Protein 5GSM (pdb70)

GO terms:
  GO:0102277 2-acetamido-4-O-(2-amino-2-deoxy-beta-D-glucopyranosyl)-2-deoxy-D-glucose exo-beta-D-glucosaminidase activity (F, EXP)
  GO:0005737 cytoplasm (C, EXP)

Nearest PDB structures (foldseek):
  5gsm-assembly1_B  TM=9.996E-01  e=0.000E+00  Thermococcus kodakarensis KOD1
  5gsl-assembly1_A  TM=9.865E-01  e=0.000E+00  Pyrococcus horikoshii OT3
  7x87-assembly1_B  TM=8.400E-01  e=3.263E-58  Ignavibacterium album
  7vkx-assembly1_A  TM=8.268E-01  e=2.027E-56  Ignavibacterium album JCM 16511
  7vkz-assembly1_B  TM=8.307E-01  e=1.104E-56  Ignavibacterium album JCM 16511

Radius of gyration: 33.72 Å; Cα contacts (8 Å, |Δi|>4): 3805; chains: 2; bounding box: 77×88×88 Å

Organism: Thermococcus kodakarensis (strain ATCC BAA-918 / JCM 12380 / KOD1) (NCBI:txid69014)

Foldseek 3Di:
DWDWAFFFFFIAINRRTFFAQAAEDALLFADPVCLLVVLVLCVLLLGQEYEYEDFQCSQCVDPPHGACCQPPHVSSVVVVSQVSCQVSRHAYEYEHAPACPQLWALSRDHPVLCVVCVLQFFDFPVGRDDPPDGNGFGQLPDVSNVVVVVVSCVVCLVSVLCADVVNVTRYFEYEYHAQDARRPCLLPLRGGGPRCQQFPQVHLVLVVCVVPDDPVVCCLLQVHDDPHSNPDGQDHDLVGALLSSLVSSVSVLVSLLVSRVSVQVVDVVRDDHAYEYENHNVFQLCCVVVLVSCVVVVRLYQYEYADDDDAAEADDQFLFQQLQVLQRLQSQCQSNVVSRGHYAHQEYEQFRHQHYDQLSSQLSVVVNQLSRHLRYYYPNQAWGFDDPPTRGDPPGTRARRHCQYSVRDGHPNSNSSSQSSLQSRFPPPSNNFYFDFQEAEEDEPSLSSCCSHQRPDFLEGSVQCQQARGSWHPSSLCQLLLHRYHYDHLQPDDLVNQLSHLEYEYEDTQEEAPSSLVSVLVNQQVQHEYEYDQAAHQYHSSRHGDGPNCVSQVKDKARGGWDDDVVPWDWFFKAFVVAGTDTFITDAIAIGDAAQGMDRVPGGQWHKGHHVNGIYIHGNTRQIDDQDPSGRSSVVVVVSCVVSVNDDQKDKPWSQFHWRWRHDDQKIWIKTWRRNFDKDWIWMAGNRRIPDDPDPTLIFHTTHIFTWIDFDDDDQKTFNIKSFHFRHQPDQKTKTFDQGDQKMKTWMPPADDKDKDQWDFDDFDDDRTTITMTGGPHGMMMIGGD/DWDWDFFFFAIAINRHGFFAQAAEDALLFAPVVCLLVVVVLCVLLLGQEYEYEDAQCSQCVDPPRGACCCPPHVSSVVVVSQVSCVVVRHAYEYEHAPACPLLWALSRDHPVLCVVCVLQFFAFPVGRDDPQDGNGFGQLPPPSVVVSVVVSCVPCLVSVLCQDVVNVTRYQEYEYHAQDARRPCLLALRGTGVRVQQFPVVHLVLVVPVVPDDPVRCCLLQVDDDPGSNVLGQDRDPPGQLLSSVVSSVSVLVSLLVSRVSVQVVDVVRDDHAYEYENHNVFQLCCVSNLVSCVVVVGLYQYEYADDDDAAEADDQFLFQQLQVLQRLQSQCQRRVVSRGHYAHQEYEQFRHQHYDQLSSQLSVVVNQLSRHLHYYYPNQAWGFDPPPTRGNPPGTRARRHCQGSVRDGDDNSNSSSLSSLQSRFPPQSNNFYFDFQEAEEDEPSLRSCCSHQDDPFLEGSVQCQAARGSWHPSSLCQLLLGRYHYHHLQPDDLVNQLSHLEYEYEDTQEEAPSSLVSVLVNQQVAHEYEYDQAAHQAHSSRDGDGPNCVQQVKDKDRGGWDDDVVPKDWFFKDFVLAGTDTFITDAIAIDDAAQGMDRVNGRQWHWGRGNNYIYIHGNTRQIDDQDPSGRSSVVVVVSCVVSVNDDQKDKDDSQFHWRWGHGDQKIWIKTWRRNFDKDFIWMAHPNDTPPDPDDGQIFHTTHIATWIDRDDDPQKTWNIKSFHQSHQDQQKTKTFDQRDQKMKTKMAPADDWDKAQWDWDDWDDDNITITMTGGPHGMMMIGTD

Solvent-accessible surface area: 50391 Å² total; per-residue (Å²): 200,11,99,15,73,69,78,57,22,43,6,20,7,75,48,115,68,27,2,2,3,0,0,0,0,1,0,0,1,1,47,35,142,9,10,105,54,21,0,63,48,0,126,90,0,25,10,30,0,0,0,0,2,0,0,1,8,2,0,8,33,103,152,57,58,78,12,23,136,20,151,92,57,83,26,25,41,0,18,20,0,0,88,31,0,55,126,18,60,7,38,0,1,0,2,0,0,0,3,0,13,2,24,0,95,9,0,0,1,1,51,40,6,4,79,119,61,68,85,0,33,3,57,5,51,149,16,119,23,53,128,69,7,31,3,18,4,0,0,2,32,21,90,38,0,23,126,15,0,5,104,0,0,96,22,0,8,81,22,0,113,138,18,1,45,22,80,37,5,1,0,5,2,0,3,1,2,2,14,0,1,1,2,37,1,1,72,51,14,33,23,0,1,13,11,113,37,1,50,108,120,28,2,44,7,27,114,21,0,61,162,82,48,86,34,72,63,0,65,150,26,10,158,27,111,31,155,88,47,69,82,5,160,24,0,66,44,88,110,40,51,9,6,18,1,13,2,2,4,35,0,3,2,72,1,0,5,38,0,0,71,64,0,18,78,52,0,43,165,50,11,98,8,11,7,0,0,4,2,0,0,36,3,27,6,0,0,44,40,1,3,42,18,14,149,136,72,114,6,138,1,4,0,2,0,9,1,47,40,4,90,30,27,1,0,9,2,4,0,2,32,0,0,45,3,2,9,16,0,1,0,0,20,20,5,2,163,104,44,41,12,0,8,0,0,0,9,0,0,0,2,4,0,3,6,1,38,47,28,2,0,20,2,0,0,5,0,0,6,0,1,10,0,2,0,3,0,2,6,2,0,1,0,0,64,1,22,129,41,30,37,14,13,9,0,15,10,4,0,5,18,0,0,0,0,22,90,12,45,93,36,48,0,10,38,19,0,62,7,17,2,58,6,7,57,50,9,114,20,3,5,72,2,41,17,136,15,50,0,0,0,7,10,10,1,12,9,18,0,0,25,45,23,34,24,106,64,20,25,3,6,1,48,10,80,44,8,13,22,25,46,39,0,2,6,0,0,0,1,0,2,14,0,4,1,29,0,1,0,0,30,40,2,76,37,106,52,0,50,84,30,63,0,0,3,0,14,0,0,8,8,0,6,97,104,0,0,59,23,0,28,84,0,0,44,131,30,4,22,0,0,0,0,0,2,4,1,75,61,1,73,44,53,64,106,49,25,26,0,44,92,55,3,55,2,86,20,44,149,62,127,4,55,91,45,100,9,28,23,2,32,38,16,0,35,20,148,51,4,69,22,1,5,2,40,0,12,8,0,1,1,144,41,48,100,59,27,0,67,47,61,164,75,40,0,0,0,22,14,174,56,70,72,2,5,0,0,0,0,0,0,1,2,2,0,13,7,21,71,20,12,17,12,6,82,3,0,87,77,4,14,129,68,14,54,11,179,36,26,12,108,36,93,31,48,14,0,1,0,1,7,2,24,26,200,67,46,1,1,0,0,0,0,0,0,20,17,29,94,13,101,6,60,1,19,21,157,74,79,87,0,1,73,58,20,93,1,6,56,0,97,110,15,0,10,2,7,0,0,10,11,7,139,74,63,125,25,41,0,13,4,0,4,0,9,4,10,60,23,97,65,88,44,0,14,0,34,4,16,0,21,46,49,0,0,0,0,1,78,56,18,169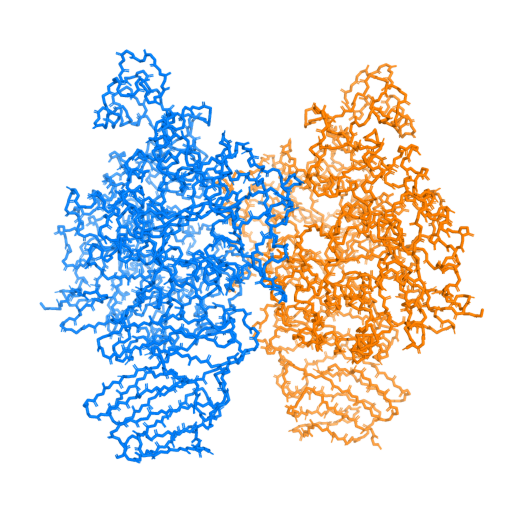,54,18,136,27,59,42,16,160,80,75,67,38,44,82,82,139,10,42,28,8,4,0,90,7,137,41,75,82,0,51,0,69,17,131,184,6,107,15,78,84,80,40,8,39,6,20,7,76,45,115,70,25,8,2,3,0,0,0,0,1,0,0,1,2,49,34,133,10,9,126,86,25,0,65,39,0,125,86,0,24,8,39,0,0,0,0,2,0,0,0,8,3,0,3,31,106,132,56,57,73,4,23,134,26,126,93,56,86,25,26,42,0,33,20,0,0,91,29,0,60,144,26,63,8,43,0,1,0,2,0,0,0,4,0,12,2,23,0,95,9,0,0,0,1,48,55,6,6,98,129,58,49,82,0,15,2,56,8,52,155,29,102,23,47,130,65,6,31,3,15,4,0,0,2,28,22,88,40,0,24,94,9,0,4,64,0,0,99,21,0,9,80,21,0,118,140,17,0,39,20,71,36,7,2,0,5,3,0,3,0,2,2,14,0,1,1,1,38,0,1,66,52,14,31,20,0,0,20,10,125,49,1,46,91,92,28,5,42,6,28,112,17,0,62,158,80,48,76,36,115,40,0,88,127,28,9,119,19,135,33,173,64,42,41,80,6,124,21,0,65,42,90,104,43,48,5,2,17,1,11,1,1,4,30,0,2,1,66,1,0,4,35,0,0,59,64,0,25,76,67,0,48,173,68,10,97,9,10,8,0,0,4,2,0,0,38,3,26,6,0,0,42,38,1,5,63,16,14,143,133,69,102,9,131,1,5,0,2,0,9,1,48,41,3,87,26,27,1,0,9,4,4,0,2,41,3,0,46,4,1,8,16,0,1,0,0,22,24,3,0,87,100,45,35,11,0,0,1,0,0,10,0,0,0,2,4,0,2,6,1,39,46,29,1,0,20,5,7,0,4,2,0,5,1,1,8,0,2,0,4,0,2,5,2,0,1,0,0,64,1,18,138,32,28,34,14,11,9,0,15,11,4,0,5,14,0,0,0,0,25,93,25,51,93,35,50,0,2,33,21,0,71,8,18,2,52,7,8,64,39,10,115,25,4,5,70,2,49,20,105,16,47,0,0,1,7,10,10,1,10,9,19,0,0,22,49,25,31,24,115,61,18,26,4,7,0,38,8,82,43,9,15,26,24,47,39,0,2,6,0,0,0,0,0,1,12,0,5,1,30,0,1,0,0,31,35,2,71,35,110,55,0,55,85,30,66,0,0,3,0,13,0,0,10,4,0,7,105,104,0,0,61,30,0,27,67,0,0,32,126,33,4,28,0,0,0,0,0,1,5,2,43,58,1,62,18,41,64,96,50,26,26,0,41,92,58,0,47,1,78,15,69,148,80,136,7,56,94,47,100,12,29,25,7,33,42,16,0,36,13,145,68,8,61,19,1,6,2,39,0,3,10,0,6,2,171,37,50,99,60,16,0,63,45,64,168,78,46,0,0,0,12,8,172,73,69,64,6,3,0,0,0,0,0,0,1,2,3,0,16,7,22,71,20,13,17,11,6,88,0,0,87,51,0,13,99,62,16,51,7,165,35,66,11,132,34,95,29,50,13,0,1,0,1,10,2,32,15,168,65,37,0,2,0,0,0,0,0,0,20,18,27,89,8,84,2,92,0,33,8,118,82,48,102,0,10,74,56,31,86,3,5,57,0,95,107,15,0,11,2,8,0,0,2,10,11,121,84,62,126,25,31,0,6,0,0,4,0,10,6,6,52,18,112,64,87,50,0,25,0,35,5,29,2,15,30,62,0,0,0,0,1,77,56,16,151,51,18,112,28,43,42,19,157,86,74,67,37,46,96,54,155,14,19,40,10,4,0,73,7,134,41,67,83,0,51,0,50,22,143

InterPro domains:
  IPR001944 Glycoside hydrolase, family 35 [PR00742] (14-31)
  IPR001944 Glycoside hydrolase, family 35 [PR00742] (94-113)
  IPR001944 Glycoside hydrolase, family 35 [PTHR23421] (4-428)
  IPR013529 Glycoside hydrolase, family 42, N-terminal [PF02449] (26-414)
  IPR017853 Glycoside hydrolase superfamily [SSF51445] (4-421)
  IPR029062 Class I glutamine amidotransferase-like [G3DSA:3.40.50.880] (439-627)
  IPR029062 Class I glutamine amidotransferase-like [SSF52317] (477-628)
  IPR053516 Exo-beta-D-glucosaminidase [NF041127] (3-785)
  IPR054746 GLMA-like, second domain [PF22369] (455-585)
  IPR054747 GLMA-like, C-terminal [PF22345] (654-784)

Structure (mmCIF, N/CA/C/O backbone):
data_5GSM
#
_entry.id   5GSM
#
_cell.length_a   76.585
_cell.length_b   119.991
_cell.length_c   85.902
_cell.angle_alpha   90.00
_cell.angle_beta   98.66
_cell.angle_gamma   90.00
#
_symmetry.space_group_name_H-M   'P 1 21 1'
#
loop_
_entity.id
_entity.type
_entity.pdbx_description
1 polymer Exo-beta-D-glucosaminidase
2 non-polymer 2-amino-2-deoxy-beta-D-glucopyranose
3 non-polymer DI(HYDROXYETHYL)ETHER
4 non-polymer 'PROPANOIC ACID'
5 non-polymer 2-[3-(2-HYDROXY-1,1-DIHYDROXYMETHYL-ETHYLAMINO)-PROPYLAMINO]-2-HYDROXYMETHYL-PROPANE-1,3-DIOL
6 water water
#
loop_
_atom_site.group_PDB
_atom_site.id
_atom_site.type_symbol
_atom_site.label_atom_id
_atom_site.label_alt_id
_atom_site.label_comp_id
_atom_site.label_asym_id
_atom_site.label_entity_id
_atom_site.label_seq_id
_atom_site.pdbx_PDB_ins_code
_atom_site.Cartn_x
_atom_site.Cartn_y
_atom_site.Cartn_z
_atom_site.occupancy
_atom_site.B_iso_or_equiv
_atom_site.auth_seq_id
_atom_site.auth_comp_id
_atom_site.auth_asym_id
_atom_site.auth_atom_id
_atom_site.pdbx_PDB_model_num
ATOM 1 N N . MET A 1 1 ? 55.928 12.523 143.514 1.00 58.37 1 MET A N 1
ATOM 2 C CA . MET A 1 1 ? 56.861 11.490 142.936 1.00 55.10 1 MET A CA 1
ATOM 3 C C . MET A 1 1 ? 57.931 12.162 142.014 1.00 39.81 1 MET A C 1
ATOM 4 O O . MET A 1 1 ? 58.657 13.049 142.536 1.00 39.12 1 MET A O 1
ATOM 9 N N . GLY A 1 2 ? 58.007 11.760 140.711 1.00 31.65 2 GLY A N 1
ATOM 10 C CA . GLY A 1 2 ? 59.074 12.238 139.759 1.00 27.45 2 GLY A CA 1
ATOM 11 C C . GLY A 1 2 ? 59.181 13.734 139.763 1.00 19.76 2 GLY A C 1
ATOM 12 O O . GLY A 1 2 ? 58.185 14.436 140.041 1.00 22.18 2 GLY A O 1
ATOM 13 N N . LYS A 1 3 ? 60.379 14.238 139.415 1.00 20.27 3 LYS A N 1
ATOM 14 C CA . LYS A 1 3 ? 60.667 15.671 139.367 1.00 19.90 3 LYS A CA 1
ATOM 15 C C . LYS A 1 3 ? 61.361 16.012 138.087 1.00 18.49 3 LYS A C 1
ATOM 16 O O . LYS A 1 3 ? 62.290 15.308 137.653 1.00 15.61 3 LYS A O 1
ATOM 22 N N . VAL A 1 4 ? 60.871 17.079 137.436 1.00 18.25 4 VAL A N 1
ATOM 23 C CA . VAL A 1 4 ? 61.578 17.638 136.292 1.00 13.98 4 VAL A CA 1
ATOM 24 C C . VAL A 1 4 ? 61.900 19.055 136.652 1.00 12.46 4 VAL A C 1
ATOM 25 O O . VAL A 1 4 ? 61.029 19.882 136.927 1.00 19.34 4 VAL A O 1
ATOM 29 N N . GLU A 1 5 ? 63.166 19.311 136.732 1.00 12.40 5 GLU A N 1
ATOM 30 C CA . GLU A 1 5 ? 63.742 20.618 137.095 1.00 11.60 5 GLU A CA 1
ATOM 31 C C . GLU A 1 5 ? 64.781 21.001 136.055 1.00 12.85 5 GLU A C 1
ATOM 32 O O . GLU A 1 5 ? 64.900 20.322 135.038 1.00 12.74 5 GLU A O 1
ATOM 38 N N . PHE A 1 6 ? 65.484 22.125 136.293 1.00 10.48 6 PHE A N 1
ATOM 39 C CA . PHE A 1 6 ? 66.442 22.617 135.357 1.00 9.88 6 PHE A CA 1
ATOM 40 C C . PHE A 1 6 ? 67.434 23.530 136.063 1.00 11.65 6 PHE A C 1
ATOM 41 O O . PHE A 1 6 ? 67.083 24.166 136.992 1.00 13.25 6 PHE A O 1
ATOM 49 N N . SER A 1 7 ? 68.670 23.531 135.591 1.00 11.39 7 SER A N 1
ATOM 50 C CA . SER A 1 7 ? 69.730 24.420 136.112 1.00 15.96 7 SER A CA 1
ATOM 51 C C . SER A 1 7 ? 70.798 24.582 135.129 1.00 17.91 7 SER A C 1
ATOM 52 O O . SER A 1 7 ? 71.236 23.577 134.481 1.00 13.93 7 SER A O 1
ATOM 55 N N . GLY A 1 8 ? 71.177 25.815 134.856 1.00 16.49 8 GLY A N 1
ATOM 56 C CA . GLY A 1 8 ? 72.254 26.064 133.922 1.00 17.12 8 GLY A CA 1
ATOM 57 C C . GLY A 1 8 ? 71.758 25.650 132.523 1.00 13.69 8 GLY A C 1
ATOM 58 O O . GLY A 1 8 ? 70.728 26.082 132.024 1.00 15.72 8 GLY A O 1
ATOM 59 N N . LYS A 1 9 ? 72.520 24.754 131.908 1.00 12.38 9 LYS A N 1
ATOM 60 C CA . LYS A 1 9 ? 72.244 24.341 130.538 1.00 9.58 9 LYS A CA 1
ATOM 61 C C . LYS A 1 9 ? 71.488 23.000 130.464 1.00 10.41 9 LYS A C 1
ATOM 62 O O . LYS A 1 9 ? 71.281 22.560 129.306 1.00 11.19 9 LYS A O 1
ATOM 68 N N . ARG A 1 10 ? 71.011 22.429 131.575 1.00 8.93 10 ARG A N 1
ATOM 69 C CA . ARG A 1 10 ? 70.388 21.116 131.514 1.00 12.48 10 ARG A CA 1
ATOM 70 C C . ARG A 1 10 ? 69.133 21.068 132.279 1.00 11.63 10 ARG A C 1
ATOM 71 O O . ARG A 1 10 ? 69.008 21.587 133.378 1.00 11.21 10 ARG A O 1
ATOM 79 N N . TYR A 1 11 ? 68.267 20.153 131.793 1.00 9.44 11 TYR A N 1
ATOM 80 C CA . TYR A 1 11 ? 67.217 19.680 132.599 1.00 9.52 11 TYR A CA 1
ATOM 81 C C . TYR A 1 11 ? 67.808 18.660 133.640 1.00 11.34 11 TYR A C 1
ATOM 82 O O . TYR A 1 11 ? 68.813 18.024 133.413 1.00 10.95 11 TYR A O 1
ATOM 91 N N . VAL A 1 12 ? 67.131 18.557 134.758 1.00 10.69 12 VAL A N 1
ATOM 92 C CA . VAL A 1 12 ? 67.487 17.795 135.966 1.00 10.11 12 VAL A CA 1
ATOM 93 C C . VAL A 1 12 ? 66.303 16.933 136.315 1.00 10.18 12 VAL A C 1
ATOM 94 O O . VAL A 1 12 ? 65.257 17.467 136.718 1.00 13.04 12 VAL A O 1
ATOM 98 N N . ILE A 1 13 ? 66.435 15.607 136.155 1.00 12.63 13 ILE A N 1
ATOM 99 C CA . ILE A 1 13 ? 65.324 14.660 136.347 1.00 11.43 13 ILE A CA 1
ATOM 100 C C . ILE A 1 13 ? 65.648 13.875 137.613 1.00 14.38 13 ILE A C 1
ATOM 101 O O . ILE A 1 13 ? 66.682 13.234 137.732 1.00 14.05 13 ILE A O 1
ATOM 106 N N . ASP A 1 14 ? 64.749 13.924 138.586 1.00 14.21 14 ASP A N 1
ATOM 107 C CA . ASP A 1 14 ? 64.956 13.263 139.918 1.00 14.91 14 ASP A CA 1
ATOM 108 C C . ASP A 1 14 ? 66.297 13.555 140.498 1.00 15.38 14 ASP A C 1
ATOM 109 O O . ASP A 1 14 ? 66.979 12.712 141.052 1.00 17.65 14 ASP A O 1
ATOM 114 N N . GLY A 1 15 ? 66.645 14.823 140.333 1.00 12.93 15 GLY A N 1
ATOM 115 C CA . GLY A 1 15 ? 67.899 15.284 140.988 1.00 16.50 15 GLY A CA 1
ATOM 116 C C . GLY A 1 15 ? 69.223 15.027 140.232 1.00 14.01 15 GLY A C 1
ATOM 117 O O . GLY A 1 15 ? 70.259 15.449 140.671 1.00 21.12 15 GLY A O 1
ATOM 118 N N . GLU A 1 16 ? 69.127 14.469 139.003 1.00 12.68 16 GLU A N 1
ATOM 119 C CA . GLU A 1 16 ? 70.313 14.204 138.179 1.00 15.45 16 GLU A CA 1
ATOM 120 C C . GLU A 1 16 ? 70.206 14.980 136.875 1.00 13.47 16 GLU A C 1
ATOM 121 O O . GLU A 1 16 ? 69.239 14.832 136.108 1.00 13.50 16 GLU A O 1
ATOM 127 N N . PRO A 1 17 ? 71.240 15.766 136.561 1.00 13.70 17 PRO A N 1
ATOM 128 C CA . PRO A 1 17 ? 71.209 16.362 135.264 1.00 13.55 17 PRO A CA 1
ATOM 129 C C . PRO A 1 17 ? 71.303 15.372 134.152 1.00 12.94 17 PRO A C 1
ATOM 130 O O . PRO A 1 17 ? 72.012 14.351 134.282 1.00 14.07 17 PRO A O 1
ATOM 134 N N . VAL A 1 18 ? 70.567 15.644 133.044 1.00 11.69 18 VAL A N 1
ATOM 135 C CA . VAL A 1 18 ? 70.479 14.803 131.890 1.00 14.17 18 VAL A CA 1
ATOM 136 C C . VAL A 1 18 ? 70.714 15.602 130.651 1.00 16.22 18 VAL A C 1
ATOM 137 O O . VAL A 1 18 ? 70.244 16.721 130.647 1.00 28.49 18 VAL A O 1
ATOM 141 N N . THR A 1 19 ? 71.463 15.143 129.714 1.00 10.71 19 THR A N 1
ATOM 142 C CA . THR A 1 19 ? 71.533 15.895 128.421 1.00 9.57 19 THR A CA 1
ATOM 143 C C . THR A 1 19 ? 70.444 15.269 127.520 1.00 7.99 19 THR A C 1
ATOM 144 O O . THR A 1 19 ? 70.420 14.035 127.402 1.00 10.52 19 THR A O 1
ATOM 148 N N . ILE A 1 20 ? 69.573 16.126 126.935 1.00 8.87 20 ILE A N 1
ATOM 149 C CA . ILE A 1 20 ? 68.533 15.563 126.116 1.00 8.13 20 ILE A CA 1
ATOM 150 C C . ILE A 1 20 ? 69.136 15.121 124.770 1.00 7.41 20 ILE A C 1
ATOM 151 O O . ILE A 1 20 ? 69.838 15.887 124.115 1.00 8.39 20 ILE A O 1
ATOM 156 N N . ALA A 1 21 ? 68.867 13.880 124.386 1.00 8.06 21 ALA A N 1
ATOM 157 C CA . ALA A 1 21 ? 69.173 13.355 123.028 1.00 7.23 21 ALA A CA 1
ATOM 158 C C . ALA A 1 21 ? 67.874 12.711 122.649 1.00 6.38 21 ALA A C 1
ATOM 159 O O . ALA A 1 21 ? 67.495 11.643 123.106 1.00 7.83 21 ALA A O 1
ATOM 161 N N . GLY A 1 22 ? 67.157 13.407 121.750 1.00 6.94 22 GLY A N 1
ATOM 162 C CA . GLY A 1 22 ? 65.822 13.018 121.402 1.00 6.88 22 GLY A CA 1
ATOM 163 C C . GLY A 1 22 ? 65.573 12.700 119.956 1.00 7.08 22 GLY A C 1
ATOM 164 O O . GLY A 1 22 ? 66.412 13.091 119.089 1.00 7.76 22 GLY A O 1
ATOM 165 N N . GLY A 1 23 ? 64.581 11.857 119.686 1.00 6.92 23 GLY A N 1
ATOM 166 C CA . GLY A 1 23 ? 64.101 11.719 118.318 1.00 7.27 23 GLY A CA 1
ATOM 167 C C . GLY A 1 23 ? 62.631 11.966 118.296 1.00 8.57 23 GLY A C 1
ATOM 168 O O . GLY A 1 23 ? 61.872 11.599 119.233 1.00 8.64 23 GLY A O 1
ATOM 169 N N . THR A 1 24 ? 62.174 12.548 117.202 1.00 7.63 24 THR A N 1
ATOM 170 C CA . THR A 1 24 ? 60.722 12.658 116.968 1.00 6.22 24 THR A CA 1
ATOM 171 C C . THR A 1 24 ? 60.183 11.370 116.373 1.00 6.93 24 THR A C 1
ATOM 172 O O . THR A 1 24 ? 60.644 10.883 115.335 1.00 8.27 24 THR A O 1
ATOM 176 N N . LEU A 1 25 ? 59.176 10.801 117.083 1.00 7.16 25 LEU A N 1
ATOM 177 C CA . LEU A 1 25 ? 58.386 9.701 116.649 1.00 8.87 25 LEU A CA 1
ATOM 178 C C . LEU A 1 25 ? 56.913 10.143 116.766 1.00 8.84 25 LEU A C 1
ATOM 179 O O . LEU A 1 25 ? 56.358 10.169 117.894 1.00 9.94 25 LEU A O 1
ATOM 184 N N . GLN A 1 26 ? 56.369 10.609 115.659 1.00 7.73 26 GLN A N 1
ATOM 185 C CA . GLN A 1 26 ? 54.944 11.027 115.626 1.00 9.02 26 GLN A CA 1
ATOM 186 C C . GLN A 1 26 ? 54.115 9.809 115.453 1.00 9.32 26 GLN A C 1
ATOM 187 O O . GLN A 1 26 ? 53.944 9.272 114.390 1.00 9.57 26 GLN A O 1
ATOM 193 N N . PHE A 1 27 ? 53.683 9.275 116.627 1.00 8.32 27 PHE A N 1
ATOM 194 C CA . PHE A 1 27 ? 52.982 8.044 116.722 1.00 8.22 27 PHE A CA 1
ATOM 195 C C . PHE A 1 27 ? 51.797 7.891 115.787 1.00 7.86 27 PHE A C 1
ATOM 196 O O . PHE A 1 27 ? 51.498 6.774 115.357 1.00 10.09 27 PHE A O 1
ATOM 204 N N . PHE A 1 28 ? 51.136 9.066 115.586 1.00 8.98 28 PHE A N 1
ATOM 205 C CA . PHE A 1 28 ? 49.967 9.083 114.754 1.00 8.65 28 PHE A CA 1
ATOM 206 C C . PHE A 1 28 ? 50.175 8.897 113.298 1.00 8.70 28 PHE A C 1
ATOM 207 O O . PHE A 1 28 ? 49.226 8.696 112.520 1.00 9.86 28 PHE A O 1
ATOM 215 N N . ARG A 1 29 ? 51.479 8.848 112.914 1.00 8.76 29 ARG A N 1
ATOM 216 C CA . ARG A 1 29 ? 51.895 8.691 111.518 1.00 8.83 29 ARG A CA 1
ATOM 217 C C . ARG A 1 29 ? 52.783 7.475 111.307 1.00 9.58 29 ARG A C 1
ATOM 218 O O . ARG A 1 29 ? 53.443 7.334 110.319 1.00 10.39 29 ARG A O 1
ATOM 226 N N . VAL A 1 30 ? 52.792 6.617 112.337 1.00 8.96 30 VAL A N 1
ATOM 227 C CA . VAL A 1 30 ? 53.556 5.349 112.260 1.00 10.06 30 VAL A CA 1
ATOM 228 C C . VAL A 1 30 ? 52.749 4.150 112.677 1.00 9.23 30 VAL A C 1
ATOM 229 O O . VAL A 1 30 ? 51.954 4.339 113.599 1.00 9.84 30 VAL A O 1
ATOM 233 N N . PRO A 1 31 ? 52.737 3.035 111.947 1.00 11.02 31 PRO A N 1
ATOM 234 C CA . PRO A 1 31 ? 51.881 1.925 112.304 1.00 13.69 31 PRO A CA 1
ATOM 235 C C . PRO A 1 31 ? 52.019 1.563 113.747 1.00 13.44 31 PRO A C 1
ATOM 236 O O . PRO A 1 31 ? 53.112 1.495 114.252 1.00 13.12 31 PRO A O 1
ATOM 240 N N . ALA A 1 32 ? 50.914 1.356 114.452 1.00 12.15 32 ALA A N 1
ATOM 241 C CA . ALA A 1 32 ? 50.978 1.052 115.853 1.00 12.26 32 ALA A CA 1
ATOM 242 C C . ALA A 1 32 ? 51.748 -0.249 116.165 1.00 10.94 32 ALA A C 1
ATOM 243 O O . ALA A 1 32 ? 52.376 -0.355 117.218 1.00 14.46 32 ALA A O 1
ATOM 245 N N . ASP A 1 33 ? 51.722 -1.219 115.246 1.00 12.92 33 ASP A N 1
ATOM 246 C CA . ASP A 1 33 ? 52.344 -2.495 115.476 1.00 13.62 33 ASP A CA 1
ATOM 247 C C . ASP A 1 33 ? 53.890 -2.315 115.351 1.00 15.92 33 ASP A C 1
ATOM 248 O O . ASP A 1 33 ? 54.663 -3.217 115.615 1.00 21.00 33 ASP A O 1
ATOM 253 N N . ALA A 1 34 ? 54.335 -1.149 114.946 1.00 11.56 34 ALA A N 1
ATOM 254 C CA . ALA A 1 34 ? 55.762 -0.856 114.771 1.00 12.25 34 ALA A CA 1
ATOM 255 C C . ALA A 1 34 ? 56.269 0.034 115.884 1.00 9.40 34 ALA A C 1
ATOM 256 O O . ALA A 1 34 ? 57.524 0.215 116.043 1.00 11.02 34 ALA A O 1
ATOM 258 N N . TRP A 1 35 ? 55.392 0.589 116.708 1.00 11.21 35 TRP A N 1
ATOM 259 C CA . TRP A 1 35 ? 55.911 1.588 117.705 1.00 10.20 35 TRP A CA 1
ATOM 260 C C . TRP A 1 35 ? 57.034 1.089 118.642 1.00 11.08 35 TRP A C 1
ATOM 261 O O . TRP A 1 35 ? 58.036 1.715 118.854 1.00 11.47 35 TRP A O 1
ATOM 272 N N . LYS A 1 36 ? 56.863 -0.125 119.134 1.00 10.10 36 LYS A N 1
ATOM 273 C CA . LYS A 1 36 ? 57.798 -0.730 120.028 1.00 11.47 36 LYS A CA 1
ATOM 274 C C . LYS A 1 36 ? 59.160 -0.925 119.294 1.00 9.92 36 LYS A C 1
ATOM 275 O O . LYS A 1 36 ? 60.208 -0.564 119.840 1.00 12.05 36 LYS A O 1
ATOM 281 N N . ASP A 1 37 ? 59.133 -1.514 118.101 1.00 12.40 37 ASP A N 1
ATOM 282 C CA . ASP A 1 37 ? 60.411 -1.666 117.385 1.00 12.14 37 ASP A CA 1
ATOM 283 C C . ASP A 1 37 ? 61.135 -0.301 117.158 1.00 10.86 37 ASP A C 1
ATOM 284 O O . ASP A 1 37 ? 62.390 -0.175 117.272 1.00 11.58 37 ASP A O 1
ATOM 289 N N . ARG A 1 38 ? 60.344 0.684 116.772 1.00 10.12 38 ARG A N 1
ATOM 290 C CA . ARG A 1 38 ? 60.963 1.934 116.483 1.00 8.89 38 ARG A CA 1
ATOM 291 C C . ARG A 1 38 ? 61.549 2.648 117.740 1.00 10.14 38 ARG A C 1
ATOM 292 O O . ARG A 1 38 ? 62.653 3.234 117.700 1.00 11.44 38 ARG A O 1
ATOM 300 N N . LEU A 1 39 ? 60.856 2.533 118.879 1.00 10.47 39 LEU A N 1
ATOM 301 C CA . LEU A 1 39 ? 61.375 3.024 120.148 1.00 11.67 39 LEU A CA 1
ATOM 302 C C . LEU A 1 39 ? 62.638 2.223 120.491 1.00 10.21 39 LEU A C 1
ATOM 303 O O . LEU A 1 39 ? 63.600 2.836 121.005 1.00 11.19 39 LEU A O 1
ATOM 308 N N . LEU A 1 40 ? 62.720 0.917 120.283 1.00 10.67 40 LEU A N 1
ATOM 309 C CA . LEU A 1 40 ? 63.967 0.106 120.578 1.00 12.78 40 LEU A CA 1
ATOM 310 C C . LEU A 1 40 ? 65.103 0.629 119.664 1.00 9.72 40 LEU A C 1
ATOM 311 O O . LEU A 1 40 ? 66.244 0.648 120.087 1.00 12.19 40 LEU A O 1
ATOM 316 N N . LYS A 1 41 ? 64.817 1.026 118.419 1.00 10.11 41 LYS A N 1
ATOM 317 C CA . LYS A 1 41 ? 65.865 1.532 117.497 1.00 10.92 41 LYS A CA 1
ATOM 318 C C . LYS A 1 41 ? 66.355 2.907 118.027 1.00 9.31 41 LYS A C 1
ATOM 319 O O . LYS A 1 41 ? 67.536 3.233 117.986 1.00 11.26 41 LYS A O 1
ATOM 325 N N . MET A 1 42 ? 65.420 3.749 118.600 1.00 9.59 42 MET A N 1
ATOM 326 C CA . MET A 1 42 ? 65.824 4.963 119.248 1.00 9.17 42 MET A CA 1
ATOM 327 C C . MET A 1 42 ? 66.704 4.672 120.443 1.00 10.17 42 MET A C 1
ATOM 328 O O . MET A 1 42 ? 67.679 5.397 120.662 1.00 9.67 42 MET A O 1
ATOM 333 N N . ARG A 1 43 ? 66.372 3.658 121.241 1.00 10.41 43 ARG A N 1
ATOM 334 C CA . ARG A 1 43 ? 67.264 3.247 122.359 1.00 11.86 43 ARG A CA 1
ATOM 335 C C . ARG A 1 43 ? 68.713 2.907 121.834 1.00 10.45 43 ARG A C 1
ATOM 336 O O . ARG A 1 43 ? 69.668 3.266 122.432 1.00 12.18 43 ARG A O 1
ATOM 344 N N . GLU A 1 44 ? 68.761 2.150 120.710 1.00 11.62 44 GLU A N 1
ATOM 345 C CA . GLU A 1 44 ? 69.991 1.712 120.073 1.00 11.17 44 GLU A CA 1
ATOM 346 C C . GLU A 1 44 ? 70.815 2.956 119.667 1.00 12.12 44 GLU A C 1
ATOM 347 O O . GLU A 1 44 ? 72.037 2.968 119.712 1.00 12.89 44 GLU A O 1
ATOM 353 N N . ALA A 1 45 ? 70.138 4.024 119.260 1.00 10.84 45 ALA A N 1
ATOM 354 C CA . ALA A 1 45 ? 70.818 5.283 118.893 1.00 9.65 45 ALA A CA 1
ATOM 355 C C . ALA A 1 45 ? 71.210 6.118 120.039 1.00 11.33 45 ALA A C 1
ATOM 356 O O . ALA A 1 45 ? 71.741 7.210 119.873 1.00 13.60 45 ALA A O 1
ATOM 358 N N . GLY A 1 46 ? 70.961 5.668 121.280 1.00 9.29 46 GLY A N 1
ATOM 359 C CA . GLY A 1 46 ? 71.408 6.454 122.427 1.00 11.01 46 GLY A CA 1
ATOM 360 C C . GLY A 1 46 ? 70.491 7.565 122.820 1.00 10.54 46 GLY A C 1
ATOM 361 O O . GLY A 1 46 ? 70.859 8.435 123.610 1.00 12.34 46 GLY A O 1
ATOM 362 N N . LEU A 1 47 ? 69.269 7.532 122.311 1.00 8.64 47 LEU A N 1
ATOM 363 C CA . LEU A 1 47 ? 68.306 8.624 122.581 1.00 9.27 47 LEU A CA 1
ATOM 364 C C . LEU A 1 47 ? 67.591 8.274 123.878 1.00 9.41 47 LEU A C 1
ATOM 365 O O . LEU A 1 47 ? 67.222 7.118 124.143 1.00 12.00 47 LEU A O 1
ATOM 370 N N . ASN A 1 48 ? 67.395 9.305 124.655 1.00 8.60 48 ASN A N 1
ATOM 371 C CA . ASN A 1 48 ? 66.620 9.259 125.952 1.00 8.10 48 ASN A CA 1
ATOM 372 C C . ASN A 1 48 ? 65.242 9.902 125.906 1.00 9.24 48 ASN A C 1
ATOM 373 O O . ASN A 1 48 ? 64.541 9.697 126.902 1.00 9.46 48 ASN A O 1
ATOM 378 N N . THR A 1 49 ? 64.853 10.522 124.809 1.00 8.02 49 THR A N 1
ATOM 379 C CA . THR A 1 49 ? 63.674 11.325 124.739 1.00 9.85 49 THR A CA 1
ATOM 380 C C . THR A 1 49 ? 63.010 11.090 123.394 1.00 8.80 49 THR A C 1
ATOM 381 O O . THR A 1 49 ? 63.643 10.959 122.376 1.00 9.93 49 THR A O 1
ATOM 385 N N . VAL A 1 50 ? 61.660 11.125 123.435 1.00 8.94 50 VAL A N 1
ATOM 386 C CA . VAL A 1 50 ? 60.836 11.067 122.271 1.00 8.88 50 VAL A CA 1
ATOM 387 C C . VAL A 1 50 ? 60.016 12.334 122.199 1.00 8.68 50 VAL A C 1
ATOM 388 O O . VAL A 1 50 ? 59.375 12.732 123.190 1.00 9.33 50 VAL A O 1
ATOM 392 N N . ASP A 1 51 ? 59.982 12.978 121.037 1.00 8.85 51 ASP A N 1
ATOM 393 C CA . ASP A 1 51 ? 59.131 14.130 120.778 1.00 8.24 51 ASP A CA 1
ATOM 394 C C . ASP A 1 51 ? 57.976 13.718 119.902 1.00 6.99 51 ASP A C 1
ATOM 395 O O . ASP A 1 51 ? 58.147 12.925 118.973 1.00 9.72 51 ASP A O 1
ATOM 400 N N . THR A 1 52 ? 56.773 14.248 120.240 1.00 8.81 52 THR A N 1
ATOM 401 C CA . THR A 1 52 ? 55.634 14.088 119.400 1.00 9.24 52 THR A CA 1
ATOM 402 C C . THR A 1 52 ? 54.638 15.254 119.533 1.00 8.43 52 THR A C 1
ATOM 403 O O . THR A 1 52 ? 54.385 15.737 120.628 1.00 9.82 52 THR A O 1
ATOM 407 N N . TYR A 1 53 ? 54.056 15.608 118.401 1.00 8.53 53 TYR A N 1
ATOM 408 C CA . TYR A 1 53 ? 52.826 16.400 118.392 1.00 9.43 53 TYR A CA 1
ATOM 409 C C . TYR A 1 53 ? 51.673 15.499 118.831 1.00 8.92 53 TYR A C 1
ATOM 410 O O . TYR A 1 53 ? 51.694 14.262 118.764 1.00 11.23 53 TYR A O 1
ATOM 419 N N . VAL A 1 54 ? 50.579 16.238 119.208 1.00 9.43 54 VAL A N 1
ATOM 420 C CA . VAL A 1 54 ? 49.239 15.702 119.272 1.00 9.41 54 VAL A CA 1
ATOM 421 C C . VAL A 1 54 ? 48.374 16.601 118.393 1.00 9.74 54 VAL A C 1
ATOM 422 O O . VAL A 1 54 ? 48.285 17.799 118.676 1.00 11.68 54 VAL A O 1
ATOM 426 N N . ALA A 1 55 ? 47.745 16.029 117.363 1.00 9.69 55 ALA A N 1
ATOM 427 C CA . ALA A 1 55 ? 46.992 16.776 116.353 1.00 9.91 55 ALA A CA 1
ATOM 428 C C . ALA A 1 55 ? 45.510 16.745 116.719 1.00 8.23 55 ALA A C 1
ATOM 429 O O . ALA A 1 55 ? 44.800 15.718 116.647 1.00 11.49 55 ALA A O 1
ATOM 431 N N . TRP A 1 56 ? 44.999 17.982 116.943 1.00 9.69 56 TRP A N 1
ATOM 432 C CA . TRP A 1 56 ? 43.548 18.208 117.160 1.00 10.09 56 TRP A CA 1
ATOM 433 C C . TRP A 1 56 ? 42.665 17.524 116.159 1.00 10.17 56 TRP A C 1
ATOM 434 O O . TRP A 1 56 ? 41.725 16.812 116.509 1.00 11.42 56 TRP A O 1
ATOM 445 N N . ASN A 1 57 ? 42.936 17.773 114.849 1.00 9.25 57 ASN A N 1
ATOM 446 C CA . ASN A 1 57 ? 42.027 17.223 113.848 1.00 9.48 57 ASN A CA 1
ATOM 447 C C . ASN A 1 57 ? 42.087 15.744 113.690 1.00 9.39 57 ASN A C 1
ATOM 448 O O . ASN A 1 57 ? 41.256 15.187 113.027 1.00 11.71 57 ASN A O 1
ATOM 453 N N . TRP A 1 58 ? 43.152 15.137 114.231 1.00 10.18 58 TRP A N 1
ATOM 454 C CA . TRP A 1 58 ? 43.303 13.699 114.200 1.00 9.91 58 TRP A CA 1
ATOM 455 C C . TRP A 1 58 ? 42.478 12.977 115.305 1.00 9.61 58 TRP A C 1
ATOM 456 O O . TRP A 1 58 ? 41.848 11.958 115.112 1.00 12.71 58 TRP A O 1
ATOM 467 N N . HIS A 1 59 ? 42.626 13.551 116.518 1.00 10.34 59 HIS A N 1
ATOM 468 C CA . HIS A 1 59 ? 41.944 12.988 117.687 1.00 11.31 59 HIS A CA 1
ATOM 469 C C . HIS A 1 59 ? 40.511 13.448 117.842 1.00 12.22 59 HIS A C 1
ATOM 470 O O . HIS A 1 59 ? 39.761 12.819 118.613 1.00 14.72 59 HIS A O 1
ATOM 477 N N . GLU A 1 60 ? 40.120 14.526 117.166 1.00 11.29 60 GLU A N 1
ATOM 478 C CA . GLU A 1 60 ? 38.749 14.983 117.103 1.00 12.38 60 GLU A CA 1
ATOM 479 C C . GLU A 1 60 ? 38.327 15.061 115.677 1.00 11.13 60 GLU A C 1
ATOM 480 O O . GLU A 1 60 ? 38.182 16.184 115.153 1.00 12.40 60 GLU A O 1
ATOM 486 N N . PRO A 1 61 ? 38.193 13.953 114.989 1.00 14.34 61 PRO A N 1
ATOM 487 C CA . PRO A 1 61 ? 37.935 14.058 113.540 1.00 15.30 61 PRO A CA 1
ATOM 488 C C . PRO A 1 61 ? 36.593 14.651 113.144 1.00 13.94 61 PRO A C 1
ATOM 489 O O . PRO A 1 61 ? 36.473 15.215 112.074 1.00 17.35 61 PRO A O 1
ATOM 493 N N . GLU A 1 62 ? 35.624 14.537 114.038 1.00 14.34 62 GLU A N 1
ATOM 494 C CA . GLU A 1 62 ? 34.311 15.163 113.934 1.00 14.93 62 GLU A CA 1
ATOM 495 C C . GLU A 1 62 ? 34.152 15.929 115.209 1.00 13.68 62 GLU A C 1
ATOM 496 O O . GLU A 1 62 ? 34.529 15.446 116.254 1.00 14.66 62 GLU A O 1
ATOM 502 N N . LYS A 1 63 ? 33.451 17.060 115.137 1.00 14.23 63 LYS A N 1
ATOM 503 C CA . LYS A 1 63 ? 33.224 17.832 116.330 1.00 12.08 63 LYS A CA 1
ATOM 504 C C . LYS A 1 63 ? 32.494 17.009 117.366 1.00 13.41 63 LYS A C 1
ATOM 505 O O . LYS A 1 63 ? 31.521 16.359 117.095 1.00 15.92 63 LYS A O 1
ATOM 511 N N . GLY A 1 64 ? 33.068 17.007 118.579 1.00 13.09 64 GLY A N 1
ATOM 512 C CA . GLY A 1 64 ? 32.509 16.235 119.687 1.00 14.01 64 GLY A CA 1
ATOM 513 C C . GLY A 1 64 ? 32.982 14.814 119.871 1.00 13.41 64 GLY A C 1
ATOM 514 O O . GLY A 1 64 ? 32.738 14.255 120.979 1.00 15.41 64 GLY A O 1
ATOM 515 N N . SER A 1 65 ? 33.684 14.230 118.909 1.00 13.91 65 SER A N 1
ATOM 516 C CA . SER A 1 65 ? 34.111 12.821 118.962 1.00 16.18 65 SER A CA 1
ATOM 517 C C . SER A 1 65 ? 35.644 12.845 119.177 1.00 16.20 65 SER A C 1
ATOM 518 O O . SER A 1 65 ? 36.417 13.070 118.251 1.00 17.90 65 SER A O 1
ATOM 521 N N . PHE A 1 66 ? 36.042 12.542 120.438 1.00 15.35 66 PHE A N 1
ATOM 522 C CA . PHE A 1 66 ? 37.424 12.479 120.817 1.00 16.40 66 PHE A CA 1
ATOM 523 C C . PHE A 1 66 ? 37.845 11.031 120.974 1.00 16.30 66 PHE A C 1
ATOM 524 O O . PHE A 1 66 ? 37.166 10.213 121.539 1.00 19.85 66 PHE A O 1
ATOM 532 N N . ASP A 1 67 ? 39.024 10.717 120.465 1.00 12.36 67 ASP A N 1
ATOM 533 C CA . ASP A 1 67 ? 39.584 9.332 120.546 1.00 13.24 67 ASP A CA 1
ATOM 534 C C . ASP A 1 67 ? 41.055 9.449 120.867 1.00 13.92 67 ASP A C 1
ATOM 535 O O . ASP A 1 67 ? 41.811 9.854 119.968 1.00 12.90 67 ASP A O 1
ATOM 540 N N . PHE A 1 68 ? 41.492 9.150 122.092 1.00 13.69 68 PHE A N 1
ATOM 541 C CA . PHE A 1 68 ? 42.865 9.105 122.521 1.00 12.49 68 PHE A CA 1
ATOM 542 C C . PHE A 1 68 ? 43.313 7.646 122.838 1.00 12.35 68 PHE A C 1
ATOM 543 O O . PHE A 1 68 ? 44.439 7.500 123.319 1.00 13.07 68 PHE A O 1
ATOM 551 N N . LYS A 1 69 ? 42.441 6.615 122.575 1.00 12.61 69 LYS A N 1
ATOM 552 C CA . LYS A 1 69 ? 42.734 5.261 122.992 1.00 12.48 69 LYS A CA 1
ATOM 553 C C . LYS A 1 69 ? 42.792 4.352 121.789 1.00 12.61 69 LYS A C 1
ATOM 554 O O . LYS A 1 69 ? 42.935 3.174 121.976 1.00 17.50 69 LYS A O 1
ATOM 560 N N . GLY A 1 70 ? 42.634 4.853 120.537 1.00 14.68 70 GLY A N 1
ATOM 561 C CA . GLY A 1 70 ? 42.653 3.938 119.402 1.00 18.93 70 GLY A CA 1
ATOM 562 C C . GLY A 1 70 ? 41.392 3.227 119.113 1.00 17.91 70 GLY A C 1
ATOM 563 O O . GLY A 1 70 ? 41.447 2.249 118.430 1.00 21.70 70 GLY A O 1
ATOM 564 N N . GLU A 1 71 ? 40.272 3.737 119.677 1.00 17.49 71 GLU A N 1
ATOM 565 C CA . GLU A 1 71 ? 38.936 3.134 119.420 1.00 16.81 71 GLU A CA 1
ATOM 566 C C . GLU A 1 71 ? 38.582 3.136 117.938 1.00 17.01 71 GLU A C 1
ATOM 567 O O . GLU A 1 71 ? 37.944 2.176 117.448 1.00 19.49 71 GLU A O 1
ATOM 573 N N . THR A 1 72 ? 38.930 4.214 117.223 1.00 16.78 72 THR A N 1
ATOM 574 C CA . THR A 1 72 ? 38.449 4.350 115.814 1.00 14.59 72 THR A CA 1
ATOM 575 C C . THR A 1 72 ? 39.564 4.107 114.851 1.00 15.90 72 THR A C 1
ATOM 576 O O . THR A 1 72 ? 39.316 4.015 113.662 1.00 20.09 72 THR A O 1
ATOM 580 N N . HIS A 1 73 ? 40.835 4.094 115.325 1.00 17.78 73 HIS A N 1
ATOM 581 C CA . HIS A 1 73 ? 42.022 3.887 114.442 1.00 14.03 73 HIS A CA 1
ATOM 582 C C . HIS A 1 73 ? 43.167 3.599 115.388 1.00 13.74 73 HIS A C 1
ATOM 583 O O . HIS A 1 73 ? 43.333 4.335 116.371 1.00 14.71 73 HIS A O 1
ATOM 590 N N . PRO A 1 74 ? 44.003 2.603 115.107 1.00 13.26 74 PRO A N 1
ATOM 591 C CA . PRO A 1 74 ? 44.995 2.310 116.116 1.00 15.04 74 PRO A CA 1
ATOM 592 C C . PRO A 1 74 ? 46.019 3.460 116.345 1.00 12.36 74 PRO A C 1
ATOM 593 O O . PRO A 1 74 ? 46.612 3.578 117.462 1.00 13.65 74 PRO A O 1
ATOM 597 N N . GLN A 1 75 ? 46.191 4.303 115.370 1.00 10.97 75 GLN A N 1
ATOM 598 C CA . GLN A 1 75 ? 47.073 5.425 115.526 1.00 11.69 75 GLN A CA 1
ATOM 599 C C . GLN A 1 75 ? 46.493 6.660 116.257 1.00 11.36 75 GLN A C 1
ATOM 600 O O . GLN A 1 75 ? 47.195 7.685 116.422 1.00 9.30 75 GLN A O 1
ATOM 606 N N . ARG A 1 76 ? 45.254 6.526 116.775 1.00 12.12 76 ARG A N 1
ATOM 607 C CA . ARG A 1 76 ? 44.760 7.471 117.654 1.00 10.59 76 ARG A CA 1
ATOM 608 C C . ARG A 1 76 ? 45.015 7.121 119.126 1.00 10.01 76 ARG A C 1
ATOM 609 O O . ARG A 1 76 ? 44.576 7.847 120.011 1.00 11.91 76 ARG A O 1
ATOM 617 N N . ASN A 1 77 ? 45.739 6.048 119.367 1.00 11.24 77 ASN A N 1
ATOM 618 C CA . ASN A 1 77 ? 46.044 5.561 120.735 1.00 10.97 77 ASN A CA 1
ATOM 619 C C . ASN A 1 77 ? 47.212 6.284 121.374 1.00 11.87 77 ASN A C 1
ATOM 620 O O . ASN A 1 77 ? 48.284 5.666 121.656 1.00 13.04 77 ASN A O 1
ATOM 625 N N . LEU A 1 78 ? 46.990 7.587 121.594 1.00 11.59 78 LEU A N 1
ATOM 626 C CA . LEU A 1 78 ? 47.914 8.343 122.362 1.00 11.07 78 LEU A CA 1
ATOM 627 C C . LEU A 1 78 ? 48.260 7.725 123.704 1.00 10.97 78 LEU A C 1
ATOM 628 O O . LEU A 1 78 ? 49.363 7.712 124.141 1.00 11.57 78 LEU A O 1
ATOM 633 N N . VAL A 1 79 ? 47.210 7.260 124.395 1.00 11.86 79 VAL A N 1
ATOM 634 C CA . VAL A 1 79 ? 47.414 6.673 125.715 1.00 13.76 79 VAL A CA 1
ATOM 635 C C . VAL A 1 79 ? 48.371 5.538 125.617 1.00 13.56 79 VAL A C 1
ATOM 636 O O . VAL A 1 79 ? 49.341 5.489 126.437 1.00 14.02 79 VAL A O 1
ATOM 640 N N . GLY A 1 80 ? 48.141 4.614 124.717 1.00 16.07 80 GLY A N 1
ATOM 641 C CA . GLY A 1 80 ? 49.029 3.469 124.548 1.00 15.11 80 GLY A CA 1
ATOM 642 C C . GLY A 1 80 ? 50.421 3.843 124.182 1.00 12.13 80 GLY A C 1
ATOM 643 O O . GLY A 1 80 ? 51.342 3.196 124.625 1.00 12.90 80 GLY A O 1
ATOM 644 N N . PHE A 1 81 ? 50.614 4.818 123.305 1.00 11.50 81 PHE A N 1
ATOM 645 C CA . PHE A 1 81 ? 51.942 5.270 122.952 1.00 11.34 81 PHE A CA 1
ATOM 646 C C . PHE A 1 81 ? 52.640 5.827 124.161 1.00 11.03 81 PHE A C 1
ATOM 647 O O . PHE A 1 81 ? 53.845 5.502 124.356 1.00 12.98 81 PHE A O 1
ATOM 655 N N . LEU A 1 82 ? 51.963 6.635 124.967 1.00 12.24 82 LEU A N 1
ATOM 656 C CA . LEU A 1 82 ? 52.658 7.272 126.127 1.00 11.86 82 LEU A CA 1
ATOM 657 C C . LEU A 1 82 ? 53.061 6.115 127.132 1.00 11.40 82 LEU A C 1
ATOM 658 O O . LEU A 1 82 ? 54.176 6.113 127.695 1.00 14.01 82 LEU A O 1
ATOM 663 N N . GLU A 1 83 ? 52.149 5.101 127.326 1.00 11.81 83 GLU A N 1
ATOM 664 C CA . GLU A 1 83 ? 52.464 3.998 128.220 1.00 13.65 83 GLU A CA 1
ATOM 665 C C . GLU A 1 83 ? 53.680 3.185 127.714 1.00 12.59 83 GLU A C 1
ATOM 666 O O . GLU A 1 83 ? 54.549 2.800 128.507 1.00 14.97 83 GLU A O 1
ATOM 672 N N . LEU A 1 84 ? 53.733 2.980 126.400 1.00 11.94 84 LEU A N 1
ATOM 673 C CA . LEU A 1 84 ? 54.808 2.237 125.803 1.00 11.47 84 LEU A CA 1
ATOM 674 C C . LEU A 1 84 ? 56.122 2.991 125.888 1.00 13.40 84 LEU A C 1
ATOM 675 O O . LEU A 1 84 ? 57.192 2.385 126.255 1.00 13.33 84 LEU A O 1
ATOM 680 N N . ALA A 1 85 ? 56.100 4.285 125.570 1.00 11.09 85 ALA A N 1
ATOM 681 C CA . ALA A 1 85 ? 57.330 5.082 125.663 1.00 12.18 85 ALA A CA 1
ATOM 682 C C . ALA A 1 85 ? 57.843 5.053 127.085 1.00 12.53 85 ALA A C 1
ATOM 683 O O . ALA A 1 85 ? 59.066 4.886 127.334 1.00 13.55 85 ALA A O 1
ATOM 685 N N . ASP A 1 86 ? 56.964 5.166 128.092 1.00 12.88 86 ASP A N 1
ATOM 686 C CA . ASP A 1 86 ? 57.360 5.059 129.470 1.00 14.60 86 ASP A CA 1
ATOM 687 C C . ASP A 1 86 ? 57.924 3.715 129.845 1.00 12.81 86 ASP A C 1
ATOM 688 O O . ASP A 1 86 ? 59.000 3.641 130.445 1.00 16.93 86 ASP A O 1
ATOM 693 N N . GLU A 1 87 ? 57.282 2.623 129.412 1.00 12.86 87 GLU A N 1
ATOM 694 C CA . GLU A 1 87 ? 57.715 1.275 129.761 1.00 15.72 87 GLU A CA 1
ATOM 695 C C . GLU A 1 87 ? 59.141 1.031 129.216 1.00 14.93 87 GLU A C 1
ATOM 696 O O . GLU A 1 87 ? 59.964 0.355 129.828 1.00 21.55 87 GLU A O 1
ATOM 702 N N . LEU A 1 88 ? 59.406 1.602 128.036 1.00 13.66 88 LEU A N 1
ATOM 703 C CA . LEU A 1 88 ? 60.708 1.484 127.394 1.00 14.38 88 LEU A CA 1
ATOM 704 C C . LEU A 1 88 ? 61.738 2.457 127.870 1.00 14.04 88 LEU A C 1
ATOM 705 O O . LEU A 1 88 ? 62.891 2.464 127.390 1.00 15.86 88 LEU A O 1
ATOM 710 N N . GLY A 1 89 ? 61.414 3.312 128.778 1.00 11.78 89 GLY A N 1
ATOM 711 C CA . GLY A 1 89 ? 62.393 4.184 129.497 1.00 13.36 89 GLY A CA 1
ATOM 712 C C . GLY A 1 89 ? 62.629 5.524 128.822 1.00 13.92 89 GLY A C 1
ATOM 713 O O . GLY A 1 89 ? 63.630 6.149 129.108 1.00 23.42 89 GLY A O 1
ATOM 714 N N . PHE A 1 90 ? 61.720 6.047 128.025 1.00 10.51 90 PHE A N 1
ATOM 715 C CA . PHE A 1 90 ? 61.907 7.307 127.408 1.00 10.82 90 PHE A CA 1
ATOM 716 C C . PHE A 1 90 ? 61.211 8.409 128.156 1.00 11.77 90 PHE A C 1
ATOM 717 O O . PHE A 1 90 ? 60.085 8.245 128.692 1.00 11.58 90 PHE A O 1
ATOM 725 N N . TYR A 1 91 ? 61.852 9.586 128.236 1.00 8.69 91 TYR A N 1
ATOM 726 C CA . TYR A 1 91 ? 61.084 10.819 128.411 1.00 10.37 91 TYR A CA 1
ATOM 727 C C . TYR A 1 91 ? 60.304 11.161 127.193 1.00 10.44 91 TYR A C 1
ATOM 728 O O . TYR A 1 91 ? 60.755 10.872 126.087 1.00 10.90 91 TYR A O 1
ATOM 737 N N . VAL A 1 92 ? 59.190 11.904 127.386 1.00 9.20 92 VAL A N 1
ATOM 738 C CA . VAL A 1 92 ? 58.393 12.393 126.280 1.00 10.66 92 VAL A CA 1
ATOM 739 C C . VAL A 1 92 ? 58.280 13.892 126.380 1.00 9.24 92 VAL A C 1
ATOM 740 O O . VAL A 1 92 ? 57.977 14.512 127.414 1.00 9.38 92 VAL A O 1
ATOM 744 N N . ILE A 1 93 ? 58.543 14.540 125.214 1.00 8.54 93 ILE A N 1
ATOM 745 C CA . ILE A 1 93 ? 58.176 15.969 124.992 1.00 8.13 93 ILE A CA 1
ATOM 746 C C . ILE A 1 93 ? 56.926 15.982 124.111 1.00 8.23 93 ILE A C 1
ATOM 747 O O . ILE A 1 93 ? 56.909 15.352 123.039 1.00 10.15 93 ILE A O 1
ATOM 752 N N . ILE A 1 94 ? 55.852 16.591 124.606 1.00 8.15 94 ILE A N 1
ATOM 753 C CA . ILE A 1 94 ? 54.566 16.534 123.934 1.00 10.20 94 ILE A CA 1
ATOM 754 C C . ILE A 1 94 ? 54.155 17.897 123.477 1.00 9.64 94 ILE A C 1
ATOM 755 O O . ILE A 1 94 ? 54.308 18.897 124.223 1.00 8.94 94 ILE A O 1
ATOM 760 N N . ARG A 1 95 ? 53.607 17.963 122.275 1.00 9.48 95 ARG A N 1
ATOM 761 C CA . ARG A 1 95 ? 53.356 19.257 121.596 1.00 10.16 95 ARG A CA 1
ATOM 762 C C . ARG A 1 95 ? 51.947 19.248 121.023 1.00 9.92 95 ARG A C 1
ATOM 763 O O . ARG A 1 95 ? 51.729 18.938 119.887 1.00 9.73 95 ARG A O 1
ATOM 771 N N . PRO A 1 96 ? 50.948 19.633 121.874 1.00 9.57 96 PRO A N 1
ATOM 772 C CA . PRO A 1 96 ? 49.571 19.533 121.539 1.00 9.54 96 PRO A CA 1
ATOM 773 C C . PRO A 1 96 ? 48.920 20.650 120.790 1.00 10.28 96 PRO A C 1
ATOM 774 O O . PRO A 1 96 ? 47.711 20.691 120.582 1.00 11.92 96 PRO A O 1
ATOM 778 N N . GLY A 1 97 ? 49.727 21.560 120.274 1.00 9.31 97 GLY A N 1
ATOM 779 C CA . GLY A 1 97 ? 49.213 22.562 119.329 1.00 10.48 97 GLY A CA 1
ATOM 780 C C . GLY A 1 97 ? 48.502 23.748 119.989 1.00 11.45 97 GLY A C 1
ATOM 781 O O . GLY A 1 97 ? 48.938 24.216 121.039 1.00 11.16 97 GLY A O 1
ATOM 782 N N . PRO A 1 98 ? 47.392 24.198 119.436 1.00 10.07 98 PRO A N 1
ATOM 783 C CA . PRO A 1 98 ? 46.614 23.539 118.363 1.00 10.20 98 PRO A CA 1
ATOM 784 C C . PRO A 1 98 ? 47.277 23.400 116.997 1.00 8.93 98 PRO A C 1
ATOM 785 O O . PRO A 1 98 ? 47.130 22.414 116.362 1.00 11.49 98 PRO A O 1
ATOM 789 N N . TYR A 1 99 ? 48.028 24.441 116.623 1.00 7.92 99 TYR A N 1
ATOM 790 C CA . TYR A 1 99 ? 48.765 24.349 115.392 1.00 8.90 99 TYR A CA 1
ATOM 791 C C . TYR A 1 99 ? 50.065 23.574 115.650 1.00 9.39 99 TYR A C 1
ATOM 792 O O . TYR A 1 99 ? 50.768 23.844 116.613 1.00 8.95 99 TYR A O 1
ATOM 801 N N . ILE A 1 100 ? 50.324 22.606 114.781 1.00 8.13 100 ILE A N 1
ATOM 802 C CA . ILE A 1 100 ? 51.477 21.728 114.865 1.00 9.30 100 ILE A CA 1
ATOM 803 C C . ILE A 1 100 ? 52.302 21.761 113.555 1.00 10.73 100 ILE A C 1
ATOM 804 O O . ILE A 1 100 ? 53.277 21.049 113.506 1.00 11.07 100 ILE A O 1
ATOM 809 N N . CYS A 1 101 ? 51.972 22.606 112.582 1.00 9.44 101 CYS A N 1
ATOM 810 C CA . CYS A 1 101 ? 52.730 22.592 111.322 1.00 9.86 101 CYS A CA 1
ATOM 811 C C . CYS A 1 101 ? 52.776 21.159 110.812 1.00 7.65 101 CYS A C 1
ATOM 812 O O . CYS A 1 101 ? 51.761 20.575 110.467 1.00 10.02 101 CYS A O 1
ATOM 815 N N . GLY A 1 102 ? 53.977 20.563 110.708 1.00 8.96 102 GLY A N 1
ATOM 816 C CA . GLY A 1 102 ? 54.139 19.204 110.510 1.00 10.64 102 GLY A CA 1
ATOM 817 C C . GLY A 1 102 ? 53.849 18.651 109.159 1.00 8.86 102 GLY A C 1
ATOM 818 O O . GLY A 1 102 ? 53.770 17.444 108.974 1.00 9.05 102 GLY A O 1
ATOM 819 N N . GLU A 1 103 ? 53.684 19.567 108.204 1.00 8.44 103 GLU A N 1
ATOM 820 C CA . GLU A 1 103 ? 53.382 19.151 106.804 1.00 8.58 103 GLU A CA 1
ATOM 821 C C . GLU A 1 103 ? 52.109 18.295 106.820 1.00 8.57 103 GLU A C 1
ATOM 822 O O . GLU A 1 103 ? 51.879 17.506 105.939 1.00 10.30 103 GLU A O 1
ATOM 828 N N . TRP A 1 104 ? 51.201 18.649 107.759 1.00 7.76 104 TRP A N 1
ATOM 829 C CA . TRP A 1 104 ? 49.966 17.900 108.023 1.00 8.94 104 TRP A CA 1
ATOM 830 C C . TRP A 1 104 ? 48.775 18.801 107.708 1.00 9.18 104 TRP A C 1
ATOM 831 O O . TRP A 1 104 ? 48.876 20.042 107.860 1.00 8.87 104 TRP A O 1
ATOM 842 N N . ARG A 1 105 ? 47.637 18.231 107.315 1.00 10.37 105 ARG A N 1
ATOM 843 C CA . ARG A 1 105 ? 46.440 18.993 106.946 1.00 9.94 105 ARG A CA 1
ATOM 844 C C . ARG A 1 105 ? 46.155 20.102 107.914 1.00 10.25 105 ARG A C 1
ATOM 845 O O . ARG A 1 105 ? 45.898 19.818 109.082 1.00 9.57 105 ARG A O 1
ATOM 853 N N . ASN A 1 106 ? 46.164 21.345 107.418 1.00 9.36 106 ASN A N 1
ATOM 854 C CA . ASN A 1 106 ? 45.772 22.558 108.175 1.00 9.25 106 ASN A CA 1
ATOM 855 C C . ASN A 1 106 ? 46.617 22.710 109.385 1.00 8.90 106 ASN A C 1
ATOM 856 O O . ASN A 1 106 ? 46.300 23.487 110.308 1.00 9.96 106 ASN A O 1
ATOM 861 N N . GLY A 1 107 ? 47.819 22.116 109.429 1.00 8.45 107 GLY A N 1
ATOM 862 C CA . GLY A 1 107 ? 48.570 22.175 110.644 1.00 8.94 107 GLY A CA 1
ATOM 863 C C . GLY A 1 107 ? 47.872 21.666 111.847 1.00 8.73 107 GLY A C 1
ATOM 864 O O . GLY A 1 107 ? 48.244 22.122 112.978 1.00 9.52 107 GLY A O 1
ATOM 865 N N . GLY A 1 108 ? 46.925 20.736 111.737 1.00 9.15 108 GLY A N 1
ATOM 866 C CA . GLY A 1 108 ? 46.231 20.230 112.878 1.00 11.12 108 GLY A CA 1
ATOM 867 C C . GLY A 1 108 ? 44.871 20.884 113.138 1.00 9.37 108 GLY A C 1
ATOM 868 O O . GLY A 1 108 ? 44.106 20.271 113.916 1.00 10.34 108 GLY A O 1
ATOM 869 N N . ILE A 1 109 ? 44.540 21.967 112.481 1.00 9.46 109 ILE A N 1
ATOM 870 C CA . ILE A 1 109 ? 43.238 22.593 112.745 1.00 9.92 109 ILE A CA 1
ATOM 871 C C . ILE A 1 109 ? 42.148 21.841 111.976 1.00 10.56 109 ILE A C 1
ATOM 872 O O . ILE A 1 109 ? 42.240 21.542 110.808 1.00 10.56 109 ILE A O 1
ATOM 877 N N . PRO A 1 110 ? 41.008 21.582 112.658 1.00 9.70 110 PRO A N 1
ATOM 878 C CA . PRO A 1 110 ? 39.940 20.776 111.939 1.00 10.27 110 PRO A CA 1
ATOM 879 C C . PRO A 1 110 ? 39.326 21.519 110.791 1.00 10.56 110 PRO A C 1
ATOM 880 O O . PRO A 1 110 ? 38.918 22.702 110.965 1.00 11.14 110 PRO A O 1
ATOM 884 N N . ASP A 1 111 ? 39.095 20.848 109.645 1.00 11.82 111 ASP A N 1
ATOM 885 C CA . ASP A 1 111 ? 38.228 21.429 108.644 1.00 13.64 111 ASP A CA 1
ATOM 886 C C . ASP A 1 111 ? 36.848 21.749 109.170 1.00 12.13 111 ASP A C 1
ATOM 887 O O . ASP A 1 111 ? 36.242 22.749 108.765 1.00 12.73 111 ASP A O 1
ATOM 892 N N . TRP A 1 112 ? 36.300 20.952 110.092 1.00 13.04 112 TRP A N 1
ATOM 893 C CA . TRP A 1 112 ? 34.963 21.270 110.538 1.00 13.88 112 TRP A CA 1
ATOM 894 C C . TRP A 1 112 ? 34.848 22.622 111.242 1.00 13.33 112 TRP A C 1
ATOM 895 O O . TRP A 1 112 ? 33.801 23.256 111.279 1.00 17.80 112 TRP A O 1
ATOM 906 N N . LEU A 1 113 ? 35.925 23.095 111.815 1.00 12.30 113 LEU A N 1
ATOM 907 C CA . LEU A 1 113 ? 35.970 24.389 112.453 1.00 13.90 113 LEU A CA 1
ATOM 908 C C . LEU A 1 113 ? 35.978 25.500 111.359 1.00 12.30 113 LEU A C 1
ATOM 909 O O . LEU A 1 113 ? 35.165 26.443 111.361 1.00 15.05 113 LEU A O 1
ATOM 914 N N . ILE A 1 114 ? 36.944 25.447 110.491 1.00 13.34 114 ILE A N 1
ATOM 915 C CA . ILE A 1 114 ? 37.129 26.462 109.447 1.00 13.36 114 ILE A CA 1
ATOM 916 C C . ILE A 1 114 ? 35.927 26.464 108.519 1.00 13.35 114 ILE A C 1
ATOM 917 O O . ILE A 1 114 ? 35.517 27.523 108.065 1.00 16.18 114 ILE A O 1
ATOM 922 N N . ASP A 1 115 ? 35.315 25.318 108.232 1.00 15.33 115 ASP A N 1
ATOM 923 C CA . ASP A 1 115 ? 34.203 25.279 107.295 1.00 17.53 115 ASP A CA 1
ATOM 924 C C . ASP A 1 115 ? 32.955 25.906 107.915 1.00 15.62 115 ASP A C 1
ATOM 925 O O . ASP A 1 115 ? 32.128 26.461 107.239 1.00 20.36 115 ASP A O 1
ATOM 930 N N . GLU A 1 116 ? 32.781 25.751 109.174 1.00 15.25 116 GLU A N 1
ATOM 931 C CA . GLU A 1 116 ? 31.603 26.247 109.834 1.00 16.27 116 GLU A CA 1
ATOM 932 C C . GLU A 1 116 ? 31.721 27.669 110.295 1.00 14.47 116 GLU A C 1
ATOM 933 O O . GLU A 1 116 ? 30.721 28.418 110.390 1.00 17.86 116 GLU A O 1
ATOM 939 N N . HIS A 1 117 ? 32.969 28.067 110.563 1.00 13.33 117 HIS A N 1
ATOM 940 C CA . HIS A 1 117 ? 33.289 29.399 111.044 1.00 14.29 117 HIS A CA 1
ATOM 941 C C . HIS A 1 117 ? 34.290 30.177 110.246 1.00 15.39 117 HIS A C 1
ATOM 942 O O . HIS A 1 117 ? 35.351 30.519 110.761 1.00 15.41 117 HIS A O 1
ATOM 949 N N . PRO A 1 118 ? 33.997 30.448 108.952 1.00 14.49 118 PRO A N 1
ATOM 950 C CA . PRO A 1 118 ? 35.020 31.078 108.119 1.00 16.78 118 PRO A CA 1
ATOM 951 C C . PRO A 1 118 ? 35.337 32.480 108.596 1.00 14.04 118 PRO A C 1
ATOM 952 O O . PRO A 1 118 ? 36.358 33.070 108.178 1.00 13.89 118 PRO A O 1
ATOM 956 N N . GLU A 1 119 ? 34.513 33.085 109.469 1.00 15.38 119 GLU A N 1
ATOM 957 C CA . GLU A 1 119 ? 34.836 34.368 110.024 1.00 15.17 119 GLU A CA 1
ATOM 958 C C . GLU A 1 119 ? 36.121 34.392 110.857 1.00 15.17 119 GLU A C 1
ATOM 959 O O . GLU A 1 119 ? 36.652 35.459 111.066 1.00 14.44 119 GLU A O 1
ATOM 965 N N . ILE A 1 120 ? 36.612 33.246 111.294 1.00 13.02 120 ILE A N 1
ATOM 966 C CA . ILE A 1 120 ? 37.913 33.215 112.002 1.00 12.36 120 ILE A CA 1
ATOM 967 C C . ILE A 1 120 ? 39.143 33.282 111.066 1.00 11.09 120 ILE A C 1
ATOM 968 O O . ILE A 1 120 ? 40.235 33.544 111.571 1.00 11.47 120 ILE A O 1
ATOM 973 N N . LEU A 1 121 ? 38.921 33.093 109.769 1.00 11.47 121 LEU A N 1
ATOM 974 C CA . LEU A 1 121 ? 40.011 33.074 108.842 1.00 11.80 121 LEU A CA 1
ATOM 975 C C . LEU A 1 121 ? 40.664 34.494 108.763 1.00 11.06 121 LEU A C 1
ATOM 976 O O . LEU A 1 121 ? 40.009 35.564 108.703 1.00 11.35 121 LEU A O 1
ATOM 981 N N . ALA A 1 122 ? 41.985 34.499 108.677 1.00 11.29 122 ALA A N 1
ATOM 982 C CA . ALA A 1 122 ? 42.677 35.706 108.410 1.00 9.49 122 ALA A CA 1
ATOM 983 C C . ALA A 1 122 ? 42.351 36.096 106.989 1.00 12.32 122 ALA A C 1
ATOM 984 O O . ALA A 1 122 ? 42.105 35.268 106.100 1.00 13.89 122 ALA A O 1
ATOM 986 N N . LYS A 1 123 ? 42.351 37.429 106.754 1.00 11.44 123 LYS A N 1
ATOM 987 C CA . LYS A 1 123 ? 42.026 37.950 105.425 1.00 14.26 123 LYS A CA 1
ATOM 988 C C . LYS A 1 123 ? 43.095 38.881 104.910 1.00 10.20 123 LYS A C 1
ATOM 989 O O . LYS A 1 123 ? 43.900 39.465 105.679 1.00 11.87 123 LYS A O 1
ATOM 995 N N . GLY A 1 124 ? 43.104 39.066 103.600 1.00 12.28 124 GLY A N 1
ATOM 996 C CA . GLY A 1 124 ? 43.950 40.025 102.921 1.00 12.66 124 GLY A CA 1
ATOM 997 C C . GLY A 1 124 ? 43.258 41.355 102.843 1.00 11.15 124 GLY A C 1
ATOM 998 O O . GLY A 1 124 ? 42.131 41.536 103.227 1.00 12.83 124 GLY A O 1
ATOM 999 N N . PRO A 1 125 ? 43.960 42.336 102.304 1.00 11.67 125 PRO A N 1
ATOM 1000 C CA . PRO A 1 125 ? 43.475 43.753 102.264 1.00 12.24 125 PRO A CA 1
ATOM 1001 C C . PRO A 1 125 ? 42.395 43.920 101.196 1.00 11.96 125 PRO A C 1
ATOM 1002 O O . PRO A 1 125 ? 41.762 44.926 101.241 1.00 15.13 125 PRO A O 1
ATOM 1006 N N . ASN A 1 126 ? 42.242 42.952 100.280 1.00 11.41 126 ASN A N 1
ATOM 1007 C CA . ASN A 1 126 ? 41.204 43.021 99.254 1.00 14.29 126 ASN A CA 1
ATOM 1008 C C . ASN A 1 126 ? 40.242 41.932 99.333 1.00 16.59 126 ASN A C 1
ATOM 1009 O O . ASN A 1 126 ? 39.509 41.744 98.423 1.00 22.34 126 ASN A O 1
ATOM 1014 N N . GLY A 1 127 ? 40.174 41.201 100.439 1.00 14.11 127 GLY A N 1
ATOM 1015 C CA . GLY A 1 127 ? 39.142 40.121 100.586 1.00 14.53 127 GLY A CA 1
ATOM 1016 C C . GLY A 1 127 ? 39.743 38.866 101.121 1.00 13.09 127 GLY A C 1
ATOM 1017 O O . GLY A 1 127 ? 40.939 38.842 101.522 1.00 14.89 127 GLY A O 1
ATOM 1018 N N . PRO A 1 128 ? 38.986 37.794 101.103 1.00 14.05 128 PRO A N 1
ATOM 1019 C CA . PRO A 1 128 ? 39.474 36.524 101.566 1.00 13.88 128 PRO A CA 1
ATOM 1020 C C . PRO A 1 128 ? 40.692 36.104 100.823 1.00 13.13 128 PRO A C 1
ATOM 1021 O O . PRO A 1 128 ? 40.835 36.301 99.623 1.00 15.48 128 PRO A O 1
ATOM 1025 N N . LEU A 1 129 ? 41.557 35.356 101.543 1.00 14.61 129 LEU A N 1
ATOM 1026 C CA . LEU A 1 129 ? 42.643 34.605 100.920 1.00 15.48 129 LEU A CA 1
ATOM 1027 C C . LEU A 1 129 ? 41.992 33.450 100.173 1.00 13.43 129 LEU A C 1
ATOM 1028 O O . LEU A 1 129 ? 40.874 33.008 100.514 1.00 17.14 129 LEU A O 1
ATOM 1033 N N . PRO A 1 130 ? 42.744 32.850 99.276 1.00 18.31 130 PRO A N 1
ATOM 1034 C CA . PRO A 1 130 ? 42.170 31.607 98.722 1.00 21.60 130 PRO A CA 1
ATOM 1035 C C . PRO A 1 130 ? 42.107 30.460 99.793 1.00 24.73 130 PRO A C 1
ATOM 1036 O O . PRO A 1 130 ? 42.851 30.471 100.817 1.00 23.14 130 PRO A O 1
ATOM 1040 N N . ARG A 1 131 ? 41.148 29.546 99.647 1.00 25.18 131 ARG A N 1
ATOM 1041 C CA . ARG A 1 131 ? 40.928 28.444 100.587 1.00 27.22 131 ARG A CA 1
ATOM 1042 C C . ARG A 1 131 ? 41.863 27.196 100.365 1.00 25.62 131 ARG A C 1
ATOM 1043 O O . ARG A 1 131 ? 42.040 26.447 101.406 1.00 40.19 131 ARG A O 1
ATOM 1051 N N . ASP A 1 132 ? 42.418 27.001 99.119 1.00 22.02 132 ASP A N 1
ATOM 1052 C CA . ASP A 1 132 ? 43.261 25.853 98.750 1.00 19.76 132 ASP A CA 1
ATOM 1053 C C . ASP A 1 132 ? 44.770 26.023 99.012 1.00 18.41 132 ASP A C 1
ATOM 1054 O O . ASP A 1 132 ? 45.669 25.210 98.602 1.00 23.11 132 ASP A O 1
ATOM 1059 N N . ILE A 1 133 ? 45.033 26.959 99.885 1.00 13.39 133 ILE A N 1
ATOM 1060 C CA . ILE A 1 133 ? 46.378 27.221 100.296 1.00 12.52 133 ILE A CA 1
ATOM 1061 C C . ILE A 1 133 ? 46.698 26.399 101.538 1.00 12.66 133 ILE A C 1
ATOM 1062 O O . ILE A 1 133 ? 45.830 25.943 102.293 1.00 14.51 133 ILE A O 1
ATOM 1067 N N . TYR A 1 134 ? 47.975 26.126 101.714 1.00 10.76 134 TYR A N 1
ATOM 1068 C CA . TYR A 1 134 ? 48.360 25.331 102.867 1.00 10.81 134 TYR A CA 1
ATOM 1069 C C . TYR A 1 134 ? 48.225 26.077 104.169 1.00 9.79 134 TYR A C 1
ATOM 1070 O O . TYR A 1 134 ? 48.217 27.319 104.140 1.00 10.39 134 TYR A O 1
ATOM 1079 N N . TYR A 1 135 ? 48.006 25.396 105.272 1.00 9.50 135 TYR A N 1
ATOM 1080 C CA . TYR A 1 135 ? 47.792 25.961 106.617 1.00 10.95 135 TYR A CA 1
ATOM 1081 C C . TYR A 1 135 ? 46.924 27.212 106.519 1.00 12.04 135 TYR A C 1
ATOM 1082 O O . TYR A 1 135 ? 47.397 28.345 106.809 1.00 9.89 135 TYR A O 1
ATOM 1091 N N . PRO A 1 136 ? 45.658 27.053 106.181 1.00 11.82 136 PRO A N 1
ATOM 1092 C CA . PRO A 1 136 ? 44.744 28.212 106.170 1.00 12.23 136 PRO A CA 1
ATOM 1093 C C . PRO A 1 136 ? 44.950 29.199 107.328 1.00 11.08 136 PRO A C 1
ATOM 1094 O O . PRO A 1 136 ? 44.754 28.883 108.473 1.00 10.61 136 PRO A O 1
ATOM 1098 N N . PRO A 1 137 ? 45.354 30.445 106.988 1.00 9.53 137 PRO A N 1
ATOM 1099 C CA . PRO A 1 137 ? 45.605 31.321 108.132 1.00 9.42 137 PRO A CA 1
ATOM 1100 C C . PRO A 1 137 ? 44.378 31.744 108.922 1.00 10.88 137 PRO A C 1
ATOM 1101 O O . PRO A 1 137 ? 43.378 32.111 108.340 1.00 10.39 137 PRO A O 1
ATOM 1105 N N . ILE A 1 138 ? 44.581 31.805 110.235 1.00 8.55 138 ILE A N 1
ATOM 1106 C CA . ILE A 1 138 ? 43.528 32.128 111.142 1.00 10.62 138 ILE A CA 1
ATOM 1107 C C . ILE A 1 138 ? 43.886 33.335 112.024 1.00 9.97 138 ILE A C 1
ATOM 1108 O O . ILE A 1 138 ? 44.996 33.522 112.502 1.00 9.91 138 ILE A O 1
ATOM 1113 N N . THR A 1 139 ? 42.854 34.189 112.238 1.00 9.95 139 THR A N 1
ATOM 1114 C CA . THR A 1 139 ? 42.975 35.304 113.143 1.00 10.25 139 THR A CA 1
ATOM 1115 C C . THR A 1 139 ? 43.012 34.826 114.605 1.00 11.81 139 THR A C 1
ATOM 1116 O O . THR A 1 139 ? 41.952 34.472 115.178 1.00 10.89 139 THR A O 1
ATOM 1120 N N . TYR A 1 140 ? 44.209 34.736 115.163 1.00 11.30 140 TYR A N 1
ATOM 1121 C CA . TYR A 1 140 ? 44.439 34.139 116.497 1.00 10.96 140 TYR A CA 1
ATOM 1122 C C . TYR A 1 140 ? 43.485 34.653 117.548 1.00 11.54 140 TYR A C 1
ATOM 1123 O O . TYR A 1 140 ? 43.052 33.872 118.397 1.00 13.72 140 TYR A O 1
ATOM 1132 N N . LEU A 1 141 ? 43.336 35.965 117.559 1.00 11.71 141 LEU A N 1
ATOM 1133 C CA . LEU A 1 141 ? 42.530 36.540 118.615 1.00 12.45 141 LEU A CA 1
ATOM 1134 C C . LEU A 1 141 ? 41.022 36.599 118.404 1.00 13.40 141 LEU A C 1
ATOM 1135 O O . LEU A 1 141 ? 40.304 37.213 119.241 1.00 15.95 141 LEU A O 1
ATOM 1140 N N . HIS A 1 142 ? 40.543 35.975 117.357 1.00 12.80 142 HIS A N 1
ATOM 1141 C CA . HIS A 1 142 ? 39.083 35.817 117.213 1.00 11.84 142 HIS A CA 1
ATOM 1142 C C . HIS A 1 142 ? 38.533 34.930 118.330 1.00 11.82 142 HIS A C 1
ATOM 1143 O O . HIS A 1 142 ? 38.953 33.801 118.464 1.00 12.06 142 HIS A O 1
ATOM 1150 N N . PRO A 1 143 ? 37.526 35.437 119.060 1.00 12.34 143 PRO A N 1
ATOM 1151 C CA . PRO A 1 143 ? 37.015 34.615 120.155 1.00 13.78 143 PRO A CA 1
ATOM 1152 C C . PRO A 1 143 ? 36.463 33.237 119.762 1.00 13.32 143 PRO A C 1
ATOM 1153 O O . PRO A 1 143 ? 36.512 32.340 120.567 1.00 15.61 143 PRO A O 1
ATOM 1157 N N . THR A 1 144 ? 35.938 33.089 118.540 1.00 13.48 144 THR A N 1
ATOM 1158 C CA . THR A 1 144 ? 35.396 31.807 118.125 1.00 15.15 144 THR A CA 1
ATOM 1159 C C . THR A 1 144 ? 36.502 30.753 117.917 1.00 12.58 144 THR A C 1
ATOM 1160 O O . THR A 1 144 ? 36.368 29.633 118.280 1.00 16.16 144 THR A O 1
ATOM 1164 N N . TYR A 1 145 ? 37.655 31.248 117.456 1.00 13.13 145 TYR A N 1
ATOM 1165 C CA . TYR A 1 145 ? 38.850 30.388 117.390 1.00 11.56 145 TYR A CA 1
ATOM 1166 C C . TYR A 1 145 ? 39.321 29.886 118.755 1.00 11.48 145 TYR A C 1
ATOM 1167 O O . TYR A 1 145 ? 39.453 28.709 119.036 1.00 12.16 145 TYR A O 1
ATOM 1176 N N . LEU A 1 146 ? 39.518 30.880 119.633 1.00 13.05 146 LEU A N 1
ATOM 1177 C CA . LEU A 1 146 ? 39.987 30.602 120.974 1.00 13.68 146 LEU A CA 1
ATOM 1178 C C . LEU A 1 146 ? 39.048 29.684 121.761 1.00 12.91 146 LEU A C 1
ATOM 1179 O O . LEU A 1 146 ? 39.493 28.807 122.473 1.00 16.03 146 LEU A O 1
ATOM 1184 N N . GLU A 1 147 ? 37.761 29.983 121.628 1.00 14.88 147 GLU A N 1
ATOM 1185 C CA . GLU A 1 147 ? 36.804 29.031 122.275 1.00 13.94 147 GLU A CA 1
ATOM 1186 C C . GLU A 1 147 ? 36.969 27.574 121.805 1.00 12.84 147 GLU A C 1
ATOM 1187 O O . GLU A 1 147 ? 36.970 26.698 122.593 1.00 15.43 147 GLU A O 1
ATOM 1193 N N . ALA A 1 148 ? 37.211 27.362 120.506 1.00 13.29 148 ALA A N 1
ATOM 1194 C CA . ALA A 1 148 ? 37.366 26.046 119.980 1.00 12.85 148 ALA A CA 1
ATOM 1195 C C . ALA A 1 148 ? 38.675 25.387 120.439 1.00 12.79 148 ALA A C 1
ATOM 1196 O O . ALA A 1 148 ? 38.681 24.235 120.806 1.00 13.71 148 ALA A O 1
ATOM 1198 N N . VAL A 1 149 ? 39.735 26.182 120.482 1.00 10.42 149 VAL A N 1
ATOM 1199 C CA . VAL A 1 149 ? 41.005 25.671 120.980 1.00 12.00 149 VAL A CA 1
ATOM 1200 C C . VAL A 1 149 ? 40.818 25.239 122.440 1.00 11.50 149 VAL A C 1
ATOM 1201 O O . VAL A 1 149 ? 41.371 24.229 122.869 1.00 12.12 149 VAL A O 1
ATOM 1205 N N . GLY A 1 150 ? 40.100 26.087 123.200 1.00 12.14 150 GLY A N 1
ATOM 1206 C CA . GLY A 1 150 ? 39.867 25.748 124.610 1.00 12.40 150 GLY A CA 1
ATOM 1207 C C . GLY A 1 150 ? 39.204 24.376 124.794 1.00 12.00 150 GLY A C 1
ATOM 1208 O O . GLY A 1 150 ? 39.550 23.651 125.728 1.00 13.04 150 GLY A O 1
ATOM 1209 N N . GLU A 1 151 ? 38.257 24.066 123.896 1.00 11.53 151 GLU A N 1
ATOM 1210 C CA . GLU A 1 151 ? 37.581 22.738 123.912 1.00 14.58 151 GLU A CA 1
ATOM 1211 C C . GLU A 1 151 ? 38.533 21.592 123.555 1.00 12.02 151 GLU A C 1
ATOM 1212 O O . GLU A 1 151 ? 38.503 20.490 124.153 1.00 14.15 151 GLU A O 1
ATOM 1218 N N . TRP A 1 152 ? 39.472 21.816 122.616 1.00 12.50 152 TRP A N 1
ATOM 1219 C CA . TRP A 1 152 ? 40.557 20.860 122.339 1.00 10.39 152 TRP A CA 1
ATOM 1220 C C . TRP A 1 152 ? 41.409 20.565 123.533 1.00 11.95 152 TRP A C 1
ATOM 1221 O O . TRP A 1 152 ? 41.533 19.439 124.019 1.00 11.18 152 TRP A O 1
ATOM 1232 N N . TYR A 1 153 ? 41.846 21.653 124.135 1.00 11.52 153 TYR A N 1
ATOM 1233 C CA . TYR A 1 153 ? 42.675 21.562 125.352 1.00 13.09 153 TYR A CA 1
ATOM 1234 C C . TYR A 1 153 ? 41.906 20.858 126.504 1.00 11.56 153 TYR A C 1
ATOM 1235 O O . TYR A 1 153 ? 42.475 20.077 127.271 1.00 13.18 153 TYR A O 1
ATOM 1244 N N . ASN A 1 154 ? 40.615 21.199 126.684 1.00 12.97 154 ASN A N 1
ATOM 1245 C CA . ASN A 1 154 ? 39.879 20.502 127.708 1.00 14.40 154 ASN A CA 1
ATOM 1246 C C . ASN A 1 154 ? 39.826 18.964 127.528 1.00 13.95 154 ASN A C 1
ATOM 1247 O O . ASN A 1 154 ? 39.635 18.247 128.520 1.00 15.68 154 ASN A O 1
ATOM 1252 N N . ALA A 1 155 ? 39.911 18.460 126.278 1.00 13.69 155 ALA A N 1
ATOM 1253 C CA . ALA A 1 155 ? 39.924 17.025 126.033 1.00 16.65 155 ALA A CA 1
ATOM 1254 C C . ALA A 1 155 ? 41.326 16.453 126.240 1.00 14.93 155 ALA A C 1
ATOM 1255 O O . ALA A 1 155 ? 41.514 15.438 126.810 1.00 16.93 155 ALA A O 1
ATOM 1257 N N . VAL A 1 156 ? 42.330 17.072 125.646 1.00 14.04 156 VAL A N 1
ATOM 1258 C CA . VAL A 1 156 ? 43.671 16.496 125.630 1.00 13.59 156 VAL A CA 1
ATOM 1259 C C . VAL A 1 156 ? 44.485 16.737 126.902 1.00 13.64 156 VAL A C 1
ATOM 1260 O O . VAL A 1 156 ? 45.309 15.904 127.319 1.00 13.86 156 VAL A O 1
ATOM 1264 N N . PHE A 1 157 ? 44.264 17.903 127.523 1.00 10.92 157 PHE A N 1
ATOM 1265 C CA . PHE A 1 157 ? 45.000 18.220 128.763 1.00 12.92 157 PHE A CA 1
ATOM 1266 C C . PHE A 1 157 ? 44.845 17.214 129.853 1.00 13.84 157 PHE A C 1
ATOM 1267 O O . PHE A 1 157 ? 45.855 16.894 130.490 1.00 16.65 157 PHE A O 1
ATOM 1275 N N . PRO A 1 158 ? 43.647 16.619 130.110 1.00 16.42 158 PRO A N 1
ATOM 1276 C CA . PRO A 1 158 ? 43.578 15.602 131.187 1.00 15.61 158 PRO A CA 1
ATOM 1277 C C . PRO A 1 158 ? 44.466 14.347 130.850 1.00 12.71 158 PRO A C 1
ATOM 1278 O O . PRO A 1 158 ? 45.022 13.705 131.768 1.00 17.17 158 PRO A O 1
ATOM 1282 N N . VAL A 1 159 ? 44.648 14.016 129.570 1.00 15.28 159 VAL A N 1
ATOM 1283 C CA . VAL A 1 159 ? 45.466 12.880 129.178 1.00 16.25 159 VAL A CA 1
ATOM 1284 C C . VAL A 1 159 ? 46.949 13.196 129.449 1.00 13.35 159 VAL A C 1
ATOM 1285 O O . VAL A 1 159 ? 47.688 12.481 130.127 1.00 14.34 159 VAL A O 1
ATOM 1289 N N . ILE A 1 160 ? 47.356 14.390 129.050 1.00 14.93 160 ILE A N 1
ATOM 1290 C CA . ILE A 1 160 ? 48.735 14.879 129.289 1.00 15.78 160 ILE A CA 1
ATOM 1291 C C . ILE A 1 160 ? 48.999 14.856 130.752 1.00 12.70 160 ILE A C 1
ATOM 1292 O O . ILE A 1 160 ? 50.028 14.343 131.193 1.00 14.29 160 ILE A O 1
ATOM 1297 N N . ARG A 1 161 ? 48.070 15.429 131.525 1.00 14.96 161 ARG A N 1
ATOM 1298 C CA . ARG A 1 161 ? 48.267 15.553 132.968 1.00 14.42 161 ARG A CA 1
ATOM 1299 C C . ARG A 1 161 ? 48.499 14.241 133.638 1.00 12.57 161 ARG A C 1
ATOM 1300 O O . ARG A 1 161 ? 49.401 14.099 134.446 1.00 17.84 161 ARG A O 1
ATOM 1308 N N . LYS A 1 162 ? 47.706 13.222 133.286 1.00 14.92 162 LYS A N 1
ATOM 1309 C CA . LYS A 1 162 ? 47.816 11.916 133.854 1.00 13.76 162 LYS A CA 1
ATOM 1310 C C . LYS A 1 162 ? 49.226 11.340 133.606 1.00 14.40 162 LYS A C 1
ATOM 1311 O O . LYS A 1 162 ? 49.774 10.564 134.400 1.00 15.50 162 LYS A O 1
ATOM 1317 N N . TYR A 1 163 ? 49.814 11.667 132.433 1.00 14.40 163 TYR A N 1
ATOM 1318 C CA . TYR A 1 163 ? 51.071 11.105 131.997 1.00 12.05 163 TYR A CA 1
ATOM 1319 C C . TYR A 1 163 ? 52.290 11.951 132.173 1.00 13.43 163 TYR A C 1
ATOM 1320 O O . TYR A 1 163 ? 53.392 11.628 131.693 1.00 13.43 163 TYR A O 1
ATOM 1329 N N . LEU A 1 164 ? 52.203 13.000 132.952 1.00 12.95 164 LEU A N 1
ATOM 1330 C CA . LEU A 1 164 ? 53.333 13.830 133.297 1.00 14.84 164 LEU A CA 1
ATOM 1331 C C . LEU A 1 164 ? 54.292 13.042 134.179 1.00 13.48 164 LEU A C 1
ATOM 1332 O O . LEU A 1 164 ? 53.900 12.087 134.939 1.00 13.70 164 LEU A O 1
ATOM 1337 N N . TYR A 1 165 ? 55.607 13.284 134.015 1.00 14.29 165 TYR A N 1
ATOM 1338 C CA . TYR A 1 165 ? 56.651 12.582 134.740 1.00 14.51 165 TYR A CA 1
ATOM 1339 C C . TYR A 1 165 ? 56.417 12.730 136.247 1.00 15.39 165 TYR A C 1
ATOM 1340 O O . TYR A 1 165 ? 56.744 11.878 137.032 1.00 19.69 165 TYR A O 1
ATOM 1349 N N . THR A 1 166 ? 55.850 13.846 136.612 1.00 15.61 166 THR A N 1
ATOM 1350 C CA . THR A 1 166 ? 55.505 14.140 138.013 1.00 16.97 166 THR A CA 1
ATOM 1351 C C . THR A 1 166 ? 54.405 13.308 138.611 1.00 20.28 166 THR A C 1
ATOM 1352 O O . THR A 1 166 ? 54.287 13.268 139.794 1.00 20.39 166 THR A O 1
ATOM 1356 N N . ASN A 1 167 ? 53.656 12.638 137.732 1.00 18.95 167 ASN A N 1
ATOM 1357 C CA . ASN A 1 167 ? 52.582 11.752 138.066 1.00 17.05 167 ASN A CA 1
ATOM 1358 C C . ASN A 1 167 ? 52.839 10.320 137.678 1.00 18.12 167 ASN A C 1
ATOM 1359 O O . ASN A 1 167 ? 51.908 9.526 137.614 1.00 23.40 167 ASN A O 1
ATOM 1364 N N . GLY A 1 168 ? 54.142 9.971 137.406 1.00 17.39 168 GLY A N 1
ATOM 1365 C CA . GLY A 1 168 ? 54.521 8.589 137.110 1.00 20.48 168 GLY A CA 1
ATOM 1366 C C . GLY A 1 168 ? 54.544 8.210 135.683 1.00 16.76 168 GLY A C 1
ATOM 1367 O O . GLY A 1 168 ? 54.580 7.036 135.388 1.00 21.89 168 GLY A O 1
ATOM 1368 N N . GLY A 1 169 ? 54.323 9.219 134.808 1.00 17.45 169 GLY A N 1
ATOM 1369 C CA . GLY A 1 169 ? 54.421 8.946 133.363 1.00 15.03 169 GLY A CA 1
ATOM 1370 C C . GLY A 1 169 ? 55.670 9.477 132.796 1.00 14.01 169 GLY A C 1
ATOM 1371 O O . GLY A 1 169 ? 56.651 9.705 133.499 1.00 14.76 169 GLY A O 1
ATOM 1372 N N . PRO A 1 170 ? 55.683 9.666 131.467 1.00 12.73 170 PRO A N 1
ATOM 1373 C CA . PRO A 1 170 ? 56.965 10.003 130.834 1.00 11.97 170 PRO A CA 1
ATOM 1374 C C . PRO A 1 170 ? 57.133 11.441 130.495 1.00 11.93 170 PRO A C 1
ATOM 1375 O O . PRO A 1 170 ? 58.185 11.831 130.038 1.00 10.91 170 PRO A O 1
ATOM 1379 N N . ILE A 1 171 ? 56.053 12.223 130.521 1.00 10.56 171 ILE A N 1
ATOM 1380 C CA . ILE A 1 171 ? 56.095 13.489 129.883 1.00 9.85 171 ILE A CA 1
ATOM 1381 C C . ILE A 1 171 ? 56.824 14.536 130.686 1.00 10.01 171 ILE A C 1
ATOM 1382 O O . ILE A 1 171 ? 56.485 14.805 131.835 1.00 12.77 171 ILE A O 1
ATOM 1387 N N . ILE A 1 172 ? 57.862 15.146 130.091 1.00 9.48 172 ILE A N 1
ATOM 1388 C CA . ILE A 1 172 ? 58.742 16.087 130.781 1.00 9.81 172 ILE A CA 1
ATOM 1389 C C . ILE A 1 172 ? 58.570 17.525 130.362 1.00 11.01 172 ILE A C 1
ATOM 1390 O O . ILE A 1 172 ? 59.088 18.473 131.022 1.00 11.31 172 ILE A O 1
ATOM 1395 N N . SER A 1 173 ? 57.844 17.795 129.255 1.00 10.05 173 SER A N 1
ATOM 1396 C CA . SER A 1 173 ? 57.566 19.164 128.852 1.00 10.47 173 SER A CA 1
ATOM 1397 C C . SER A 1 173 ? 56.396 19.165 127.885 1.00 8.76 173 SER A C 1
ATOM 1398 O O . SER A 1 173 ? 56.101 18.130 127.251 1.00 11.08 173 SER A O 1
ATOM 1401 N N . VAL A 1 174 ? 55.626 20.252 128.000 1.00 10.66 174 VAL A N 1
ATOM 1402 C CA . VAL A 1 174 ? 54.478 20.529 127.079 1.00 9.99 174 VAL A CA 1
ATOM 1403 C C . VAL A 1 174 ? 54.720 21.821 126.317 1.00 9.88 174 VAL A C 1
ATOM 1404 O O . VAL A 1 174 ? 55.015 22.789 126.921 1.00 9.53 174 VAL A O 1
ATOM 1408 N N . SER A 1 175 ? 54.652 21.759 124.998 1.00 9.28 175 SER A N 1
ATOM 1409 C CA . SER A 1 175 ? 54.949 22.887 124.163 1.00 8.38 175 SER A CA 1
ATOM 1410 C C . SER A 1 175 ? 53.658 23.649 123.687 1.00 8.51 175 SER A C 1
ATOM 1411 O O . SER A 1 175 ? 52.619 23.069 123.451 1.00 10.68 175 SER A O 1
ATOM 1414 N N . ILE A 1 176 ? 53.859 24.941 123.532 1.00 7.97 176 ILE A N 1
ATOM 1415 C CA . ILE A 1 176 ? 52.780 25.849 123.024 1.00 9.08 176 ILE A CA 1
ATOM 1416 C C . ILE A 1 176 ? 52.722 25.991 121.520 1.00 8.92 176 ILE A C 1
ATOM 1417 O O . ILE A 1 176 ? 53.700 26.518 120.939 1.00 10.55 176 ILE A O 1
ATOM 1422 N N . ASP A 1 177 ? 51.677 25.527 120.890 1.00 9.18 177 ASP A N 1
ATOM 1423 C CA . ASP A 1 177 ? 51.455 25.775 119.458 1.00 9.04 177 ASP A CA 1
ATOM 1424 C C . ASP A 1 177 ? 52.656 25.268 118.685 1.00 9.57 177 ASP A C 1
ATOM 1425 O O . ASP A 1 177 ? 53.170 24.239 119.042 1.00 10.57 177 ASP A O 1
ATOM 1430 N N . ASP A 1 178 ? 53.067 25.996 117.664 1.00 9.43 178 ASP A N 1
ATOM 1431 C CA . ASP A 1 178 ? 54.262 25.587 116.930 1.00 8.65 178 ASP A CA 1
ATOM 1432 C C . ASP A 1 178 ? 54.750 26.793 116.176 1.00 10.93 178 ASP A C 1
ATOM 1433 O O . ASP A 1 178 ? 54.121 27.349 115.278 1.00 10.21 178 ASP A O 1
ATOM 1438 N N . GLU A 1 179 ? 55.901 27.286 116.633 1.00 9.44 179 GLU A N 1
ATOM 1439 C CA . GLU A 1 179 ? 56.579 28.409 115.990 1.00 8.21 179 GLU A CA 1
ATOM 1440 C C . GLU A 1 179 ? 55.673 29.501 115.466 1.00 9.25 179 GLU A C 1
ATOM 1441 O O . GLU A 1 179 ? 55.656 29.867 114.291 1.00 11.04 179 GLU A O 1
ATOM 1447 N N . PRO A 1 180 ? 54.779 29.996 116.324 1.00 10.20 180 PRO A N 1
ATOM 1448 C CA . PRO A 1 180 ? 53.638 30.777 115.822 1.00 8.82 180 PRO A CA 1
ATOM 1449 C C . PRO A 1 180 ? 54.097 31.950 115.008 1.00 9.64 180 PRO A C 1
ATOM 1450 O O . PRO A 1 180 ? 54.808 32.821 115.556 1.00 10.72 180 PRO A O 1
ATOM 1454 N N . SER A 1 181 ? 53.650 32.059 113.756 1.00 10.87 181 SER A N 1
ATOM 1455 C CA . SER A 1 181 ? 54.207 33.021 112.818 1.00 9.79 181 SER A CA 1
ATOM 1456 C C . SER A 1 181 ? 53.076 33.623 111.959 1.00 9.77 181 SER A C 1
ATOM 1457 O O . SER A 1 181 ? 53.291 34.061 110.821 1.00 10.55 181 SER A O 1
ATOM 1460 N N . TYR A 1 182 ? 51.838 33.602 112.535 1.00 9.56 182 TYR A N 1
ATOM 1461 C CA . TYR A 1 182 ? 50.740 33.910 111.697 1.00 9.88 182 TYR A CA 1
ATOM 1462 C C . TYR A 1 182 ? 50.614 32.965 110.526 1.00 9.46 182 TYR A C 1
ATOM 1463 O O . TYR A 1 182 ? 50.243 33.378 109.408 1.00 10.19 182 TYR A O 1
ATOM 1472 N N . TRP A 1 183 ? 50.906 31.704 110.804 1.00 8.99 183 TRP A N 1
ATOM 1473 C CA . TRP A 1 183 ? 50.564 30.690 109.803 1.00 9.31 183 TRP A CA 1
ATOM 1474 C C . TRP A 1 183 ? 51.477 30.848 108.539 1.00 8.03 183 TRP A C 1
ATOM 1475 O O . TRP A 1 183 ? 51.065 30.768 107.389 1.00 10.41 183 TRP A O 1
ATOM 1486 N N . GLU A 1 184 ? 52.763 31.231 108.816 1.00 9.41 184 GLU A N 1
ATOM 1487 C CA . GLU A 1 184 ? 53.748 31.506 107.789 1.00 9.76 184 GLU A CA 1
ATOM 1488 C C . GLU A 1 184 ? 53.327 32.597 106.841 1.00 9.49 184 GLU A C 1
ATOM 1489 O O . GLU A 1 184 ? 53.594 32.528 105.651 1.00 12.94 184 GLU A O 1
ATOM 1495 N N . THR A 1 185 ? 52.717 33.637 107.432 1.00 9.48 185 THR A N 1
ATOM 1496 C CA . THR A 1 185 ? 52.354 34.784 106.618 1.00 9.30 185 THR A CA 1
ATOM 1497 C C . THR A 1 185 ? 53.066 36.087 107.045 1.00 10.57 185 THR A C 1
ATOM 1498 O O . THR A 1 185 ? 53.004 37.087 106.347 1.00 10.21 185 THR A O 1
ATOM 1502 N N . ILE A 1 186 ? 53.685 36.068 108.192 1.00 11.22 186 ILE A N 1
ATOM 1503 C CA . ILE A 1 186 ? 54.365 37.290 108.730 1.00 13.27 186 ILE A CA 1
ATOM 1504 C C . ILE A 1 186 ? 55.426 37.801 107.712 1.00 12.67 186 ILE A C 1
ATOM 1505 O O . ILE A 1 186 ? 55.710 38.971 107.644 1.00 13.11 186 ILE A O 1
ATOM 1510 N N . PHE A 1 187 ? 55.979 36.911 106.890 1.00 10.58 187 PHE A N 1
ATOM 1511 C CA A PHE A 1 187 ? 56.997 37.257 105.918 0.50 12.08 187 PHE A CA 1
ATOM 1512 C CA B PHE A 1 187 ? 56.975 37.315 105.948 0.50 11.53 187 PHE A CA 1
ATOM 1513 C C . PHE A 1 187 ? 56.490 38.226 104.830 1.00 11.58 187 PHE A C 1
ATOM 1514 O O . PHE A 1 187 ? 57.272 38.991 104.232 1.00 13.91 187 PHE A O 1
ATOM 1529 N N . GLN A 1 188 ? 55.169 38.232 104.604 1.00 9.17 188 GLN A N 1
ATOM 1530 C CA . GLN A 1 188 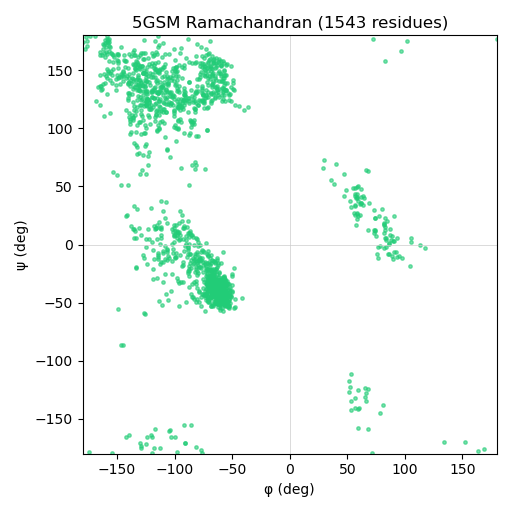? 54.522 39.005 103.596 1.00 10.27 188 GLN A CA 1
ATOM 1531 C C . GLN A 1 188 ? 53.579 40.052 104.300 1.00 9.54 188 GLN A C 1
ATOM 1532 O O . GLN A 1 188 ? 52.482 39.776 104.786 1.00 11.11 188 GLN A O 1
ATOM 1538 N N . PRO A 1 189 ? 54.065 41.298 104.462 1.00 10.16 189 PRO A N 1
ATOM 1539 C CA . PRO A 1 189 ? 53.474 42.207 105.382 1.00 9.13 189 PRO A CA 1
ATOM 1540 C C . PRO A 1 189 ? 52.074 42.656 104.996 1.00 9.44 189 PRO A C 1
ATOM 1541 O O . PRO A 1 189 ? 51.367 43.147 105.902 1.00 11.21 189 PRO A O 1
ATOM 1545 N N . PHE A 1 190 ? 51.716 42.539 103.715 1.00 8.87 190 PHE A N 1
ATOM 1546 C CA . PHE A 1 190 ? 50.392 42.912 103.299 1.00 8.23 190 PHE A CA 1
ATOM 1547 C C . PHE A 1 190 ? 49.534 41.714 102.861 1.00 9.93 190 PHE A C 1
ATOM 1548 O O . PHE A 1 190 ? 48.513 41.943 102.261 1.00 11.74 190 PHE A O 1
ATOM 1556 N N . LEU A 1 191 ? 49.956 40.489 103.186 1.00 9.37 191 LEU A N 1
ATOM 1557 C CA . LEU A 1 191 ? 49.062 39.352 102.915 1.00 12.81 191 LEU A CA 1
ATOM 1558 C C . LEU A 1 191 ? 47.973 39.233 103.988 1.00 10.95 191 LEU A C 1
ATOM 1559 O O . LEU A 1 191 ? 46.866 38.790 103.675 1.00 13.20 191 LEU A O 1
ATOM 1564 N N . THR A 1 192 ? 48.391 39.462 105.236 1.00 9.64 192 THR A N 1
ATOM 1565 C CA . THR A 1 192 ? 47.555 39.322 106.437 1.00 9.46 192 THR A CA 1
ATOM 1566 C C . THR A 1 192 ? 47.880 40.362 107.480 1.00 10.78 192 THR A C 1
ATOM 1567 O O . THR A 1 192 ? 48.911 41.067 107.285 1.00 10.87 192 THR A O 1
ATOM 1571 N N . ASP A 1 193 ? 47.038 40.625 108.486 1.00 10.13 193 ASP A N 1
ATOM 1572 C CA . ASP A 1 193 ? 45.704 40.126 108.670 1.00 10.58 193 ASP A CA 1
ATOM 1573 C C . ASP A 1 193 ? 44.781 41.315 108.719 1.00 10.48 193 ASP A C 1
ATOM 1574 O O . ASP A 1 193 ? 44.960 42.194 109.572 1.00 10.71 193 ASP A O 1
ATOM 1579 N N . TYR A 1 194 ? 43.851 41.352 107.801 1.00 10.93 194 TYR A N 1
ATOM 1580 C CA . TYR A 1 194 ? 42.912 42.469 107.646 1.00 10.82 194 TYR A CA 1
ATOM 1581 C C . TYR A 1 194 ? 41.463 42.065 108.153 1.00 10.11 194 TYR A C 1
ATOM 1582 O O . TYR A 1 194 ? 40.492 42.692 107.783 1.00 13.48 194 TYR A O 1
ATOM 1591 N N . ASN A 1 195 ? 41.368 41.022 108.937 1.00 10.63 195 ASN A N 1
ATOM 1592 C CA . ASN A 1 195 ? 40.107 40.643 109.571 1.00 13.33 195 ASN A CA 1
ATOM 1593 C C . ASN A 1 195 ? 39.503 41.849 110.219 1.00 13.19 195 ASN A C 1
ATOM 1594 O O . ASN A 1 195 ? 40.210 42.677 110.814 1.00 12.49 195 ASN A O 1
ATOM 1599 N N . GLU A 1 196 ? 38.188 41.955 110.141 1.00 13.76 196 GLU A N 1
ATOM 1600 C CA . GLU A 1 196 ? 37.471 43.097 110.656 1.00 18.87 196 GLU A CA 1
ATOM 1601 C C . GLU A 1 196 ? 37.760 43.311 112.168 1.00 16.54 196 GLU A C 1
ATOM 1602 O O . GLU A 1 196 ? 37.687 44.407 112.632 1.00 17.37 196 GLU A O 1
ATOM 1608 N N . ILE A 1 197 ? 38.081 42.268 112.921 1.00 21.68 197 ILE A N 1
ATOM 1609 C CA . ILE A 1 197 ? 38.320 42.561 114.358 1.00 22.91 197 ILE A CA 1
ATOM 1610 C C . ILE A 1 197 ? 39.610 43.407 114.569 1.00 16.73 197 ILE A C 1
ATOM 1611 O O . ILE A 1 197 ? 39.784 44.114 115.578 1.00 15.69 197 ILE A O 1
ATOM 1616 N N . ILE A 1 198 ? 40.452 43.315 113.557 1.00 14.05 198 ILE A N 1
ATOM 1617 C CA . ILE A 1 198 ? 41.654 44.128 113.483 1.00 13.08 198 ILE A CA 1
ATOM 1618 C C . ILE A 1 198 ? 41.438 45.516 112.938 1.00 13.30 198 ILE A C 1
ATOM 1619 O O . ILE A 1 198 ? 41.917 46.487 113.531 1.00 14.50 198 ILE A O 1
ATOM 1624 N N . THR A 1 199 ? 40.734 45.644 111.863 1.00 15.27 199 THR A N 1
ATOM 1625 C CA . THR A 1 199 ? 40.715 46.846 111.101 1.00 14.17 199 THR A CA 1
ATOM 1626 C C . THR A 1 199 ? 39.483 47.724 111.377 1.00 15.82 199 THR A C 1
ATOM 1627 O O . THR A 1 199 ? 39.424 48.822 110.856 1.00 17.85 199 THR A O 1
ATOM 1631 N N . LYS A 1 200 ? 38.457 47.255 112.089 1.00 17.07 200 LYS A N 1
ATOM 1632 C CA . LYS A 1 200 ? 37.247 48.078 112.303 1.00 21.94 200 LYS A CA 1
ATOM 1633 C C . LYS A 1 200 ? 37.582 49.316 113.193 1.00 20.99 200 LYS A C 1
ATOM 1634 O O . LYS A 1 200 ? 38.603 49.307 113.931 1.00 20.35 200 LYS A O 1
ATOM 1640 N N . PRO A 1 201 ? 36.764 50.381 113.147 1.00 22.51 201 PRO A N 1
ATOM 1641 C CA . PRO A 1 201 ? 36.903 51.497 114.098 1.00 21.67 201 PRO A CA 1
ATOM 1642 C C . PRO A 1 201 ? 36.890 50.862 115.566 1.00 22.50 201 PRO A C 1
ATOM 1643 O O . PRO A 1 201 ? 36.064 50.036 115.906 1.00 24.33 201 PRO A O 1
ATOM 1647 N N . GLY A 1 202 ? 37.894 51.217 116.374 1.00 21.70 202 GLY A N 1
ATOM 1648 C CA . GLY A 1 202 ? 38.066 50.684 117.686 1.00 20.47 202 GLY A CA 1
ATOM 1649 C C . GLY A 1 202 ? 38.567 49.244 117.738 1.00 19.88 202 GLY A C 1
ATOM 1650 O O . GLY A 1 202 ? 38.478 48.594 118.756 1.00 20.67 202 GLY A O 1
ATOM 1651 N N . GLY A 1 203 ? 39.032 48.744 116.608 1.00 16.70 203 GLY A N 1
ATOM 1652 C CA . GLY A 1 203 ? 39.559 47.353 116.477 1.00 16.71 203 GLY A CA 1
ATOM 1653 C C . GLY A 1 203 ? 40.919 47.194 117.032 1.00 18.62 203 GLY A C 1
ATOM 1654 O O . GLY A 1 203 ? 41.476 48.165 117.662 1.00 16.47 203 GLY A O 1
ATOM 1655 N N . LEU A 1 204 ? 41.488 46.011 116.892 1.00 19.14 204 LEU A N 1
ATOM 1656 C CA . LEU A 1 204 ? 42.760 45.806 117.621 1.00 16.89 204 LEU A CA 1
ATOM 1657 C C . LEU A 1 204 ? 43.906 46.706 117.182 1.00 15.66 204 LEU A C 1
ATOM 1658 O O . LEU A 1 204 ? 44.751 47.063 117.989 1.00 16.72 204 LEU A O 1
ATOM 1663 N N . TRP A 1 205 ? 43.948 47.085 115.894 1.00 14.40 205 TRP A N 1
ATOM 1664 C CA . TRP A 1 205 ? 44.996 47.980 115.443 1.00 13.78 205 TRP A CA 1
ATOM 1665 C C . TRP A 1 205 ? 44.956 49.382 116.094 1.00 15.82 205 TRP A C 1
ATOM 1666 O O . TRP A 1 205 ? 45.949 49.902 116.637 1.00 14.12 205 TRP A O 1
ATOM 1677 N N . GLU A 1 206 ? 43.783 49.948 116.093 1.00 14.02 206 GLU A N 1
ATOM 1678 C CA . GLU A 1 206 ? 43.575 51.226 116.709 1.00 15.52 206 GLU A CA 1
ATOM 1679 C C . GLU A 1 206 ? 43.872 51.161 118.160 1.00 17.11 206 GLU A C 1
ATOM 1680 O O . GLU A 1 206 ? 44.490 52.086 118.713 1.00 17.31 206 GLU A O 1
ATOM 1686 N N . LYS A 1 207 ? 43.431 50.096 118.833 1.00 19.06 207 LYS A N 1
ATOM 1687 C CA . LYS A 1 207 ? 43.709 50.004 120.302 1.00 20.33 207 LYS A CA 1
ATOM 1688 C C . LYS A 1 207 ? 45.177 49.864 120.602 1.00 19.19 207 LYS A C 1
ATOM 1689 O O . LYS A 1 207 ? 45.672 50.389 121.588 1.00 22.24 207 LYS A O 1
ATOM 1695 N N . TRP A 1 208 ? 45.897 49.171 119.738 1.00 17.74 208 TRP A N 1
ATOM 1696 C CA . TRP A 1 208 ? 47.340 48.944 119.951 1.00 19.32 208 TRP A CA 1
ATOM 1697 C C . TRP A 1 208 ? 48.068 50.296 119.678 1.00 17.24 208 TRP A C 1
ATOM 1698 O O . TRP A 1 208 ? 48.978 50.690 120.433 1.00 17.62 208 TRP A O 1
ATOM 1709 N N . LEU A 1 209 ? 47.686 51.008 118.642 1.00 16.95 209 LEU A N 1
ATOM 1710 C CA . LEU A 1 209 ? 48.250 52.305 118.440 1.00 18.02 209 LEU A CA 1
ATOM 1711 C C . LEU A 1 209 ? 48.145 53.168 119.695 1.00 19.18 209 LEU A C 1
ATOM 1712 O O . LEU A 1 209 ? 49.105 53.755 120.101 1.00 18.21 209 LEU A O 1
ATOM 1717 N N . GLU A 1 210 ? 46.918 53.234 120.264 1.00 18.59 210 GLU A N 1
ATOM 1718 C CA . GLU A 1 210 ? 46.633 54.074 121.438 1.00 25.22 210 GLU A CA 1
ATOM 1719 C C . GLU A 1 210 ? 47.393 53.636 122.706 1.00 24.57 210 GLU A C 1
ATOM 1720 O O . GLU A 1 210 ? 47.784 54.455 123.529 1.00 28.86 210 GLU A O 1
ATOM 1726 N N . GLN A 1 211 ? 47.721 52.345 122.797 1.00 25.08 211 GLN A N 1
ATOM 1727 C CA . GLN A 1 211 ? 48.429 51.848 123.955 1.00 30.93 211 GLN A CA 1
ATOM 1728 C C . GLN A 1 211 ? 49.941 52.160 123.794 1.00 29.63 211 GLN A C 1
ATOM 1729 O O . GLN A 1 211 ? 50.657 52.185 124.756 1.00 33.21 211 GLN A O 1
ATOM 1735 N N . ASN A 1 212 ? 50.429 52.401 122.562 1.00 25.53 212 ASN A N 1
ATOM 1736 C CA . ASN A 1 212 ? 51.905 52.493 122.312 1.00 23.40 212 ASN A CA 1
ATOM 1737 C C . ASN A 1 212 ? 52.446 53.876 122.008 1.00 25.00 212 ASN A C 1
ATOM 1738 O O . ASN A 1 212 ? 53.676 54.111 122.146 1.00 29.63 212 ASN A O 1
ATOM 1743 N N . TYR A 1 213 ? 51.572 54.749 121.486 1.00 22.97 213 TYR A N 1
ATOM 1744 C CA . TYR A 1 213 ? 51.913 56.075 121.107 1.00 21.54 213 TYR A CA 1
ATOM 1745 C C . TYR A 1 213 ? 50.829 57.103 121.346 1.00 19.34 213 TYR A C 1
ATOM 1746 O O . TYR A 1 213 ? 49.632 56.816 121.241 1.00 25.11 213 TYR A O 1
ATOM 1755 N N . THR A 1 214 ? 51.290 58.326 121.638 1.00 18.37 214 THR A N 1
ATOM 1756 C CA . THR A 1 214 ? 50.371 59.484 121.579 1.00 15.94 214 THR A CA 1
ATOM 1757 C C . THR A 1 214 ? 49.999 59.783 120.122 1.00 14.98 214 THR A C 1
ATOM 1758 O O . THR A 1 214 ? 50.779 59.506 119.171 1.00 19.46 214 THR A O 1
ATOM 1762 N N . LEU A 1 215 ? 48.890 60.477 119.933 1.00 17.02 215 LEU A N 1
ATOM 1763 C CA . LEU A 1 215 ? 48.489 60.866 118.598 1.00 16.75 215 LEU A CA 1
ATOM 1764 C C . LEU A 1 215 ? 49.583 61.784 117.994 1.00 15.17 215 LEU A C 1
ATOM 1765 O O . LEU A 1 215 ? 49.903 61.733 116.760 1.00 16.02 215 LEU A O 1
ATOM 1770 N N . GLU A 1 216 ? 50.157 62.677 118.837 1.00 16.61 216 GLU A N 1
ATOM 1771 C CA . GLU A 1 216 ? 51.180 63.554 118.312 1.00 17.86 216 GLU A CA 1
ATOM 1772 C C . GLU A 1 216 ? 52.402 62.826 117.926 1.00 20.14 216 GLU A C 1
ATOM 1773 O O . GLU A 1 216 ? 53.064 63.171 116.878 1.00 18.89 216 GLU A O 1
ATOM 1779 N N . ASP A 1 217 ? 52.786 61.827 118.710 1.00 19.11 217 ASP A N 1
ATOM 1780 C CA . ASP A 1 217 ? 53.900 60.968 118.291 1.00 21.93 217 ASP A CA 1
ATOM 1781 C C . ASP A 1 217 ? 53.692 60.339 116.903 1.00 19.11 217 ASP A C 1
ATOM 1782 O O . ASP A 1 217 ? 54.610 60.316 116.082 1.00 19.10 217 ASP A O 1
ATOM 1787 N N . LEU A 1 218 ? 52.488 59.884 116.623 1.00 16.50 218 LEU A N 1
ATOM 1788 C CA . LEU A 1 218 ? 52.201 59.266 115.351 1.00 16.98 218 LEU A CA 1
ATOM 1789 C C . LEU A 1 218 ? 52.145 60.269 114.232 1.00 14.82 218 LEU A C 1
ATOM 1790 O O . LEU A 1 218 ? 52.605 59.945 113.124 1.00 16.15 218 LEU A O 1
ATOM 1795 N N . ARG A 1 219 ? 51.574 61.485 114.489 1.00 15.21 219 ARG A N 1
ATOM 1796 C CA . ARG A 1 219 ? 51.671 62.557 113.502 1.00 15.23 219 ARG A CA 1
ATOM 1797 C C . ARG A 1 219 ? 53.169 62.785 113.102 1.00 16.74 219 ARG A C 1
ATOM 1798 O O . ARG A 1 219 ? 53.424 62.930 111.899 1.00 18.04 219 ARG A O 1
ATOM 1806 N N . ARG A 1 220 ? 54.115 62.869 114.077 1.00 18.70 220 ARG A N 1
ATOM 1807 C CA . ARG A 1 220 ? 55.516 63.136 113.752 1.00 19.81 220 ARG A CA 1
ATOM 1808 C C . ARG A 1 220 ? 56.114 61.889 113.080 1.00 19.50 220 ARG A C 1
ATOM 1809 O O . ARG A 1 220 ? 56.755 62.090 112.039 1.00 24.53 220 ARG A O 1
ATOM 1817 N N . ARG A 1 221 ? 55.892 60.671 113.629 1.00 20.12 221 ARG A N 1
ATOM 1818 C CA . ARG A 1 221 ? 56.541 59.404 113.202 1.00 21.48 221 ARG A CA 1
ATOM 1819 C C . ARG A 1 221 ? 56.092 59.029 111.739 1.00 21.50 221 ARG A C 1
ATOM 1820 O O . ARG A 1 221 ? 56.871 58.622 110.946 1.00 31.87 221 ARG A O 1
ATOM 1828 N N . TYR A 1 222 ? 54.802 59.215 111.480 1.00 21.80 222 TYR A N 1
ATOM 1829 C CA . TYR A 1 222 ? 54.328 58.842 110.115 1.00 18.77 222 TYR A CA 1
ATOM 1830 C C . TYR A 1 222 ? 54.186 60.140 109.170 1.00 19.98 222 TYR A C 1
ATOM 1831 O O . TYR A 1 222 ? 53.792 60.032 107.960 1.00 21.98 222 TYR A O 1
ATOM 1840 N N . LYS A 1 223 ? 54.524 61.316 109.673 1.00 19.22 223 LYS A N 1
ATOM 1841 C CA . LYS A 1 223 ? 54.463 62.543 108.842 1.00 20.47 223 LYS A CA 1
ATOM 1842 C C . LYS A 1 223 ? 53.046 62.806 108.314 1.00 20.21 223 LYS A C 1
ATOM 1843 O O . LYS A 1 223 ? 52.835 63.026 107.154 1.00 23.53 223 LYS A O 1
ATOM 1849 N N . GLY A 1 224 ? 52.095 62.780 109.221 1.00 18.80 224 GLY A N 1
ATOM 1850 C CA . GLY A 1 224 ? 50.707 62.878 108.895 1.00 23.87 224 GLY A CA 1
ATOM 1851 C C . GLY A 1 224 ? 49.998 63.940 109.749 1.00 18.74 224 GLY A C 1
ATOM 1852 O O . GLY A 1 224 ? 50.543 64.436 110.722 1.00 26.83 224 GLY A O 1
ATOM 1853 N N . ASP A 1 225 ? 48.810 64.364 109.323 1.00 22.87 225 ASP A N 1
ATOM 1854 C CA . ASP A 1 225 ? 48.034 65.388 109.993 1.00 23.15 225 ASP A CA 1
ATOM 1855 C C . ASP A 1 225 ? 46.791 64.801 110.722 1.00 23.67 225 ASP A C 1
ATOM 1856 O O . ASP A 1 225 ? 45.748 65.410 110.738 1.00 28.07 225 ASP A O 1
ATOM 1861 N N . PHE A 1 226 ? 46.901 63.618 111.311 1.00 20.26 226 PHE A N 1
ATOM 1862 C CA . PHE A 1 226 ? 45.737 62.908 111.935 1.00 18.95 226 PHE A CA 1
ATOM 1863 C C . PHE A 1 226 ? 45.022 63.692 113.030 1.00 23.09 226 PHE A C 1
ATOM 1864 O O . PHE A 1 226 ? 45.684 64.243 113.939 1.00 26.18 226 PHE A O 1
ATOM 1872 N N . LYS A 1 227 ? 43.699 63.712 112.993 1.00 21.30 227 LYS A N 1
ATOM 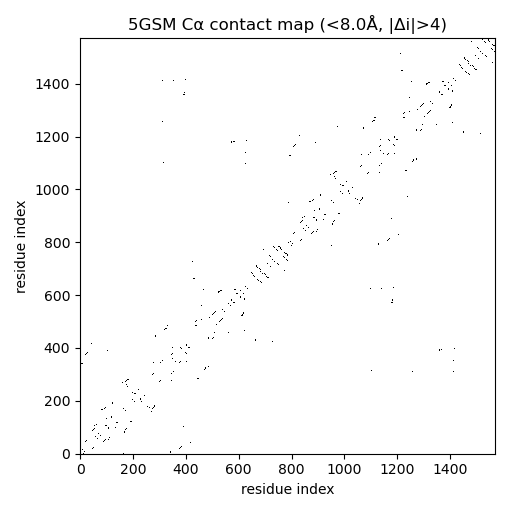1873 C CA . LYS A 1 227 ? 42.949 64.362 114.045 1.00 24.13 227 LYS A CA 1
ATOM 1874 C C . LYS A 1 227 ? 42.427 63.333 115.098 1.00 20.04 227 LYS A C 1
ATOM 1875 O O . LYS A 1 227 ? 41.991 63.787 116.148 1.00 28.40 227 LYS A O 1
ATOM 1881 N N . ASP A 1 228 ? 42.527 62.005 114.821 1.00 21.85 228 ASP A N 1
ATOM 1882 C CA . ASP A 1 228 ? 41.986 60.964 115.730 1.00 25.52 228 ASP A CA 1
ATOM 1883 C C . ASP A 1 228 ? 42.795 59.729 115.351 1.00 20.41 228 ASP A C 1
ATOM 1884 O O . ASP A 1 228 ? 43.272 59.611 114.247 1.00 18.76 228 ASP A O 1
ATOM 1889 N N . TYR A 1 229 ? 43.032 58.840 116.294 1.00 20.38 229 TYR A N 1
ATOM 1890 C CA . TYR A 1 229 ? 43.629 57.559 116.004 1.00 18.53 229 TYR A CA 1
ATOM 1891 C C . TYR A 1 229 ? 42.902 56.781 114.945 1.00 18.27 229 TYR A C 1
ATOM 1892 O O . TYR A 1 229 ? 43.522 56.010 114.227 1.00 20.82 229 TYR A O 1
ATOM 1901 N N . SER A 1 230 ? 41.582 56.902 114.901 1.00 19.06 230 SER A N 1
ATOM 1902 C CA . SER A 1 230 ? 40.783 56.117 113.890 1.00 20.20 230 SER A CA 1
ATOM 1903 C C . SER A 1 230 ? 41.100 56.452 112.391 1.00 17.53 230 SER A C 1
ATOM 1904 O O . SER A 1 230 ? 40.768 55.741 111.472 1.00 27.35 230 SER A O 1
ATOM 1907 N N . GLU A 1 231 ? 41.760 57.587 112.187 1.00 18.21 231 GLU A N 1
ATOM 1908 C CA . GLU A 1 231 ? 42.184 58.006 110.909 1.00 20.38 231 GLU A CA 1
ATOM 1909 C C . GLU A 1 231 ? 43.435 57.309 110.370 1.00 17.99 231 GLU A C 1
ATOM 1910 O O . GLU A 1 231 ? 43.702 57.386 109.198 1.00 19.57 231 GLU A O 1
ATOM 1916 N N . ILE A 1 232 ? 44.151 56.605 111.247 1.00 14.67 232 ILE A N 1
ATOM 1917 C CA . ILE A 1 232 ? 45.421 55.907 110.863 1.00 13.73 232 ILE A CA 1
ATOM 1918 C C . ILE A 1 232 ? 45.110 54.485 110.337 1.00 14.02 232 ILE A C 1
ATOM 1919 O O . ILE A 1 232 ? 44.870 53.555 111.136 1.00 17.22 232 ILE A O 1
ATOM 1924 N N . LYS A 1 233 ? 44.983 54.397 109.028 1.00 14.77 233 LYS A N 1
ATOM 1925 C CA . LYS A 1 233 ? 44.492 53.152 108.441 1.00 19.54 233 LYS A CA 1
ATOM 1926 C C . LYS A 1 233 ? 45.548 52.089 108.482 1.00 14.06 233 LYS A C 1
ATOM 1927 O O . LYS A 1 233 ? 46.739 52.405 108.546 1.00 13.34 233 LYS A O 1
ATOM 1933 N N . VAL A 1 234 ? 45.202 50.830 108.467 1.00 13.57 234 VAL A N 1
ATOM 1934 C CA . VAL A 1 234 ? 46.156 49.762 108.373 1.00 13.39 234 VAL A CA 1
ATOM 1935 C C . VAL A 1 234 ? 46.956 49.996 107.075 1.00 11.05 234 VAL A C 1
ATOM 1936 O O . VAL A 1 234 ? 46.437 50.453 106.033 1.00 13.06 234 VAL A O 1
ATOM 1940 N N . PRO A 1 235 ? 48.275 49.711 107.059 1.00 10.44 235 PRO A N 1
ATOM 1941 C CA . PRO A 1 235 ? 49.066 49.853 105.833 1.00 9.68 235 PRO A CA 1
ATOM 1942 C C . PRO A 1 235 ? 48.835 48.673 104.840 1.00 10.04 235 PRO A C 1
ATOM 1943 O O . PRO A 1 235 ? 48.561 47.548 105.285 1.00 11.98 235 PRO A O 1
ATOM 1947 N N . THR A 1 236 ? 48.940 48.957 103.519 1.00 11.31 236 THR A N 1
ATOM 1948 C CA . THR A 1 236 ? 48.712 47.946 102.504 1.00 12.28 236 THR A CA 1
ATOM 1949 C C . THR A 1 236 ? 49.747 47.940 101.399 1.00 10.97 236 THR A C 1
ATOM 1950 O O . THR A 1 236 ? 49.651 47.228 100.462 1.00 13.86 236 THR A O 1
ATOM 1954 N N . SER A 1 237 ? 50.798 48.758 101.510 1.00 9.56 237 SER A N 1
ATOM 1955 C CA . SER A 1 237 ? 51.860 48.748 100.502 1.00 10.98 237 SER A CA 1
ATOM 1956 C C . SER A 1 237 ? 53.146 49.343 101.033 1.00 11.06 237 SER A C 1
ATOM 1957 O O . SER A 1 237 ? 53.159 50.080 102.101 1.00 11.47 237 SER A O 1
ATOM 1960 N N . PHE A 1 238 ? 54.240 49.106 100.312 1.00 11.28 238 PHE A N 1
ATOM 1961 C CA . PHE A 1 238 ? 55.502 49.656 100.689 1.00 12.15 238 PHE A CA 1
ATOM 1962 C C . PHE A 1 238 ? 55.694 51.163 100.460 1.00 13.73 238 PHE A C 1
ATOM 1963 O O . PHE A 1 238 ? 56.748 51.729 100.777 1.00 16.02 238 PHE A O 1
ATOM 1971 N N . SER A 1 239 ? 54.648 51.837 99.956 1.00 13.51 239 SER A N 1
ATOM 1972 C CA . SER A 1 239 ? 54.681 53.275 99.735 1.00 14.42 239 SER A CA 1
ATOM 1973 C C . SER A 1 239 ? 54.374 53.966 101.052 1.00 15.71 239 SER A C 1
ATOM 1974 O O . SER A 1 239 ? 54.612 55.191 101.157 1.00 17.49 239 SER A O 1
ATOM 1977 N N . GLU A 1 240 ? 53.892 53.280 102.078 1.00 14.11 240 GLU A N 1
ATOM 1978 C CA . GLU A 1 240 ? 53.587 53.889 103.364 1.00 14.58 240 GLU A CA 1
ATOM 1979 C C . GLU A 1 240 ? 54.833 54.152 104.165 1.00 14.28 240 GLU A C 1
ATOM 1980 O O . GLU A 1 240 ? 55.910 53.562 103.870 1.00 13.96 240 GLU A O 1
ATOM 1986 N N . PRO A 1 241 ? 54.767 55.012 105.191 1.00 12.69 241 PRO A N 1
ATOM 1987 C CA . PRO A 1 241 ? 56.022 55.331 105.952 1.00 13.09 241 PRO A CA 1
ATOM 1988 C C . PRO A 1 241 ? 56.661 54.094 106.521 1.00 12.27 241 PRO A C 1
ATOM 1989 O O . PRO A 1 241 ? 55.985 53.222 107.134 1.00 12.95 241 PRO A O 1
ATOM 1993 N N . LEU A 1 242 ? 57.996 54.001 106.417 1.00 13.00 242 LEU A N 1
ATOM 1994 C CA . LEU A 1 242 ? 58.674 52.820 107.013 1.00 14.60 242 LEU A CA 1
ATOM 1995 C C . LEU A 1 242 ? 58.393 52.529 108.522 1.00 12.56 242 LEU A C 1
ATOM 1996 O O . LEU A 1 242 ? 58.173 51.452 108.946 1.00 16.04 242 LEU A O 1
ATOM 2001 N N . PRO A 1 243 ? 58.372 53.616 109.338 1.00 15.38 243 PRO A N 1
ATOM 2002 C CA . PRO A 1 243 ? 57.903 53.465 110.717 1.00 13.66 243 PRO A CA 1
ATOM 2003 C C . PRO A 1 243 ? 56.568 52.798 110.962 1.00 14.03 243 PRO A C 1
ATOM 2004 O O . PRO A 1 243 ? 56.435 52.041 111.914 1.00 16.89 243 PRO A O 1
ATOM 2008 N N . LYS A 1 244 ? 55.642 53.096 110.053 1.00 12.89 244 LYS A N 1
ATOM 2009 C CA . LYS A 1 244 ? 54.315 52.554 110.137 1.00 11.92 244 LYS A CA 1
ATOM 2010 C C . LYS A 1 244 ? 54.402 51.041 109.790 1.00 10.76 244 LYS A C 1
ATOM 2011 O O . LYS A 1 244 ? 53.761 50.241 110.391 1.00 13.19 244 LYS A O 1
ATOM 2017 N N . LEU A 1 245 ? 55.212 50.716 108.803 1.00 11.99 245 LEU A N 1
ATOM 2018 C CA . LEU A 1 245 ? 55.411 49.290 108.435 1.00 11.89 245 LEU A CA 1
ATOM 2019 C C . LEU A 1 245 ? 56.017 48.444 109.552 1.00 9.96 245 LEU A C 1
ATOM 2020 O O . LEU A 1 245 ? 55.624 47.343 109.857 1.00 11.96 245 LEU A O 1
ATOM 2025 N N . ILE A 1 246 ? 57.017 49.124 110.230 1.00 11.15 246 ILE A N 1
ATOM 2026 C CA . ILE A 1 246 ? 57.646 48.507 111.378 1.00 12.58 246 ILE A CA 1
ATOM 2027 C C . ILE A 1 246 ? 56.607 48.281 112.534 1.00 11.45 246 ILE A C 1
ATOM 2028 O O . ILE A 1 246 ? 56.554 47.219 113.161 1.00 13.30 246 ILE A O 1
ATOM 2033 N N . ASP A 1 247 ? 55.763 49.302 112.724 1.00 12.46 247 ASP A N 1
ATOM 2034 C CA . ASP A 1 247 ? 54.680 49.165 113.662 1.00 11.30 247 ASP A CA 1
ATOM 2035 C C . ASP A 1 247 ? 53.669 48.076 113.328 1.00 11.07 247 ASP A C 1
ATOM 2036 O O . ASP A 1 247 ? 53.308 47.333 114.241 1.00 12.15 247 ASP A O 1
ATOM 2041 N N . TRP A 1 248 ? 53.338 47.950 112.049 1.00 12.20 248 TRP A N 1
ATOM 2042 C CA . TRP A 1 248 ? 52.429 46.874 111.647 1.00 11.96 248 TRP A CA 1
ATOM 2043 C C . TRP A 1 248 ? 52.990 45.486 111.960 1.00 10.33 248 TRP A C 1
ATOM 2044 O O . TRP A 1 248 ? 52.338 44.585 112.466 1.00 13.00 248 TRP A O 1
ATOM 2055 N N . HIS A 1 249 ? 54.320 45.309 111.700 1.00 10.69 249 HIS A N 1
ATOM 2056 C CA . HIS A 1 249 ? 55.058 44.082 112.016 1.00 11.16 249 HIS A CA 1
ATOM 2057 C C . HIS A 1 249 ? 55.000 43.789 113.519 1.00 10.49 249 HIS A C 1
ATOM 2058 O O . HIS A 1 249 ? 54.648 42.697 113.984 1.00 11.03 249 HIS A O 1
ATOM 2065 N N . HIS A 1 250 ? 55.327 44.852 114.309 1.00 11.28 250 HIS A N 1
ATOM 2066 C CA . HIS A 1 250 ? 55.319 44.684 115.762 1.00 13.01 250 HIS A CA 1
ATOM 2067 C C . HIS A 1 250 ? 53.960 44.500 116.371 1.00 12.44 250 HIS A C 1
ATOM 2068 O O . HIS A 1 250 ? 53.837 43.753 117.378 1.00 13.06 250 HIS A O 1
ATOM 2075 N N . PHE A 1 251 ? 52.924 45.101 115.764 1.00 11.71 251 PHE A N 1
ATOM 2076 C CA . PHE A 1 251 ? 51.572 44.732 116.089 1.00 12.54 251 PHE A CA 1
ATOM 2077 C C . PHE A 1 251 ? 51.191 43.228 115.945 1.00 11.17 251 PHE A C 1
ATOM 2078 O O . PHE A 1 251 ? 50.538 42.666 116.797 1.00 12.98 251 PHE A O 1
ATOM 2086 N N . LYS A 1 252 ? 51.617 42.626 114.836 1.00 10.92 252 LYS A N 1
ATOM 2087 C CA . LYS A 1 252 ? 51.429 41.237 114.617 1.00 11.52 252 LYS A CA 1
ATOM 2088 C C . LYS A 1 252 ? 52.135 40.380 115.681 1.00 10.93 252 LYS A C 1
ATOM 2089 O O . LYS A 1 252 ? 51.620 39.383 116.161 1.00 12.54 252 LYS A O 1
ATOM 2095 N N . LEU A 1 253 ? 53.368 40.809 115.994 1.00 11.19 253 LEU A N 1
ATOM 2096 C CA . LEU A 1 253 ? 54.141 40.112 117.046 1.00 11.48 253 LEU A CA 1
ATOM 2097 C C . LEU A 1 253 ? 53.402 40.202 118.400 1.00 10.56 253 LEU A C 1
ATOM 2098 O O . LEU A 1 253 ? 53.340 39.249 119.136 1.00 10.99 253 LEU A O 1
ATOM 2103 N N . TRP A 1 254 ? 52.797 41.355 118.661 1.00 11.82 254 TRP A N 1
ATOM 2104 C CA . TRP A 1 254 ? 51.934 41.531 119.803 1.00 10.70 254 TRP A CA 1
ATOM 2105 C C . TRP A 1 254 ? 50.710 40.562 119.848 1.00 10.98 254 TRP A C 1
ATOM 2106 O O . TRP A 1 254 ? 50.435 39.977 120.903 1.00 11.74 254 TRP A O 1
ATOM 2117 N N . MET A 1 255 ? 50.029 40.420 118.735 1.00 10.53 255 MET A N 1
ATOM 2118 C CA . MET A 1 255 ? 48.930 39.481 118.702 1.00 11.21 255 MET A CA 1
ATOM 2119 C C . MET A 1 255 ? 49.381 38.064 118.928 1.00 10.71 255 MET A C 1
ATOM 2120 O O . MET A 1 255 ? 48.731 37.314 119.654 1.00 13.43 255 MET A O 1
ATOM 2125 N N . ILE A 1 256 ? 50.536 37.685 118.353 1.00 11.04 256 ILE A N 1
ATOM 2126 C CA . ILE A 1 256 ? 51.057 36.343 118.619 1.00 10.25 256 ILE A CA 1
ATOM 2127 C C . ILE A 1 256 ? 51.378 36.167 120.105 1.00 9.50 256 ILE A C 1
ATOM 2128 O O . ILE A 1 256 ? 51.114 35.145 120.705 1.00 11.02 256 ILE A O 1
ATOM 2133 N N . ASN A 1 257 ? 51.986 37.205 120.674 1.00 10.72 257 ASN A N 1
ATOM 2134 C CA . ASN A 1 257 ? 52.289 37.224 122.099 1.00 10.92 257 ASN A CA 1
ATOM 2135 C C . ASN A 1 257 ? 51.079 37.004 122.999 1.00 11.25 257 ASN A C 1
ATOM 2136 O O . ASN A 1 257 ? 51.138 36.230 123.918 1.00 12.06 257 ASN A O 1
ATOM 2141 N N . GLU A 1 258 ? 49.968 37.677 122.649 1.00 10.65 258 GLU A N 1
ATOM 2142 C CA . GLU A 1 258 ? 48.678 37.475 123.384 1.00 12.22 258 GLU A CA 1
ATOM 2143 C C . GLU A 1 258 ? 48.143 36.093 123.228 1.00 11.43 258 GLU A C 1
ATOM 2144 O O . GLU A 1 258 ? 47.652 35.587 124.219 1.00 10.92 258 GLU A O 1
ATOM 2150 N N . TYR A 1 259 ? 48.249 35.472 122.019 1.00 10.94 259 TYR A N 1
ATOM 2151 C CA . TYR A 1 259 ? 47.799 34.130 121.791 1.00 13.11 259 TYR A CA 1
ATOM 2152 C C . TYR A 1 259 ? 48.649 33.242 122.695 1.00 10.19 259 TYR A C 1
ATOM 2153 O O . TYR A 1 259 ? 48.122 32.307 123.297 1.00 11.48 259 TYR A O 1
ATOM 2162 N N . VAL A 1 260 ? 49.982 33.392 122.624 1.00 11.32 260 VAL A N 1
ATOM 2163 C CA . VAL A 1 260 ? 50.833 32.545 123.431 1.00 9.98 260 VAL A CA 1
ATOM 2164 C C . VAL A 1 260 ? 50.552 32.673 124.939 1.00 10.07 260 VAL A C 1
ATOM 2165 O O . VAL A 1 260 ? 50.550 31.706 125.639 1.00 12.95 260 VAL A O 1
ATOM 2169 N N . ARG A 1 261 ? 50.280 33.886 125.373 1.00 12.19 261 ARG A N 1
ATOM 2170 C CA . ARG A 1 261 ? 49.915 34.081 126.766 1.00 11.70 261 ARG A CA 1
ATOM 2171 C C . ARG A 1 261 ? 48.636 33.383 127.123 1.00 14.34 261 ARG A C 1
ATOM 2172 O O . ARG A 1 261 ? 48.527 32.808 128.222 1.00 14.22 261 ARG A O 1
ATOM 2180 N N . TRP A 1 262 ? 47.636 33.495 126.273 1.00 13.94 262 TRP A N 1
ATOM 2181 C CA . TRP A 1 262 ? 46.363 32.792 126.479 1.00 13.65 262 TRP A CA 1
ATOM 2182 C C . TRP A 1 262 ? 46.614 31.282 126.695 1.00 10.94 262 TRP A C 1
ATOM 2183 O O . TRP A 1 262 ? 46.056 30.652 127.573 1.00 13.20 262 TRP A O 1
ATOM 2194 N N . ILE A 1 263 ? 47.462 30.684 125.808 1.00 11.80 263 ILE A N 1
ATOM 2195 C CA . ILE A 1 263 ? 47.721 29.217 125.901 1.00 11.83 263 ILE A CA 1
ATOM 2196 C C . ILE A 1 263 ? 48.511 28.964 127.173 1.00 11.88 263 ILE A C 1
ATOM 2197 O O . ILE A 1 263 ? 48.205 28.063 127.919 1.00 13.86 263 ILE A O 1
ATOM 2202 N N . TYR A 1 264 ? 49.498 29.806 127.399 1.00 11.80 264 TYR A N 1
ATOM 2203 C CA . TYR A 1 264 ? 50.314 29.585 128.567 1.00 11.61 264 TYR A CA 1
ATOM 2204 C C . TYR A 1 264 ? 49.550 29.570 129.875 1.00 14.70 264 TYR A C 1
ATOM 2205 O O . TYR A 1 264 ? 49.794 28.722 130.770 1.00 16.40 264 TYR A O 1
ATOM 2214 N N . GLU A 1 265 ? 48.616 30.500 130.024 1.00 16.11 265 GLU A N 1
ATOM 2215 C CA . GLU A 1 265 ? 47.892 30.532 131.255 1.00 17.90 265 GLU A CA 1
ATOM 2216 C C . GLU A 1 265 ? 47.046 29.251 131.461 1.00 17.06 265 GLU A C 1
ATOM 2217 O O . GLU A 1 265 ? 46.982 28.746 132.565 1.00 20.98 265 GLU A O 1
ATOM 2223 N N . ARG A 1 266 ? 46.485 28.703 130.380 1.00 17.60 266 ARG A N 1
ATOM 2224 C CA . ARG A 1 266 ? 45.794 27.433 130.500 1.00 16.13 266 ARG A CA 1
ATOM 2225 C C . ARG A 1 266 ? 46.811 26.281 130.850 1.00 15.49 266 ARG A C 1
ATOM 2226 O O . ARG A 1 266 ? 46.538 25.481 131.765 1.00 22.88 266 ARG A O 1
ATOM 2234 N N . MET A 1 267 ? 47.997 26.206 130.199 1.00 11.86 267 MET A N 1
ATOM 2235 C CA . MET A 1 267 ? 48.946 25.159 130.473 1.00 12.63 267 MET A CA 1
ATOM 2236 C C . MET A 1 267 ? 49.588 25.227 131.866 1.00 15.57 267 MET A C 1
ATOM 2237 O O . MET A 1 267 ? 49.679 24.204 132.553 1.00 18.64 267 MET A O 1
ATOM 2242 N N . ALA A 1 268 ? 49.862 26.432 132.327 1.00 17.38 268 ALA A N 1
ATOM 2243 C CA . ALA A 1 268 ? 50.477 26.632 133.598 1.00 22.16 268 ALA A CA 1
ATOM 2244 C C . ALA A 1 268 ? 49.616 26.224 134.742 1.00 21.59 268 ALA A C 1
ATOM 2245 O O . ALA A 1 268 ? 50.117 25.796 135.755 1.00 26.87 268 ALA A O 1
ATOM 2247 N N . ARG A 1 269 ? 48.321 26.405 134.590 1.00 24.05 269 ARG A N 1
ATOM 2248 C CA . ARG A 1 269 ? 47.365 26.004 135.630 1.00 25.24 269 ARG A CA 1
ATOM 2249 C C . ARG A 1 269 ? 47.364 24.446 135.741 1.00 20.06 269 ARG A C 1
ATOM 2250 O O . ARG A 1 269 ? 46.992 23.937 136.775 1.00 27.54 269 ARG A O 1
ATOM 2258 N N . GLU A 1 270 ? 47.584 23.717 134.629 1.00 16.95 270 GLU A N 1
ATOM 2259 C CA . GLU A 1 270 ? 47.347 22.268 134.540 1.00 18.78 270 GLU A CA 1
ATOM 2260 C C . GLU A 1 270 ? 48.586 21.392 134.737 1.00 17.40 270 GLU A C 1
ATOM 2261 O O . GLU A 1 270 ? 48.477 20.223 135.136 1.00 19.77 270 GLU A O 1
ATOM 2267 N N . PHE A 1 271 ? 49.748 21.901 134.394 1.00 15.68 271 PHE A N 1
ATOM 2268 C CA . PHE A 1 271 ? 50.954 21.134 134.284 1.00 13.39 271 PHE A CA 1
ATOM 2269 C C . PHE A 1 271 ? 52.044 21.724 135.116 1.00 15.95 271 PHE A C 1
ATOM 2270 O O . PHE A 1 271 ? 52.328 22.936 135.090 1.00 18.34 271 PHE A O 1
ATOM 2278 N N . ASP A 1 272 ? 52.736 20.857 135.830 1.00 16.37 272 ASP A N 1
ATOM 2279 C CA . ASP A 1 272 ? 53.893 21.246 136.699 1.00 19.26 272 ASP A CA 1
ATOM 2280 C C . ASP A 1 272 ? 55.187 20.769 136.163 1.00 17.24 272 ASP A C 1
ATOM 2281 O O . ASP A 1 272 ? 56.130 20.494 136.913 1.00 23.75 272 ASP A O 1
ATOM 2286 N N . VAL A 1 273 ? 55.271 20.632 134.822 1.00 14.80 273 VAL A N 1
ATOM 2287 C CA . VAL A 1 273 ? 56.583 20.471 134.163 1.00 13.47 273 VAL A CA 1
ATOM 2288 C C . VAL A 1 273 ? 56.847 21.682 133.301 1.00 13.20 273 VAL A C 1
ATOM 2289 O O . VAL A 1 273 ? 55.970 22.513 133.033 1.00 15.33 273 VAL A O 1
ATOM 2293 N N . PRO A 1 274 ? 58.060 21.847 132.770 1.00 12.49 274 PRO A N 1
ATOM 2294 C CA . PRO A 1 274 ? 58.409 23.020 131.905 1.00 11.90 274 PRO A CA 1
ATOM 2295 C C . PRO A 1 274 ? 57.498 23.157 130.684 1.00 11.17 274 PRO A C 1
ATOM 2296 O O . PRO A 1 274 ? 57.201 22.193 129.941 1.00 11.54 274 PRO A O 1
ATOM 2300 N N . ILE A 1 275 ? 56.991 24.354 130.547 1.00 10.62 275 ILE A N 1
ATOM 2301 C CA . ILE A 1 275 ? 56.156 24.774 129.390 1.00 10.03 275 ILE A CA 1
ATOM 2302 C C . ILE A 1 275 ? 57.058 25.415 128.357 1.00 10.68 275 ILE A C 1
ATOM 2303 O O . ILE A 1 275 ? 57.758 26.362 128.670 1.00 10.35 275 ILE A O 1
ATOM 2308 N N . SER A 1 276 ? 57.115 24.828 127.184 1.00 9.50 276 SER A N 1
ATOM 2309 C CA . SER A 1 276 ? 58.076 25.224 126.158 1.00 8.92 276 SER A CA 1
ATOM 2310 C C . SER A 1 276 ? 57.440 25.846 124.935 1.00 9.11 276 SER A C 1
ATOM 2311 O O . SER A 1 276 ? 56.251 25.750 124.752 1.00 8.98 276 SER A O 1
ATOM 2314 N N . ILE A 1 277 ? 58.258 26.380 124.043 1.00 9.21 277 ILE A N 1
ATOM 2315 C CA . ILE A 1 277 ? 57.831 26.914 122.753 1.00 8.64 277 ILE A CA 1
ATOM 2316 C C . ILE A 1 277 ? 58.999 26.825 121.782 1.00 9.37 277 ILE A C 1
ATOM 2317 O O . ILE A 1 277 ? 60.172 26.992 122.217 1.00 9.70 277 ILE A O 1
ATOM 2322 N N . LEU A 1 278 ? 58.696 26.686 120.504 1.00 8.23 278 LEU A N 1
ATOM 2323 C CA . LEU A 1 278 ? 59.695 26.646 119.419 1.00 8.94 278 LEU A CA 1
ATOM 2324 C C . LEU A 1 278 ? 59.625 27.965 118.635 1.00 8.23 278 LEU A C 1
ATOM 2325 O O . LEU A 1 278 ? 58.550 28.445 118.297 1.00 9.75 278 LEU A O 1
ATOM 2330 N N . ASP A 1 279 ? 60.805 28.563 118.353 1.00 8.82 279 ASP A N 1
ATOM 2331 C CA . ASP A 1 279 ? 60.936 29.660 117.432 1.00 9.47 279 ASP A CA 1
ATOM 2332 C C . ASP A 1 279 ? 59.783 30.597 117.232 1.00 8.84 279 ASP A C 1
ATOM 2333 O O . ASP A 1 279 ? 59.156 30.666 116.204 1.00 9.03 279 ASP A O 1
ATOM 2338 N N . PRO A 1 280 ? 59.449 31.350 118.315 1.00 8.23 280 PRO A N 1
ATOM 2339 C CA . PRO A 1 280 ? 58.414 32.319 118.125 1.00 8.61 280 PRO A CA 1
ATOM 2340 C C . PRO A 1 280 ? 58.599 33.204 116.879 1.00 9.16 280 PRO A C 1
ATOM 2341 O O . PRO A 1 280 ? 59.754 33.639 116.558 1.00 9.30 280 PRO A O 1
ATOM 2345 N N . TYR A 1 281 ? 57.546 33.368 116.114 1.00 9.90 281 TYR A N 1
ATOM 2346 C CA . TYR A 1 281 ? 57.425 34.225 114.962 1.00 9.90 281 TYR A CA 1
ATOM 2347 C C . TYR A 1 281 ? 58.132 33.661 113.683 1.00 8.59 281 TYR A C 1
ATOM 2348 O O . TYR A 1 281 ? 58.071 34.320 112.608 1.00 10.25 281 TYR A O 1
ATOM 2357 N N . LEU A 1 282 ? 58.900 32.562 113.796 1.00 8.81 282 LEU A N 1
ATOM 2358 C CA . LEU A 1 282 ? 59.787 32.120 112.766 1.00 7.67 282 LEU A CA 1
ATOM 2359 C C . LEU A 1 282 ? 60.823 33.213 112.428 1.00 9.54 282 LEU A C 1
ATOM 2360 O O . LEU A 1 282 ? 61.346 33.284 111.307 1.00 9.54 282 LEU A O 1
ATOM 2365 N N . LEU A 1 283 ? 61.103 34.062 113.413 1.00 8.74 283 LEU A N 1
ATOM 2366 C CA . LEU A 1 283 ? 62.117 35.133 113.351 1.00 7.60 283 LEU A CA 1
ATOM 2367 C C . LEU A 1 283 ? 63.169 34.776 114.433 1.00 8.75 283 LEU A C 1
ATOM 2368 O O . LEU A 1 283 ? 63.075 33.803 115.177 1.00 10.94 283 LEU A O 1
ATOM 2373 N N . GLN A 1 284 ? 64.217 35.625 114.422 1.00 7.90 284 GLN A N 1
ATOM 2374 C CA . GLN A 1 284 ? 65.267 35.433 115.458 1.00 8.57 284 GLN A CA 1
ATOM 2375 C C . GLN A 1 284 ? 65.496 36.703 116.219 1.00 9.08 284 GLN A C 1
ATOM 2376 O O . GLN A 1 284 ? 65.444 36.763 117.444 1.00 9.47 284 GLN A O 1
ATOM 2382 N N . VAL A 1 285 ? 65.883 37.726 115.481 1.00 7.31 285 VAL A N 1
ATOM 2383 C CA . VAL A 1 285 ? 66.187 38.996 116.187 1.00 8.97 285 VAL A CA 1
ATOM 2384 C C . VAL A 1 285 ? 64.954 39.528 116.919 1.00 9.21 285 VAL A C 1
ATOM 2385 O O . VAL A 1 285 ? 65.042 40.131 117.977 1.00 9.70 285 VAL A O 1
ATOM 2389 N N . ALA A 1 286 ? 63.798 39.285 116.295 1.00 8.91 286 ALA A N 1
ATOM 2390 C CA . ALA A 1 286 ? 62.543 39.794 116.900 1.00 9.25 286 ALA A CA 1
ATOM 2391 C C . ALA A 1 286 ? 62.243 39.067 118.191 1.00 10.12 286 ALA A C 1
ATOM 2392 O O . ALA A 1 286 ? 61.290 39.444 118.917 1.00 10.05 286 ALA A O 1
ATOM 2394 N N . TRP A 1 287 ? 62.964 37.990 118.546 1.00 10.15 287 TRP A N 1
ATOM 2395 C CA . TRP A 1 287 ? 62.826 37.416 119.854 1.00 9.89 287 TRP A CA 1
ATOM 2396 C C . TRP A 1 287 ? 62.935 38.407 120.971 1.00 10.50 287 TRP A C 1
ATOM 2397 O O . TRP A 1 287 ? 62.447 38.149 122.096 1.00 11.89 287 TRP A O 1
ATOM 2408 N N . ARG A 1 288 ? 63.644 39.531 120.724 1.00 10.50 288 ARG A N 1
ATOM 2409 C CA . ARG A 1 288 ? 63.679 40.540 121.807 1.00 11.96 288 ARG A CA 1
ATOM 2410 C C . ARG A 1 288 ? 62.252 40.844 122.305 1.00 10.72 288 ARG A C 1
ATOM 2411 O O . ARG A 1 288 ? 62.025 41.059 123.491 1.00 12.29 288 ARG A O 1
ATOM 2419 N N . HIS A 1 289 ? 61.331 40.923 121.330 1.00 11.30 289 HIS A N 1
ATOM 2420 C CA . HIS A 1 289 ? 59.916 41.254 121.751 1.00 11.27 289 HIS A CA 1
ATOM 2421 C C . HIS A 1 289 ? 59.236 40.126 122.533 1.00 11.99 289 HIS A C 1
ATOM 2422 O O . HIS A 1 289 ? 58.366 40.388 123.299 1.00 13.20 289 HIS A O 1
ATOM 2429 N N . PHE A 1 290 ? 59.622 38.887 122.191 1.00 10.05 290 PHE A N 1
ATOM 2430 C CA . PHE A 1 290 ? 59.063 37.718 122.897 1.00 10.33 290 PHE A CA 1
ATOM 2431 C C . PHE A 1 290 ? 59.570 37.691 124.356 1.00 11.61 290 PHE A C 1
ATOM 2432 O O . PHE A 1 290 ? 58.793 37.549 125.284 1.00 12.51 290 PHE A O 1
ATOM 2440 N N . PHE A 1 291 ? 60.901 37.754 124.510 1.00 10.81 291 PHE A N 1
ATOM 2441 C CA . PHE A 1 291 ? 61.479 37.656 125.856 1.00 11.27 291 PHE A CA 1
ATOM 2442 C C . PHE A 1 291 ? 61.042 38.851 126.747 1.00 12.99 291 PHE A C 1
ATOM 2443 O O . PHE A 1 291 ? 60.816 38.712 127.959 1.00 14.46 291 PHE A O 1
ATOM 2451 N N . THR A 1 292 ? 60.910 40.021 126.157 1.00 12.90 292 THR A N 1
ATOM 2452 C CA . THR A 1 292 ? 60.444 41.178 126.901 1.00 14.48 292 THR A CA 1
ATOM 2453 C C . THR A 1 292 ? 59.036 40.940 127.335 1.00 12.62 292 THR A C 1
ATOM 2454 O O . THR A 1 292 ? 58.658 41.208 128.474 1.00 13.93 292 THR A O 1
ATOM 2458 N N . TYR A 1 293 ? 58.168 40.422 126.455 1.00 12.60 293 TYR A N 1
ATOM 2459 C CA . TYR A 1 293 ? 56.785 40.165 126.822 1.00 13.77 293 TYR A CA 1
ATOM 2460 C C . TYR A 1 293 ? 56.692 39.112 127.894 1.00 14.28 293 TYR A C 1
ATOM 2461 O O . TYR A 1 293 ? 55.904 39.289 128.820 1.00 13.62 293 TYR A O 1
ATOM 2470 N N . MET A 1 294 ? 57.512 38.055 127.807 1.00 13.76 294 MET A N 1
ATOM 2471 C CA . MET A 1 294 ? 57.533 37.026 128.875 1.00 15.45 294 MET A CA 1
ATOM 2472 C C . MET A 1 294 ? 57.826 37.673 130.219 1.00 15.21 294 MET A C 1
ATOM 2473 O O . MET A 1 294 ? 57.153 37.361 131.225 1.00 16.96 294 MET A O 1
ATOM 2478 N N . ARG A 1 295 ? 58.832 38.551 130.248 1.00 14.71 295 ARG A N 1
ATOM 2479 C CA . ARG A 1 295 ? 59.215 39.181 131.516 1.00 18.36 295 ARG A CA 1
ATOM 2480 C C . ARG A 1 295 ? 58.107 40.091 132.025 1.00 15.75 295 ARG A C 1
ATOM 2481 O O . ARG A 1 295 ? 57.757 40.095 133.225 1.00 21.06 295 ARG A O 1
ATOM 2489 N N . GLU A 1 296 ? 57.512 40.860 131.116 1.00 18.17 296 GLU A N 1
ATOM 2490 C CA . GLU A 1 296 ? 56.378 41.721 131.470 1.00 19.35 296 GLU A CA 1
ATOM 2491 C C . GLU A 1 296 ? 55.127 41.026 132.063 1.00 18.90 296 GLU A C 1
ATOM 2492 O O . GLU A 1 296 ? 54.469 41.585 132.938 1.00 24.11 296 GLU A O 1
ATOM 2498 N N . HIS A 1 297 ? 54.919 39.799 131.643 1.00 16.80 297 HIS A N 1
ATOM 2499 C CA . HIS A 1 297 ? 53.694 39.067 132.080 1.00 17.86 297 HIS A CA 1
ATOM 2500 C C . HIS A 1 297 ? 54.047 37.860 132.913 1.00 15.06 297 HIS A C 1
ATOM 2501 O O . HIS A 1 297 ? 53.177 36.969 133.120 1.00 21.60 297 HIS A O 1
ATOM 2508 N N . ASN A 1 298 ? 55.309 37.781 133.388 1.00 18.33 298 ASN A N 1
ATOM 2509 C CA . ASN A 1 298 ? 55.793 36.666 134.170 1.00 19.50 298 ASN A CA 1
ATOM 2510 C C . ASN A 1 298 ? 55.487 35.285 133.561 1.00 17.82 298 ASN A C 1
ATOM 2511 O O . ASN A 1 298 ? 55.028 34.362 134.264 1.00 25.90 298 ASN A O 1
ATOM 2516 N N . LEU A 1 299 ? 55.752 35.122 132.256 1.00 14.13 299 LEU A N 1
ATOM 2517 C CA . LEU A 1 299 ? 55.485 33.839 131.629 1.00 14.77 299 LEU A CA 1
ATOM 2518 C C . LEU A 1 299 ? 56.783 33.011 131.782 1.00 15.81 299 LEU A C 1
ATOM 2519 O O . LEU A 1 299 ? 57.804 33.327 131.180 1.00 17.86 299 LEU A O 1
ATOM 2524 N N . LYS A 1 300 ? 56.734 31.850 132.353 1.00 14.59 300 LYS A N 1
ATOM 2525 C CA . LYS A 1 300 ? 57.927 30.993 132.586 1.00 13.96 300 LYS A CA 1
ATOM 2526 C C . LYS A 1 300 ? 58.071 29.990 131.424 1.00 17.89 300 LYS A C 1
ATOM 2527 O O . LYS A 1 300 ? 57.868 28.783 131.598 1.00 26.05 300 LYS A O 1
ATOM 2533 N N . ILE A 1 301 ? 58.336 30.481 130.231 1.00 13.34 301 ILE A N 1
ATOM 2534 C CA . ILE A 1 301 ? 58.362 29.649 129.028 1.00 10.25 301 ILE A CA 1
ATOM 2535 C C . ILE A 1 301 ? 59.813 29.319 128.696 1.00 12.59 301 ILE A C 1
ATOM 2536 O O . ILE A 1 301 ? 60.666 30.182 128.807 1.00 13.38 301 ILE A O 1
ATOM 2541 N N . HIS A 1 302 ? 60.017 28.056 128.342 1.00 9.02 302 HIS A N 1
ATOM 2542 C CA . HIS A 1 302 ? 61.348 27.538 127.927 1.00 10.52 302 HIS A CA 1
ATOM 2543 C C . HIS A 1 302 ? 61.304 27.636 126.380 1.00 9.86 302 HIS A C 1
ATOM 2544 O O . HIS A 1 302 ? 60.668 26.823 125.699 1.00 9.62 302 HIS A O 1
ATOM 2551 N N . VAL A 1 303 ? 62.087 28.605 125.883 1.00 8.14 303 VAL A N 1
ATOM 2552 C CA . VAL A 1 303 ? 62.176 28.764 124.460 1.00 7.33 303 VAL A CA 1
ATOM 2553 C C . VAL A 1 303 ? 63.242 27.826 123.906 1.00 6.72 303 VAL A C 1
ATOM 2554 O O . VAL A 1 303 ? 64.373 27.843 124.400 1.00 7.54 303 VAL A O 1
ATOM 2558 N N . TRP A 1 304 ? 62.888 27.115 122.836 1.00 7.03 304 TRP A N 1
ATOM 2559 C CA . TRP A 1 304 ? 63.681 26.090 122.137 1.00 6.10 304 TRP A CA 1
ATOM 2560 C C . TRP A 1 304 ? 63.771 26.550 120.685 1.00 7.47 304 TRP A C 1
ATOM 2561 O O . TRP A 1 304 ? 62.998 27.376 120.190 1.00 8.72 304 TRP A O 1
ATOM 2572 N N . THR A 1 305 ? 64.770 26.002 119.981 1.00 8.79 305 THR A N 1
ATOM 2573 C CA . THR A 1 305 ? 64.994 26.393 118.588 1.00 6.61 305 THR A CA 1
ATOM 2574 C C . THR A 1 305 ? 65.107 25.215 117.701 1.00 5.95 305 THR A C 1
ATOM 2575 O O . THR A 1 305 ? 64.744 24.061 118.042 1.00 7.38 305 THR A O 1
ATOM 2579 N N . GLU A 1 306 ? 65.452 25.517 116.457 1.00 7.00 306 GLU A N 1
ATOM 2580 C CA . GLU A 1 306 ? 65.456 24.485 115.386 1.00 7.95 306 GLU A CA 1
ATOM 2581 C C . GLU A 1 306 ? 66.519 24.829 114.327 1.00 7.21 306 GLU A C 1
ATOM 2582 O O . GLU A 1 306 ? 66.864 26.037 114.178 1.00 7.28 306 GLU A O 1
ATOM 2588 N N . PHE A 1 307 ? 66.944 23.853 113.564 1.00 6.68 307 PHE A N 1
ATOM 2589 C CA . PHE A 1 307 ? 67.938 24.024 112.474 1.00 6.54 307 PHE A CA 1
ATOM 2590 C C . PHE A 1 307 ? 67.560 23.221 111.295 1.00 6.38 307 PHE A C 1
ATOM 2591 O O . PHE A 1 307 ? 67.570 21.989 111.357 1.00 8.73 307 PHE A O 1
ATOM 2599 N N . TRP A 1 308 ? 67.150 23.958 110.263 1.00 6.42 308 TRP A N 1
ATOM 2600 C CA . TRP A 1 308 ? 66.706 23.385 109.002 1.00 7.90 308 TRP A CA 1
ATOM 2601 C C . TRP A 1 308 ? 67.440 24.136 107.890 1.00 7.84 308 TRP A C 1
ATOM 2602 O O . TRP A 1 308 ? 67.415 25.398 107.859 1.00 8.48 308 TRP A O 1
ATOM 2613 N N . TYR A 1 309 ? 68.002 23.411 106.944 1.00 6.94 309 TYR A N 1
ATOM 2614 C CA . TYR A 1 309 ? 68.777 24.038 105.860 1.00 8.06 309 TYR A CA 1
ATOM 2615 C C . TYR A 1 309 ? 68.510 23.590 104.437 1.00 7.54 309 TYR A C 1
ATOM 2616 O O . TYR A 1 309 ? 68.870 24.352 103.544 1.00 11.67 309 TYR A O 1
ATOM 2625 N N . SER A 1 310 ? 67.911 22.443 104.205 1.00 6.70 310 SER A N 1
ATOM 2626 C CA . SER A 1 310 ? 67.674 21.971 102.867 1.00 7.60 310 SER A CA 1
ATOM 2627 C C . SER A 1 310 ? 66.308 21.333 102.742 1.00 7.50 310 SER A C 1
ATOM 2628 O O . SER A 1 310 ? 66.036 20.463 103.553 1.00 13.21 310 SER A O 1
ATOM 2631 N N . PHE A 1 311 ? 65.502 21.742 101.758 1.00 7.20 311 PHE A N 1
ATOM 2632 C CA . PHE A 1 311 ? 64.191 21.143 101.562 1.00 6.69 311 PHE A CA 1
ATOM 2633 C C . PHE A 1 311 ? 63.995 20.611 100.191 1.00 6.38 311 PHE A C 1
ATOM 2634 O O . PHE A 1 311 ? 64.091 21.371 99.230 1.00 8.18 311 PHE A O 1
ATOM 2642 N N . TYR A 1 312 ? 63.665 19.321 100.102 1.00 6.38 312 TYR A N 1
ATOM 2643 C CA . TYR A 1 312 ? 63.255 18.759 98.800 1.00 6.97 312 TYR A CA 1
ATOM 2644 C C . TYR A 1 312 ? 64.336 18.964 97.700 1.00 6.07 312 TYR A C 1
ATOM 2645 O O . TYR A 1 312 ? 64.071 19.212 96.565 1.00 6.62 312 TYR A O 1
ATOM 2654 N N . ARG A 1 313 ? 65.547 18.690 98.195 1.00 6.28 313 ARG A N 1
ATOM 2655 C CA . ARG A 1 313 ? 66.779 18.618 97.417 1.00 6.54 313 ARG A CA 1
ATOM 2656 C C . ARG A 1 313 ? 67.765 17.856 98.273 1.00 6.46 313 ARG A C 1
ATOM 2657 O O . ARG A 1 313 ? 67.492 17.589 99.470 1.00 6.78 313 ARG A O 1
ATOM 2665 N N . SER A 1 314 ? 68.898 17.525 97.740 1.00 7.63 314 SER A N 1
ATOM 2666 C CA . SER A 1 314 ? 69.890 16.871 98.593 1.00 8.05 314 SER A CA 1
ATOM 2667 C C . SER A 1 314 ? 70.334 17.777 99.768 1.00 6.46 314 SER A C 1
ATOM 2668 O O . SER A 1 314 ? 70.162 19.026 99.728 1.00 7.05 314 SER A O 1
ATOM 2671 N N . SER A 1 315 ? 70.881 17.174 100.801 1.00 5.76 315 SER A N 1
ATOM 2672 C CA . SER A 1 315 ? 71.455 17.987 101.805 1.00 5.88 315 SER A CA 1
ATOM 2673 C C . SER A 1 315 ? 72.478 18.953 101.265 1.00 6.07 315 SER A C 1
ATOM 2674 O O . SER A 1 315 ? 73.175 18.638 100.264 1.00 7.01 315 SER A O 1
ATOM 2677 N N . ASP A 1 316 ? 72.664 20.016 101.998 1.00 6.41 316 ASP A N 1
ATOM 2678 C CA . ASP A 1 316 ? 73.694 20.997 101.678 1.00 6.10 316 ASP A CA 1
ATOM 2679 C C . ASP A 1 316 ? 74.219 21.687 102.880 1.00 7.14 316 ASP A C 1
ATOM 2680 O O . ASP A 1 316 ? 73.982 22.886 103.046 1.00 8.57 316 ASP A O 1
ATOM 2685 N N . PHE A 1 317 ? 74.793 20.882 103.804 1.00 6.13 317 PHE A N 1
ATOM 2686 C CA A PHE A 1 317 ? 75.231 21.402 105.090 0.50 6.84 317 PHE A CA 1
ATOM 2687 C CA B PHE A 1 317 ? 75.296 21.483 105.048 0.50 6.88 317 PHE A CA 1
ATOM 2688 C C . PHE A 1 317 ? 76.813 21.372 105.054 1.00 6.95 317 PHE A C 1
ATOM 2689 O O . PHE A 1 317 ? 77.404 20.506 105.641 1.00 8.22 317 PHE A O 1
ATOM 2704 N N . LYS A 1 318 ? 77.410 22.405 104.467 1.00 6.02 318 LYS A N 1
ATOM 2705 C CA . LYS A 1 318 ? 78.845 22.533 104.291 1.00 5.91 318 LYS A CA 1
ATOM 2706 C C . LYS A 1 318 ? 79.283 23.830 104.917 1.00 6.22 318 LYS A C 1
ATOM 2707 O O . LYS A 1 318 ? 78.517 24.441 105.700 1.00 7.60 318 LYS A O 1
ATOM 2713 N N . GLU A 1 319 ? 80.512 24.332 104.648 1.00 6.10 319 GLU A N 1
ATOM 2714 C CA . GLU A 1 319 ? 81.019 25.465 105.313 1.00 6.28 319 GLU A CA 1
ATOM 2715 C C . GLU A 1 319 ? 80.167 26.740 105.078 1.00 7.01 319 GLU A C 1
ATOM 2716 O O . GLU A 1 319 ? 80.156 27.671 105.900 1.00 7.43 319 GLU A O 1
ATOM 2722 N N . ASP A 1 320 ? 79.442 26.798 103.988 1.00 6.97 320 ASP A N 1
ATOM 2723 C CA . ASP A 1 320 ? 78.590 27.936 103.606 1.00 6.97 320 ASP A CA 1
ATOM 2724 C C . ASP A 1 320 ? 77.563 28.314 104.628 1.00 6.85 320 ASP A C 1
ATOM 2725 O O . ASP A 1 320 ? 77.155 29.456 104.680 1.00 8.31 320 ASP A O 1
ATOM 2730 N N . LYS A 1 321 ? 77.124 27.306 105.400 1.00 6.43 321 LYS A N 1
ATOM 2731 C CA . LYS A 1 321 ? 76.026 27.475 106.356 1.00 6.35 321 LYS A CA 1
ATOM 2732 C C . LYS A 1 321 ? 76.508 27.964 107.685 1.00 7.46 321 LYS A C 1
ATOM 2733 O O . LYS A 1 321 ? 75.661 28.262 108.541 1.00 7.27 321 LYS A O 1
ATOM 2739 N N . LEU A 1 322 ? 77.828 28.025 107.929 1.00 7.16 322 LEU A N 1
ATOM 2740 C CA . LEU A 1 322 ? 78.313 28.400 109.238 1.00 5.97 322 LEU A CA 1
ATOM 2741 C C . LEU A 1 322 ? 77.857 29.778 109.697 1.00 6.03 322 LEU A C 1
ATOM 2742 O O . LEU A 1 322 ? 77.572 29.976 110.876 1.00 6.97 322 LEU A O 1
ATOM 2747 N N . GLY A 1 323 ? 77.859 30.764 108.804 1.00 6.30 323 GLY A N 1
ATOM 2748 C CA . GLY A 1 323 ? 77.397 32.078 109.206 1.00 6.89 323 GLY A CA 1
ATOM 2749 C C . GLY A 1 323 ? 76.022 32.064 109.857 1.00 6.67 323 GLY A C 1
ATOM 2750 O O . GLY A 1 323 ? 75.837 32.692 110.931 1.00 7.28 323 GLY A O 1
ATOM 2751 N N . HIS A 1 324 ? 75.081 31.469 109.175 1.00 6.29 324 HIS A N 1
ATOM 2752 C CA . HIS A 1 324 ? 73.746 31.429 109.647 1.00 6.29 324 HIS A CA 1
ATOM 2753 C C . HIS A 1 324 ? 73.605 30.687 110.974 1.00 5.51 324 HIS A C 1
ATOM 2754 O O . HIS A 1 324 ? 72.921 31.126 111.885 1.00 6.36 324 HIS A O 1
ATOM 2761 N N . ILE A 1 325 ? 74.309 29.561 111.075 1.00 5.56 325 ILE A N 1
ATOM 2762 C CA A ILE A 1 325 ? 74.223 28.756 112.280 0.50 6.21 325 ILE A CA 1
ATOM 2763 C CA B ILE A 1 325 ? 74.182 28.785 112.303 0.50 6.70 325 ILE A CA 1
ATOM 2764 C C . ILE A 1 325 ? 74.821 29.538 113.474 1.00 5.81 325 ILE A C 1
ATOM 2765 O O . ILE A 1 325 ? 74.307 29.531 114.581 1.00 6.86 325 ILE A O 1
ATOM 2774 N N . TYR A 1 326 ? 75.995 30.205 113.213 1.00 5.93 326 TYR A N 1
ATOM 2775 C CA . TYR A 1 326 ? 76.625 30.979 114.249 1.00 6.57 326 TYR A CA 1
ATOM 2776 C C . TYR A 1 326 ? 75.691 32.132 114.710 1.00 6.48 326 TYR A C 1
ATOM 2777 O O . TYR A 1 326 ? 75.604 32.420 115.883 1.00 6.77 326 TYR A O 1
ATOM 2786 N N . TYR A 1 327 ? 75.070 32.786 113.739 1.00 5.93 327 TYR A N 1
ATOM 2787 C CA . TYR A 1 327 ? 74.109 33.887 114.011 1.00 5.94 327 TYR A CA 1
ATOM 2788 C C . TYR A 1 327 ? 72.978 33.364 114.823 1.00 6.61 327 TYR A C 1
ATOM 2789 O O . TYR A 1 327 ? 72.606 34.007 115.862 1.00 8.01 327 TYR A O 1
ATOM 2798 N N . LYS A 1 328 ? 72.334 32.269 114.435 1.00 6.72 328 LYS A N 1
ATOM 2799 C CA . LYS A 1 328 ? 71.110 31.822 115.061 1.00 6.54 328 LYS A CA 1
ATOM 2800 C C . LYS A 1 328 ? 71.371 31.251 116.449 1.00 7.82 328 LYS A C 1
ATOM 2801 O O . LYS A 1 328 ? 70.680 31.654 117.434 1.00 8.71 328 LYS A O 1
ATOM 2807 N N . THR A 1 329 ? 72.355 30.386 116.557 1.00 6.68 329 THR A N 1
ATOM 2808 C CA . THR A 1 329 ? 72.716 29.952 117.872 1.00 7.05 329 THR A CA 1
ATOM 2809 C C . THR A 1 329 ? 73.139 31.077 118.749 1.00 7.97 329 THR A C 1
ATOM 2810 O O . THR A 1 329 ? 72.806 31.096 119.986 1.00 8.01 329 THR A O 1
ATOM 2814 N N . GLY A 1 330 ? 73.813 32.084 118.216 1.00 7.27 330 GLY A N 1
ATOM 2815 C CA . GLY A 1 330 ? 74.253 33.235 118.970 1.00 6.89 330 GLY A CA 1
ATOM 2816 C C . GLY A 1 330 ? 73.121 34.007 119.597 1.00 8.30 330 GLY A C 1
ATOM 2817 O O . GLY A 1 330 ? 73.103 34.249 120.803 1.00 7.97 330 GLY A O 1
ATOM 2818 N N . ILE A 1 331 ? 72.126 34.355 118.747 1.00 6.81 331 ILE A N 1
ATOM 2819 C CA . ILE A 1 331 ? 71.064 35.224 119.283 1.00 6.73 331 ILE A CA 1
ATOM 2820 C C . ILE A 1 331 ? 70.131 34.408 120.172 1.00 7.98 331 ILE A C 1
ATOM 2821 O O . ILE A 1 331 ? 69.612 34.947 121.168 1.00 9.37 331 ILE A O 1
ATOM 2826 N N . TYR A 1 332 ? 69.985 33.148 119.903 1.00 8.48 332 TYR A N 1
ATOM 2827 C CA . TYR A 1 332 ? 69.205 32.199 120.749 1.00 7.81 332 TYR A CA 1
ATOM 2828 C C . TYR A 1 332 ? 69.843 32.165 122.136 1.00 8.97 332 TYR A C 1
ATOM 2829 O O . TYR A 1 332 ? 69.112 32.388 123.117 1.00 9.38 332 TYR A O 1
ATOM 2838 N N . ARG A 1 333 ? 71.139 31.878 122.200 1.00 9.32 333 ARG A N 1
ATOM 2839 C CA . ARG A 1 333 ? 71.712 31.672 123.489 1.00 9.87 333 ARG A CA 1
ATOM 2840 C C . ARG A 1 333 ? 71.832 32.956 124.279 1.00 10.58 333 ARG A C 1
ATOM 2841 O O . ARG A 1 333 ? 71.779 32.992 125.508 1.00 13.19 333 ARG A O 1
ATOM 2849 N N . TYR A 1 334 ? 72.026 34.088 123.596 1.00 9.87 334 TYR A N 1
ATOM 2850 C CA . TYR A 1 334 ? 72.003 35.389 124.262 1.00 10.66 334 TYR A CA 1
ATOM 2851 C C . TYR A 1 334 ? 70.689 35.524 125.080 1.00 11.19 334 TYR A C 1
ATOM 2852 O O . TYR A 1 334 ? 70.755 35.886 126.255 1.00 11.29 334 TYR A O 1
ATOM 2861 N N . HIS A 1 335 ? 69.531 35.302 124.433 1.00 9.96 335 HIS A N 1
ATOM 2862 C CA . HIS A 1 335 ? 68.259 35.422 125.184 1.00 10.31 335 HIS A CA 1
ATOM 2863 C C . HIS A 1 335 ? 68.022 34.305 126.154 1.00 10.15 335 HIS A C 1
ATOM 2864 O O . HIS A 1 335 ? 67.550 34.591 127.257 1.00 10.49 335 HIS A O 1
ATOM 2871 N N . VAL A 1 336 ? 68.328 33.043 125.804 1.00 9.13 336 VAL A N 1
ATOM 2872 C CA . VAL A 1 336 ? 67.926 31.955 126.699 1.00 10.31 336 VAL A CA 1
ATOM 2873 C C . VAL A 1 336 ? 68.785 31.972 127.941 1.00 11.80 336 VAL A C 1
ATOM 2874 O O . VAL A 1 336 ? 68.307 31.671 129.052 1.00 13.50 336 VAL A O 1
ATOM 2878 N N . ARG A 1 337 ? 70.048 32.340 127.842 1.00 12.34 337 ARG A N 1
ATOM 2879 C CA . ARG A 1 337 ? 70.910 32.381 129.046 1.00 12.18 337 ARG A CA 1
ATOM 2880 C C . ARG A 1 337 ? 70.346 33.403 130.013 1.00 14.47 337 ARG A C 1
ATOM 2881 O O . ARG A 1 337 ? 70.330 33.176 131.223 1.00 14.88 337 ARG A O 1
ATOM 2889 N N . LYS A 1 338 ? 69.831 34.538 129.493 1.00 13.66 338 LYS A N 1
ATOM 2890 C CA . LYS A 1 338 ? 69.278 35.512 130.362 1.00 16.03 338 LYS A CA 1
ATOM 2891 C C . LYS A 1 338 ? 67.946 35.069 130.925 1.00 15.50 338 LYS A C 1
ATOM 2892 O O . LYS A 1 338 ? 67.614 35.439 132.099 1.00 18.40 338 LYS A O 1
ATOM 2898 N N . ALA A 1 339 ? 67.137 34.298 130.199 1.00 12.89 339 ALA A N 1
ATOM 2899 C CA . ALA A 1 339 ? 65.931 33.710 130.807 1.00 15.34 339 ALA A CA 1
ATOM 2900 C C . ALA A 1 339 ? 66.183 32.604 131.822 1.00 14.34 339 ALA A C 1
ATOM 2901 O O . ALA A 1 339 ? 65.318 32.309 132.649 1.00 19.17 339 ALA A O 1
ATOM 2903 N N . GLY A 1 340 ? 67.324 31.936 131.807 1.00 13.62 340 GLY A N 1
ATOM 2904 C CA . GLY A 1 340 ? 67.735 30.935 132.756 1.00 13.55 340 GLY A CA 1
ATOM 2905 C C . GLY A 1 340 ? 67.200 29.555 132.485 1.00 12.18 340 GLY A C 1
ATOM 2906 O O . GLY A 1 340 ? 67.135 28.730 133.429 1.00 14.95 340 GLY A O 1
ATOM 2907 N N . THR A 1 341 ? 66.827 29.285 131.224 1.00 12.03 341 THR A N 1
ATOM 2908 C CA . THR A 1 341 ? 66.255 27.946 130.874 1.00 12.28 341 THR A CA 1
ATOM 2909 C C . THR A 1 341 ? 67.265 27.211 130.005 1.00 9.84 341 THR A C 1
ATOM 2910 O O . THR A 1 341 ? 68.127 27.818 129.432 1.00 12.45 341 THR A O 1
ATOM 2914 N N . PRO A 1 342 ? 67.105 25.874 129.921 1.00 9.64 342 PRO A N 1
ATOM 2915 C CA . PRO A 1 342 ? 68.171 25.175 129.133 1.00 9.66 342 PRO A CA 1
ATOM 2916 C C . PRO A 1 342 ? 68.066 25.454 127.645 1.00 8.98 342 PRO A C 1
ATOM 2917 O O . PRO A 1 342 ? 66.991 25.414 127.064 1.00 10.83 342 PRO A O 1
ATOM 2921 N N . PRO A 1 343 ? 69.242 25.574 126.965 1.00 8.34 343 PRO A N 1
ATOM 2922 C CA . PRO A 1 343 ? 69.217 25.711 125.483 1.00 8.03 343 PRO A CA 1
ATOM 2923 C C . PRO A 1 343 ? 68.929 24.347 124.843 1.00 8.86 343 PRO A C 1
ATOM 2924 O O . PRO A 1 343 ? 69.616 23.396 125.229 1.00 9.24 343 PRO A O 1
ATOM 2928 N N . LEU A 1 344 ? 68.000 24.311 123.895 1.00 6.43 344 LEU A N 1
ATOM 2929 C CA . LEU A 1 344 ? 67.603 23.022 123.346 1.00 7.18 344 LEU A CA 1
ATOM 2930 C C . LEU A 1 344 ? 67.163 23.268 121.938 1.00 6.90 344 LEU A C 1
ATOM 2931 O O . LEU A 1 344 ? 66.412 24.208 121.651 1.00 8.48 344 LEU A O 1
ATOM 2936 N N . SER A 1 345 ? 67.590 22.369 121.036 1.00 7.02 345 SER A N 1
ATOM 2937 C CA . SER A 1 345 ? 67.104 22.313 119.637 1.00 6.49 345 SER A CA 1
ATOM 2938 C C . SER A 1 345 ? 66.061 21.211 119.531 1.00 6.74 345 SER A C 1
ATOM 2939 O O . SER A 1 345 ? 66.443 20.074 119.558 1.00 8.01 345 SER A O 1
ATOM 2942 N N . ILE A 1 346 ? 64.750 21.633 119.492 1.00 6.73 346 ILE A N 1
ATOM 2943 C CA . ILE A 1 346 ? 63.683 20.648 119.470 1.00 7.94 346 ILE A CA 1
ATOM 2944 C C . ILE A 1 346 ? 63.481 20.028 118.117 1.00 5.68 346 ILE A C 1
ATOM 2945 O O . ILE A 1 346 ? 62.862 18.988 117.976 1.00 7.48 346 ILE A O 1
ATOM 2950 N N . GLU A 1 347 ? 64.001 20.734 117.054 1.00 6.50 347 GLU A N 1
ATOM 2951 C CA . GLU A 1 347 ? 63.933 20.146 115.703 1.00 7.15 347 GLU A CA 1
ATOM 2952 C C . GLU A 1 347 ? 65.303 20.362 114.995 1.00 6.59 347 GLU A C 1
ATOM 2953 O O . GLU A 1 347 ? 65.590 21.480 114.618 1.00 8.47 347 GLU A O 1
ATOM 2959 N N . THR A 1 348 ? 66.029 19.262 114.874 1.00 7.36 348 THR A N 1
ATOM 2960 C CA . THR A 1 348 ? 67.376 19.312 114.281 1.00 6.49 348 THR A CA 1
ATOM 2961 C C . THR A 1 348 ? 67.283 18.485 113.045 1.00 5.53 348 THR A C 1
ATOM 2962 O O . THR A 1 348 ? 67.028 17.277 113.135 1.00 7.05 348 THR A O 1
ATOM 2966 N N . GLN A 1 349 ? 67.373 19.070 111.876 1.00 6.37 349 GLN A N 1
ATOM 2967 C CA . GLN A 1 349 ? 66.993 18.474 110.598 1.00 5.82 349 GLN A CA 1
ATOM 2968 C C . GLN A 1 349 ? 67.580 17.057 110.457 1.00 5.44 349 GLN A C 1
ATOM 2969 O O . GLN A 1 349 ? 68.793 16.938 110.312 1.00 6.43 349 GLN A O 1
ATOM 2975 N N . SER A 1 350 ? 66.701 16.056 110.301 1.00 6.25 350 SER A N 1
ATOM 2976 C CA . SER A 1 350 ? 67.114 14.714 109.999 1.00 6.00 350 SER A CA 1
ATOM 2977 C C . SER A 1 350 ? 66.230 14.095 108.910 1.00 5.71 350 SER A C 1
ATOM 2978 O O . SER A 1 350 ? 66.335 12.871 108.703 1.00 6.33 350 SER A O 1
ATOM 2981 N N . SER A 1 351 ? 65.446 14.945 108.244 1.00 5.76 351 SER A N 1
ATOM 2982 C CA . SER A 1 351 ? 64.526 14.454 107.171 1.00 5.85 351 SER A CA 1
ATOM 2983 C C . SER A 1 351 ? 64.238 15.610 106.280 1.00 5.84 351 SER A C 1
ATOM 2984 O O . SER A 1 351 ? 64.676 16.739 106.550 1.00 6.41 351 SER A O 1
ATOM 2987 N N . LEU A 1 352 ? 63.477 15.366 105.202 1.00 5.36 352 LEU A N 1
ATOM 2988 C CA . LEU A 1 352 ? 62.996 16.391 104.283 1.00 6.34 352 LEU A CA 1
ATOM 2989 C C . LEU A 1 352 ? 64.016 16.929 103.294 1.00 6.68 352 LEU A C 1
ATOM 2990 O O . LEU A 1 352 ? 63.672 17.691 102.397 1.00 8.59 352 LEU A O 1
ATOM 2995 N N . ALA A 1 353 ? 65.249 16.435 103.396 1.00 7.61 353 ALA A N 1
ATOM 2996 C CA . ALA A 1 353 ? 66.210 16.541 102.307 1.00 7.04 353 ALA A CA 1
ATOM 2997 C C . ALA A 1 353 ? 66.205 15.133 101.647 1.00 7.37 353 ALA A C 1
ATOM 2998 O O . ALA A 1 353 ? 66.081 14.114 102.253 1.00 9.76 353 ALA A O 1
ATOM 3000 N N . HIS A 1 354 ? 66.391 15.137 100.302 1.00 6.99 354 HIS A N 1
ATOM 3001 C CA . HIS A 1 354 ? 66.214 13.929 99.570 1.00 7.86 354 HIS A CA 1
ATOM 3002 C C . HIS A 1 354 ? 67.266 12.870 99.857 1.00 7.44 354 HIS A C 1
ATOM 3003 O O . HIS A 1 354 ? 66.984 11.673 99.844 1.00 9.44 354 HIS A O 1
ATOM 3010 N N . THR A 1 355 ? 68.462 13.343 100.069 1.00 7.09 355 THR A N 1
ATOM 3011 C CA . THR A 1 355 ? 69.596 12.439 100.456 1.00 5.84 355 THR A CA 1
ATOM 3012 C C . THR A 1 355 ? 70.368 13.222 101.494 1.00 6.61 355 THR A C 1
ATOM 3013 O O . THR A 1 355 ? 70.817 14.346 101.174 1.00 9.00 355 THR A O 1
ATOM 3017 N N . ILE A 1 356 ? 70.615 12.682 102.677 1.00 6.04 356 ILE A N 1
ATOM 3018 C CA . ILE A 1 356 ? 71.332 13.422 103.694 1.00 6.02 356 ILE A CA 1
ATOM 3019 C C . ILE A 1 356 ? 72.717 12.787 103.784 1.00 6.53 356 ILE A C 1
ATOM 3020 O O . ILE A 1 356 ? 72.907 11.681 104.245 1.00 6.96 356 ILE A O 1
ATOM 3025 N N . ASP A 1 357 ? 73.752 13.550 103.405 1.00 6.42 357 ASP A N 1
ATOM 3026 C CA . ASP A 1 357 ? 75.127 13.064 103.464 1.00 7.33 357 ASP A CA 1
ATOM 3027 C C . ASP A 1 357 ? 75.519 12.991 104.974 1.00 5.65 357 ASP A C 1
ATOM 3028 O O . ASP A 1 357 ? 75.302 13.968 105.723 1.00 5.95 357 ASP A O 1
ATOM 3033 N N . PRO A 1 358 ? 76.092 11.855 105.423 1.00 7.18 358 PRO A N 1
ATOM 3034 C CA . PRO A 1 358 ? 76.335 11.744 106.858 1.00 7.13 358 PRO A CA 1
ATOM 3035 C C . PRO A 1 358 ? 77.334 12.756 107.366 1.00 6.13 358 PRO A C 1
ATOM 3036 O O . PRO A 1 358 ? 77.358 13.119 108.556 1.00 7.38 358 PRO A O 1
ATOM 3040 N N . THR A 1 359 ? 78.302 13.147 106.495 1.00 6.25 359 THR A N 1
ATOM 3041 C CA . THR A 1 359 ? 79.296 14.141 106.990 1.00 6.43 359 THR A CA 1
ATOM 3042 C C . THR A 1 359 ? 78.739 15.546 107.159 1.00 6.03 359 THR A C 1
ATOM 3043 O O . THR A 1 359 ? 79.136 16.253 108.089 1.00 6.73 359 THR A O 1
ATOM 3047 N N . GLU A 1 360 ? 77.734 15.875 106.367 1.00 5.40 360 GLU A N 1
ATOM 3048 C CA . GLU A 1 360 ? 77.038 17.140 106.453 1.00 6.42 360 GLU A CA 1
ATOM 3049 C C . GLU A 1 360 ? 76.131 17.124 107.682 1.00 6.26 360 GLU A C 1
ATOM 3050 O O . GLU A 1 360 ? 76.076 18.078 108.420 1.00 6.49 360 GLU A O 1
ATOM 3056 N N . ALA A 1 361 ? 75.446 16.000 107.873 1.00 6.59 361 ALA A N 1
ATOM 3057 C CA . ALA A 1 361 ? 74.627 15.845 109.088 1.00 6.68 361 ALA A CA 1
ATOM 3058 C C . ALA A 1 361 ? 75.527 15.970 110.303 1.00 6.49 361 ALA A C 1
ATOM 3059 O O . ALA A 1 361 ? 75.220 16.682 111.239 1.00 6.24 361 ALA A O 1
ATOM 3061 N N . GLU A 1 362 ? 76.723 15.278 110.272 1.00 6.13 362 GLU A N 1
ATOM 3062 C CA . GLU A 1 362 ? 77.599 15.414 111.374 1.00 6.39 362 GLU A CA 1
ATOM 3063 C C . GLU A 1 362 ? 78.058 16.836 111.669 1.00 6.96 362 GLU A C 1
ATOM 3064 O O . GLU A 1 362 ? 78.071 17.246 112.836 1.00 6.63 362 GLU A O 1
ATOM 3070 N N . LEU A 1 363 ? 78.369 17.578 110.615 1.00 6.36 363 LEU A N 1
ATOM 3071 C CA . LEU A 1 363 ? 78.773 18.952 110.804 1.00 6.11 363 LEU A CA 1
ATOM 3072 C C . LEU A 1 363 ? 77.612 19.739 111.508 1.00 7.00 363 LEU A C 1
ATOM 3073 O O . LEU A 1 363 ? 77.852 20.490 112.484 1.00 6.48 363 LEU A O 1
ATOM 3078 N N . LEU A 1 364 ? 76.396 19.662 110.989 1.00 5.74 364 LEU A N 1
ATOM 3079 C CA . LEU A 1 364 ? 75.262 20.361 111.559 1.00 7.20 364 LEU A CA 1
ATOM 3080 C C . LEU A 1 364 ? 75.085 19.977 113.038 1.00 7.05 364 LEU A C 1
ATOM 3081 O O . LEU A 1 364 ? 74.958 20.885 113.891 1.00 9.19 364 LEU A O 1
ATOM 3086 N N . TYR A 1 365 ? 75.008 18.656 113.298 1.00 6.84 365 TYR A N 1
ATOM 3087 C CA . TYR A 1 365 ? 74.681 18.246 114.635 1.00 6.21 365 TYR A CA 1
ATOM 3088 C C . TYR A 1 365 ? 75.792 18.590 115.626 1.00 6.83 365 TYR A C 1
ATOM 3089 O O . TYR A 1 365 ? 75.524 19.040 116.757 1.00 7.40 365 TYR A O 1
ATOM 3098 N N . SER A 1 366 ? 77.013 18.302 115.199 1.00 6.85 366 SER A N 1
ATOM 3099 C CA . SER A 1 366 ? 78.156 18.415 116.117 1.00 5.90 366 SER A CA 1
ATOM 3100 C C . SER A 1 366 ? 78.588 19.836 116.397 1.00 6.45 366 SER A C 1
ATOM 3101 O O . SER A 1 366 ? 79.277 20.057 117.364 1.00 7.66 366 SER A O 1
ATOM 3104 N N . ILE A 1 367 ? 78.181 20.782 115.570 1.00 6.55 367 ILE A N 1
ATOM 3105 C CA . ILE A 1 367 ? 78.518 22.187 115.843 1.00 7.25 367 ILE A CA 1
ATOM 3106 C C . ILE A 1 367 ? 77.502 22.841 116.845 1.00 6.17 367 ILE A C 1
ATOM 3107 O O . ILE A 1 367 ? 77.801 23.819 117.431 1.00 7.05 367 ILE A O 1
ATOM 3112 N N . LEU A 1 368 ? 76.381 22.180 117.121 1.00 5.85 368 LEU A N 1
ATOM 3113 C CA . LEU A 1 368 ? 75.414 22.777 118.027 1.00 6.92 368 LEU A CA 1
ATOM 3114 C C . LEU A 1 368 ? 75.952 22.836 119.463 1.00 6.29 368 LEU A C 1
ATOM 3115 O O . LEU A 1 368 ? 75.878 23.888 120.090 1.00 6.29 368 LEU A O 1
ATOM 3120 N N . PRO A 1 369 ? 76.573 21.778 120.009 1.00 6.54 369 PRO A N 1
ATOM 3121 C CA . PRO A 1 369 ? 77.057 21.889 121.360 1.00 6.89 369 PRO A CA 1
ATOM 3122 C C . PRO A 1 369 ? 78.101 22.971 121.603 1.00 7.16 369 PRO A C 1
ATOM 3123 O O . PRO A 1 369 ? 77.940 23.795 122.548 1.00 7.31 369 PRO A O 1
ATOM 3127 N N . PRO A 1 370 ? 79.119 23.130 120.781 1.00 6.91 370 PRO A N 1
ATOM 3128 C CA . PRO A 1 370 ? 80.060 24.259 120.954 1.00 6.97 370 PRO A CA 1
ATOM 3129 C C . PRO A 1 370 ? 79.437 25.599 120.729 1.00 7.66 370 PRO A C 1
ATOM 3130 O O . PRO A 1 370 ? 79.924 26.539 121.286 1.00 10.30 370 PRO A O 1
ATOM 3134 N N . LEU A 1 371 ? 78.373 25.695 119.995 1.00 7.69 371 LEU A N 1
ATOM 3135 C CA . LEU A 1 371 ? 77.632 26.902 119.786 1.00 7.86 371 LEU A CA 1
ATOM 3136 C C . LEU A 1 371 ? 76.527 27.113 120.908 1.00 7.63 371 LEU A C 1
ATOM 3137 O O . LEU A 1 371 ? 75.676 27.993 120.780 1.00 8.19 371 LEU A O 1
ATOM 3142 N N . GLY A 1 372 ? 76.576 26.301 121.955 1.00 6.78 372 GLY A N 1
ATOM 3143 C CA . GLY A 1 372 ? 75.769 26.535 123.131 1.00 7.08 372 GLY A CA 1
ATOM 3144 C C . GLY A 1 372 ? 74.607 25.642 123.310 1.00 6.78 372 GLY A C 1
ATOM 3145 O O . GLY A 1 372 ? 73.830 25.952 124.277 1.00 9.27 372 GLY A O 1
ATOM 3146 N N . ILE A 1 373 ? 74.345 24.648 122.457 1.00 7.32 373 ILE A N 1
ATOM 3147 C CA . ILE A 1 373 ? 73.119 23.863 122.542 1.00 6.89 373 ILE A CA 1
ATOM 3148 C C . ILE A 1 373 ? 73.558 22.401 122.650 1.00 7.14 373 ILE A C 1
ATOM 3149 O O . ILE A 1 373 ? 73.701 21.757 121.580 1.00 9.43 373 ILE A O 1
ATOM 3154 N N . PRO A 1 374 ? 73.552 21.832 123.858 1.00 7.52 374 PRO A N 1
ATOM 3155 C CA . PRO A 1 374 ? 73.952 20.443 124.000 1.00 7.59 374 PRO A CA 1
ATOM 3156 C C . PRO A 1 374 ? 72.767 19.493 123.935 1.00 7.76 374 PRO A C 1
ATOM 3157 O O . PRO A 1 374 ? 72.935 18.280 123.772 1.00 7.92 374 PRO A O 1
ATOM 3161 N N . ASN A 1 375 ? 71.527 20.052 124.143 1.00 7.92 375 ASN A N 1
ATOM 3162 C CA . ASN A 1 375 ? 70.286 19.267 124.178 1.00 7.28 375 ASN A CA 1
ATOM 3163 C C . ASN A 1 375 ? 69.724 19.368 122.764 1.00 6.35 375 ASN A C 1
ATOM 3164 O O . ASN A 1 375 ? 69.403 20.432 122.248 1.00 8.22 375 ASN A O 1
ATOM 3169 N N . ILE A 1 376 ? 69.548 18.178 122.161 1.00 7.22 376 ILE A N 1
ATOM 3170 C CA . ILE A 1 376 ? 69.247 18.086 120.724 1.00 6.87 376 ILE A CA 1
ATOM 3171 C C . ILE A 1 376 ? 68.206 16.963 120.512 1.00 8.23 376 ILE A C 1
ATOM 3172 O O . ILE A 1 376 ? 68.389 15.831 120.928 1.00 7.63 376 ILE A O 1
ATOM 3177 N N . ASN A 1 377 ? 67.162 17.368 119.754 1.00 5.67 377 ASN A N 1
ATOM 3178 C CA . ASN A 1 377 ? 66.152 16.453 119.284 1.00 6.27 377 ASN A CA 1
ATOM 3179 C C . ASN A 1 377 ? 66.257 16.426 117.758 1.00 6.26 377 ASN A C 1
ATOM 3180 O O . ASN A 1 377 ? 66.228 17.465 117.140 1.00 6.36 377 ASN A O 1
ATOM 3185 N N . TYR A 1 378 ? 66.295 15.217 117.200 1.00 6.75 378 TYR A N 1
ATOM 3186 C CA . TYR A 1 378 ? 66.357 14.971 115.794 1.00 6.96 378 TYR A CA 1
ATOM 3187 C C . TYR A 1 378 ? 64.952 14.821 115.226 1.00 6.24 378 TYR A C 1
ATOM 3188 O O . TYR A 1 378 ? 64.200 13.941 115.618 1.00 7.74 378 TYR A O 1
ATOM 3197 N N . TYR A 1 379 ? 64.652 15.659 114.207 1.00 6.17 379 TYR A N 1
ATOM 3198 C CA . TYR A 1 379 ? 63.346 15.658 113.575 1.00 6.65 379 TYR A CA 1
ATOM 3199 C C . TYR A 1 379 ? 63.470 15.575 112.115 1.00 6.37 379 TYR A C 1
ATOM 3200 O O . TYR A 1 379 ? 64.197 16.422 111.575 1.00 7.00 379 TYR A O 1
ATOM 3209 N N . LEU A 1 380 ? 62.820 14.639 111.435 1.00 6.44 380 LEU A N 1
ATOM 3210 C CA . LEU A 1 380 ? 61.980 13.565 111.948 1.00 6.66 380 LEU A CA 1
ATOM 3211 C C . LEU A 1 380 ? 62.849 12.291 112.115 1.00 8.94 380 LEU A C 1
ATOM 3212 O O . LEU A 1 380 ? 63.445 11.835 111.121 1.00 8.82 380 LEU A O 1
ATOM 3217 N N . PHE A 1 381 ? 62.901 11.789 113.320 1.00 6.69 381 PHE A N 1
ATOM 3218 C CA . PHE A 1 381 ? 63.790 10.609 113.497 1.00 6.28 381 PHE A CA 1
ATOM 3219 C C . PHE A 1 381 ? 63.189 9.318 112.931 1.00 7.43 381 PHE A C 1
ATOM 3220 O O . PHE A 1 381 ? 63.928 8.514 112.290 1.00 7.51 381 PHE A O 1
ATOM 3228 N N . VAL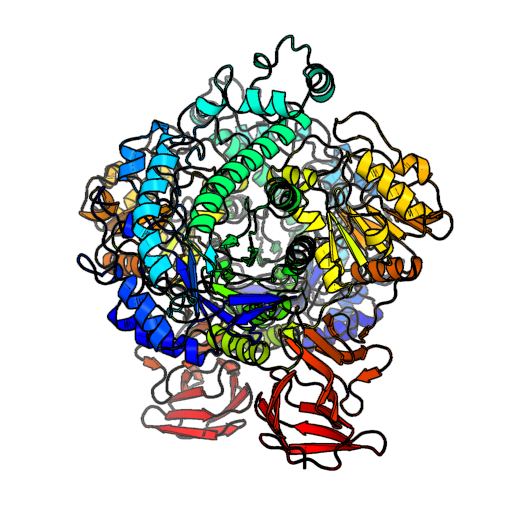 A 1 382 ? 61.877 9.103 113.169 1.00 7.34 382 VAL A N 1
ATOM 3229 C CA . VAL A 1 382 ? 61.207 7.887 112.723 1.00 8.12 382 VAL A CA 1
ATOM 3230 C C . VAL A 1 382 ? 60.285 8.246 111.554 1.00 6.78 382 VAL A C 1
ATOM 3231 O O . VAL A 1 382 ? 59.280 8.954 111.719 1.00 8.40 382 VAL A O 1
ATOM 3235 N N . GLY A 1 383 ? 60.611 7.727 110.390 1.00 8.20 383 GLY A N 1
ATOM 3236 C CA . GLY A 1 383 ? 59.779 7.913 109.241 1.00 7.97 383 GLY A CA 1
ATOM 3237 C C . GLY A 1 383 ? 58.376 7.347 109.348 1.00 7.86 383 GLY A C 1
ATOM 3238 O O . GLY A 1 383 ? 58.133 6.333 110.049 1.00 8.40 383 GLY A O 1
ATOM 3239 N N . GLY A 1 384 ? 57.446 8.030 108.643 1.00 8.53 384 GLY A N 1
ATOM 3240 C CA . GLY A 1 384 ? 56.047 7.721 108.765 1.00 9.88 384 GLY A CA 1
ATOM 3241 C C . GLY A 1 384 ? 55.318 7.827 107.452 1.00 7.91 384 GLY A C 1
ATOM 3242 O O . GLY A 1 384 ? 55.921 7.891 106.386 1.00 9.51 384 GLY A O 1
ATOM 3243 N N . GLU A 1 385 ? 53.964 7.855 107.588 1.00 8.06 385 GLU A N 1
ATOM 3244 C CA . GLU A 1 385 ? 53.040 7.933 106.496 1.00 9.83 385 GLU A CA 1
ATOM 3245 C C . GLU A 1 385 ? 51.800 8.680 106.954 1.00 8.89 385 GLU A C 1
ATOM 3246 O O . GLU A 1 385 ? 51.456 8.593 108.107 1.00 10.36 385 GLU A O 1
ATOM 3252 N N . ASN A 1 386 ? 51.136 9.334 106.049 1.00 10.18 386 ASN A N 1
ATOM 3253 C CA . ASN A 1 386 ? 49.982 10.112 106.361 1.00 9.00 386 ASN A CA 1
ATOM 3254 C C 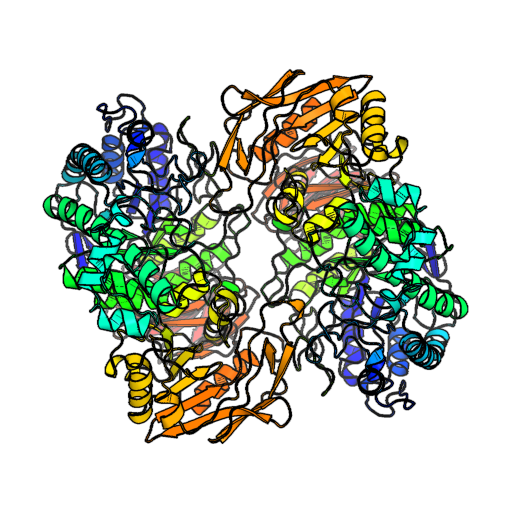. ASN A 1 386 ? 48.704 9.362 106.088 1.00 10.25 386 ASN A C 1
ATOM 3255 O O . ASN A 1 386 ? 48.460 8.946 104.977 1.00 12.02 386 ASN A O 1
ATOM 3260 N N . PRO A 1 387 ? 47.837 9.221 107.144 1.00 11.07 387 PRO A N 1
ATOM 3261 C CA . PRO A 1 387 ? 46.518 8.641 106.933 1.00 11.69 387 PRO A CA 1
ATOM 3262 C C . PRO A 1 387 ? 45.690 9.448 105.935 1.00 12.08 387 PRO A C 1
ATOM 3263 O O . PRO A 1 387 ? 45.891 10.653 105.806 1.00 10.63 387 PRO A O 1
ATOM 3267 N N . GLU A 1 388 ? 44.864 8.740 105.170 1.00 12.36 388 GLU A N 1
ATOM 3268 C CA . GLU A 1 388 ? 44.055 9.324 104.167 1.00 14.33 388 GLU A CA 1
ATOM 3269 C C . GLU A 1 388 ? 43.237 10.500 104.719 1.00 13.96 388 GLU A C 1
ATOM 3270 O O . GLU A 1 388 ? 42.595 10.412 105.745 1.00 14.44 388 GLU A O 1
ATOM 3276 N N . GLY A 1 389 ? 43.338 11.576 103.999 1.00 12.99 389 GLY A N 1
ATOM 3277 C CA . GLY A 1 389 ? 42.698 12.833 104.310 1.00 14.86 389 GLY A CA 1
ATOM 3278 C C . GLY A 1 389 ? 43.473 13.818 105.154 1.00 11.20 389 GLY A C 1
ATOM 3279 O O . GLY A 1 389 ? 43.096 14.977 105.245 1.00 14.42 389 GLY A O 1
ATOM 3280 N N . TYR A 1 390 ? 44.624 13.401 105.646 1.00 10.92 390 TYR A N 1
ATOM 3281 C CA . TYR A 1 390 ? 45.462 14.203 106.437 1.00 8.68 390 TYR A CA 1
ATOM 3282 C C . TYR A 1 390 ? 46.717 14.643 105.733 1.00 9.41 390 TYR A C 1
ATOM 3283 O O . TYR A 1 390 ? 47.524 15.412 106.308 1.00 11.09 390 TYR A O 1
ATOM 3292 N N . GLU A 1 391 ? 46.933 14.232 104.491 1.00 9.33 391 GLU A N 1
ATOM 3293 C CA . GLU A 1 391 ? 48.075 14.745 103.732 1.00 9.97 391 GLU A CA 1
ATOM 3294 C C . GLU A 1 391 ? 48.033 16.266 103.568 1.00 11.99 391 GLU A C 1
ATOM 3295 O O . GLU A 1 391 ? 46.966 16.894 103.577 1.00 12.14 391 GLU A O 1
ATOM 3301 N N . SER A 1 392 ? 49.183 16.810 103.396 1.00 11.13 392 SER A N 1
ATOM 3302 C CA . SER A 1 392 ? 49.364 18.189 103.011 1.00 11.02 392 SER A CA 1
ATOM 3303 C C . SER A 1 392 ? 50.592 18.313 102.087 1.00 12.38 392 SER A C 1
ATOM 3304 O O . SER A 1 392 ? 50.508 18.204 100.891 1.00 14.68 392 SER A O 1
ATOM 3307 N N . HIS A 1 393 ? 51.773 18.467 102.617 1.00 9.77 393 HIS A N 1
ATOM 3308 C CA . HIS A 1 393 ? 52.898 18.976 101.834 1.00 9.30 393 HIS A CA 1
ATOM 3309 C C . HIS A 1 393 ? 53.677 17.841 101.115 1.00 7.41 393 HIS A C 1
ATOM 3310 O O . HIS A 1 393 ? 54.547 18.208 100.345 1.00 9.36 393 HIS A O 1
ATOM 3317 N N . ASN A 1 394 ? 53.405 16.596 101.363 1.00 8.16 394 ASN A N 1
ATOM 3318 C CA . ASN A 1 394 ? 54.231 15.510 100.811 1.00 7.89 394 ASN A CA 1
ATOM 3319 C C . ASN A 1 394 ? 53.352 14.389 100.258 1.00 9.04 394 ASN A C 1
ATOM 3320 O O . ASN A 1 394 ? 53.899 13.338 99.920 1.00 10.40 394 ASN A O 1
ATOM 3325 N N . GLY A 1 395 ? 52.040 14.593 100.070 1.00 8.65 395 GLY A N 1
ATOM 3326 C CA . GLY A 1 395 ? 51.186 13.458 99.752 1.00 9.06 395 GLY A CA 1
ATOM 3327 C C . GLY A 1 395 ? 51.201 12.374 100.822 1.00 9.54 395 GLY A C 1
ATOM 3328 O O . GLY A 1 395 ? 51.265 12.659 102.026 1.00 9.11 395 GLY A O 1
ATOM 3329 N N . ILE A 1 396 ? 51.169 11.117 100.382 1.00 8.49 396 ILE A N 1
ATOM 3330 C CA . ILE A 1 396 ? 51.141 10.029 101.367 1.00 10.82 396 ILE A CA 1
ATOM 3331 C C . ILE A 1 396 ? 52.356 10.029 102.270 1.00 8.18 396 ILE A C 1
ATOM 3332 O O . ILE A 1 396 ? 52.251 9.586 103.435 1.00 8.15 396 ILE A O 1
ATOM 3337 N N . THR A 1 397 ? 53.499 10.424 101.773 1.00 8.18 397 THR A N 1
ATOM 3338 C CA . THR A 1 397 ? 54.722 10.099 102.495 1.00 8.29 397 THR A CA 1
ATOM 3339 C C . THR A 1 397 ? 54.977 11.004 103.694 1.00 8.19 397 THR A C 1
ATOM 3340 O O . THR A 1 397 ? 54.752 12.232 103.662 1.00 8.57 397 THR A O 1
ATOM 3344 N N . TRP A 1 398 ? 55.536 10.340 104.728 1.00 7.79 398 TRP A N 1
ATOM 3345 C CA . TRP A 1 398 ? 56.144 11.134 105.818 1.00 6.58 398 TRP A CA 1
ATOM 3346 C C . TRP A 1 398 ? 57.494 10.478 106.139 1.00 6.38 398 TRP A C 1
ATOM 3347 O O . TRP A 1 398 ? 58.020 10.579 107.227 1.00 6.70 398 TRP A O 1
ATOM 3358 N N . ASP A 1 399 ? 58.152 9.910 105.117 1.00 6.69 399 ASP A N 1
ATOM 3359 C CA . ASP A 1 399 ? 59.500 9.335 105.266 1.00 6.40 399 ASP A CA 1
ATOM 3360 C C . ASP A 1 399 ? 60.382 9.834 104.103 1.00 6.02 399 ASP A C 1
ATOM 3361 O O . ASP A 1 399 ? 60.520 9.183 103.071 1.00 7.39 399 ASP A O 1
ATOM 3366 N N . VAL A 1 400 ? 60.925 11.043 104.304 1.00 6.70 400 VAL A N 1
ATOM 3367 C CA . VAL A 1 400 ? 61.816 11.685 103.375 1.00 6.86 400 VAL A CA 1
ATOM 3368 C C . VAL A 1 400 ? 63.191 11.595 104.002 1.00 7.20 400 VAL A C 1
ATOM 3369 O O . VAL A 1 400 ? 63.607 12.530 104.712 1.00 6.10 400 VAL A O 1
ATOM 3373 N N . TYR A 1 401 ? 63.863 10.448 103.864 1.00 6.80 401 TYR A N 1
ATOM 3374 C CA . TYR A 1 401 ? 65.227 10.246 104.360 1.00 6.40 401 TYR A CA 1
ATOM 3375 C C . TYR A 1 401 ? 65.399 10.379 105.846 1.00 6.04 401 TYR A C 1
ATOM 3376 O O . TYR A 1 401 ? 66.405 10.848 106.313 1.00 6.62 401 TYR A O 1
ATOM 3385 N N . SER A 1 402 ? 64.420 9.944 106.647 1.00 5.69 402 SER A N 1
ATOM 3386 C CA . SER A 1 402 ? 64.604 9.916 108.045 1.00 5.47 402 SER A CA 1
ATOM 3387 C C . SER A 1 402 ? 65.704 8.885 108.412 1.00 6.45 402 SER A C 1
ATOM 3388 O O . SER A 1 402 ? 65.968 7.915 107.683 1.00 7.13 402 SER A O 1
ATOM 3391 N N . PRO A 1 403 ? 66.269 9.037 109.605 1.00 6.21 403 PRO A N 1
ATOM 3392 C CA . PRO A 1 403 ? 67.245 8.072 110.056 1.00 6.60 403 PRO A CA 1
ATOM 3393 C C . PRO A 1 403 ? 66.784 6.657 110.168 1.00 6.96 403 PRO A C 1
ATOM 3394 O O . PRO A 1 403 ? 67.551 5.683 109.917 1.00 8.06 403 PRO A O 1
ATOM 3398 N N . VAL A 1 404 ? 65.552 6.494 110.607 1.00 6.61 404 VAL A N 1
ATOM 3399 C CA . VAL A 1 404 ? 64.815 5.245 110.561 1.00 6.97 404 VAL A CA 1
ATOM 3400 C C . VAL A 1 404 ? 63.694 5.403 109.621 1.00 6.46 404 VAL A C 1
ATOM 3401 O O . VAL A 1 404 ? 62.853 6.306 109.731 1.00 8.78 404 VAL A O 1
ATOM 3405 N N . GLY A 1 405 ? 63.663 4.515 108.639 1.00 8.49 405 GLY A N 1
ATOM 3406 C CA . GLY A 1 405 ? 62.636 4.555 107.646 1.00 9.66 405 GLY A CA 1
ATOM 3407 C C . GLY A 1 405 ? 61.300 4.100 108.147 1.00 8.79 405 GLY A C 1
ATOM 3408 O O . GLY A 1 405 ? 61.188 3.436 109.180 1.00 9.92 405 GLY A O 1
ATOM 3409 N N . LEU A 1 406 ? 60.262 4.356 107.332 1.00 9.57 406 LEU A N 1
ATOM 3410 C CA . LEU A 1 406 ? 58.908 3.860 107.649 1.00 9.97 406 LEU A CA 1
ATOM 3411 C C . LEU A 1 406 ? 58.874 2.316 107.818 1.00 10.92 406 LEU A C 1
ATOM 3412 O O . LEU A 1 406 ? 58.133 1.754 108.687 1.00 12.48 406 LEU A O 1
ATOM 3417 N N . ASP A 1 407 ? 59.742 1.647 107.080 1.00 10.76 407 ASP A N 1
ATOM 3418 C CA . ASP A 1 407 ? 59.902 0.184 107.104 1.00 12.78 407 ASP A CA 1
ATOM 3419 C C . ASP A 1 407 ? 60.890 -0.339 108.166 1.00 12.20 407 ASP A C 1
ATOM 3420 O O . ASP A 1 407 ? 61.054 -1.547 108.253 1.00 13.93 407 ASP A O 1
ATOM 3425 N N . GLY A 1 408 ? 61.486 0.555 108.950 1.00 11.04 408 GLY A N 1
ATOM 3426 C CA . GLY A 1 408 ? 62.463 0.197 109.923 1.00 12.55 408 GLY A CA 1
ATOM 3427 C C . GLY A 1 408 ? 63.916 0.148 109.428 1.00 9.95 408 GLY A C 1
ATOM 3428 O O . GLY A 1 408 ? 64.776 -0.189 110.205 1.00 15.54 408 GLY A O 1
ATOM 3429 N N . SER A 1 409 ? 64.161 0.517 108.179 1.00 10.07 409 SER A N 1
ATOM 3430 C CA . SER A 1 409 ? 65.511 0.599 107.632 1.00 10.43 409 SER A CA 1
ATOM 3431 C C . SER A 1 409 ? 66.283 1.662 108.418 1.00 10.94 409 SER A C 1
ATOM 3432 O O . SER A 1 409 ? 65.674 2.615 108.956 1.00 12.55 409 SER A O 1
ATOM 3435 N N . GLU A 1 410 ? 67.603 1.571 108.420 1.00 10.46 410 GLU A N 1
ATOM 3436 C CA . GLU A 1 410 ? 68.490 2.560 109.040 1.00 11.16 410 GLU A CA 1
ATOM 3437 C C . GLU A 1 410 ? 69.248 3.246 107.922 1.00 10.47 410 GLU A C 1
ATOM 3438 O O . GLU A 1 410 ? 69.938 2.587 107.185 1.00 16.68 410 GLU A O 1
ATOM 3444 N N . ARG A 1 411 ? 69.162 4.571 107.881 1.00 8.68 411 ARG A N 1
ATOM 3445 C CA . ARG A 1 411 ? 69.869 5.390 106.884 1.00 9.65 411 ARG A CA 1
ATOM 3446 C C . ARG A 1 411 ? 71.186 5.860 107.479 1.00 8.65 411 ARG A C 1
ATOM 3447 O O . ARG A 1 411 ? 71.398 5.786 108.661 1.00 9.26 411 ARG A O 1
ATOM 3455 N N . PRO A 1 412 ? 72.130 6.445 106.660 1.00 9.07 412 PRO A N 1
ATOM 3456 C CA . PRO A 1 412 ? 73.494 6.670 107.130 1.00 9.36 412 PRO A CA 1
ATOM 3457 C C . PRO A 1 412 ? 73.640 7.644 108.222 1.00 8.69 412 PRO A C 1
ATOM 3458 O O . PRO A 1 412 ? 74.590 7.583 109.034 1.00 9.84 412 PRO A O 1
ATOM 3462 N N . HIS A 1 413 ? 72.693 8.564 108.341 1.00 7.46 413 HIS A N 1
ATOM 3463 C CA . HIS A 1 413 ? 72.811 9.512 109.437 1.00 6.53 413 HIS A CA 1
ATOM 3464 C C . HIS A 1 413 ? 72.347 9.025 110.800 1.00 7.28 413 HIS A C 1
ATOM 3465 O O . HIS A 1 413 ? 72.590 9.639 111.826 1.00 7.89 413 HIS A O 1
ATOM 3472 N N . PHE A 1 414 ? 71.762 7.812 110.797 1.00 7.19 414 PHE A N 1
ATOM 3473 C CA . PHE A 1 414 ? 71.450 7.123 112.067 1.00 7.50 414 PHE A CA 1
ATOM 3474 C C . PHE A 1 414 ? 72.739 6.931 112.898 1.00 7.55 414 PHE A C 1
ATOM 3475 O O . PHE A 1 414 ? 72.786 7.270 114.058 1.00 7.60 414 PHE A O 1
ATOM 3483 N N . GLY A 1 415 ? 73.769 6.432 112.251 1.00 7.08 415 GLY A N 1
ATOM 3484 C CA . GLY A 1 415 ? 74.990 6.180 112.954 1.00 7.76 415 GLY A CA 1
ATOM 3485 C C . GLY A 1 415 ? 75.704 7.476 113.391 1.00 6.66 415 GLY A C 1
ATOM 3486 O O . GLY A 1 415 ? 76.344 7.449 114.462 1.00 8.19 415 GLY A O 1
ATOM 3487 N N . VAL A 1 416 ? 75.506 8.575 112.695 1.00 7.11 416 VAL A N 1
ATOM 3488 C CA . VAL A 1 416 ? 75.992 9.833 113.117 1.00 6.87 416 VAL A CA 1
ATOM 3489 C C . VAL A 1 416 ? 75.304 10.290 114.431 1.00 6.29 416 VAL A C 1
ATOM 3490 O O . VAL A 1 416 ? 75.971 10.738 115.352 1.00 7.55 416 VAL A O 1
ATOM 3494 N N . ILE A 1 417 ? 73.985 10.192 114.443 1.00 6.97 417 ILE A N 1
ATOM 3495 C CA . ILE A 1 417 ? 73.210 10.540 115.632 1.00 7.13 417 ILE A CA 1
ATOM 3496 C C . ILE A 1 417 ? 73.642 9.692 116.814 1.00 7.01 417 ILE A C 1
ATOM 3497 O O . ILE A 1 417 ? 73.698 10.187 117.944 1.00 7.67 417 ILE A O 1
ATOM 3502 N N . LYS A 1 418 ? 73.720 8.387 116.597 1.00 8.15 418 LYS A N 1
ATOM 3503 C CA . LYS A 1 418 ? 74.114 7.418 117.669 1.00 7.59 418 LYS A CA 1
ATOM 3504 C C . LYS A 1 418 ? 75.452 7.866 118.247 1.00 8.90 418 LYS A C 1
ATOM 3505 O O . LYS A 1 418 ? 75.599 7.923 119.482 1.00 9.30 418 LYS A O 1
ATOM 3511 N N . ALA A 1 419 ? 76.488 8.097 117.409 1.00 8.70 419 ALA A N 1
ATOM 3512 C CA . ALA A 1 419 ? 77.810 8.389 117.950 1.00 8.04 419 ALA A CA 1
ATOM 3513 C C . ALA A 1 419 ? 77.764 9.713 118.738 1.00 7.72 419 ALA A C 1
ATOM 3514 O O . ALA A 1 419 ? 78.423 9.790 119.795 1.00 9.91 419 ALA A O 1
ATOM 3516 N N . LEU A 1 420 ? 77.118 10.759 118.204 1.00 7.81 420 LEU A N 1
ATOM 3517 C CA . LEU A 1 420 ? 77.182 12.041 118.852 1.00 7.15 420 LEU A CA 1
ATOM 3518 C C . LEU A 1 420 ? 76.324 11.961 120.179 1.00 7.78 420 LEU A C 1
ATOM 3519 O O . LEU A 1 420 ? 76.743 12.453 121.212 1.00 8.35 420 LEU A O 1
ATOM 3524 N N . SER A 1 421 ? 75.196 11.231 120.173 1.00 7.83 421 SER A N 1
ATOM 3525 C CA . SER A 1 421 ? 74.304 11.114 121.375 1.00 8.91 421 SER A CA 1
ATOM 3526 C C . SER A 1 421 ? 75.060 10.434 122.494 1.00 8.07 421 SER A C 1
ATOM 3527 O O . SER A 1 421 ? 74.939 10.828 123.661 1.00 9.73 421 SER A O 1
ATOM 3530 N N . GLU A 1 422 ? 75.862 9.419 122.184 1.00 9.81 422 GLU A N 1
ATOM 3531 C CA . GLU A 1 422 ? 76.625 8.679 123.174 1.00 9.78 422 GLU A CA 1
ATOM 3532 C C . GLU A 1 422 ? 77.608 9.654 123.858 1.00 11.16 422 GLU A C 1
ATOM 3533 O O . GLU A 1 422 ? 77.753 9.698 125.113 1.00 12.46 422 GLU A O 1
ATOM 3539 N N . THR A 1 423 ? 78.280 10.481 123.056 1.00 9.66 423 THR A N 1
ATOM 3540 C CA . THR A 1 423 ? 79.198 11.439 123.580 1.00 10.18 423 THR A CA 1
ATOM 3541 C C . THR A 1 423 ? 78.486 12.470 124.465 1.00 8.71 423 THR A C 1
ATOM 3542 O O . THR A 1 423 ? 78.909 12.781 125.579 1.00 11.84 423 THR A O 1
ATOM 3546 N N . MET A 1 424 ? 77.390 13.006 123.950 1.00 8.05 424 MET A N 1
ATOM 3547 C CA . MET A 1 424 ? 76.708 14.076 124.688 1.00 9.58 424 MET A CA 1
ATOM 3548 C C . MET A 1 424 ? 76.120 13.608 126.009 1.00 10.23 424 MET A C 1
ATOM 3549 O O . MET A 1 424 ? 76.050 14.423 126.949 1.00 13.00 424 MET A O 1
ATOM 3554 N N . THR A 1 425 ? 75.668 12.379 126.128 1.00 10.52 425 THR A N 1
ATOM 3555 C CA . THR A 1 425 ? 75.030 11.891 127.345 1.00 12.19 425 THR A CA 1
ATOM 3556 C C . THR A 1 425 ? 76.102 11.355 128.326 1.00 15.11 425 THR A C 1
ATOM 3557 O O . THR A 1 425 ? 75.809 11.222 129.486 1.00 22.54 425 THR A O 1
ATOM 3561 N N . SER A 1 426 ? 77.326 11.111 127.855 1.00 12.94 426 SER A N 1
ATOM 3562 C CA . SER A 1 426 ? 78.312 10.414 128.643 1.00 15.29 426 SER A CA 1
ATOM 3563 C C . SER A 1 426 ? 79.575 11.101 128.991 1.00 12.83 426 SER A C 1
ATOM 3564 O O . SER A 1 426 ? 80.171 10.727 129.987 1.00 16.65 426 SER A O 1
ATOM 3567 N N . ALA A 1 427 ? 79.982 12.138 128.257 1.00 13.77 427 ALA A N 1
ATOM 3568 C CA . ALA A 1 427 ? 81.302 12.786 128.491 1.00 14.68 427 ALA A CA 1
ATOM 3569 C C . ALA A 1 427 ? 81.260 13.791 129.589 1.00 13.14 427 ALA A C 1
ATOM 3570 O O . ALA A 1 427 ? 80.495 14.763 129.511 1.00 18.04 427 ALA A O 1
ATOM 3572 N N . GLU A 1 428 ? 82.007 13.586 130.666 1.00 16.73 428 GLU A N 1
ATOM 3573 C CA . GLU A 1 428 ? 81.820 14.397 131.905 1.00 17.17 428 GLU A CA 1
ATOM 3574 C C . GLU A 1 428 ? 82.150 15.835 131.684 1.00 14.44 428 GLU A C 1
ATOM 3575 O O . GLU A 1 428 ? 83.239 16.179 131.257 1.00 14.65 428 GLU A O 1
ATOM 3581 N N . GLY A 1 429 ? 81.243 16.714 132.024 1.00 15.42 429 GLY A N 1
ATOM 3582 C CA . GLY A 1 429 ? 81.506 18.137 131.987 1.00 12.04 429 GLY A CA 1
ATOM 3583 C C . GLY A 1 429 ? 81.305 18.723 130.599 1.00 11.56 429 GLY A C 1
ATOM 3584 O O . GLY A 1 429 ? 81.382 19.945 130.457 1.00 12.80 429 GLY A O 1
ATOM 3585 N N . LEU A 1 430 ? 80.971 17.944 129.568 1.00 12.36 430 LEU A N 1
ATOM 3586 C CA . LEU A 1 430 ? 80.833 18.523 128.212 1.00 11.89 430 LEU A CA 1
ATOM 3587 C C . LEU A 1 430 ? 79.650 19.472 128.053 1.00 12.91 430 LEU A C 1
ATOM 3588 O O . LEU A 1 430 ? 79.817 20.614 127.574 1.00 13.21 430 LEU A O 1
ATOM 3593 N N . ALA A 1 431 ? 78.469 18.983 128.431 1.00 13.46 431 ALA A N 1
ATOM 3594 C CA . ALA A 1 431 ? 77.289 19.838 128.281 1.00 14.97 431 ALA A CA 1
ATOM 3595 C C . ALA A 1 431 ? 77.381 21.177 128.955 1.00 15.67 431 ALA A C 1
ATOM 3596 O O . ALA A 1 431 ? 76.826 22.163 128.483 1.00 16.24 431 ALA A O 1
ATOM 3598 N N . ASP A 1 432 ? 78.005 21.199 130.144 1.00 15.40 432 ASP A N 1
ATOM 3599 C CA . ASP A 1 432 ? 78.092 22.393 130.991 1.00 16.91 432 ASP A CA 1
ATOM 3600 C C . ASP A 1 432 ? 79.164 23.331 130.550 1.00 13.99 432 ASP A C 1
ATOM 3601 O O . ASP A 1 432 ? 79.136 24.475 130.932 1.00 18.36 432 ASP A O 1
ATOM 3606 N N . ALA A 1 433 ? 80.101 22.878 129.704 1.00 10.99 433 ALA A N 1
ATOM 3607 C CA . ALA A 1 433 ? 81.119 23.745 129.239 1.00 11.37 433 ALA A CA 1
ATOM 3608 C C . ALA A 1 433 ? 80.593 24.705 128.221 1.00 13.41 433 ALA A C 1
ATOM 3609 O O . ALA A 1 433 ? 79.593 24.397 127.506 1.00 13.91 433 ALA A O 1
ATOM 3611 N N . GLU A 1 434 ? 81.227 25.904 128.145 1.00 10.02 434 GLU A N 1
ATOM 3612 C CA . GLU A 1 434 ? 80.633 27.060 127.362 1.00 10.87 434 GLU A CA 1
ATOM 3613 C C . GLU A 1 434 ? 81.674 27.717 126.515 1.00 7.74 434 GLU A C 1
ATOM 3614 O O . GLU A 1 434 ? 82.828 27.977 126.922 1.00 9.48 434 GLU A O 1
ATOM 3620 N N . LEU A 1 435 ? 81.339 28.013 125.251 1.00 8.86 435 LEU A N 1
ATOM 3621 C CA . LEU A 1 435 ? 82.153 28.878 124.441 1.00 8.89 435 LEU A CA 1
ATOM 3622 C C . LEU A 1 435 ? 82.111 30.294 124.985 1.00 10.35 435 LEU A C 1
ATOM 3623 O O . LEU A 1 435 ? 81.053 30.824 125.302 1.00 11.24 435 LEU A O 1
ATOM 3628 N N . ARG A 1 436 ? 83.263 30.918 125.053 1.00 10.08 436 ARG A N 1
ATOM 3629 C CA . ARG A 1 436 ? 83.401 32.301 125.599 1.00 13.24 436 ARG A CA 1
ATOM 3630 C C . ARG A 1 436 ? 84.127 33.189 124.601 1.00 9.66 436 ARG A C 1
ATOM 3631 O O . ARG A 1 436 ? 85.326 33.460 124.721 1.00 11.45 436 ARG A O 1
ATOM 3639 N N . PRO A 1 437 ? 83.411 33.638 123.546 1.00 10.57 437 PRO A N 1
ATOM 3640 C CA . PRO A 1 437 ? 84.081 34.392 122.513 1.00 9.48 437 PRO A CA 1
ATOM 3641 C C . PRO A 1 437 ? 84.671 35.742 122.968 1.00 10.57 437 PRO A C 1
ATOM 3642 O O . PRO A 1 437 ? 84.193 36.381 123.929 1.00 12.03 437 PRO A O 1
ATOM 3646 N N . LYS A 1 438 ? 85.674 36.167 122.208 1.00 8.97 438 LYS A N 1
ATOM 3647 C CA . LYS A 1 438 ? 86.304 37.475 122.381 1.00 10.12 438 LYS A CA 1
ATOM 3648 C C . LYS A 1 438 ? 85.545 38.549 121.567 1.00 9.46 438 LYS A C 1
ATOM 3649 O O . LYS A 1 438 ? 85.696 39.704 121.858 1.00 10.75 438 LYS A O 1
ATOM 3655 N N . VAL A 1 439 ? 84.744 38.107 120.595 1.00 7.69 439 VAL A N 1
ATOM 3656 C CA . VAL A 1 439 ? 84.098 39.004 119.648 1.00 8.03 439 VAL A CA 1
ATOM 3657 C C . VAL A 1 439 ? 82.582 38.817 119.743 1.00 7.35 439 VAL A C 1
ATOM 3658 O O . VAL A 1 439 ? 82.092 37.680 120.000 1.00 8.87 439 VAL A O 1
ATOM 3662 N N . ALA A 1 440 ? 81.877 39.923 119.511 1.00 9.40 440 ALA A N 1
ATOM 3663 C CA . ALA A 1 440 ? 80.418 39.894 119.395 1.00 8.49 440 ALA A CA 1
ATOM 3664 C C . ALA A 1 440 ? 80.012 40.585 118.096 1.00 9.30 440 ALA A C 1
ATOM 3665 O O . ALA A 1 440 ? 80.711 41.471 117.590 1.00 8.01 440 ALA A O 1
ATOM 3667 N N . VAL A 1 441 ? 78.832 40.164 117.604 1.00 8.22 441 VAL A N 1
ATOM 3668 C CA . VAL A 1 441 ? 78.135 40.847 116.530 1.00 7.52 441 VAL A CA 1
ATOM 3669 C C . VAL A 1 441 ? 76.908 41.495 117.176 1.00 7.33 441 VAL A C 1
ATOM 3670 O O . VAL A 1 441 ? 76.185 40.917 117.940 1.00 8.96 441 VAL A O 1
ATOM 3674 N N . GLY A 1 442 ? 76.651 42.723 116.706 1.00 8.43 442 GLY A N 1
ATOM 3675 C CA . GLY A 1 442 ? 75.456 43.489 117.164 1.00 9.57 442 GLY A CA 1
ATOM 3676 C C . GLY A 1 442 ? 74.327 43.439 116.164 1.00 9.44 442 GLY A C 1
ATOM 3677 O O . GLY A 1 442 ? 74.532 43.850 115.002 1.00 11.52 442 GLY A O 1
ATOM 3678 N N . LEU A 1 443 ? 73.242 42.814 116.611 1.00 9.58 443 LEU A N 1
ATOM 3679 C CA . LEU A 1 443 ? 72.058 42.666 115.730 1.00 8.25 443 LEU A CA 1
ATOM 3680 C C . LEU A 1 443 ? 71.036 43.743 116.040 1.00 9.62 443 LEU A C 1
ATOM 3681 O O . LEU A 1 443 ? 70.933 44.205 117.192 1.00 12.05 443 LEU A O 1
ATOM 3686 N N . TYR A 1 444 ? 70.278 44.166 115.047 1.00 10.57 444 TYR A N 1
ATOM 3687 C CA . TYR A 1 444 ? 69.347 45.239 115.243 1.00 11.72 444 TYR A CA 1
ATOM 3688 C C . TYR A 1 444 ? 68.022 44.824 114.580 1.00 10.74 444 TYR A C 1
ATOM 3689 O O . TYR A 1 444 ? 67.957 44.647 113.344 1.00 12.15 444 TYR A O 1
ATOM 3698 N N . GLU A 1 445 ? 67.002 44.668 115.421 1.00 10.76 445 GLU A N 1
ATOM 3699 C CA . GLU A 1 445 ? 65.747 44.049 114.969 1.00 10.91 445 GLU A CA 1
ATOM 3700 C C . GLU A 1 445 ? 65.093 44.613 113.752 1.00 11.69 445 GLU A C 1
ATOM 3701 O O . GLU A 1 445 ? 64.585 43.896 112.904 1.00 13.05 445 GLU A O 1
ATOM 3707 N N . PRO A 1 446 ? 64.998 45.936 113.632 1.00 11.20 446 PRO A N 1
ATOM 3708 C CA . PRO A 1 446 ? 64.341 46.472 112.451 1.00 11.92 446 PRO A CA 1
ATOM 3709 C C . PRO A 1 446 ? 64.916 45.997 111.159 1.00 8.82 446 PRO A C 1
ATOM 3710 O O . PRO A 1 446 ? 64.201 45.901 110.130 1.00 14.42 446 PRO A O 1
ATOM 3714 N N . TYR A 1 447 ? 66.225 45.770 111.161 1.00 9.44 447 TYR A N 1
ATOM 3715 C CA . TYR A 1 447 ? 66.851 45.285 109.904 1.00 10.97 447 TYR A CA 1
ATOM 3716 C C . TYR A 1 447 ? 66.394 43.893 109.555 1.00 9.24 447 TYR A C 1
ATOM 3717 O O . TYR A 1 447 ? 66.331 43.547 108.330 1.00 10.91 447 TYR A O 1
ATOM 3726 N N . GLU A 1 448 ? 66.060 43.075 110.550 1.00 9.40 448 GLU A N 1
ATOM 3727 C CA . GLU A 1 448 ? 65.564 41.725 110.221 1.00 10.11 448 GLU A CA 1
ATOM 3728 C C . GLU A 1 448 ? 64.262 41.793 109.399 1.00 9.17 448 GLU A C 1
ATOM 3729 O O . GLU A 1 448 ? 64.049 41.072 108.461 1.00 9.64 448 GLU A O 1
ATOM 3735 N N . ALA A 1 449 ? 63.366 42.748 109.814 1.00 10.62 449 ALA A N 1
ATOM 3736 C CA . ALA A 1 449 ? 62.125 42.975 109.135 1.00 11.99 449 ALA A CA 1
ATOM 3737 C C . ALA A 1 449 ? 62.362 43.311 107.632 1.00 10.63 449 ALA A C 1
ATOM 3738 O O . ALA A 1 449 ? 61.759 42.780 106.700 1.00 11.72 449 ALA A O 1
ATOM 3740 N N . LEU A 1 450 ? 63.260 44.295 107.468 1.00 10.00 450 LEU A N 1
ATOM 3741 C CA . LEU A 1 450 ? 63.558 44.803 106.132 1.00 9.80 450 LEU A CA 1
ATOM 3742 C C . LEU A 1 450 ? 64.118 43.679 105.234 1.00 9.24 450 LEU A C 1
ATOM 3743 O O . LEU A 1 450 ? 63.784 43.575 104.029 1.00 10.16 450 LEU A O 1
ATOM 3748 N N . ASN A 1 451 ? 64.995 42.858 105.798 1.00 8.30 451 ASN A N 1
ATOM 3749 C CA . ASN A 1 451 ? 65.511 41.710 105.043 1.00 8.74 451 ASN A CA 1
ATOM 3750 C C . ASN A 1 451 ? 64.424 40.712 104.644 1.00 9.76 451 ASN A C 1
ATOM 3751 O O . ASN A 1 451 ? 64.434 40.214 103.544 1.00 10.73 451 ASN A O 1
ATOM 3756 N N . LEU A 1 452 ? 63.511 40.453 105.603 1.00 8.88 452 LEU A N 1
ATOM 3757 C CA . LEU A 1 452 ? 62.358 39.575 105.396 1.00 11.23 452 LEU A CA 1
ATOM 3758 C C . LEU A 1 452 ? 61.580 40.075 104.194 1.00 11.65 452 LEU A C 1
ATOM 3759 O O . LEU A 1 452 ? 61.086 39.306 103.384 1.00 14.16 452 LEU A O 1
ATOM 3764 N N . TRP A 1 453 ? 61.354 41.364 104.108 1.00 9.48 453 TRP A N 1
ATOM 3765 C CA . TRP A 1 453 ? 60.490 41.966 103.103 1.00 11.28 453 TRP A CA 1
ATOM 3766 C C . TRP A 1 453 ? 61.165 42.174 101.757 1.00 12.94 453 TRP A C 1
ATOM 3767 O O . TRP A 1 453 ? 60.481 42.458 100.787 1.00 13.96 453 TRP A O 1
ATOM 3778 N N . GLY A 1 454 ? 62.520 42.177 101.726 1.00 12.58 454 GLY A N 1
ATOM 3779 C CA . GLY A 1 454 ? 63.195 42.700 100.549 1.00 13.58 454 GLY A CA 1
ATOM 3780 C C . GLY A 1 454 ? 62.976 44.163 100.251 1.00 12.41 454 GLY A C 1
ATOM 3781 O O . GLY A 1 454 ? 62.816 44.569 99.133 1.00 14.78 454 GLY A O 1
ATOM 3782 N N . TYR A 1 455 ? 62.853 44.914 101.335 1.00 11.81 455 TYR A N 1
ATOM 3783 C CA . TYR A 1 455 ? 62.523 46.349 101.260 1.00 13.10 455 TYR A CA 1
ATOM 3784 C C . TYR A 1 455 ? 63.546 47.105 100.401 1.00 12.40 455 TYR A C 1
ATOM 3785 O O . TYR A 1 455 ? 64.803 46.940 100.540 1.00 13.25 455 TYR A O 1
ATOM 3794 N N . GLU A 1 456 ? 63.044 47.951 99.520 1.00 14.38 456 GLU A N 1
ATOM 3795 C CA . GLU A 1 456 ? 63.887 48.765 98.607 1.00 14.08 456 GLU A CA 1
ATOM 3796 C C . GLU A 1 456 ? 63.945 50.287 98.847 1.00 14.23 456 GLU A C 1
ATOM 3797 O O . GLU A 1 456 ? 64.739 51.004 98.370 1.00 21.10 456 GLU A O 1
ATOM 3803 N N . GLY A 1 457 ? 63.168 50.882 99.547 1.00 23.29 457 GLY A N 1
ATOM 3804 C CA . GLY A 1 457 ? 63.650 52.396 99.651 1.00 29.66 457 GLY A CA 1
ATOM 3805 C C . GLY A 1 457 ? 65.132 53.042 99.984 1.00 33.01 457 GLY A C 1
ATOM 3806 O O . GLY A 1 457 ? 65.405 54.277 99.696 1.00 33.97 457 GLY A O 1
ATOM 3807 N N . LEU A 1 458 ? 66.054 52.331 100.596 1.00 20.52 458 LEU A N 1
ATOM 3808 C CA . LEU A 1 458 ? 67.180 52.962 101.329 1.00 15.43 458 LEU A CA 1
ATOM 3809 C C . LEU A 1 458 ? 68.464 53.113 100.528 1.00 11.61 458 LEU A C 1
ATOM 3810 O O . LEU A 1 458 ? 68.562 52.551 99.442 1.00 17.21 458 LEU A O 1
ATOM 3815 N N . GLU A 1 459 ? 69.399 53.952 101.017 1.00 11.81 459 GLU A N 1
ATOM 3816 C CA . GLU A 1 459 ? 70.747 54.045 100.479 1.00 13.05 459 GLU A CA 1
ATOM 3817 C C . GLU A 1 459 ? 71.412 52.651 100.490 1.00 13.41 459 GLU A C 1
ATOM 3818 O O . GLU A 1 459 ? 72.015 52.265 99.505 1.00 19.37 459 GLU A O 1
ATOM 3824 N N . GLU A 1 460 ? 71.239 51.900 101.555 1.00 11.08 460 GLU A N 1
ATOM 3825 C CA . GLU A 1 460 ? 71.847 50.591 101.590 1.00 9.45 460 GLU A CA 1
ATOM 3826 C C . GLU A 1 460 ? 70.868 49.496 101.262 1.00 9.87 460 GLU A C 1
ATOM 3827 O O . GLU A 1 460 ? 69.636 49.660 101.425 1.00 13.01 460 GLU A O 1
ATOM 3833 N N . SER A 1 461 ? 71.402 48.401 100.703 1.00 7.94 461 SER A N 1
ATOM 3834 C CA . SER A 1 461 ? 70.612 47.251 100.386 1.00 8.87 461 SER A CA 1
ATOM 3835 C C . SER A 1 461 ? 70.112 46.562 101.651 1.00 9.14 461 SER A C 1
ATOM 3836 O O . SER A 1 461 ? 70.870 46.504 102.638 1.00 9.42 461 SER A O 1
ATOM 3839 N N . THR A 1 462 ? 68.894 45.971 101.601 1.00 9.36 462 THR A N 1
ATOM 3840 C CA . THR A 1 462 ? 68.429 45.136 102.647 1.00 10.53 462 THR A CA 1
ATOM 3841 C C . THR A 1 462 ? 68.646 43.678 102.438 1.00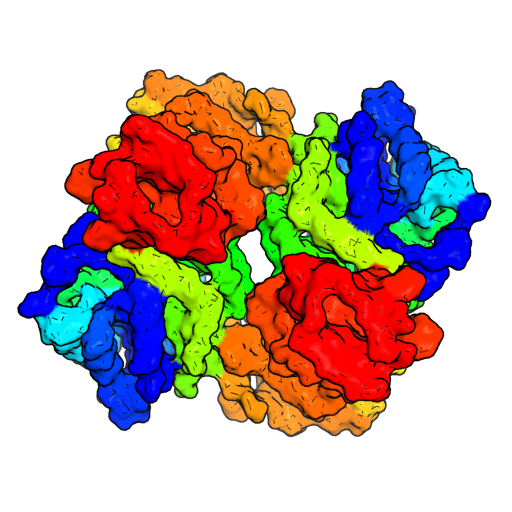 9.12 462 THR A C 1
ATOM 3842 O O . THR A 1 462 ? 68.118 42.863 103.216 1.00 11.96 462 THR A O 1
ATOM 3846 N N . ASP A 1 463 ? 69.572 43.346 101.517 1.00 8.72 463 ASP A N 1
ATOM 3847 C CA . ASP A 1 463 ? 69.892 41.951 101.225 1.00 8.81 463 ASP A CA 1
ATOM 3848 C C . ASP A 1 463 ? 70.923 41.439 102.224 1.00 7.88 463 ASP A C 1
ATOM 3849 O O . ASP A 1 463 ? 72.067 41.136 101.936 1.00 9.97 463 ASP A O 1
ATOM 3854 N N . LEU A 1 464 ? 70.431 41.332 103.481 1.00 7.47 464 LEU A N 1
ATOM 3855 C CA . LEU A 1 464 ? 71.264 40.773 104.547 1.00 8.08 464 LEU A CA 1
ATOM 3856 C C . LEU A 1 464 ? 71.457 39.280 104.443 1.00 7.87 464 LEU A C 1
ATOM 3857 O O . LEU A 1 464 ? 72.468 38.769 104.871 1.00 7.51 464 LEU A O 1
ATOM 3862 N N . ASN A 1 465 ? 70.556 38.622 103.757 1.00 8.26 465 ASN A N 1
ATOM 3863 C CA . ASN A 1 465 ? 70.787 37.210 103.401 1.00 7.94 465 ASN A CA 1
ATOM 3864 C C . ASN A 1 465 ? 72.157 37.076 102.642 1.00 8.59 465 ASN A C 1
ATOM 3865 O O . ASN A 1 465 ? 72.942 36.208 102.963 1.00 10.06 465 ASN A O 1
ATOM 3870 N N . GLU A 1 466 ? 72.408 37.993 101.727 1.00 7.43 466 GLU A N 1
ATOM 3871 C CA . GLU A 1 466 ? 73.630 37.957 100.952 1.00 7.21 466 GLU A CA 1
ATOM 3872 C C . GLU A 1 466 ? 74.842 38.509 101.753 1.00 7.10 466 GLU A C 1
ATOM 3873 O O . GLU A 1 466 ? 75.887 37.817 101.865 1.00 8.56 466 GLU A O 1
ATOM 3879 N N . TYR A 1 467 ? 74.686 39.685 102.363 1.00 6.39 467 TYR A N 1
ATOM 3880 C CA . TYR A 1 467 ? 75.896 40.338 102.902 1.00 6.55 467 TYR A CA 1
ATOM 3881 C C . TYR A 1 467 ? 76.231 39.907 104.288 1.00 6.61 467 TYR A C 1
ATOM 3882 O O . TYR A 1 467 ? 77.396 40.089 104.665 1.00 7.62 467 TYR A O 1
ATOM 3891 N N . LEU A 1 468 ? 75.278 39.393 105.068 1.00 7.25 468 LEU A N 1
ATOM 3892 C CA . LEU A 1 468 ? 75.486 38.930 106.451 1.00 7.96 468 LEU A CA 1
ATOM 3893 C C . LEU A 1 468 ? 75.372 37.445 106.643 1.00 8.30 468 LEU A C 1
ATOM 3894 O O . LEU A 1 468 ? 76.259 36.844 107.315 1.00 8.81 468 LEU A O 1
ATOM 3899 N N . LEU A 1 469 ? 74.286 36.838 106.186 1.00 8.26 469 LEU A N 1
ATOM 3900 C CA . LEU A 1 469 ? 73.903 35.534 106.751 1.00 8.83 469 LEU A CA 1
ATOM 3901 C C . LEU A 1 469 ? 74.391 34.343 105.926 1.00 8.63 469 LEU A C 1
ATOM 3902 O O . LEU A 1 469 ? 74.468 33.250 106.460 1.00 9.92 469 LEU A O 1
ATOM 3907 N N . GLY A 1 470 ? 74.470 34.485 104.581 1.00 7.67 470 GLY A N 1
ATOM 3908 C CA . GLY A 1 470 ? 74.534 33.364 103.671 1.00 7.01 470 GLY A CA 1
ATOM 3909 C C . GLY A 1 470 ? 75.939 32.798 103.402 1.00 6.37 470 GLY A C 1
ATOM 3910 O O . GLY A 1 470 ? 76.846 33.049 104.152 1.00 7.24 470 GLY A O 1
ATOM 3911 N N . GLU A 1 471 ? 76.020 32.179 102.242 1.00 6.47 471 GLU A N 1
ATOM 3912 C CA . GLU A 1 471 ? 77.234 31.492 101.841 1.00 7.65 471 GLU A CA 1
ATOM 3913 C C . GLU A 1 471 ? 78.468 32.424 101.708 1.00 8.30 471 GLU A C 1
ATOM 3914 O O . GLU A 1 471 ? 79.596 31.952 101.872 1.00 8.37 471 GLU A O 1
ATOM 3920 N N . ARG A 1 472 ? 78.247 33.685 101.396 1.00 5.56 472 ARG A N 1
ATOM 3921 C CA . ARG A 1 472 ? 79.307 34.736 101.368 1.00 5.85 472 ARG A CA 1
ATOM 3922 C C . ARG A 1 472 ? 79.131 35.756 102.447 1.00 5.54 472 ARG A C 1
ATOM 3923 O O . ARG A 1 472 ? 79.697 36.825 102.413 1.00 6.61 472 ARG A O 1
ATOM 3931 N N . GLY A 1 473 ? 78.262 35.488 103.443 1.00 6.30 473 GLY A N 1
ATOM 3932 C CA . GLY A 1 473 ? 77.946 36.520 104.442 1.00 7.54 473 GLY A CA 1
ATOM 3933 C C . GLY A 1 473 ? 79.192 36.836 105.301 1.00 6.11 473 GLY A C 1
ATOM 3934 O O . GLY A 1 473 ? 80.021 35.980 105.555 1.00 6.28 473 GLY A O 1
ATOM 3935 N N . LEU A 1 474 ? 79.155 38.041 105.872 1.00 6.59 474 LEU A N 1
ATOM 3936 C CA . LEU A 1 474 ? 80.172 38.411 106.900 1.00 6.00 474 LEU A CA 1
ATOM 3937 C C . LEU A 1 474 ? 80.206 37.325 107.963 1.00 5.46 474 LEU A C 1
ATOM 3938 O O . LEU A 1 474 ? 81.295 37.049 108.478 1.00 6.17 474 LEU A O 1
ATOM 3943 N N . PHE A 1 475 ? 79.081 36.824 108.431 1.00 6.51 475 PHE A N 1
ATOM 3944 C CA . PHE A 1 475 ? 79.102 35.876 109.544 1.00 6.70 475 PHE A CA 1
ATOM 3945 C C . PHE A 1 475 ? 79.832 34.568 109.194 1.00 5.68 475 PHE A C 1
ATOM 3946 O O . PHE A 1 475 ? 80.448 33.975 110.037 1.00 6.82 475 PHE A O 1
ATOM 3954 N N . THR A 1 476 ? 79.671 34.146 107.925 1.00 6.38 476 THR A N 1
ATOM 3955 C CA . THR A 1 476 ? 80.407 32.972 107.452 1.00 5.86 476 THR A CA 1
ATOM 3956 C C . THR A 1 476 ? 81.876 33.288 107.409 1.00 5.89 476 THR A C 1
ATOM 3957 O O . THR A 1 476 ? 82.715 32.421 107.768 1.00 5.95 476 THR A O 1
ATOM 3961 N N . LEU A 1 477 ? 82.220 34.479 106.960 1.00 5.59 477 LEU A N 1
ATOM 3962 C CA . LEU A 1 477 ? 83.655 34.909 107.005 1.00 5.47 477 LEU A CA 1
ATOM 3963 C C . LEU A 1 477 ? 84.163 34.811 108.438 1.00 5.47 477 LEU A C 1
ATOM 3964 O O . LEU A 1 477 ? 85.335 34.336 108.649 1.00 6.31 477 LEU A O 1
ATOM 3969 N N . LEU A 1 478 ? 83.452 35.411 109.376 1.00 5.50 478 LEU A N 1
ATOM 3970 C CA . LEU A 1 478 ? 83.993 35.360 110.789 1.00 6.01 478 LEU A CA 1
ATOM 3971 C C . LEU A 1 478 ? 84.166 33.932 111.227 1.00 6.20 478 LEU A C 1
ATOM 3972 O O . LEU A 1 478 ? 85.246 33.562 111.725 1.00 6.71 478 LEU A O 1
ATOM 3977 N N . ALA A 1 479 ? 83.181 33.071 111.023 1.00 6.15 479 ALA A N 1
ATOM 3978 C CA . ALA A 1 479 ? 83.327 31.678 111.411 1.00 6.42 479 ALA A CA 1
ATOM 3979 C C . ALA A 1 479 ? 84.579 31.045 110.756 1.00 5.40 479 ALA A C 1
ATOM 3980 O O . ALA A 1 479 ? 85.400 30.420 111.444 1.00 6.23 479 ALA A O 1
ATOM 3982 N N . MET A 1 480 ? 84.687 31.184 109.443 1.00 5.56 480 MET A N 1
ATOM 3983 C CA . MET A 1 480 ? 85.761 30.501 108.721 1.00 5.70 480 MET A CA 1
ATOM 3984 C C . MET A 1 480 ? 87.140 31.181 108.967 1.00 6.54 480 MET A C 1
ATOM 3985 O O . MET A 1 480 ? 88.150 30.543 108.680 1.00 7.18 480 MET A O 1
ATOM 3990 N N . SER A 1 481 ? 87.192 32.390 109.495 1.00 5.87 481 SER A N 1
ATOM 3991 C CA . SER A 1 481 ? 88.395 33.080 109.965 1.00 6.15 481 SER A CA 1
ATOM 3992 C C . SER A 1 481 ? 88.809 32.625 111.351 1.00 6.12 481 SER A C 1
ATOM 3993 O O . SER A 1 481 ? 89.738 33.163 111.917 1.00 7.85 481 SER A O 1
ATOM 3996 N N . ASN A 1 482 ? 88.123 31.612 111.954 1.00 6.58 482 ASN A N 1
ATOM 3997 C CA . ASN A 1 482 ? 88.392 31.212 113.300 1.00 5.53 482 ASN A CA 1
ATOM 3998 C C . ASN A 1 482 ? 88.204 32.384 114.255 1.00 6.99 482 ASN A C 1
ATOM 3999 O O . ASN A 1 482 ? 88.989 32.632 115.185 1.00 7.72 482 ASN A O 1
ATOM 4004 N N . THR A 1 483 ? 87.045 33.029 114.080 1.00 6.67 483 THR A N 1
ATOM 4005 C CA . THR A 1 483 ? 86.622 34.113 114.993 1.00 8.11 483 THR A CA 1
ATOM 4006 C C . THR A 1 483 ? 85.240 33.716 115.500 1.00 7.81 483 THR A C 1
ATOM 4007 O O . THR A 1 483 ? 84.227 34.202 114.948 1.00 8.80 483 THR A O 1
ATOM 4011 N N . PRO A 1 484 ? 85.178 32.934 116.570 1.00 8.76 484 PRO A N 1
ATOM 4012 C CA . PRO A 1 484 ? 83.883 32.687 117.200 1.00 8.98 484 PRO A CA 1
ATOM 4013 C C . PRO A 1 484 ? 83.265 33.980 117.661 1.00 8.78 484 PRO A C 1
ATOM 4014 O O . PRO A 1 484 ? 83.997 34.943 117.964 1.00 7.58 484 PRO A O 1
ATOM 4018 N N . PHE A 1 485 ? 81.939 34.075 117.760 1.00 7.34 485 PHE A N 1
ATOM 4019 C CA . PHE A 1 485 ? 81.291 35.315 118.150 1.00 7.33 485 PHE A CA 1
ATOM 4020 C C . PHE A 1 485 ? 80.005 34.993 118.907 1.00 6.74 485 PHE A C 1
ATOM 4021 O O . PHE A 1 485 ? 79.301 34.020 118.649 1.00 8.82 485 PHE A O 1
ATOM 4029 N N . ASP A 1 486 ? 79.739 35.857 119.905 1.00 6.81 486 ASP A N 1
ATOM 4030 C CA . ASP A 1 486 ? 78.433 35.983 120.475 1.00 7.49 486 ASP A CA 1
ATOM 4031 C C . ASP A 1 486 ? 77.615 36.960 119.623 1.00 8.54 486 ASP A C 1
ATOM 4032 O O . ASP A 1 486 ? 78.189 37.762 118.872 1.00 9.11 486 ASP A O 1
ATOM 4037 N N . ALA A 1 487 ? 76.306 36.852 119.675 1.00 8.67 487 ALA A N 1
ATOM 4038 C CA . ALA A 1 487 ? 75.477 37.781 119.016 1.00 12.34 487 ALA A CA 1
ATOM 4039 C C . ALA A 1 487 ? 74.671 38.431 120.102 1.00 15.20 487 ALA A C 1
ATOM 4040 O O . ALA A 1 487 ? 74.069 37.743 120.897 1.00 28.32 487 ALA A O 1
ATOM 4042 N N . VAL A 1 488 ? 74.581 39.736 120.029 1.00 10.73 488 VAL A N 1
ATOM 4043 C CA . VAL A 1 488 ? 73.802 40.454 121.032 1.00 11.69 488 VAL A CA 1
ATOM 4044 C C . VAL A 1 488 ? 72.729 41.314 120.395 1.00 10.76 488 VAL A C 1
ATOM 4045 O O . VAL A 1 488 ? 72.861 41.757 119.275 1.00 10.96 488 VAL A O 1
ATOM 4049 N N . ASP A 1 489 ? 71.623 41.559 121.131 1.00 10.88 489 ASP A N 1
ATOM 4050 C CA . ASP A 1 489 ? 70.553 42.458 120.636 1.00 10.44 489 ASP A CA 1
ATOM 4051 C C . ASP A 1 489 ? 71.066 43.863 120.977 1.00 9.85 489 ASP A C 1
ATOM 4052 O O . ASP A 1 489 ? 71.240 44.256 122.150 1.00 12.68 489 ASP A O 1
ATOM 4057 N N . LEU A 1 490 ? 71.353 44.661 119.956 1.00 9.05 490 LEU A N 1
ATOM 4058 C CA . LEU A 1 490 ? 71.844 46.026 120.252 1.00 11.68 490 LEU A CA 1
ATOM 4059 C C . LEU A 1 490 ? 70.928 46.970 121.036 1.00 11.82 490 LEU A C 1
ATOM 4060 O O . LEU A 1 490 ? 71.417 47.866 121.732 1.00 13.25 490 LEU A O 1
ATOM 4065 N N . GLU A 1 491 ? 69.615 46.779 120.922 1.00 10.52 491 GLU A N 1
ATOM 4066 C CA . GLU A 1 491 ? 68.727 47.605 121.741 1.00 11.78 491 GLU A CA 1
ATOM 4067 C C . GLU A 1 491 ? 68.738 47.196 123.203 1.00 14.45 491 GLU A C 1
ATOM 4068 O O . GLU A 1 491 ? 68.669 48.086 124.021 1.00 19.46 491 GLU A O 1
ATOM 4074 N N . ASP A 1 492 ? 68.763 45.879 123.493 1.00 14.17 492 ASP A N 1
ATOM 4075 C CA . ASP A 1 492 ? 68.567 45.345 124.863 1.00 16.78 492 ASP A CA 1
ATOM 4076 C C . ASP A 1 492 ? 69.980 45.389 125.593 1.00 15.60 492 ASP A C 1
ATOM 4077 O O . ASP A 1 492 ? 70.018 45.417 126.859 1.00 16.73 492 ASP A O 1
ATOM 4082 N N . VAL A 1 493 ? 71.104 45.186 124.881 1.00 14.51 493 VAL A N 1
ATOM 4083 C CA . VAL A 1 493 ? 72.392 44.849 125.540 1.00 13.80 493 VAL A CA 1
ATOM 4084 C C . VAL A 1 493 ? 72.853 46.011 126.419 1.00 14.72 493 VAL A C 1
ATOM 4085 O O . VAL A 1 493 ? 72.683 47.184 126.057 1.00 14.09 493 VAL A O 1
ATOM 4089 N N . THR A 1 494 ? 73.418 45.672 127.559 1.00 15.26 494 THR A N 1
ATOM 4090 C CA . THR A 1 494 ? 73.982 46.726 128.430 1.00 15.78 494 THR A CA 1
ATOM 4091 C C . THR A 1 494 ? 75.349 47.102 127.983 1.00 15.20 494 THR A C 1
ATOM 4092 O O . THR A 1 494 ? 76.065 46.323 127.392 1.00 14.01 494 THR A O 1
ATOM 4096 N N . LEU A 1 495 ? 75.763 48.286 128.329 1.00 15.54 495 LEU A N 1
ATOM 4097 C CA . LEU A 1 495 ? 77.196 48.654 128.206 1.00 17.06 495 LEU A CA 1
ATOM 4098 C C . LEU A 1 495 ? 78.179 47.698 128.825 1.00 17.80 495 LEU A C 1
ATOM 4099 O O . LEU A 1 495 ? 79.181 47.411 128.186 1.00 18.40 495 LEU A O 1
ATOM 4104 N N . ASP A 1 496 ? 77.894 47.216 130.047 1.00 20.25 496 ASP A N 1
ATOM 4105 C CA . ASP A 1 496 ? 78.820 46.298 130.663 1.00 17.60 496 ASP A CA 1
ATOM 4106 C C . ASP A 1 496 ? 78.913 45.051 129.902 1.00 18.47 496 ASP A C 1
ATOM 4107 O O . ASP A 1 496 ? 80.047 44.559 129.771 1.00 20.06 496 ASP A O 1
ATOM 4112 N N . GLU A 1 497 ? 77.815 44.530 129.339 1.00 17.40 497 GLU A N 1
ATOM 4113 C CA . GLU A 1 497 ? 77.873 43.344 128.514 1.00 15.92 497 GLU A CA 1
ATOM 4114 C C . GLU A 1 497 ? 78.737 43.625 127.279 1.00 14.56 497 GLU A C 1
ATOM 4115 O O . GLU A 1 497 ? 79.570 42.817 126.889 1.00 14.97 497 GLU A O 1
ATOM 4121 N N . LEU A 1 498 ? 78.500 44.750 126.632 1.00 12.79 498 LEU A N 1
ATOM 4122 C CA . LEU A 1 498 ? 79.310 45.036 125.439 1.00 13.46 498 LEU A CA 1
ATOM 4123 C C . LEU A 1 498 ? 80.789 45.114 125.711 1.00 12.55 498 LEU A C 1
ATOM 4124 O O . LEU A 1 498 ? 81.625 44.639 124.941 1.00 12.01 498 LEU A O 1
ATOM 4129 N N . LEU A 1 499 ? 81.131 45.779 126.809 1.00 13.40 499 LEU A N 1
ATOM 4130 C CA . LEU A 1 499 ? 82.532 46.010 127.159 1.00 13.12 499 LEU A CA 1
ATOM 4131 C C . LEU A 1 499 ? 83.231 44.693 127.619 1.00 13.09 499 LEU A C 1
ATOM 4132 O O . LEU A 1 499 ? 84.463 44.680 127.719 1.00 17.87 499 LEU A O 1
ATOM 4137 N N . SER A 1 500 ? 82.460 43.623 127.828 1.00 15.38 500 SER A N 1
ATOM 4138 C CA . SER A 1 500 ? 82.993 42.296 128.071 1.00 14.02 500 SER A CA 1
ATOM 4139 C C . SER A 1 500 ? 83.612 41.618 126.892 1.00 13.54 500 SER A C 1
ATOM 4140 O O . SER A 1 500 ? 84.351 40.661 127.087 1.00 18.24 500 SER A O 1
ATOM 4143 N N . TYR A 1 501 ? 83.467 42.211 125.693 1.00 11.37 501 TYR A N 1
ATOM 4144 C CA . TYR A 1 501 ? 84.024 41.708 124.447 1.00 10.45 501 TYR A CA 1
ATOM 4145 C C . TYR A 1 501 ? 85.167 42.594 124.035 1.00 10.18 501 TYR A C 1
ATOM 4146 O O . TYR A 1 501 ? 85.256 43.765 124.449 1.00 12.67 501 TYR A O 1
ATOM 4155 N N . ASP A 1 502 ? 86.142 42.012 123.387 1.00 8.97 502 ASP A N 1
ATOM 4156 C CA . ASP A 1 502 ? 87.228 42.753 122.815 1.00 8.93 502 ASP A CA 1
ATOM 4157 C C . ASP A 1 502 ? 87.002 43.447 121.478 1.00 9.42 502 ASP A C 1
ATOM 4158 O O . ASP A 1 502 ? 87.814 44.252 121.057 1.00 10.00 502 ASP A O 1
ATOM 4163 N N . GLN A 1 503 ? 85.927 43.068 120.842 1.00 8.61 503 GLN A N 1
ATOM 4164 C CA . GLN A 1 503 ? 85.641 43.671 119.497 1.00 7.60 503 GLN A CA 1
ATOM 4165 C C . GLN A 1 503 ? 84.172 43.367 119.207 1.00 6.88 503 GLN A C 1
ATOM 4166 O O . GLN A 1 503 ? 83.605 42.271 119.566 1.00 9.43 503 GLN A O 1
ATOM 4172 N N . LEU A 1 504 ? 83.476 44.402 118.704 1.00 7.94 504 LEU A N 1
ATOM 4173 C CA . LEU A 1 504 ? 82.040 44.324 118.365 1.00 7.60 504 LEU A CA 1
ATOM 4174 C C . LEU A 1 504 ? 81.843 44.678 116.906 1.00 8.55 504 LEU A C 1
ATOM 4175 O O . LEU A 1 504 ? 82.281 45.800 116.508 1.00 7.81 504 LEU A O 1
ATOM 4180 N N . TRP A 1 505 ? 81.227 43.837 116.132 1.00 8.69 505 TRP A N 1
ATOM 4181 C CA . TRP A 1 505 ? 80.954 44.145 114.686 1.00 8.04 505 TRP A CA 1
ATOM 4182 C C . TRP A 1 505 ? 79.487 44.507 114.520 1.00 7.85 505 TRP A C 1
ATOM 4183 O O . TRP A 1 505 ? 78.607 43.719 114.914 1.00 10.47 505 TRP A O 1
ATOM 4194 N N . VAL A 1 506 ? 79.269 45.638 113.896 1.00 6.20 506 VAL A N 1
ATOM 4195 C CA . VAL A 1 506 ? 77.903 46.128 113.657 1.00 7.85 506 VAL A CA 1
ATOM 4196 C C . VAL A 1 506 ? 77.722 46.429 112.203 1.00 7.93 506 VAL A C 1
ATOM 4197 O O . VAL A 1 506 ? 78.382 47.298 111.623 1.00 8.19 506 VAL A O 1
ATOM 4201 N N . TYR A 1 507 ? 76.794 45.753 111.549 1.00 7.16 507 TYR A N 1
ATOM 4202 C CA . TYR A 1 507 ? 76.382 46.059 110.196 1.00 7.32 507 TYR A CA 1
ATOM 4203 C C . TYR A 1 507 ? 75.276 47.110 110.229 1.00 8.17 507 TYR A C 1
ATOM 4204 O O . TYR A 1 507 ? 74.323 46.936 111.013 1.00 11.39 507 TYR A O 1
ATOM 4213 N N . SER A 1 508 ? 75.482 48.250 109.578 1.00 8.25 508 SER A N 1
ATOM 4214 C CA . SER A 1 508 ? 74.512 49.381 109.630 1.00 9.03 508 SER A CA 1
ATOM 4215 C C . SER A 1 508 ? 73.893 49.670 108.284 1.00 9.31 508 SER A C 1
ATOM 4216 O O . SER A 1 508 ? 74.545 49.601 107.263 1.00 10.01 508 SER A O 1
ATOM 4219 N N . LEU A 1 509 ? 72.621 49.999 108.327 1.00 8.93 509 LEU A N 1
ATOM 4220 C CA . LEU A 1 509 ? 71.955 50.609 107.185 1.00 9.20 509 LEU A CA 1
ATOM 4221 C C . LEU A 1 509 ? 71.765 52.089 107.505 1.00 9.21 509 LEU A C 1
ATOM 4222 O O . LEU A 1 509 ? 72.447 52.691 108.366 1.00 11.97 509 LEU A O 1
ATOM 4227 N N . ASP A 1 510 ? 70.836 52.729 106.789 1.00 11.88 510 ASP A N 1
ATOM 4228 C CA . ASP A 1 510 ? 70.705 54.183 106.849 1.00 10.63 510 ASP A CA 1
ATOM 4229 C C . ASP A 1 510 ? 70.249 54.676 108.171 1.00 10.42 510 ASP A C 1
ATOM 4230 O O . ASP A 1 510 ? 70.530 55.859 108.510 1.00 12.74 510 ASP A O 1
ATOM 4235 N N . PHE A 1 511 ? 69.497 53.892 108.942 1.00 13.33 511 PHE A N 1
ATOM 4236 C CA . PHE A 1 511 ? 68.813 54.349 110.153 1.00 12.53 511 PHE A CA 1
ATOM 4237 C C . PHE A 1 511 ? 69.253 53.439 111.284 1.00 11.29 511 PHE A C 1
ATOM 4238 O O . PHE A 1 511 ? 69.445 52.211 111.115 1.00 12.04 511 PHE A O 1
ATOM 4246 N N . MET A 1 512 ? 69.286 54.008 112.486 1.00 12.30 512 MET A N 1
ATOM 4247 C CA . MET A 1 512 ? 69.647 53.274 113.707 1.00 10.83 512 MET A CA 1
ATOM 4248 C C . MET A 1 512 ? 69.125 54.176 114.871 1.00 12.00 512 MET A C 1
ATOM 4249 O O . MET A 1 512 ? 69.390 55.352 114.901 1.00 14.11 512 MET A O 1
ATOM 4254 N N . SER A 1 513 ? 68.431 53.564 115.861 1.00 12.83 513 SER A N 1
ATOM 4255 C CA . SER A 1 513 ? 67.707 54.357 116.890 1.00 12.88 513 SER A CA 1
ATOM 4256 C C . SER A 1 513 ? 68.778 55.293 117.617 1.00 13.09 513 SER A C 1
ATOM 4257 O O . SER A 1 513 ? 69.974 54.904 117.744 1.00 13.80 513 SER A O 1
ATOM 4260 N N . ARG A 1 514 ? 68.295 56.341 118.209 1.00 13.34 514 ARG A N 1
ATOM 4261 C CA . ARG A 1 514 ? 69.080 57.199 119.027 1.00 14.62 514 ARG A CA 1
ATOM 4262 C C . ARG A 1 514 ? 69.682 56.388 120.179 1.00 13.40 514 ARG A C 1
ATOM 4263 O O . ARG A 1 514 ? 70.838 56.542 120.459 1.00 16.06 514 ARG A O 1
ATOM 4271 N N . GLU A 1 515 ? 68.907 55.556 120.843 1.00 14.84 515 GLU A N 1
ATOM 4272 C CA . GLU A 1 515 ? 69.336 54.774 121.950 1.00 17.14 515 GLU A CA 1
ATOM 4273 C C . GLU A 1 515 ? 70.581 53.874 121.533 1.00 14.18 515 GLU A C 1
ATOM 4274 O O . GLU A 1 515 ? 71.628 53.870 122.249 1.00 17.01 515 GLU A O 1
ATOM 4280 N N . VAL A 1 516 ? 70.498 53.235 120.372 1.00 14.25 516 VAL A N 1
ATOM 4281 C CA . VAL A 1 516 ? 71.617 52.377 119.926 1.00 12.79 516 VAL A CA 1
ATOM 4282 C C . VAL A 1 516 ? 72.810 53.203 119.466 1.00 11.90 516 VAL A C 1
ATOM 4283 O O . VAL A 1 516 ? 73.953 52.912 119.855 1.00 12.38 516 VAL A O 1
ATOM 4287 N N . GLN A 1 517 ? 72.592 54.278 118.695 1.00 11.51 517 GLN A N 1
ATOM 4288 C CA . GLN A 1 517 ? 73.751 55.119 118.275 1.00 12.72 517 GLN A CA 1
ATOM 4289 C C . GLN A 1 517 ? 74.463 55.676 119.542 1.00 12.89 517 GLN A C 1
ATOM 4290 O O . GLN A 1 517 ? 75.703 55.628 119.582 1.00 13.38 517 GLN A O 1
ATOM 4296 N N . ASP A 1 518 ? 73.706 56.192 120.458 1.00 12.05 518 ASP A N 1
ATOM 4297 C CA . ASP A 1 518 ? 74.343 56.743 121.660 1.00 12.34 518 ASP A CA 1
ATOM 4298 C C . ASP A 1 518 ? 75.092 55.714 122.493 1.00 11.61 518 ASP A C 1
ATOM 4299 O O . ASP A 1 518 ? 76.145 56.029 123.112 1.00 13.68 518 ASP A O 1
ATOM 4304 N N . LYS A 1 519 ? 74.563 54.519 122.541 1.00 13.40 519 LYS A N 1
ATOM 4305 C CA . LYS A 1 519 ? 75.196 53.415 123.204 1.00 14.86 519 LYS A CA 1
ATOM 4306 C C . LYS A 1 519 ? 76.490 53.036 122.579 1.00 12.79 519 LYS A C 1
ATOM 4307 O O . LYS A 1 519 ? 77.456 52.776 123.251 1.00 13.90 519 LYS A O 1
ATOM 4313 N N . LEU A 1 520 ? 76.508 53.023 121.263 1.00 10.51 520 LEU A N 1
ATOM 4314 C CA . LEU A 1 520 ? 77.767 52.698 120.586 1.00 10.93 520 LEU A CA 1
ATOM 4315 C C . LEU A 1 520 ? 78.859 53.748 120.850 1.00 9.37 520 LEU A C 1
ATOM 4316 O O . LEU A 1 520 ? 80.027 53.473 120.908 1.00 9.69 520 LEU A O 1
ATOM 4321 N N . VAL A 1 521 ? 78.400 55.018 120.897 1.00 11.66 521 VAL A N 1
ATOM 4322 C CA . VAL A 1 521 ? 79.316 56.104 121.263 1.00 12.60 521 VAL A CA 1
ATOM 4323 C C . VAL A 1 521 ? 79.942 55.812 122.639 1.00 11.14 521 VAL A C 1
ATOM 4324 O O . VAL A 1 521 ? 81.202 55.865 122.782 1.00 12.98 521 VAL A O 1
ATOM 4328 N N . GLU A 1 522 ? 79.103 55.535 123.627 1.00 12.11 522 GLU A N 1
ATOM 4329 C CA . GLU A 1 522 ? 79.582 55.265 124.964 1.00 12.60 522 GLU A CA 1
ATOM 4330 C C . GLU A 1 522 ? 80.497 54.056 125.009 1.00 12.74 522 GLU A C 1
ATOM 4331 O O . GLU A 1 522 ? 81.509 54.051 125.679 1.00 12.49 522 GLU A O 1
ATOM 4337 N N . PHE A 1 523 ? 80.131 52.997 124.270 1.00 11.31 523 PHE A N 1
ATOM 4338 C CA . PHE A 1 523 ? 80.966 51.758 124.160 1.00 11.14 523 PHE A CA 1
ATOM 4339 C C . PHE A 1 523 ? 82.380 52.117 123.758 1.00 11.94 523 PHE A C 1
ATOM 4340 O O . PHE A 1 523 ? 83.315 51.727 124.403 1.00 12.09 523 PHE A O 1
ATOM 4348 N N . VAL A 1 524 ? 82.515 52.838 122.667 1.00 10.64 524 VAL A N 1
ATOM 4349 C CA . VAL A 1 524 ? 83.817 53.213 122.124 1.00 10.20 524 VAL A CA 1
ATOM 4350 C C . VAL A 1 524 ? 84.601 54.094 123.142 1.00 10.35 524 VAL A C 1
ATOM 4351 O O . VAL A 1 524 ? 85.735 53.885 123.487 1.00 11.88 524 VAL A O 1
ATOM 4355 N N . ALA A 1 525 ? 83.903 55.096 123.634 1.00 11.69 525 ALA A N 1
ATOM 4356 C CA . ALA A 1 525 ? 84.510 56.099 124.573 1.00 12.95 525 ALA A CA 1
ATOM 4357 C C . ALA A 1 525 ? 85.051 55.364 125.800 1.00 14.16 525 ALA A C 1
ATOM 4358 O O . ALA A 1 525 ? 86.035 55.819 126.374 1.00 17.45 525 ALA A O 1
ATOM 4360 N N . ARG A 1 526 ? 84.343 54.308 126.218 1.00 15.16 526 ARG A N 1
ATOM 4361 C CA . ARG A 1 526 ? 84.753 53.636 127.437 1.00 15.94 526 ARG A CA 1
ATOM 4362 C C . ARG A 1 526 ? 85.778 52.543 127.189 1.00 14.89 526 ARG A C 1
ATOM 4363 O O . ARG A 1 526 ? 86.084 51.798 128.106 1.00 17.21 526 ARG A O 1
ATOM 4371 N N . GLY A 1 527 ? 86.336 52.426 126.005 1.00 12.33 527 GLY A N 1
ATOM 4372 C CA . GLY A 1 527 ? 87.411 51.401 125.758 1.00 13.02 527 GLY A CA 1
ATOM 4373 C C . GLY A 1 527 ? 87.016 50.286 124.815 1.00 12.67 527 GLY A C 1
ATOM 4374 O O . GLY A 1 527 ? 87.841 49.465 124.540 1.00 12.52 527 GLY A O 1
ATOM 4375 N N . GLY A 1 528 ? 85.798 50.310 124.307 1.00 10.83 528 GLY A N 1
ATOM 4376 C CA . GLY A 1 528 ? 85.321 49.292 123.380 1.00 11.00 528 GLY A CA 1
ATOM 4377 C C . GLY A 1 528 ? 85.938 49.450 122.017 1.00 10.14 528 GLY A C 1
ATOM 4378 O O . GLY A 1 528 ? 86.322 50.573 121.621 1.00 9.36 528 GLY A O 1
ATOM 4379 N N . ASN A 1 529 ? 86.032 48.378 121.297 1.00 7.73 529 ASN A N 1
ATOM 4380 C CA . ASN A 1 529 ? 86.541 48.360 119.932 1.00 9.44 529 ASN A CA 1
ATOM 4381 C C . ASN A 1 529 ? 85.430 47.945 118.995 1.00 7.46 529 ASN A C 1
ATOM 4382 O O . ASN A 1 529 ? 84.927 46.811 119.025 1.00 9.96 529 ASN A O 1
ATOM 4387 N N . LEU A 1 530 ? 85.060 48.880 118.123 1.00 8.39 530 LEU A N 1
ATOM 4388 C CA . LEU A 1 530 ? 83.945 48.710 117.146 1.00 8.25 530 LEU A CA 1
ATOM 4389 C C . LEU A 1 530 ? 84.490 48.469 115.767 1.00 8.20 530 LEU A C 1
ATOM 4390 O O . LEU A 1 530 ? 85.435 49.163 115.353 1.00 7.71 530 LEU A O 1
ATOM 4395 N N . VAL A 1 531 ? 83.788 47.632 115.025 1.00 7.82 531 VAL A N 1
ATOM 4396 C CA . VAL A 1 531 ? 83.933 47.585 113.562 1.00 7.86 531 VAL A CA 1
ATOM 4397 C C . VAL A 1 531 ? 82.538 47.790 113.025 1.00 6.75 531 VAL A C 1
ATOM 4398 O O . VAL A 1 531 ? 81.628 47.076 113.365 1.00 8.13 531 VAL A O 1
ATOM 4402 N N . ILE A 1 532 ? 82.390 48.814 112.191 1.00 6.47 532 ILE A N 1
ATOM 4403 C CA . ILE A 1 532 ? 81.074 49.144 111.605 1.00 7.64 532 ILE A CA 1
ATOM 4404 C C . ILE A 1 532 ? 81.182 49.343 110.103 1.00 7.06 532 ILE A C 1
ATOM 4405 O O . ILE A 1 532 ? 82.173 49.893 109.607 1.00 7.76 532 ILE A O 1
ATOM 4410 N N . LEU A 1 533 ? 80.203 48.788 109.404 1.00 6.67 533 LEU A N 1
ATOM 4411 C CA . LEU A 1 533 ? 80.230 48.756 107.934 1.00 6.77 533 LEU A CA 1
ATOM 4412 C C . LEU A 1 533 ? 78.769 48.564 107.490 1.00 6.97 533 LEU A C 1
ATOM 4413 O O . LEU A 1 533 ? 77.975 48.037 108.251 1.00 8.55 533 LEU A O 1
ATOM 4418 N N . PRO A 1 534 ? 78.440 48.816 106.230 1.00 7.56 534 PRO A N 1
ATOM 4419 C CA . PRO A 1 534 ? 79.221 49.477 105.192 1.00 6.96 534 PRO A CA 1
ATOM 4420 C C . PRO A 1 534 ? 78.994 50.991 105.101 1.00 8.78 534 PRO A C 1
ATOM 4421 O O . PRO A 1 534 ? 79.320 51.635 104.069 1.00 9.10 534 PRO A O 1
ATOM 4425 N N . MET A 1 535 ? 78.395 51.524 106.148 1.00 7.70 535 MET A N 1
ATOM 4426 C CA . MET A 1 535 ? 78.130 52.966 106.234 1.00 9.53 535 MET A CA 1
ATOM 4427 C C . MET A 1 535 ? 77.963 53.240 107.729 1.00 9.17 535 MET A C 1
ATOM 4428 O O . MET A 1 535 ? 77.860 52.342 108.548 1.00 9.55 535 MET A O 1
ATOM 4433 N N . LEU A 1 536 ? 77.819 54.537 108.066 1.00 8.48 536 LEU A N 1
ATOM 4434 C CA . LEU A 1 536 ? 77.283 54.943 109.332 1.00 9.25 536 LEU A CA 1
ATOM 4435 C C . LEU A 1 536 ? 75.818 55.396 109.210 1.00 8.38 536 LEU A C 1
ATOM 4436 O O . LEU A 1 536 ? 75.407 55.924 108.148 1.00 10.38 536 LEU A O 1
ATOM 4441 N N . PRO A 1 537 ? 75.041 55.186 110.280 1.00 9.50 537 PRO A N 1
ATOM 4442 C CA . PRO A 1 537 ? 73.619 55.622 110.189 1.00 9.44 537 PRO A CA 1
ATOM 4443 C C . PRO A 1 537 ? 73.529 57.141 110.059 1.00 10.77 537 PRO A C 1
ATOM 4444 O O . PRO A 1 537 ? 74.380 57.853 110.663 1.00 12.95 537 PRO A O 1
ATOM 4448 N N . ARG A 1 538 ? 72.550 57.601 109.309 1.00 13.64 538 ARG A N 1
ATOM 4449 C CA . ARG A 1 538 ? 72.247 59.000 109.107 1.00 13.91 538 ARG A CA 1
ATOM 4450 C C . ARG A 1 538 ? 70.924 59.363 109.749 1.00 12.42 538 ARG A C 1
ATOM 4451 O O . ARG A 1 538 ? 70.661 60.645 109.857 1.00 15.41 538 ARG A O 1
ATOM 4459 N N . TYR A 1 539 ? 70.059 58.413 110.133 1.00 14.93 539 TYR A N 1
ATOM 4460 C CA . TYR A 1 539 ? 68.717 58.661 110.628 1.00 13.21 539 TYR A CA 1
ATOM 4461 C C . TYR A 1 539 ? 68.456 57.850 111.864 1.00 14.16 539 TYR A C 1
ATOM 4462 O O . TYR A 1 539 ? 69.122 56.842 112.106 1.00 13.63 539 TYR A O 1
ATOM 4471 N N . ASP A 1 540 ? 67.488 58.337 112.633 1.00 15.52 540 ASP A N 1
ATOM 4472 C CA . ASP A 1 540 ? 67.001 57.562 113.779 1.00 15.08 540 ASP A CA 1
ATOM 4473 C C . ASP A 1 540 ? 65.814 56.649 113.394 1.00 15.11 540 ASP A C 1
ATOM 4474 O O . ASP A 1 540 ? 65.554 56.445 112.220 1.00 21.79 540 ASP A O 1
ATOM 4479 N N . GLU A 1 541 ? 65.194 56.068 114.410 1.00 17.75 541 GLU A N 1
ATOM 4480 C CA . GLU A 1 541 ? 64.115 55.052 114.335 1.00 20.28 541 GLU A CA 1
ATOM 4481 C C . GLU A 1 541 ? 62.903 55.677 113.680 1.00 22.77 541 GLU A C 1
ATOM 4482 O O . GLU A 1 541 ? 62.076 54.974 113.179 1.00 33.82 541 GLU A O 1
ATOM 4488 N N . ASN A 1 542 ? 62.804 57.007 113.681 1.00 23.70 542 ASN A N 1
ATOM 4489 C CA . ASN A 1 542 ? 61.732 57.705 112.972 1.00 23.59 542 ASN A CA 1
ATOM 4490 C C . ASN A 1 542 ? 62.086 58.288 111.597 1.00 21.93 542 ASN A C 1
ATOM 4491 O O . ASN A 1 542 ? 61.267 59.009 110.954 1.00 28.63 542 ASN A O 1
ATOM 4496 N N . LEU A 1 543 ? 63.244 57.878 111.120 1.00 22.71 543 LEU A N 1
ATOM 4497 C CA . LEU A 1 543 ? 63.798 58.383 109.883 1.00 21.78 543 LEU A CA 1
ATOM 4498 C C . LEU A 1 543 ? 64.066 59.861 109.866 1.00 21.13 543 LEU A C 1
ATOM 4499 O O . LEU A 1 543 ? 64.084 60.507 108.799 1.00 27.94 543 LEU A O 1
ATOM 4504 N N . GLU A 1 544 ? 64.277 60.418 111.074 1.00 24.56 544 GLU A N 1
ATOM 4505 C CA . GLU A 1 544 ? 64.668 61.820 111.173 1.00 23.82 544 GLU A CA 1
ATOM 4506 C C . GLU A 1 544 ? 66.184 61.874 111.307 1.00 23.91 544 GLU A C 1
ATOM 4507 O O . GLU A 1 544 ? 66.777 60.937 111.835 1.00 21.74 544 GLU A O 1
ATOM 4513 N N . PRO A 1 545 ? 66.811 62.874 110.736 1.00 25.24 545 PRO A N 1
ATOM 4514 C CA . PRO A 1 545 ? 68.294 62.922 110.764 1.00 28.00 545 PRO A CA 1
ATOM 4515 C C . PRO A 1 545 ? 68.834 62.905 112.160 1.00 20.12 545 PRO A C 1
ATOM 4516 O O . PRO A 1 545 ? 68.375 63.571 113.070 1.00 25.78 545 PRO A O 1
ATOM 4520 N N . TYR A 1 546 ? 69.817 62.022 112.330 1.00 18.52 546 TYR A N 1
ATOM 4521 C CA . TYR A 1 546 ? 70.395 61.823 113.634 1.00 17.70 546 TYR A CA 1
ATOM 4522 C C . TYR A 1 546 ? 71.650 60.990 113.424 1.00 13.93 546 TYR A C 1
ATOM 4523 O O . TYR A 1 546 ? 71.630 59.877 112.835 1.00 16.77 546 TYR A O 1
ATOM 4532 N N . SER A 1 547 ? 72.775 61.536 113.902 1.00 14.69 547 SER A N 1
ATOM 4533 C CA . SER A 1 547 ? 74.083 60.936 113.595 1.00 14.86 547 SER A CA 1
ATOM 4534 C C . SER A 1 547 ? 75.085 61.106 114.752 1.00 11.54 547 SER A C 1
ATOM 4535 O O . SER A 1 547 ? 76.271 61.459 114.510 1.00 13.07 547 SER A O 1
ATOM 4538 N N . SER A 1 548 ? 74.672 60.718 115.976 1.00 13.64 548 SER A N 1
ATOM 4539 C CA . SER A 1 548 ? 75.547 60.914 117.077 1.00 15.10 548 SER A CA 1
ATOM 4540 C C . SER A 1 548 ? 76.788 60.075 116.890 1.00 15.30 548 SER A C 1
ATOM 4541 O O . SER A 1 548 ? 77.905 60.496 117.315 1.00 14.42 548 SER A O 1
ATOM 4544 N N . LEU A 1 549 ? 76.655 58.873 116.344 1.00 12.94 549 LEU A N 1
ATOM 4545 C CA . LEU A 1 549 ? 77.860 58.025 116.222 1.00 11.60 549 LEU A CA 1
ATOM 4546 C C . LEU A 1 549 ? 78.907 58.655 115.260 1.00 10.98 549 LEU A C 1
ATOM 4547 O O . LEU A 1 549 ? 80.062 58.724 115.569 1.00 11.50 549 LEU A O 1
ATOM 4552 N N . LYS A 1 550 ? 78.432 59.042 114.073 1.00 12.74 550 LYS A N 1
ATOM 4553 C CA . LYS A 1 550 ? 79.254 59.600 113.085 1.00 12.41 550 LYS A CA 1
ATOM 4554 C C . LYS A 1 550 ? 79.937 60.905 113.621 1.00 12.24 550 LYS A C 1
ATOM 4555 O O . LYS A 1 550 ? 81.148 61.106 113.462 1.00 13.51 550 LYS A O 1
ATOM 4561 N N . ASP A 1 551 ? 79.144 61.718 114.255 1.00 13.71 551 ASP A N 1
ATOM 4562 C CA . ASP A 1 551 ? 79.669 62.976 114.785 1.00 15.56 551 ASP A CA 1
ATOM 4563 C C . ASP A 1 551 ? 80.747 62.723 115.822 1.00 15.63 551 ASP A C 1
ATOM 4564 O O . ASP A 1 551 ? 81.811 63.366 115.824 1.00 15.55 551 ASP A O 1
ATOM 4569 N N . PHE A 1 552 ? 80.543 61.795 116.729 1.00 11.58 552 PHE A N 1
ATOM 4570 C CA . PHE A 1 552 ? 81.587 61.389 117.689 1.00 12.95 552 PHE A CA 1
ATOM 4571 C C . PHE A 1 552 ? 82.870 60.816 117.039 1.00 15.05 552 PHE A C 1
ATOM 4572 O O . PHE A 1 552 ? 83.950 61.175 117.432 1.00 14.86 552 PHE A O 1
ATOM 4580 N N . LEU A 1 553 ? 82.684 59.892 116.071 1.00 15.69 553 LEU A N 1
ATOM 4581 C CA . LEU A 1 553 ? 83.804 59.264 115.435 1.00 14.17 553 LEU A CA 1
ATOM 4582 C C . LEU A 1 553 ? 84.692 60.239 114.681 1.00 13.27 553 LEU A C 1
ATOM 4583 O O . LEU A 1 553 ? 85.879 60.074 114.510 1.00 13.94 553 LEU A O 1
ATOM 4588 N N . GLY A 1 554 ? 84.092 61.299 114.179 1.00 14.32 554 GLY A N 1
ATOM 4589 C CA . GLY A 1 554 ? 84.871 62.291 113.446 1.00 15.80 554 GLY A CA 1
ATOM 4590 C C . GLY A 1 554 ? 85.345 61.929 112.045 1.00 13.81 554 GLY A C 1
ATOM 4591 O O . GLY A 1 554 ? 86.253 62.505 111.488 1.00 21.16 554 GLY A O 1
ATOM 4592 N N . VAL A 1 555 ? 84.655 61.008 111.455 1.00 14.99 555 VAL A N 1
ATOM 4593 C CA . VAL A 1 555 ? 84.876 60.693 110.036 1.00 14.41 555 VAL A CA 1
ATOM 4594 C C . VAL A 1 555 ? 83.648 61.180 109.253 1.00 13.67 555 VAL A C 1
ATOM 4595 O O . VAL A 1 555 ? 82.532 61.518 109.795 1.00 17.23 555 VAL A O 1
ATOM 4599 N N . GLU A 1 556 ? 83.773 61.088 107.943 1.00 12.27 556 GLU A N 1
ATOM 4600 C CA . GLU A 1 556 ? 82.673 61.326 107.001 1.00 11.30 556 GLU A CA 1
ATOM 4601 C C . GLU A 1 556 ? 82.573 60.175 105.990 1.00 11.31 556 GLU A C 1
ATOM 4602 O O . GLU A 1 556 ? 83.648 59.720 105.574 1.00 11.36 556 GLU A O 1
ATOM 4608 N N . VAL A 1 557 ? 81.396 59.638 105.752 1.00 11.13 557 VAL A N 1
ATOM 4609 C CA . VAL A 1 557 ? 81.199 58.551 104.833 1.00 9.20 557 VAL A CA 1
ATOM 4610 C C . VAL A 1 557 ? 80.371 59.055 103.701 1.00 8.96 557 VAL A C 1
ATOM 4611 O O . VAL A 1 557 ? 79.299 59.553 103.862 1.00 11.15 557 VAL A O 1
ATOM 4615 N N A GLU A 1 558 ? 80.906 58.977 102.492 0.50 9.78 558 GLU A N 1
ATOM 4616 N N B GLU A 1 558 ? 80.944 58.996 102.523 0.50 10.12 558 GLU A N 1
ATOM 4617 C CA A GLU A 1 558 ? 80.207 59.415 101.289 0.50 11.97 558 GLU A CA 1
ATOM 4618 C CA B GLU A 1 558 ? 80.399 59.569 101.328 0.50 11.69 558 GLU A CA 1
ATOM 4619 C C A GLU A 1 558 ? 78.905 58.773 101.131 0.50 12.53 558 GLU A C 1
ATOM 4620 C C B GLU A 1 558 ? 79.046 58.817 100.993 0.50 13.07 558 GLU A C 1
ATOM 4621 O O A GLU A 1 558 ? 78.788 57.571 101.351 0.50 13.85 558 GLU A O 1
ATOM 4622 O O B GLU A 1 558 ? 78.962 57.602 101.219 0.50 13.81 558 GLU A O 1
ATOM 4633 N N . ARG A 1 559 ? 77.994 59.559 100.599 1.00 12.37 559 ARG A N 1
ATOM 4634 C CA . ARG A 1 559 ? 76.719 59.004 100.254 1.00 13.83 559 ARG A CA 1
ATOM 4635 C C . ARG A 1 559 ? 76.786 58.298 98.900 1.00 15.87 559 ARG A C 1
ATOM 4636 O O . ARG A 1 559 ? 77.290 58.849 97.921 1.00 16.46 559 ARG A O 1
ATOM 4644 N N . GLU A 1 560 ? 76.283 57.048 98.864 1.00 13.13 560 GLU A N 1
ATOM 4645 C CA . GLU A 1 560 ? 76.232 56.315 97.613 1.00 15.60 560 GLU A CA 1
ATOM 4646 C C . GLU A 1 560 ? 75.117 55.312 97.789 1.00 15.22 560 GLU A C 1
ATOM 4647 O O . GLU A 1 560 ? 74.952 54.808 98.891 1.00 19.04 560 GLU A O 1
ATOM 4653 N N . LYS A 1 561 ? 74.401 54.918 96.751 1.00 13.68 561 LYS A N 1
ATOM 4654 C CA . LYS A 1 561 ? 73.346 53.985 96.818 1.00 13.86 561 LYS A CA 1
ATOM 4655 C C . LYS A 1 561 ? 73.843 52.601 96.443 1.00 12.28 561 LYS A C 1
ATOM 4656 O O . LYS A 1 561 ? 74.441 52.443 95.354 1.00 12.14 561 LYS A O 1
ATOM 4662 N N . ALA A 1 562 ? 73.493 51.604 97.247 1.00 11.33 562 ALA A N 1
ATOM 4663 C CA . ALA A 1 562 ? 73.759 50.216 96.879 1.00 9.85 562 ALA A CA 1
ATOM 4664 C C . ALA A 1 562 ? 72.789 49.827 95.797 1.00 9.55 562 ALA A C 1
ATOM 4665 O O . ALA A 1 562 ? 71.670 50.309 95.718 1.00 12.90 562 ALA A O 1
ATOM 4667 N N . ARG A 1 563 ? 73.213 48.942 94.963 1.00 9.57 563 ARG A N 1
ATOM 4668 C CA . ARG A 1 563 ? 72.469 48.378 93.830 1.00 10.21 563 ARG A CA 1
ATOM 4669 C C . ARG A 1 563 ? 71.787 47.048 94.146 1.00 9.88 563 ARG A C 1
ATOM 4670 O O . ARG A 1 563 ? 72.196 46.326 95.058 1.00 9.81 563 ARG A O 1
ATOM 4678 N N . ARG A 1 564 ? 70.693 46.784 93.375 1.00 12.08 564 ARG A N 1
ATOM 4679 C CA . ARG A 1 564 ? 69.893 45.548 93.592 1.00 12.85 564 ARG A CA 1
ATOM 4680 C C . ARG A 1 564 ? 69.914 44.701 92.361 1.00 9.77 564 ARG A C 1
ATOM 4681 O O . ARG A 1 564 ? 69.780 43.497 92.488 1.00 12.89 564 ARG A O 1
ATOM 4689 N N . ASN A 1 565 ? 70.032 45.256 91.172 1.00 8.75 565 ASN A N 1
ATOM 4690 C CA . ASN A 1 565 ? 69.981 44.463 89.958 1.00 9.40 565 ASN A CA 1
ATOM 4691 C C . ASN A 1 565 ? 71.280 43.721 89.835 1.00 8.71 565 ASN A C 1
ATOM 4692 O O . ASN A 1 565 ? 72.325 44.370 89.818 1.00 8.35 565 ASN A O 1
ATOM 4697 N N . PRO A 1 566 ? 71.264 42.397 89.853 1.00 10.16 566 PRO A N 1
ATOM 4698 C CA . PRO A 1 566 ? 72.593 41.639 89.901 1.00 10.02 566 PRO A CA 1
ATOM 4699 C C . PRO A 1 566 ? 73.531 42.020 88.826 1.00 7.22 566 PRO A C 1
ATOM 4700 O O . PRO A 1 566 ? 74.747 41.986 89.039 1.00 10.55 566 PRO A O 1
ATOM 4704 N N . ARG A 1 567 ? 73.050 42.353 87.630 1.00 8.76 567 ARG A N 1
ATOM 4705 C CA . ARG A 1 567 ? 73.965 42.678 86.552 1.00 7.66 567 ARG A CA 1
ATOM 4706 C C . ARG A 1 567 ? 74.703 44.003 86.810 1.00 8.38 567 ARG A C 1
ATOM 4707 O O . ARG A 1 567 ? 75.745 44.253 86.243 1.00 7.42 567 ARG A O 1
ATOM 4715 N N . LEU A 1 568 ? 74.114 44.840 87.662 1.00 7.35 568 LEU A N 1
ATOM 4716 C CA . LEU A 1 568 ? 74.635 46.141 87.903 1.00 6.94 568 LEU A CA 1
ATOM 4717 C C . LEU A 1 568 ? 75.434 46.263 89.238 1.00 7.62 568 LEU A C 1
ATOM 4718 O O . LEU A 1 568 ? 75.999 47.317 89.481 1.00 8.42 568 LEU A O 1
ATOM 4723 N N . ILE A 1 569 ? 75.484 45.215 90.009 1.00 7.20 569 ILE A N 1
ATOM 4724 C CA . ILE A 1 569 ? 76.212 45.175 91.295 1.00 6.22 569 ILE A CA 1
ATOM 4725 C C . ILE A 1 569 ? 77.680 45.072 90.951 1.00 7.11 569 ILE A C 1
ATOM 4726 O O . ILE A 1 569 ? 78.144 44.118 90.243 1.00 7.48 569 ILE A O 1
ATOM 4731 N N . GLN A 1 570 ? 78.497 46.022 91.430 1.00 7.00 570 GLN A N 1
ATOM 4732 C CA . GLN A 1 570 ? 79.876 46.131 91.023 1.00 7.14 570 GLN A CA 1
ATOM 4733 C C . GLN A 1 570 ? 80.732 45.032 91.673 1.00 7.29 570 GLN A C 1
ATOM 4734 O O . GLN A 1 570 ? 80.430 44.468 92.728 1.00 7.58 570 GLN A O 1
ATOM 4740 N N . PHE A 1 571 ? 81.800 44.746 90.938 1.00 8.20 571 PHE A N 1
ATOM 4741 C CA . PHE A 1 571 ? 82.908 43.948 91.406 1.00 6.98 571 PHE A CA 1
ATOM 4742 C C . PHE A 1 571 ? 84.098 44.895 91.515 1.00 8.08 571 PHE A C 1
ATOM 4743 O O . PHE A 1 571 ? 84.585 45.378 90.507 1.00 10.42 571 PHE A O 1
ATOM 4751 N N . LEU A 1 572 ? 84.595 45.113 92.747 1.00 7.73 572 LEU A N 1
ATOM 4752 C CA . LEU A 1 572 ? 85.606 46.110 93.044 1.00 6.98 572 LEU A CA 1
ATOM 4753 C C . LEU A 1 572 ? 86.691 45.507 93.883 1.00 7.27 572 LEU A C 1
ATOM 4754 O O . LEU A 1 572 ? 86.532 44.472 94.469 1.00 9.44 572 LEU A O 1
ATOM 4759 N N . SER A 1 573 ? 87.847 46.180 93.912 1.00 8.28 573 SER A N 1
ATOM 4760 C CA . SER A 1 573 ? 88.986 45.695 94.675 1.00 7.42 573 SER A CA 1
ATOM 4761 C C . SER A 1 573 ? 89.497 46.684 95.674 1.00 7.69 573 SER A C 1
ATOM 4762 O O . SER A 1 573 ? 89.734 47.837 95.286 1.00 11.19 573 SER A O 1
ATOM 4765 N N . VAL A 1 574 ? 89.579 46.284 96.924 1.00 8.10 574 VAL A N 1
ATOM 4766 C CA . VAL A 1 574 ? 90.052 47.154 98.025 1.00 10.77 574 VAL A CA 1
ATOM 4767 C C . VAL A 1 574 ? 91.406 46.646 98.510 1.00 9.26 574 VAL A C 1
ATOM 4768 O O . VAL A 1 574 ? 91.615 45.468 98.632 1.00 10.56 574 VAL A O 1
ATOM 4772 N N . SER A 1 575 ? 92.344 47.611 98.732 1.00 8.04 575 SER A N 1
ATOM 4773 C CA . SER A 1 575 ? 93.664 47.248 99.233 1.00 9.05 575 SER A CA 1
ATOM 4774 C C . SER A 1 575 ? 93.917 47.886 100.651 1.00 9.11 575 SER A C 1
ATOM 4775 O O . SER A 1 575 ? 93.295 48.905 101.041 1.00 10.18 575 SER A O 1
ATOM 4778 N N . ALA A 1 576 ? 94.817 47.231 101.338 1.00 9.16 576 ALA A N 1
ATOM 4779 C CA . ALA A 1 576 ? 95.160 47.597 102.714 1.00 10.42 576 ALA A CA 1
ATOM 4780 C C . ALA A 1 576 ? 96.541 47.043 102.976 1.00 11.26 576 ALA A C 1
ATOM 4781 O O . ALA A 1 576 ? 97.122 46.395 102.091 1.00 10.66 576 ALA A O 1
ATOM 4783 N N . GLU A 1 577 ? 97.086 47.369 104.113 1.00 12.56 577 GLU A N 1
ATOM 4784 C CA . GLU A 1 577 ? 98.405 46.791 104.424 1.00 13.40 577 GLU A CA 1
ATOM 4785 C C . GLU A 1 577 ? 98.351 45.269 104.404 1.00 10.81 577 GLU A C 1
ATOM 4786 O O . GLU A 1 577 ? 97.636 44.634 105.143 1.00 13.67 577 GLU A O 1
ATOM 4792 N N . GLY A 1 578 ? 99.267 44.734 103.584 1.00 12.05 578 GLY A N 1
ATOM 4793 C CA . GLY A 1 578 ? 99.335 43.284 103.353 1.00 11.94 578 GLY A CA 1
ATOM 4794 C C . GLY A 1 578 ? 98.178 42.660 102.589 1.00 10.87 578 GLY A C 1
ATOM 4795 O O . GLY A 1 578 ? 98.091 41.478 102.481 1.00 13.30 578 GLY A O 1
ATOM 4796 N N . ILE A 1 579 ? 97.387 43.520 102.007 1.00 9.67 579 ILE A N 1
ATOM 4797 C CA . ILE A 1 579 ? 96.141 43.101 101.310 1.00 8.62 579 ILE A CA 1
ATOM 4798 C C . ILE A 1 579 ? 96.069 43.792 99.961 1.00 8.12 579 ILE A C 1
ATOM 4799 O O . ILE A 1 579 ? 95.667 44.953 99.819 1.00 9.93 579 ILE A O 1
ATOM 4804 N N . ASP A 1 580 ? 96.517 43.048 98.929 1.00 8.76 580 ASP A N 1
ATOM 4805 C CA . ASP A 1 580 ? 96.566 43.602 97.598 1.00 8.99 580 ASP A CA 1
ATOM 4806 C C . ASP A 1 580 ? 95.317 43.201 96.796 1.00 7.52 580 ASP A C 1
ATOM 4807 O O . ASP A 1 580 ? 95.212 42.083 96.313 1.00 8.66 580 ASP A O 1
ATOM 4812 N N . ARG A 1 581 ? 94.334 44.111 96.707 1.00 7.12 581 ARG A N 1
ATOM 4813 C CA . ARG A 1 581 ? 93.174 43.895 95.854 1.00 7.44 581 ARG A CA 1
ATOM 4814 C C . ARG A 1 581 ? 92.226 42.765 96.305 1.00 6.80 581 ARG A C 1
ATOM 4815 O O . ARG A 1 581 ? 92.036 41.747 95.642 1.00 7.96 581 ARG A O 1
ATOM 4823 N N . MET A 1 582 ? 91.626 42.944 97.493 1.00 6.92 582 MET A N 1
ATOM 4824 C CA . MET A 1 582 ? 90.613 42.058 98.017 1.00 7.13 582 MET A CA 1
ATOM 4825 C C . MET A 1 582 ? 89.247 42.423 97.367 1.00 7.21 582 MET A C 1
ATOM 4826 O O . MET A 1 582 ? 88.845 43.550 97.353 1.00 7.58 582 MET A O 1
ATOM 4831 N N . LEU A 1 583 ? 88.553 41.395 96.848 1.00 6.50 583 LEU A N 1
ATOM 4832 C CA . LEU A 1 583 ? 87.255 41.585 96.212 1.00 5.85 583 LEU A CA 1
ATOM 4833 C C . LEU A 1 583 ? 86.219 42.113 97.187 1.00 5.85 583 LEU A C 1
ATOM 4834 O O . LEU A 1 583 ? 86.040 41.528 98.272 1.00 8.21 583 LEU A O 1
ATOM 4839 N N . VAL A 1 584 ? 85.497 43.134 96.753 1.00 6.97 584 VAL A N 1
ATOM 4840 C CA . VAL A 1 584 ? 84.273 43.559 97.410 1.00 7.45 584 VAL A CA 1
ATOM 4841 C C . VAL A 1 584 ? 83.183 43.762 96.362 1.00 6.89 584 VAL A C 1
ATOM 4842 O O . VAL A 1 584 ? 83.472 43.998 95.188 1.00 7.76 584 VAL A O 1
ATOM 4846 N N . ARG A 1 585 ? 81.939 43.595 96.771 1.00 6.33 585 ARG A N 1
ATOM 4847 C CA . ARG A 1 585 ? 80.807 43.688 95.901 1.00 7.38 585 ARG A CA 1
ATOM 4848 C C . ARG A 1 585 ? 79.952 44.908 96.308 1.00 6.08 585 ARG A C 1
ATOM 4849 O O . ARG A 1 585 ? 79.767 45.226 97.509 1.00 7.82 585 ARG A O 1
ATOM 4857 N N . ASN A 1 586 ? 79.315 45.483 95.294 1.00 6.63 586 ASN A N 1
ATOM 4858 C CA . ASN A 1 586 ? 78.345 46.542 95.455 1.00 7.15 586 ASN A CA 1
ATOM 4859 C C . ASN A 1 586 ? 79.087 47.834 95.856 1.00 7.29 586 ASN A C 1
ATOM 4860 O O . ASN A 1 586 ? 80.290 47.955 95.919 1.00 9.75 586 ASN A O 1
ATOM 4865 N N . THR A 1 587 ? 78.313 48.912 95.981 1.00 9.20 587 THR A N 1
ATOM 4866 C CA . THR A 1 587 ? 78.861 50.273 96.007 1.00 9.76 587 THR A CA 1
ATOM 4867 C C . THR A 1 587 ? 79.742 50.477 97.227 1.00 11.61 587 THR A C 1
ATOM 4868 O O . THR A 1 587 ? 79.539 49.957 98.340 1.00 16.59 587 THR A O 1
ATOM 4872 N N . VAL A 1 588 ? 80.863 51.101 96.958 1.00 9.96 588 VAL A N 1
ATOM 4873 C CA . VAL A 1 588 ? 81.864 51.398 97.944 1.00 9.17 588 VAL A CA 1
ATOM 4874 C C . VAL A 1 588 ? 81.909 52.887 98.258 1.00 9.66 588 VAL A C 1
ATOM 4875 O O . VAL A 1 588 ? 81.903 53.705 97.333 1.00 10.91 588 VAL A O 1
ATOM 4879 N N . ARG A 1 589 ? 81.895 53.219 99.533 1.00 8.07 589 ARG A N 1
ATOM 4880 C CA . ARG A 1 589 ? 81.837 54.618 100.022 1.00 9.57 589 ARG A CA 1
ATOM 4881 C C . ARG A 1 589 ? 83.180 55.045 100.526 1.00 10.28 589 ARG A C 1
ATOM 4882 O O . ARG A 1 589 ? 83.878 54.390 101.295 1.00 9.10 589 ARG A O 1
ATOM 4890 N N . GLY A 1 590 ? 83.581 56.206 100.055 1.00 9.05 590 GLY A N 1
ATOM 4891 C CA . GLY A 1 590 ? 84.715 56.882 100.657 1.00 8.58 590 GLY A CA 1
ATOM 4892 C C . GLY A 1 590 ? 84.500 57.130 102.132 1.00 8.38 590 GLY A C 1
ATOM 4893 O O . GLY A 1 590 ? 83.402 57.512 102.518 1.00 8.91 590 GLY A O 1
ATOM 4894 N N . VAL A 1 591 ? 85.624 56.995 102.915 1.00 8.66 591 VAL A N 1
ATOM 4895 C CA . VAL A 1 591 ? 85.652 57.268 104.339 1.00 9.49 591 VAL A CA 1
ATOM 4896 C C . VAL A 1 591 ? 86.783 58.232 104.605 1.00 10.21 591 VAL A C 1
ATOM 4897 O O . VAL A 1 591 ? 87.915 57.838 104.421 1.00 12.94 591 VAL A O 1
ATOM 4901 N N . ARG A 1 592 ? 86.442 59.478 104.897 1.00 11.18 592 ARG A N 1
ATOM 4902 C CA . ARG A 1 592 ? 87.419 60.542 105.129 1.00 12.88 592 ARG A CA 1
ATOM 4903 C C . ARG A 1 592 ? 87.549 60.782 106.627 1.00 13.46 592 ARG A C 1
ATOM 4904 O O . ARG A 1 592 ? 86.604 60.744 107.387 1.00 14.82 592 ARG A O 1
ATOM 4912 N N . GLY A 1 593 ? 88.813 61.062 106.998 1.00 15.75 593 GLY A N 1
ATOM 4913 C CA . GLY A 1 593 ? 89.162 61.331 108.378 1.00 19.29 593 GLY A CA 1
ATOM 4914 C C . GLY A 1 593 ? 89.815 60.115 109.034 1.00 19.23 593 GLY A C 1
ATOM 4915 O O . GLY A 1 593 ? 89.863 58.987 108.497 1.00 16.68 593 GLY A O 1
ATOM 4916 N N . GLY A 1 594 ? 90.266 60.291 110.268 1.00 14.80 594 GLY A N 1
ATOM 4917 C CA . GLY A 1 594 ? 90.964 59.236 110.983 1.00 15.16 594 GLY A CA 1
ATOM 4918 C C . GLY A 1 594 ? 92.193 58.809 110.242 1.00 15.55 594 GLY A C 1
ATOM 4919 O O . GLY A 1 594 ? 92.757 59.545 109.429 1.00 15.51 594 GLY A O 1
ATOM 4920 N N . GLU A 1 595 ? 92.622 57.602 110.546 1.00 12.14 595 GLU A N 1
ATOM 4921 C CA . GLU A 1 595 ? 93.797 57.001 109.915 1.00 12.54 595 GLU A CA 1
ATOM 4922 C C . GLU A 1 595 ? 93.208 56.107 108.818 1.00 11.26 595 GLU A C 1
ATOM 4923 O O . GLU A 1 595 ? 92.536 55.110 109.095 1.00 12.96 595 GLU A O 1
ATOM 4929 N N . PRO A 1 596 ? 93.540 56.396 107.553 1.00 10.76 596 PRO A N 1
ATOM 4930 C CA . PRO A 1 596 ? 93.006 55.531 106.469 1.00 11.03 596 PRO A CA 1
ATOM 4931 C C . PRO A 1 596 ? 93.695 54.194 106.452 1.00 11.61 596 PRO A C 1
ATOM 4932 O O . PRO A 1 596 ? 94.903 54.116 106.634 1.00 13.46 596 PRO A O 1
ATOM 4936 N N . ILE A 1 597 ? 92.902 53.134 106.356 1.00 11.46 597 ILE A N 1
ATOM 4937 C CA . ILE A 1 597 ? 93.404 51.756 106.456 1.00 11.13 597 ILE A CA 1
ATOM 4938 C C . ILE A 1 597 ? 92.963 50.904 105.292 1.00 12.11 597 ILE A C 1
ATOM 4939 O O . ILE A 1 597 ? 93.419 49.821 105.191 1.00 14.71 597 ILE A O 1
ATOM 4944 N N . ALA A 1 598 ? 92.071 51.370 104.438 1.00 10.63 598 ALA A N 1
ATOM 4945 C CA . ALA A 1 598 ? 91.704 50.584 103.224 1.00 9.74 598 ALA A CA 1
ATOM 4946 C C . ALA A 1 598 ? 91.454 51.581 102.136 1.00 8.36 598 ALA A C 1
ATOM 4947 O O . ALA A 1 598 ? 90.902 52.731 102.409 1.00 10.27 598 ALA A O 1
ATOM 4949 N N . PHE A 1 599 ? 91.731 51.176 100.900 1.00 9.01 599 PHE A N 1
ATOM 4950 C CA . PHE A 1 599 ? 91.725 52.027 99.731 1.00 9.71 599 PHE A CA 1
ATOM 4951 C C . PHE A 1 599 ? 91.062 51.374 98.553 1.00 9.61 599 PHE A C 1
ATOM 4952 O O . PHE A 1 599 ? 91.227 50.170 98.248 1.00 10.64 599 PHE A O 1
ATOM 4960 N N . LEU A 1 600 ? 90.317 52.192 97.749 1.00 9.38 600 LEU A N 1
ATOM 4961 C CA . LEU A 1 600 ? 89.829 51.778 96.416 1.00 9.81 600 LEU A CA 1
ATOM 4962 C C . LEU A 1 600 ? 90.582 52.675 95.452 1.00 11.39 600 LEU A C 1
ATOM 4963 O O . LEU A 1 600 ? 90.388 53.912 95.397 1.00 12.83 600 LEU A O 1
ATOM 4968 N N . GLY A 1 601 ? 91.625 52.137 94.865 1.00 13.14 601 GLY A N 1
ATOM 4969 C CA . GLY A 1 601 ? 92.598 52.966 94.147 1.00 14.67 601 GLY A CA 1
ATOM 4970 C C . GLY A 1 601 ? 93.302 53.876 95.095 1.00 17.07 601 GLY A C 1
ATOM 4971 O O . GLY A 1 601 ? 93.804 53.393 96.160 1.00 17.14 601 GLY A O 1
ATOM 4972 N N . GLU A 1 602 ? 93.281 55.185 94.891 1.00 18.13 602 GLU A N 1
ATOM 4973 C CA . GLU A 1 602 ? 93.924 56.123 95.844 1.00 20.55 602 GLU A CA 1
ATOM 4974 C C . GLU A 1 602 ? 92.922 56.614 96.931 1.00 16.63 602 GLU A C 1
ATOM 4975 O O . GLU A 1 602 ? 93.265 57.348 97.799 1.00 18.42 602 GLU A O 1
ATOM 4981 N N . LYS A 1 603 ? 91.670 56.258 96.830 1.00 15.22 603 LYS A N 1
ATOM 4982 C CA . LYS A 1 603 ? 90.595 56.820 97.712 1.00 14.62 603 LYS A CA 1
ATOM 4983 C C . LYS A 1 603 ? 90.465 55.994 99.016 1.00 11.66 603 LYS A C 1
ATOM 4984 O O . LYS A 1 603 ? 90.197 54.819 98.919 1.00 10.83 603 LYS A O 1
ATOM 4990 N N . PRO A 1 604 ? 90.546 56.644 100.191 1.00 11.34 604 PRO A N 1
ATOM 4991 C CA . PRO A 1 604 ? 90.321 55.878 101.412 1.00 11.39 604 PRO A CA 1
ATOM 4992 C C . PRO A 1 604 ? 88.875 55.433 101.473 1.00 8.72 604 PRO A C 1
ATOM 4993 O O . PRO A 1 604 ? 87.953 56.278 101.316 1.00 10.31 604 PRO A O 1
ATOM 4997 N N . VAL A 1 605 ? 88.613 54.200 101.859 1.00 8.91 605 VAL A N 1
ATOM 4998 C CA . VAL A 1 605 ? 87.292 53.603 101.984 1.00 7.37 605 VAL A CA 1
ATOM 4999 C C . VAL A 1 605 ? 87.176 52.843 103.302 1.00 7.46 605 VAL A C 1
ATOM 5000 O O . VAL A 1 605 ? 86.203 52.105 103.477 1.00 9.13 605 VAL A O 1
ATOM 5004 N N . GLY A 1 606 ? 88.170 53.038 104.218 1.00 8.94 606 GLY A N 1
ATOM 5005 C CA . GLY A 1 606 ? 88.033 52.469 105.582 1.00 9.11 606 GLY A CA 1
ATOM 5006 C C . GLY A 1 606 ? 88.993 53.284 106.421 1.00 9.17 606 GLY A C 1
ATOM 5007 O O . GLY A 1 606 ? 90.098 53.646 105.920 1.00 10.55 606 GLY A O 1
ATOM 5008 N N . ALA A 1 607 ? 88.602 53.532 107.676 1.00 9.59 607 ALA A N 1
ATOM 5009 C CA . ALA A 1 607 ? 89.405 54.326 108.550 1.00 10.74 607 ALA A CA 1
ATOM 5010 C C . ALA A 1 607 ? 89.372 53.793 109.968 1.00 8.91 607 ALA A C 1
ATOM 5011 O O . ALA A 1 607 ? 88.410 53.103 110.358 1.00 10.48 607 ALA A O 1
ATOM 5013 N N . PHE A 1 608 ? 90.414 54.150 110.732 1.00 10.01 608 PHE A N 1
ATOM 5014 C CA . PHE A 1 608 ? 90.592 53.761 112.107 1.00 9.27 608 PHE A CA 1
ATOM 5015 C C . PHE A 1 608 ? 90.638 55.015 112.919 1.00 9.08 608 PHE A C 1
ATOM 5016 O O . PHE A 1 608 ? 91.469 55.914 112.648 1.00 11.10 608 PHE A O 1
ATOM 5024 N N . VAL A 1 609 ? 89.882 55.039 114.018 1.00 10.00 609 VAL A N 1
ATOM 5025 C CA . VAL A 1 609 ? 89.910 56.152 114.960 1.00 11.84 609 VAL A CA 1
ATOM 5026 C C . VAL A 1 609 ? 90.048 55.593 116.337 1.00 10.04 609 VAL A C 1
ATOM 5027 O O . VAL A 1 609 ? 89.478 54.568 116.684 1.00 12.38 609 VAL A O 1
ATOM 5031 N N . ARG A 1 610 ? 90.788 56.305 117.170 1.00 11.19 610 ARG A N 1
ATOM 5032 C CA . ARG A 1 610 ? 90.934 55.942 118.595 1.00 10.13 610 ARG A CA 1
ATOM 5033 C C . ARG A 1 610 ? 90.213 56.993 119.461 1.00 11.53 610 ARG A C 1
ATOM 5034 O O . ARG A 1 610 ? 90.252 58.227 119.116 1.00 11.18 610 ARG A O 1
ATOM 5042 N N . LYS A 1 611 ? 89.603 56.580 120.558 1.00 12.31 611 LYS A N 1
ATOM 5043 C CA . LYS A 1 611 ? 88.965 57.481 121.485 1.00 12.57 611 LYS A CA 1
ATOM 5044 C C . LYS A 1 611 ? 89.248 56.913 122.854 1.00 13.44 611 LYS A C 1
ATOM 5045 O O . LYS A 1 611 ? 88.835 55.802 123.226 1.00 14.28 611 LYS A O 1
ATOM 5051 N N . GLY A 1 612 ? 89.980 57.656 123.654 1.00 13.56 612 GLY A N 1
ATOM 5052 C CA . GLY A 1 612 ? 90.465 57.147 124.935 1.00 14.25 612 GLY A CA 1
ATOM 5053 C C . GLY A 1 612 ? 91.123 55.871 124.696 1.00 14.36 612 GLY A C 1
ATOM 5054 O O . GLY A 1 612 ? 92.135 55.818 123.914 1.00 15.27 612 GLY A O 1
ATOM 5055 N N . GLY A 1 613 ? 90.717 54.810 125.437 1.00 16.55 613 GLY A N 1
ATOM 5056 C CA . GLY A 1 613 ? 91.380 53.555 125.199 1.00 15.21 613 GLY A CA 1
ATOM 5057 C C . GLY A 1 613 ? 90.570 52.675 124.256 1.00 13.95 613 GLY A C 1
ATOM 5058 O O . GLY A 1 613 ? 90.984 51.545 124.056 1.00 18.09 613 GLY A O 1
ATOM 5059 N N . GLY A 1 614 ? 89.526 53.222 123.621 1.00 12.77 614 GLY A N 1
ATOM 5060 C CA . GLY A 1 614 ? 88.684 52.489 122.644 1.00 12.82 614 GLY A CA 1
ATOM 5061 C C . GLY A 1 614 ? 89.066 52.764 121.222 1.00 10.31 614 GLY A C 1
ATOM 5062 O O . GLY A 1 614 ? 89.949 53.626 120.977 1.00 10.33 614 GLY A O 1
ATOM 5063 N N . SER A 1 615 ? 88.381 52.204 120.269 1.00 9.33 615 SER A N 1
ATOM 5064 C CA . SER A 1 615 ? 88.654 52.476 118.895 1.00 9.35 615 SER A CA 1
ATOM 5065 C C . SER A 1 615 ? 87.441 52.063 118.049 1.00 9.17 615 SER A C 1
ATOM 5066 O O . SER A 1 615 ? 86.575 51.288 118.472 1.00 10.95 615 SER A O 1
ATOM 5069 N N . ALA A 1 616 ? 87.478 52.571 116.830 1.00 9.19 616 ALA A N 1
ATOM 5070 C CA . ALA A 1 616 ? 86.530 52.149 115.831 1.00 10.98 616 ALA A CA 1
ATOM 5071 C C . ALA A 1 616 ? 87.150 52.007 114.457 1.00 8.38 616 ALA A C 1
ATOM 5072 O O . ALA A 1 616 ? 87.936 52.915 114.032 1.00 9.05 616 ALA A O 1
ATOM 5074 N N . VAL A 1 617 ? 86.791 50.960 113.741 1.00 8.36 617 VAL A N 1
ATOM 5075 C CA . VAL A 1 617 ? 87.101 50.832 112.346 1.00 8.46 617 VAL A CA 1
ATOM 5076 C C . VAL A 1 617 ? 85.765 51.012 111.579 1.00 8.11 617 VAL A C 1
ATOM 5077 O O . VAL A 1 617 ? 84.750 50.408 111.926 1.00 9.49 617 VAL A O 1
ATOM 5081 N N . VAL A 1 618 ? 85.838 51.955 110.650 1.00 8.37 618 VAL A N 1
ATOM 5082 C CA . VAL A 1 618 ? 84.637 52.331 109.823 1.00 8.33 618 VAL A CA 1
ATOM 5083 C C . VAL A 1 618 ? 84.925 51.929 108.378 1.00 8.62 618 VAL A C 1
ATOM 5084 O O . VAL A 1 618 ? 85.887 52.481 107.841 1.00 8.96 618 VAL A O 1
ATOM 5088 N N . LEU A 1 619 ? 84.181 50.995 107.847 1.00 7.47 619 LEU A N 1
ATOM 5089 C CA . LEU A 1 619 ? 84.409 50.549 106.497 1.00 7.92 619 LEU A CA 1
ATOM 5090 C C . LEU A 1 619 ? 83.265 51.011 105.600 1.00 9.55 619 LEU A C 1
ATOM 5091 O O . LEU A 1 619 ? 82.097 50.779 105.941 1.00 9.28 619 LEU A O 1
ATOM 5096 N N . GLY A 1 620 ? 83.607 51.488 104.431 1.00 8.46 620 GLY A N 1
ATOM 5097 C CA . GLY A 1 620 ? 82.659 51.886 103.428 1.00 8.22 620 GLY A CA 1
ATOM 5098 C C . GLY A 1 620 ? 82.302 50.801 102.405 1.00 8.13 620 GLY A C 1
ATOM 5099 O O . GLY A 1 620 ? 81.851 51.100 101.348 1.00 10.50 620 GLY A O 1
ATOM 5100 N N . PHE A 1 621 ? 82.459 49.575 102.820 1.00 7.12 621 PHE A N 1
ATOM 5101 C CA . PHE A 1 621 ? 82.206 48.395 101.963 1.00 7.51 621 PHE A CA 1
ATOM 5102 C C . PHE A 1 621 ? 81.734 47.215 102.773 1.00 8.38 621 PHE A C 1
ATOM 5103 O O . PHE A 1 621 ? 81.815 47.211 103.978 1.00 7.84 621 PHE A O 1
ATOM 5111 N N . ARG A 1 622 ? 81.171 46.282 102.010 1.00 7.86 622 ARG A N 1
ATOM 5112 C CA A ARG A 1 622 ? 80.600 45.022 102.510 0.50 9.21 622 ARG A CA 1
ATOM 5113 C CA B ARG A 1 622 ? 80.675 45.059 102.640 0.50 9.64 622 ARG A CA 1
ATOM 5114 C C . ARG A 1 622 ? 81.736 44.001 102.527 1.00 9.05 622 ARG A C 1
ATOM 5115 O O . ARG A 1 622 ? 82.192 43.618 101.482 1.00 16.97 622 ARG A O 1
ATOM 5130 N N . LEU A 1 623 ? 82.158 43.548 103.645 1.00 7.29 623 LEU A N 1
ATOM 5131 C CA . LEU A 1 623 ? 83.199 42.520 103.742 1.00 7.05 623 LEU A CA 1
ATOM 5132 C C . LEU A 1 623 ? 82.516 41.133 103.817 1.00 6.90 623 LEU A C 1
ATOM 5133 O O . LEU A 1 623 ? 81.629 40.839 104.650 1.00 7.99 623 LEU A O 1
ATOM 5138 N N . GLN A 1 624 ? 82.906 40.263 102.897 1.00 6.08 624 GLN A N 1
ATOM 5139 C CA . GLN A 1 624 ? 82.214 38.953 102.657 1.00 5.63 624 GLN A CA 1
ATOM 5140 C C . GLN A 1 624 ? 83.204 37.779 102.655 1.00 6.69 624 GLN A C 1
ATOM 5141 O O . GLN A 1 624 ? 84.410 37.938 102.552 1.00 6.80 624 GLN A O 1
ATOM 5147 N N . TYR A 1 625 ? 82.602 36.591 102.775 1.00 6.77 625 TYR A N 1
ATOM 5148 C CA . TYR A 1 625 ? 83.352 35.394 102.680 1.00 6.40 625 TYR A CA 1
ATOM 5149 C C . TYR A 1 625 ? 83.569 34.964 101.218 1.00 6.74 625 TYR A C 1
ATOM 5150 O O . TYR A 1 625 ? 82.721 34.336 100.581 1.00 7.59 625 TYR A O 1
ATOM 5159 N N . TYR A 1 626 ? 84.818 35.221 100.786 1.00 7.73 626 TYR A N 1
ATOM 5160 C CA . TYR A 1 626 ? 85.337 34.664 99.616 1.00 7.37 626 TYR A CA 1
ATOM 5161 C C . TYR A 1 626 ? 86.669 34.021 100.017 1.00 7.90 626 TYR A C 1
ATOM 5162 O O . TYR A 1 626 ? 87.304 34.524 100.927 1.00 10.69 626 TYR A O 1
ATOM 5171 N N . THR A 1 627 ? 87.028 32.930 99.367 1.00 8.42 627 THR A N 1
ATOM 5172 C CA . THR A 1 627 ? 88.335 32.330 99.620 1.00 8.36 627 THR A CA 1
ATOM 5173 C C . THR A 1 627 ? 88.989 31.954 98.297 1.00 7.66 627 THR A C 1
ATOM 5174 O O . THR A 1 627 ? 88.372 31.938 97.220 1.00 9.33 627 THR A O 1
ATOM 5178 N N . SER A 1 628 ? 90.279 31.652 98.401 1.00 6.95 628 SER A N 1
ATOM 5179 C CA . SER A 1 628 ? 91.177 31.469 97.242 1.00 7.24 628 SER A CA 1
ATOM 5180 C C . SER A 1 628 ? 92.521 31.154 97.849 1.00 6.98 628 SER A C 1
ATOM 5181 O O . SER A 1 628 ? 92.753 31.198 99.033 1.00 7.38 628 SER A O 1
ATOM 5184 N N . HIS A 1 629 ? 93.484 30.877 96.940 1.00 6.97 629 HIS A N 1
ATOM 5185 C CA . HIS A 1 629 ? 94.881 30.752 97.359 1.00 8.63 629 HIS A CA 1
ATOM 5186 C C . HIS A 1 629 ? 95.354 32.005 98.173 1.00 9.26 629 HIS A C 1
ATOM 5187 O O . HIS A 1 629 ? 96.010 31.849 99.197 1.00 7.73 629 HIS A O 1
ATOM 5194 N N . HIS A 1 630 ? 94.991 33.158 97.672 1.00 7.34 630 HIS A N 1
ATOM 5195 C CA . HIS A 1 630 ? 95.449 34.408 98.283 1.00 7.09 630 HIS A CA 1
ATOM 5196 C C . HIS A 1 630 ? 94.748 34.679 99.624 1.00 6.98 630 HIS A C 1
ATOM 5197 O O . HIS A 1 630 ? 95.311 35.235 100.556 1.00 8.98 630 HIS A O 1
ATOM 5204 N N . ASP A 1 631 ? 93.474 34.278 99.711 1.00 6.74 631 ASP A N 1
ATOM 5205 C CA . ASP A 1 631 ? 92.744 34.214 101.003 1.00 6.64 631 ASP A CA 1
ATOM 5206 C C . ASP A 1 631 ? 92.675 35.570 101.730 1.00 6.49 631 ASP A C 1
ATOM 5207 O O . ASP A 1 631 ? 92.783 35.663 102.921 1.00 7.08 631 ASP A O 1
ATOM 5212 N N . LEU A 1 632 ? 92.452 36.638 100.911 1.00 6.24 632 LEU A N 1
ATOM 5213 C CA . LEU A 1 632 ? 92.564 38.010 101.488 1.00 6.92 632 LEU A CA 1
ATOM 5214 C C . LEU A 1 632 ? 91.450 38.384 102.424 1.00 7.16 632 LEU A C 1
ATOM 5215 O O . LEU A 1 632 ? 91.649 39.280 103.237 1.00 7.21 632 LEU A O 1
ATOM 5220 N N . HIS A 1 633 ? 90.298 37.739 102.268 1.00 6.20 633 HIS A N 1
ATOM 5221 C CA . HIS A 1 633 ? 89.193 38.132 103.108 1.00 6.52 633 HIS A CA 1
ATOM 5222 C C . HIS A 1 633 ? 89.419 37.726 104.556 1.00 5.93 633 HIS A C 1
ATOM 5223 O O . HIS A 1 633 ? 89.288 38.497 105.492 1.00 7.45 633 HIS A O 1
ATOM 5230 N N . ARG A 1 634 ? 89.803 36.422 104.730 1.00 5.64 634 ARG A N 1
ATOM 5231 C CA . ARG A 1 634 ? 90.248 35.931 106.037 1.00 5.16 634 ARG A CA 1
ATOM 5232 C C . ARG A 1 634 ? 91.402 36.761 106.579 1.00 5.44 634 ARG A C 1
ATOM 5233 O O . ARG A 1 634 ? 91.455 37.107 107.749 1.00 6.51 634 ARG A O 1
ATOM 5241 N N . LYS A 1 635 ? 92.396 37.028 105.698 1.00 6.36 635 LYS A N 1
ATOM 5242 C CA . LYS A 1 635 ? 93.529 37.821 106.134 1.00 7.28 635 LYS A CA 1
ATOM 5243 C C . LYS A 1 635 ? 93.190 39.165 106.611 1.00 7.37 635 LYS A C 1
ATOM 5244 O O . LYS A 1 635 ? 93.785 39.675 107.558 1.00 8.99 635 LYS A O 1
ATOM 5250 N N . PHE A 1 636 ? 92.246 39.819 105.958 1.00 7.05 636 PHE A N 1
ATOM 5251 C CA . PHE A 1 636 ? 91.787 41.142 106.397 1.00 7.16 636 PHE A CA 1
ATOM 5252 C C . PHE A 1 636 ? 91.126 41.096 107.760 1.00 7.32 636 PHE A C 1
ATOM 5253 O O . PHE A 1 636 ? 91.402 41.956 108.595 1.00 8.03 636 PHE A O 1
ATOM 5261 N N . VAL A 1 637 ? 90.313 40.083 108.003 1.00 6.48 637 VAL A N 1
ATOM 5262 C CA . VAL A 1 637 ? 89.736 39.889 109.361 1.00 6.82 637 VAL A CA 1
ATOM 5263 C C . VAL A 1 637 ? 90.877 39.862 110.352 1.00 6.42 637 VAL A C 1
ATOM 5264 O O . VAL A 1 637 ? 90.847 40.471 111.414 1.00 8.63 637 VAL A O 1
ATOM 5268 N N . TRP A 1 638 ? 91.861 39.018 110.099 1.00 6.82 638 TRP A N 1
ATOM 5269 C CA . TRP A 1 638 ? 92.986 38.839 111.035 1.00 7.60 638 TRP A CA 1
ATOM 5270 C C . TRP A 1 638 ? 93.728 40.176 111.261 1.00 7.16 638 TRP A C 1
ATOM 5271 O O . TRP A 1 638 ? 94.126 40.490 112.398 1.00 8.87 638 TRP A O 1
ATOM 5282 N N . LYS A 1 639 ? 93.896 40.965 110.216 1.00 7.27 639 LYS A N 1
ATOM 5283 C CA . LYS A 1 639 ? 94.498 42.300 110.352 1.00 8.74 639 LYS A CA 1
ATOM 5284 C C . LYS A 1 639 ? 93.669 43.239 111.194 1.00 9.04 639 LYS A C 1
ATOM 5285 O O . LYS A 1 639 ? 94.222 43.932 112.053 1.00 10.52 639 LYS A O 1
ATOM 5291 N N . LEU A 1 640 ? 92.366 43.201 111.057 1.00 8.23 640 LEU A N 1
ATOM 5292 C CA . LEU A 1 640 ? 91.522 44.040 111.923 1.00 8.90 640 LEU A CA 1
ATOM 5293 C C . LEU A 1 640 ? 91.564 43.601 113.390 1.00 8.13 640 LEU A C 1
ATOM 5294 O O . LEU A 1 640 ? 91.584 44.413 114.317 1.00 8.96 640 LEU A O 1
ATOM 5299 N N . LYS A 1 641 ? 91.556 42.272 113.595 1.00 8.96 641 LYS A N 1
ATOM 5300 C CA . LYS A 1 641 ? 91.688 41.753 114.974 1.00 9.48 641 LYS A CA 1
ATOM 5301 C C . LYS A 1 641 ? 93.033 42.203 115.553 1.00 9.50 641 LYS A C 1
ATOM 5302 O O . LYS A 1 641 ? 93.058 42.654 116.707 1.00 10.63 641 LYS A O 1
ATOM 5308 N N . GLU A 1 642 ? 94.125 42.094 114.780 1.00 10.16 642 GLU A N 1
ATOM 5309 C CA . GLU A 1 642 ? 95.447 42.527 115.288 1.00 11.33 642 GLU A CA 1
ATOM 5310 C C . GLU A 1 642 ? 95.424 44.056 115.589 1.00 11.38 642 GLU A C 1
ATOM 5311 O O . GLU A 1 642 ? 95.871 44.502 116.685 1.00 12.47 642 GLU A O 1
ATOM 5317 N N . LEU A 1 643 ? 94.805 44.865 114.733 1.00 9.50 643 LEU A N 1
ATOM 5318 C CA . LEU A 1 643 ? 94.733 46.306 114.907 1.00 11.67 643 LEU A CA 1
ATOM 5319 C C . LEU A 1 643 ? 94.077 46.695 116.198 1.00 9.87 643 LEU A C 1
ATOM 5320 O O . LEU A 1 643 ? 94.492 47.609 116.867 1.00 12.41 643 LEU A O 1
ATOM 5325 N N . GLN A 1 644 ? 93.030 45.934 116.560 1.00 9.82 644 GLN A N 1
ATOM 5326 C CA . GLN A 1 644 ? 92.274 46.237 117.763 1.00 10.59 644 GLN A CA 1
ATOM 5327 C C . GLN A 1 644 ? 92.680 45.390 119.003 1.00 11.24 644 GLN A C 1
ATOM 5328 O O . GLN A 1 644 ? 92.010 45.402 120.001 1.00 13.20 644 GLN A O 1
ATOM 5334 N N . GLY A 1 645 ? 93.720 44.572 118.886 1.00 11.19 645 GLY A N 1
ATOM 5335 C CA . GLY A 1 645 ? 94.211 43.860 120.028 1.00 12.89 645 GLY A CA 1
ATOM 5336 C C . GLY A 1 645 ? 93.507 42.586 120.428 1.00 11.65 645 GLY A C 1
ATOM 5337 O O . GLY A 1 645 ? 93.634 42.182 121.568 1.00 15.97 645 GLY A O 1
ATOM 5338 N N . VAL A 1 646 ? 92.743 42.030 119.510 1.00 10.94 646 VAL A N 1
ATOM 5339 C CA . VAL A 1 646 ? 91.896 40.863 119.851 1.00 12.04 646 VAL A CA 1
ATOM 5340 C C . VAL A 1 646 ? 92.837 39.652 119.759 1.00 15.97 646 VAL A C 1
ATOM 5341 O O . VAL A 1 646 ? 93.499 39.381 118.682 1.00 21.71 646 VAL A O 1
ATOM 5345 N N . ARG A 1 647 ? 92.843 38.814 120.779 1.00 15.42 647 ARG A N 1
ATOM 5346 C CA . ARG A 1 647 ? 93.683 37.603 120.733 1.00 16.23 647 ARG A CA 1
ATOM 5347 C C . ARG A 1 647 ? 92.762 36.461 121.246 1.00 15.59 647 ARG A C 1
ATOM 5348 O O . ARG A 1 647 ? 92.298 36.466 122.402 1.00 18.18 647 ARG A O 1
ATOM 5356 N N . GLU A 1 648 ? 92.548 35.479 120.390 1.00 14.16 648 GLU A N 1
ATOM 5357 C CA . GLU A 1 648 ? 91.857 34.279 120.799 1.00 13.60 648 GLU A CA 1
ATOM 5358 C C . GLU A 1 648 ? 92.691 33.402 121.802 1.00 10.17 648 GLU A C 1
ATOM 5359 O O . GLU A 1 648 ? 93.910 33.580 121.928 1.00 15.61 648 GLU A O 1
ATOM 5365 N N . ASP A 1 649 ? 92.038 32.544 122.529 1.00 13.85 649 ASP A N 1
ATOM 5366 C CA . ASP A 1 649 ? 92.626 31.610 123.464 1.00 17.48 649 ASP A CA 1
ATOM 5367 C C . ASP A 1 649 ? 93.300 30.445 122.770 1.00 13.15 649 ASP A C 1
ATOM 5368 O O . ASP A 1 649 ? 93.858 29.561 123.419 1.00 14.69 649 ASP A O 1
ATOM 5373 N N . PHE A 1 650 ? 93.177 30.362 121.449 1.00 10.99 650 PHE A N 1
ATOM 5374 C CA . PHE A 1 650 ? 93.717 29.246 120.689 1.00 9.92 650 PHE A CA 1
ATOM 5375 C C . PHE A 1 650 ? 94.361 29.805 119.403 1.00 9.63 650 PHE A C 1
ATOM 5376 O O . PHE A 1 650 ? 94.045 30.943 118.969 1.00 11.78 650 PHE A O 1
ATOM 5384 N N . GLU A 1 651 ? 95.192 28.970 118.830 1.00 10.72 651 GLU A N 1
ATOM 5385 C CA . GLU A 1 651 ? 95.758 29.179 117.508 1.00 12.62 651 GLU A CA 1
ATOM 5386 C C . GLU A 1 651 ? 95.832 27.900 116.718 1.00 10.27 651 GLU A C 1
ATOM 5387 O O . GLU A 1 651 ? 95.865 26.832 117.324 1.00 12.52 651 GLU A O 1
ATOM 5393 N N . VAL A 1 652 ? 95.761 28.000 115.403 1.00 8.51 652 VAL A N 1
ATOM 5394 C CA . VAL A 1 652 ? 95.865 26.846 114.542 1.00 9.34 652 VAL A CA 1
ATOM 5395 C C . VAL A 1 652 ? 96.921 27.081 113.506 1.00 10.05 652 VAL A C 1
ATOM 5396 O O . VAL A 1 652 ? 97.086 28.187 113.011 1.00 11.83 652 VAL A O 1
ATOM 5400 N N . THR A 1 653 ? 97.598 26.063 113.078 1.00 9.18 653 THR A N 1
ATOM 5401 C CA . THR A 1 653 ? 98.513 26.161 111.936 1.00 9.71 653 THR A CA 1
ATOM 5402 C C . THR A 1 653 ? 97.819 26.095 110.571 1.00 8.66 653 THR A C 1
ATOM 5403 O O . THR A 1 653 ? 98.337 26.551 109.621 1.00 12.63 653 THR A O 1
ATOM 5407 N N . ASN A 1 654 ? 96.635 25.446 110.519 1.00 9.12 654 ASN A N 1
ATOM 5408 C CA . ASN A 1 654 ? 95.907 25.231 109.259 1.00 8.11 654 ASN A CA 1
ATOM 5409 C C . ASN A 1 654 ? 94.616 26.018 109.423 1.00 8.09 654 ASN A C 1
ATOM 5410 O O . ASN A 1 654 ? 93.746 25.671 110.242 1.00 8.06 654 ASN A O 1
ATOM 5415 N N . PRO A 1 655 ? 94.467 27.111 108.620 1.00 8.79 655 PRO A N 1
ATOM 5416 C CA . PRO A 1 655 ? 93.272 27.969 108.784 1.00 8.61 655 PRO A CA 1
ATOM 5417 C C . PRO A 1 655 ? 91.935 27.269 108.493 1.00 6.74 655 PRO A C 1
ATOM 5418 O O . PRO A 1 655 ? 90.885 27.841 108.795 1.00 9.18 655 PRO A O 1
ATOM 5422 N N . ASP A 1 656 ? 91.953 26.114 107.884 1.00 6.18 656 ASP A N 1
ATOM 5423 C CA . ASP A 1 656 ? 90.687 25.417 107.597 1.00 6.52 656 ASP A CA 1
ATOM 5424 C C . ASP A 1 656 ? 90.266 24.586 108.767 1.00 6.29 656 ASP A C 1
ATOM 5425 O O . ASP A 1 656 ? 89.155 24.024 108.728 1.00 7.17 656 ASP A O 1
ATOM 5430 N N . MET A 1 657 ? 91.100 24.430 109.793 1.00 5.96 657 MET A N 1
ATOM 5431 C CA . MET A 1 657 ? 90.740 23.698 111.014 1.00 5.82 657 MET A CA 1
ATOM 5432 C C . MET A 1 657 ? 90.071 24.638 111.955 1.00 6.66 657 MET A C 1
ATOM 5433 O O . MET A 1 657 ? 90.675 25.538 112.521 1.00 7.35 657 MET A O 1
ATOM 5438 N N . ILE A 1 658 ? 88.751 24.473 112.105 1.00 5.96 658 ILE A N 1
ATOM 5439 C CA . ILE A 1 658 ? 87.920 25.419 112.891 1.00 5.96 658 ILE A CA 1
ATOM 5440 C C . ILE A 1 658 ? 87.788 24.907 114.299 1.00 4.99 658 ILE A C 1
ATOM 5441 O O . ILE A 1 658 ? 87.444 23.734 114.510 1.00 7.57 658 ILE A O 1
ATOM 5446 N N . VAL A 1 659 ? 88.152 25.758 115.257 1.00 5.99 659 VAL A N 1
ATOM 5447 C CA . VAL A 1 659 ? 88.258 25.389 116.690 1.00 6.10 659 VAL A CA 1
ATOM 5448 C C . VAL A 1 659 ? 87.294 26.246 117.534 1.00 7.73 659 VAL A C 1
ATOM 5449 O O . VAL A 1 659 ? 87.364 27.470 117.460 1.00 8.42 659 VAL A O 1
ATOM 5453 N N . LEU A 1 660 ? 86.462 25.567 118.340 1.00 7.94 660 LEU A N 1
ATOM 5454 C CA . LEU A 1 660 ? 85.560 26.211 119.237 1.00 7.55 660 LEU A CA 1
ATOM 5455 C C . LEU A 1 660 ? 85.791 25.666 120.666 1.00 6.42 660 LEU A C 1
ATOM 5456 O O . LEU A 1 660 ? 85.360 24.539 120.971 1.00 8.42 660 LEU A O 1
ATOM 5461 N N . PRO A 1 661 ? 86.472 26.437 121.504 1.00 7.78 661 PRO A N 1
ATOM 5462 C CA . PRO A 1 661 ? 86.787 25.956 122.845 1.00 8.55 661 PRO A CA 1
ATOM 5463 C C . PRO A 1 661 ? 85.614 26.088 123.756 1.00 7.18 661 PRO A C 1
ATOM 5464 O O . PRO A 1 661 ? 85.040 27.162 123.990 1.00 10.18 661 PRO A O 1
ATOM 5468 N N . MET A 1 662 ? 85.202 24.940 124.257 1.00 8.02 662 MET A N 1
ATOM 5469 C CA . MET A 1 662 ? 84.077 24.823 125.228 1.00 7.85 662 MET A CA 1
ATOM 5470 C C . MET A 1 662 ? 84.696 24.759 126.638 1.00 7.75 662 MET A C 1
ATOM 5471 O O . MET A 1 662 ? 85.292 23.724 127.011 1.00 9.01 662 MET A O 1
ATOM 5476 N N . GLU A 1 663 ? 84.686 25.887 127.354 1.00 9.78 663 GLU A N 1
ATOM 5477 C CA . GLU A 1 663 ? 85.378 26.020 128.601 1.00 10.31 663 GLU A CA 1
ATOM 5478 C C . GLU A 1 663 ? 84.586 25.709 129.820 1.00 10.82 663 GLU A C 1
ATOM 5479 O O . GLU A 1 663 ? 83.480 26.209 129.905 1.00 11.50 663 GLU A O 1
ATOM 5485 N N . GLY A 1 664 ? 85.162 24.896 130.711 1.00 10.47 664 GLY A N 1
ATOM 5486 C CA . GLY A 1 664 ? 84.503 24.649 131.970 1.00 13.21 664 GLY A CA 1
ATOM 5487 C C . GLY A 1 664 ? 85.379 25.095 133.086 1.00 13.23 664 GLY A C 1
ATOM 5488 O O . GLY A 1 664 ? 86.419 25.702 132.877 1.00 15.67 664 GLY A O 1
ATOM 5489 N N . LYS A 1 665 ? 85.007 24.652 134.281 1.00 14.79 665 LYS A N 1
ATOM 5490 C CA . LYS A 1 665 ? 85.813 25.048 135.414 1.00 17.59 665 LYS A CA 1
ATOM 5491 C C . LYS A 1 665 ? 86.993 24.038 135.558 1.00 14.15 665 LYS A C 1
ATOM 5492 O O . LYS A 1 665 ? 86.803 22.898 135.988 1.00 20.03 665 LYS A O 1
ATOM 5498 N N . GLY A 1 666 ? 88.186 24.514 135.167 1.00 16.96 666 GLY A N 1
ATOM 5499 C CA . GLY A 1 666 ? 89.406 23.715 135.228 1.00 18.86 666 GLY A CA 1
ATOM 5500 C C . GLY A 1 666 ? 89.673 22.765 134.082 1.00 17.66 666 GLY A C 1
ATOM 5501 O O . GLY A 1 666 ? 90.636 22.037 134.145 1.00 18.91 666 GLY A O 1
ATOM 5502 N N . TYR A 1 667 ? 88.835 22.817 133.059 1.00 12.47 667 TYR A N 1
ATOM 5503 C CA . TYR A 1 667 ? 89.009 21.894 131.933 1.00 10.93 667 TYR A CA 1
ATOM 5504 C C . TYR A 1 667 ? 88.336 22.580 130.716 1.00 10.28 667 TYR A C 1
ATOM 5505 O O . TYR A 1 667 ? 87.620 23.558 130.836 1.00 11.00 667 TYR A O 1
ATOM 5514 N N . ALA A 1 668 ? 88.594 21.969 129.553 1.00 8.75 668 ALA A N 1
ATOM 5515 C CA . ALA A 1 668 ? 87.880 22.385 128.336 1.00 8.81 668 ALA A CA 1
ATOM 5516 C C . ALA A 1 668 ? 87.701 21.268 127.405 1.00 9.30 668 ALA A C 1
ATOM 5517 O O . ALA A 1 668 ? 88.483 20.292 127.513 1.00 9.15 668 ALA A O 1
ATOM 5519 N N . TYR A 1 669 ? 86.753 21.338 126.524 1.00 9.68 669 TYR A N 1
ATOM 5520 C CA . TYR A 1 669 ? 86.646 20.504 125.370 1.00 9.45 669 TYR A CA 1
ATOM 5521 C C . TYR A 1 669 ? 86.764 21.382 124.156 1.00 9.31 669 TYR A C 1
ATOM 5522 O O . TYR A 1 669 ? 85.991 22.313 123.969 1.00 11.04 669 TYR A O 1
ATOM 5531 N N . LEU A 1 670 ? 87.764 21.091 123.284 1.00 8.04 670 LEU A N 1
ATOM 5532 C CA . LEU A 1 670 ? 87.860 21.885 122.038 1.00 8.19 670 LEU A CA 1
ATOM 5533 C C . LEU A 1 670 ? 87.122 21.145 120.952 1.00 7.65 670 LEU A C 1
ATOM 5534 O O . LEU A 1 670 ? 87.544 20.059 120.589 1.00 7.90 670 LEU A O 1
ATOM 5539 N N . ALA A 1 671 ? 86.070 21.744 120.398 1.00 6.54 671 ALA A N 1
ATOM 5540 C CA . ALA A 1 671 ? 85.526 21.214 119.155 1.00 6.85 671 ALA A CA 1
ATOM 5541 C C . ALA A 1 671 ? 86.417 21.586 118.026 1.00 6.43 671 ALA A C 1
ATOM 5542 O O . ALA A 1 671 ? 86.794 22.751 117.890 1.00 8.09 671 ALA A O 1
ATOM 5544 N N . VAL A 1 672 ? 86.848 20.599 117.318 1.00 7.65 672 VAL A N 1
ATOM 5545 C CA . VAL A 1 672 ? 87.806 20.750 116.184 1.00 6.53 672 VAL A CA 1
ATOM 5546 C C . VAL A 1 672 ? 87.104 20.160 114.934 1.00 5.37 672 VAL A C 1
ATOM 5547 O O . VAL A 1 672 ? 86.772 19.003 114.947 1.00 7.95 672 VAL A O 1
ATOM 5551 N N . THR A 1 673 ? 86.864 21.028 113.953 1.00 6.70 673 THR A N 1
ATOM 5552 C CA . THR A 1 673 ? 86.007 20.608 112.860 1.00 7.19 673 THR A CA 1
ATOM 5553 C C . THR A 1 673 ? 86.644 20.967 111.495 1.00 5.81 673 THR A C 1
ATOM 5554 O O . THR A 1 673 ? 87.460 21.902 111.398 1.00 6.88 673 THR A O 1
ATOM 5558 N N . ASN A 1 674 ? 86.211 20.248 110.510 1.00 5.97 674 ASN A N 1
ATOM 5559 C CA . ASN A 1 674 ? 86.649 20.410 109.154 1.00 6.43 674 ASN A CA 1
ATOM 5560 C C . ASN A 1 674 ? 85.480 20.670 108.260 1.00 5.78 674 ASN A C 1
ATOM 5561 O O . ASN A 1 674 ? 84.994 19.800 107.533 1.00 7.03 674 ASN A O 1
ATOM 5566 N N . PRO A 1 675 ? 84.911 21.865 108.250 1.00 5.56 675 PRO A N 1
ATOM 5567 C CA . PRO A 1 675 ? 83.701 22.119 107.498 1.00 6.15 675 PRO A CA 1
ATOM 5568 C C . PRO A 1 675 ? 83.831 22.004 105.953 1.00 7.14 675 PRO A C 1
ATOM 5569 O O . PRO A 1 675 ? 82.888 21.616 105.277 1.00 7.77 675 PRO A O 1
ATOM 5573 N N . ARG A 1 676 ? 84.995 22.405 105.462 1.00 5.65 676 ARG A N 1
ATOM 5574 C CA . ARG A 1 676 ? 85.233 22.323 104.018 1.00 5.63 676 ARG A CA 1
ATOM 5575 C C . ARG A 1 676 ? 85.292 20.865 103.488 1.00 6.15 676 ARG A C 1
ATOM 5576 O O . ARG A 1 676 ? 85.011 20.605 102.343 1.00 7.11 676 ARG A O 1
ATOM 5584 N N . GLY A 1 677 ? 85.770 19.967 104.367 1.00 6.71 677 GLY A N 1
ATOM 5585 C CA . GLY A 1 677 ? 85.705 18.573 104.086 1.00 6.11 677 GLY A CA 1
ATOM 5586 C C . GLY A 1 677 ? 86.870 17.981 103.331 1.00 7.07 677 GLY A C 1
ATOM 5587 O O . GLY A 1 677 ? 86.978 16.710 103.248 1.00 9.17 677 GLY A O 1
ATOM 5588 N N . HIS A 1 678 ? 87.788 18.802 102.793 1.00 6.15 678 HIS A N 1
ATOM 5589 C CA . HIS A 1 678 ? 88.977 18.258 102.158 1.00 6.64 678 HIS A CA 1
ATOM 5590 C C . HIS A 1 678 ? 89.939 17.847 103.250 1.00 6.90 678 HIS A C 1
ATOM 5591 O O . HIS A 1 678 ? 89.908 18.348 104.382 1.00 7.73 678 HIS A O 1
ATOM 5598 N N . PRO A 1 679 ? 90.828 16.851 102.961 1.00 7.51 679 PRO A N 1
ATOM 5599 C CA . PRO A 1 679 ? 91.778 16.448 104.032 1.00 8.13 679 PRO A CA 1
ATOM 5600 C C . PRO A 1 679 ? 92.601 17.635 104.533 1.00 7.29 679 PRO A C 1
ATOM 5601 O O . PRO A 1 679 ? 93.182 18.376 103.731 1.00 10.39 679 PRO A O 1
ATOM 5605 N N . ILE A 1 680 ? 92.710 17.795 105.803 1.00 7.05 680 ILE A N 1
ATOM 5606 C CA . ILE A 1 680 ? 93.536 18.812 106.430 1.00 8.22 680 ILE A CA 1
ATOM 5607 C C . ILE A 1 680 ? 94.362 18.225 107.594 1.00 7.82 680 ILE A C 1
ATOM 5608 O O . ILE A 1 680 ? 93.969 17.266 108.267 1.00 9.48 680 ILE A O 1
ATOM 5613 N N . LYS A 1 681 ? 95.490 18.844 107.798 1.00 7.65 681 LYS A N 1
ATOM 5614 C CA . LYS A 1 681 ? 96.379 18.490 108.900 1.00 7.77 681 LYS A CA 1
ATOM 5615 C C . LYS A 1 681 ? 96.958 19.723 109.508 1.00 7.61 681 LYS A C 1
ATOM 5616 O O . LYS A 1 681 ? 97.346 20.674 108.783 1.00 9.45 681 LYS A O 1
ATOM 5622 N N . GLY A 1 682 ? 97.066 19.766 110.818 1.00 7.48 682 GLY A N 1
ATOM 5623 C CA . GLY A 1 682 ? 97.723 20.854 111.462 1.00 7.52 682 GLY A CA 1
ATOM 5624 C C . GLY A 1 682 ? 97.841 20.694 112.948 1.00 7.84 682 GLY A C 1
ATOM 5625 O O . GLY A 1 682 ? 97.368 19.692 113.520 1.00 9.31 682 GLY A O 1
ATOM 5626 N N . ARG A 1 683 ? 98.516 21.592 113.577 1.00 7.82 683 ARG A N 1
ATOM 5627 C CA . ARG A 1 683 ? 98.601 21.690 115.039 1.00 7.84 683 ARG A CA 1
ATOM 5628 C C . ARG A 1 683 ? 97.680 22.741 115.587 1.00 7.70 683 ARG A C 1
ATOM 5629 O O . ARG A 1 683 ? 97.246 23.664 114.845 1.00 8.77 683 ARG A O 1
ATOM 5637 N N . ILE A 1 684 ? 97.375 22.578 116.881 1.00 8.35 684 ILE A N 1
ATOM 5638 C CA . ILE A 1 684 ? 96.544 23.593 117.577 1.00 9.09 684 ILE A CA 1
ATOM 5639 C C . ILE A 1 684 ? 97.286 24.009 118.846 1.00 10.04 684 ILE A C 1
ATOM 5640 O O . ILE A 1 684 ? 97.878 23.131 119.508 1.00 10.62 684 ILE A O 1
ATOM 5645 N N . SER A 1 685 ? 97.153 25.237 119.270 1.00 11.61 685 SER A N 1
ATOM 5646 C CA . SER A 1 685 ? 97.573 25.671 120.582 1.00 12.82 685 SER A CA 1
ATOM 5647 C C . SER A 1 685 ? 96.389 26.121 121.354 1.00 13.28 685 SER A C 1
ATOM 5648 O O . SER A 1 685 ? 95.641 26.908 120.830 1.00 16.18 685 SER A O 1
ATOM 5651 N N . TYR A 1 686 ? 96.274 25.722 122.611 1.00 12.65 686 TYR A N 1
ATOM 5652 C CA . TYR A 1 686 ? 95.174 26.191 123.479 1.00 11.83 686 TYR A CA 1
ATOM 5653 C C . TYR A 1 686 ? 95.795 26.677 124.730 1.00 12.59 686 TYR A C 1
ATOM 5654 O O . TYR A 1 686 ? 96.462 25.926 125.409 1.00 12.16 686 TYR A O 1
ATOM 5663 N N . ARG A 1 687 ? 95.640 27.988 124.965 1.00 14.01 687 ARG A N 1
ATOM 5664 C CA . ARG A 1 687 ? 96.208 28.665 126.107 1.00 17.78 687 ARG A CA 1
ATOM 5665 C C . ARG A 1 687 ? 97.733 28.402 126.232 1.00 17.05 687 ARG A C 1
ATOM 5666 O O . ARG A 1 687 ? 98.289 28.126 127.309 1.00 20.81 687 ARG A O 1
ATOM 5674 N N . GLY A 1 688 ? 98.361 28.346 125.065 1.00 15.29 688 GLY A N 1
ATOM 5675 C CA . GLY A 1 688 ? 99.824 28.175 125.026 1.00 17.16 688 GLY A CA 1
ATOM 5676 C C . GLY A 1 688 ? 100.262 26.701 124.927 1.00 17.48 688 GLY A C 1
ATOM 5677 O O . GLY A 1 688 ? 101.484 26.480 124.646 1.00 23.49 688 GLY A O 1
ATOM 5678 N N . LEU A 1 689 ? 99.367 25.701 125.007 1.00 12.99 689 LEU A N 1
ATOM 5679 C CA . LEU A 1 689 ? 99.769 24.316 124.953 1.00 11.27 689 LEU A CA 1
ATOM 5680 C C . LEU A 1 689 ? 99.596 23.844 123.478 1.00 13.05 689 LEU A C 1
ATOM 5681 O O . LEU A 1 689 ? 98.467 23.751 123.025 1.00 13.42 689 LEU A O 1
ATOM 5686 N N . GLU A 1 690 ? 100.673 23.404 122.793 1.00 11.86 690 GLU A N 1
ATOM 5687 C CA . GLU A 1 690 ? 100.622 23.012 121.429 1.00 11.48 690 GLU A CA 1
ATOM 5688 C C . GLU A 1 690 ? 100.462 21.495 121.361 1.00 10.04 690 GLU A C 1
ATOM 5689 O O . GLU A 1 690 ? 101.146 20.745 122.011 1.00 12.65 690 GLU A O 1
ATOM 5695 N N . VAL A 1 691 ? 99.504 21.067 120.543 1.00 8.25 691 VAL A N 1
ATOM 5696 C CA . VAL A 1 691 ? 99.172 19.646 120.378 1.00 9.65 691 VAL A CA 1
ATOM 5697 C C . VAL A 1 691 ? 99.105 19.340 118.898 1.00 8.82 691 VAL A C 1
ATOM 5698 O O . VAL A 1 691 ? 98.622 20.203 118.110 1.00 9.42 691 VAL A O 1
ATOM 5702 N N . PRO A 1 692 ? 99.317 18.127 118.456 1.00 8.55 692 PRO A N 1
ATOM 5703 C CA . PRO A 1 692 ? 100.044 17.096 119.199 1.00 8.12 692 PRO A CA 1
ATOM 5704 C C . PRO A 1 692 ? 101.517 17.434 119.299 1.00 8.64 692 PRO A C 1
ATOM 5705 O O . PRO A 1 692 ? 101.985 18.420 118.729 1.00 9.51 692 PRO A O 1
ATOM 5709 N N . VAL A 1 693 ? 102.221 16.592 120.053 1.00 7.86 693 VAL A N 1
ATOM 5710 C CA . VAL A 1 693 ? 103.640 16.702 120.313 1.00 9.25 693 VAL A CA 1
ATOM 5711 C C . VAL A 1 693 ? 104.431 15.653 119.514 1.00 8.94 693 VAL A C 1
ATOM 5712 O O . VAL A 1 693 ? 105.445 15.975 118.867 1.00 12.29 693 VAL A O 1
ATOM 5716 N N . LEU A 1 694 ? 103.968 14.406 119.556 1.00 9.95 694 LEU A N 1
ATOM 5717 C CA . LEU A 1 694 ? 104.677 13.331 118.864 1.00 10.70 694 LEU A CA 1
ATOM 5718 C C . LEU A 1 694 ? 104.175 13.163 117.446 1.00 12.33 694 LEU A C 1
ATOM 5719 O O . LEU A 1 694 ? 104.938 13.077 116.524 1.00 12.70 694 LEU A O 1
ATOM 5724 N N . LEU A 1 695 ? 102.877 13.079 117.264 1.00 10.59 695 LEU A N 1
ATOM 5725 C CA . LEU A 1 695 ? 102.327 13.092 115.907 1.00 10.37 695 LEU A CA 1
ATOM 5726 C C . LEU A 1 695 ? 102.659 14.461 115.245 1.00 10.73 695 LEU A C 1
ATOM 5727 O O . LEU A 1 695 ? 102.832 15.463 115.915 1.00 11.09 695 LEU A O 1
ATOM 5732 N N . ASP A 1 696 ? 102.708 14.433 113.913 1.00 10.56 696 ASP A N 1
ATOM 5733 C CA . ASP A 1 696 ? 103.000 15.609 113.145 1.00 12.30 696 ASP A CA 1
ATOM 5734 C C . ASP A 1 696 ? 101.876 16.612 113.126 1.00 13.95 696 ASP A C 1
ATOM 5735 O O . ASP A 1 696 ? 102.099 17.760 112.896 1.00 17.36 696 ASP A O 1
ATOM 5740 N N . GLY A 1 697 ? 100.641 16.129 113.333 1.00 11.54 697 GLY A N 1
ATOM 5741 C CA . GLY A 1 697 ? 99.521 17.043 113.332 1.00 9.42 697 GLY A CA 1
ATOM 5742 C C . GLY A 1 697 ? 98.270 16.208 113.652 1.00 9.37 697 GLY A C 1
ATOM 5743 O O . GLY A 1 697 ? 98.268 14.972 113.600 1.00 12.31 697 GLY A O 1
ATOM 5744 N N . ILE A 1 698 ? 97.182 16.941 113.937 1.00 8.59 698 ILE A N 1
ATOM 5745 C CA . ILE A 1 698 ? 95.801 16.447 113.923 1.00 8.25 698 ILE A CA 1
ATOM 5746 C C . ILE A 1 698 ? 95.451 16.368 112.426 1.00 9.10 698 ILE A C 1
ATOM 5747 O O . ILE A 1 698 ? 95.489 17.374 111.724 1.00 9.61 698 ILE A O 1
ATOM 5752 N N . GLU A 1 699 ? 95.022 15.188 111.955 1.00 9.33 699 GLU A N 1
ATOM 5753 C CA . GLU A 1 699 ? 94.568 14.953 110.615 1.00 9.06 699 GLU A CA 1
ATOM 5754 C C . GLU A 1 699 ? 93.094 14.768 110.608 1.00 7.87 699 GLU A C 1
ATOM 5755 O O . GLU A 1 699 ? 92.623 13.809 111.258 1.00 9.66 699 GLU A O 1
ATOM 5761 N N . LEU A 1 700 ? 92.342 15.528 109.832 1.00 8.11 700 LEU A N 1
ATOM 5762 C CA . LEU A 1 700 ? 90.966 15.301 109.660 1.00 7.03 700 LEU A CA 1
ATOM 5763 C C . LEU A 1 700 ? 90.745 14.976 108.189 1.00 6.25 700 LEU A C 1
ATOM 5764 O O . LEU A 1 700 ? 90.814 15.835 107.323 1.00 8.85 700 LEU A O 1
ATOM 5769 N N . LYS A 1 701 ? 90.497 13.717 107.903 1.00 7.76 701 LYS A N 1
ATOM 5770 C CA . LYS A 1 701 ? 90.445 13.232 106.548 1.00 7.97 701 LYS A CA 1
ATOM 5771 C C . LYS A 1 701 ? 89.248 13.684 105.759 1.00 7.84 701 LYS A C 1
ATOM 5772 O O . LYS A 1 701 ? 89.304 13.584 104.519 1.00 9.46 701 LYS A O 1
ATOM 5778 N N . ARG A 1 702 ? 88.181 14.096 106.439 1.00 7.48 702 ARG A N 1
ATOM 5779 C CA . ARG A 1 702 ? 86.949 14.475 105.769 1.00 8.88 702 ARG A CA 1
ATOM 5780 C C . ARG A 1 702 ? 86.176 15.352 106.690 1.00 6.35 702 ARG A C 1
ATOM 5781 O O . ARG A 1 702 ? 86.630 15.653 107.805 1.00 7.32 702 ARG A O 1
ATOM 5789 N N . ARG A 1 703 ? 85.036 15.806 106.259 1.00 6.02 703 ARG A N 1
ATOM 5790 C CA . ARG A 1 703 ? 84.172 16.631 107.115 1.00 6.87 703 ARG A CA 1
ATOM 5791 C C . ARG A 1 703 ? 83.688 15.888 108.356 1.00 6.03 703 ARG A C 1
ATOM 5792 O O . ARG A 1 703 ? 83.196 14.768 108.234 1.00 8.20 703 ARG A O 1
ATOM 5800 N N . GLY A 1 704 ? 83.877 16.501 109.496 1.00 7.19 704 GLY A N 1
ATOM 5801 C CA . GLY A 1 704 ? 83.522 15.966 110.739 1.00 6.88 704 GLY A CA 1
ATOM 5802 C C . GLY A 1 704 ? 84.088 16.757 111.863 1.00 7.37 704 GLY A C 1
ATOM 5803 O O . GLY A 1 704 ? 84.845 17.710 111.613 1.00 8.02 704 GLY A O 1
ATOM 5804 N N . THR A 1 705 ? 83.879 16.288 113.112 1.00 6.19 705 THR A N 1
ATOM 5805 C CA . THR A 1 705 ? 84.227 17.030 114.303 1.00 7.12 705 THR A CA 1
ATOM 5806 C C . THR A 1 705 ? 84.698 16.140 115.420 1.00 6.14 705 THR A C 1
ATOM 5807 O O . THR A 1 705 ? 84.097 15.071 115.611 1.00 8.58 705 THR A O 1
ATOM 5811 N N . LEU A 1 706 ? 85.697 16.599 116.116 1.00 7.13 706 LEU A N 1
ATOM 5812 C CA . LEU A 1 706 ? 86.184 15.963 117.303 1.00 7.50 706 LEU A CA 1
ATOM 5813 C C . LEU A 1 706 ? 85.960 16.888 118.493 1.00 6.60 706 LEU A C 1
ATOM 5814 O O . LEU A 1 706 ? 85.972 18.136 118.292 1.00 6.84 706 LEU A O 1
ATOM 5819 N N . TYR A 1 707 ? 85.735 16.353 119.699 1.00 6.79 707 TYR A N 1
ATOM 5820 C CA . TYR A 1 707 ? 85.685 17.164 120.927 1.00 7.27 707 TYR A CA 1
ATOM 5821 C C . TYR A 1 707 ? 86.867 16.747 121.749 1.00 8.32 707 TYR A C 1
ATOM 5822 O O . TYR A 1 707 ? 86.854 15.696 122.390 1.00 7.99 707 TYR A O 1
ATOM 5831 N N . LEU A 1 708 ? 87.949 17.535 121.710 1.00 6.43 708 LEU A N 1
ATOM 5832 C CA . LEU A 1 708 ? 89.209 17.110 122.315 1.00 6.62 708 LEU A CA 1
ATOM 5833 C C . LEU A 1 708 ? 89.280 17.574 123.745 1.00 8.33 708 LEU A C 1
ATOM 5834 O O . LEU A 1 708 ? 89.113 18.757 124.065 1.00 8.44 708 LEU A O 1
ATOM 5839 N N . PRO A 1 709 ? 89.566 16.626 124.654 1.00 8.81 709 PRO A N 1
ATOM 5840 C CA . PRO A 1 709 ? 89.621 16.949 126.074 1.00 8.26 709 PRO A CA 1
ATOM 5841 C C . PRO A 1 709 ? 90.917 17.678 126.413 1.00 7.50 709 PRO A C 1
ATOM 5842 O O . PRO A 1 709 ? 91.989 17.201 125.973 1.00 8.98 709 PRO A O 1
ATOM 5846 N N . PHE A 1 710 ? 90.857 18.727 127.223 1.00 8.78 710 PHE A N 1
ATOM 5847 C CA . PHE A 1 710 ? 92.007 19.448 127.711 1.00 8.42 710 PHE A CA 1
ATOM 5848 C C . PHE A 1 710 ? 91.834 19.634 129.209 1.00 8.00 710 PHE A C 1
ATOM 5849 O O . PHE A 1 710 ? 91.043 20.475 129.647 1.00 11.39 710 PHE A O 1
ATOM 5857 N N . GLY A 1 711 ? 92.538 18.837 130.008 1.00 8.85 711 GLY A N 1
ATOM 5858 C CA . GLY A 1 711 ? 92.458 19.033 131.431 1.00 10.80 711 GLY A CA 1
ATOM 5859 C C . GLY A 1 711 ? 91.313 18.302 132.101 1.00 9.32 711 GLY A C 1
ATOM 5860 O O . GLY A 1 711 ? 91.061 18.550 133.255 1.00 14.48 711 GLY A O 1
ATOM 5861 N N . VAL A 1 712 ? 90.647 17.338 131.402 1.00 10.28 712 VAL A N 1
ATOM 5862 C CA . VAL A 1 712 ? 89.561 16.622 132.007 1.00 10.48 712 VAL A CA 1
ATOM 5863 C C . VAL A 1 712 ? 90.077 15.660 133.086 1.00 10.85 712 VAL A C 1
ATOM 5864 O O . VAL A 1 712 ? 90.988 14.900 132.819 1.00 12.79 712 VAL A O 1
ATOM 5868 N N . ARG A 1 713 ? 89.526 15.759 134.278 1.00 13.56 713 ARG A N 1
ATOM 5869 C CA . ARG A 1 713 ? 90.052 15.030 135.395 1.00 15.25 713 ARG A CA 1
ATOM 5870 C C . ARG A 1 713 ? 89.033 14.239 136.185 1.00 14.16 713 ARG A C 1
ATOM 5871 O O . ARG A 1 713 ? 87.890 14.591 136.279 1.00 18.30 713 ARG A O 1
ATOM 5879 N N . LYS A 1 714 ? 89.481 13.149 136.792 1.00 15.15 714 LYS A N 1
ATOM 5880 C CA . LYS A 1 714 ? 88.777 12.484 137.907 1.00 16.80 714 LYS A CA 1
ATOM 5881 C C . LYS A 1 714 ? 89.769 12.125 138.930 1.00 23.08 714 LYS A C 1
ATOM 5882 O O . LYS A 1 714 ? 90.690 11.330 138.633 1.00 23.78 714 LYS A O 1
ATOM 5888 N N . GLY A 1 715 ? 89.578 12.604 140.143 1.00 28.00 715 GLY A N 1
ATOM 5889 C CA . GLY A 1 715 ? 90.509 12.279 141.201 1.00 28.30 715 GLY A CA 1
ATOM 5890 C C . GLY A 1 715 ? 91.824 12.901 140.822 1.00 27.61 715 GLY A C 1
ATOM 5891 O O . GLY A 1 715 ? 91.897 14.034 140.412 1.00 30.86 715 GLY A O 1
ATOM 5892 N N . ASP A 1 716 ? 92.852 12.066 140.923 1.00 29.52 716 ASP A N 1
ATOM 5893 C CA . ASP A 1 716 ? 94.210 12.463 140.731 1.00 26.62 716 ASP A CA 1
ATOM 5894 C C . ASP A 1 716 ? 94.666 12.194 139.337 1.00 22.27 716 ASP A C 1
ATOM 5895 O O . ASP A 1 716 ? 95.885 12.355 139.044 1.00 25.85 716 ASP A O 1
ATOM 5900 N N . VAL A 1 717 ? 93.757 11.804 138.442 1.00 19.88 717 VAL A N 1
ATOM 5901 C CA . VAL A 1 717 ? 94.146 11.475 137.081 1.00 14.75 717 VAL A CA 1
ATOM 5902 C C . VAL A 1 717 ? 93.603 12.545 136.174 1.00 12.49 717 VAL A C 1
ATOM 5903 O O . VAL A 1 717 ? 92.445 12.896 136.300 1.00 15.21 717 VAL A O 1
ATOM 5907 N N . GLU A 1 718 ? 94.408 13.031 135.241 1.00 13.12 718 GLU A N 1
ATOM 5908 C CA . GLU A 1 718 ? 93.983 14.040 134.315 1.00 11.87 718 GLU A CA 1
ATOM 5909 C C . GLU A 1 718 ? 94.351 13.597 132.906 1.00 10.75 718 GLU A C 1
ATOM 5910 O O . GLU A 1 718 ? 95.469 13.180 132.637 1.00 12.51 718 GLU A O 1
ATOM 5916 N N . VAL A 1 719 ? 93.465 13.886 131.993 1.00 10.74 719 VAL A N 1
ATOM 5917 C CA . VAL A 1 719 ? 93.742 13.832 130.583 1.00 10.51 719 VAL A CA 1
ATOM 5918 C C . VAL A 1 719 ? 94.195 15.236 130.198 1.00 9.18 719 VAL A C 1
ATOM 5919 O O . VAL A 1 719 ? 93.417 16.170 130.049 1.00 11.37 719 VAL A O 1
ATOM 5923 N N . ALA A 1 720 ? 95.509 15.446 130.158 1.00 8.99 720 ALA A N 1
ATOM 5924 C CA . ALA A 1 720 ? 96.075 16.731 129.882 1.00 9.95 720 ALA A CA 1
ATOM 5925 C C . ALA A 1 720 ? 95.627 17.196 128.464 1.00 7.90 720 ALA A C 1
ATOM 5926 O O . ALA A 1 720 ? 95.175 18.354 128.275 1.00 9.39 720 ALA A O 1
ATOM 5928 N N . TYR A 1 721 ? 95.647 16.244 127.533 1.00 7.96 721 TYR A N 1
ATOM 5929 C CA . TYR A 1 721 ? 95.000 16.409 126.232 1.00 8.49 721 TYR A CA 1
ATOM 5930 C C . TYR A 1 721 ? 94.860 15.123 125.533 1.00 7.90 721 TYR A C 1
ATOM 5931 O O . TYR A 1 721 ? 95.555 14.154 125.895 1.00 7.88 721 TYR A O 1
ATOM 5940 N N . ALA A 1 722 ? 94.037 15.131 124.500 1.00 7.69 722 ALA A N 1
ATOM 5941 C CA . ALA A 1 722 ? 94.026 13.980 123.612 1.00 7.75 722 ALA A CA 1
ATOM 5942 C C . ALA A 1 722 ? 93.667 14.499 122.229 1.00 6.52 722 ALA A C 1
ATOM 5943 O O . ALA A 1 722 ? 92.943 15.513 122.103 1.00 8.95 722 ALA A O 1
ATOM 5945 N N . THR A 1 723 ? 94.050 13.780 121.180 1.00 7.37 723 THR A N 1
ATOM 5946 C CA . THR A 1 723 ? 93.649 14.064 119.815 1.00 6.85 723 THR A CA 1
ATOM 5947 C C . THR A 1 723 ? 92.486 13.220 119.317 1.00 7.18 723 THR A C 1
ATOM 5948 O O . THR A 1 723 ? 92.184 13.220 118.144 1.00 9.02 723 THR A O 1
ATOM 5952 N N . ALA A 1 724 ? 91.852 12.523 120.237 1.00 7.25 724 ALA A N 1
ATOM 5953 C CA . ALA A 1 724 ? 90.591 11.797 119.994 1.00 7.55 724 ALA A CA 1
ATOM 5954 C C . ALA A 1 724 ? 89.529 12.347 121.006 1.00 8.33 724 ALA A C 1
ATOM 5955 O O . ALA A 1 724 ? 89.897 12.801 122.054 1.00 8.64 724 ALA A O 1
ATOM 5957 N N . THR A 1 725 ? 88.285 12.185 120.579 1.00 7.33 725 THR A N 1
ATOM 5958 C CA . THR A 1 725 ? 87.179 12.515 121.473 1.00 8.22 725 THR A CA 1
ATOM 5959 C C . THR A 1 725 ? 87.187 11.561 122.608 1.00 9.57 725 THR A C 1
ATOM 5960 O O . THR A 1 725 ? 87.171 10.331 122.397 1.00 9.09 725 THR A O 1
ATOM 5964 N N . LEU A 1 726 ? 87.128 12.077 123.823 1.00 9.94 726 LEU A N 1
ATOM 5965 C CA . LEU A 1 726 ? 86.802 11.237 124.993 1.00 12.09 726 LEU A CA 1
ATOM 5966 C C . LEU A 1 726 ? 85.290 11.095 125.113 1.00 9.49 726 LEU A C 1
ATOM 5967 O O . LEU A 1 726 ? 84.558 12.033 125.468 1.00 13.33 726 LEU A O 1
ATOM 5972 N N . VAL A 1 727 ? 84.798 9.909 124.793 1.00 9.39 727 VAL A N 1
ATOM 5973 C CA . VAL A 1 727 ? 83.412 9.635 124.756 1.00 9.42 727 VAL A CA 1
ATOM 5974 C C . VAL A 1 727 ? 82.888 9.388 126.182 1.00 11.41 727 VAL A C 1
ATOM 5975 O O . VAL A 1 727 ? 81.825 9.896 126.524 1.00 13.11 727 VAL A O 1
ATOM 5979 N N A MET A 1 728 ? 83.634 8.637 126.962 0.50 11.35 728 MET A N 1
ATOM 5980 N N B MET A 1 728 ? 83.600 8.577 126.942 0.50 11.14 728 MET A N 1
ATOM 5981 C CA A MET A 1 728 ? 83.202 8.387 128.318 0.50 12.79 728 MET A CA 1
ATOM 5982 C CA B MET A 1 728 ? 83.195 8.325 128.316 0.50 12.80 728 MET A CA 1
ATOM 5983 C C A MET A 1 728 ? 84.386 7.871 129.118 0.50 11.92 728 MET A C 1
ATOM 5984 C C B MET A 1 728 ? 84.386 7.851 129.119 0.50 11.95 728 MET A C 1
ATOM 5985 O O A MET A 1 728 ? 85.353 7.339 128.544 0.50 11.97 728 MET A O 1
ATOM 5986 O O B MET A 1 728 ? 85.351 7.315 128.551 0.50 11.83 728 MET A O 1
ATOM 5995 N N . TRP A 1 729 ? 84.277 7.926 130.425 1.00 14.07 729 TRP A N 1
ATOM 5996 C CA . TRP A 1 729 ? 85.311 7.556 131.380 1.00 12.92 729 TRP A CA 1
ATOM 5997 C C . TRP A 1 729 ? 84.538 6.840 132.494 1.00 16.54 729 TRP A C 1
ATOM 5998 O O . TRP A 1 729 ? 83.834 7.500 133.237 1.00 15.32 729 TRP A O 1
ATOM 6009 N N . GLU A 1 730 ? 84.606 5.498 132.521 1.00 16.97 730 GLU A N 1
ATOM 6010 C CA . GLU A 1 730 ? 83.779 4.679 133.433 1.00 19.59 730 GLU A CA 1
ATOM 6011 C C . GLU A 1 730 ? 84.740 3.760 134.119 1.00 18.83 730 GLU A C 1
ATOM 6012 O O . GLU A 1 730 ? 85.493 3.023 133.465 1.00 19.99 730 GLU A O 1
ATOM 6018 N N . GLY A 1 731 ? 84.693 3.846 135.430 1.00 21.33 731 GLY A N 1
ATOM 6019 C CA . GLY A 1 731 ? 85.657 3.287 136.351 1.00 25.56 731 GLY A CA 1
ATOM 6020 C C . GLY A 1 731 ? 87.028 3.810 135.866 1.00 19.07 731 GLY A C 1
ATOM 6021 O O . GLY A 1 731 ? 87.219 5.026 135.654 1.00 24.57 731 GLY A O 1
ATOM 6022 N N . ASP A 1 732 ? 87.889 2.871 135.577 1.00 19.53 732 ASP A N 1
ATOM 6023 C CA . ASP A 1 732 ? 89.231 3.121 135.035 1.00 17.17 732 ASP A CA 1
ATOM 6024 C C . ASP A 1 732 ? 89.445 2.932 133.542 1.00 15.28 732 ASP A C 1
ATOM 6025 O O . ASP A 1 732 ? 90.567 2.816 133.049 1.00 17.53 732 ASP A O 1
ATOM 6030 N N . VAL A 1 733 ? 88.336 2.892 132.802 1.00 13.44 733 VAL A N 1
ATOM 6031 C CA . VAL A 1 733 ? 88.364 2.780 131.324 1.00 13.36 733 VAL A CA 1
ATOM 6032 C C . VAL A 1 733 ? 87.942 4.050 130.630 1.00 13.78 733 VAL A C 1
ATOM 6033 O O . VAL A 1 733 ? 86.770 4.499 130.807 1.00 13.82 733 VAL A O 1
ATOM 6037 N N . LEU A 1 734 ? 88.836 4.567 129.796 1.00 12.97 734 LEU A N 1
ATOM 6038 C CA . LEU A 1 734 ? 88.535 5.736 128.949 1.00 11.52 734 LEU A CA 1
ATOM 6039 C C . LEU A 1 734 ? 88.235 5.163 127.570 1.00 10.04 734 LEU A C 1
ATOM 6040 O O . LEU A 1 734 ? 89.045 4.483 126.967 1.00 11.73 734 LEU A O 1
ATOM 6045 N N . THR A 1 735 ? 87.085 5.564 127.049 1.00 9.37 735 THR A N 1
ATOM 6046 C CA . THR A 1 735 ? 86.690 5.271 125.677 1.00 10.53 735 THR A CA 1
ATOM 6047 C C . THR A 1 735 ? 86.901 6.479 124.796 1.00 7.43 735 THR A C 1
ATOM 6048 O O . THR A 1 735 ? 86.329 7.539 125.078 1.00 8.71 735 THR A O 1
ATOM 6052 N N . PHE A 1 736 ? 87.732 6.324 123.789 1.00 7.64 736 PHE A N 1
ATOM 6053 C CA . PHE A 1 736 ? 87.979 7.357 122.842 1.00 7.70 736 PHE A CA 1
ATOM 6054 C C . PHE A 1 736 ? 87.468 7.025 121.443 1.00 8.18 736 PHE A C 1
ATOM 6055 O O . PHE A 1 736 ? 87.314 5.844 121.056 1.00 8.35 736 PHE A O 1
ATOM 6063 N N . ARG A 1 737 ? 87.093 8.058 120.693 1.00 8.33 737 ARG A N 1
ATOM 6064 C CA . ARG A 1 737 ? 86.737 7.938 119.272 1.00 8.39 737 ARG A CA 1
ATOM 6065 C C . ARG A 1 737 ? 87.501 8.912 118.443 1.00 7.60 737 ARG A C 1
ATOM 6066 O O . ARG A 1 737 ? 87.513 10.115 118.669 1.00 8.07 737 ARG A O 1
ATOM 6074 N N . ASN A 1 738 ? 88.124 8.386 117.393 1.00 7.50 738 ASN A N 1
ATOM 6075 C CA . ASN A 1 738 ? 88.720 9.219 116.340 1.00 7.87 738 ASN A CA 1
ATOM 6076 C C . ASN A 1 738 ? 88.383 8.558 115.035 1.00 7.58 738 ASN A C 1
ATOM 6077 O O . ASN A 1 738 ? 89.066 7.585 114.598 1.00 8.56 738 ASN A O 1
ATOM 6082 N N . HIS A 1 739 ? 87.318 9.027 114.377 1.00 8.11 739 HIS A N 1
ATOM 6083 C CA . HIS A 1 739 ? 86.792 8.573 113.097 1.00 6.68 739 HIS A CA 1
ATOM 6084 C C . HIS A 1 739 ? 87.362 9.296 111.899 1.00 7.61 739 HIS A C 1
ATOM 6085 O O . HIS A 1 739 ? 86.972 8.996 110.783 1.00 10.42 739 HIS A O 1
ATOM 6092 N N . LEU A 1 740 ? 88.332 10.198 112.163 1.00 7.74 740 LEU A N 1
ATOM 6093 C CA . LEU A 1 740 ? 88.898 11.068 111.118 1.00 8.07 740 LEU A CA 1
ATOM 6094 C C . LEU A 1 740 ? 90.374 10.840 110.777 1.00 8.34 740 LEU A C 1
ATOM 6095 O O . LEU A 1 740 ? 90.800 11.440 109.786 1.00 9.50 740 LEU A O 1
ATOM 6100 N N . SER A 1 741 ? 91.019 10.022 111.528 1.00 7.53 741 SER A N 1
ATOM 6101 C CA . SER A 1 741 ? 92.324 9.518 111.178 1.00 8.42 741 SER A CA 1
ATOM 6102 C C . SER A 1 741 ? 92.512 8.218 111.941 1.00 9.26 741 SER A C 1
ATOM 6103 O O . SER A 1 741 ? 91.739 7.842 112.778 1.00 9.92 741 SER A O 1
ATOM 6106 N N . GLY A 1 742 ? 93.586 7.472 111.634 1.00 9.19 742 GLY A N 1
ATOM 6107 C CA . GLY A 1 742 ? 93.866 6.128 112.167 1.00 9.71 742 GLY A CA 1
ATOM 6108 C C . GLY A 1 742 ? 94.794 6.132 113.377 1.00 8.93 742 GLY A C 1
ATOM 6109 O O . GLY A 1 742 ? 95.161 5.079 113.805 1.00 10.99 742 GLY A O 1
ATOM 6110 N N . HIS A 1 743 ? 95.182 7.296 113.887 1.00 8.57 743 HIS A N 1
ATOM 6111 C CA . HIS A 1 743 ? 96.001 7.384 115.057 1.00 8.89 743 HIS A CA 1
ATOM 6112 C C . HIS A 1 743 ? 95.640 8.544 115.941 1.00 7.21 743 HIS A C 1
ATOM 6113 O O . HIS A 1 743 ? 95.135 9.573 115.454 1.00 9.74 743 HIS A O 1
ATOM 6120 N N . SER A 1 744 ? 95.923 8.393 117.236 1.00 7.48 744 SER A N 1
ATOM 6121 C CA . SER A 1 744 ? 95.566 9.364 118.299 1.00 7.88 744 SER A CA 1
ATOM 6122 C C . SER A 1 744 ? 96.596 9.507 119.320 1.00 8.87 744 SER A C 1
ATOM 6123 O O . SER A 1 744 ? 97.248 8.455 119.596 1.00 9.61 744 SER A O 1
ATOM 6126 N N . GLU A 1 745 ? 96.806 10.705 119.838 1.00 7.89 745 GLU A N 1
ATOM 6127 C CA . GLU A 1 745 ? 97.814 10.903 120.853 1.00 9.14 745 GLU A CA 1
ATOM 6128 C C . GLU A 1 745 ? 97.070 11.262 122.147 1.00 8.06 745 GLU A C 1
ATOM 6129 O O . GLU A 1 745 ? 96.115 12.104 122.100 1.00 9.08 745 GLU A O 1
ATOM 6135 N N . ILE A 1 746 ? 97.493 10.646 123.249 1.00 7.46 746 ILE A N 1
ATOM 6136 C CA . ILE A 1 746 ? 96.855 10.880 124.569 1.00 8.56 746 ILE A CA 1
ATOM 6137 C C . ILE A 1 746 ? 97.967 11.294 125.493 1.00 9.29 746 ILE A C 1
ATOM 6138 O O . ILE A 1 746 ? 99.042 10.676 125.500 1.00 9.04 746 ILE A O 1
ATOM 6143 N N . ALA A 1 747 ? 97.777 12.267 126.363 1.00 8.51 747 ALA A N 1
ATOM 6144 C CA . ALA A 1 747 ? 98.706 12.716 127.375 1.00 8.94 747 ALA A CA 1
ATOM 6145 C C . ALA A 1 747 ? 98.015 12.672 128.757 1.00 8.34 747 ALA A C 1
ATOM 6146 O O . ALA A 1 747 ? 96.976 13.366 128.936 1.00 9.52 747 ALA A O 1
ATOM 6148 N N . LEU A 1 748 ? 98.549 11.920 129.656 1.00 8.74 748 LEU A N 1
ATOM 6149 C CA . LEU A 1 748 ? 97.931 11.619 130.943 1.00 9.55 748 LEU A CA 1
ATOM 6150 C C . LEU A 1 748 ? 98.813 12.039 132.102 1.00 9.92 748 LEU A C 1
ATOM 6151 O O . LEU A 1 748 ? 100.039 11.840 131.980 1.00 12.17 748 LEU A O 1
ATOM 6156 N N . LYS A 1 749 ? 98.271 12.647 133.137 1.00 10.97 749 LYS A N 1
ATOM 6157 C CA . LYS A 1 749 ? 98.952 12.854 134.414 1.00 12.99 749 LYS A CA 1
ATOM 6158 C C . LYS A 1 749 ? 98.311 12.079 135.473 1.00 11.79 749 LYS A C 1
ATOM 6159 O O . LYS A 1 749 ? 97.082 11.816 135.495 1.00 13.21 749 LYS A O 1
ATOM 6165 N N . GLY A 1 750 ? 99.146 11.645 136.417 1.00 12.08 750 GLY A N 1
ATOM 6166 C CA . GLY A 1 750 ? 98.659 10.858 137.505 1.00 15.09 750 GLY A CA 1
ATOM 6167 C C . GLY A 1 750 ? 98.470 9.360 137.321 1.00 15.79 750 GLY A C 1
ATOM 6168 O O . GLY A 1 750 ? 97.841 8.738 138.172 1.00 23.06 750 GLY A O 1
ATOM 6169 N N . VAL A 1 751 ? 99.010 8.829 136.219 1.00 13.85 751 VAL A N 1
ATOM 6170 C CA . VAL A 1 751 ? 98.933 7.459 135.947 1.00 17.35 751 VAL A CA 1
ATOM 6171 C C . VAL A 1 751 ? 100.259 7.031 135.380 1.00 21.55 751 VAL A C 1
ATOM 6172 O O . VAL A 1 751 ? 100.800 7.647 134.487 1.00 24.03 751 VAL A O 1
ATOM 6176 N N . GLU A 1 752 ? 100.685 5.876 135.792 1.00 26.60 752 GLU A N 1
ATOM 6177 C CA . GLU A 1 752 ? 101.992 5.388 135.349 1.00 34.28 752 GLU A CA 1
ATOM 6178 C C . GLU A 1 752 ? 101.984 4.520 134.121 1.00 26.74 752 GLU A C 1
ATOM 6179 O O . GLU A 1 752 ? 102.999 4.518 133.339 1.00 22.37 752 GLU A O 1
ATOM 6185 N N . SER A 1 753 ? 100.902 3.745 133.952 1.00 19.80 753 SER A N 1
ATOM 6186 C CA . SER A 1 753 ? 100.842 2.859 132.861 1.00 16.87 753 SER A CA 1
ATOM 6187 C C . SER A 1 753 ? 99.361 2.599 132.478 1.00 14.41 753 SER A C 1
ATOM 6188 O O . SER A 1 753 ? 98.425 2.843 133.236 1.00 13.72 753 SER A O 1
ATOM 6191 N N . VAL A 1 754 ? 99.193 2.190 131.229 1.00 12.56 754 VAL A N 1
ATOM 6192 C CA . VAL A 1 754 ? 97.911 1.882 130.678 1.00 12.72 754 VAL A CA 1
ATOM 6193 C C . VAL A 1 754 ? 97.920 0.627 129.921 1.00 13.13 754 VAL A C 1
ATOM 6194 O O . VAL A 1 754 ? 98.968 0.078 129.545 1.00 12.29 754 VAL A O 1
ATOM 6198 N N . LYS A 1 755 ? 96.733 0.106 129.687 1.00 12.24 755 LYS A N 1
ATOM 6199 C CA . LYS A 1 755 ? 96.536 -1.033 128.765 1.00 13.10 755 LYS A CA 1
ATOM 6200 C C . LYS A 1 755 ? 95.520 -0.542 127.740 1.00 13.28 755 LYS A C 1
ATOM 6201 O O . LYS A 1 755 ? 94.404 -0.136 128.061 1.00 13.97 755 LYS A O 1
ATOM 6207 N N . VAL A 1 756 ? 95.890 -0.734 126.485 1.00 12.57 756 VAL A N 1
ATOM 6208 C CA . VAL A 1 756 ? 95.096 -0.245 125.341 1.00 11.54 756 VAL A CA 1
ATOM 6209 C C . VAL A 1 756 ? 94.403 -1.423 124.637 1.00 12.55 756 VAL A C 1
ATOM 6210 O O . VAL A 1 756 ? 95.062 -2.477 124.422 1.00 14.85 756 VAL A O 1
ATOM 6214 N N . SER A 1 757 ? 93.083 -1.273 124.336 1.00 12.23 757 SER A N 1
ATOM 6215 C CA A SER A 1 757 ? 92.394 -2.264 123.521 0.50 13.69 757 SER A CA 1
ATOM 6216 C CA B SER A 1 757 ? 92.350 -2.261 123.566 0.50 14.19 757 SER A CA 1
ATOM 6217 C C . SER A 1 757 ? 91.768 -1.542 122.345 1.00 14.00 757 SER A C 1
ATOM 6218 O O . SER A 1 757 ? 91.519 -0.338 122.404 1.00 14.06 757 SER A O 1
ATOM 6223 N N . GLY A 1 758 ? 91.618 -2.255 121.250 1.00 13.61 758 GLY A N 1
ATOM 6224 C CA . GLY A 1 758 ? 91.224 -1.621 120.009 1.00 14.29 758 GLY A CA 1
ATOM 6225 C C . GLY A 1 758 ? 92.279 -0.799 119.281 1.00 12.50 758 GLY A C 1
ATOM 6226 O O . GLY A 1 758 ? 91.974 -0.046 118.330 1.00 12.68 758 GLY A O 1
ATOM 6227 N N . GLY A 1 759 ? 93.511 -0.963 119.738 1.00 15.44 759 GLY A N 1
ATOM 6228 C CA . GLY A 1 759 ? 94.601 -0.309 119.069 1.00 15.01 759 GLY A CA 1
ATOM 6229 C C . GLY A 1 759 ? 95.926 -0.737 119.656 1.00 13.31 759 GLY A C 1
ATOM 6230 O O . GLY A 1 759 ? 95.868 -1.574 120.599 1.00 15.18 759 GLY A O 1
ATOM 6231 N N . LYS A 1 760 ? 97.060 -0.216 119.180 1.00 13.85 760 LYS A N 1
ATOM 6232 C CA . LYS A 1 760 ? 98.382 -0.573 119.664 1.00 16.38 760 LYS A CA 1
ATOM 6233 C C . LYS A 1 760 ? 99.100 0.759 119.956 1.00 11.33 760 LYS A C 1
ATOM 6234 O O . LYS A 1 760 ? 99.022 1.685 119.169 1.00 14.33 760 LYS A O 1
ATOM 6240 N N . ILE A 1 761 ? 99.855 0.754 121.017 1.00 14.39 761 ILE A N 1
ATOM 6241 C CA . ILE A 1 761 ? 100.794 1.902 121.288 1.00 13.20 761 ILE A CA 1
ATOM 6242 C C . ILE A 1 761 ? 101.970 1.786 120.349 1.00 17.10 761 ILE A C 1
ATOM 6243 O O . ILE A 1 761 ? 102.654 0.750 120.391 1.00 16.83 761 ILE A O 1
ATOM 6248 N N . VAL A 1 762 ? 102.215 2.795 119.540 1.00 14.22 762 VAL A N 1
ATOM 6249 C CA . VAL A 1 762 ? 103.309 2.773 118.562 1.00 15.44 762 VAL A CA 1
ATOM 6250 C C . VAL A 1 762 ? 104.402 3.780 118.909 1.00 15.12 762 VAL A C 1
ATOM 6251 O O . VAL A 1 762 ? 105.474 3.821 118.300 1.00 17.46 762 VAL A O 1
ATOM 6255 N N . ASP A 1 763 ? 104.121 4.730 119.761 1.00 12.59 763 ASP A N 1
ATOM 6256 C CA . ASP A 1 763 ? 105.108 5.776 120.143 1.00 14.94 763 ASP A CA 1
ATOM 6257 C C . ASP A 1 763 ? 104.731 6.294 121.521 1.00 12.42 763 ASP A C 1
ATOM 6258 O O . ASP A 1 763 ? 103.606 6.139 121.992 1.00 13.42 763 ASP A O 1
ATOM 6263 N N . GLY A 1 764 ? 105.628 6.968 122.132 1.00 14.77 764 GLY A N 1
ATOM 6264 C CA . GLY A 1 764 ? 105.406 7.648 123.409 1.00 13.38 764 GLY A CA 1
ATOM 6265 C C . GLY A 1 764 ? 106.535 8.379 123.966 1.00 14.96 764 GLY A C 1
ATOM 6266 O O . GLY A 1 764 ? 107.671 8.287 123.442 1.00 16.92 764 GLY A O 1
ATOM 6267 N N . SER A 1 765 ? 106.283 9.078 125.048 1.00 14.37 765 SER A N 1
ATOM 6268 C CA . SER A 1 765 ? 107.347 9.833 125.779 1.00 16.79 765 SER A CA 1
ATOM 6269 C C . SER A 1 765 ? 106.868 10.163 127.205 1.00 20.32 765 SER A C 1
ATOM 6270 O O . SER A 1 765 ? 105.675 9.927 127.475 1.00 19.27 765 SER A O 1
ATOM 6273 N N . ASP A 1 766 ? 107.833 10.628 128.038 1.00 33.29 766 ASP A N 1
ATOM 6274 C CA . ASP A 1 766 ? 108.027 11.557 129.348 1.00 47.51 766 ASP A CA 1
ATOM 6275 C C . ASP A 1 766 ? 108.135 11.079 130.766 1.00 46.52 766 ASP A C 1
ATOM 6276 O O . ASP A 1 766 ? 107.785 9.945 131.098 1.00 67.98 766 ASP A O 1
ATOM 6281 N N . GLY A 1 767 ? 108.579 12.047 131.589 1.00 41.72 767 GLY A N 1
ATOM 6282 C CA . GLY A 1 767 ? 108.354 12.122 133.013 1.00 52.36 767 GLY A CA 1
ATOM 6283 C C . GLY A 1 767 ? 107.160 13.014 133.391 1.00 61.34 767 GLY A C 1
ATOM 6284 O O . GLY A 1 767 ? 106.314 12.548 134.119 1.00 73.88 767 GLY A O 1
ATOM 6285 N N . GLU A 1 768 ? 107.128 14.271 132.893 1.00 51.57 768 GLU A N 1
ATOM 6286 C CA . GLU A 1 768 ? 106.014 15.282 133.042 1.00 55.62 768 GLU A CA 1
ATOM 6287 C C . GLU A 1 768 ? 104.579 14.644 132.885 1.00 34.35 768 GLU A C 1
ATOM 6288 O O . GLU A 1 768 ? 103.618 14.868 133.600 1.00 34.94 768 GLU A O 1
ATOM 6294 N N . VAL A 1 769 ? 104.498 13.831 131.852 1.00 22.52 769 VAL A N 1
ATOM 6295 C CA . VAL A 1 769 ? 103.288 13.308 131.317 1.00 20.19 769 VAL A CA 1
ATOM 6296 C C . VAL A 1 769 ? 103.502 11.930 130.784 1.00 15.92 769 VAL A C 1
ATOM 6297 O O . VAL A 1 769 ? 104.589 11.652 130.277 1.00 21.19 769 VAL A O 1
ATOM 6301 N N . LEU A 1 770 ? 102.533 11.042 130.864 1.00 13.98 770 LEU A N 1
ATOM 6302 C CA . LEU A 1 770 ? 102.554 9.812 130.089 1.00 13.58 770 LEU A CA 1
ATOM 6303 C C . LEU A 1 770 ? 101.973 10.111 128.745 1.00 11.97 770 LEU A C 1
ATOM 6304 O O . LEU A 1 770 ? 100.728 10.364 128.701 1.00 11.85 770 LEU A O 1
ATOM 6309 N N . ARG A 1 771 ? 102.757 10.197 127.698 1.00 11.09 771 ARG A N 1
ATOM 6310 C CA . ARG A 1 771 ? 102.273 10.493 126.365 1.00 10.76 771 ARG A CA 1
ATOM 6311 C C . ARG A 1 771 ? 102.314 9.262 125.538 1.00 12.04 771 ARG A C 1
ATOM 6312 O O . ARG A 1 771 ? 103.391 8.657 125.512 1.00 11.85 771 ARG A O 1
ATOM 6320 N N . ILE A 1 772 ? 101.281 8.910 124.848 1.00 10.83 772 ILE A N 1
ATOM 6321 C CA . ILE A 1 772 ? 101.229 7.694 124.014 1.00 10.72 772 ILE A CA 1
ATOM 6322 C C . ILE A 1 772 ? 100.582 8.045 122.695 1.00 9.31 772 ILE A C 1
ATOM 6323 O O . ILE A 1 772 ? 99.644 8.887 122.611 1.00 10.59 772 ILE A O 1
ATOM 6328 N N . VAL A 1 773 ? 101.031 7.363 121.666 1.00 10.19 773 VAL A N 1
ATOM 6329 C CA . VAL A 1 773 ? 100.420 7.410 120.317 1.00 10.48 773 VAL A CA 1
ATOM 6330 C C . VAL A 1 773 ? 99.839 6.030 120.024 1.00 10.73 773 VAL A C 1
ATOM 6331 O O . VAL A 1 773 ? 100.573 5.026 120.158 1.00 9.81 773 VAL A O 1
ATOM 6335 N N . ILE A 1 774 ? 98.550 6.005 119.736 1.00 10.17 774 ILE A N 1
ATOM 6336 C CA . ILE A 1 774 ? 97.872 4.741 119.484 1.00 9.85 774 ILE A CA 1
ATOM 6337 C C . ILE A 1 774 ? 97.410 4.676 118.040 1.00 10.88 774 ILE A C 1
ATOM 6338 O O . ILE A 1 774 ? 96.803 5.652 117.536 1.00 11.29 774 ILE A O 1
ATOM 6343 N N . GLU A 1 775 ? 97.751 3.549 117.400 1.00 10.76 775 GLU A N 1
ATOM 6344 C CA . GLU A 1 775 ? 97.188 3.249 116.045 1.00 11.84 775 GLU A CA 1
ATOM 6345 C C . GLU A 1 775 ? 95.999 2.330 116.252 1.00 10.33 775 GLU A C 1
ATOM 6346 O O . GLU A 1 775 ? 96.127 1.273 116.837 1.00 13.32 775 GLU A O 1
ATOM 6352 N N . HIS A 1 776 ? 94.858 2.741 115.724 1.00 10.62 776 HIS A N 1
ATOM 6353 C CA . HIS A 1 776 ? 93.612 2.023 115.958 1.00 10.82 776 HIS A CA 1
ATOM 6354 C C . HIS A 1 776 ? 92.968 1.728 114.608 1.00 10.98 776 HIS A C 1
ATOM 6355 O O . HIS A 1 776 ? 92.753 2.635 113.815 1.00 13.51 776 HIS A O 1
ATOM 6362 N N . PRO A 1 777 ? 92.517 0.470 114.336 1.00 12.66 777 PRO A N 1
ATOM 6363 C CA . PRO A 1 777 ? 92.098 0.152 112.985 1.00 13.43 777 PRO A CA 1
ATOM 6364 C C . PRO A 1 777 ? 90.625 0.551 112.763 1.00 13.68 777 PRO A C 1
ATOM 6365 O O . PRO A 1 777 ? 90.134 0.603 111.653 1.00 14.69 777 PRO A O 1
ATOM 6369 N N . GLY A 1 778 ? 89.962 0.841 113.895 1.00 11.89 778 GLY A N 1
ATOM 6370 C CA . GLY A 1 778 ? 88.555 1.353 113.912 1.00 11.93 778 GLY A CA 1
ATOM 6371 C C . GLY A 1 778 ? 88.508 2.691 114.506 1.00 11.59 778 GLY A C 1
ATOM 6372 O O . GLY A 1 778 ? 89.536 3.251 114.887 1.00 13.18 778 GLY A O 1
ATOM 6373 N N . GLU A 1 779 ? 87.295 3.181 114.650 1.00 10.83 779 GLU A N 1
ATOM 6374 C CA . GLU A 1 779 ? 87.074 4.520 115.195 1.00 13.01 779 GLU A CA 1
ATOM 6375 C C . GLU A 1 779 ? 87.289 4.602 116.728 1.00 8.21 779 GLU A C 1
ATOM 6376 O O . GLU A 1 779 ? 87.581 5.654 117.270 1.00 10.39 779 GLU A O 1
ATOM 6382 N N . TYR A 1 780 ? 86.980 3.517 117.404 1.00 9.04 780 TYR A N 1
ATOM 6383 C CA . TYR A 1 780 ? 86.890 3.492 118.873 1.00 9.47 780 TYR A CA 1
ATOM 6384 C C . TYR A 1 780 ? 88.122 2.727 119.406 1.00 9.27 780 TYR A C 1
ATOM 6385 O O . TYR A 1 780 ? 88.467 1.658 118.865 1.00 11.96 780 TYR A O 1
ATOM 6394 N N . PHE A 1 781 ? 88.639 3.159 120.556 1.00 9.09 781 PHE A N 1
ATOM 6395 C CA . PHE A 1 781 ? 89.568 2.439 121.334 1.00 8.72 781 PHE A CA 1
ATOM 6396 C C . PHE A 1 781 ? 89.463 2.799 122.786 1.00 9.63 781 PHE A C 1
ATOM 6397 O O . PHE A 1 781 ? 88.846 3.792 123.172 1.00 10.84 781 PHE A O 1
ATOM 6405 N N . GLU A 1 782 ? 89.997 1.933 123.620 1.00 9.35 782 GLU A N 1
ATOM 6406 C CA . GLU A 1 782 ? 89.930 2.072 125.076 1.00 10.96 782 GLU A CA 1
ATOM 6407 C C . GLU A 1 782 ? 91.259 2.104 125.711 1.00 11.45 782 GLU A C 1
ATOM 6408 O O . GLU A 1 782 ? 92.210 1.363 125.247 1.00 13.11 782 GLU A O 1
ATOM 6414 N N . VAL A 1 783 ? 91.395 2.989 126.719 1.00 10.61 783 VAL A N 1
ATOM 6415 C CA . VAL A 1 783 ? 92.604 3.057 127.481 1.00 10.15 783 VAL A CA 1
ATOM 6416 C C . VAL A 1 783 ? 92.215 2.783 128.961 1.00 10.72 783 VAL A C 1
ATOM 6417 O O . VAL A 1 783 ? 91.442 3.470 129.573 1.00 13.12 783 VAL A O 1
ATOM 6421 N N . GLU A 1 784 ? 92.738 1.714 129.461 1.00 10.66 784 GLU A N 1
ATOM 6422 C CA . GLU A 1 784 ? 92.541 1.292 130.837 1.00 10.95 784 GLU A CA 1
ATOM 6423 C C . GLU A 1 784 ? 93.716 1.769 131.671 1.00 12.11 784 GLU A C 1
ATOM 6424 O O . GLU A 1 784 ? 94.911 1.547 131.390 1.00 14.22 784 GLU A O 1
ATOM 6430 N N . LEU A 1 785 ? 93.343 2.579 132.656 1.00 12.70 785 LEU A N 1
ATOM 6431 C CA . LEU A 1 785 ? 94.321 3.157 133.637 1.00 13.43 785 LEU A CA 1
ATOM 6432 C C . LEU A 1 785 ? 94.699 2.075 134.594 1.00 15.20 785 LEU A C 1
ATOM 6433 O O . LEU A 1 785 ? 93.836 1.472 135.235 1.00 19.21 785 LEU A O 1
ATOM 6438 N N . LEU A 1 786 ? 95.934 1.902 134.773 1.00 13.35 786 LEU A N 1
ATOM 6439 C CA . LEU A 1 786 ? 96.465 0.837 135.698 1.00 17.26 786 LEU A CA 1
ATOM 6440 C C . LEU A 1 786 ? 97.077 1.366 136.992 1.00 22.12 786 LEU A C 1
ATOM 6441 O O . LEU A 1 786 ? 97.337 2.533 137.166 1.00 35.01 786 LEU A O 1
ATOM 6447 N N . MET B 1 1 ? 102.280 21.003 56.809 1.00 55.41 1 MET B N 1
ATOM 6448 C CA . MET B 1 1 ? 102.555 19.599 57.167 1.00 51.93 1 MET B CA 1
ATOM 6449 C C . MET B 1 1 ? 101.417 19.020 58.003 1.00 36.24 1 MET B C 1
ATOM 6450 O O . MET B 1 1 ? 100.858 18.016 57.612 1.00 47.91 1 MET B O 1
ATOM 6455 N N . GLY B 1 2 ? 101.061 19.616 59.122 1.00 21.06 2 GLY B N 1
ATOM 6456 C CA . GLY B 1 2 ? 99.998 18.961 59.945 1.00 18.24 2 GLY B CA 1
ATOM 6457 C C . GLY B 1 2 ? 98.613 19.162 59.358 1.00 19.58 2 GLY B C 1
ATOM 6458 O O . GLY B 1 2 ? 98.397 20.083 58.613 1.00 17.75 2 GLY B O 1
ATOM 6459 N N . LYS B 1 3 ? 97.702 18.260 59.696 1.00 16.67 3 LYS B N 1
ATOM 6460 C CA . LYS B 1 3 ? 96.298 18.412 59.323 1.00 16.37 3 LYS B CA 1
ATOM 6461 C C . LYS B 1 3 ? 95.373 18.230 60.518 1.00 11.53 3 LYS B C 1
ATOM 6462 O O . LYS B 1 3 ? 95.605 17.410 61.377 1.00 12.39 3 LYS B O 1
ATOM 6468 N N . VAL B 1 4 ? 94.348 19.076 60.563 1.00 12.18 4 VAL B N 1
ATOM 6469 C CA . VAL B 1 4 ? 93.297 18.980 61.600 1.00 10.40 4 VAL B CA 1
ATOM 6470 C C . VAL B 1 4 ? 91.968 18.842 60.885 1.00 12.99 4 VAL B C 1
ATOM 6471 O O . VAL B 1 4 ? 91.518 19.780 60.221 1.00 15.40 4 VAL B O 1
ATOM 6475 N N . GLU B 1 5 ? 91.425 17.624 61.052 1.00 10.09 5 GLU B N 1
ATOM 6476 C CA . GLU B 1 5 ? 90.195 17.236 60.421 1.00 11.88 5 GLU B CA 1
ATOM 6477 C C . GLU B 1 5 ? 89.277 16.769 61.539 1.00 9.31 5 GLU B C 1
ATOM 6478 O O . GLU B 1 5 ? 89.584 16.905 62.709 1.00 10.22 5 GLU B O 1
ATOM 6484 N N . PHE B 1 6 ? 88.147 16.202 61.145 1.00 9.81 6 PHE B N 1
ATOM 6485 C CA . PHE B 1 6 ? 87.141 15.750 62.113 1.00 8.39 6 PHE B CA 1
ATOM 6486 C C . PHE B 1 6 ? 86.158 14.824 61.440 1.00 10.08 6 PHE B C 1
ATOM 6487 O O . PHE B 1 6 ? 85.832 14.978 60.228 1.00 11.54 6 PHE B O 1
ATOM 6495 N N . SER B 1 7 ? 85.718 13.864 62.240 1.00 11.02 7 SER B N 1
ATOM 6496 C CA . SER B 1 7 ? 84.681 12.898 61.752 1.00 12.06 7 SER B CA 1
ATOM 6497 C C . SER B 1 7 ? 83.969 12.396 62.971 1.00 11.06 7 SER B C 1
ATOM 6498 O O . SER B 1 7 ? 84.600 12.034 63.944 1.00 12.44 7 SER B O 1
ATOM 6501 N N . GLY B 1 8 ? 82.665 12.256 62.892 1.00 12.34 8 GLY B N 1
ATOM 6502 C CA . GLY B 1 8 ? 82.008 11.607 63.965 1.00 11.67 8 GLY B CA 1
ATOM 6503 C C . GLY B 1 8 ? 82.124 12.451 65.206 1.00 11.16 8 GLY B C 1
ATOM 6504 O O . GLY B 1 8 ? 81.811 13.640 65.220 1.00 11.47 8 GLY B O 1
ATOM 6505 N N . LYS B 1 9 ? 82.591 11.844 66.304 1.00 8.48 9 LYS B N 1
ATOM 6506 C CA . LYS B 1 9 ? 82.699 12.472 67.549 1.00 9.23 9 LYS B CA 1
ATOM 6507 C C . LYS B 1 9 ? 84.056 13.049 67.884 1.00 8.32 9 LYS B C 1
ATOM 6508 O O . LYS B 1 9 ? 84.263 13.607 68.980 1.00 7.99 9 LYS B O 1
ATOM 6514 N N . ARG B 1 10 ? 84.978 12.970 66.920 1.00 7.51 10 ARG B N 1
ATOM 6515 C CA . ARG B 1 10 ? 86.327 13.279 67.254 1.00 9.24 10 ARG B CA 1
ATOM 6516 C C . ARG B 1 10 ? 87.044 14.096 66.167 1.00 8.71 10 ARG B C 1
ATOM 6517 O O . ARG B 1 10 ? 86.839 13.909 64.961 1.00 9.68 10 ARG B O 1
ATOM 6525 N N . TYR B 1 11 ? 87.959 14.971 66.670 1.00 8.49 11 TYR B N 1
ATOM 6526 C CA . TYR B 1 11 ? 88.975 15.575 65.808 1.00 8.90 11 TYR B CA 1
ATOM 6527 C C . TYR B 1 11 ? 89.959 14.499 65.425 1.00 9.07 11 TYR B C 1
ATOM 6528 O O . TYR B 1 11 ? 90.187 13.503 66.104 1.00 9.48 11 TYR B O 1
ATOM 6537 N N . VAL B 1 12 ? 90.425 14.627 64.214 1.00 10.11 12 VAL B N 1
ATOM 6538 C CA . VAL B 1 12 ? 91.341 13.690 63.565 1.00 11.19 12 VAL B CA 1
ATOM 6539 C C . VAL B 1 12 ? 92.603 14.441 63.142 1.00 11.79 12 VAL B C 1
ATOM 6540 O O . VAL B 1 12 ? 92.504 15.381 62.311 1.00 14.04 12 VAL B O 1
ATOM 6544 N N . ILE B 1 13 ? 93.703 14.163 63.806 1.00 10.71 13 ILE B N 1
ATOM 6545 C CA . ILE B 1 13 ? 94.941 14.934 63.744 1.00 12.85 13 ILE B CA 1
ATOM 6546 C C . ILE B 1 13 ? 95.977 14.069 62.994 1.00 14.14 13 ILE B C 1
ATOM 6547 O O . ILE B 1 13 ? 96.228 12.934 63.377 1.00 14.88 13 ILE B O 1
ATOM 6552 N N . ASP B 1 14 ? 96.399 14.514 61.800 1.00 16.84 14 ASP B N 1
ATOM 6553 C CA . ASP B 1 14 ? 97.378 13.770 60.974 1.00 17.36 14 ASP B CA 1
ATOM 6554 C C . ASP B 1 14 ? 96.841 12.384 60.710 1.00 16.39 14 ASP B C 1
ATOM 6555 O O . ASP B 1 14 ? 97.564 11.366 60.737 1.00 19.14 14 ASP B O 1
ATOM 6560 N N . GLY B 1 15 ? 95.510 12.412 60.424 1.00 16.79 15 GLY B N 1
ATOM 6561 C CA . GLY B 1 15 ? 94.865 11.113 60.052 1.00 16.56 15 GLY B CA 1
ATOM 6562 C C . GLY B 1 15 ? 94.370 10.216 61.142 1.00 15.68 15 GLY B C 1
ATOM 6563 O O . GLY B 1 15 ? 93.766 9.213 60.832 1.00 19.44 15 GLY B O 1
ATOM 6564 N N . GLU B 1 16 ? 94.679 10.536 62.385 1.00 15.40 16 GLU B N 1
ATOM 6565 C CA . GLU B 1 16 ? 94.312 9.697 63.504 1.00 16.60 16 GLU B CA 1
ATOM 6566 C C . GLU B 1 16 ? 93.308 10.408 64.421 1.00 11.49 16 GLU B C 1
ATOM 6567 O O . GLU B 1 16 ? 93.562 11.504 64.899 1.00 14.73 16 GLU B O 1
ATOM 6573 N N . PRO B 1 17 ? 92.197 9.745 64.782 1.00 11.66 17 PRO B N 1
ATOM 6574 C CA . PRO B 1 17 ? 91.290 10.288 65.800 1.00 12.33 17 PRO B CA 1
ATOM 6575 C C . PRO B 1 17 ? 92.007 10.501 67.079 1.00 10.89 17 PRO B C 1
ATOM 6576 O O . PRO B 1 17 ? 92.791 9.632 67.471 1.00 13.00 17 PRO B O 1
ATOM 6580 N N . VAL B 1 18 ? 91.699 11.588 67.751 1.00 10.07 18 VAL B N 1
ATOM 6581 C CA . VAL B 1 18 ? 92.263 11.879 69.080 1.00 11.61 18 VAL B CA 1
ATOM 6582 C C . VAL B 1 18 ? 91.112 12.288 69.967 1.00 9.23 18 VAL B C 1
ATOM 6583 O O . VAL B 1 18 ? 90.182 12.875 69.513 1.00 23.66 18 VAL B O 1
ATOM 6587 N N . THR B 1 19 ? 91.128 11.900 71.228 1.00 8.45 19 THR B N 1
ATOM 6588 C CA . THR B 1 19 ? 90.197 12.418 72.236 1.00 8.08 19 THR B CA 1
ATOM 6589 C C . THR B 1 19 ? 90.787 13.595 72.948 1.00 7.86 19 THR B C 1
ATOM 6590 O O . THR B 1 19 ? 91.865 13.411 73.472 1.00 10.22 19 THR B O 1
ATOM 6594 N N . ILE B 1 20 ? 90.108 14.712 72.945 1.00 7.17 20 ILE B N 1
ATOM 6595 C CA . ILE B 1 20 ? 90.675 15.847 73.627 1.00 7.20 20 ILE B CA 1
ATOM 6596 C C . ILE B 1 20 ? 90.549 15.712 75.156 1.00 6.48 20 ILE B C 1
ATOM 6597 O O . ILE B 1 20 ? 89.379 15.485 75.613 1.00 7.15 20 ILE B O 1
ATOM 6602 N N . ALA B 1 21 ? 91.621 15.876 75.874 1.00 6.24 21 ALA B N 1
ATOM 6603 C CA . ALA B 1 21 ? 91.599 15.979 77.333 1.00 6.36 21 ALA B CA 1
ATOM 6604 C C . ALA B 1 21 ? 92.437 17.230 77.567 1.00 6.14 21 ALA B C 1
ATOM 6605 O O . ALA B 1 21 ? 93.670 17.169 77.423 1.00 6.85 21 ALA B O 1
ATOM 6607 N N . GLY B 1 22 ? 91.792 18.338 77.918 1.00 5.51 22 GLY B N 1
ATOM 6608 C CA . GLY B 1 22 ? 92.476 19.568 78.033 1.00 5.18 22 GLY B CA 1
ATOM 6609 C C . GLY B 1 22 ? 92.471 20.201 79.360 1.00 5.69 22 GLY B C 1
ATOM 6610 O O . GLY B 1 22 ? 91.581 19.919 80.179 1.00 6.25 22 GLY B O 1
ATOM 6611 N N . GLY B 1 23 ? 93.394 21.133 79.578 1.00 6.62 23 GLY B N 1
ATOM 6612 C CA . GLY B 1 23 ? 93.227 22.051 80.667 1.00 5.53 23 GLY B CA 1
ATOM 6613 C C . GLY B 1 23 ? 93.503 23.464 80.207 1.00 6.20 23 GLY B C 1
ATOM 6614 O O . GLY B 1 23 ? 94.318 23.723 79.347 1.00 5.93 23 GLY B O 1
ATOM 6615 N N . THR B 1 24 ? 92.806 24.390 80.883 1.00 5.86 24 THR B N 1
ATOM 6616 C CA . THR B 1 24 ? 93.110 25.782 80.651 1.00 5.20 24 THR B CA 1
ATOM 6617 C C . THR B 1 24 ? 94.266 26.260 81.488 1.00 5.77 24 THR B C 1
ATOM 6618 O O . THR B 1 24 ? 94.277 26.129 82.735 1.00 6.59 24 THR B O 1
ATOM 6622 N N . LEU B 1 25 ? 95.257 26.800 80.772 1.00 6.71 25 LEU B N 1
ATOM 6623 C CA . LEU B 1 25 ? 96.425 27.507 81.379 1.00 6.42 25 LEU B CA 1
ATOM 6624 C C . LEU B 1 25 ? 96.475 28.881 80.722 1.00 7.52 25 LEU B C 1
ATOM 6625 O O . LEU B 1 25 ? 96.947 28.978 79.576 1.00 7.13 25 LEU B O 1
ATOM 6630 N N . GLN B 1 26 ? 95.894 29.887 81.361 1.00 6.17 26 GLN B N 1
ATOM 6631 C CA . GLN B 1 26 ? 95.939 31.258 80.852 1.00 5.69 26 GLN B CA 1
ATOM 6632 C C . GLN B 1 26 ? 97.270 31.860 81.198 1.00 6.44 26 GLN B C 1
ATOM 6633 O O . GLN B 1 26 ? 97.525 32.267 82.315 1.00 7.07 26 GLN B O 1
ATOM 6639 N N . PHE B 1 27 ? 98.161 31.709 80.189 1.00 6.44 27 PHE B N 1
ATOM 6640 C CA . PHE B 1 27 ? 99.609 32.042 80.379 1.00 6.63 27 PHE B CA 1
ATOM 6641 C C . PHE B 1 27 ? 99.776 33.464 80.934 1.00 7.03 27 PHE B C 1
ATOM 6642 O O . PHE B 1 27 ? 100.746 33.755 81.669 1.00 7.46 27 PHE B O 1
ATOM 6650 N N . PHE B 1 28 ? 98.870 34.378 80.528 1.00 6.50 28 PHE B N 1
ATOM 6651 C CA . PHE B 1 28 ? 98.947 35.803 80.926 1.00 6.60 28 PHE B CA 1
ATOM 6652 C C . PHE B 1 28 ? 98.657 36.041 82.380 1.00 6.25 28 PHE B C 1
ATOM 6653 O O . PHE B 1 28 ? 98.879 37.170 82.846 1.00 6.90 28 PHE B O 1
ATOM 6661 N N . ARG B 1 29 ? 98.148 35.025 83.054 1.00 6.30 29 ARG B N 1
ATOM 6662 C CA . ARG B 1 29 ? 97.789 35.060 84.465 1.00 6.41 29 ARG B CA 1
ATOM 6663 C C . ARG B 1 29 ? 98.593 34.107 85.337 1.00 7.54 29 ARG B C 1
ATOM 6664 O O . ARG B 1 29 ? 98.217 33.807 86.507 1.00 8.37 29 ARG B O 1
ATOM 6672 N N . VAL B 1 30 ? 99.676 33.579 84.797 1.00 6.45 30 VAL B N 1
ATOM 6673 C CA . VAL B 1 30 ? 100.508 32.614 85.492 1.00 7.65 30 VAL B CA 1
ATOM 6674 C C . VAL B 1 30 ? 101.958 33.023 85.385 1.00 6.57 30 VAL B C 1
ATOM 6675 O O . VAL B 1 30 ? 102.363 33.444 84.286 1.00 7.83 30 VAL B O 1
ATOM 6679 N N . PRO B 1 31 ? 102.750 33.007 86.501 1.00 9.64 31 PRO B N 1
ATOM 6680 C CA . PRO B 1 31 ? 104.122 33.519 86.333 1.00 10.66 31 PRO B CA 1
ATOM 6681 C C . PRO B 1 31 ? 104.853 32.779 85.190 1.00 10.50 31 PRO B C 1
ATOM 6682 O O . PRO B 1 31 ? 104.740 31.514 85.104 1.00 10.42 31 PRO B O 1
ATOM 6686 N N . ALA B 1 32 ? 105.623 33.484 84.348 1.00 10.03 32 ALA B N 1
ATOM 6687 C CA . ALA B 1 32 ? 106.208 32.882 83.187 1.00 10.15 32 ALA B CA 1
ATOM 6688 C C . ALA B 1 32 ? 107.250 31.837 83.594 1.00 10.51 32 ALA B C 1
ATOM 6689 O O . ALA B 1 32 ? 107.402 30.827 82.872 1.00 11.21 32 ALA B O 1
ATOM 6691 N N . ASP B 1 33 ? 107.910 31.964 84.745 1.00 10.05 33 ASP B N 1
ATOM 6692 C CA . ASP B 1 33 ? 108.881 30.925 85.134 1.00 12.35 33 ASP B CA 1
ATOM 6693 C C . ASP B 1 33 ? 108.221 29.680 85.644 1.00 14.04 33 ASP B C 1
ATOM 6694 O O . ASP B 1 33 ? 108.934 28.701 85.863 1.00 17.19 33 ASP B O 1
ATOM 6699 N N . ALA B 1 34 ? 106.880 29.651 85.796 1.00 10.56 34 ALA B N 1
ATOM 6700 C CA . ALA B 1 34 ? 106.172 28.436 86.158 1.00 10.95 34 ALA B CA 1
ATOM 6701 C C . ALA B 1 34 ? 105.519 27.791 84.976 1.00 8.88 34 ALA B C 1
ATOM 6702 O O . ALA B 1 34 ? 104.998 26.670 85.154 1.00 9.06 34 ALA B O 1
ATOM 6704 N N . TRP B 1 35 ? 105.491 28.396 83.792 1.00 9.04 35 TRP B N 1
ATOM 6705 C CA . TRP B 1 35 ? 104.746 27.777 82.667 1.00 8.43 35 TRP B CA 1
ATOM 6706 C C . TRP B 1 35 ? 105.149 26.340 82.396 1.00 9.26 35 TRP B C 1
ATOM 6707 O O . TRP B 1 35 ? 104.270 25.460 82.251 1.00 9.23 35 TRP B O 1
ATOM 6718 N N . LYS B 1 36 ? 106.445 26.107 82.320 1.00 9.66 36 LYS B N 1
ATOM 6719 C CA . LYS B 1 36 ? 106.946 24.775 82.053 1.00 9.59 36 LYS B CA 1
ATOM 6720 C C . LYS B 1 36 ? 106.526 23.763 83.080 1.00 11.41 36 LYS B C 1
ATOM 6721 O O . LYS B 1 36 ? 105.937 22.714 82.724 1.00 10.28 36 LYS B O 1
ATOM 6727 N N . ASP B 1 37 ? 106.691 24.110 84.341 1.00 10.11 37 ASP B N 1
ATOM 6728 C CA . ASP B 1 37 ? 106.307 23.170 85.421 1.00 11.16 37 ASP B CA 1
ATOM 6729 C C . ASP B 1 37 ? 104.812 22.912 85.379 1.00 10.00 37 ASP B C 1
ATOM 6730 O O . ASP B 1 37 ? 104.376 21.782 85.620 1.00 9.53 37 ASP B O 1
ATOM 6735 N N . ARG B 1 38 ? 103.980 23.961 85.129 1.00 9.12 38 ARG B N 1
ATOM 6736 C CA . ARG B 1 38 ? 102.572 23.724 85.040 1.00 9.14 38 ARG B CA 1
ATOM 6737 C C . ARG B 1 38 ? 102.120 22.872 83.900 1.00 8.24 38 ARG B C 1
ATOM 6738 O O . ARG B 1 38 ? 101.192 21.983 84.001 1.00 8.80 38 ARG B O 1
ATOM 6746 N N . LEU B 1 39 ? 102.716 23.077 82.724 1.00 8.66 39 LEU B N 1
ATOM 6747 C CA . LEU B 1 39 ? 102.425 22.224 81.598 1.00 9.12 39 LEU B CA 1
ATOM 6748 C C . LEU B 1 39 ? 102.867 20.760 81.889 1.00 8.46 39 LEU B C 1
ATOM 6749 O O . LEU B 1 39 ? 102.160 19.815 81.496 1.00 8.86 39 LEU B O 1
ATOM 6754 N N . LEU B 1 40 ? 103.989 20.606 82.589 1.00 9.30 40 LEU B N 1
ATOM 6755 C CA . LEU B 1 40 ? 104.442 19.241 82.899 1.00 9.54 40 LEU B CA 1
ATOM 6756 C C . LEU B 1 40 ? 103.414 18.587 83.894 1.00 9.50 40 LEU B C 1
ATOM 6757 O O . LEU B 1 40 ? 103.176 17.373 83.816 1.00 10.17 40 LEU B O 1
ATOM 6762 N N . LYS B 1 41 ? 102.789 19.348 84.767 1.00 9.85 41 LYS B N 1
ATOM 6763 C CA . LYS B 1 41 ? 101.734 18.876 85.676 1.00 10.91 41 LYS B CA 1
ATOM 6764 C C . LYS B 1 41 ? 100.482 18.468 84.880 1.00 9.17 41 LYS B C 1
ATOM 6765 O O . LYS B 1 41 ? 99.893 17.449 85.145 1.00 9.51 41 LYS B O 1
ATOM 6771 N N . MET B 1 42 ? 100.157 19.222 83.835 1.00 6.97 42 MET B N 1
ATOM 6772 C CA . MET B 1 42 ? 99.123 18.855 82.916 1.00 8.38 42 MET B CA 1
ATOM 6773 C C . MET B 1 42 ? 99.389 17.554 82.185 1.00 8.16 42 MET B C 1
ATOM 6774 O O . MET B 1 42 ? 98.527 16.690 82.111 1.00 7.76 42 MET B O 1
ATOM 6779 N N . ARG B 1 43 ? 100.625 17.314 81.787 1.00 8.47 43 ARG B N 1
ATOM 6780 C CA . ARG B 1 43 ? 100.979 15.994 81.172 1.00 10.54 43 ARG B CA 1
ATOM 6781 C C . ARG B 1 43 ? 100.864 14.878 82.182 1.00 10.16 43 ARG B C 1
ATOM 6782 O O . ARG B 1 43 ? 100.299 13.833 81.810 1.00 10.45 43 ARG B O 1
ATOM 6790 N N . GLU B 1 44 ? 101.175 15.097 83.418 1.00 9.14 44 GLU B N 1
ATOM 6791 C CA . GLU B 1 44 ? 100.984 14.083 84.459 1.00 9.31 44 GLU B CA 1
ATOM 6792 C C . GLU B 1 44 ? 99.525 13.768 84.638 1.00 10.51 44 GLU B C 1
ATOM 6793 O O . GLU B 1 44 ? 99.215 12.549 84.920 1.00 12.58 44 GLU B O 1
ATOM 6799 N N . ALA B 1 45 ? 98.606 14.733 84.433 1.00 9.15 45 ALA B N 1
ATOM 6800 C CA . ALA B 1 45 ? 97.214 14.501 84.485 1.00 8.93 45 ALA B CA 1
ATOM 6801 C C . ALA B 1 45 ? 96.643 13.829 83.247 1.00 9.20 45 ALA B C 1
ATOM 6802 O O . ALA B 1 45 ? 95.390 13.694 83.156 1.00 10.89 45 ALA B O 1
ATOM 6804 N N . GLY B 1 46 ? 97.475 13.533 82.227 1.00 9.54 46 GLY B N 1
ATOM 6805 C CA . GLY B 1 46 ? 96.971 12.886 81.059 1.00 9.66 46 GLY B CA 1
ATOM 6806 C C . GLY B 1 46 ? 96.304 13.809 80.063 1.00 6.84 46 GLY B C 1
ATOM 6807 O O . GLY B 1 46 ? 95.603 13.363 79.161 1.00 10.07 46 GLY B O 1
ATOM 6808 N N . LEU B 1 47 ? 96.600 15.119 80.182 1.00 7.55 47 LEU B N 1
ATOM 6809 C CA . LEU B 1 47 ? 96.027 16.076 79.297 1.00 7.03 47 LEU B CA 1
ATOM 6810 C C . LEU B 1 47 ? 96.884 16.208 78.063 1.00 8.55 47 LEU B C 1
ATOM 6811 O O . LEU B 1 47 ? 98.098 16.238 78.207 1.00 12.12 47 LEU B O 1
ATOM 6816 N N . ASN B 1 48 ? 96.262 16.322 76.897 1.00 7.91 48 ASN B N 1
ATOM 6817 C CA . ASN B 1 48 ? 96.967 16.486 75.625 1.00 7.81 48 ASN B CA 1
ATOM 6818 C C . ASN B 1 48 ? 96.826 17.864 74.970 1.00 6.84 48 ASN B C 1
ATOM 6819 O O . ASN B 1 48 ? 97.427 18.118 73.956 1.00 7.50 48 ASN B O 1
ATOM 6824 N N . THR B 1 49 ? 95.985 18.721 75.564 1.00 7.09 49 THR B N 1
ATOM 6825 C CA . THR B 1 49 ? 95.629 20.043 75.030 1.00 7.32 49 THR B CA 1
ATOM 6826 C C . THR B 1 49 ? 95.624 21.092 76.086 1.00 6.31 49 THR B C 1
ATOM 6827 O O . THR B 1 49 ? 95.254 20.806 77.226 1.00 7.32 49 THR B O 1
ATOM 6831 N N . VAL B 1 50 ? 96.079 22.289 75.723 1.00 6.21 50 VAL B N 1
ATOM 6832 C CA . VAL B 1 50 ? 96.036 23.408 76.571 1.00 6.67 50 VAL B CA 1
ATOM 6833 C C . VAL B 1 50 ? 95.151 24.464 75.907 1.00 6.31 50 VAL B C 1
ATOM 6834 O O . VAL B 1 50 ? 95.297 24.727 74.697 1.00 7.47 50 VAL B O 1
ATOM 6838 N N . ASP B 1 51 ? 94.215 25.057 76.704 1.00 5.97 51 ASP B N 1
ATOM 6839 C CA . ASP B 1 51 ? 93.362 26.133 76.265 1.00 5.97 51 ASP B CA 1
ATOM 6840 C C . ASP B 1 51 ? 93.859 27.496 76.821 1.00 5.58 51 ASP B C 1
ATOM 6841 O O . ASP B 1 51 ? 94.214 27.509 78.008 1.00 5.87 51 ASP B O 1
ATOM 6846 N N . THR B 1 52 ? 93.780 28.541 76.041 1.00 4.41 52 THR B N 1
ATOM 6847 C CA . THR B 1 52 ? 94.024 29.871 76.566 1.00 5.19 52 THR B CA 1
ATOM 6848 C C . THR B 1 52 ? 93.315 30.893 75.744 1.00 5.85 52 THR B C 1
ATOM 6849 O O . THR B 1 52 ? 93.253 30.796 74.520 1.00 6.90 52 THR B O 1
ATOM 6853 N N . TYR B 1 53 ? 92.867 31.938 76.404 1.00 6.38 53 TYR B N 1
ATOM 6854 C CA . TYR B 1 53 ? 92.513 33.219 75.764 1.00 5.94 53 TYR B CA 1
ATOM 6855 C C . TYR B 1 53 ? 93.749 33.995 75.370 1.00 6.35 53 TYR B C 1
ATOM 6856 O O . TYR B 1 53 ? 94.859 33.725 75.891 1.00 6.64 53 TYR B O 1
ATOM 6865 N N . VAL B 1 54 ? 93.551 34.930 74.466 1.00 6.56 54 VAL B N 1
ATOM 6866 C CA . VAL B 1 54 ? 94.489 36.015 74.242 1.00 6.99 54 VAL B CA 1
ATOM 6867 C C . VAL B 1 54 ? 93.672 37.284 74.474 1.00 8.05 54 VAL B C 1
ATOM 6868 O O . VAL B 1 54 ? 92.640 37.487 73.743 1.00 8.12 54 VAL B O 1
ATOM 6872 N N . ALA B 1 55 ? 94.097 38.149 75.410 1.00 6.46 55 ALA B N 1
ATOM 6873 C CA . ALA B 1 55 ? 93.347 39.351 75.802 1.00 7.59 55 ALA B CA 1
ATOM 6874 C C . ALA B 1 55 ? 93.847 40.575 75.084 1.00 7.34 55 ALA B C 1
ATOM 6875 O O . ALA B 1 55 ? 94.974 41.033 75.327 1.00 7.09 55 ALA B O 1
ATOM 6877 N N . TRP B 1 56 ? 92.979 41.164 74.302 1.00 6.75 56 TRP B N 1
ATOM 6878 C CA . TRP B 1 56 ? 93.229 42.414 73.582 1.00 6.65 56 TRP B CA 1
ATOM 6879 C C . TRP B 1 56 ? 93.831 43.491 74.492 1.00 7.75 56 TRP B C 1
ATOM 6880 O O . TRP B 1 56 ? 94.910 44.083 74.214 1.00 7.30 56 TRP B O 1
ATOM 6891 N N . ASN B 1 57 ? 93.164 43.813 75.633 1.00 7.31 57 ASN B N 1
ATOM 6892 C CA . ASN B 1 57 ? 93.641 44.831 76.504 1.00 6.85 57 ASN B CA 1
ATOM 6893 C C . ASN B 1 57 ? 94.967 44.527 77.224 1.00 6.92 57 ASN B C 1
ATOM 6894 O O . ASN B 1 57 ? 95.537 45.502 77.724 1.00 8.13 57 ASN B O 1
ATOM 6899 N N . TRP B 1 58 ? 95.402 43.296 77.226 1.00 7.06 58 TRP B N 1
ATOM 6900 C CA . TRP B 1 58 ? 96.610 42.875 77.829 1.00 6.80 58 TRP B CA 1
ATOM 6901 C C . TRP B 1 58 ? 97.744 43.073 76.864 1.00 6.95 58 TRP B C 1
ATOM 6902 O O . TRP B 1 58 ? 98.808 43.546 77.253 1.00 7.85 58 TRP B O 1
ATOM 6913 N N . HIS B 1 59 ? 97.541 42.736 75.605 1.00 7.47 59 HIS B N 1
ATOM 6914 C CA . HIS B 1 59 ? 98.686 42.789 74.645 1.00 8.72 59 HIS B CA 1
ATOM 6915 C C . HIS B 1 59 ? 98.677 44.142 73.879 1.00 8.66 59 HIS B C 1
ATOM 6916 O O . HIS B 1 59 ? 99.675 44.453 73.176 1.00 12.03 59 HIS B O 1
ATOM 6923 N N . GLU B 1 60 ? 97.594 44.937 74.050 1.00 9.24 60 GLU B N 1
ATOM 6924 C CA . GLU B 1 60 ? 97.508 46.285 73.484 1.00 9.06 60 GLU B CA 1
ATOM 6925 C C . GLU B 1 60 ? 97.125 47.294 74.575 1.00 9.29 60 GLU B C 1
ATOM 6926 O O . GLU B 1 60 ? 96.051 47.849 74.551 1.00 10.11 60 GLU B O 1
ATOM 6932 N N . PRO B 1 61 ? 98.011 47.468 75.576 1.00 10.80 61 PRO B N 1
ATOM 6933 C CA . PRO B 1 61 ? 97.579 48.257 76.698 1.00 11.43 61 PRO B CA 1
ATOM 6934 C C . PRO B 1 61 ? 97.362 49.697 76.406 1.00 11.29 61 PRO B C 1
ATOM 6935 O O . PRO B 1 61 ? 96.622 50.331 77.105 1.00 14.11 61 PRO B O 1
ATOM 6939 N N . GLU B 1 62 ? 98.087 50.191 75.382 1.00 12.22 62 GLU B N 1
ATOM 6940 C CA . GLU B 1 62 ? 97.885 51.483 74.803 1.00 13.32 62 GLU B CA 1
ATOM 6941 C C . GLU B 1 62 ? 97.625 51.298 73.353 1.00 13.82 62 GLU B C 1
ATOM 6942 O O . GLU B 1 62 ? 98.198 50.411 72.745 1.00 13.75 62 GLU B O 1
ATOM 6948 N N . LYS B 1 63 ? 96.756 52.152 72.795 1.00 13.31 63 LYS B N 1
ATOM 6949 C CA . LYS B 1 63 ? 96.407 52.012 71.380 1.00 12.68 63 LYS B CA 1
ATOM 6950 C C . LYS B 1 63 ? 97.659 52.113 70.497 1.00 12.17 63 LYS B C 1
ATOM 6951 O O . LYS B 1 63 ? 98.429 53.050 70.590 1.00 14.99 63 LYS B O 1
ATOM 6957 N N . GLY B 1 64 ? 97.874 51.097 69.722 1.00 13.16 64 GLY B N 1
ATOM 6958 C CA . GLY B 1 64 ? 99.032 51.071 68.804 1.00 14.52 64 GLY B CA 1
ATOM 6959 C C . GLY B 1 64 ? 100.276 50.371 69.345 1.00 14.68 64 GLY B C 1
ATOM 6960 O O . GLY B 1 64 ? 101.199 50.279 68.612 1.00 20.29 64 GLY B O 1
ATOM 6961 N N . SER B 1 65 ? 100.318 50.025 70.638 1.00 14.30 65 SER B N 1
ATOM 6962 C CA . SER B 1 65 ? 101.458 49.511 71.391 1.00 13.98 65 SER B CA 1
ATOM 6963 C C . SER B 1 65 ? 101.139 48.045 71.644 1.00 14.96 65 SER B C 1
ATOM 6964 O O . SER B 1 65 ? 100.582 47.708 72.669 1.00 15.91 65 SER B O 1
ATOM 6967 N N . PHE B 1 66 ? 101.609 47.195 70.723 1.00 12.09 66 PHE B N 1
ATOM 6968 C CA . PHE B 1 66 ? 101.416 45.748 70.860 1.00 9.79 66 PHE B CA 1
ATOM 6969 C C . PHE B 1 66 ? 102.586 45.019 71.405 1.00 10.60 66 PHE B C 1
ATOM 6970 O O . PHE B 1 66 ? 103.726 45.351 71.014 1.00 15.55 66 PHE B O 1
ATOM 6978 N N . ASP B 1 67 ? 102.381 44.055 72.304 1.00 9.09 67 ASP B N 1
ATOM 6979 C CA . ASP B 1 67 ? 103.408 43.254 72.884 1.00 8.46 67 ASP B CA 1
ATOM 6980 C C . ASP B 1 67 ? 102.901 41.814 72.903 1.00 8.89 67 ASP B C 1
ATOM 6981 O O . ASP B 1 67 ? 102.079 41.493 73.750 1.00 7.89 67 ASP B O 1
ATOM 6986 N N . PHE B 1 68 ? 103.519 40.963 72.077 1.00 8.79 68 PHE B N 1
ATOM 6987 C CA . PHE B 1 68 ? 103.312 39.512 72.066 1.00 8.66 68 PHE B CA 1
ATOM 6988 C C . PHE B 1 68 ? 104.553 38.689 72.467 1.00 7.89 68 PHE B C 1
ATOM 6989 O O . PHE B 1 68 ? 104.465 37.448 72.419 1.00 8.77 68 PHE B O 1
ATOM 6997 N N . LYS B 1 69 ? 105.635 39.380 72.864 1.00 8.46 69 LYS B N 1
ATOM 6998 C CA . LYS B 1 69 ? 106.880 38.751 73.090 1.00 9.34 69 LYS B CA 1
ATOM 6999 C C . LYS B 1 69 ? 107.425 38.969 74.522 1.00 9.34 69 LYS B C 1
ATOM 7000 O O . LYS B 1 69 ? 108.595 38.562 74.787 1.00 10.58 69 LYS B O 1
ATOM 7006 N N . GLY B 1 70 ? 106.668 39.624 75.425 1.00 9.87 70 GLY B N 1
ATOM 7007 C CA . GLY B 1 70 ? 107.213 39.965 76.698 1.00 11.52 70 GLY B CA 1
ATOM 7008 C C . GLY B 1 70 ? 108.134 41.144 76.723 1.00 11.20 70 GLY B C 1
ATOM 7009 O O . GLY B 1 70 ? 108.937 41.240 77.611 1.00 13.19 70 GLY B O 1
ATOM 7010 N N . GLU B 1 71 ? 108.007 42.052 75.782 1.00 9.63 71 GLU B N 1
ATOM 7011 C CA . GLU B 1 71 ? 108.848 43.248 75.703 1.00 10.83 71 GLU B CA 1
ATOM 7012 C C . GLU B 1 71 ? 108.497 44.205 76.813 1.00 9.38 71 GLU B C 1
ATOM 7013 O O . GLU B 1 71 ? 109.281 45.107 77.121 1.00 11.22 71 GLU B O 1
ATOM 7019 N N . THR B 1 72 ? 107.285 44.081 77.384 1.00 9.19 72 THR B N 1
ATOM 7020 C CA . THR B 1 72 ? 106.865 45.020 78.420 1.00 9.65 72 THR B CA 1
ATOM 7021 C C . THR B 1 72 ? 106.449 44.386 79.742 1.00 8.78 72 THR B C 1
ATOM 7022 O O . THR B 1 72 ? 106.348 45.019 80.786 1.00 10.71 72 THR B O 1
ATOM 7026 N N . HIS B 1 73 ? 106.184 43.074 79.708 1.00 8.71 73 HIS B N 1
ATOM 7027 C CA . HIS B 1 73 ? 105.802 42.286 80.914 1.00 8.33 73 HIS B CA 1
ATOM 7028 C C . HIS B 1 73 ? 106.037 40.809 80.553 1.00 8.15 73 HIS B C 1
ATOM 7029 O O . HIS B 1 73 ? 105.700 40.429 79.453 1.00 7.29 73 HIS B O 1
ATOM 7036 N N . PRO B 1 74 ? 106.602 40.017 81.467 1.00 8.76 74 PRO B N 1
ATOM 7037 C CA . PRO B 1 74 ? 106.894 38.654 81.038 1.00 9.43 74 PRO B CA 1
ATOM 7038 C C . PRO B 1 74 ? 105.644 37.910 80.632 1.00 8.63 74 PRO B C 1
ATOM 7039 O O . PRO B 1 74 ? 105.713 37.011 79.837 1.00 8.64 74 PRO B O 1
ATOM 7043 N N . GLN B 1 75 ? 104.486 38.211 81.211 1.00 8.01 75 GLN B N 1
ATOM 7044 C CA . GLN B 1 75 ? 103.262 37.432 80.917 1.00 7.87 75 GLN B CA 1
ATOM 7045 C C . GLN B 1 75 ? 102.548 37.934 79.619 1.00 7.47 75 GLN B C 1
ATOM 7046 O O . GLN B 1 75 ? 101.474 37.429 79.251 1.00 8.25 75 GLN B O 1
ATOM 7052 N N . ARG B 1 76 ? 103.197 38.881 78.882 1.00 6.26 76 ARG B N 1
ATOM 7053 C CA . ARG B 1 76 ? 102.788 39.286 77.518 1.00 7.08 76 ARG B CA 1
ATOM 7054 C C . ARG B 1 76 ? 103.424 38.420 76.472 1.00 9.04 76 ARG B C 1
ATOM 7055 O O . ARG B 1 76 ? 103.152 38.592 75.263 1.00 8.89 76 ARG B O 1
ATOM 7063 N N . ASN B 1 77 ? 104.274 37.476 76.860 1.00 7.62 77 ASN B N 1
ATOM 7064 C CA . ASN B 1 77 ? 105.025 36.647 75.903 1.00 7.66 77 ASN B CA 1
ATOM 7065 C C . ASN B 1 77 ? 104.175 35.475 75.401 1.00 6.86 77 ASN B C 1
ATOM 7066 O O . ASN B 1 77 ? 104.461 34.285 75.621 1.00 8.41 77 ASN B O 1
ATOM 7071 N N . LEU B 1 78 ? 103.198 35.801 74.601 1.00 7.95 78 LEU B N 1
ATOM 7072 C CA . LEU B 1 78 ? 102.380 34.804 73.917 1.00 7.72 78 LEU B CA 1
ATOM 7073 C C . LEU B 1 78 ? 103.229 33.880 73.035 1.00 7.22 78 LEU B C 1
ATOM 7074 O O . LEU B 1 78 ? 103.015 32.653 72.993 1.00 8.30 78 LEU B O 1
ATOM 7079 N N . VAL B 1 79 ? 104.150 34.479 72.331 1.00 8.08 79 VAL B N 1
ATOM 7080 C CA . VAL B 1 79 ? 104.975 33.689 71.434 1.00 8.79 79 VAL B CA 1
ATOM 7081 C C . VAL B 1 79 ? 105.768 32.640 72.183 1.00 8.49 79 VAL B C 1
ATOM 7082 O O . VAL B 1 79 ? 105.782 31.464 71.785 1.00 9.29 79 VAL B O 1
ATOM 7086 N N . GLY B 1 80 ? 106.401 33.009 73.265 1.00 9.31 80 GLY B N 1
ATOM 7087 C CA . GLY B 1 80 ? 107.089 32.111 74.115 1.00 8.53 80 GLY B CA 1
ATOM 7088 C C . GLY B 1 80 ? 106.242 30.980 74.695 1.00 9.67 80 GLY B C 1
ATOM 7089 O O . GLY B 1 80 ? 106.646 29.845 74.733 1.00 9.80 80 GLY B O 1
ATOM 7090 N N . PHE B 1 81 ? 105.012 31.345 75.092 1.00 9.02 81 PHE B N 1
ATOM 7091 C CA . PHE B 1 81 ? 104.117 30.283 75.558 1.00 7.12 81 PHE B CA 1
ATOM 7092 C C . PHE B 1 81 ? 103.762 29.323 74.482 1.00 8.50 81 PHE B C 1
ATOM 7093 O O . PHE B 1 81 ? 103.750 28.115 74.738 1.00 9.15 81 PHE B O 1
ATOM 7101 N N . LEU B 1 82 ? 103.439 29.787 73.277 1.00 8.49 82 LEU B N 1
ATOM 7102 C CA . LEU B 1 82 ? 103.143 28.846 72.206 1.00 9.20 82 LEU B CA 1
ATOM 7103 C C . LEU B 1 82 ? 104.348 27.998 71.886 1.00 9.28 82 LEU B C 1
ATOM 7104 O O . LEU B 1 82 ? 104.128 26.786 71.650 1.00 9.90 82 LEU B O 1
ATOM 7109 N N . GLU B 1 83 ? 105.524 28.587 71.831 1.00 9.81 83 GLU B N 1
ATOM 7110 C CA . GLU B 1 83 ? 106.690 27.715 71.586 1.00 9.73 83 GLU B CA 1
ATOM 7111 C C . GLU B 1 83 ? 106.915 26.691 72.648 1.00 10.33 83 GLU B C 1
ATOM 7112 O O . GLU B 1 83 ? 107.287 25.552 72.310 1.00 10.47 83 GLU B O 1
ATOM 7118 N N . LEU B 1 84 ? 106.642 27.007 73.884 1.00 9.09 84 LEU B N 1
ATOM 7119 C CA . LEU B 1 84 ? 106.777 26.123 74.994 1.00 8.55 84 LEU B CA 1
ATOM 7120 C C . LEU B 1 84 ? 105.762 25.005 74.881 1.00 9.01 84 LEU B C 1
ATOM 7121 O O . LEU B 1 84 ? 106.091 23.773 75.059 1.00 10.74 84 LEU B O 1
ATOM 7126 N N . ALA B 1 85 ? 104.501 25.313 74.679 1.00 9.66 85 ALA B N 1
ATOM 7127 C CA . ALA B 1 85 ? 103.474 24.301 74.582 1.00 10.54 85 ALA B CA 1
ATOM 7128 C C . ALA B 1 85 ? 103.768 23.353 73.492 1.00 11.79 85 ALA B C 1
ATOM 7129 O O . ALA B 1 85 ? 103.585 22.131 73.627 1.00 13.20 85 ALA B O 1
ATOM 7131 N N . ASP B 1 86 ? 104.292 23.849 72.333 1.00 11.73 86 ASP B N 1
ATOM 7132 C CA . ASP B 1 86 ? 104.686 23.002 71.283 1.00 13.60 86 ASP B CA 1
ATOM 7133 C C . ASP B 1 86 ? 105.889 22.079 71.593 1.00 11.05 86 ASP B C 1
ATOM 7134 O O . ASP B 1 86 ? 105.805 20.849 71.316 1.00 14.43 86 ASP B O 1
ATOM 7139 N N . GLU B 1 87 ? 106.926 22.623 72.214 1.00 13.15 87 GLU B N 1
ATOM 7140 C CA . GLU B 1 87 ? 108.123 21.878 72.655 1.00 13.88 87 GLU B CA 1
ATOM 7141 C C . GLU B 1 87 ? 107.695 20.691 73.570 1.00 11.42 87 GLU B C 1
ATOM 7142 O O . GLU B 1 87 ? 108.178 19.605 73.485 1.00 15.81 87 GLU B O 1
ATOM 7148 N N . LEU B 1 88 ? 106.658 20.935 74.368 1.00 13.96 88 LEU B N 1
ATOM 7149 C CA . LEU B 1 88 ? 106.167 19.958 75.381 1.00 13.33 88 LEU B CA 1
ATOM 7150 C C . LEU B 1 88 ? 105.107 19.018 74.856 1.00 14.66 88 LEU B C 1
ATOM 7151 O O . LEU B 1 88 ? 104.624 18.177 75.591 1.00 15.09 88 LEU B O 1
ATOM 7156 N N . GLY B 1 89 ? 104.783 19.195 73.576 1.00 13.85 89 GLY B N 1
ATOM 7157 C CA . GLY B 1 89 ? 103.950 18.285 72.789 1.00 12.88 89 GLY B CA 1
ATOM 7158 C C . GLY B 1 89 ? 102.477 18.491 73.056 1.00 11.63 89 GLY B C 1
ATOM 7159 O O . GLY B 1 89 ? 101.761 17.528 72.948 1.00 15.89 89 GLY B O 1
ATOM 7160 N N . PHE B 1 90 ? 101.993 19.688 73.394 1.00 8.35 90 PHE B N 1
ATOM 7161 C CA . PHE B 1 90 ? 100.585 19.953 73.553 1.00 7.83 90 PHE B CA 1
ATOM 7162 C C . PHE B 1 90 ? 99.955 20.494 72.294 1.00 9.13 90 PHE B C 1
ATOM 7163 O O . PHE B 1 90 ? 100.564 21.312 71.582 1.00 11.12 90 PHE B O 1
ATOM 7171 N N . TYR B 1 91 ? 98.726 20.085 72.051 1.00 8.56 91 TYR B N 1
ATOM 7172 C CA . TYR B 1 91 ? 97.842 20.824 71.169 1.00 8.89 91 TYR B CA 1
ATOM 7173 C C . TYR B 1 91 ? 97.429 22.123 71.906 1.00 7.24 91 TYR B C 1
ATOM 7174 O O . TYR B 1 91 ? 97.292 22.071 73.142 1.00 7.06 91 TYR B O 1
ATOM 7183 N N . VAL B 1 92 ? 97.117 23.226 71.172 1.00 7.26 92 VAL B N 1
ATOM 7184 C CA . VAL B 1 92 ? 96.615 24.419 71.813 1.00 7.11 92 VAL B CA 1
ATOM 7185 C C . VAL B 1 92 ? 95.317 24.779 71.151 1.00 7.29 92 VAL B C 1
ATOM 7186 O O . VAL B 1 92 ? 95.181 24.785 69.908 1.00 7.05 92 VAL B O 1
ATOM 7190 N N . ILE B 1 93 ? 94.342 25.133 72.014 1.00 6.57 93 ILE B N 1
ATOM 7191 C CA . ILE B 1 93 ? 93.101 25.831 71.613 1.00 7.20 93 ILE B CA 1
ATOM 7192 C C . ILE B 1 93 ? 93.271 27.282 72.019 1.00 6.87 93 ILE B C 1
ATOM 7193 O O . ILE B 1 93 ? 93.493 27.534 73.157 1.00 7.80 93 ILE B O 1
ATOM 7198 N N . ILE B 1 94 ? 93.165 28.186 71.036 1.00 6.46 94 ILE B N 1
ATOM 7199 C CA . ILE B 1 94 ? 93.420 29.609 71.309 1.00 6.54 94 ILE B CA 1
ATOM 7200 C C . ILE B 1 94 ? 92.133 30.378 71.087 1.00 4.89 94 ILE B C 1
ATOM 7201 O O . ILE B 1 94 ? 91.396 30.146 70.103 1.00 5.78 94 ILE B O 1
ATOM 7206 N N . ARG B 1 95 ? 91.903 31.358 71.978 1.00 5.49 95 ARG B N 1
ATOM 7207 C CA . ARG B 1 95 ? 90.631 32.061 72.017 1.00 5.67 95 ARG B CA 1
ATOM 7208 C C . ARG B 1 95 ? 90.879 33.555 72.159 1.00 5.67 95 ARG B C 1
ATOM 7209 O O . ARG B 1 95 ? 90.974 34.098 73.259 1.00 7.14 95 ARG B O 1
ATOM 7217 N N . PRO B 1 96 ? 91.056 34.202 70.959 1.00 6.21 96 PRO B N 1
ATOM 7218 C CA . PRO B 1 96 ? 91.539 35.624 70.946 1.00 6.04 96 PRO B CA 1
ATOM 7219 C C . PRO B 1 96 ? 90.458 36.681 71.004 1.00 5.79 96 PRO B C 1
ATOM 7220 O O . PRO B 1 96 ? 90.726 37.850 70.782 1.00 8.48 96 PRO B O 1
ATOM 7224 N N . GLY B 1 97 ? 89.227 36.298 71.366 1.00 6.04 97 GLY B N 1
ATOM 7225 C CA . GLY B 1 97 ? 88.236 37.303 71.647 1.00 6.23 97 GLY B CA 1
ATOM 7226 C C . GLY B 1 97 ? 87.613 37.934 70.418 1.00 7.87 97 GLY B C 1
ATOM 7227 O O . GLY B 1 97 ? 87.342 37.203 69.468 1.00 8.08 97 GLY B O 1
ATOM 7228 N N . PRO B 1 98 ? 87.291 39.216 70.498 1.00 7.04 98 PRO B N 1
ATOM 7229 C CA . PRO B 1 98 ? 87.887 40.210 71.463 1.00 6.66 98 PRO B CA 1
ATOM 7230 C C . PRO B 1 98 ? 87.373 40.059 72.910 1.00 6.19 98 PRO B C 1
ATOM 7231 O O . PRO B 1 98 ? 88.124 40.332 73.819 1.00 6.97 98 PRO B O 1
ATOM 7235 N N . TYR B 1 99 ? 86.094 39.749 73.024 1.00 6.09 99 TYR B N 1
ATOM 7236 C CA . TYR B 1 99 ? 85.617 39.446 74.382 1.00 6.02 99 TYR B CA 1
ATOM 7237 C C . TYR B 1 99 ? 86.054 38.072 74.793 1.00 6.42 99 TYR B C 1
ATOM 7238 O O . TYR B 1 99 ? 85.841 37.123 74.006 1.00 7.07 99 TYR B O 1
ATOM 7247 N N . ILE B 1 100 ? 86.558 37.958 75.992 1.00 6.72 100 ILE B N 1
ATOM 7248 C CA . ILE B 1 100 ? 87.067 36.727 76.585 1.00 6.44 100 ILE B CA 1
ATOM 7249 C C . ILE B 1 100 ? 86.394 36.410 77.927 1.00 6.39 100 ILE B C 1
ATOM 7250 O O . ILE B 1 100 ? 86.703 35.416 78.548 1.00 9.79 100 ILE B O 1
ATOM 7255 N N . CYS B 1 101 ? 85.482 37.280 78.400 1.00 7.08 101 CYS B N 1
ATOM 7256 C CA . CYS B 1 101 ? 84.871 37.087 79.752 1.00 7.43 101 CYS B CA 1
ATOM 7257 C C . CYS B 1 101 ? 85.983 36.941 80.754 1.00 6.40 101 CYS B C 1
ATOM 7258 O O . CYS B 1 101 ? 86.753 37.875 80.985 1.00 7.71 101 CYS B O 1
ATOM 7261 N N . GLY B 1 102 ? 86.161 35.716 81.338 1.00 6.72 102 GLY B N 1
ATOM 7262 C CA . GLY B 1 102 ? 87.341 35.383 82.069 1.00 7.62 102 GLY B CA 1
ATOM 7263 C C . GLY B 1 102 ? 87.489 36.033 83.424 1.00 6.17 102 GLY B C 1
ATOM 7264 O O . GLY B 1 102 ? 88.602 36.008 84.000 1.00 6.65 102 GLY B O 1
ATOM 7265 N N . GLU B 1 103 ? 86.446 36.689 83.904 1.00 6.46 103 GLU B N 1
ATOM 7266 C CA . GLU B 1 103 ? 86.525 37.433 85.183 1.00 6.09 103 GLU B CA 1
ATOM 7267 C C . GLU B 1 103 ? 87.626 38.507 85.147 1.00 6.20 103 GLU B C 1
ATOM 7268 O O . GLU B 1 103 ? 88.226 38.888 86.134 1.00 7.88 103 GLU B O 1
ATOM 7274 N N . TRP B 1 104 ? 87.889 38.981 83.906 1.00 6.86 104 TRP B N 1
ATOM 7275 C CA . TRP B 1 104 ? 89.010 39.890 83.572 1.00 6.95 104 TRP B CA 1
ATOM 7276 C C . TRP B 1 104 ? 88.452 41.243 83.225 1.00 7.03 104 TRP B C 1
ATOM 7277 O O . TRP B 1 104 ? 87.360 41.358 82.712 1.00 6.76 104 TRP B O 1
ATOM 7288 N N . ARG B 1 105 ? 89.260 42.280 83.454 1.00 5.38 105 ARG B N 1
ATOM 7289 C CA . ARG B 1 105 ? 88.752 43.672 83.227 1.00 6.12 105 ARG B CA 1
ATOM 7290 C C . ARG B 1 105 ? 88.177 43.844 81.856 1.00 6.74 105 ARG B C 1
ATOM 7291 O O . ARG B 1 105 ? 88.810 43.589 80.826 1.00 7.07 105 ARG B O 1
ATOM 7299 N N . ASN B 1 106 ? 86.934 44.275 81.846 1.00 6.51 106 ASN B N 1
ATOM 7300 C CA . ASN B 1 106 ? 86.148 44.523 80.597 1.00 8.24 106 ASN B CA 1
ATOM 7301 C C . ASN B 1 106 ? 86.021 43.314 79.687 1.00 7.91 106 ASN B C 1
ATOM 7302 O O . ASN B 1 106 ? 85.706 43.439 78.492 1.00 8.00 106 ASN B O 1
ATOM 7307 N N . GLY B 1 107 ? 86.297 42.099 80.238 1.00 7.05 107 GLY B N 1
ATOM 7308 C CA . GLY B 1 107 ? 86.304 40.974 79.382 1.00 6.52 107 GLY B CA 1
ATOM 7309 C C . GLY B 1 107 ? 87.302 41.058 78.232 1.00 6.81 107 GLY B C 1
ATOM 7310 O O . GLY B 1 107 ? 87.096 40.462 77.175 1.00 7.54 107 GLY B O 1
ATOM 7311 N N . GLY B 1 108 ? 88.376 41.874 78.445 1.00 6.57 108 GLY B N 1
ATOM 7312 C CA . GLY B 1 108 ? 89.379 41.975 77.417 1.00 8.28 108 GLY B CA 1
ATOM 7313 C C . GLY B 1 108 ? 89.329 43.261 76.626 1.00 6.57 108 GLY B C 1
ATOM 7314 O O . GLY B 1 108 ? 90.273 43.529 75.867 1.00 6.78 108 GLY B O 1
ATOM 7315 N N . ILE B 1 109 ? 88.225 44.000 76.634 1.00 6.64 109 ILE B N 1
ATOM 7316 C CA . ILE B 1 109 ? 88.119 45.198 75.844 1.00 7.00 109 ILE B CA 1
ATOM 7317 C C . ILE B 1 109 ? 88.895 46.353 76.488 1.00 7.18 109 ILE B C 1
ATOM 7318 O O . ILE B 1 109 ? 88.826 46.615 77.695 1.00 9.48 109 ILE B O 1
ATOM 7323 N N . PRO B 1 110 ? 89.760 47.074 75.687 1.00 8.31 110 PRO B N 1
ATOM 7324 C CA . PRO B 1 110 ? 90.513 48.139 76.291 1.00 8.95 110 PRO B CA 1
ATOM 7325 C C . PRO B 1 110 ? 89.722 49.325 76.818 1.00 9.05 110 PRO B C 1
ATOM 7326 O O . PRO B 1 110 ? 88.812 49.836 76.101 1.00 10.04 110 PRO B O 1
ATOM 7330 N N . ASP B 1 111 ? 90.083 49.749 77.981 1.00 9.99 111 ASP B N 1
ATOM 7331 C CA . ASP B 1 111 ? 89.581 51.020 78.492 1.00 12.48 111 ASP B CA 1
ATOM 7332 C C . ASP B 1 111 ? 89.819 52.222 77.562 1.00 11.01 111 ASP B C 1
ATOM 7333 O O . ASP B 1 111 ? 88.986 53.113 77.408 1.00 12.62 111 ASP B O 1
ATOM 7338 N N . TRP B 1 112 ? 90.906 52.172 76.815 1.00 10.37 112 TRP B N 1
ATOM 7339 C CA . TRP B 1 112 ? 91.213 53.357 75.940 1.00 11.34 112 TRP B CA 1
ATOM 7340 C C . TRP B 1 112 ? 90.260 53.411 74.802 1.00 11.87 112 TRP B C 1
ATOM 7341 O O . TRP B 1 112 ? 89.994 54.506 74.300 1.00 14.19 112 TRP B O 1
ATOM 7352 N N . LEU B 1 113 ? 89.633 52.270 74.443 1.00 10.54 113 LEU B N 1
ATOM 7353 C CA . LEU B 1 113 ? 88.590 52.309 73.401 1.00 10.89 113 LEU B CA 1
ATOM 7354 C C . LEU B 1 113 ? 87.260 52.882 73.970 1.00 9.78 113 LEU B C 1
ATOM 7355 O O . LEU B 1 113 ? 86.648 53.780 73.395 1.00 12.14 113 LEU B O 1
ATOM 7360 N N . ILE B 1 114 ? 86.802 52.305 75.066 1.00 12.95 114 ILE B N 1
ATOM 7361 C CA . ILE B 1 114 ? 85.533 52.758 75.682 1.00 12.63 114 ILE B CA 1
ATOM 7362 C C . ILE B 1 114 ? 85.605 54.198 76.129 1.00 14.35 114 ILE B C 1
ATOM 7363 O O . ILE B 1 114 ? 84.650 54.934 76.020 1.00 15.68 114 ILE B O 1
ATOM 7368 N N . ASP B 1 115 ? 86.748 54.602 76.670 1.00 14.30 115 ASP B N 1
ATOM 7369 C CA . ASP B 1 115 ? 86.892 55.983 77.148 1.00 17.53 115 ASP B CA 1
ATOM 7370 C C . ASP B 1 115 ? 86.917 56.990 76.006 1.00 14.68 115 ASP B C 1
ATOM 7371 O O . ASP B 1 115 ? 86.423 58.109 76.153 1.00 22.23 115 ASP B O 1
ATOM 7376 N N . GLU B 1 116 ? 87.505 56.625 74.881 1.00 15.69 116 GLU B N 1
ATOM 7377 C CA . GLU B 1 116 ? 87.555 57.562 73.717 1.00 15.57 116 GLU B CA 1
ATOM 7378 C C . GLU B 1 116 ? 86.252 57.543 72.938 1.00 16.14 116 GLU B C 1
ATOM 7379 O O . GLU B 1 116 ? 85.885 58.523 72.310 1.00 18.45 116 GLU B O 1
ATOM 7385 N N . HIS B 1 117 ? 85.553 56.393 72.902 1.00 13.41 117 HIS B N 1
ATOM 7386 C CA . HIS B 1 117 ? 84.446 56.223 71.998 1.00 15.87 117 HIS B CA 1
ATOM 7387 C C . HIS B 1 117 ? 83.235 55.687 72.781 1.00 15.31 117 HIS B C 1
ATOM 7388 O O . HIS B 1 117 ? 82.770 54.581 72.474 1.00 13.40 117 HIS B O 1
ATOM 7395 N N . PRO B 1 118 ? 82.739 56.416 73.762 1.00 16.38 118 PRO B N 1
ATOM 7396 C CA . PRO B 1 118 ? 81.543 55.961 74.522 1.00 16.64 118 PRO B CA 1
ATOM 7397 C C . PRO B 1 118 ? 80.332 55.757 73.699 1.00 13.90 118 PRO B C 1
ATOM 7398 O O . PRO B 1 118 ? 79.439 55.037 74.183 1.00 13.81 118 PRO B O 1
ATOM 7402 N N . GLU B 1 119 ? 80.264 56.265 72.465 1.00 14.19 119 GLU B N 1
ATOM 7403 C CA . GLU B 1 119 ? 79.150 56.036 71.601 1.00 11.37 119 GLU B CA 1
ATOM 7404 C C . GLU B 1 119 ? 78.964 54.592 71.241 1.00 10.21 119 GLU B C 1
ATOM 7405 O O . GLU B 1 119 ? 77.892 54.231 70.850 1.00 12.78 119 GLU B O 1
ATOM 7411 N N . ILE B 1 120 ? 79.996 53.735 71.382 1.00 10.65 120 ILE B N 1
ATOM 7412 C CA . ILE B 1 120 ? 79.817 52.317 71.125 1.00 9.10 120 ILE B CA 1
ATOM 7413 C C . ILE B 1 120 ? 79.149 51.562 72.238 1.00 8.93 120 ILE B C 1
ATOM 7414 O O . ILE B 1 120 ? 78.804 50.402 72.085 1.00 9.72 120 ILE B O 1
ATOM 7419 N N . LEU B 1 121 ? 79.042 52.171 73.432 1.00 9.57 121 LEU B N 1
ATOM 7420 C CA . LEU B 1 121 ? 78.391 51.517 74.574 1.00 9.75 121 LEU B CA 1
ATOM 7421 C C . LEU B 1 121 ? 76.935 51.244 74.329 1.00 9.25 121 LEU B C 1
ATOM 7422 O O . LEU B 1 121 ? 76.197 52.036 73.761 1.00 12.04 121 LEU B O 1
ATOM 7427 N N . ALA B 1 122 ? 76.512 50.052 74.716 1.00 8.30 122 ALA B N 1
ATOM 7428 C CA . ALA B 1 122 ? 75.098 49.727 74.786 1.00 8.13 122 ALA B CA 1
ATOM 7429 C C . ALA B 1 122 ? 74.388 50.663 75.768 1.00 9.88 122 ALA B C 1
ATOM 7430 O O . ALA B 1 122 ? 74.963 51.015 76.776 1.00 11.51 122 ALA B O 1
ATOM 7432 N N . LYS B 1 123 ? 73.133 51.021 75.472 1.00 10.36 123 LYS B N 1
ATOM 7433 C CA . LYS B 1 123 ? 72.360 51.947 76.263 1.00 10.95 123 LYS B CA 1
ATOM 7434 C C . LYS B 1 123 ? 71.152 51.148 76.816 1.00 10.93 123 LYS B C 1
ATOM 7435 O O . LYS B 1 123 ? 70.581 50.246 76.160 1.00 11.24 123 LYS B O 1
ATOM 7441 N N . GLY B 1 124 ? 70.717 51.616 77.959 1.00 12.66 124 GLY B N 1
ATOM 7442 C CA . GLY B 1 124 ? 69.425 51.244 78.438 1.00 13.91 124 GLY B CA 1
ATOM 7443 C C . GLY B 1 124 ? 68.325 52.070 77.780 1.00 14.75 124 GLY B C 1
ATOM 7444 O O . GLY B 1 124 ? 68.570 53.088 77.054 1.00 13.83 124 GLY B O 1
ATOM 7445 N N . PRO B 1 125 ? 67.066 51.707 78.045 1.00 19.38 125 PRO B N 1
ATOM 7446 C CA . PRO B 1 125 ? 65.908 52.427 77.456 1.00 17.45 125 PRO B CA 1
ATOM 7447 C C . PRO B 1 125 ? 65.707 53.835 78.105 1.00 22.38 125 PRO B C 1
ATOM 7448 O O . PRO B 1 125 ? 65.128 54.652 77.421 1.00 31.75 125 PRO B O 1
ATOM 7452 N N . ASN B 1 126 ? 66.260 54.081 79.340 1.00 21.10 126 ASN B N 1
ATOM 7453 C CA . ASN B 1 126 ? 66.049 55.321 80.125 1.00 23.67 126 ASN B CA 1
ATOM 7454 C C . ASN B 1 126 ? 67.333 56.175 80.088 1.00 21.18 126 ASN B C 1
ATOM 7455 O O . ASN B 1 126 ? 67.270 57.324 80.510 1.00 23.81 126 ASN B O 1
ATOM 7460 N N . GLY B 1 127 ? 68.417 55.657 79.526 1.00 18.93 127 GLY B N 1
ATOM 7461 C CA . GLY B 1 127 ? 69.670 56.445 79.605 1.00 13.83 127 GLY B CA 1
ATOM 7462 C C . GLY B 1 127 ? 70.852 55.508 79.558 1.00 12.92 127 GLY B C 1
ATOM 7463 O O . GLY B 1 127 ? 70.675 54.303 79.329 1.00 14.12 127 GLY B O 1
ATOM 7464 N N . PRO B 1 128 ? 72.058 56.015 79.816 1.00 11.62 128 PRO B N 1
ATOM 7465 C CA . PRO B 1 128 ? 73.211 55.179 79.831 1.00 10.93 128 PRO B CA 1
ATOM 7466 C C . PRO B 1 128 ? 73.148 54.199 80.910 1.00 11.40 128 PRO B C 1
ATOM 7467 O O . PRO B 1 128 ? 72.602 54.507 81.983 1.00 13.16 128 PRO B O 1
ATOM 7471 N N . LEU B 1 129 ? 73.805 53.038 80.698 1.00 11.30 129 LEU B N 1
ATOM 7472 C CA . LEU B 1 129 ? 74.044 52.141 81.786 1.00 14.03 129 LEU B CA 1
ATOM 7473 C C . LEU B 1 129 ? 75.084 52.734 82.718 1.00 14.40 129 LEU B C 1
ATOM 7474 O O . LEU B 1 129 ? 75.903 53.600 82.269 1.00 13.68 129 LEU B O 1
ATOM 7479 N N . PRO B 1 130 ? 75.116 52.340 83.957 1.00 16.25 130 PRO B N 1
ATOM 7480 C CA . PRO B 1 130 ? 76.331 52.837 84.766 1.00 18.05 130 PRO B CA 1
ATOM 7481 C C . PRO B 1 130 ? 77.733 52.335 84.225 1.00 16.47 130 PRO B C 1
ATOM 7482 O O . PRO B 1 130 ? 77.827 51.326 83.490 1.00 18.23 130 PRO B O 1
ATOM 7486 N N . ARG B 1 131 ? 78.824 53.187 84.375 1.00 17.27 131 ARG B N 1
ATOM 7487 C CA . ARG B 1 131 ? 80.192 52.840 83.852 1.00 20.07 131 ARG B CA 1
ATOM 7488 C C . ARG B 1 131 ? 80.947 51.904 84.694 1.00 19.96 131 ARG B C 1
ATOM 7489 O O . ARG B 1 131 ? 81.837 51.163 84.106 1.00 29.95 131 ARG B O 1
ATOM 7497 N N . ASP B 1 132 ? 80.563 51.752 86.003 1.00 14.81 132 ASP B N 1
ATOM 7498 C CA . ASP B 1 132 ? 81.272 50.885 86.906 1.00 16.20 132 ASP B CA 1
ATOM 7499 C C . ASP B 1 132 ? 80.735 49.431 87.032 1.00 15.56 132 ASP B C 1
ATOM 7500 O O . ASP B 1 132 ? 81.231 48.638 87.872 1.00 15.24 132 ASP B O 1
ATOM 7505 N N . ILE B 1 133 ? 79.967 48.992 86.038 1.00 11.43 133 ILE B N 1
ATOM 7506 C CA . ILE B 1 133 ? 79.461 47.646 86.006 1.00 10.28 133 ILE B CA 1
ATOM 7507 C C . ILE B 1 133 ? 80.480 46.760 85.337 1.00 8.76 133 ILE B C 1
ATOM 7508 O O . ILE B 1 133 ? 81.295 47.242 84.549 1.00 10.62 133 ILE B O 1
ATOM 7513 N N . TYR B 1 134 ? 80.390 45.481 85.648 1.00 7.56 134 TYR B N 1
ATOM 7514 C CA . TYR B 1 134 ? 81.322 44.517 85.024 1.00 6.57 134 TYR B CA 1
ATOM 7515 C C . TYR B 1 134 ? 81.028 44.399 83.537 1.00 7.17 134 TYR B C 1
ATOM 7516 O O . TYR B 1 134 ? 79.895 44.627 83.094 1.00 7.22 134 TYR B O 1
ATOM 7525 N N . TYR B 1 135 ? 82.051 44.093 82.758 1.00 7.61 135 TYR B N 1
ATOM 7526 C CA . TYR B 1 135 ? 81.932 43.840 81.320 1.00 7.27 135 TYR B CA 1
ATOM 7527 C C . TYR B 1 135 ? 81.078 44.921 80.640 1.00 7.36 135 TYR B C 1
ATOM 7528 O O . TYR B 1 135 ? 80.013 44.632 80.110 1.00 7.14 135 TYR B O 1
ATOM 7537 N N . PRO B 1 136 ? 81.479 46.206 80.685 1.00 7.90 136 PRO B N 1
ATOM 7538 C CA . PRO B 1 136 ? 80.700 47.234 80.041 1.00 8.48 136 PRO B CA 1
ATOM 7539 C C . PRO B 1 136 ? 80.036 46.805 78.705 1.00 7.33 136 PRO B C 1
ATOM 7540 O O . PRO B 1 136 ? 80.752 46.488 77.738 1.00 8.46 136 PRO B O 1
ATOM 7544 N N . PRO B 1 137 ? 78.717 46.833 78.627 1.00 8.00 137 PRO B N 1
ATOM 7545 C CA . PRO B 1 137 ? 78.185 46.300 77.405 1.00 7.62 137 PRO B CA 1
ATOM 7546 C C . PRO B 1 137 ? 78.375 47.181 76.202 1.00 7.41 137 PRO B C 1
ATOM 7547 O O . PRO B 1 137 ? 78.251 48.431 76.323 1.00 8.56 137 PRO B O 1
ATOM 7551 N N . ILE B 1 138 ? 78.595 46.592 75.034 1.00 7.33 138 ILE B N 1
ATOM 7552 C CA . ILE B 1 138 ? 78.896 47.251 73.763 1.00 7.90 138 ILE B CA 1
ATOM 7553 C C . ILE B 1 138 ? 77.963 46.854 72.693 1.00 7.42 138 ILE B C 1
ATOM 7554 O O . ILE B 1 138 ? 77.613 45.697 72.518 1.00 7.94 138 ILE B O 1
ATOM 7559 N N . THR B 1 139 ? 77.577 47.850 71.861 1.00 7.09 139 THR B N 1
ATOM 7560 C CA . THR B 1 139 ? 76.786 47.654 70.678 1.00 6.98 139 THR B CA 1
ATOM 7561 C C . THR B 1 139 ? 77.634 46.970 69.615 1.00 7.55 139 THR B C 1
ATOM 7562 O O . THR B 1 139 ? 78.417 47.690 68.971 1.00 8.44 139 THR B O 1
ATOM 7566 N N . TYR B 1 140 ? 77.510 45.663 69.469 1.00 7.49 140 TYR B N 1
ATOM 7567 C CA . TYR B 1 140 ? 78.402 44.878 68.611 1.00 7.52 140 TYR B CA 1
ATOM 7568 C C . TYR B 1 140 ? 78.490 45.454 67.224 1.00 8.00 140 TYR B C 1
ATOM 7569 O O . TYR B 1 140 ? 79.588 45.416 66.646 1.00 8.80 140 TYR B O 1
ATOM 7578 N N . LEU B 1 141 ? 77.359 45.944 66.641 1.00 8.78 141 LEU B N 1
ATOM 7579 C CA . LEU B 1 141 ? 77.357 46.282 65.244 1.00 8.64 141 LEU B CA 1
ATOM 7580 C C . LEU B 1 141 ? 77.765 47.742 64.980 1.00 9.26 141 LEU B C 1
ATOM 7581 O O . LEU B 1 141 ? 77.659 48.219 63.820 1.00 11.21 141 LEU B O 1
ATOM 7586 N N . HIS B 1 142 ? 78.194 48.438 66.014 1.00 8.95 142 HIS B N 1
ATOM 7587 C CA . HIS B 1 142 ? 78.661 49.833 65.859 1.00 9.32 142 HIS B CA 1
ATOM 7588 C C . HIS B 1 142 ? 79.953 49.799 65.042 1.00 8.54 142 HIS B C 1
ATOM 7589 O O . HIS B 1 142 ? 80.909 49.084 65.418 1.00 9.43 142 HIS B O 1
ATOM 7596 N N . PRO B 1 143 ? 79.987 50.551 63.924 1.00 10.81 143 PRO B N 1
ATOM 7597 C CA . PRO B 1 143 ? 81.135 50.512 63.111 1.00 11.39 143 PRO B CA 1
ATOM 7598 C C . PRO B 1 143 ? 82.431 50.882 63.802 1.00 10.23 143 PRO B C 1
ATOM 7599 O O . PRO B 1 143 ? 83.495 50.369 63.433 1.00 12.08 143 PRO B O 1
ATOM 7603 N N . THR B 1 144 ? 82.425 51.706 64.806 1.00 10.03 144 THR B N 1
ATOM 7604 C CA . THR B 1 144 ? 83.626 52.150 65.519 1.00 9.77 144 THR B CA 1
ATOM 7605 C C . THR B 1 144 ? 84.168 50.985 66.361 1.00 10.53 144 THR B C 1
ATOM 7606 O O . THR B 1 144 ? 85.394 50.848 66.525 1.00 10.43 144 THR B O 1
ATOM 7610 N N . TYR B 1 145 ? 83.293 50.176 66.950 1.00 10.16 145 TYR B N 1
ATOM 7611 C CA . TYR B 1 145 ? 83.759 48.980 67.679 1.00 8.65 145 TYR B CA 1
ATOM 7612 C C . TYR B 1 145 ? 84.382 47.985 66.717 1.00 8.43 145 TYR B C 1
ATOM 7613 O O . TYR B 1 145 ? 85.460 47.515 66.967 1.00 10.76 145 TYR B O 1
ATOM 7622 N N . LEU B 1 146 ? 83.696 47.688 65.613 1.00 8.93 146 LEU B N 1
ATOM 7623 C CA . LEU B 1 146 ? 84.236 46.698 64.680 1.00 9.64 146 LEU B CA 1
ATOM 7624 C C . LEU B 1 146 ? 85.533 47.174 64.077 1.00 8.88 146 LEU B C 1
ATOM 7625 O O . LEU B 1 146 ? 86.445 46.338 63.931 1.00 9.69 146 LEU B O 1
ATOM 7630 N N . GLU B 1 147 ? 85.688 48.459 63.799 1.00 9.89 147 GLU B N 1
ATOM 7631 C CA . GLU B 1 147 ? 86.994 48.909 63.309 1.00 10.76 147 GLU B CA 1
ATOM 7632 C C . GLU B 1 147 ? 88.104 48.599 64.327 1.00 9.76 147 GLU B C 1
ATOM 7633 O O . GLU B 1 147 ? 89.200 48.127 63.921 1.00 11.23 147 GLU B O 1
ATOM 7639 N N . ALA B 1 148 ? 87.856 48.849 65.586 1.00 9.81 148 ALA B N 1
ATOM 7640 C CA . ALA B 1 148 ? 88.844 48.609 66.633 1.00 9.46 148 ALA B CA 1
ATOM 7641 C C . ALA B 1 148 ? 89.158 47.138 66.774 1.00 8.86 148 ALA B C 1
ATOM 7642 O O . ALA B 1 148 ? 90.357 46.724 66.911 1.00 9.32 148 ALA B O 1
ATOM 7644 N N . VAL B 1 149 ? 88.124 46.297 66.707 1.00 7.83 149 VAL B N 1
ATOM 7645 C CA . VAL B 1 149 ? 88.348 44.844 66.802 1.00 8.72 149 VAL B CA 1
ATOM 7646 C C . VAL B 1 149 ? 89.190 44.404 65.640 1.00 7.68 149 VAL B C 1
ATOM 7647 O O . VAL B 1 149 ? 90.106 43.548 65.793 1.00 8.07 149 VAL B O 1
ATOM 7651 N N . GLY B 1 150 ? 88.890 44.959 64.440 1.00 9.20 150 GLY B N 1
ATOM 7652 C CA . GLY B 1 150 ? 89.698 44.638 63.296 1.00 8.85 150 GLY B CA 1
ATOM 7653 C C . GLY B 1 150 ? 91.199 44.922 63.474 1.00 7.70 150 GLY B C 1
ATOM 7654 O O . GLY B 1 150 ? 92.024 44.129 63.008 1.00 10.32 150 GLY B O 1
ATOM 7655 N N . GLU B 1 151 ? 91.498 46.021 64.095 1.00 8.56 151 GLU B N 1
ATOM 7656 C CA . GLU B 1 151 ? 92.890 46.315 64.317 1.00 8.64 151 GLU B CA 1
ATOM 7657 C C . GLU B 1 151 ? 93.528 45.307 65.315 1.00 8.99 151 GLU B C 1
ATOM 7658 O O . GLU B 1 151 ? 94.709 45.002 65.202 1.00 10.15 151 GLU B O 1
ATOM 7664 N N . TRP B 1 152 ? 92.784 44.882 66.348 1.00 8.23 152 TRP B N 1
ATOM 7665 C CA . TRP B 1 152 ? 93.272 43.849 67.261 1.00 7.42 152 TRP B CA 1
ATOM 7666 C C . TRP B 1 152 ? 93.587 42.595 66.489 1.00 7.84 152 TRP B C 1
ATOM 7667 O O . TRP B 1 152 ? 94.680 41.997 66.570 1.00 8.81 152 TRP B O 1
ATOM 7678 N N . TYR B 1 153 ? 92.641 42.162 65.654 1.00 8.64 153 TYR B N 1
ATOM 7679 C CA . TYR B 1 153 ? 92.804 40.940 64.851 1.00 8.84 153 TYR B CA 1
ATOM 7680 C C . TYR B 1 153 ? 93.949 41.101 63.822 1.00 9.11 153 TYR B C 1
ATOM 7681 O O . TYR B 1 153 ? 94.761 40.123 63.702 1.00 9.87 153 TYR B O 1
ATOM 7690 N N . ASN B 1 154 ? 94.165 42.319 63.312 1.00 9.18 154 ASN B N 1
ATOM 7691 C CA . ASN B 1 154 ? 95.288 42.502 62.365 1.00 11.74 154 ASN B CA 1
ATOM 7692 C C . ASN B 1 154 ? 96.604 42.291 63.057 1.00 10.17 154 ASN B C 1
ATOM 7693 O O . ASN B 1 154 ? 97.598 41.940 62.428 1.00 11.82 154 ASN B O 1
ATOM 7698 N N . ALA B 1 155 ? 96.680 42.535 64.344 1.00 10.95 155 ALA B N 1
ATOM 7699 C CA . ALA B 1 155 ? 97.898 42.264 65.134 1.00 10.95 155 ALA B CA 1
ATOM 7700 C C . ALA B 1 155 ? 98.015 40.862 65.610 1.00 10.35 155 ALA B C 1
ATOM 7701 O O . ALA B 1 155 ? 99.116 40.301 65.480 1.00 10.77 155 ALA B O 1
ATOM 7703 N N . VAL B 1 156 ? 96.975 40.220 66.163 1.00 8.96 156 VAL B N 1
ATOM 7704 C CA . VAL B 1 156 ? 97.180 38.895 66.762 1.00 9.15 156 VAL B CA 1
ATOM 7705 C C . VAL B 1 156 ? 97.015 37.801 65.766 1.00 9.32 156 VAL B C 1
ATOM 7706 O O . VAL B 1 156 ? 97.623 36.760 65.920 1.00 8.90 156 VAL B O 1
ATOM 7710 N N . PHE B 1 157 ? 96.267 38.042 64.708 1.00 9.01 157 PHE B N 1
ATOM 7711 C CA . PHE B 1 157 ? 96.105 36.951 63.764 1.00 8.48 157 PHE B CA 1
ATOM 7712 C C . PHE B 1 157 ? 97.412 36.458 63.107 1.00 9.26 157 PHE B C 1
ATOM 7713 O O . PHE B 1 157 ? 97.550 35.293 62.921 1.00 9.62 157 PHE B O 1
ATOM 7721 N N . PRO B 1 158 ? 98.324 37.333 62.733 1.00 10.63 158 PRO B N 1
ATOM 7722 C CA . PRO B 1 158 ? 99.581 36.788 62.215 1.00 10.34 158 PRO B CA 1
ATOM 7723 C C . PRO B 1 158 ? 100.353 35.907 63.147 1.00 10.65 158 PRO B C 1
ATOM 7724 O O . PRO B 1 158 ? 101.021 34.924 62.715 1.00 11.90 158 PRO B O 1
ATOM 7728 N N . VAL B 1 159 ? 100.296 36.157 64.462 1.00 9.38 159 VAL B N 1
ATOM 7729 C CA . VAL B 1 159 ? 100.927 35.311 65.445 1.00 10.23 159 VAL B CA 1
ATOM 7730 C C . VAL B 1 159 ? 100.234 33.949 65.459 1.00 7.96 159 VAL B C 1
ATOM 7731 O O . VAL B 1 159 ? 100.845 32.896 65.413 1.00 11.15 159 VAL B O 1
ATOM 7735 N N . ILE B 1 160 ? 98.914 33.971 65.583 1.00 9.19 160 ILE B N 1
ATOM 7736 C CA . ILE B 1 160 ? 98.160 32.734 65.583 1.00 8.44 160 ILE B CA 1
ATOM 7737 C C . ILE B 1 160 ? 98.425 31.941 64.284 1.00 10.41 160 ILE B C 1
ATOM 7738 O O . ILE B 1 160 ? 98.698 30.727 64.349 1.00 9.98 160 ILE B O 1
ATOM 7743 N N . ARG B 1 161 ? 98.435 32.615 63.126 1.00 10.61 161 ARG B N 1
ATOM 7744 C CA . ARG B 1 161 ? 98.610 31.920 61.902 1.00 9.76 161 ARG B CA 1
ATOM 7745 C C . ARG B 1 161 ? 99.953 31.197 61.863 1.00 9.53 161 ARG B C 1
ATOM 7746 O O . ARG B 1 161 ? 100.037 30.028 61.431 1.00 10.53 161 ARG B O 1
ATOM 7754 N N . LYS B 1 162 ? 101.015 31.870 62.336 1.00 9.70 162 LYS B N 1
ATOM 7755 C CA . LYS B 1 162 ? 102.362 31.262 62.357 1.00 11.42 162 LYS B CA 1
ATOM 7756 C C . LYS B 1 162 ? 102.413 29.963 63.138 1.00 11.66 162 LYS B C 1
ATOM 7757 O O . LYS B 1 162 ? 103.178 29.061 62.864 1.00 12.11 162 LYS B O 1
ATOM 7763 N N . TYR B 1 163 ? 101.588 29.883 64.203 1.00 10.19 163 TYR B N 1
ATOM 7764 C CA . TYR B 1 163 ? 101.597 28.767 65.188 1.00 8.93 163 TYR B CA 1
ATOM 7765 C C . TYR B 1 163 ? 100.481 27.724 64.973 1.00 9.06 163 TYR B C 1
ATOM 7766 O O . TYR B 1 163 ? 100.339 26.884 65.776 1.00 9.16 163 TYR B O 1
ATOM 7775 N N . LEU B 1 164 ? 99.754 27.846 63.887 1.00 8.45 164 LEU B N 1
ATOM 7776 C CA . LEU B 1 164 ? 98.758 26.830 63.546 1.00 8.78 164 LEU B CA 1
ATOM 7777 C C . LEU B 1 164 ? 99.405 25.448 63.340 1.00 9.40 164 LEU B C 1
ATOM 7778 O O . LEU B 1 164 ? 100.561 25.359 62.809 1.00 10.15 164 LEU B O 1
ATOM 7783 N N . TYR B 1 165 ? 98.691 24.404 63.671 1.00 8.32 165 TYR B N 1
ATOM 7784 C CA . TYR B 1 165 ? 99.158 23.034 63.477 1.00 10.52 165 TYR B CA 1
ATOM 7785 C C . TYR B 1 165 ? 99.461 22.732 62.029 1.00 9.61 165 TYR B C 1
ATOM 7786 O O . TYR B 1 165 ? 100.397 21.974 61.761 1.00 12.16 165 TYR B O 1
ATOM 7795 N N . THR B 1 166 ? 98.762 23.349 61.140 1.00 9.61 166 THR B N 1
ATOM 7796 C CA . THR B 1 166 ? 98.984 23.223 59.734 1.00 11.07 166 THR B CA 1
ATOM 7797 C C . THR B 1 166 ? 100.250 23.907 59.239 1.00 12.74 166 THR B C 1
ATOM 7798 O O . THR B 1 166 ? 100.704 23.579 58.118 1.00 14.65 166 THR B O 1
ATOM 7802 N N . ASN B 1 167 ? 100.835 24.797 60.053 1.00 12.48 167 ASN B N 1
ATOM 7803 C CA . ASN B 1 167 ? 102.050 25.513 59.780 1.00 12.08 167 ASN B CA 1
ATOM 7804 C C . ASN B 1 167 ? 103.170 25.110 60.698 1.00 12.45 167 ASN B C 1
ATOM 7805 O O . ASN B 1 167 ? 104.148 25.794 60.750 1.00 20.22 167 ASN B O 1
ATOM 7810 N N . GLY B 1 168 ? 103.040 23.928 61.333 1.00 13.50 168 GLY B N 1
ATOM 7811 C CA . GLY B 1 168 ? 104.110 23.399 62.152 1.00 16.76 168 GLY B CA 1
ATOM 7812 C C . GLY B 1 168 ? 104.112 23.769 63.619 1.00 17.38 168 GLY B C 1
ATOM 7813 O O . GLY B 1 168 ? 104.983 23.337 64.352 1.00 19.81 168 GLY B O 1
ATOM 7814 N N . GLY B 1 169 ? 103.065 24.529 64.082 1.00 13.99 169 GLY B N 1
ATOM 7815 C CA . GLY B 1 169 ? 102.889 24.892 65.471 1.00 11.42 169 GLY B CA 1
ATOM 7816 C C . GLY B 1 169 ? 101.881 24.011 66.159 1.00 9.81 169 GLY B C 1
ATOM 7817 O O . GLY B 1 169 ? 101.471 22.939 65.669 1.00 11.73 169 GLY B O 1
ATOM 7818 N N . PRO B 1 170 ? 101.425 24.448 67.346 1.00 10.23 170 PRO B N 1
ATOM 7819 C CA . PRO B 1 170 ? 100.555 23.582 68.130 1.00 9.69 170 PRO B CA 1
ATOM 7820 C C . PRO B 1 170 ? 99.046 23.907 67.992 1.00 9.67 170 PRO B C 1
ATOM 7821 O O . PRO B 1 170 ? 98.252 23.104 68.554 1.00 9.55 170 PRO B O 1
ATOM 7825 N N . ILE B 1 171 ? 98.626 24.980 67.342 1.00 8.16 171 ILE B N 1
ATOM 7826 C CA . ILE B 1 171 ? 97.238 25.465 67.450 1.00 8.25 171 ILE B CA 1
ATOM 7827 C C . ILE B 1 171 ? 96.322 24.669 66.578 1.00 7.47 171 ILE B C 1
ATOM 7828 O O . ILE B 1 171 ? 96.460 24.627 65.357 1.00 9.06 171 ILE B O 1
ATOM 7833 N N . ILE B 1 172 ? 95.318 24.010 67.179 1.00 7.05 172 ILE B N 1
ATOM 7834 C CA . ILE B 1 172 ? 94.385 23.179 66.482 1.00 8.55 172 ILE B CA 1
ATOM 7835 C C . ILE B 1 172 ? 92.972 23.759 66.272 1.00 7.71 172 ILE B C 1
ATOM 7836 O O . ILE B 1 172 ? 92.242 23.246 65.466 1.00 8.01 172 ILE B O 1
ATOM 7841 N N . SER B 1 173 ? 92.681 24.851 66.957 1.00 6.89 173 SER B N 1
ATOM 7842 C CA . SER B 1 173 ? 91.426 25.572 66.773 1.00 6.22 173 SER B CA 1
ATOM 7843 C C . SER B 1 173 ? 91.561 26.998 67.254 1.00 5.64 173 SER B C 1
ATOM 7844 O O . SER B 1 173 ? 92.323 27.300 68.201 1.00 7.52 173 SER B O 1
ATOM 7847 N N . VAL B 1 174 ? 90.783 27.892 66.639 1.00 7.21 174 VAL B N 1
ATOM 7848 C CA . VAL B 1 174 ? 90.670 29.261 67.047 1.00 7.46 174 VAL B CA 1
ATOM 7849 C C . VAL B 1 174 ? 89.238 29.575 67.289 1.00 6.55 174 VAL B C 1
ATOM 7850 O O . VAL B 1 174 ? 88.390 29.325 66.451 1.00 8.07 174 VAL B O 1
ATOM 7854 N N . SER B 1 175 ? 88.924 30.087 68.466 1.00 6.15 175 SER B N 1
ATOM 7855 C CA . SER B 1 175 ? 87.514 30.361 68.824 1.00 6.44 175 SER B CA 1
ATOM 7856 C C . SER B 1 175 ? 87.091 31.843 68.634 1.00 5.78 175 SER B C 1
ATOM 7857 O O . SER B 1 175 ? 87.879 32.747 68.780 1.00 6.79 175 SER B O 1
ATOM 7860 N N . ILE B 1 176 ? 85.809 32.024 68.393 1.00 6.28 176 ILE B N 1
ATOM 7861 C CA . ILE B 1 176 ? 85.191 33.317 68.162 1.00 6.16 176 ILE B CA 1
ATOM 7862 C C . ILE B 1 176 ? 84.650 33.902 69.465 1.00 5.95 176 ILE B C 1
ATOM 7863 O O . ILE B 1 176 ? 83.715 33.368 70.060 1.00 6.30 176 ILE B O 1
ATOM 7868 N N . ASP B 1 177 ? 85.249 35.058 69.854 1.00 5.84 177 ASP B N 1
ATOM 7869 C CA . ASP B 1 177 ? 84.701 35.824 71.005 1.00 6.40 177 ASP B CA 1
ATOM 7870 C C . ASP B 1 177 ? 84.562 34.936 72.191 1.00 5.87 177 ASP B C 1
ATOM 7871 O O . ASP B 1 177 ? 85.428 34.105 72.430 1.00 6.33 177 ASP B O 1
ATOM 7876 N N . ASP B 1 178 ? 83.513 35.087 72.984 1.00 6.14 178 ASP B N 1
ATOM 7877 C CA . ASP B 1 178 ? 83.299 34.153 74.139 1.00 6.01 178 ASP B CA 1
ATOM 7878 C C . ASP B 1 178 ? 81.829 34.178 74.455 1.00 6.88 178 ASP B C 1
ATOM 7879 O O . ASP B 1 178 ? 81.267 35.214 74.877 1.00 6.97 178 ASP B O 1
ATOM 7884 N N . GLU B 1 179 ? 81.141 33.061 74.237 1.00 6.64 179 GLU B N 1
ATOM 7885 C CA . GLU B 1 179 ? 79.723 32.881 74.565 1.00 6.06 179 GLU B CA 1
ATOM 7886 C C . GLU B 1 179 ? 78.934 34.161 74.341 1.00 6.30 179 GLU B C 1
ATOM 7887 O O . GLU B 1 179 ? 78.235 34.628 75.266 1.00 8.05 179 GLU B O 1
ATOM 7893 N N . PRO B 1 180 ? 78.980 34.735 73.154 1.00 7.12 180 PRO B N 1
ATOM 7894 C CA . PRO B 1 180 ? 78.468 36.134 73.013 1.00 6.21 180 PRO B CA 1
ATOM 7895 C C . PRO B 1 180 ? 77.012 36.121 73.384 1.00 5.92 180 PRO B C 1
ATOM 7896 O O . PRO B 1 180 ? 76.190 35.427 72.810 1.00 7.39 180 PRO B O 1
ATOM 7900 N N . SER B 1 181 ? 76.691 37.048 74.341 1.00 5.94 181 SER B N 1
ATOM 7901 C CA . SER B 1 181 ? 75.375 37.083 75.004 1.00 6.14 181 SER B CA 1
ATOM 7902 C C . SER B 1 181 ? 74.948 38.509 75.220 1.00 6.97 181 SER B C 1
ATOM 7903 O O . SER B 1 181 ? 74.169 38.828 76.141 1.00 7.68 181 SER B O 1
ATOM 7906 N N . TYR B 1 182 ? 75.473 39.429 74.413 1.00 6.62 182 TYR B N 1
ATOM 7907 C CA . TYR B 1 182 ? 75.282 40.880 74.661 1.00 7.08 182 TYR B CA 1
ATOM 7908 C C . TYR B 1 182 ? 75.843 41.194 76.037 1.00 7.18 182 TYR B C 1
ATOM 7909 O O . TYR B 1 182 ? 75.308 41.996 76.776 1.00 8.54 182 TYR B O 1
ATOM 7918 N N . TRP B 1 183 ? 77.000 40.640 76.328 1.00 6.70 183 TRP B N 1
ATOM 7919 C CA . TRP B 1 183 ? 77.751 41.038 77.525 1.00 7.00 183 TRP B CA 1
ATOM 7920 C C . TRP B 1 183 ? 76.945 40.696 78.772 1.00 6.52 183 TRP B C 1
ATOM 7921 O O . TRP B 1 183 ? 76.871 41.458 79.741 1.00 6.58 183 TRP B O 1
ATOM 7932 N N . GLU B 1 184 ? 76.334 39.513 78.755 1.00 6.83 184 GLU B N 1
ATOM 7933 C CA . GLU B 1 184 ? 75.532 39.026 79.871 1.00 7.09 184 GLU B CA 1
ATOM 7934 C C . GLU B 1 184 ? 74.355 39.914 80.177 1.00 6.85 184 GLU B C 1
ATOM 7935 O O . GLU B 1 184 ? 73.967 40.064 81.331 1.00 10.15 184 GLU B O 1
ATOM 7941 N N . THR B 1 185 ? 73.764 40.518 79.127 1.00 7.12 185 THR B N 1
ATOM 7942 C CA . THR B 1 185 ? 72.547 41.272 79.290 1.00 6.82 185 THR B CA 1
ATOM 7943 C C . THR B 1 185 ? 71.353 40.676 78.591 1.00 8.40 185 THR B C 1
ATOM 7944 O O . THR B 1 185 ? 70.256 41.173 78.870 1.00 8.57 185 THR B O 1
ATOM 7948 N N . ILE B 1 186 ? 71.519 39.657 77.767 1.00 8.61 186 ILE B N 1
ATOM 7949 C CA . ILE B 1 186 ? 70.373 39.137 77.006 1.00 9.79 186 ILE B CA 1
ATOM 7950 C C . ILE B 1 186 ? 69.256 38.689 77.988 1.00 9.54 186 ILE B C 1
ATOM 7951 O O . ILE B 1 186 ? 68.101 38.603 77.589 1.00 12.44 186 ILE B O 1
ATOM 7956 N N . PHE B 1 187 ? 69.610 38.236 79.192 1.00 8.04 187 PHE B N 1
ATOM 7957 C CA . PHE B 1 187 ? 68.657 37.686 80.154 1.00 10.69 187 PHE B CA 1
ATOM 7958 C C . PHE B 1 187 ? 67.653 38.717 80.615 1.00 9.78 187 PHE B C 1
ATOM 7959 O O . PHE B 1 187 ? 66.541 38.316 81.013 1.00 11.66 187 PHE B O 1
ATOM 7967 N N . GLN B 1 188 ? 67.974 40.001 80.478 1.00 7.96 188 GLN B N 1
ATOM 7968 C CA . GLN B 1 188 ? 67.085 41.078 80.893 1.00 8.18 188 GLN B CA 1
ATOM 7969 C C . GLN B 1 188 ? 66.618 41.746 79.651 1.00 9.14 188 GLN B C 1
ATOM 7970 O O . GLN B 1 188 ? 67.388 42.510 79.019 1.00 9.41 188 GLN B O 1
ATOM 7976 N N . PRO B 1 189 ? 65.360 41.543 79.247 1.00 8.97 189 PRO B N 1
ATOM 7977 C CA . PRO B 1 189 ? 65.004 41.952 77.908 1.00 9.69 189 PRO B CA 1
ATOM 7978 C C . PRO B 1 189 ? 64.950 43.445 77.628 1.00 9.39 189 PRO B C 1
ATOM 7979 O O . PRO B 1 189 ? 65.036 43.872 76.461 1.00 10.27 189 PRO B O 1
ATOM 7983 N N . PHE B 1 190 ? 64.868 44.203 78.694 1.00 8.76 190 PHE B N 1
ATOM 7984 C CA . PHE B 1 190 ? 64.766 45.641 78.554 1.00 7.88 190 PHE B CA 1
ATOM 7985 C C . PHE B 1 190 ? 65.960 46.380 79.152 1.00 9.48 190 PHE B C 1
ATOM 7986 O O . PHE B 1 190 ? 65.885 47.591 79.389 1.00 11.50 190 PHE B O 1
ATOM 7994 N N . LEU B 1 191 ? 67.055 45.647 79.446 1.00 8.31 191 LEU B N 1
ATOM 7995 C CA . LEU B 1 191 ? 68.291 46.347 79.909 1.00 8.50 191 LEU B CA 1
ATOM 7996 C C . LEU B 1 191 ? 69.064 46.916 78.728 1.00 9.39 191 LEU B C 1
ATOM 7997 O O . LEU B 1 191 ? 69.682 47.982 78.895 1.00 10.26 191 LEU B O 1
ATOM 8002 N N . THR B 1 192 ? 69.098 46.211 77.614 1.00 8.54 192 THR B N 1
ATOM 8003 C CA . THR B 1 192 ? 69.842 46.595 76.453 1.00 7.84 192 THR B CA 1
ATOM 8004 C C . THR B 1 192 ? 69.050 46.120 75.211 1.00 6.98 192 THR B C 1
ATOM 8005 O O . THR B 1 192 ? 68.094 45.331 75.349 1.00 9.13 192 THR B O 1
ATOM 8009 N N . ASP B 1 193 ? 69.436 46.526 74.001 1.00 7.89 193 ASP B N 1
ATOM 8010 C CA . ASP B 1 193 ? 70.345 47.604 73.696 1.00 7.55 193 ASP B CA 1
ATOM 8011 C C . ASP B 1 193 ? 69.535 48.665 72.900 1.00 8.29 193 ASP B C 1
ATOM 8012 O O . ASP B 1 193 ? 68.968 48.391 71.849 1.00 9.01 193 ASP B O 1
ATOM 8017 N N . TYR B 1 194 ? 69.494 49.880 73.478 1.00 7.77 194 TYR B N 1
ATOM 8018 C CA . TYR B 1 194 ? 68.739 51.021 72.887 1.00 10.12 194 TYR B CA 1
ATOM 8019 C C . TYR B 1 194 ? 69.660 52.069 72.310 1.00 10.42 194 TYR B C 1
ATOM 8020 O O . TYR B 1 194 ? 69.309 53.224 72.175 1.00 11.23 194 TYR B O 1
ATOM 8029 N N . ASN B 1 195 ? 70.876 51.665 71.970 1.00 8.65 195 ASN B N 1
ATOM 8030 C CA . ASN B 1 195 ? 71.733 52.543 71.129 1.00 8.76 195 ASN B CA 1
ATOM 8031 C C . ASN B 1 195 ? 70.951 53.032 69.910 1.00 10.35 195 ASN B C 1
ATOM 8032 O O . ASN B 1 195 ? 70.178 52.274 69.341 1.00 10.59 195 ASN B O 1
ATOM 8037 N N . GLU B 1 196 ? 71.138 54.296 69.592 1.00 12.11 196 GLU B N 1
ATOM 8038 C CA . GLU B 1 196 ? 70.368 54.911 68.567 1.00 12.55 196 GLU B CA 1
ATOM 8039 C C . GLU B 1 196 ? 70.468 54.177 67.202 1.00 10.53 196 GLU B C 1
ATOM 8040 O O . GLU B 1 196 ? 69.513 54.177 66.425 1.00 11.72 196 GLU B O 1
ATOM 8046 N N . ILE B 1 197 ? 71.612 53.509 66.887 1.00 11.72 197 ILE B N 1
ATOM 8047 C CA . ILE B 1 197 ? 71.725 52.827 65.650 1.00 11.19 197 ILE B CA 1
ATOM 8048 C C . ILE B 1 197 ? 70.761 51.642 65.516 1.00 10.06 197 ILE B C 1
ATOM 8049 O O . ILE B 1 197 ? 70.394 51.290 64.416 1.00 11.32 197 ILE B O 1
ATOM 8054 N N . ILE B 1 198 ? 70.283 51.142 66.664 1.00 9.47 198 ILE B N 1
ATOM 8055 C CA . ILE B 1 198 ? 69.270 50.094 66.729 1.00 9.82 198 ILE B CA 1
ATOM 8056 C C . ILE B 1 198 ? 67.839 50.672 66.622 1.00 8.94 198 ILE B C 1
ATOM 8057 O O . ILE B 1 198 ? 66.995 50.129 65.920 1.00 10.65 198 ILE B O 1
ATOM 8062 N N . THR B 1 199 ? 67.556 51.777 67.372 1.00 9.95 199 THR B N 1
ATOM 8063 C CA . THR B 1 199 ? 66.182 52.167 67.637 1.00 8.99 199 THR B CA 1
ATOM 8064 C C . THR B 1 199 ? 65.663 53.184 66.633 1.00 11.13 199 THR B C 1
ATOM 8065 O O . THR B 1 199 ? 64.442 53.438 66.566 1.00 11.91 199 THR B O 1
ATOM 8069 N N . LYS B 1 200 ? 66.552 53.866 65.921 1.00 10.45 200 LYS B N 1
ATOM 8070 C CA . LYS B 1 200 ? 66.127 54.959 65.027 1.00 10.63 200 LYS B CA 1
ATOM 8071 C C . LYS B 1 200 ? 65.248 54.448 63.892 1.00 10.94 200 LYS B C 1
ATOM 8072 O O . LYS B 1 200 ? 65.330 53.298 63.440 1.00 12.83 200 LYS B O 1
ATOM 8078 N N . PRO B 1 201 ? 64.475 55.325 63.252 1.00 12.95 201 PRO B N 1
ATOM 8079 C CA . PRO B 1 201 ? 63.871 54.988 61.959 1.00 13.11 201 PRO B CA 1
ATOM 8080 C C . PRO B 1 201 ? 64.933 54.555 60.926 1.00 13.38 201 PRO B C 1
ATOM 8081 O O . PRO B 1 201 ? 66.014 55.090 60.844 1.00 14.21 201 PRO B O 1
ATOM 8085 N N . GLY B 1 202 ? 64.673 53.492 60.269 1.00 15.19 202 GLY B N 1
ATOM 8086 C CA . GLY B 1 202 ? 65.608 52.909 59.342 1.00 17.47 202 GLY B CA 1
ATOM 8087 C C . GLY B 1 202 ? 66.756 52.189 60.028 1.00 12.99 202 GLY B C 1
ATOM 8088 O O . GLY B 1 202 ? 67.718 51.825 59.334 1.00 17.32 202 GLY B O 1
ATOM 8089 N N . GLY B 1 203 ? 66.690 52.052 61.312 1.00 11.95 203 GLY B N 1
ATOM 8090 C CA . GLY B 1 203 ? 67.749 51.460 62.127 1.00 11.90 203 GLY B CA 1
ATOM 8091 C C . GLY B 1 203 ? 67.672 49.927 62.100 1.00 11.25 203 GLY B C 1
ATOM 8092 O O . GLY B 1 203 ? 66.908 49.321 61.397 1.00 11.29 203 GLY B O 1
ATOM 8093 N N . LEU B 1 204 ? 68.524 49.306 62.916 1.00 10.75 204 LEU B N 1
ATOM 8094 C CA . LEU B 1 204 ? 68.730 47.855 62.768 1.00 9.12 204 LEU B CA 1
ATOM 8095 C C . LEU B 1 204 ? 67.451 47.110 63.127 1.00 8.83 204 LEU B C 1
ATOM 8096 O O . LEU B 1 204 ? 67.160 46.094 62.455 1.00 10.68 204 LEU B O 1
ATOM 8101 N N . TRP B 1 205 ? 66.645 47.565 64.128 1.00 8.61 205 TRP B N 1
ATOM 8102 C CA . TRP B 1 205 ? 65.383 46.885 64.386 1.00 9.23 205 TRP B CA 1
ATOM 8103 C C . TRP B 1 205 ? 64.378 46.900 63.242 1.00 8.85 205 TRP B C 1
ATOM 8104 O O . TRP B 1 205 ? 63.874 45.891 62.899 1.00 9.07 205 TRP B O 1
ATOM 8115 N N . GLU B 1 206 ? 64.181 48.081 62.688 1.00 10.21 206 GLU B N 1
ATOM 8116 C CA . GLU B 1 206 ? 63.287 48.230 61.630 1.00 10.62 206 GLU B CA 1
ATOM 8117 C C . GLU B 1 206 ? 63.709 47.421 60.411 1.00 12.43 206 GLU B C 1
ATOM 8118 O O . GLU B 1 206 ? 62.886 46.773 59.740 1.00 13.63 206 GLU B O 1
ATOM 8124 N N . LYS B 1 207 ? 65.001 47.458 60.135 1.00 12.38 207 LYS B N 1
ATOM 8125 C CA . LYS B 1 207 ? 65.502 46.669 58.981 1.00 13.53 207 LYS B CA 1
ATOM 8126 C C . LYS B 1 207 ? 65.333 45.158 59.224 1.00 14.16 207 LYS B C 1
ATOM 8127 O O . LYS B 1 207 ? 64.936 44.475 58.297 1.00 13.57 207 LYS B O 1
ATOM 8133 N N . TRP B 1 208 ? 65.520 44.697 60.487 1.00 10.80 208 TRP B N 1
ATOM 8134 C CA . TRP B 1 208 ? 65.352 43.298 60.763 1.00 11.03 208 TRP B CA 1
ATOM 8135 C C . TRP B 1 208 ? 63.884 42.924 60.606 1.00 10.95 208 TRP B C 1
ATOM 8136 O O . TRP B 1 208 ? 63.519 41.894 60.050 1.00 11.61 208 TRP B O 1
ATOM 8147 N N . LEU B 1 209 ? 62.990 43.812 61.096 1.00 10.09 209 LEU B N 1
ATOM 8148 C CA . LEU B 1 209 ? 61.567 43.513 60.946 1.00 11.72 209 LEU B CA 1
ATOM 8149 C C . LEU B 1 209 ? 61.185 43.314 59.500 1.00 14.69 209 LEU B C 1
ATOM 8150 O O . LEU B 1 209 ? 60.480 42.385 59.127 1.00 13.91 209 LEU B O 1
ATOM 8155 N N . GLU B 1 210 ? 61.689 44.229 58.674 1.00 13.23 210 GLU B N 1
ATOM 8156 C CA . GLU B 1 210 ? 61.285 44.170 57.244 1.00 14.75 210 GLU B CA 1
ATOM 8157 C C . GLU B 1 210 ? 61.905 42.966 56.539 1.00 16.29 210 GLU B C 1
ATOM 8158 O O . GLU B 1 210 ? 61.326 42.444 55.572 1.00 18.07 210 GLU B O 1
ATOM 8164 N N . GLN B 1 211 ? 63.109 42.535 56.970 1.00 15.10 211 GLN B N 1
ATOM 8165 C CA . GLN B 1 211 ? 63.687 41.330 56.352 1.00 18.09 211 GLN B CA 1
ATOM 8166 C C . GLN B 1 211 ? 62.873 40.115 56.729 1.00 14.65 211 GLN B C 1
ATOM 8167 O O . GLN B 1 211 ? 63.000 39.081 56.056 1.00 21.49 211 GLN B O 1
ATOM 8173 N N . ASN B 1 212 ? 62.189 40.115 57.897 1.00 15.41 212 ASN B N 1
ATOM 8174 C CA . ASN B 1 212 ? 61.610 38.910 58.454 1.00 15.09 212 ASN B CA 1
ATOM 8175 C C . ASN B 1 212 ? 60.135 38.754 58.279 1.00 13.67 212 ASN B C 1
ATOM 8176 O O . ASN B 1 212 ? 59.605 37.633 58.343 1.00 16.85 212 ASN B O 1
ATOM 8181 N N . TYR B 1 213 ? 59.414 39.838 58.133 1.00 13.35 213 TYR B N 1
ATOM 8182 C CA . TYR B 1 213 ? 58.005 39.859 58.056 1.00 14.64 213 TYR B CA 1
ATOM 8183 C C . TYR B 1 213 ? 57.493 40.970 57.138 1.00 14.54 213 TYR B C 1
ATOM 8184 O O . TYR B 1 213 ? 58.012 42.091 57.170 1.00 14.92 213 TYR B O 1
ATOM 8193 N N . THR B 1 214 ? 56.393 40.662 56.425 1.00 15.52 214 THR B N 1
ATOM 8194 C CA . THR B 1 214 ? 55.657 41.737 55.810 1.00 14.11 214 THR B CA 1
ATOM 8195 C C . THR B 1 214 ? 54.924 42.604 56.786 1.00 15.69 214 THR B C 1
ATOM 8196 O O . THR B 1 214 ? 54.679 42.165 57.928 1.00 14.30 214 THR B O 1
ATOM 8200 N N . LEU B 1 215 ? 54.470 43.790 56.380 1.00 15.74 215 LEU B N 1
ATOM 8201 C CA . LEU B 1 215 ? 53.605 44.537 57.253 1.00 17.24 215 LEU B CA 1
ATOM 8202 C C . LEU B 1 215 ? 52.296 43.811 57.628 1.00 19.47 215 LEU B C 1
ATOM 8203 O O . LEU B 1 215 ? 51.875 43.871 58.758 1.00 18.63 215 LEU B O 1
ATOM 8208 N N . GLU B 1 216 ? 51.687 43.141 56.646 1.00 19.36 216 GLU B N 1
ATOM 8209 C CA . GLU B 1 216 ? 50.476 42.357 56.874 1.00 22.55 216 GLU B CA 1
ATOM 8210 C C . GLU B 1 216 ? 50.763 41.276 57.919 1.00 17.63 216 GLU B C 1
ATOM 8211 O O . GLU B 1 216 ? 49.948 41.092 58.854 1.00 20.51 216 GLU B O 1
ATOM 8217 N N . ASP B 1 217 ? 51.935 40.644 57.810 1.00 15.34 217 ASP B N 1
ATOM 8218 C CA . ASP B 1 217 ? 52.318 39.636 58.820 1.00 16.09 217 ASP B CA 1
ATOM 8219 C C . ASP B 1 217 ? 52.353 40.235 60.222 1.00 15.85 217 ASP B C 1
ATOM 8220 O O . ASP B 1 217 ? 51.931 39.653 61.182 1.00 17.84 217 ASP B O 1
ATOM 8225 N N . LEU B 1 218 ? 52.967 41.406 60.321 1.00 14.45 218 LEU B N 1
ATOM 8226 C CA . LEU B 1 218 ? 53.121 42.066 61.634 1.00 14.92 218 LEU B CA 1
ATOM 8227 C C . LEU B 1 218 ? 51.796 42.561 62.218 1.00 14.76 218 LEU B C 1
ATOM 8228 O O . LEU B 1 218 ? 51.536 42.499 63.438 1.00 16.00 218 LEU B O 1
ATOM 8233 N N . ARG B 1 219 ? 50.917 43.068 61.338 1.00 19.00 219 ARG B N 1
ATOM 8234 C CA . ARG B 1 219 ? 49.517 43.322 61.791 1.00 21.30 219 ARG B CA 1
ATOM 8235 C C . ARG B 1 219 ? 48.860 42.142 62.413 1.00 20.16 219 ARG B C 1
ATOM 8236 O O . ARG B 1 219 ? 48.219 42.292 63.497 1.00 24.82 219 ARG B O 1
ATOM 8244 N N . ARG B 1 220 ? 49.040 40.953 61.801 1.00 20.80 220 ARG B N 1
ATOM 8245 C CA . ARG B 1 220 ? 48.444 39.741 62.385 1.00 22.98 220 ARG B CA 1
ATOM 8246 C C . ARG B 1 220 ? 49.190 39.344 63.711 1.00 24.40 220 ARG B C 1
ATOM 8247 O O . ARG B 1 220 ? 48.545 39.098 64.738 1.00 24.52 220 ARG B O 1
ATOM 8255 N N . ARG B 1 221 ? 50.526 39.319 63.648 1.00 16.45 221 ARG B N 1
ATOM 8256 C CA . ARG B 1 221 ? 51.315 38.814 64.713 1.00 14.52 221 ARG B CA 1
ATOM 8257 C C . ARG B 1 221 ? 51.169 39.700 65.962 1.00 14.72 221 ARG B C 1
ATOM 8258 O O . ARG B 1 221 ? 51.197 39.194 67.093 1.00 15.73 221 ARG B O 1
ATOM 8266 N N . TYR B 1 222 ? 51.072 41.015 65.790 1.00 13.12 222 TYR B N 1
ATOM 8267 C CA . TYR B 1 222 ? 51.053 41.931 66.918 1.00 14.13 222 TYR B CA 1
ATOM 8268 C C . TYR B 1 222 ? 49.636 42.466 67.258 1.00 15.76 222 TYR B C 1
ATOM 8269 O O . TYR B 1 222 ? 49.409 43.305 68.139 1.00 20.39 222 TYR B O 1
ATOM 8278 N N . LYS B 1 223 ? 48.638 42.015 66.480 1.00 18.82 223 LYS B N 1
ATOM 8279 C CA . LYS B 1 223 ? 47.263 42.418 66.589 1.00 20.83 223 LYS B CA 1
ATOM 8280 C C . LYS B 1 223 ? 47.195 43.950 66.450 1.00 22.30 223 LYS B C 1
ATOM 8281 O O . LYS B 1 223 ? 46.663 44.584 67.290 1.00 24.93 223 LYS B O 1
ATOM 8287 N N . GLY B 1 224 ? 47.852 44.504 65.415 1.00 26.34 224 GLY B N 1
ATOM 8288 C CA . GLY B 1 224 ? 48.005 45.983 65.280 1.00 26.47 224 GLY B CA 1
ATOM 8289 C C . GLY B 1 224 ? 47.494 46.375 63.895 1.00 32.59 224 GLY B C 1
ATOM 8290 O O . GLY B 1 224 ? 47.080 45.523 63.057 1.00 32.33 224 GLY B O 1
ATOM 8291 N N . ASP B 1 225 ? 47.497 47.688 63.696 1.00 29.16 225 ASP B N 1
ATOM 8292 C CA . ASP B 1 225 ? 47.014 48.316 62.468 1.00 31.00 225 ASP B CA 1
ATOM 8293 C C . ASP B 1 225 ? 48.026 49.138 61.730 1.00 35.56 225 ASP B C 1
ATOM 8294 O O . ASP B 1 225 ? 47.693 50.084 61.018 1.00 60.33 225 ASP B O 1
ATOM 8299 N N . PHE B 1 226 ? 49.284 48.696 61.852 1.00 27.66 226 PHE B N 1
ATOM 8300 C CA . PHE B 1 226 ? 50.417 49.552 61.313 1.00 32.36 226 PHE B CA 1
ATOM 8301 C C . PHE B 1 226 ? 50.302 49.808 59.827 1.00 34.03 226 PHE B C 1
ATOM 8302 O O . PHE B 1 226 ? 49.921 48.903 59.066 1.00 42.85 226 PHE B O 1
ATOM 8310 N N . LYS B 1 227 ? 50.630 51.021 59.395 1.00 32.50 227 LYS B N 1
ATOM 8311 C CA . LYS B 1 227 ? 50.721 51.335 57.960 1.00 42.49 227 LYS B CA 1
ATOM 8312 C C . LYS B 1 227 ? 52.233 51.486 57.466 1.00 37.78 227 LYS B C 1
ATOM 8313 O O . LYS B 1 227 ? 52.511 51.607 56.290 1.00 32.88 227 LYS B O 1
ATOM 8319 N N . ASP B 1 228 ? 53.172 51.385 58.389 1.00 27.95 228 ASP B N 1
ATOM 8320 C CA . ASP B 1 228 ? 54.581 51.584 58.112 1.00 29.55 228 ASP B CA 1
ATOM 8321 C C . ASP B 1 228 ? 55.423 50.839 59.175 1.00 23.71 228 ASP B C 1
ATOM 8322 O O . ASP B 1 228 ? 55.073 50.807 60.342 1.00 21.28 228 ASP B O 1
ATOM 8327 N N . TYR B 1 229 ? 56.580 50.342 58.806 1.00 22.75 229 TYR B N 1
ATOM 8328 C CA . TYR B 1 229 ? 57.456 49.674 59.778 1.00 16.89 229 TYR B CA 1
ATOM 8329 C C . TYR B 1 229 ? 57.999 50.619 60.865 1.00 17.42 229 TYR B C 1
ATOM 8330 O O . TYR B 1 229 ? 58.266 50.231 61.949 1.00 18.08 229 TYR B O 1
ATOM 8339 N N . SER B 1 230 ? 58.100 51.914 60.529 1.00 19.41 230 SER B N 1
ATOM 8340 C CA . SER B 1 230 ? 58.526 52.915 61.501 1.00 21.91 230 SER B CA 1
ATOM 8341 C C . SER B 1 230 ? 57.576 53.116 62.653 1.00 19.83 230 SER B C 1
ATOM 8342 O O . SER B 1 230 ? 57.957 53.595 63.663 1.00 27.21 230 SER B O 1
ATOM 8345 N N . GLU B 1 231 ? 56.353 52.639 62.552 1.00 20.63 231 GLU B N 1
ATOM 8346 C CA . GLU B 1 231 ? 55.423 52.721 63.691 1.00 20.26 231 GLU B CA 1
ATOM 8347 C C . GLU B 1 231 ? 55.671 51.661 64.743 1.00 19.06 231 GLU B C 1
ATOM 8348 O O . GLU B 1 231 ? 55.075 51.763 65.786 1.00 22.57 231 GLU B O 1
ATOM 8354 N N . ILE B 1 232 ? 56.525 50.650 64.467 1.00 14.01 232 ILE B N 1
ATOM 8355 C CA . ILE B 1 232 ? 56.708 49.517 65.303 1.00 12.69 232 ILE B CA 1
ATOM 8356 C C . ILE B 1 232 ? 57.979 49.780 66.134 1.00 13.70 232 ILE B C 1
ATOM 8357 O O . ILE B 1 232 ? 59.100 49.458 65.716 1.00 13.21 232 ILE B O 1
ATOM 8362 N N . LYS B 1 233 ? 57.788 50.427 67.293 1.00 11.72 233 LYS B N 1
ATOM 8363 C CA . LYS B 1 233 ? 58.887 50.902 68.070 1.00 12.92 233 LYS B CA 1
ATOM 8364 C C . LYS B 1 233 ? 59.419 49.717 68.879 1.00 10.49 233 LYS B C 1
ATOM 8365 O O . LYS B 1 233 ? 58.750 48.724 69.188 1.00 11.18 233 LYS B O 1
ATOM 8371 N N . VAL B 1 234 ? 60.703 49.847 69.282 1.00 10.62 234 VAL B N 1
ATOM 8372 C CA . VAL B 1 234 ? 61.325 48.848 70.124 1.00 11.58 234 VAL B CA 1
ATOM 8373 C C . VAL B 1 234 ? 60.555 48.760 71.473 1.00 10.61 234 VAL B C 1
ATOM 8374 O O . VAL B 1 234 ? 60.092 49.766 72.017 1.00 14.45 234 VAL B O 1
ATOM 8378 N N . PRO B 1 235 ? 60.386 47.538 71.998 1.00 11.75 235 PRO B N 1
ATOM 8379 C CA . PRO B 1 235 ? 59.816 47.372 73.283 1.00 11.52 235 PRO B CA 1
ATOM 8380 C C . PRO B 1 235 ? 60.741 47.728 74.396 1.00 11.96 235 PRO B C 1
ATOM 8381 O O . PRO B 1 235 ? 61.951 47.490 74.291 1.00 10.54 235 PRO B O 1
ATOM 8385 N N . THR B 1 236 ? 60.191 48.277 75.485 1.00 12.32 236 THR B N 1
ATOM 8386 C CA . THR B 1 236 ? 60.922 48.560 76.700 1.00 14.16 236 THR B CA 1
ATOM 8387 C C . THR B 1 236 ? 60.261 48.013 77.942 1.00 11.95 236 THR B C 1
ATOM 8388 O O . THR B 1 236 ? 60.656 48.392 79.069 1.00 12.74 236 THR B O 1
ATOM 8392 N N . SER B 1 237 ? 59.204 47.211 77.753 1.00 12.22 237 SER B N 1
ATOM 8393 C CA . SER B 1 237 ? 58.420 46.719 78.876 1.00 12.78 237 SER B CA 1
ATOM 8394 C C . SER B 1 237 ? 57.643 45.523 78.459 1.00 12.82 237 SER B C 1
ATOM 8395 O O . SER B 1 237 ? 57.511 45.269 77.254 1.00 11.01 237 SER B O 1
ATOM 8398 N N . PHE B 1 238 ? 56.994 44.895 79.431 1.00 14.57 238 PHE B N 1
ATOM 8399 C CA . PHE B 1 238 ? 56.155 43.736 79.121 1.00 14.72 238 PHE B CA 1
ATOM 8400 C C . PHE B 1 238 ? 54.733 44.130 78.536 1.00 14.03 238 PHE B C 1
ATOM 8401 O O . PHE B 1 238 ? 53.909 43.196 78.230 1.00 19.40 238 PHE B O 1
ATOM 8409 N N . SER B 1 239 ? 54.415 45.444 78.393 1.00 14.12 239 SER B N 1
ATOM 8410 C CA . SER B 1 239 ? 53.135 45.859 77.878 1.00 17.71 239 SER B CA 1
ATOM 8411 C C . SER B 1 239 ? 53.120 45.956 76.377 1.00 19.00 239 SER B C 1
ATOM 8412 O O . SER B 1 239 ? 52.829 47.042 75.699 1.00 21.80 239 SER B O 1
ATOM 8415 N N . GLU B 1 240 ? 53.562 44.871 75.819 1.00 15.87 240 GLU B N 1
ATOM 8416 C CA . GLU B 1 240 ? 53.746 44.702 74.379 1.00 15.09 240 GLU B CA 1
ATOM 8417 C C . GLU B 1 240 ? 53.190 43.315 74.042 1.00 13.81 240 GLU B C 1
ATOM 8418 O O . GLU B 1 240 ? 53.278 42.414 74.860 1.00 17.10 240 GLU B O 1
ATOM 8424 N N . PRO B 1 241 ? 52.780 43.092 72.797 1.00 14.30 241 PRO B N 1
ATOM 8425 C CA . PRO B 1 241 ? 52.423 41.750 72.410 1.00 13.89 241 PRO B CA 1
ATOM 8426 C C . PRO B 1 241 ? 53.575 40.766 72.662 1.00 12.86 241 PRO B C 1
ATOM 8427 O O . PRO B 1 241 ? 54.706 41.001 72.315 1.00 13.30 241 PRO B O 1
ATOM 8431 N N . LEU B 1 242 ? 53.214 39.610 73.145 1.00 12.32 242 LEU B N 1
ATOM 8432 C CA . LEU B 1 242 ? 54.170 38.609 73.474 1.00 11.21 242 LEU B CA 1
ATOM 8433 C C . LEU B 1 242 ? 54.950 38.271 72.233 1.00 8.89 242 LEU B C 1
ATOM 8434 O O . LEU B 1 242 ? 56.180 38.159 72.307 1.00 9.11 242 LEU B O 1
ATOM 8439 N N . PRO B 1 243 ? 54.372 38.075 71.051 1.00 9.66 243 PRO B N 1
ATOM 8440 C CA . PRO B 1 243 ? 55.189 37.838 69.871 1.00 10.29 243 PRO B CA 1
ATOM 8441 C C . PRO B 1 243 ? 56.238 38.887 69.529 1.00 8.68 243 PRO B C 1
ATOM 8442 O O . PRO B 1 243 ? 57.285 38.592 68.978 1.00 8.73 243 PRO B O 1
ATOM 8446 N N . LYS B 1 244 ? 55.920 40.144 69.835 1.00 9.84 244 LYS B N 1
ATOM 8447 C CA . LYS B 1 244 ? 56.818 41.245 69.641 1.00 9.26 244 LYS B CA 1
ATOM 8448 C C . LYS B 1 244 ? 58.012 41.128 70.608 1.00 7.28 244 LYS B C 1
ATOM 8449 O O . LYS B 1 244 ? 59.173 41.454 70.218 1.00 7.56 244 LYS B O 1
ATOM 8455 N N . LEU B 1 245 ? 57.772 40.764 71.844 1.00 8.56 245 LEU B N 1
ATOM 8456 C CA . LEU B 1 245 ? 58.866 40.483 72.744 1.00 7.79 245 LEU B CA 1
ATOM 8457 C C . LEU B 1 245 ? 59.756 39.367 72.315 1.00 7.52 245 LEU B C 1
ATOM 8458 O O . LEU B 1 245 ? 60.997 39.398 72.472 1.00 7.54 245 LEU B O 1
ATOM 8463 N N . ILE B 1 246 ? 59.146 38.313 71.750 1.00 8.15 246 ILE B N 1
ATOM 8464 C CA . ILE B 1 246 ? 59.919 37.175 71.230 1.00 8.04 246 ILE B CA 1
ATOM 8465 C C . ILE B 1 246 ? 60.730 37.663 70.034 1.00 7.82 246 ILE B C 1
ATOM 8466 O O . ILE B 1 246 ? 61.918 37.310 69.948 1.00 7.75 246 ILE B O 1
ATOM 8471 N N . ASP B 1 247 ? 60.170 38.551 69.206 1.00 7.43 247 ASP B N 1
ATOM 8472 C CA . ASP B 1 247 ? 60.941 39.073 68.112 1.00 7.70 247 ASP B CA 1
ATOM 8473 C C . ASP B 1 247 ? 62.097 39.982 68.570 1.00 8.40 247 ASP B C 1
ATOM 8474 O O . ASP B 1 247 ? 63.151 39.909 67.945 1.00 7.33 247 ASP B O 1
ATOM 8479 N N . TRP B 1 248 ? 61.904 40.765 69.620 1.00 7.55 248 TRP B N 1
ATOM 8480 C CA . TRP B 1 248 ? 63.000 41.596 70.156 1.00 6.90 248 TRP B CA 1
ATOM 8481 C C . TRP B 1 248 ? 64.154 40.721 70.625 1.00 7.44 248 TRP B C 1
ATOM 8482 O O . TRP B 1 248 ? 65.347 41.006 70.346 1.00 7.40 248 TRP B O 1
ATOM 8493 N N . HIS B 1 249 ? 63.828 39.614 71.299 1.00 7.28 249 HIS B N 1
ATOM 8494 C CA . HIS B 1 249 ? 64.803 38.629 71.719 1.00 7.27 249 HIS B CA 1
ATOM 8495 C C . HIS B 1 249 ? 65.543 38.089 70.455 1.00 6.12 249 HIS B C 1
ATOM 8496 O O . HIS B 1 249 ? 66.796 38.060 70.408 1.00 7.61 249 HIS B O 1
ATOM 8503 N N . HIS B 1 250 ? 64.802 37.603 69.481 1.00 6.66 250 HIS B N 1
ATOM 8504 C CA . HIS B 1 250 ? 65.394 37.077 68.287 1.00 7.97 250 HIS B CA 1
ATOM 8505 C C . HIS B 1 250 ? 66.221 38.069 67.473 1.00 7.73 250 HIS B C 1
ATOM 8506 O O . HIS B 1 250 ? 67.213 37.676 66.847 1.00 7.43 250 HIS B O 1
ATOM 8513 N N . PHE B 1 251 ? 65.844 39.324 67.503 1.00 7.21 251 PHE B N 1
ATOM 8514 C CA . PHE B 1 251 ? 66.591 40.329 66.875 1.00 7.27 251 PHE B CA 1
ATOM 8515 C C . PHE B 1 251 ? 67.939 40.508 67.513 1.00 6.85 251 PHE B C 1
ATOM 8516 O O . PHE B 1 251 ? 68.935 40.704 66.806 1.00 7.00 251 PHE B O 1
ATOM 8524 N N . LYS B 1 252 ? 68.030 40.476 68.836 1.00 6.79 252 LYS B N 1
ATOM 8525 C CA . LYS B 1 252 ? 69.297 40.500 69.517 1.00 8.11 252 LYS B CA 1
ATOM 8526 C C . LYS B 1 252 ? 70.177 39.265 69.145 1.00 7.90 252 LYS B C 1
ATOM 8527 O O . LYS B 1 252 ? 71.382 39.453 68.977 1.00 8.18 252 LYS B O 1
ATOM 8533 N N . LEU B 1 253 ? 69.538 38.123 69.029 1.00 6.44 253 LEU B N 1
ATOM 8534 C CA . LEU B 1 253 ? 70.288 36.936 68.618 1.00 7.39 253 LEU B CA 1
ATOM 8535 C C . LEU B 1 253 ? 70.820 37.127 67.215 1.00 7.29 253 LEU B C 1
ATOM 8536 O O . LEU B 1 253 ? 71.982 36.785 66.924 1.00 8.59 253 LEU B O 1
ATOM 8541 N N . TRP B 1 254 ? 70.034 37.801 66.349 1.00 6.94 254 TRP B N 1
ATOM 8542 C CA . TRP B 1 254 ? 70.477 38.076 65.000 1.00 7.57 254 TRP B CA 1
ATOM 8543 C C . TRP B 1 254 ? 71.658 39.024 64.979 1.00 6.95 254 TRP B C 1
ATOM 8544 O O . TRP B 1 254 ? 72.648 38.823 64.241 1.00 7.23 254 TRP B O 1
ATOM 8555 N N . MET B 1 255 ? 71.629 40.012 65.864 1.00 7.75 255 MET B N 1
ATOM 8556 C CA . MET B 1 255 ? 72.768 40.929 65.926 1.00 6.55 255 MET B CA 1
ATOM 8557 C C . MET B 1 255 ? 74.037 40.187 66.345 1.00 6.72 255 MET B C 1
ATOM 8558 O O . MET B 1 255 ? 75.136 40.435 65.840 1.00 6.82 255 MET B O 1
ATOM 8563 N N . ILE B 1 256 ? 73.877 39.319 67.350 1.00 6.62 256 ILE B N 1
ATOM 8564 C CA . ILE B 1 256 ? 75.020 38.468 67.765 1.00 6.19 256 ILE B CA 1
ATOM 8565 C C . ILE B 1 256 ? 75.518 37.624 66.606 1.00 6.29 256 ILE B C 1
ATOM 8566 O O . ILE B 1 256 ? 76.726 37.510 66.399 1.00 7.27 256 ILE B O 1
ATOM 8571 N N . ASN B 1 257 ? 74.567 37.054 65.855 1.00 6.42 257 ASN B N 1
ATOM 8572 C CA . ASN B 1 257 ? 74.926 36.255 64.723 1.00 6.40 257 ASN B CA 1
ATOM 8573 C C . ASN B 1 257 ? 75.711 37.042 63.691 1.00 5.98 257 ASN B C 1
ATOM 8574 O O . ASN B 1 257 ? 76.686 36.509 63.109 1.00 7.07 257 ASN B O 1
ATOM 8579 N N . GLU B 1 258 ? 75.290 38.233 63.403 1.00 7.06 258 GLU B N 1
ATOM 8580 C CA . GLU B 1 258 ? 76.012 39.131 62.478 1.00 8.07 258 GLU B CA 1
ATOM 8581 C C . GLU B 1 258 ? 77.399 39.420 62.926 1.00 6.85 258 GLU B C 1
ATOM 8582 O O . GLU B 1 258 ? 78.332 39.435 62.111 1.00 8.07 258 GLU B O 1
ATOM 8588 N N . TYR B 1 259 ? 77.563 39.674 64.214 1.00 7.04 259 TYR B N 1
ATOM 8589 C CA . TYR B 1 259 ? 78.865 39.860 64.814 1.00 6.84 259 TYR B CA 1
ATOM 8590 C C . TYR B 1 259 ? 79.751 38.651 64.665 1.00 7.46 259 TYR B C 1
ATOM 8591 O O . TYR B 1 259 ? 80.919 38.755 64.279 1.00 7.37 259 TYR B O 1
ATOM 8600 N N . VAL B 1 260 ? 79.171 37.493 64.995 1.00 6.52 260 VAL B N 1
ATOM 8601 C CA . VAL B 1 260 ? 79.894 36.238 64.777 1.00 6.12 260 VAL B CA 1
ATOM 8602 C C . VAL B 1 260 ? 80.314 36.041 63.342 1.00 7.45 260 VAL B C 1
ATOM 8603 O O . VAL B 1 260 ? 81.433 35.546 63.098 1.00 8.03 260 VAL B O 1
ATOM 8607 N N . ARG B 1 261 ? 79.396 36.335 62.433 1.00 7.04 261 ARG B N 1
ATOM 8608 C CA . ARG B 1 261 ? 79.771 36.155 61.019 1.00 8.08 261 ARG B CA 1
ATOM 8609 C C . ARG B 1 261 ? 80.875 37.082 60.599 1.00 8.20 261 ARG B C 1
ATOM 8610 O O . ARG B 1 261 ? 81.776 36.712 59.820 1.00 10.15 261 ARG B O 1
ATOM 8618 N N . TRP B 1 262 ? 80.851 38.316 61.053 1.00 7.33 262 TRP B N 1
ATOM 8619 C CA . TRP B 1 262 ? 81.891 39.318 60.778 1.00 8.50 262 TRP B CA 1
ATOM 8620 C C . TRP B 1 262 ? 83.224 38.758 61.246 1.00 8.72 262 TRP B C 1
ATOM 8621 O O . TRP B 1 262 ? 84.246 38.822 60.511 1.00 8.81 262 TRP B O 1
ATOM 8632 N N . ILE B 1 263 ? 83.262 38.228 62.456 1.00 7.33 263 ILE B N 1
ATOM 8633 C CA . ILE B 1 263 ? 84.482 37.595 62.980 1.00 8.30 263 ILE B CA 1
ATOM 8634 C C . ILE B 1 263 ? 84.873 36.404 62.158 1.00 7.04 263 ILE B C 1
ATOM 8635 O O . ILE B 1 263 ? 86.047 36.245 61.722 1.00 8.91 263 ILE B O 1
ATOM 8640 N N . TYR B 1 264 ? 83.988 35.485 61.895 1.00 8.43 264 TYR B N 1
ATOM 8641 C CA . TYR B 1 264 ? 84.214 34.276 61.149 1.00 8.11 264 TYR B CA 1
ATOM 8642 C C . TYR B 1 264 ? 84.776 34.546 59.776 1.00 8.25 264 TYR B C 1
ATOM 8643 O O . TYR B 1 264 ? 85.744 33.876 59.361 1.00 10.44 264 TYR B O 1
ATOM 8652 N N . GLU B 1 265 ? 84.299 35.577 59.092 1.00 10.88 265 GLU B N 1
ATOM 8653 C CA . GLU B 1 265 ? 84.750 35.833 57.719 1.00 13.10 265 GLU B CA 1
ATOM 8654 C C . GLU B 1 265 ? 86.261 36.204 57.780 1.00 13.46 265 GLU B C 1
ATOM 8655 O O . GLU B 1 265 ? 87.006 35.821 56.909 1.00 16.64 265 GLU B O 1
ATOM 8661 N N . ARG B 1 266 ? 86.650 36.953 58.816 1.00 12.48 266 ARG B N 1
ATOM 8662 C CA . ARG B 1 266 ? 88.049 37.302 58.974 1.00 11.92 266 ARG B CA 1
ATOM 8663 C C . ARG B 1 266 ? 88.947 36.064 59.325 1.00 14.10 266 ARG B C 1
ATOM 8664 O O . ARG B 1 266 ? 90.041 35.924 58.891 1.00 16.41 266 ARG B O 1
ATOM 8672 N N . MET B 1 267 ? 88.479 35.236 60.259 1.00 10.95 267 MET B N 1
ATOM 8673 C CA . MET B 1 267 ? 89.153 34.089 60.654 1.00 10.95 267 MET B CA 1
ATOM 8674 C C . MET B 1 267 ? 89.317 33.079 59.568 1.00 11.14 267 MET B C 1
ATOM 8675 O O . MET B 1 267 ? 90.370 32.477 59.450 1.00 14.54 267 MET B O 1
ATOM 8680 N N . ALA B 1 268 ? 88.211 32.798 58.852 1.00 12.52 268 ALA B N 1
ATOM 8681 C CA . ALA B 1 268 ? 88.218 31.803 57.779 1.00 14.37 268 ALA B CA 1
ATOM 8682 C C . ALA B 1 268 ? 89.244 32.144 56.698 1.00 15.60 268 ALA B C 1
ATOM 8683 O O . ALA B 1 268 ? 89.730 31.277 56.027 1.00 21.06 268 ALA B O 1
ATOM 8685 N N . ARG B 1 269 ? 89.459 33.400 56.476 1.00 17.01 269 ARG B N 1
ATOM 8686 C CA . ARG B 1 269 ? 90.460 33.877 55.464 1.00 19.44 269 ARG B CA 1
ATOM 8687 C C . ARG B 1 269 ? 91.885 33.484 55.893 1.00 16.01 269 ARG B C 1
ATOM 8688 O O . ARG B 1 269 ? 92.716 33.369 55.065 1.00 18.70 269 ARG B O 1
ATOM 8696 N N . GLU B 1 270 ? 92.133 33.555 57.222 1.00 15.27 270 GLU B N 1
ATOM 8697 C CA . GLU B 1 270 ? 93.465 33.454 57.810 1.00 15.09 270 GLU B CA 1
ATOM 8698 C C . GLU B 1 270 ? 93.817 32.076 58.252 1.00 12.09 270 GLU B C 1
ATOM 8699 O O . GLU B 1 270 ? 94.988 31.667 58.218 1.00 15.19 270 GLU B O 1
ATOM 8705 N N . PHE B 1 271 ? 92.851 31.311 58.690 1.00 10.05 271 PHE B N 1
ATOM 8706 C CA . PHE B 1 271 ? 93.065 30.076 59.408 1.00 10.19 271 PHE B CA 1
ATOM 8707 C C . PHE B 1 271 ? 92.465 28.827 58.746 1.00 12.51 271 PHE B C 1
ATOM 8708 O O . PHE B 1 271 ? 91.296 28.842 58.419 1.00 16.23 271 PHE B O 1
ATOM 8716 N N . ASP B 1 272 ? 93.267 27.749 58.622 1.00 11.64 272 ASP B N 1
ATOM 8717 C CA . ASP B 1 272 ? 92.757 26.539 58.050 1.00 11.87 272 ASP B CA 1
ATOM 8718 C C . ASP B 1 272 ? 92.657 25.411 59.075 1.00 12.48 272 ASP B C 1
ATOM 8719 O O . ASP B 1 272 ? 93.005 24.260 58.765 1.00 14.12 272 ASP B O 1
ATOM 8724 N N . VAL B 1 273 ? 92.305 25.736 60.250 1.00 10.47 273 VAL B N 1
ATOM 8725 C CA . VAL B 1 273 ? 91.938 24.809 61.303 1.00 9.28 273 VAL B CA 1
ATOM 8726 C C . VAL B 1 273 ? 90.523 25.110 61.714 1.00 9.69 273 VAL B C 1
ATOM 8727 O O . VAL B 1 273 ? 90.017 26.184 61.406 1.00 10.01 273 VAL B O 1
ATOM 8731 N N . PRO B 1 274 ? 89.849 24.204 62.451 1.00 9.10 274 PRO B N 1
ATOM 8732 C CA . PRO B 1 274 ? 88.463 24.454 62.892 1.00 8.24 274 PRO B CA 1
ATOM 8733 C C . PRO B 1 274 ? 88.307 25.764 63.618 1.00 8.45 274 PRO B C 1
ATOM 8734 O O . PRO B 1 274 ? 89.063 26.073 64.589 1.00 8.44 274 PRO B O 1
ATOM 8738 N N . ILE B 1 275 ? 87.315 26.537 63.201 1.00 7.58 275 ILE B N 1
ATOM 8739 C CA A ILE B 1 275 ? 86.928 27.793 63.862 0.50 7.40 275 ILE B CA 1
ATOM 8740 C CA B ILE B 1 275 ? 86.946 27.787 63.874 0.50 7.38 275 ILE B CA 1
ATOM 8741 C C . ILE B 1 275 ? 85.759 27.399 64.819 1.00 6.65 275 ILE B C 1
ATOM 8742 O O . ILE B 1 275 ? 84.772 26.812 64.355 1.00 7.66 275 ILE B O 1
ATOM 8751 N N . SER B 1 276 ? 85.928 27.689 66.086 1.00 6.33 276 SER B N 1
ATOM 8752 C CA . SER B 1 276 ? 85.029 27.247 67.138 1.00 5.22 276 SER B CA 1
ATOM 8753 C C . SER B 1 276 ? 84.314 28.399 67.854 1.00 5.67 276 SER B C 1
ATOM 8754 O O . SER B 1 276 ? 84.699 29.545 67.669 1.00 6.71 276 SER B O 1
ATOM 8757 N N . ILE B 1 277 ? 83.292 28.067 68.607 1.00 6.25 277 ILE B N 1
ATOM 8758 C CA . ILE B 1 277 ? 82.597 29.059 69.443 1.00 5.74 277 ILE B CA 1
ATOM 8759 C C . ILE B 1 277 ? 82.048 28.304 70.657 1.00 6.25 277 ILE B C 1
ATOM 8760 O O . ILE B 1 277 ? 81.621 27.133 70.547 1.00 6.64 277 ILE B O 1
ATOM 8765 N N . LEU B 1 278 ? 82.025 28.951 71.785 1.00 4.89 278 LEU B N 1
ATOM 8766 C CA . LEU B 1 278 ? 81.396 28.475 73.029 1.00 5.66 278 LEU B CA 1
ATOM 8767 C C . LEU B 1 278 ? 80.005 29.078 73.227 1.00 6.60 278 LEU B C 1
ATOM 8768 O O . LEU B 1 278 ? 79.846 30.266 73.069 1.00 7.90 278 LEU B O 1
ATOM 8773 N N . ASP B 1 279 ? 78.996 28.226 73.558 1.00 6.65 279 ASP B N 1
ATOM 8774 C CA . ASP B 1 279 ? 77.679 28.586 74.045 1.00 7.18 279 ASP B CA 1
ATOM 8775 C C . ASP B 1 279 ? 77.207 29.958 73.518 1.00 7.46 279 ASP B C 1
ATOM 8776 O O . ASP B 1 279 ? 77.020 30.933 74.240 1.00 7.18 279 ASP B O 1
ATOM 8781 N N . PRO B 1 280 ? 76.860 29.995 72.225 1.00 6.38 280 PRO B N 1
ATOM 8782 C CA . PRO B 1 280 ? 76.225 31.213 71.723 1.00 6.37 280 PRO B CA 1
ATOM 8783 C C . PRO B 1 280 ? 75.043 31.619 72.616 1.00 6.67 280 PRO B C 1
ATOM 8784 O O . PRO B 1 280 ? 74.218 30.794 72.989 1.00 7.54 280 PRO B O 1
ATOM 8788 N N . TYR B 1 281 ? 75.022 32.907 72.883 1.00 7.37 281 TYR B N 1
ATOM 8789 C CA . TYR B 1 281 ? 73.913 33.523 73.602 1.00 6.68 281 TYR B CA 1
ATOM 8790 C C . TYR B 1 281 ? 73.865 33.308 75.074 1.00 6.30 281 TYR B C 1
ATOM 8791 O O . TYR B 1 281 ? 73.041 33.871 75.813 1.00 7.11 281 TYR B O 1
ATOM 8800 N N . LEU B 1 282 ? 74.676 32.407 75.581 1.00 7.08 282 LEU B N 1
ATOM 8801 C CA . LEU B 1 282 ? 74.500 31.860 76.954 1.00 6.42 282 LEU B CA 1
ATOM 8802 C C . LEU B 1 282 ? 73.093 31.233 77.122 1.00 6.35 282 LEU B C 1
ATOM 8803 O O . LEU B 1 282 ? 72.586 31.174 78.263 1.00 8.48 282 LEU B O 1
ATOM 8808 N N . LEU B 1 283 ? 72.500 30.804 76.007 1.00 7.25 283 LEU B N 1
ATOM 8809 C CA . LEU B 1 283 ? 71.210 30.098 75.984 1.00 7.77 283 LEU B CA 1
ATOM 8810 C C . LEU B 1 283 ? 71.492 28.708 75.483 1.00 8.01 283 LEU B C 1
ATOM 8811 O O . LEU B 1 283 ? 72.611 28.297 75.167 1.00 8.36 283 LEU B O 1
ATOM 8816 N N . GLN B 1 284 ? 70.443 27.885 75.404 1.00 6.50 284 GLN B N 1
ATOM 8817 C CA . GLN B 1 284 ? 70.510 26.532 74.895 1.00 6.27 284 GLN B CA 1
ATOM 8818 C C . GLN B 1 284 ? 69.512 26.244 73.802 1.00 6.31 284 GLN B C 1
ATOM 8819 O O . GLN B 1 284 ? 69.807 25.932 72.664 1.00 7.32 284 GLN B O 1
ATOM 8825 N N . VAL B 1 285 ? 68.200 26.415 74.133 1.00 6.32 285 VAL B N 1
ATOM 8826 C CA . VAL B 1 285 ? 67.192 26.057 73.120 1.00 6.56 285 VAL B CA 1
ATOM 8827 C C . VAL B 1 285 ? 67.272 27.069 71.958 1.00 6.79 285 VAL B C 1
ATOM 8828 O O . VAL B 1 285 ? 67.147 26.729 70.777 1.00 6.75 285 VAL B O 1
ATOM 8832 N N . ALA B 1 286 ? 67.661 28.314 72.281 1.00 6.98 286 ALA B N 1
ATOM 8833 C CA . ALA B 1 286 ? 67.879 29.350 71.244 1.00 5.99 286 ALA B CA 1
ATOM 8834 C C . ALA B 1 286 ? 69.017 29.025 70.262 1.00 5.70 286 ALA B C 1
ATOM 8835 O O . ALA B 1 286 ? 69.125 29.669 69.211 1.00 7.73 286 ALA B O 1
ATOM 8837 N N . TRP B 1 287 ? 69.821 28.008 70.568 1.00 6.67 287 TRP B N 1
ATOM 8838 C CA . TRP B 1 287 ? 70.774 27.510 69.536 1.00 6.44 287 TRP B CA 1
ATOM 8839 C C . TRP B 1 287 ? 70.160 27.224 68.225 1.00 6.52 287 TRP B C 1
ATOM 8840 O O . TRP B 1 287 ? 70.821 27.216 67.214 1.00 7.60 287 TRP B O 1
ATOM 8851 N N . ARG B 1 288 ? 68.858 26.892 68.197 1.00 7.06 288 ARG B N 1
ATOM 8852 C CA . ARG B 1 288 ? 68.225 26.666 66.858 1.00 8.41 288 ARG B CA 1
ATOM 8853 C C . ARG B 1 288 ? 68.541 27.855 65.903 1.00 8.14 288 ARG B C 1
ATOM 8854 O O . ARG B 1 288 ? 68.726 27.661 64.714 1.00 10.39 288 ARG B O 1
ATOM 8862 N N . HIS B 1 289 ? 68.468 29.052 66.504 1.00 7.91 289 HIS B N 1
ATOM 8863 C CA . HIS B 1 289 ? 68.631 30.287 65.662 1.00 8.80 289 HIS B CA 1
ATOM 8864 C C . HIS B 1 289 ? 70.147 30.402 65.202 1.00 8.33 289 HIS B C 1
ATOM 8865 O O . HIS B 1 289 ? 70.421 30.919 64.145 1.00 9.35 289 HIS B O 1
ATOM 8872 N N . PHE B 1 290 ? 71.063 29.873 66.011 1.00 7.43 290 PHE B N 1
ATOM 8873 C CA . PHE B 1 290 ? 72.477 29.976 65.661 1.00 7.41 290 PHE B CA 1
ATOM 8874 C C . PHE B 1 290 ? 72.778 28.947 64.569 1.00 7.42 290 PHE B C 1
ATOM 8875 O O . PHE B 1 290 ? 73.385 29.304 63.572 1.00 7.77 290 PHE B O 1
ATOM 8883 N N . PHE B 1 291 ? 72.303 27.713 64.718 1.00 7.27 291 PHE B N 1
ATOM 8884 C CA . PHE B 1 291 ? 72.565 26.667 63.681 1.00 8.38 291 PHE B CA 1
ATOM 8885 C C . PHE B 1 291 ? 71.871 27.028 62.373 1.00 8.88 291 PHE B C 1
ATOM 8886 O O . PHE B 1 291 ? 72.408 26.781 61.273 1.00 10.67 291 PHE B O 1
ATOM 8894 N N . THR B 1 292 ? 70.632 27.600 62.477 1.00 8.36 292 THR B N 1
ATOM 8895 C CA . THR B 1 292 ? 69.924 28.021 61.258 1.00 9.52 292 THR B CA 1
ATOM 8896 C C . THR B 1 292 ? 70.739 29.091 60.595 1.00 9.49 292 THR B C 1
ATOM 8897 O O . THR B 1 292 ? 70.884 29.119 59.353 1.00 11.07 292 THR B O 1
ATOM 8901 N N . TYR B 1 293 ? 71.256 30.073 61.368 1.00 9.37 293 TYR B N 1
ATOM 8902 C CA . TYR B 1 293 ? 72.024 31.139 60.775 1.00 8.25 293 TYR B CA 1
ATOM 8903 C C . TYR B 1 293 ? 73.319 30.618 60.073 1.00 9.65 293 TYR B C 1
ATOM 8904 O O . TYR B 1 293 ? 73.660 31.071 59.006 1.00 10.13 293 TYR B O 1
ATOM 8913 N N A MET B 1 294 ? 74.020 29.719 60.788 0.50 9.03 294 MET B N 1
ATOM 8914 N N B MET B 1 294 ? 73.996 29.698 60.743 0.50 9.04 294 MET B N 1
ATOM 8915 C CA A MET B 1 294 ? 75.178 29.029 60.191 0.50 11.91 294 MET B CA 1
ATOM 8916 C CA B MET B 1 294 ? 75.137 29.099 60.097 0.50 12.03 294 MET B CA 1
ATOM 8917 C C A MET B 1 294 ? 74.837 28.458 58.823 0.50 11.97 294 MET B C 1
ATOM 8918 C C B MET B 1 294 ? 74.820 28.470 58.781 0.50 12.04 294 MET B C 1
ATOM 8919 O O A MET B 1 294 ? 75.587 28.637 57.845 0.50 12.11 294 MET B O 1
ATOM 8920 O O B MET B 1 294 ? 75.568 28.624 57.801 0.50 12.16 294 MET B O 1
ATOM 8929 N N . ARG B 1 295 ? 73.736 27.711 58.732 1.00 12.44 295 ARG B N 1
ATOM 8930 C CA . ARG B 1 295 ? 73.308 27.118 57.469 1.00 14.31 295 ARG B CA 1
ATOM 8931 C C . ARG B 1 295 ? 73.016 28.178 56.412 1.00 14.12 295 ARG B C 1
ATOM 8932 O O . ARG B 1 295 ? 73.411 28.125 55.239 1.00 18.56 295 ARG B O 1
ATOM 8940 N N . GLU B 1 296 ? 72.322 29.208 56.828 1.00 13.75 296 GLU B N 1
ATOM 8941 C CA . GLU B 1 296 ? 71.859 30.235 55.889 1.00 14.04 296 GLU B CA 1
ATOM 8942 C C . GLU B 1 296 ? 73.044 31.028 55.282 1.00 15.67 296 GLU B C 1
ATOM 8943 O O . GLU B 1 296 ? 72.955 31.387 54.108 1.00 18.80 296 GLU B O 1
ATOM 8949 N N . HIS B 1 297 ? 74.167 31.185 56.009 1.00 11.44 297 HIS B N 1
ATOM 8950 C CA . HIS B 1 297 ? 75.333 31.932 55.560 1.00 12.00 297 HIS B CA 1
ATOM 8951 C C . HIS B 1 297 ? 76.538 31.021 55.298 1.00 10.56 297 HIS B C 1
ATOM 8952 O O . HIS B 1 297 ? 77.610 31.552 54.988 1.00 14.97 297 HIS B O 1
ATOM 8959 N N . ASN B 1 298 ? 76.297 29.695 55.340 1.00 12.47 298 ASN B N 1
ATOM 8960 C CA . ASN B 1 298 ? 77.343 28.690 55.047 1.00 12.66 298 ASN B CA 1
ATOM 8961 C C . ASN B 1 298 ? 78.548 28.891 55.923 1.00 11.30 298 ASN B C 1
ATOM 8962 O O . ASN B 1 298 ? 79.719 28.779 55.483 1.00 15.97 298 ASN B O 1
ATOM 8967 N N . LEU B 1 299 ? 78.323 29.031 57.189 1.00 12.08 299 LEU B N 1
ATOM 8968 C CA . LEU B 1 299 ? 79.455 29.211 58.108 1.00 10.28 299 LEU B CA 1
ATOM 8969 C C . LEU B 1 299 ? 79.777 27.827 58.665 1.00 12.96 299 LEU B C 1
ATOM 8970 O O . LEU B 1 299 ? 78.947 27.104 59.181 1.00 16.25 299 LEU B O 1
ATOM 8975 N N . LYS B 1 300 ? 81.052 27.531 58.726 1.00 11.55 300 LYS B N 1
ATOM 8976 C CA . LYS B 1 300 ? 81.521 26.225 59.247 1.00 12.41 300 LYS B CA 1
ATOM 8977 C C . LYS B 1 300 ? 82.070 26.423 60.628 1.00 14.18 300 LYS B C 1
ATOM 8978 O O . LYS B 1 300 ? 83.268 26.371 60.818 1.00 22.51 300 LYS B O 1
ATOM 8984 N N . ILE B 1 301 ? 81.248 26.599 61.627 1.00 9.83 301 ILE B N 1
ATOM 8985 C CA . ILE B 1 301 ? 81.671 26.904 63.000 1.00 8.64 301 ILE B CA 1
ATOM 8986 C C . ILE B 1 301 ? 81.450 25.595 63.824 1.00 7.88 301 ILE B C 1
ATOM 8987 O O . ILE B 1 301 ? 80.403 24.964 63.746 1.00 10.21 301 ILE B O 1
ATOM 8992 N N . HIS B 1 302 ? 82.422 25.288 64.682 1.00 6.31 302 HIS B N 1
ATOM 8993 C CA . HIS B 1 302 ? 82.318 24.188 65.612 1.00 6.24 302 HIS B CA 1
ATOM 8994 C C . HIS B 1 302 ? 81.868 24.668 66.974 1.00 6.50 302 HIS B C 1
ATOM 8995 O O . HIS B 1 302 ? 82.564 25.408 67.643 1.00 6.96 302 HIS B O 1
ATOM 9002 N N . VAL B 1 303 ? 80.610 24.333 67.257 1.00 6.65 303 VAL B N 1
ATOM 9003 C CA . VAL B 1 303 ? 80.020 24.806 68.521 1.00 6.66 303 VAL B CA 1
ATOM 9004 C C . VAL B 1 303 ? 80.391 23.908 69.647 1.00 6.67 303 VAL B C 1
ATOM 9005 O O . VAL B 1 303 ? 80.250 22.660 69.531 1.00 5.99 303 VAL B O 1
ATOM 9009 N N . TRP B 1 304 ? 80.946 24.463 70.715 1.00 5.17 304 TRP B N 1
ATOM 9010 C CA . TRP B 1 304 ? 81.383 23.782 71.908 1.00 5.39 304 TRP B CA 1
ATOM 9011 C C . TRP B 1 304 ? 80.556 24.334 73.111 1.00 5.30 304 TRP B C 1
ATOM 9012 O O . TRP B 1 304 ? 79.940 25.360 72.991 1.00 7.08 304 TRP B O 1
ATOM 9023 N N . THR B 1 305 ? 80.589 23.584 74.203 1.00 5.30 305 THR B N 1
ATOM 9024 C CA . THR B 1 305 ? 79.769 23.938 75.354 1.00 5.51 305 THR B CA 1
ATOM 9025 C C . THR B 1 305 ? 80.545 23.958 76.628 1.00 4.92 305 THR B C 1
ATOM 9026 O O . THR B 1 305 ? 81.790 23.925 76.631 1.00 5.89 305 THR B O 1
ATOM 9030 N N . GLU B 1 306 ? 79.881 24.083 77.760 1.00 5.53 306 GLU B N 1
ATOM 9031 C CA . GLU B 1 306 ? 80.456 24.289 79.044 1.00 5.27 306 GLU B CA 1
ATOM 9032 C C . GLU B 1 306 ? 79.485 23.836 80.132 1.00 4.44 306 GLU B C 1
ATOM 9033 O O . GLU B 1 306 ? 78.259 23.828 79.903 1.00 5.46 306 GLU B O 1
ATOM 9039 N N . PHE B 1 307 ? 80.083 23.563 81.291 1.00 4.76 307 PHE B N 1
ATOM 9040 C CA . PHE B 1 307 ? 79.297 23.127 82.411 1.00 4.98 307 PHE B CA 1
ATOM 9041 C C . PHE B 1 307 ? 79.810 23.780 83.686 1.00 5.23 307 PHE B C 1
ATOM 9042 O O . PHE B 1 307 ? 80.943 23.484 84.129 1.00 6.21 307 PHE B O 1
ATOM 9050 N N . TRP B 1 308 ? 78.957 24.662 84.264 1.00 5.92 308 TRP B N 1
ATOM 9051 C CA . TRP B 1 308 ? 79.262 25.409 85.456 1.00 5.94 308 TRP B CA 1
ATOM 9052 C C . TRP B 1 308 ? 77.991 25.334 86.332 1.00 6.42 308 TRP B C 1
ATOM 9053 O O . TRP B 1 308 ? 76.921 25.622 85.856 1.00 8.21 308 TRP B O 1
ATOM 9064 N N . TYR B 1 309 ? 78.226 25.053 87.594 1.00 6.60 309 TYR B N 1
ATOM 9065 C CA . TYR B 1 309 ? 77.145 24.873 88.565 1.00 8.11 309 TYR B CA 1
ATOM 9066 C C . TYR B 1 309 ? 77.237 25.535 89.877 1.00 7.35 309 TYR B C 1
ATOM 9067 O O . TYR B 1 309 ? 76.162 25.697 90.504 1.00 11.55 309 TYR B O 1
ATOM 9076 N N . SER B 1 310 ? 78.410 25.951 90.356 1.00 6.12 310 SER B N 1
ATOM 9077 C CA . SER B 1 310 ? 78.540 26.600 91.652 1.00 7.76 310 SER B CA 1
ATOM 9078 C C . SER B 1 310 ? 79.493 27.720 91.581 1.00 7.08 310 SER B C 1
ATOM 9079 O O . SER B 1 310 ? 80.598 27.539 91.081 1.00 11.66 310 SER B O 1
ATOM 9082 N N . PHE B 1 311 ? 79.135 28.902 92.064 1.00 6.44 311 PHE B N 1
ATOM 9083 C CA . PHE B 1 311 ? 80.014 30.067 92.049 1.00 7.09 311 PHE B CA 1
ATOM 9084 C C . PHE B 1 311 ? 80.145 30.658 93.424 1.00 6.22 311 PHE B C 1
ATOM 9085 O O . PHE B 1 311 ? 79.137 31.108 93.990 1.00 6.76 311 PHE B O 1
ATOM 9093 N N . TYR B 1 312 ? 81.362 30.750 93.941 1.00 6.02 312 TYR B N 1
ATOM 9094 C CA . TYR B 1 312 ? 81.641 31.507 95.129 1.00 6.50 312 TYR B CA 1
ATOM 9095 C C . TYR B 1 312 ? 80.864 30.934 96.325 1.00 6.98 312 TYR B C 1
ATOM 9096 O O . TYR B 1 312 ? 80.341 31.671 97.207 1.00 6.86 312 TYR B O 1
ATOM 9105 N N . ARG B 1 313 ? 80.820 29.634 96.380 1.00 7.11 313 ARG B N 1
ATOM 9106 C CA . ARG B 1 313 ? 80.271 28.836 97.451 1.00 6.84 313 ARG B CA 1
ATOM 9107 C C . ARG B 1 313 ? 80.893 27.423 97.237 1.00 5.69 313 ARG B C 1
ATOM 9108 O O . ARG B 1 313 ? 81.567 27.167 96.207 1.00 6.48 313 ARG B O 1
ATOM 9116 N N . SER B 1 314 ? 80.709 26.514 98.152 1.00 5.47 314 SER B N 1
ATOM 9117 C CA . SER B 1 314 ? 81.194 25.148 97.922 1.00 6.28 314 SER B CA 1
ATOM 9118 C C . SER B 1 314 ? 80.555 24.536 96.692 1.00 6.59 314 SER B C 1
ATOM 9119 O O . SER B 1 314 ? 79.542 24.935 96.190 1.00 6.89 314 SER B O 1
ATOM 9122 N N . SER B 1 315 ? 81.258 23.525 96.155 1.00 5.33 315 SER B N 1
ATOM 9123 C CA . SER B 1 315 ? 80.638 22.771 95.035 1.00 5.94 315 SER B CA 1
ATOM 9124 C C . SER B 1 315 ? 79.310 22.213 95.488 1.00 6.40 315 SER B C 1
ATOM 9125 O O . SER B 1 315 ? 79.060 21.976 96.673 1.00 7.27 315 SER B O 1
ATOM 9128 N N . ASP B 1 316 ? 78.457 21.968 94.504 1.00 5.88 316 ASP B N 1
ATOM 9129 C CA . ASP B 1 316 ? 77.141 21.372 94.762 1.00 5.85 316 ASP B CA 1
ATOM 9130 C C . ASP B 1 316 ? 76.674 20.635 93.544 1.00 8.22 316 ASP B C 1
ATOM 9131 O O . ASP B 1 316 ? 75.747 20.975 92.876 1.00 10.10 316 ASP B O 1
ATOM 9136 N N . PHE B 1 317 ? 77.479 19.604 93.205 1.00 6.68 317 PHE B N 1
ATOM 9137 C CA A PHE B 1 317 ? 77.250 18.838 92.016 0.50 7.36 317 PHE B CA 1
ATOM 9138 C CA B PHE B 1 317 ? 77.118 18.825 92.037 0.50 7.50 317 PHE B CA 1
ATOM 9139 C C . PHE B 1 317 ? 76.742 17.439 92.429 1.00 7.26 317 PHE B C 1
ATOM 9140 O O . PHE B 1 317 ? 77.533 16.457 92.524 1.00 7.09 317 PHE B O 1
ATOM 9155 N N . LYS B 1 318 ? 75.462 17.314 92.788 1.00 6.18 318 LYS B N 1
ATOM 9156 C CA . LYS B 1 318 ? 74.835 16.077 93.278 1.00 6.74 318 LYS B CA 1
ATOM 9157 C C . LYS B 1 318 ? 73.708 15.696 92.359 1.00 7.00 318 LYS B C 1
ATOM 9158 O O . LYS B 1 318 ? 73.581 16.238 91.216 1.00 6.99 318 LYS B O 1
ATOM 9164 N N . GLU B 1 319 ? 72.775 14.777 92.805 1.00 5.87 319 GLU B N 1
ATOM 9165 C CA . GLU B 1 319 ? 71.739 14.318 91.916 1.00 7.03 319 GLU B CA 1
ATOM 9166 C C . GLU B 1 319 ? 70.813 15.397 91.407 1.00 7.39 319 GLU B C 1
ATOM 9167 O O . GLU B 1 319 ? 70.233 15.282 90.320 1.00 6.31 319 GLU B O 1
ATOM 9173 N N . ASP B 1 320 ? 70.721 16.507 92.180 1.00 6.74 320 ASP B N 1
ATOM 9174 C CA . ASP B 1 320 ? 69.794 17.612 91.841 1.00 6.92 320 ASP B CA 1
ATOM 9175 C C . ASP B 1 320 ? 70.097 18.205 90.471 1.00 6.27 320 ASP B C 1
ATOM 9176 O O . ASP B 1 320 ? 69.218 18.811 89.891 1.00 7.66 320 ASP B O 1
ATOM 9181 N N . LYS B 1 321 ? 71.404 18.176 90.046 1.00 7.08 321 LYS B N 1
ATOM 9182 C CA . LYS B 1 321 ? 71.845 18.831 88.829 1.00 6.79 321 LYS B CA 1
ATOM 9183 C C . LYS B 1 321 ? 71.600 18.011 87.581 1.00 6.32 321 LYS B C 1
ATOM 9184 O O . LYS B 1 321 ? 71.828 18.494 86.471 1.00 6.78 321 LYS B O 1
ATOM 9190 N N . LEU B 1 322 ? 71.172 16.706 87.761 1.00 5.85 322 LEU B N 1
ATOM 9191 C CA . LEU B 1 322 ? 71.138 15.851 86.565 1.00 6.58 322 LEU B CA 1
ATOM 9192 C C . LEU B 1 322 ? 70.120 16.277 85.506 1.00 4.92 322 LEU B C 1
ATOM 9193 O O . LEU B 1 322 ? 70.365 16.136 84.324 1.00 5.86 322 LEU B O 1
ATOM 9198 N N . GLY B 1 323 ? 68.978 16.836 85.973 1.00 6.15 323 GLY B N 1
ATOM 9199 C CA . GLY B 1 323 ? 68.046 17.270 84.957 1.00 6.11 323 GLY B CA 1
ATOM 9200 C C . GLY B 1 323 ? 68.601 18.331 84.022 1.00 5.26 323 GLY B C 1
ATOM 9201 O O . GLY B 1 323 ? 68.416 18.268 82.807 1.00 5.41 323 GLY B O 1
ATOM 9202 N N . HIS B 1 324 ? 69.276 19.299 84.615 1.00 5.97 324 HIS B N 1
ATOM 9203 C CA . HIS B 1 324 ? 69.844 20.381 83.787 1.00 5.93 324 HIS B CA 1
ATOM 9204 C C . HIS B 1 324 ? 70.970 19.840 82.901 1.00 5.02 324 HIS B C 1
ATOM 9205 O O . HIS B 1 324 ? 71.023 20.204 81.717 1.00 6.48 324 HIS B O 1
ATOM 9212 N N . ILE B 1 325 ? 71.833 18.974 83.475 1.00 5.66 325 ILE B N 1
ATOM 9213 C CA A ILE B 1 325 ? 72.898 18.485 82.614 0.50 5.83 325 ILE B CA 1
ATOM 9214 C CA B ILE B 1 325 ? 72.931 18.412 82.677 0.50 5.63 325 ILE B CA 1
ATOM 9215 C C . ILE B 1 325 ? 72.373 17.584 81.516 1.00 4.60 325 ILE B C 1
ATOM 9216 O O . ILE B 1 325 ? 72.860 17.633 80.353 1.00 5.51 325 ILE B O 1
ATOM 9225 N N . TYR B 1 326 ? 71.324 16.760 81.795 1.00 5.03 326 TYR B N 1
ATOM 9226 C CA . TYR B 1 326 ? 70.733 15.938 80.720 1.00 6.13 326 TYR B CA 1
ATOM 9227 C C . TYR B 1 326 ? 70.113 16.829 79.643 1.00 4.72 326 TYR B C 1
ATOM 9228 O O . TYR B 1 326 ? 70.229 16.553 78.448 1.00 5.39 326 TYR B O 1
ATOM 9237 N N . TYR B 1 327 ? 69.404 17.892 80.083 1.00 4.53 327 TYR B N 1
ATOM 9238 C CA . TYR B 1 327 ? 68.833 18.830 79.152 1.00 4.79 327 TYR B CA 1
ATOM 9239 C C . TYR B 1 327 ? 69.843 19.495 78.233 1.00 4.61 327 TYR B C 1
ATOM 9240 O O . TYR B 1 327 ? 69.640 19.570 77.043 1.00 6.71 327 TYR B O 1
ATOM 9249 N N . LYS B 1 328 ? 70.916 19.997 78.864 1.00 4.92 328 LYS B N 1
ATOM 9250 C CA . LYS B 1 328 ? 71.865 20.827 78.151 1.00 5.61 328 LYS B CA 1
ATOM 9251 C C . LYS B 1 328 ? 72.740 19.968 77.205 1.00 4.83 328 LYS B C 1
ATOM 9252 O O . LYS B 1 328 ? 72.841 20.257 76.040 1.00 5.34 328 LYS B O 1
ATOM 9258 N N . THR B 1 329 ? 73.230 18.834 77.725 1.00 5.25 329 THR B N 1
ATOM 9259 C CA . THR B 1 329 ? 73.890 17.861 76.851 1.00 5.32 329 THR B CA 1
ATOM 9260 C C . THR B 1 329 ? 72.962 17.415 75.732 1.00 5.52 329 THR B C 1
ATOM 9261 O O . THR B 1 329 ? 73.411 17.278 74.569 1.00 6.28 329 THR B O 1
ATOM 9265 N N . GLY B 1 330 ? 71.683 17.203 76.041 1.00 6.25 330 GLY B N 1
ATOM 9266 C CA . GLY B 1 330 ? 70.757 16.726 75.076 1.00 6.96 330 GLY B CA 1
ATOM 9267 C C . GLY B 1 330 ? 70.616 17.696 73.892 1.00 5.62 330 GLY B C 1
ATOM 9268 O O . GLY B 1 330 ? 70.696 17.308 72.727 1.00 6.02 330 GLY B O 1
ATOM 9269 N N . ILE B 1 331 ? 70.264 18.942 74.256 1.00 5.34 331 ILE B N 1
ATOM 9270 C CA . ILE B 1 331 ? 70.011 19.894 73.155 1.00 5.97 331 ILE B CA 1
ATOM 9271 C C . ILE B 1 331 ? 71.280 20.266 72.378 1.00 5.05 331 ILE B C 1
ATOM 9272 O O . ILE B 1 331 ? 71.243 20.483 71.171 1.00 7.33 331 ILE B O 1
ATOM 9277 N N . TYR B 1 332 ? 72.382 20.291 73.130 1.00 5.34 332 TYR B N 1
ATOM 9278 C CA . TYR B 1 332 ? 73.699 20.467 72.491 1.00 6.50 332 TYR B CA 1
ATOM 9279 C C . TYR B 1 332 ? 73.950 19.361 71.447 1.00 7.16 332 TYR B C 1
ATOM 9280 O O . TYR B 1 332 ? 74.238 19.640 70.277 1.00 7.39 332 TYR B O 1
ATOM 9289 N N . ARG B 1 333 ? 73.889 18.082 71.870 1.00 6.55 333 ARG B N 1
ATOM 9290 C CA . ARG B 1 333 ? 74.210 17.020 70.967 1.00 7.63 333 ARG B CA 1
ATOM 9291 C C . ARG B 1 333 ? 73.162 16.842 69.829 1.00 7.11 333 ARG B C 1
ATOM 9292 O O . ARG B 1 333 ? 73.550 16.483 68.688 1.00 9.84 333 ARG B O 1
ATOM 9300 N N . TYR B 1 334 ? 71.895 17.244 70.093 1.00 8.92 334 TYR B N 1
ATOM 9301 C CA . TYR B 1 334 ? 70.933 17.275 69.045 1.00 8.66 334 TYR B CA 1
ATOM 9302 C C . TYR B 1 334 ? 71.454 18.114 67.837 1.00 7.87 334 TYR B C 1
ATOM 9303 O O . TYR B 1 334 ? 71.495 17.696 66.696 1.00 9.37 334 TYR B O 1
ATOM 9312 N N . HIS B 1 335 ? 71.837 19.311 68.160 1.00 6.52 335 HIS B N 1
ATOM 9313 C CA . HIS B 1 335 ? 72.335 20.254 67.144 1.00 6.16 335 HIS B CA 1
ATOM 9314 C C . HIS B 1 335 ? 73.716 19.892 66.573 1.00 7.14 335 HIS B C 1
ATOM 9315 O O . HIS B 1 335 ? 73.949 19.992 65.385 1.00 8.14 335 HIS B O 1
ATOM 9322 N N . VAL B 1 336 ? 74.664 19.599 67.451 1.00 7.16 336 VAL B N 1
ATOM 9323 C CA . VAL B 1 336 ? 76.063 19.393 67.005 1.00 9.34 336 VAL B CA 1
ATOM 9324 C C . VAL B 1 336 ? 76.173 18.148 66.134 1.00 9.96 336 VAL B C 1
ATOM 9325 O O . VAL B 1 336 ? 76.969 18.101 65.195 1.00 10.45 336 VAL B O 1
ATOM 9329 N N . ARG B 1 337 ? 75.444 17.083 66.438 1.00 9.10 337 ARG B N 1
ATOM 9330 C CA . ARG B 1 337 ? 75.526 15.890 65.650 1.00 11.40 337 ARG B CA 1
ATOM 9331 C C . ARG B 1 337 ? 74.927 16.142 64.227 1.00 10.53 337 ARG B C 1
ATOM 9332 O O . ARG B 1 337 ? 75.488 15.677 63.268 1.00 13.39 337 ARG B O 1
ATOM 9340 N N . LYS B 1 338 ? 73.885 16.990 64.075 1.00 9.39 338 LYS B N 1
ATOM 9341 C CA . LYS B 1 338 ? 73.399 17.371 62.816 1.00 11.97 338 LYS B CA 1
ATOM 9342 C C . LYS B 1 338 ? 74.434 18.249 62.075 1.00 11.63 338 LYS B C 1
ATOM 9343 O O . LYS B 1 338 ? 74.548 18.173 60.896 1.00 15.57 338 LYS B O 1
ATOM 9349 N N . ALA B 1 339 ? 75.108 19.121 62.791 1.00 10.45 339 ALA B N 1
ATOM 9350 C CA . ALA B 1 339 ? 76.151 19.910 62.213 1.00 11.15 339 ALA B CA 1
ATOM 9351 C C . ALA B 1 339 ? 77.336 19.060 61.725 1.00 10.91 339 ALA B C 1
ATOM 9352 O O . ALA B 1 339 ? 78.089 19.508 60.846 1.00 14.07 339 ALA B O 1
ATOM 9354 N N . GLY B 1 340 ? 77.577 17.967 62.385 1.00 10.12 340 GLY B N 1
ATOM 9355 C CA . GLY B 1 340 ? 78.690 17.063 62.041 1.00 11.31 340 GLY B CA 1
ATOM 9356 C C . GLY B 1 340 ? 80.009 17.404 62.603 1.00 9.94 340 GLY B C 1
ATOM 9357 O O . GLY B 1 340 ? 80.987 16.889 62.042 1.00 10.77 340 GLY B O 1
ATOM 9358 N N . THR B 1 341 ? 80.067 18.197 63.649 1.00 7.51 341 THR B N 1
ATOM 9359 C CA . THR B 1 341 ? 81.349 18.606 64.229 1.00 9.27 341 THR B CA 1
ATOM 9360 C C . THR B 1 341 ? 81.490 17.857 65.568 1.00 8.24 341 THR B C 1
ATOM 9361 O O . THR B 1 341 ? 80.457 17.429 66.119 1.00 8.53 341 THR B O 1
ATOM 9365 N N . PRO B 1 342 ? 82.724 17.811 66.137 1.00 8.54 342 PRO B N 1
ATOM 9366 C CA . PRO B 1 342 ? 82.852 17.018 67.361 1.00 7.12 342 PRO B CA 1
ATOM 9367 C C . PRO B 1 342 ? 82.176 17.672 68.566 1.00 7.48 342 PRO B C 1
ATOM 9368 O O . PRO B 1 342 ? 82.367 18.847 68.805 1.00 7.63 342 PRO B O 1
ATOM 9372 N N . PRO B 1 343 ? 81.498 16.876 69.419 1.00 6.42 343 PRO B N 1
ATOM 9373 C CA . PRO B 1 343 ? 80.984 17.394 70.704 1.00 6.05 343 PRO B CA 1
ATOM 9374 C C . PRO B 1 343 ? 82.112 17.612 71.669 1.00 5.12 343 PRO B C 1
ATOM 9375 O O . PRO B 1 343 ? 82.917 16.679 71.873 1.00 6.52 343 PRO B O 1
ATOM 9379 N N . LEU B 1 344 ? 82.167 18.806 72.237 1.00 5.32 344 LEU B N 1
ATOM 9380 C CA . LEU B 1 344 ? 83.326 19.163 73.095 1.00 6.46 344 LEU B CA 1
ATOM 9381 C C . LEU B 1 344 ? 82.885 20.174 74.167 1.00 5.63 344 LEU B C 1
ATOM 9382 O O . LEU B 1 344 ? 82.144 21.110 73.854 1.00 6.85 344 LEU B O 1
ATOM 9387 N N . SER B 1 345 ? 83.284 19.923 75.426 1.00 4.77 345 SER B N 1
ATOM 9388 C CA . SER B 1 345 ? 83.120 20.870 76.514 1.00 4.92 345 SER B CA 1
ATOM 9389 C C . SER B 1 345 ? 84.375 21.611 76.682 1.00 4.90 345 SER B C 1
ATOM 9390 O O . SER B 1 345 ? 85.362 21.071 77.228 1.00 5.84 345 SER B O 1
ATOM 9393 N N . ILE B 1 346 ? 84.396 22.877 76.260 1.00 5.23 346 ILE B N 1
ATOM 9394 C CA . ILE B 1 346 ? 85.621 23.660 76.345 1.00 5.62 346 ILE B CA 1
ATOM 9395 C C . ILE B 1 346 ? 85.832 24.274 77.680 1.00 5.33 346 ILE B C 1
ATOM 9396 O O . ILE B 1 346 ? 86.942 24.667 78.012 1.00 6.48 346 ILE B O 1
ATOM 9401 N N . GLU B 1 347 ? 84.786 24.334 78.518 1.00 6.10 347 GLU B N 1
ATOM 9402 C CA . GLU B 1 347 ? 84.968 24.750 79.897 1.00 5.68 347 GLU B CA 1
ATOM 9403 C C . GLU B 1 347 ? 84.189 23.838 80.807 1.00 5.71 347 GLU B C 1
ATOM 9404 O O . GLU B 1 347 ? 82.954 23.871 80.868 1.00 7.23 347 GLU B O 1
ATOM 9410 N N . THR B 1 348 ? 84.875 23.017 81.563 1.00 5.28 348 THR B N 1
ATOM 9411 C CA . THR B 1 348 ? 84.277 22.034 82.481 1.00 4.87 348 THR B CA 1
ATOM 9412 C C . THR B 1 348 ? 84.707 22.417 83.874 1.00 5.22 348 THR B C 1
ATOM 9413 O O . THR B 1 348 ? 85.904 22.378 84.144 1.00 6.07 348 THR B O 1
ATOM 9417 N N . GLN B 1 349 ? 83.752 22.911 84.688 1.00 5.37 349 GLN B N 1
ATOM 9418 C CA . GLN B 1 349 ? 84.125 23.637 85.881 1.00 6.09 349 GLN B CA 1
ATOM 9419 C C . GLN B 1 349 ? 85.150 22.865 86.761 1.00 4.96 349 GLN B C 1
ATOM 9420 O O . GLN B 1 349 ? 84.845 21.766 87.311 1.00 5.58 349 GLN B O 1
ATOM 9426 N N . SER B 1 350 ? 86.293 23.548 87.003 1.00 4.11 350 SER B N 1
ATOM 9427 C CA . SER B 1 350 ? 87.301 22.990 87.885 1.00 4.46 350 SER B CA 1
ATOM 9428 C C . SER B 1 350 ? 87.892 24.091 88.834 1.00 4.13 350 SER B C 1
ATOM 9429 O O . SER B 1 350 ? 88.855 23.879 89.483 1.00 5.39 350 SER B O 1
ATOM 9432 N N . SER B 1 351 ? 87.157 25.196 88.901 1.00 4.91 351 SER B N 1
ATOM 9433 C CA . SER B 1 351 ? 87.563 26.313 89.773 1.00 5.16 351 SER B CA 1
ATOM 9434 C C . SER B 1 351 ? 86.326 27.191 90.032 1.00 5.60 351 SER B C 1
ATOM 9435 O O . SER B 1 351 ? 85.249 26.898 89.480 1.00 5.60 351 SER B O 1
ATOM 9438 N N . LEU B 1 352 ? 86.444 28.228 90.870 1.00 5.02 352 LEU B N 1
ATOM 9439 C CA . LEU B 1 352 ? 85.481 29.233 91.174 1.00 5.20 352 LEU B CA 1
ATOM 9440 C C . LEU B 1 352 ? 84.422 28.770 92.137 1.00 5.59 352 LEU B C 1
ATOM 9441 O O . LEU B 1 352 ? 83.561 29.575 92.513 1.00 7.33 352 LEU B O 1
ATOM 9446 N N . ALA B 1 353 ? 84.479 27.492 92.577 1.00 6.57 353 ALA B N 1
ATOM 9447 C CA . ALA B 1 353 ? 83.759 27.057 93.775 1.00 6.67 353 ALA B CA 1
ATOM 9448 C C . ALA B 1 353 ? 84.765 27.006 94.894 1.00 6.44 353 ALA B C 1
ATOM 9449 O O . ALA B 1 353 ? 85.958 26.739 94.658 1.00 9.29 353 ALA B O 1
ATOM 9451 N N . HIS B 1 354 ? 84.366 27.423 96.114 1.00 6.34 354 HIS B N 1
ATOM 9452 C CA . HIS B 1 354 ? 85.311 27.595 97.180 1.00 8.79 354 HIS B CA 1
ATOM 9453 C C . HIS B 1 354 ? 86.011 26.337 97.606 1.00 8.53 354 HIS B C 1
ATOM 9454 O O . HIS B 1 354 ? 87.172 26.338 98.007 1.00 9.57 354 HIS B O 1
ATOM 9461 N N . THR B 1 355 ? 85.330 25.205 97.620 1.00 7.12 355 THR B N 1
ATOM 9462 C CA . THR B 1 355 ? 85.882 23.892 97.833 1.00 5.33 355 THR B CA 1
ATOM 9463 C C . THR B 1 355 ? 85.179 22.925 96.898 1.00 6.15 355 THR B C 1
ATOM 9464 O O . THR B 1 355 ? 83.952 22.901 96.864 1.00 8.14 355 THR B O 1
ATOM 9468 N N . ILE B 1 356 ? 85.929 22.187 96.058 1.00 5.87 356 ILE B N 1
ATOM 9469 C CA . ILE B 1 356 ? 85.385 21.256 95.134 1.00 6.38 356 ILE B CA 1
ATOM 9470 C C . ILE B 1 356 ? 85.511 19.895 95.674 1.00 6.51 356 ILE B C 1
ATOM 9471 O O . ILE B 1 356 ? 86.606 19.316 95.781 1.00 6.61 356 ILE B O 1
ATOM 9476 N N . ASP B 1 357 ? 84.400 19.280 96.047 1.00 5.85 357 ASP B N 1
ATOM 9477 C CA . ASP B 1 357 ? 84.422 17.889 96.528 1.00 6.40 357 ASP B CA 1
ATOM 9478 C C . ASP B 1 357 ? 84.785 16.975 95.354 1.00 5.84 357 ASP B C 1
ATOM 9479 O O . ASP B 1 357 ? 84.192 17.081 94.295 1.00 6.22 357 ASP B O 1
ATOM 9484 N N . PRO B 1 358 ? 85.758 16.066 95.526 1.00 5.65 358 PRO B N 1
ATOM 9485 C CA . PRO B 1 358 ? 86.195 15.266 94.376 1.00 5.55 358 PRO B CA 1
ATOM 9486 C C . PRO B 1 358 ? 85.148 14.294 93.836 1.00 4.78 358 PRO B C 1
ATOM 9487 O O . PRO B 1 358 ? 85.150 14.002 92.669 1.00 6.41 358 PRO B O 1
ATOM 9491 N N . THR B 1 359 ? 84.232 13.863 94.721 1.00 6.22 359 THR B N 1
ATOM 9492 C CA . THR B 1 359 ? 83.152 12.964 94.257 1.00 6.33 359 THR B CA 1
ATOM 9493 C C . THR B 1 359 ? 82.129 13.683 93.366 1.00 5.79 359 THR B C 1
ATOM 9494 O O . THR B 1 359 ? 81.604 13.160 92.412 1.00 6.22 359 THR B O 1
ATOM 9498 N N . GLU B 1 360 ? 81.888 14.964 93.697 1.00 5.29 360 GLU B N 1
ATOM 9499 C CA . GLU B 1 360 ? 80.985 15.841 92.932 1.00 5.05 360 GLU B CA 1
ATOM 9500 C C . GLU B 1 360 ? 81.650 16.223 91.603 1.00 4.78 360 GLU B C 1
ATOM 9501 O O . GLU B 1 360 ? 81.019 16.148 90.577 1.00 6.12 360 GLU B O 1
ATOM 9507 N N . ALA B 1 361 ? 82.932 16.561 91.640 1.00 6.22 361 ALA B N 1
ATOM 9508 C CA . ALA B 1 361 ? 83.684 16.821 90.427 1.00 6.10 361 ALA B CA 1
ATOM 9509 C C . ALA B 1 361 ? 83.616 15.546 89.521 1.00 4.95 361 ALA B C 1
ATOM 9510 O O . ALA B 1 361 ? 83.383 15.615 88.346 1.00 5.83 361 ALA B O 1
ATOM 9512 N N . GLU B 1 362 ? 83.869 14.357 90.136 1.00 5.78 362 GLU B N 1
ATOM 9513 C CA . GLU B 1 362 ? 83.871 13.106 89.346 1.00 5.53 362 GLU B CA 1
ATOM 9514 C C . GLU B 1 362 ? 82.484 12.918 88.708 1.00 6.04 362 GLU B C 1
ATOM 9515 O O . GLU B 1 362 ? 82.392 12.570 87.539 1.00 6.16 362 GLU B O 1
ATOM 9521 N N . LEU B 1 363 ? 81.391 13.163 89.453 1.00 5.62 363 LEU B N 1
ATOM 9522 C CA . LEU B 1 363 ? 80.045 12.970 88.859 1.00 6.18 363 LEU B CA 1
ATOM 9523 C C . LEU B 1 363 ? 79.900 13.937 87.639 1.00 4.84 363 LEU B C 1
ATOM 9524 O O . LEU B 1 363 ? 79.451 13.456 86.588 1.00 5.70 363 LEU B O 1
ATOM 9529 N N . LEU B 1 364 ? 80.206 15.215 87.817 1.00 5.76 364 LEU B N 1
ATOM 9530 C CA . LEU B 1 364 ? 80.114 16.156 86.717 1.00 5.79 364 LEU B CA 1
ATOM 9531 C C . LEU B 1 364 ? 80.884 15.747 85.464 1.00 5.81 364 LEU B C 1
ATOM 9532 O O . LEU B 1 364 ? 80.361 15.723 84.344 1.00 8.26 364 LEU B O 1
ATOM 9537 N N . TYR B 1 365 ? 82.158 15.399 85.707 1.00 5.80 365 TYR B N 1
ATOM 9538 C CA . TYR B 1 365 ? 82.986 15.127 84.559 1.00 5.82 365 TYR B CA 1
ATOM 9539 C C . TYR B 1 365 ? 82.676 13.817 83.883 1.00 4.89 365 TYR B C 1
ATOM 9540 O O . TYR B 1 365 ? 82.643 13.722 82.637 1.00 6.21 365 TYR B O 1
ATOM 9549 N N . SER B 1 366 ? 82.456 12.795 84.717 1.00 5.53 366 SER B N 1
ATOM 9550 C CA . SER B 1 366 ? 82.259 11.412 84.221 1.00 6.23 366 SER B CA 1
ATOM 9551 C C . SER B 1 366 ? 80.929 11.186 83.572 1.00 6.50 366 SER B C 1
ATOM 9552 O O . SER B 1 366 ? 80.773 10.245 82.828 1.00 6.62 366 SER B O 1
ATOM 9555 N N . ILE B 1 367 ? 79.959 12.090 83.814 1.00 5.48 367 ILE B N 1
ATOM 9556 C CA . ILE B 1 367 ? 78.666 11.991 83.135 1.00 6.56 367 ILE B CA 1
ATOM 9557 C C . ILE B 1 367 ? 78.644 12.588 81.765 1.00 5.11 367 ILE B C 1
ATOM 9558 O O . ILE B 1 367 ? 77.799 12.280 80.968 1.00 6.48 367 ILE B O 1
ATOM 9563 N N . LEU B 1 368 ? 79.691 13.364 81.435 1.00 5.16 368 LEU B N 1
ATOM 9564 C CA . LEU B 1 368 ? 79.711 13.959 80.106 1.00 5.56 368 LEU B CA 1
ATOM 9565 C C . LEU B 1 368 ? 79.879 12.997 78.972 1.00 5.43 368 LEU B C 1
ATOM 9566 O O . LEU B 1 368 ? 79.104 13.055 78.025 1.00 6.43 368 LEU B O 1
ATOM 9571 N N . PRO B 1 369 ? 80.814 12.022 79.107 1.00 5.06 369 PRO B N 1
ATOM 9572 C CA . PRO B 1 369 ? 80.969 11.068 77.964 1.00 6.71 369 PRO B CA 1
ATOM 9573 C C . PRO B 1 369 ? 79.695 10.241 77.647 1.00 6.26 369 PRO B C 1
ATOM 9574 O O . PRO B 1 369 ? 79.245 10.225 76.479 1.00 6.75 369 PRO B O 1
ATOM 9578 N N . PRO B 1 370 ? 79.000 9.701 78.652 1.00 6.18 370 PRO B N 1
ATOM 9579 C CA . PRO B 1 370 ? 77.764 8.969 78.340 1.00 6.71 370 PRO B CA 1
ATOM 9580 C C . PRO B 1 370 ? 76.640 9.884 77.849 1.00 6.99 370 PRO B C 1
ATOM 9581 O O . PRO B 1 370 ? 75.778 9.406 77.136 1.00 10.55 370 PRO B O 1
ATOM 9585 N N . LEU B 1 371 ? 76.705 11.215 78.151 1.00 5.82 371 LEU B N 1
ATOM 9586 C CA . LEU B 1 371 ? 75.735 12.150 77.648 1.00 6.27 371 LEU B CA 1
ATOM 9587 C C . LEU B 1 371 ? 76.191 12.782 76.324 1.00 6.57 371 LEU B C 1
ATOM 9588 O O . LEU B 1 371 ? 75.616 13.732 75.856 1.00 7.06 371 LEU B O 1
ATOM 9593 N N . GLY B 1 372 ? 77.241 12.161 75.687 1.00 5.83 372 GLY B N 1
ATOM 9594 C CA . GLY B 1 372 ? 77.599 12.493 74.315 1.00 6.31 372 GLY B CA 1
ATOM 9595 C C . GLY B 1 372 ? 78.821 13.326 74.087 1.00 5.55 372 GLY B C 1
ATOM 9596 O O . GLY B 1 372 ? 79.082 13.703 72.971 1.00 7.00 372 GLY B O 1
ATOM 9597 N N . ILE B 1 373 ? 79.558 13.613 75.176 1.00 5.15 373 ILE B N 1
ATOM 9598 C CA . ILE B 1 373 ? 80.680 14.560 75.070 1.00 5.79 373 ILE B CA 1
ATOM 9599 C C . ILE B 1 373 ? 81.959 13.974 75.661 1.00 5.83 373 ILE B C 1
ATOM 9600 O O . ILE B 1 373 ? 82.187 13.979 76.868 1.00 7.42 373 ILE B O 1
ATOM 9605 N N . PRO B 1 374 ? 82.787 13.379 74.766 1.00 5.73 374 PRO B N 1
ATOM 9606 C CA . PRO B 1 374 ? 83.981 12.661 75.282 1.00 6.82 374 PRO B CA 1
ATOM 9607 C C . PRO B 1 374 ? 85.250 13.589 75.324 1.00 7.39 374 PRO B C 1
ATOM 9608 O O . PRO B 1 374 ? 86.199 13.220 75.940 1.00 7.16 374 PRO B O 1
ATOM 9612 N N . ASN B 1 375 ? 85.125 14.709 74.626 1.00 5.95 375 ASN B N 1
ATOM 9613 C CA . ASN B 1 375 ? 86.205 15.708 74.499 1.00 5.61 375 ASN B CA 1
ATOM 9614 C C . ASN B 1 375 ? 85.965 16.765 75.550 1.00 5.76 375 ASN B C 1
ATOM 9615 O O . ASN B 1 375 ? 84.924 17.456 75.524 1.00 5.93 375 ASN B O 1
ATOM 9620 N N . ILE B 1 376 ? 86.905 16.876 76.500 1.00 5.35 376 ILE B N 1
ATOM 9621 C CA . ILE B 1 376 ? 86.676 17.677 77.685 1.00 5.41 376 ILE B CA 1
ATOM 9622 C C . ILE B 1 376 ? 87.861 18.508 78.049 1.00 4.85 376 ILE B C 1
ATOM 9623 O O . ILE B 1 376 ? 88.974 17.953 78.133 1.00 5.59 376 ILE B O 1
ATOM 9628 N N . ASN B 1 377 ? 87.670 19.808 78.273 1.00 5.04 377 ASN B N 1
ATOM 9629 C CA . ASN B 1 377 ? 88.661 20.730 78.733 1.00 4.99 377 ASN B CA 1
ATOM 9630 C C . ASN B 1 377 ? 88.242 21.222 80.130 1.00 5.00 377 ASN B C 1
ATOM 9631 O O . ASN B 1 377 ? 87.121 21.675 80.293 1.00 5.29 377 ASN B O 1
ATOM 9636 N N . TYR B 1 378 ? 89.162 21.170 81.080 1.00 4.54 378 TYR B N 1
ATOM 9637 C CA . TYR B 1 378 ? 88.902 21.502 82.512 1.00 5.55 378 TYR B CA 1
ATOM 9638 C C . TYR B 1 378 ? 89.362 22.965 82.693 1.00 5.58 378 TYR B C 1
ATOM 9639 O O . TYR B 1 378 ? 90.515 23.336 82.392 1.00 5.39 378 TYR B O 1
ATOM 9648 N N . TYR B 1 379 ? 88.445 23.833 83.099 1.00 4.82 379 TYR B N 1
ATOM 9649 C CA . TYR B 1 379 ? 88.710 25.266 83.252 1.00 5.02 379 TYR B CA 1
ATOM 9650 C C . TYR B 1 379 ? 88.316 25.659 84.675 1.00 5.75 379 TYR B C 1
ATOM 9651 O O . TYR B 1 379 ? 87.179 25.364 85.056 1.00 5.81 379 TYR B O 1
ATOM 9660 N N . LEU B 1 380 ? 89.123 26.380 85.460 1.00 5.23 380 LEU B N 1
ATOM 9661 C CA . LEU B 1 380 ? 90.480 26.729 85.178 1.00 4.86 380 LEU B CA 1
ATOM 9662 C C . LEU B 1 380 ? 91.400 25.659 85.740 1.00 6.07 380 LEU B C 1
ATOM 9663 O O . LEU B 1 380 ? 91.373 25.339 86.937 1.00 7.01 380 LEU B O 1
ATOM 9668 N N . PHE B 1 381 ? 92.231 25.050 84.881 1.00 5.84 381 PHE B N 1
ATOM 9669 C CA . PHE B 1 381 ? 93.067 23.928 85.389 1.00 5.86 381 PHE B CA 1
ATOM 9670 C C . PHE B 1 381 ? 94.243 24.402 86.224 1.00 6.19 381 PHE B C 1
ATOM 9671 O O . PHE B 1 381 ? 94.562 23.859 87.296 1.00 6.78 381 PHE B O 1
ATOM 9679 N N . VAL B 1 382 ? 94.923 25.492 85.733 1.00 5.74 382 VAL B N 1
ATOM 9680 C CA . VAL B 1 382 ? 96.152 25.994 86.378 1.00 5.88 382 VAL B CA 1
ATOM 9681 C C . VAL B 1 382 ? 95.782 27.347 87.050 1.00 5.01 382 VAL B C 1
ATOM 9682 O O . VAL B 1 382 ? 95.477 28.363 86.379 1.00 6.70 382 VAL B O 1
ATOM 9686 N N . GLY B 1 383 ? 95.893 27.380 88.395 1.00 6.34 383 GLY B N 1
ATOM 9687 C CA . GLY B 1 383 ? 95.555 28.536 89.148 1.00 6.49 383 GLY B CA 1
ATOM 9688 C C . GLY B 1 383 ? 96.527 29.683 88.852 1.00 6.62 383 GLY B C 1
ATOM 9689 O O . GLY B 1 383 ? 97.743 29.458 88.580 1.00 7.24 383 GLY B O 1
ATOM 9690 N N . GLY B 1 384 ? 96.046 30.899 88.900 1.00 7.17 384 GLY B N 1
ATOM 9691 C CA . GLY B 1 384 ? 96.808 32.095 88.533 1.00 7.21 384 GLY B CA 1
ATOM 9692 C C . GLY B 1 384 ? 96.558 33.305 89.479 1.00 6.34 384 GLY B C 1
ATOM 9693 O O . GLY B 1 384 ? 96.036 33.179 90.572 1.00 7.05 384 GLY B O 1
ATOM 9694 N N . GLU B 1 385 ? 96.983 34.437 88.906 1.00 6.87 385 GLU B N 1
ATOM 9695 C CA . GLU B 1 385 ? 96.909 35.725 89.621 1.00 6.92 385 GLU B CA 1
ATOM 9696 C C . GLU B 1 385 ? 96.716 36.805 88.583 1.00 7.74 385 GLU B C 1
ATOM 9697 O O . GLU B 1 385 ? 97.278 36.714 87.487 1.00 8.36 385 GLU B O 1
ATOM 9703 N N . ASN B 1 386 ? 95.912 37.819 88.944 1.00 6.61 386 ASN B N 1
ATOM 9704 C CA . ASN B 1 386 ? 95.678 38.892 87.958 1.00 6.08 386 ASN B CA 1
ATOM 9705 C C . ASN B 1 386 ? 96.681 40.039 88.089 1.00 7.37 386 ASN B C 1
ATOM 9706 O O . ASN B 1 386 ? 96.827 40.609 89.161 1.00 8.82 386 ASN B O 1
ATOM 9711 N N . PRO B 1 387 ? 97.300 40.392 86.964 1.00 7.14 387 PRO B N 1
ATOM 9712 C CA . PRO B 1 387 ? 98.146 41.619 86.952 1.00 8.26 387 PRO B CA 1
ATOM 9713 C C . PRO B 1 387 ? 97.412 42.860 87.378 1.00 8.00 387 PRO B C 1
ATOM 9714 O O . PRO B 1 387 ? 96.183 43.014 87.081 1.00 8.11 387 PRO B O 1
ATOM 9718 N N . GLU B 1 388 ? 98.148 43.730 88.035 1.00 9.36 388 GLU B N 1
ATOM 9719 C CA . GLU B 1 388 ? 97.539 44.941 88.507 1.00 11.54 388 GLU B CA 1
ATOM 9720 C C . GLU B 1 388 ? 96.862 45.738 87.437 1.00 8.44 388 GLU B C 1
ATOM 9721 O O . GLU B 1 388 ? 97.392 45.947 86.347 1.00 9.31 388 GLU B O 1
ATOM 9727 N N . GLY B 1 389 ? 95.616 46.186 87.699 1.00 8.86 389 GLY B N 1
ATOM 9728 C CA . GLY B 1 389 ? 94.845 46.916 86.731 1.00 9.54 389 GLY B CA 1
ATOM 9729 C C . GLY B 1 389 ? 93.902 46.108 85.845 1.00 8.69 389 GLY B C 1
ATOM 9730 O O . GLY B 1 389 ? 93.071 46.690 85.128 1.00 11.89 389 GLY B O 1
ATOM 9731 N N . TYR B 1 390 ? 94.052 44.773 85.902 1.00 7.16 390 TYR B N 1
ATOM 9732 C CA . TYR B 1 390 ? 93.304 43.845 85.102 1.00 7.80 390 TYR B CA 1
ATOM 9733 C C . TYR B 1 390 ? 92.339 42.977 85.917 1.00 7.27 390 TYR B C 1
ATOM 9734 O O . TYR B 1 390 ? 91.521 42.275 85.275 1.00 8.98 390 TYR B O 1
ATOM 9743 N N . GLU B 1 391 ? 92.292 43.175 87.225 1.00 7.53 391 GLU B N 1
ATOM 9744 C CA . GLU B 1 391 ? 91.265 42.538 88.058 1.00 8.68 391 GLU B CA 1
ATOM 9745 C C . GLU B 1 391 ? 89.851 42.963 87.611 1.00 7.91 391 GLU B C 1
ATOM 9746 O O . GLU B 1 391 ? 89.639 44.059 87.110 1.00 9.96 391 GLU B O 1
ATOM 9752 N N . SER B 1 392 ? 88.914 42.036 87.946 1.00 8.09 392 SER B N 1
ATOM 9753 C CA . SER B 1 392 ? 87.508 42.341 87.851 1.00 8.72 392 SER B CA 1
ATOM 9754 C C . SER B 1 392 ? 86.787 41.583 88.988 1.00 7.99 392 SER B C 1
ATOM 9755 O O . SER B 1 392 ? 86.584 42.086 90.076 1.00 9.11 392 SER B O 1
ATOM 9758 N N . HIS B 1 393 ? 86.436 40.340 88.708 1.00 6.22 393 HIS B N 1
ATOM 9759 C CA . HIS B 1 393 ? 85.465 39.630 89.522 1.00 6.08 393 HIS B CA 1
ATOM 9760 C C . HIS B 1 393 ? 86.025 39.008 90.781 1.00 5.31 393 HIS B C 1
ATOM 9761 O O . HIS B 1 393 ? 85.248 38.542 91.614 1.00 7.79 393 HIS B O 1
ATOM 9768 N N . ASN B 1 394 ? 87.369 38.969 90.949 1.00 6.13 394 ASN B N 1
ATOM 9769 C CA . ASN B 1 394 ? 87.974 38.199 92.007 1.00 5.51 394 ASN B CA 1
ATOM 9770 C C . ASN B 1 394 ? 89.050 38.958 92.785 1.00 6.90 394 ASN B C 1
ATOM 9771 O O . ASN B 1 394 ? 89.764 38.397 93.576 1.00 8.72 394 ASN B O 1
ATOM 9776 N N . GLY B 1 395 ? 89.218 40.247 92.482 1.00 6.93 395 GLY B N 1
ATOM 9777 C CA . GLY B 1 395 ? 90.404 41.030 92.954 1.00 8.16 395 GLY B CA 1
ATOM 9778 C C . GLY B 1 395 ? 91.721 40.373 92.408 1.00 8.07 395 GLY B C 1
ATOM 9779 O O . GLY B 1 395 ? 91.805 39.896 91.243 1.00 8.69 395 GLY B O 1
ATOM 9780 N N . ILE B 1 396 ? 92.766 40.332 93.240 1.00 7.14 396 ILE B N 1
ATOM 9781 C CA . ILE B 1 396 ? 94.045 39.785 92.853 1.00 7.21 396 ILE B CA 1
ATOM 9782 C C . ILE B 1 396 ? 93.933 38.344 92.368 1.00 6.79 396 ILE B C 1
ATOM 9783 O O . ILE B 1 396 ? 94.668 37.917 91.461 1.00 7.14 396 ILE B O 1
ATOM 9788 N N . THR B 1 397 ? 93.069 37.515 92.934 1.00 7.07 397 THR B N 1
ATOM 9789 C CA . THR B 1 397 ? 93.184 36.068 92.790 1.00 5.69 397 THR B CA 1
ATOM 9790 C C . THR B 1 397 ? 92.636 35.575 91.491 1.00 6.07 397 THR B C 1
ATOM 9791 O O . THR B 1 397 ? 91.602 36.012 90.990 1.00 7.14 397 THR B O 1
ATOM 9795 N N . TRP B 1 398 ? 93.357 34.558 90.943 1.00 6.13 398 TRP B N 1
ATOM 9796 C CA . TRP B 1 398 ? 92.830 33.721 89.901 1.00 6.15 398 TRP B CA 1
ATOM 9797 C C . TRP B 1 398 ? 93.091 32.261 90.248 1.00 5.80 398 TRP B C 1
ATOM 9798 O O . TRP B 1 398 ? 93.220 31.423 89.327 1.00 6.34 398 TRP B O 1
ATOM 9809 N N . ASP B 1 399 ? 93.120 31.987 91.532 1.00 5.41 399 ASP B N 1
ATOM 9810 C CA . ASP B 1 399 ? 93.303 30.645 92.010 1.00 5.26 399 ASP B CA 1
ATOM 9811 C C . ASP B 1 399 ? 92.223 30.323 93.077 1.00 5.49 399 ASP B C 1
ATOM 9812 O O . ASP B 1 399 ? 92.474 30.385 94.271 1.00 5.87 399 ASP B O 1
ATOM 9817 N N . VAL B 1 400 ? 91.040 30.027 92.553 1.00 5.57 400 VAL B N 1
ATOM 9818 C CA . VAL B 1 400 ? 89.883 29.659 93.411 1.00 5.15 400 VAL B CA 1
ATOM 9819 C C . VAL B 1 400 ? 89.686 28.169 93.242 1.00 4.91 400 VAL B C 1
ATOM 9820 O O . VAL B 1 400 ? 88.898 27.716 92.389 1.00 5.97 400 VAL B O 1
ATOM 9824 N N . TYR B 1 401 ? 90.468 27.394 93.967 1.00 5.24 401 TYR B N 1
ATOM 9825 C CA . TYR B 1 401 ? 90.376 25.984 93.993 1.00 4.75 401 TYR B CA 1
ATOM 9826 C C . TYR B 1 401 ? 90.614 25.293 92.684 1.00 5.43 401 TYR B C 1
ATOM 9827 O O . TYR B 1 401 ? 89.974 24.285 92.386 1.00 5.75 401 TYR B O 1
ATOM 9836 N N . SER B 1 402 ? 91.535 25.829 91.863 1.00 5.26 402 SER B N 1
ATOM 9837 C CA . SER B 1 402 ? 91.953 25.065 90.727 1.00 5.78 402 SER B CA 1
ATOM 9838 C C . SER B 1 402 ? 92.623 23.729 91.077 1.00 6.25 402 SER B C 1
ATOM 9839 O O . SER B 1 402 ? 93.171 23.582 92.141 1.00 6.14 402 SER B O 1
ATOM 9842 N N . PRO B 1 403 ? 92.623 22.777 90.125 1.00 5.20 403 PRO B N 1
ATOM 9843 C CA . PRO B 1 403 ? 93.303 21.515 90.397 1.00 6.58 403 PRO B CA 1
ATOM 9844 C C . PRO B 1 403 ? 94.765 21.644 90.697 1.00 6.21 403 PRO B C 1
ATOM 9845 O O . PRO B 1 403 ? 95.330 20.854 91.454 1.00 7.47 403 PRO B O 1
ATOM 9849 N N . VAL B 1 404 ? 95.423 22.593 90.061 1.00 6.06 404 VAL B N 1
ATOM 9850 C CA . VAL B 1 404 ? 96.784 22.986 90.316 1.00 6.15 404 VAL B CA 1
ATOM 9851 C C . VAL B 1 404 ? 96.807 24.403 90.868 1.00 5.83 404 VAL B C 1
ATOM 9852 O O . VAL B 1 404 ? 96.324 25.320 90.232 1.00 6.66 404 VAL B O 1
ATOM 9856 N N . GLY B 1 405 ? 97.308 24.593 92.080 1.00 7.30 405 GLY B N 1
ATOM 9857 C CA . GLY B 1 405 ? 97.305 25.883 92.650 1.00 7.91 405 GLY B CA 1
ATOM 9858 C C . GLY B 1 405 ? 98.397 26.797 92.100 1.00 8.48 405 GLY B C 1
ATOM 9859 O O . GLY B 1 405 ? 99.346 26.354 91.355 1.00 10.22 405 GLY B O 1
ATOM 9860 N N . LEU B 1 406 ? 98.304 28.071 92.454 1.00 8.49 406 LEU B N 1
ATOM 9861 C CA . LEU B 1 406 ? 99.248 29.086 91.998 1.00 8.66 406 LEU B CA 1
ATOM 9862 C C . LEU B 1 406 ? 100.632 28.629 92.316 1.00 11.60 406 LEU B C 1
ATOM 9863 O O . LEU B 1 406 ? 101.613 28.945 91.509 1.00 13.33 406 LEU B O 1
ATOM 9868 N N . ASP B 1 407 ? 100.805 28.026 93.461 1.00 11.45 407 ASP B N 1
ATOM 9869 C CA . ASP B 1 407 ? 102.121 27.530 93.896 1.00 13.10 407 ASP B CA 1
ATOM 9870 C C . ASP B 1 407 ? 102.550 26.118 93.431 1.00 12.15 407 ASP B C 1
ATOM 9871 O O . ASP B 1 407 ? 103.549 25.593 93.886 1.00 14.96 407 ASP B O 1
ATOM 9876 N N . GLY B 1 408 ? 101.766 25.552 92.541 1.00 9.97 408 GLY B N 1
ATOM 9877 C CA . GLY B 1 408 ? 101.996 24.251 92.009 1.00 11.81 408 GLY B CA 1
ATOM 9878 C C . GLY B 1 408 ? 101.403 23.136 92.863 1.00 11.77 408 GLY B C 1
ATOM 9879 O O . GLY B 1 408 ? 101.650 21.964 92.518 1.00 13.93 408 GLY B O 1
ATOM 9880 N N . SER B 1 409 ? 100.713 23.382 93.974 1.00 11.63 409 SER B N 1
ATOM 9881 C CA . SER B 1 409 ? 100.124 22.352 94.783 1.00 13.51 409 SER B CA 1
ATOM 9882 C C . SER B 1 409 ? 98.990 21.673 93.977 1.00 10.85 409 SER B C 1
ATOM 9883 O O . SER B 1 409 ? 98.369 22.257 93.113 1.00 12.80 409 SER B O 1
ATOM 9886 N N . GLU B 1 410 ? 98.718 20.452 94.361 1.00 11.38 410 GLU B N 1
ATOM 9887 C CA . GLU B 1 410 ? 97.653 19.681 93.796 1.00 10.50 410 GLU B CA 1
ATOM 9888 C C . GLU B 1 410 ? 96.451 19.622 94.704 1.00 12.01 410 GLU B C 1
ATOM 9889 O O . GLU B 1 410 ? 96.598 19.222 95.839 1.00 14.06 410 GLU B O 1
ATOM 9895 N N . ARG B 1 411 ? 95.313 19.889 94.179 1.00 8.81 411 ARG B N 1
ATOM 9896 C CA . ARG B 1 411 ? 94.076 19.819 94.937 1.00 8.92 411 ARG B CA 1
ATOM 9897 C C . ARG B 1 411 ? 93.347 18.506 94.623 1.00 8.83 411 ARG B C 1
ATOM 9898 O O . ARG B 1 411 ? 93.680 17.847 93.626 1.00 8.90 411 ARG B O 1
ATOM 9906 N N . PRO B 1 412 ? 92.300 18.126 95.394 1.00 9.08 412 PRO B N 1
ATOM 9907 C CA . PRO B 1 412 ? 91.833 16.712 95.282 1.00 9.44 412 PRO B CA 1
ATOM 9908 C C . PRO B 1 412 ? 91.175 16.363 93.946 1.00 8.73 412 PRO B C 1
ATOM 9909 O O . PRO B 1 412 ? 91.154 15.170 93.567 1.00 10.05 412 PRO B O 1
ATOM 9913 N N . HIS B 1 413 ? 90.658 17.336 93.209 1.00 6.98 413 HIS B N 1
ATOM 9914 C CA . HIS B 1 413 ? 90.032 17.013 91.931 1.00 6.43 413 HIS B CA 1
ATOM 9915 C C . HIS B 1 413 ? 91.086 16.829 90.796 1.00 6.40 413 HIS B C 1
ATOM 9916 O O . HIS B 1 413 ? 90.753 16.381 89.725 1.00 6.88 413 HIS B O 1
ATOM 9923 N N . PHE B 1 414 ? 92.387 17.142 91.076 1.00 6.62 414 PHE B N 1
ATOM 9924 C CA . PHE B 1 414 ? 93.427 16.786 90.127 1.00 7.33 414 PHE B CA 1
ATOM 9925 C C . PHE B 1 414 ? 93.420 15.297 89.807 1.00 7.27 414 PHE B C 1
ATOM 9926 O O . PHE B 1 414 ? 93.447 14.906 88.645 1.00 7.06 414 PHE B O 1
ATOM 9934 N N . GLY B 1 415 ? 93.388 14.475 90.839 1.00 7.87 415 GLY B N 1
ATOM 9935 C CA . GLY B 1 415 ? 93.445 13.097 90.630 1.00 7.38 415 GLY B CA 1
ATOM 9936 C C . GLY B 1 415 ? 92.182 12.510 89.934 1.00 6.48 415 GLY B C 1
ATOM 9937 O O . GLY B 1 415 ? 92.275 11.493 89.210 1.00 7.62 415 GLY B O 1
ATOM 9938 N N . VAL B 1 416 ? 91.070 13.222 90.121 1.00 6.93 416 VAL B N 1
ATOM 9939 C CA . VAL B 1 416 ? 89.846 12.824 89.444 1.00 6.35 416 VAL B CA 1
ATOM 9940 C C . VAL B 1 416 ? 89.995 13.076 87.967 1.00 5.66 416 VAL B C 1
ATOM 9941 O O . VAL B 1 416 ? 89.656 12.204 87.118 1.00 6.94 416 VAL B O 1
ATOM 9945 N N . ILE B 1 417 ? 90.488 14.236 87.583 1.00 6.75 417 ILE B N 1
ATOM 9946 C CA . ILE B 1 417 ? 90.737 14.563 86.173 1.00 6.31 417 ILE B CA 1
ATOM 9947 C C . ILE B 1 417 ? 91.743 13.615 85.555 1.00 6.62 417 ILE B C 1
ATOM 9948 O O . ILE B 1 417 ? 91.562 13.197 84.407 1.00 7.06 417 ILE B O 1
ATOM 9953 N N . LYS B 1 418 ? 92.791 13.321 86.272 1.00 6.76 418 LYS B N 1
ATOM 9954 C CA . LYS B 1 418 ? 93.825 12.413 85.778 1.00 7.23 418 LYS B CA 1
ATOM 9955 C C . LYS B 1 418 ? 93.237 11.005 85.442 1.00 7.33 418 LYS B C 1
ATOM 9956 O O . LYS B 1 418 ? 93.450 10.487 84.387 1.00 8.20 418 LYS B O 1
ATOM 9962 N N . ALA B 1 419 ? 92.453 10.471 86.392 1.00 7.12 419 ALA B N 1
ATOM 9963 C CA . ALA B 1 419 ? 91.929 9.151 86.207 1.00 7.23 419 ALA B CA 1
ATOM 9964 C C . ALA B 1 419 ? 90.922 9.089 85.067 1.00 7.83 419 ALA B C 1
ATOM 9965 O O . ALA B 1 419 ? 90.952 8.158 84.297 1.00 7.88 419 ALA B O 1
ATOM 9967 N N . LEU B 1 420 ? 90.090 10.133 84.920 1.00 6.72 420 LEU B N 1
ATOM 9968 C CA . LEU B 1 420 ? 89.104 10.137 83.851 1.00 7.00 420 LEU B CA 1
ATOM 9969 C C . LEU B 1 420 ? 89.818 10.321 82.537 1.00 6.96 420 LEU B C 1
ATOM 9970 O O . LEU B 1 420 ? 89.468 9.643 81.554 1.00 7.31 420 LEU B O 1
ATOM 9975 N N . SER B 1 421 ? 90.805 11.217 82.503 1.00 7.23 421 SER B N 1
ATOM 9976 C CA . SER B 1 421 ? 91.440 11.467 81.223 1.00 6.92 421 SER B CA 1
ATOM 9977 C C . SER B 1 421 ? 92.203 10.286 80.707 1.00 6.44 421 SER B C 1
ATOM 9978 O O . SER B 1 421 ? 92.163 9.945 79.474 1.00 9.80 421 SER B O 1
ATOM 9981 N N . GLU B 1 422 ? 92.804 9.537 81.612 1.00 7.00 422 GLU B N 1
ATOM 9982 C CA . GLU B 1 422 ? 93.525 8.265 81.229 1.00 8.08 422 GLU B CA 1
ATOM 9983 C C . GLU B 1 422 ? 92.537 7.240 80.630 1.00 8.85 422 GLU B C 1
ATOM 9984 O O . GLU B 1 422 ? 92.800 6.677 79.574 1.00 10.01 422 GLU B O 1
ATOM 9990 N N . THR B 1 423 ? 91.344 7.144 81.214 1.00 8.49 423 THR B N 1
ATOM 9991 C CA . THR B 1 423 ? 90.340 6.288 80.673 1.00 8.92 423 THR B CA 1
ATOM 9992 C C . THR B 1 423 ? 89.835 6.751 79.319 1.00 8.20 423 THR B C 1
ATOM 9993 O O . THR B 1 423 ? 89.720 5.950 78.328 1.00 9.55 423 THR B O 1
ATOM 9997 N N . MET B 1 424 ? 89.565 8.060 79.184 1.00 8.82 424 MET B N 1
ATOM 9998 C CA . MET B 1 424 ? 89.069 8.514 77.887 1.00 8.54 424 MET B CA 1
ATOM 9999 C C . MET B 1 424 ? 90.043 8.391 76.796 1.00 10.72 424 MET B C 1
ATOM 10000 O O . MET B 1 424 ? 89.617 8.240 75.656 1.00 12.49 424 MET B O 1
ATOM 10005 N N . THR B 1 425 ? 91.331 8.474 77.085 1.00 10.54 425 THR B N 1
ATOM 10006 C CA . THR B 1 425 ? 92.299 8.447 76.011 1.00 12.33 425 THR B CA 1
ATOM 10007 C C . THR B 1 425 ? 92.697 7.023 75.644 1.00 13.40 425 THR B C 1
ATOM 10008 O O . THR B 1 425 ? 93.111 6.753 74.567 1.00 22.12 425 THR B O 1
ATOM 10012 N N . SER B 1 426 ? 92.498 6.086 76.522 1.00 10.50 426 SER B N 1
ATOM 10013 C CA . SER B 1 426 ? 93.015 4.671 76.399 1.00 11.28 426 SER B CA 1
ATOM 10014 C C . SER B 1 426 ? 91.971 3.600 76.146 1.00 10.46 426 SER B C 1
ATOM 10015 O O . SER B 1 426 ? 92.338 2.554 75.628 1.00 13.83 426 SER B O 1
ATOM 10018 N N . ALA B 1 427 ? 90.771 3.757 76.647 1.00 9.30 427 ALA B N 1
ATOM 10019 C CA . ALA B 1 427 ? 89.747 2.717 76.521 1.00 10.20 427 ALA B CA 1
ATOM 10020 C C . ALA B 1 427 ? 89.269 2.608 75.126 1.00 11.10 427 ALA B C 1
ATOM 10021 O O . ALA B 1 427 ? 88.656 3.501 74.619 1.00 11.86 427 ALA B O 1
ATOM 10023 N N . GLU B 1 428 ? 89.456 1.442 74.511 1.00 12.16 428 GLU B N 1
ATOM 10024 C CA . GLU B 1 428 ? 89.240 1.355 73.021 1.00 13.54 428 GLU B CA 1
ATOM 10025 C C . GLU B 1 428 ? 87.790 1.408 72.695 1.00 10.37 428 GLU B C 1
ATOM 10026 O O . GLU B 1 428 ? 86.942 0.640 73.297 1.00 11.64 428 GLU B O 1
ATOM 10032 N N . GLY B 1 429 ? 87.415 2.281 71.797 1.00 11.46 429 GLY B N 1
ATOM 10033 C CA . GLY B 1 429 ? 86.089 2.366 71.380 1.00 9.76 429 GLY B CA 1
ATOM 10034 C C . GLY B 1 429 ? 85.113 3.193 72.318 1.00 8.35 429 GLY B C 1
ATOM 10035 O O . GLY B 1 429 ? 83.936 3.449 72.011 1.00 10.65 429 GLY B O 1
ATOM 10036 N N . LEU B 1 430 ? 85.655 3.688 73.480 1.00 10.14 430 LEU B N 1
ATOM 10037 C CA . LEU B 1 430 ? 84.793 4.418 74.429 1.00 10.34 430 LEU 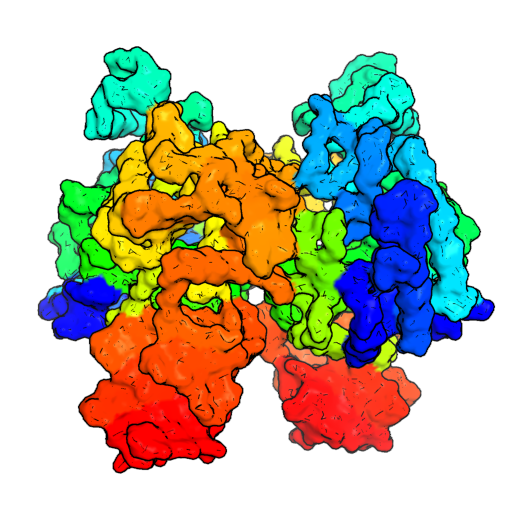B CA 1
ATOM 10038 C C . LEU B 1 430 ? 84.299 5.731 73.849 1.00 8.98 430 LEU B C 1
ATOM 10039 O O . LEU B 1 430 ? 83.132 6.015 73.894 1.00 10.42 430 LEU B O 1
ATOM 10044 N N . ALA B 1 431 ? 85.234 6.564 73.356 1.00 9.41 431 ALA B N 1
ATOM 10045 C CA . ALA B 1 431 ? 84.851 7.908 72.882 1.00 10.46 431 ALA B CA 1
ATOM 10046 C C . ALA B 1 431 ? 83.812 7.810 71.740 1.00 9.88 431 ALA B C 1
ATOM 10047 O O . ALA B 1 431 ? 82.909 8.713 71.635 1.00 13.81 431 ALA B O 1
ATOM 10049 N N . ASP B 1 432 ? 83.905 6.797 70.870 1.00 10.10 432 ASP B N 1
ATOM 10050 C CA . ASP B 1 432 ? 83.022 6.647 69.732 1.00 10.95 432 ASP B CA 1
ATOM 10051 C C . ASP B 1 432 ? 81.637 6.012 70.033 1.00 9.54 432 ASP B C 1
ATOM 10052 O O . ASP B 1 432 ? 80.724 6.114 69.218 1.00 12.35 432 ASP B O 1
ATOM 10057 N N . ALA B 1 433 ? 81.526 5.420 71.213 1.00 8.02 433 ALA B N 1
ATOM 10058 C CA . ALA B 1 433 ? 80.283 4.830 71.613 1.00 8.38 433 ALA B CA 1
ATOM 10059 C C . ALA B 1 433 ? 79.257 5.944 71.916 1.00 9.37 433 ALA B C 1
ATOM 10060 O O . ALA B 1 433 ? 79.596 7.066 72.288 1.00 14.62 433 ALA B O 1
ATOM 10062 N N . GLU B 1 434 ? 77.958 5.636 71.675 1.00 8.72 434 GLU B N 1
ATOM 10063 C CA . GLU B 1 434 ? 76.898 6.601 71.674 1.00 12.02 434 GLU B CA 1
ATOM 10064 C C . GLU B 1 434 ? 75.697 6.150 72.544 1.00 11.86 434 GLU B C 1
ATOM 10065 O O . GLU B 1 434 ? 75.257 5.041 72.444 1.00 9.85 434 GLU B O 1
ATOM 10071 N N . LEU B 1 435 ? 75.146 7.047 73.338 1.00 12.58 435 LEU B N 1
ATOM 10072 C CA . LEU B 1 435 ? 73.885 6.865 73.945 1.00 10.55 435 LEU B CA 1
ATOM 10073 C C . LEU B 1 435 ? 72.794 6.969 72.897 1.00 10.19 435 LEU B C 1
ATOM 10074 O O . LEU B 1 435 ? 72.739 7.881 72.085 1.00 13.24 435 LEU B O 1
ATOM 10079 N N . ARG B 1 436 ? 71.838 6.047 73.025 1.00 9.30 436 ARG B N 1
ATOM 10080 C CA . ARG B 1 436 ? 70.688 5.947 72.106 1.00 10.48 436 ARG B CA 1
ATOM 10081 C C . ARG B 1 436 ? 69.418 5.802 72.876 1.00 10.36 436 ARG B C 1
ATOM 10082 O O . ARG B 1 436 ? 68.866 4.683 73.018 1.00 11.16 436 ARG B O 1
ATOM 10090 N N . PRO B 1 437 ? 68.920 6.940 73.435 1.00 8.78 437 PRO B N 1
ATOM 10091 C CA . PRO B 1 437 ? 67.712 6.842 74.303 1.00 9.47 437 PRO B CA 1
ATOM 10092 C C . PRO B 1 437 ? 66.460 6.353 73.546 1.00 9.59 437 PRO B C 1
ATOM 10093 O O . PRO B 1 437 ? 66.300 6.602 72.376 1.00 11.75 437 PRO B O 1
ATOM 10097 N N . LYS B 1 438 ? 65.576 5.719 74.342 1.00 8.84 438 LYS B N 1
ATOM 10098 C CA . LYS B 1 438 ? 64.223 5.405 73.910 1.00 10.62 438 LYS B CA 1
ATOM 10099 C C . LYS B 1 438 ? 63.292 6.563 74.000 1.00 9.64 438 LYS B C 1
ATOM 10100 O O . LYS B 1 438 ? 62.234 6.541 73.300 1.00 11.76 438 LYS B O 1
ATOM 10106 N N . VAL B 1 439 ? 63.599 7.530 74.822 1.00 9.46 439 VAL B N 1
ATOM 10107 C CA . VAL B 1 439 ? 62.707 8.694 75.092 1.00 8.91 439 VAL B CA 1
ATOM 10108 C C . VAL B 1 439 ? 63.367 9.984 74.657 1.00 7.46 439 VAL B C 1
ATOM 10109 O O . VAL B 1 439 ? 64.585 10.153 74.698 1.00 7.68 439 VAL B O 1
ATOM 10113 N N . ALA B 1 440 ? 62.525 10.942 74.231 1.00 7.95 440 ALA B N 1
ATOM 10114 C CA . ALA B 1 440 ? 62.962 12.291 73.988 1.00 7.79 440 ALA B CA 1
ATOM 10115 C C . ALA B 1 440 ? 62.027 13.277 74.741 1.00 7.08 440 ALA B C 1
ATOM 10116 O O . ALA B 1 440 ? 60.879 12.947 75.027 1.00 7.27 440 ALA B O 1
ATOM 10118 N N . VAL B 1 441 ? 62.626 14.439 75.057 1.00 7.73 441 VAL B N 1
ATOM 10119 C CA . VAL B 1 441 ? 61.912 15.597 75.508 1.00 7.00 441 VAL B CA 1
ATOM 10120 C C . VAL B 1 441 ? 61.890 16.570 74.382 1.00 6.70 441 VAL B C 1
ATOM 10121 O O . VAL B 1 441 ? 62.875 16.843 73.683 1.00 8.96 441 VAL B O 1
ATOM 10125 N N . GLY B 1 442 ? 60.697 17.208 74.223 1.00 7.56 442 GLY B N 1
ATOM 10126 C CA . GLY B 1 442 ? 60.520 18.228 73.206 1.00 7.61 442 GLY B CA 1
ATOM 10127 C C . GLY B 1 442 ? 60.590 19.624 73.740 1.00 9.51 442 GLY B C 1
ATOM 10128 O O . GLY B 1 442 ? 59.826 20.013 74.639 1.00 10.02 442 GLY B O 1
ATOM 10129 N N . LEU B 1 443 ? 61.621 20.318 73.296 1.00 8.32 443 LEU B N 1
ATOM 10130 C CA . LEU B 1 443 ? 61.891 21.657 73.780 1.00 7.46 443 LEU B CA 1
ATOM 10131 C C . LEU B 1 443 ? 61.357 22.660 72.787 1.00 7.72 443 LEU B C 1
ATOM 10132 O O . LEU B 1 443 ? 61.334 22.440 71.614 1.00 9.66 443 LEU B O 1
ATOM 10137 N N . TYR B 1 444 ? 60.875 23.765 73.294 1.00 8.85 444 TYR B N 1
ATOM 10138 C CA . TYR B 1 444 ? 60.234 24.824 72.487 1.00 8.97 444 TYR B CA 1
ATOM 10139 C C . TYR B 1 444 ? 60.840 26.107 72.830 1.00 10.04 444 TYR B C 1
ATOM 10140 O O . TYR B 1 444 ? 60.632 26.623 73.939 1.00 8.78 444 TYR B O 1
ATOM 10149 N N . GLU B 1 445 ? 61.556 26.673 71.892 1.00 9.06 445 GLU B N 1
ATOM 10150 C CA . GLU B 1 445 ? 62.381 27.836 72.170 1.00 8.31 445 GLU B CA 1
ATOM 10151 C C . GLU B 1 445 ? 61.727 29.087 72.720 1.00 7.59 445 GLU B C 1
ATOM 10152 O O . GLU B 1 445 ? 62.300 29.623 73.683 1.00 8.29 445 GLU B O 1
ATOM 10158 N N . PRO B 1 446 ? 60.506 29.431 72.311 1.00 8.02 446 PRO B N 1
ATOM 10159 C CA . PRO B 1 446 ? 59.888 30.585 72.969 1.00 8.44 446 PRO B CA 1
ATOM 10160 C C . PRO B 1 446 ? 59.777 30.471 74.478 1.00 8.04 446 PRO B C 1
ATOM 10161 O O . PRO B 1 446 ? 59.844 31.433 75.241 1.00 8.59 446 PRO B O 1
ATOM 10165 N N . TYR B 1 447 ? 59.546 29.223 74.952 1.00 7.95 447 TYR B N 1
ATOM 10166 C CA . TYR B 1 447 ? 59.411 29.004 76.433 1.00 7.91 447 TYR B CA 1
ATOM 10167 C C . TYR B 1 447 ? 60.750 29.261 77.154 1.00 7.22 447 TYR B C 1
ATOM 10168 O O . TYR B 1 447 ? 60.728 29.705 78.296 1.00 8.50 447 TYR B O 1
ATOM 10177 N N . GLU B 1 448 ? 61.892 28.984 76.497 1.00 8.25 448 GLU B N 1
ATOM 10178 C CA . GLU B 1 448 ? 63.148 29.397 77.084 1.00 8.24 448 GLU B CA 1
ATOM 10179 C C . GLU B 1 448 ? 63.216 30.880 77.374 1.00 8.13 448 GLU B C 1
ATOM 10180 O O . GLU B 1 448 ? 63.639 31.277 78.505 1.00 7.22 448 GLU B O 1
ATOM 10186 N N . ALA B 1 449 ? 62.820 31.665 76.417 1.00 7.90 449 ALA B N 1
ATOM 10187 C CA . ALA B 1 449 ? 62.804 33.103 76.637 1.00 9.22 449 ALA B CA 1
ATOM 10188 C C . ALA B 1 449 ? 61.896 33.523 77.774 1.00 9.82 449 ALA B C 1
ATOM 10189 O O . ALA B 1 449 ? 62.301 34.337 78.607 1.00 9.01 449 ALA B O 1
ATOM 10191 N N . LEU B 1 450 ? 60.703 32.941 77.847 1.00 7.89 450 LEU B N 1
ATOM 10192 C CA . LEU B 1 450 ? 59.823 33.337 78.907 1.00 8.78 450 LEU B CA 1
ATOM 10193 C C . LEU B 1 450 ? 60.335 32.950 80.311 1.00 8.30 450 LEU B C 1
ATOM 10194 O O . LEU B 1 450 ? 60.189 33.729 81.262 1.00 8.94 450 LEU B O 1
ATOM 10199 N N . ASN B 1 451 ? 61.042 31.793 80.361 1.00 8.25 451 ASN B N 1
ATOM 10200 C CA . ASN B 1 451 ? 61.635 31.383 81.645 1.00 8.85 451 ASN B CA 1
ATOM 10201 C C . ASN B 1 451 ? 62.762 32.401 82.059 1.00 7.89 451 ASN B C 1
ATOM 10202 O O . ASN B 1 451 ? 62.861 32.741 83.215 1.00 11.62 451 ASN B O 1
ATOM 10207 N N . LEU B 1 452 ? 63.566 32.835 81.076 1.00 8.96 452 LEU B N 1
ATOM 10208 C CA . LEU B 1 452 ? 64.591 33.851 81.349 1.00 11.27 452 LEU B CA 1
ATOM 10209 C C . LEU B 1 452 ? 64.008 35.099 81.970 1.00 10.38 452 LEU B C 1
ATOM 10210 O O . LEU B 1 452 ? 64.611 35.664 82.872 1.00 13.11 452 LEU B O 1
ATOM 10215 N N . TRP B 1 453 ? 62.844 35.536 81.472 1.00 9.39 453 TRP B N 1
ATOM 10216 C CA . TRP B 1 453 ? 62.284 36.822 81.864 1.00 11.80 453 TRP B CA 1
ATOM 10217 C C . TRP B 1 453 ? 61.469 36.706 83.124 1.00 11.19 453 TRP B C 1
ATOM 10218 O O . TRP B 1 453 ? 61.125 37.742 83.650 1.00 11.94 453 TRP B O 1
ATOM 10229 N N . GLY B 1 454 ? 61.031 35.520 83.458 1.00 11.35 454 GLY B N 1
ATOM 10230 C CA . GLY B 1 454 ? 59.995 35.385 84.498 1.00 13.63 454 GLY B CA 1
ATOM 10231 C C . GLY B 1 454 ? 58.684 36.023 84.069 1.00 10.50 454 GLY B C 1
ATOM 10232 O O . GLY B 1 454 ? 57.954 36.591 84.892 1.00 12.97 454 GLY B O 1
ATOM 10233 N N . TYR B 1 455 ? 58.371 35.835 82.817 1.00 10.40 455 TYR B N 1
ATOM 10234 C CA . TYR B 1 455 ? 57.140 36.459 82.248 1.00 9.54 455 TYR B CA 1
ATOM 10235 C C . TYR B 1 455 ? 55.890 36.021 82.978 1.00 10.07 455 TYR B C 1
ATOM 10236 O O . TYR B 1 455 ? 55.689 34.839 83.230 1.00 12.21 455 TYR B O 1
ATOM 10245 N N . GLU B 1 456 ? 55.024 37.017 83.287 1.00 12.04 456 GLU B N 1
ATOM 10246 C CA . GLU B 1 456 ? 53.760 36.753 84.019 1.00 13.92 456 GLU B CA 1
ATOM 10247 C C . GLU B 1 456 ? 52.476 36.902 83.240 1.00 16.81 456 GLU B C 1
ATOM 10248 O O . GLU B 1 456 ? 51.387 36.589 83.697 1.00 25.18 456 GLU B O 1
ATOM 10254 N N . GLY B 1 457 ? 52.500 37.372 82.074 1.00 24.07 457 GLY B N 1
ATOM 10255 C CA . GLY B 1 457 ? 51.082 37.307 81.379 1.00 23.09 457 GLY B CA 1
ATOM 10256 C C . GLY B 1 457 ? 50.153 36.023 81.103 1.00 25.80 457 GLY B C 1
ATOM 10257 O O . GLY B 1 457 ? 49.026 36.171 80.678 1.00 33.90 457 GLY B O 1
ATOM 10258 N N . LEU B 1 458 ? 50.595 34.774 81.366 1.00 17.26 458 LEU B N 1
ATOM 10259 C CA . LEU B 1 458 ? 49.901 33.528 80.911 1.00 11.94 458 LEU B CA 1
ATOM 10260 C C . LEU B 1 458 ? 49.133 32.768 82.012 1.00 11.70 458 LEU B C 1
ATOM 10261 O O . LEU B 1 458 ? 49.316 33.072 83.212 1.00 18.48 458 LEU B O 1
ATOM 10266 N N . GLU B 1 459 ? 48.258 31.880 81.588 1.00 13.63 459 GLU B N 1
ATOM 10267 C CA . GLU B 1 459 ? 47.550 30.933 82.474 1.00 15.93 459 GLU B CA 1
ATOM 10268 C C . GLU B 1 459 ? 48.605 30.123 83.197 1.00 12.95 459 GLU B C 1
ATOM 10269 O O . GLU B 1 459 ? 48.517 29.867 84.387 1.00 21.90 459 GLU B O 1
ATOM 10275 N N . GLU B 1 460 ? 49.585 29.605 82.496 1.00 10.71 460 GLU B N 1
ATOM 10276 C CA . GLU B 1 460 ? 50.609 28.757 83.114 1.00 8.78 460 GLU B CA 1
ATOM 10277 C C . GLU B 1 460 ? 51.818 29.649 83.568 1.00 7.62 460 GLU B C 1
ATOM 10278 O O . GLU B 1 460 ? 52.072 30.680 83.062 1.00 10.98 460 GLU B O 1
ATOM 10284 N N . SER B 1 461 ? 52.449 29.132 84.598 1.00 8.01 461 SER B N 1
ATOM 10285 C CA . SER B 1 461 ? 53.653 29.725 85.084 1.00 8.47 461 SER B CA 1
ATOM 10286 C C . SER B 1 461 ? 54.847 29.501 84.140 1.00 8.67 461 SER B C 1
ATOM 10287 O O . SER B 1 461 ? 54.948 28.488 83.491 1.00 9.69 461 SER B O 1
ATOM 10290 N N . THR B 1 462 ? 55.724 30.515 84.110 1.00 8.29 462 THR B N 1
ATOM 10291 C CA . THR B 1 462 ? 56.905 30.419 83.328 1.00 9.48 462 THR B CA 1
ATOM 10292 C C . THR B 1 462 ? 58.108 30.017 84.187 1.00 8.61 462 THR B C 1
ATOM 10293 O O . THR B 1 462 ? 59.244 30.144 83.684 1.00 10.49 462 THR B O 1
ATOM 10297 N N . ASP B 1 463 ? 57.892 29.506 85.371 1.00 9.81 463 ASP B N 1
ATOM 10298 C CA . ASP B 1 463 ? 58.955 29.089 86.259 1.00 9.91 463 ASP B CA 1
ATOM 10299 C C . ASP B 1 463 ? 59.434 27.683 85.832 1.00 9.51 463 ASP B C 1
ATOM 10300 O O . ASP B 1 463 ? 59.247 26.691 86.593 1.00 9.18 463 ASP B O 1
ATOM 10305 N N . LEU B 1 464 ? 60.093 27.609 84.639 1.00 8.73 464 LEU B N 1
ATOM 10306 C CA . LEU B 1 464 ? 60.561 26.326 84.141 1.00 8.54 464 LEU B CA 1
ATOM 10307 C C . LEU B 1 464 ? 61.844 25.871 84.879 1.00 7.61 464 LEU B C 1
ATOM 10308 O O . LEU B 1 464 ? 62.144 24.709 84.900 1.00 7.54 464 LEU B O 1
ATOM 10313 N N . ASN B 1 465 ? 62.552 26.826 85.513 1.00 7.87 465 ASN B N 1
ATOM 10314 C CA . ASN B 1 465 ? 63.632 26.460 86.341 1.00 8.57 465 ASN B CA 1
ATOM 10315 C C . ASN B 1 465 ? 63.109 25.486 87.421 1.00 8.82 465 ASN B C 1
ATOM 10316 O O . ASN B 1 465 ? 63.781 24.519 87.770 1.00 11.00 465 ASN B O 1
ATOM 10321 N N . GLU B 1 466 ? 61.961 25.854 88.034 1.00 6.65 466 GLU B N 1
ATOM 10322 C CA . GLU B 1 466 ? 61.392 24.993 89.059 1.00 8.31 466 GLU B CA 1
ATOM 10323 C C . GLU B 1 466 ? 60.793 23.689 88.495 1.00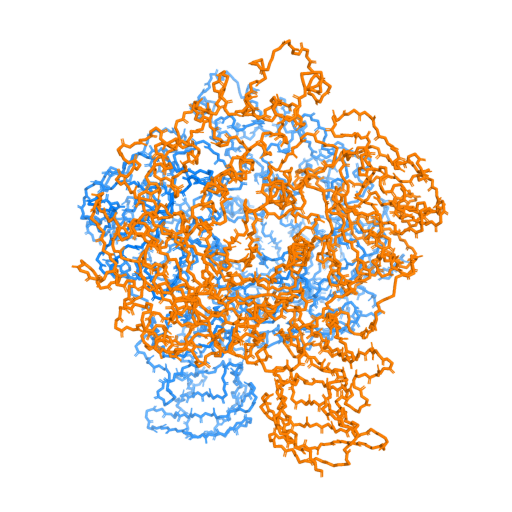 8.81 466 GLU B C 1
ATOM 10324 O O . GLU B 1 466 ? 61.075 22.575 88.964 1.00 8.82 466 GLU B O 1
ATOM 10330 N N . TYR B 1 467 ? 59.954 23.830 87.458 1.00 7.00 467 TYR B N 1
ATOM 10331 C CA . TYR B 1 467 ? 59.124 22.649 87.060 1.00 7.76 467 TYR B CA 1
ATOM 10332 C C . TYR B 1 467 ? 59.871 21.775 86.048 1.00 5.72 467 TYR B C 1
ATOM 10333 O O . TYR B 1 467 ? 59.433 20.616 86.007 1.00 7.51 467 TYR B O 1
ATOM 10342 N N . LEU B 1 468 ? 60.837 22.284 85.314 1.00 7.15 468 LEU B N 1
ATOM 10343 C CA . LEU B 1 468 ? 61.536 21.470 84.328 1.00 7.98 468 LEU B CA 1
ATOM 10344 C C . LEU B 1 468 ? 62.972 21.218 84.638 1.00 8.27 468 LEU B C 1
ATOM 10345 O O . LEU B 1 468 ? 63.420 20.054 84.546 1.00 8.56 468 LEU B O 1
ATOM 10350 N N . LEU B 1 469 ? 63.719 22.265 84.980 1.00 7.54 469 LEU B N 1
ATOM 10351 C CA . LEU B 1 469 ? 65.150 22.206 84.865 1.00 8.28 469 LEU B CA 1
ATOM 10352 C C . LEU B 1 469 ? 65.873 21.875 86.136 1.00 8.25 469 LEU B C 1
ATOM 10353 O O . LEU B 1 469 ? 66.991 21.316 86.094 1.00 10.38 469 LEU B O 1
ATOM 10358 N N . GLY B 1 470 ? 65.352 22.258 87.273 1.00 7.32 470 GLY B N 1
ATOM 10359 C CA . GLY B 1 470 ? 66.132 22.306 88.512 1.00 7.28 470 GLY B CA 1
ATOM 10360 C C . GLY B 1 470 ? 66.095 21.058 89.356 1.00 6.43 470 GLY B C 1
ATOM 10361 O O . GLY B 1 470 ? 65.820 19.948 88.916 1.00 7.41 470 GLY B O 1
ATOM 10362 N N . GLU B 1 471 ? 66.341 21.283 90.654 1.00 5.93 471 GLU B N 1
ATOM 10363 C CA . GLU B 1 471 ? 66.418 20.193 91.620 1.00 7.78 471 GLU B CA 1
ATOM 10364 C C . GLU B 1 471 ? 65.208 19.309 91.716 1.00 7.31 471 GLU B C 1
ATOM 10365 O O . GLU B 1 471 ? 65.347 18.169 92.134 1.00 8.02 471 GLU B O 1
ATOM 10371 N N . ARG B 1 472 ? 64.036 19.905 91.462 1.00 6.01 472 ARG B N 1
ATOM 10372 C CA . ARG B 1 472 ? 62.740 19.179 91.475 1.00 6.04 472 ARG B CA 1
ATOM 10373 C C . ARG B 1 472 ? 62.204 19.142 90.105 1.00 7.12 472 ARG B C 1
ATOM 10374 O O . ARG B 1 472 ? 61.023 18.811 89.886 1.00 7.00 472 ARG B O 1
ATOM 10382 N N . GLY B 1 473 ? 62.945 19.436 89.084 1.00 6.17 473 GLY B N 1
ATOM 10383 C CA . GLY B 1 473 ? 62.402 19.569 87.718 1.00 6.49 473 GLY B CA 1
ATOM 10384 C C . GLY B 1 473 ? 61.997 18.172 87.169 1.00 6.61 473 GLY B C 1
ATOM 10385 O O . GLY B 1 473 ? 62.584 17.136 87.512 1.00 6.11 473 GLY B O 1
ATOM 10386 N N . LEU B 1 474 ? 61.094 18.197 86.208 1.00 6.05 474 LEU B N 1
ATOM 10387 C CA . LEU B 1 474 ? 60.742 17.035 85.468 1.00 5.94 474 LEU B CA 1
ATOM 10388 C C . LEU B 1 474 ? 61.961 16.314 84.865 1.00 5.83 474 LEU B C 1
ATOM 10389 O O . LEU B 1 474 ? 62.074 15.059 84.846 1.00 6.82 474 LEU B O 1
ATOM 10394 N N . PHE B 1 475 ? 62.959 17.077 84.387 1.00 5.88 475 PHE B N 1
ATOM 10395 C CA . PHE B 1 475 ? 64.076 16.440 83.770 1.00 5.53 475 PHE B CA 1
ATOM 10396 C C . PHE B 1 475 ? 64.926 15.708 84.772 1.00 6.67 475 PHE B C 1
ATOM 10397 O O . PHE B 1 475 ? 65.538 14.667 84.465 1.00 6.96 475 PHE B O 1
ATOM 10405 N N . THR B 1 476 ? 65.074 16.271 85.987 1.00 5.94 476 THR B N 1
ATOM 10406 C CA . THR B 1 476 ? 65.756 15.481 87.046 1.00 6.20 476 THR B CA 1
ATOM 10407 C C . THR B 1 476 ? 65.019 14.213 87.394 1.00 5.39 476 THR B C 1
ATOM 10408 O O . THR B 1 476 ? 65.647 13.188 87.637 1.00 5.88 476 THR B O 1
ATOM 10412 N N . LEU B 1 477 ? 63.702 14.315 87.432 1.00 4.98 477 LEU B N 1
ATOM 10413 C CA . LEU B 1 477 ? 62.894 13.107 87.667 1.00 5.11 477 LEU B CA 1
ATOM 10414 C C . LEU B 1 477 ? 63.147 12.069 86.564 1.00 5.54 477 LEU B C 1
ATOM 10415 O O . LEU B 1 477 ? 63.330 10.865 86.886 1.00 6.06 477 LEU B O 1
ATOM 10420 N N . LEU B 1 478 ? 63.151 12.499 85.333 1.00 6.50 478 LEU B N 1
ATOM 10421 C CA . LEU B 1 478 ? 63.453 11.546 84.271 1.00 6.42 478 LEU B CA 1
ATOM 10422 C C . LEU B 1 478 ? 64.779 10.875 84.420 1.00 5.98 478 LEU B C 1
ATOM 10423 O O . LEU B 1 478 ? 64.947 9.636 84.425 1.00 6.76 478 LEU B O 1
ATOM 10428 N N . ALA B 1 479 ? 65.836 11.695 84.679 1.00 6.19 479 ALA B N 1
ATOM 10429 C CA . ALA B 1 479 ? 67.143 11.122 84.888 1.00 6.15 479 ALA B CA 1
ATOM 10430 C C . ALA B 1 479 ? 67.184 10.153 86.048 1.00 5.93 479 ALA B C 1
ATOM 10431 O O . ALA B 1 479 ? 67.732 8.988 85.937 1.00 7.38 479 ALA B O 1
ATOM 10433 N N . MET B 1 480 ? 66.584 10.534 87.178 1.00 5.35 480 MET B N 1
ATOM 10434 C CA . MET B 1 480 ? 66.650 9.705 88.382 1.00 6.27 480 MET B CA 1
ATOM 10435 C C . MET B 1 480 ? 65.723 8.531 88.313 1.00 5.86 480 MET B C 1
ATOM 10436 O O . MET B 1 480 ? 65.884 7.605 89.124 1.00 7.30 480 MET B O 1
ATOM 10441 N N . SER B 1 481 ? 64.788 8.485 87.377 1.00 5.76 481 SER B N 1
ATOM 10442 C CA . SER B 1 481 ? 63.960 7.315 87.129 1.00 6.09 481 SER B CA 1
ATOM 10443 C C . SER B 1 481 ? 64.655 6.360 86.157 1.00 7.09 481 SER B C 1
ATOM 10444 O O . SER B 1 481 ? 64.021 5.375 85.727 1.00 8.00 481 SER B O 1
ATOM 10447 N N . ASN B 1 482 ? 65.923 6.593 85.854 1.00 6.69 482 ASN B N 1
ATOM 10448 C CA . ASN B 1 482 ? 66.586 5.697 84.902 1.00 7.04 482 ASN B CA 1
ATOM 10449 C C . ASN B 1 482 ? 65.911 5.760 83.561 1.00 6.57 482 ASN B C 1
ATOM 10450 O O . ASN B 1 482 ? 65.723 4.729 82.890 1.00 8.39 482 ASN B O 1
ATOM 10455 N N . THR B 1 483 ? 65.679 6.988 83.107 1.00 7.85 483 THR B N 1
ATOM 10456 C CA . THR B 1 483 ? 65.107 7.259 81.776 1.00 7.63 483 THR B CA 1
ATOM 10457 C C . THR B 1 483 ? 66.027 8.186 81.052 1.00 7.92 483 THR B C 1
ATOM 10458 O O . THR B 1 483 ? 65.897 9.411 81.097 1.00 11.25 483 THR B O 1
ATOM 10462 N N . PRO B 1 484 ? 67.073 7.658 80.383 1.00 9.14 484 PRO B N 1
ATOM 10463 C CA . PRO B 1 484 ? 67.861 8.525 79.522 1.00 8.16 484 PRO B CA 1
ATOM 10464 C C . PRO B 1 484 ? 66.973 9.175 78.475 1.00 7.05 484 PRO B C 1
ATOM 10465 O O . PRO B 1 484 ? 65.943 8.587 78.061 1.00 8.67 484 PRO B O 1
ATOM 10469 N N . PHE B 1 485 ? 67.312 10.350 78.037 1.00 6.31 485 PHE B N 1
ATOM 10470 C CA . PHE B 1 485 ? 66.554 11.053 77.055 1.00 6.70 485 PHE B CA 1
ATOM 10471 C C . PHE B 1 485 ? 67.387 11.854 76.120 1.00 6.69 485 PHE B C 1
ATOM 10472 O O . PHE B 1 485 ? 68.349 12.453 76.497 1.00 6.52 485 PHE B O 1
ATOM 10480 N N . ASP B 1 486 ? 66.938 11.924 74.868 1.00 6.41 486 ASP B N 1
ATOM 10481 C CA . ASP B 1 486 ? 67.450 12.928 73.955 1.00 6.76 486 ASP B CA 1
ATOM 10482 C C . ASP B 1 486 ? 66.536 14.198 74.110 1.00 7.10 486 ASP B C 1
ATOM 10483 O O . ASP B 1 486 ? 65.455 14.115 74.637 1.00 9.46 486 ASP B O 1
ATOM 10488 N N . ALA B 1 487 ? 67.008 15.355 73.705 1.00 8.01 487 ALA B N 1
ATOM 10489 C CA . ALA B 1 487 ? 66.270 16.605 73.735 1.00 8.55 487 ALA B CA 1
ATOM 10490 C C . ALA B 1 487 ? 66.219 17.111 72.408 1.00 10.67 487 ALA B C 1
ATOM 10491 O O . ALA B 1 487 ? 67.346 17.437 71.920 1.00 17.18 487 ALA B O 1
ATOM 10493 N N . VAL B 1 488 ? 65.056 17.288 71.819 1.00 7.90 488 VAL B N 1
ATOM 10494 C CA . VAL B 1 488 ? 64.903 17.683 70.435 1.00 8.49 488 VAL B CA 1
ATOM 10495 C C . VAL B 1 488 ? 64.267 19.098 70.386 1.00 8.64 488 VAL B C 1
ATOM 10496 O O . VAL B 1 488 ? 63.534 19.460 71.245 1.00 8.69 488 VAL B O 1
ATOM 10500 N N . ASP B 1 489 ? 64.599 19.857 69.357 1.00 9.08 489 ASP B N 1
ATOM 10501 C CA . ASP B 1 489 ? 63.985 21.140 69.119 1.00 7.66 489 ASP B CA 1
ATOM 10502 C C . ASP B 1 489 ? 62.656 20.860 68.390 1.00 7.90 489 ASP B C 1
ATOM 10503 O O . ASP B 1 489 ? 62.667 20.335 67.280 1.00 9.58 489 ASP B O 1
ATOM 10508 N N . LEU B 1 490 ? 61.519 21.210 69.046 1.00 8.56 490 LEU B N 1
ATOM 10509 C CA . LEU B 1 490 ? 60.223 20.867 68.465 1.00 8.88 490 LEU B CA 1
ATOM 10510 C C . LEU B 1 490 ? 59.998 21.540 67.103 1.00 8.58 490 LEU B C 1
ATOM 10511 O O . LEU B 1 490 ? 59.255 21.061 66.291 1.00 9.87 490 LEU B O 1
ATOM 10516 N N . GLU B 1 491 ? 60.499 22.747 66.945 1.00 9.48 491 GLU B N 1
ATOM 10517 C CA . GLU B 1 491 ? 60.284 23.502 65.715 1.00 10.41 491 GLU B CA 1
ATOM 10518 C C . GLU B 1 491 ? 61.066 22.847 64.578 1.00 12.26 491 GLU B C 1
ATOM 10519 O O . GLU B 1 491 ? 60.544 22.716 63.441 1.00 19.10 491 GLU B O 1
ATOM 10525 N N . ASP B 1 492 ? 62.308 22.463 64.835 1.00 11.41 492 ASP B N 1
ATOM 10526 C CA . ASP B 1 492 ? 63.251 21.968 63.750 1.00 13.24 492 ASP B CA 1
ATOM 10527 C C . ASP B 1 492 ? 62.989 20.482 63.481 1.00 11.78 492 ASP B C 1
ATOM 10528 O O . ASP B 1 492 ? 63.239 20.016 62.384 1.00 14.14 492 ASP B O 1
ATOM 10533 N N . VAL B 1 493 ? 62.579 19.699 64.489 1.00 12.35 493 VAL B N 1
ATOM 10534 C CA . VAL B 1 493 ? 62.664 18.227 64.387 1.00 10.03 493 VAL B CA 1
ATOM 10535 C C . VAL B 1 493 ? 61.742 17.706 63.337 1.00 11.62 493 VAL B C 1
ATOM 10536 O O . VAL B 1 493 ? 60.629 18.211 63.161 1.00 11.08 493 VAL B O 1
ATOM 10540 N N . THR B 1 494 ? 62.192 16.722 62.558 1.00 11.64 494 THR B N 1
ATOM 10541 C CA . THR B 1 494 ? 61.333 16.077 61.621 1.00 12.10 494 THR B CA 1
ATOM 10542 C C . THR B 1 494 ? 60.446 15.003 62.240 1.00 14.38 494 THR B C 1
ATOM 10543 O O . THR B 1 494 ? 60.753 14.468 63.309 1.00 14.00 494 THR B O 1
ATOM 10547 N N . LEU B 1 495 ? 59.387 14.632 61.523 1.00 13.78 495 LEU B N 1
ATOM 10548 C CA . LEU B 1 495 ? 58.558 13.554 61.981 1.00 13.54 495 LEU B CA 1
ATOM 10549 C C . LEU B 1 495 ? 59.304 12.269 62.126 1.00 15.34 495 LEU B C 1
ATOM 10550 O O . LEU B 1 495 ? 59.104 11.543 63.060 1.00 16.34 495 LEU B O 1
ATOM 10555 N N . ASP B 1 496 ? 60.154 12.020 61.132 1.00 18.37 496 ASP B N 1
ATOM 10556 C CA . ASP B 1 496 ? 60.916 10.831 61.098 1.00 22.83 496 ASP B CA 1
ATOM 10557 C C . ASP B 1 496 ? 61.766 10.672 62.375 1.00 20.99 496 ASP B C 1
ATOM 10558 O O . ASP B 1 496 ? 61.789 9.619 63.005 1.00 21.37 496 ASP B O 1
ATOM 10563 N N . GLU B 1 497 ? 62.413 11.788 62.770 1.00 17.88 497 GLU B N 1
ATOM 10564 C CA . GLU B 1 497 ? 63.269 11.819 63.968 1.00 17.63 497 GLU B CA 1
ATOM 10565 C C . GLU B 1 497 ? 62.333 11.551 65.163 1.00 15.71 497 GLU B C 1
ATOM 10566 O O . GLU B 1 497 ? 62.668 10.770 66.039 1.00 16.66 497 GLU B O 1
ATOM 10572 N N . LEU B 1 498 ? 61.170 12.260 65.243 1.00 13.35 498 LEU B N 1
ATOM 10573 C CA . LEU B 1 498 ? 60.303 11.969 66.378 1.00 13.51 498 LEU B CA 1
ATOM 10574 C C . LEU B 1 498 ? 59.871 10.542 66.548 1.00 14.22 498 LEU B C 1
ATOM 10575 O O . LEU B 1 498 ? 59.862 10.018 67.634 1.00 11.92 498 LEU B O 1
ATOM 10580 N N . LEU B 1 499 ? 59.468 9.957 65.444 1.00 13.33 499 LEU B N 1
ATOM 10581 C CA . LEU B 1 499 ? 58.925 8.645 65.397 1.00 13.53 499 LEU B CA 1
ATOM 10582 C C . LEU B 1 499 ? 60.017 7.581 65.746 1.00 13.73 499 LEU B C 1
ATOM 10583 O O . LEU B 1 499 ? 59.667 6.420 66.085 1.00 16.77 499 LEU B O 1
ATOM 10588 N N . SER B 1 500 ? 61.290 7.971 65.756 1.00 12.31 500 SER B N 1
ATOM 10589 C CA . SER B 1 500 ? 62.355 7.076 66.135 1.00 16.08 500 SER B CA 1
ATOM 10590 C C . SER B 1 500 ? 62.421 6.865 67.672 1.00 13.80 500 SER B C 1
ATOM 10591 O O . SER B 1 500 ? 63.115 5.943 68.134 1.00 18.19 500 SER B O 1
ATOM 10594 N N . TYR B 1 501 ? 61.700 7.663 68.439 1.00 11.25 501 TYR B N 1
ATOM 10595 C CA . TYR B 1 501 ? 61.614 7.481 69.889 1.00 10.71 501 TYR B CA 1
ATOM 10596 C C . TYR B 1 501 ? 60.323 6.737 70.230 1.00 11.44 501 TYR B C 1
ATOM 10597 O O . TYR B 1 501 ? 59.330 6.796 69.515 1.00 13.50 501 TYR B O 1
ATOM 10606 N N . ASP B 1 502 ? 60.381 6.022 71.367 1.00 9.37 502 ASP B N 1
ATOM 10607 C CA . ASP B 1 502 ? 59.260 5.285 71.844 1.00 9.64 502 ASP B CA 1
ATOM 10608 C C . ASP B 1 502 ? 58.321 6.078 72.766 1.00 10.37 502 ASP B C 1
ATOM 10609 O O . ASP B 1 502 ? 57.158 5.712 73.043 1.00 10.71 502 ASP B O 1
ATOM 10614 N N . GLN B 1 503 ? 58.783 7.241 73.161 1.00 8.56 503 GLN B N 1
ATOM 10615 C CA . GLN B 1 503 ? 57.996 8.209 73.935 1.00 8.50 503 GLN B CA 1
ATOM 10616 C C . GLN B 1 503 ? 58.567 9.598 73.809 1.00 8.54 503 GLN B C 1
ATOM 10617 O O . GLN B 1 503 ? 59.793 9.738 73.852 1.00 10.76 503 GLN B O 1
ATOM 10623 N N . LEU B 1 504 ? 57.659 10.601 73.764 1.00 8.57 504 LEU B N 1
ATOM 10624 C CA . LEU B 1 504 ? 58.042 12.033 73.654 1.00 7.11 504 LEU B CA 1
ATOM 10625 C C . LEU B 1 504 ? 57.318 12.764 74.761 1.00 7.03 504 LEU B C 1
ATOM 10626 O O . LEU B 1 504 ? 56.100 12.750 74.765 1.00 8.80 504 LEU B O 1
ATOM 10631 N N . TRP B 1 505 ? 58.072 13.482 75.584 1.00 7.56 505 TRP B N 1
ATOM 10632 C CA . TRP B 1 505 ? 57.561 14.279 76.644 1.00 6.94 505 TRP B CA 1
ATOM 10633 C C . TRP B 1 505 ? 57.587 15.736 76.205 1.00 7.73 505 TRP B C 1
ATOM 10634 O O . TRP B 1 505 ? 58.678 16.288 75.922 1.00 8.80 505 TRP B O 1
ATOM 10645 N N . VAL B 1 506 ? 56.454 16.433 76.296 1.00 7.10 506 VAL B N 1
ATOM 10646 C CA . VAL B 1 506 ? 56.357 17.844 75.927 1.00 7.08 506 VAL B CA 1
ATOM 10647 C C . VAL B 1 506 ? 55.682 18.637 77.087 1.00 6.95 506 VAL B C 1
ATOM 10648 O O . VAL B 1 506 ? 54.552 18.371 77.476 1.00 7.98 506 VAL B O 1
ATOM 10652 N N . TYR B 1 507 ? 56.409 19.589 77.603 1.00 6.67 507 TYR B N 1
ATOM 10653 C CA . TYR B 1 507 ? 55.872 20.509 78.573 1.00 6.85 507 TYR B CA 1
ATOM 10654 C C . TYR B 1 507 ? 55.266 21.679 77.762 1.00 7.50 507 TYR B C 1
ATOM 10655 O O . TYR B 1 507 ? 55.972 22.284 76.899 1.00 10.96 507 TYR B O 1
ATOM 10664 N N . SER B 1 508 ? 53.991 21.985 78.024 1.00 7.07 508 SER B N 1
ATOM 10665 C CA . SER B 1 508 ? 53.311 22.998 77.261 1.00 6.96 508 SER B CA 1
ATOM 10666 C C . SER B 1 508 ? 52.854 24.161 78.151 1.00 8.48 508 SER B C 1
ATOM 10667 O O . SER B 1 508 ? 52.396 23.963 79.281 1.00 9.35 508 SER B O 1
ATOM 10670 N N . LEU B 1 509 ? 52.912 25.349 77.592 1.00 7.60 509 LEU B N 1
ATOM 10671 C CA . LEU B 1 509 ? 52.240 26.522 78.075 1.00 8.67 509 LEU B CA 1
ATOM 10672 C C . LEU B 1 509 ? 50.998 26.827 77.225 1.00 8.44 509 LEU B C 1
ATOM 10673 O O . LEU B 1 509 ? 50.547 26.013 76.441 1.00 10.19 509 LEU B O 1
ATOM 10678 N N . ASP B 1 510 ? 50.494 28.043 77.413 1.00 8.44 510 ASP B N 1
ATOM 10679 C CA . ASP B 1 510 ? 49.236 28.418 76.764 1.00 8.51 510 ASP B CA 1
ATOM 10680 C C . ASP B 1 510 ? 49.294 28.389 75.230 1.00 10.43 510 ASP B C 1
ATOM 10681 O O . ASP B 1 510 ? 48.248 28.236 74.594 1.00 9.91 510 ASP B O 1
ATOM 10686 N N . PHE B 1 511 ? 50.457 28.768 74.685 1.00 8.44 511 PHE B N 1
ATOM 10687 C CA . PHE B 1 511 ? 50.588 28.945 73.267 1.00 8.16 511 PHE B CA 1
ATOM 10688 C C . PHE B 1 511 ? 51.622 27.976 72.727 1.00 7.91 511 PHE B C 1
ATOM 10689 O O . PHE B 1 511 ? 52.563 27.608 73.399 1.00 8.50 511 PHE B O 1
ATOM 10697 N N . MET B 1 512 ? 51.443 27.611 71.442 1.00 9.13 512 MET B N 1
ATOM 10698 C CA . MET B 1 512 ? 52.384 26.680 70.759 1.00 9.51 512 MET B CA 1
ATOM 10699 C C . MET B 1 512 ? 52.068 26.867 69.301 1.00 9.50 512 MET B C 1
ATOM 10700 O O . MET B 1 512 ? 50.923 26.882 68.900 1.00 9.57 512 MET B O 1
ATOM 10705 N N . SER B 1 513 ? 53.094 27.035 68.462 1.00 8.70 513 SER B N 1
ATOM 10706 C CA . SER B 1 513 ? 52.882 27.362 67.069 1.00 7.35 513 SER B CA 1
ATOM 10707 C C . SER B 1 513 ? 51.976 26.378 66.351 1.00 8.68 513 SER B C 1
ATOM 10708 O O . SER B 1 513 ? 51.981 25.198 66.723 1.00 8.82 513 SER B O 1
ATOM 10711 N N . ARG B 1 514 ? 51.323 26.829 65.289 1.00 8.49 514 ARG B N 1
ATOM 10712 C CA . ARG B 1 514 ? 50.528 25.914 64.494 1.00 10.67 514 ARG B CA 1
ATOM 10713 C C . ARG B 1 514 ? 51.444 24.774 63.934 1.00 9.23 514 ARG B C 1
ATOM 10714 O O . ARG B 1 514 ? 51.031 23.604 63.958 1.00 10.51 514 ARG B O 1
ATOM 10722 N N . GLU B 1 515 ? 52.657 25.079 63.489 1.00 10.78 515 GLU B N 1
ATOM 10723 C CA . GLU B 1 515 ? 53.567 24.107 62.917 1.00 13.08 515 GLU B CA 1
ATOM 10724 C C . GLU B 1 515 ? 53.803 23.014 63.946 1.00 10.26 515 GLU B C 1
ATOM 10725 O O . GLU B 1 515 ? 53.836 21.854 63.631 1.00 10.96 515 GLU B O 1
ATOM 10731 N N . VAL B 1 516 ? 54.117 23.402 65.196 1.00 9.26 516 VAL B N 1
ATOM 10732 C CA . VAL B 1 516 ? 54.440 22.441 66.236 1.00 9.99 516 VAL B CA 1
ATOM 10733 C C . VAL B 1 516 ? 53.214 21.637 66.700 1.00 10.64 516 VAL B C 1
ATOM 10734 O O . VAL B 1 516 ? 53.246 20.412 66.777 1.00 10.22 516 VAL B O 1
ATOM 10738 N N . GLN B 1 517 ? 52.062 22.351 66.916 1.00 9.51 517 GLN B N 1
ATOM 10739 C CA . GLN B 1 517 ? 50.833 21.606 67.228 1.00 9.62 517 GLN B CA 1
ATOM 10740 C C . GLN B 1 517 ? 50.521 20.557 66.181 1.00 8.93 517 GLN B C 1
ATOM 10741 O O . GLN B 1 517 ? 50.159 19.383 66.516 1.00 9.99 517 GLN B O 1
ATOM 10747 N N . ASP B 1 518 ? 50.571 20.974 64.917 1.00 9.36 518 ASP B N 1
ATOM 10748 C CA . ASP B 1 518 ? 50.224 20.074 63.839 1.00 9.82 518 ASP B CA 1
ATOM 10749 C C . ASP B 1 518 ? 51.212 18.910 63.704 1.00 10.44 518 ASP B C 1
ATOM 10750 O O . ASP B 1 518 ? 50.783 17.758 63.374 1.00 12.12 518 ASP B O 1
ATOM 10755 N N . LYS B 1 519 ? 52.471 19.143 64.009 1.00 9.12 519 LYS B N 1
ATOM 10756 C CA . LYS B 1 519 ? 53.508 18.130 63.965 1.00 9.86 519 LYS B CA 1
ATOM 10757 C C . LYS B 1 519 ? 53.271 17.108 65.089 1.00 11.67 519 LYS B C 1
ATOM 10758 O O . LYS B 1 519 ? 53.400 15.907 64.904 1.00 11.16 519 LYS B O 1
ATOM 10764 N N . LEU B 1 520 ? 52.815 17.567 66.257 1.00 9.51 520 LEU B N 1
ATOM 10765 C CA . LEU B 1 520 ? 52.444 16.688 67.317 1.00 10.25 520 LEU B CA 1
ATOM 10766 C C . LEU B 1 520 ? 51.224 15.822 66.999 1.00 10.53 520 LEU B C 1
ATOM 10767 O O . LEU B 1 520 ? 51.211 14.620 67.362 1.00 10.44 520 LEU B O 1
ATOM 10772 N N . VAL B 1 521 ? 50.229 16.395 66.352 1.00 10.69 521 VAL B N 1
ATOM 10773 C CA . VAL B 1 521 ? 49.132 15.622 65.872 1.00 10.84 521 VAL B CA 1
ATOM 10774 C C . VAL B 1 521 ? 49.627 14.496 64.945 1.00 10.76 521 VAL B C 1
ATOM 10775 O O . VAL B 1 521 ? 49.218 13.321 65.119 1.00 11.12 521 VAL B O 1
ATOM 10779 N N . GLU B 1 522 ? 50.478 14.879 63.955 1.00 12.82 522 GLU B N 1
ATOM 10780 C CA . GLU B 1 522 ? 50.948 13.905 62.942 1.00 13.21 522 GLU B CA 1
ATOM 10781 C C . GLU B 1 522 ? 51.773 12.781 63.682 1.00 12.60 522 GLU B C 1
ATOM 10782 O O . GLU B 1 522 ? 51.722 11.656 63.321 1.00 15.13 522 GLU B O 1
ATOM 10788 N N . PHE B 1 523 ? 52.523 13.139 64.702 1.00 10.72 523 PHE B N 1
ATOM 10789 C CA . PHE B 1 523 ? 53.336 12.213 65.405 1.00 10.61 523 PHE B CA 1
ATOM 10790 C C . PHE B 1 523 ? 52.495 11.174 66.063 1.00 12.15 523 PHE B C 1
ATOM 10791 O O . PHE B 1 523 ? 52.734 9.995 65.919 1.00 11.42 523 PHE B O 1
ATOM 10799 N N . VAL B 1 524 ? 51.480 11.611 66.776 1.00 10.33 524 VAL B N 1
ATOM 10800 C CA . VAL B 1 524 ? 50.598 10.614 67.419 1.00 9.94 524 VAL B CA 1
ATOM 10801 C C . VAL B 1 524 ? 49.830 9.836 66.352 1.00 10.71 524 VAL B C 1
ATOM 10802 O O . VAL B 1 524 ? 49.782 8.610 66.425 1.00 11.27 524 VAL B O 1
ATOM 10806 N N . ALA B 1 525 ? 49.319 10.525 65.316 1.00 11.31 525 ALA B N 1
ATOM 10807 C CA . ALA B 1 525 ? 48.609 9.785 64.273 1.00 12.05 525 ALA B CA 1
ATOM 10808 C C . ALA B 1 525 ? 49.438 8.718 63.604 1.00 11.59 525 ALA B C 1
ATOM 10809 O O . ALA B 1 525 ? 48.847 7.611 63.263 1.00 12.67 525 ALA B O 1
ATOM 10811 N N . ARG B 1 526 ? 50.741 8.963 63.459 1.00 12.36 526 ARG B N 1
ATOM 10812 C CA . ARG B 1 526 ? 51.610 8.002 62.785 1.00 15.19 526 ARG B CA 1
ATOM 10813 C C . ARG B 1 526 ? 52.215 6.904 63.718 1.00 11.31 526 ARG B C 1
ATOM 10814 O O . ARG B 1 526 ? 52.980 6.072 63.327 1.00 15.53 526 ARG B O 1
ATOM 10822 N N . GLY B 1 527 ? 51.782 6.889 64.948 1.00 11.83 527 GLY B N 1
ATOM 10823 C CA . GLY B 1 527 ? 52.174 5.843 65.901 1.00 11.56 527 GLY B CA 1
ATOM 10824 C C . GLY B 1 527 ? 52.931 6.289 67.112 1.00 10.21 527 GLY B C 1
ATOM 10825 O O . GLY B 1 527 ? 53.280 5.432 67.955 1.00 13.57 527 GLY B O 1
ATOM 10826 N N . GLY B 1 528 ? 53.238 7.570 67.192 1.00 8.71 528 GLY B N 1
ATOM 10827 C CA . GLY B 1 528 ? 53.951 8.086 68.295 1.00 11.50 528 GLY B CA 1
ATOM 10828 C C . GLY B 1 528 ? 53.187 8.007 69.593 1.00 9.70 528 GLY B C 1
ATOM 10829 O O . GLY B 1 528 ? 51.974 8.055 69.646 1.00 10.60 528 GLY B O 1
ATOM 10830 N N . ASN B 1 529 ? 53.992 8.013 70.667 1.00 9.42 529 ASN B N 1
ATOM 10831 C CA . ASN B 1 529 ? 53.484 8.006 72.051 1.00 9.42 529 ASN B CA 1
ATOM 10832 C C . ASN B 1 529 ? 53.910 9.314 72.687 1.00 8.30 529 ASN B C 1
ATOM 10833 O O . ASN B 1 529 ? 55.094 9.587 72.896 1.00 9.10 529 ASN B O 1
ATOM 10838 N N . LEU B 1 530 ? 52.960 10.156 73.024 1.00 8.48 530 LEU B N 1
ATOM 10839 C CA . LEU B 1 530 ? 53.144 11.464 73.581 1.00 8.84 530 LEU B CA 1
ATOM 10840 C C . LEU B 1 530 ? 52.792 11.468 75.045 1.00 9.66 530 LEU B C 1
ATOM 10841 O O . LEU B 1 530 ? 51.785 10.872 75.448 1.00 9.93 530 LEU B O 1
ATOM 10846 N N . VAL B 1 531 ? 53.558 12.234 75.847 1.00 8.11 531 VAL B N 1
ATOM 10847 C CA . VAL B 1 531 ? 53.143 12.653 77.221 1.00 7.11 531 VAL B CA 1
ATOM 10848 C C . VAL B 1 531 ? 53.232 14.148 77.178 1.00 6.20 531 VAL B C 1
ATOM 10849 O O . VAL B 1 531 ? 54.286 14.727 76.886 1.00 8.06 531 VAL B O 1
ATOM 10853 N N . ILE B 1 532 ? 52.129 14.821 77.520 1.00 7.67 532 ILE B N 1
ATOM 10854 C CA . ILE B 1 532 ? 52.036 16.305 77.529 1.00 6.94 532 ILE B CA 1
ATOM 10855 C C . ILE B 1 532 ? 51.376 16.767 78.834 1.00 7.84 532 ILE B C 1
ATOM 10856 O O . ILE B 1 532 ? 50.422 16.180 79.335 1.00 8.73 532 ILE B O 1
ATOM 10861 N N . LEU B 1 533 ? 51.943 17.834 79.383 1.00 6.89 533 LEU B N 1
ATOM 10862 C CA . LEU B 1 533 ? 51.615 18.344 80.664 1.00 6.99 533 LEU B CA 1
ATOM 10863 C C . LEU B 1 533 ? 52.107 19.769 80.674 1.00 6.41 533 LEU B C 1
ATOM 10864 O O . LEU B 1 533 ? 53.009 20.181 79.913 1.00 7.30 533 LEU B O 1
ATOM 10869 N N . PRO B 1 534 ? 51.596 20.588 81.610 1.00 7.45 534 PRO B N 1
ATOM 10870 C CA . PRO B 1 534 ? 50.446 20.389 82.535 1.00 6.53 534 PRO B CA 1
ATOM 10871 C C . PRO B 1 534 ? 49.146 20.954 81.918 1.00 6.88 534 PRO B C 1
ATOM 10872 O O . PRO B 1 534 ? 48.201 21.179 82.673 1.00 8.40 534 PRO B O 1
ATOM 10876 N N . MET B 1 535 ? 49.163 21.238 80.641 1.00 7.41 535 MET B N 1
ATOM 10877 C CA . MET B 1 535 ? 47.978 21.657 79.906 1.00 7.77 535 MET B CA 1
ATOM 10878 C C . MET B 1 535 ? 48.156 21.367 78.433 1.00 8.90 535 MET B C 1
ATOM 10879 O O . MET B 1 535 ? 49.297 20.951 78.075 1.00 9.52 535 MET B O 1
ATOM 10884 N N . LEU B 1 536 ? 47.158 21.559 77.626 1.00 8.17 536 LEU B N 1
ATOM 10885 C CA . LEU B 1 536 ? 47.279 21.648 76.172 1.00 8.36 536 LEU B CA 1
ATOM 10886 C C . LEU B 1 536 ? 47.271 23.114 75.748 1.00 7.41 536 LEU B C 1
ATOM 10887 O O . LEU B 1 536 ? 46.567 23.963 76.353 1.00 9.94 536 LEU B O 1
ATOM 10892 N N . PRO B 1 537 ? 47.981 23.422 74.645 1.00 8.46 537 PRO B N 1
ATOM 10893 C CA . PRO B 1 537 ? 48.007 24.804 74.141 1.00 9.17 537 PRO B CA 1
ATOM 10894 C C . PRO B 1 537 ? 46.596 25.141 73.637 1.00 9.53 537 PRO B C 1
ATOM 10895 O O . PRO B 1 537 ? 45.912 24.309 73.056 1.00 10.22 537 PRO B O 1
ATOM 10899 N N . ARG B 1 538 ? 46.231 26.424 73.830 1.00 8.74 538 ARG B N 1
ATOM 10900 C CA . ARG B 1 538 ? 44.971 26.964 73.351 1.00 10.72 538 ARG B CA 1
ATOM 10901 C C . ARG B 1 538 ? 45.186 28.023 72.267 1.00 9.22 538 ARG B C 1
ATOM 10902 O O . ARG B 1 538 ? 44.198 28.463 71.652 1.00 11.01 538 ARG B O 1
ATOM 10910 N N . TYR B 1 539 ? 46.420 28.508 72.059 1.00 9.05 539 TYR B N 1
ATOM 10911 C CA . TYR B 1 539 ? 46.761 29.604 71.190 1.00 9.62 539 TYR B CA 1
ATOM 10912 C C . TYR B 1 539 ? 47.941 29.199 70.315 1.00 10.41 539 TYR B C 1
ATOM 10913 O O . TYR B 1 539 ? 48.768 28.355 70.695 1.00 9.50 539 TYR B O 1
ATOM 10922 N N . ASP B 1 540 ? 48.055 29.842 69.168 1.00 12.33 540 ASP B N 1
ATOM 10923 C CA . ASP B 1 540 ? 49.208 29.758 68.333 1.00 11.19 540 ASP B CA 1
ATOM 10924 C C . ASP B 1 540 ? 50.255 30.813 68.611 1.00 10.90 540 ASP B C 1
ATOM 10925 O O . ASP B 1 540 ? 50.199 31.508 69.628 1.00 10.76 540 ASP B O 1
ATOM 10930 N N . GLU B 1 541 ? 51.258 30.889 67.745 1.00 10.54 541 GLU B N 1
ATOM 10931 C CA . GLU B 1 541 ? 52.375 31.790 67.867 1.00 11.30 541 GLU B CA 1
ATOM 10932 C C . GLU B 1 541 ? 52.034 33.260 67.778 1.00 11.89 541 GLU B C 1
ATOM 10933 O O . GLU B 1 541 ? 52.858 34.084 68.155 1.00 15.04 541 GLU B O 1
ATOM 10939 N N . ASN B 1 542 ? 50.838 33.611 67.287 1.00 13.40 542 ASN B N 1
ATOM 10940 C CA . ASN B 1 542 ? 50.333 34.988 67.276 1.00 12.41 542 ASN B CA 1
ATOM 10941 C C . ASN B 1 542 ? 49.340 35.213 68.391 1.00 12.25 542 ASN B C 1
ATOM 10942 O O . ASN B 1 542 ? 48.696 36.253 68.488 1.00 14.65 542 ASN B O 1
ATOM 10947 N N . LEU B 1 543 ? 49.229 34.282 69.315 1.00 13.33 543 LEU B N 1
ATOM 10948 C CA . LEU B 1 543 ? 48.228 34.309 70.382 1.00 13.75 543 LEU B CA 1
ATOM 10949 C C . LEU B 1 543 ? 46.789 34.392 69.937 1.00 13.54 543 LEU B C 1
ATOM 10950 O O . LEU B 1 543 ? 45.942 35.014 70.559 1.00 19.19 543 LEU B O 1
ATOM 10955 N N . GLU B 1 544 ? 46.524 33.743 68.794 1.00 12.75 544 GLU B N 1
ATOM 10956 C CA . GLU B 1 544 ? 45.181 33.597 68.319 1.00 12.71 544 GLU B CA 1
ATOM 10957 C C . GLU B 1 544 ? 44.735 32.198 68.666 1.00 10.60 544 GLU B C 1
ATOM 10958 O O . GLU B 1 544 ? 45.581 31.298 68.758 1.00 11.00 544 GLU B O 1
ATOM 10964 N N . PRO B 1 545 ? 43.444 31.964 68.874 1.00 12.72 545 PRO B N 1
ATOM 10965 C CA . PRO B 1 545 ? 43.001 30.615 69.264 1.00 13.85 545 PRO B CA 1
ATOM 10966 C C . PRO B 1 545 ? 43.408 29.579 68.219 1.00 11.38 545 PRO B C 1
ATOM 10967 O O . PRO B 1 545 ? 43.165 29.769 67.019 1.00 12.86 545 PRO B O 1
ATOM 10971 N N . TYR B 1 546 ? 43.996 28.495 68.691 1.00 11.19 546 TYR B N 1
ATOM 10972 C CA . TYR B 1 546 ? 44.400 27.454 67.789 1.00 13.18 546 TYR B CA 1
ATOM 10973 C C . TYR B 1 546 ? 44.665 26.223 68.679 1.00 12.34 546 TYR B C 1
ATOM 10974 O O . TYR B 1 546 ? 45.411 26.301 69.619 1.00 11.89 546 TYR B O 1
ATOM 10983 N N . SER B 1 547 ? 43.934 25.160 68.430 1.00 10.75 547 SER B N 1
ATOM 10984 C CA . SER B 1 547 ? 43.969 23.985 69.220 1.00 11.26 547 SER B CA 1
ATOM 10985 C C . SER B 1 547 ? 43.903 22.717 68.465 1.00 11.46 547 SER B C 1
ATOM 10986 O O . SER B 1 547 ? 43.208 21.784 68.861 1.00 12.42 547 SER B O 1
ATOM 10989 N N . SER B 1 548 ? 44.795 22.600 67.458 1.00 12.15 548 SER B N 1
ATOM 10990 C CA . SER B 1 548 ? 44.722 21.377 66.685 1.00 12.34 548 SER B CA 1
ATOM 10991 C C . SER B 1 548 ? 44.984 20.109 67.449 1.00 10.40 548 SER B C 1
ATOM 10992 O O . SER B 1 548 ? 44.362 19.054 67.263 1.00 11.46 548 SER B O 1
ATOM 10995 N N . LEU B 1 549 ? 45.956 20.189 68.333 1.00 9.89 549 LEU B N 1
ATOM 10996 C CA . LEU B 1 549 ? 46.346 19.001 69.160 1.00 11.44 549 LEU B CA 1
ATOM 10997 C C . LEU B 1 549 ? 45.228 18.556 70.099 1.00 10.83 549 LEU B C 1
ATOM 10998 O O . LEU B 1 549 ? 44.802 17.399 70.094 1.00 11.81 549 LEU B O 1
ATOM 11003 N N . LYS B 1 550 ? 44.677 19.530 70.858 1.00 11.79 550 LYS B N 1
ATOM 11004 C CA . LYS B 1 550 ? 43.573 19.204 71.676 1.00 12.38 550 LYS B CA 1
ATOM 11005 C C . LYS B 1 550 ? 42.410 18.564 70.903 1.00 12.09 550 LYS B C 1
ATOM 11006 O O . LYS B 1 550 ? 41.789 17.581 71.343 1.00 13.34 550 LYS B O 1
ATOM 11012 N N . ASP B 1 551 ? 42.058 19.206 69.794 1.00 11.73 551 ASP B N 1
ATOM 11013 C CA . ASP B 1 551 ? 40.947 18.756 69.018 1.00 14.13 551 ASP B CA 1
ATOM 11014 C C . ASP B 1 551 ? 41.139 17.317 68.545 1.00 12.29 551 ASP B C 1
ATOM 11015 O O . ASP B 1 551 ? 40.264 16.456 68.630 1.00 16.11 551 ASP B O 1
ATOM 11020 N N . PHE B 1 552 ? 42.342 16.983 68.104 1.00 12.33 552 PHE B N 1
ATOM 11021 C CA . PHE B 1 552 ? 42.670 15.630 67.682 1.00 14.45 552 PHE B CA 1
ATOM 11022 C C . PHE B 1 552 ? 42.615 14.639 68.802 1.00 12.58 552 PHE B C 1
ATOM 11023 O O . PHE B 1 552 ? 42.129 13.515 68.635 1.00 15.22 552 PHE B O 1
ATOM 11031 N N . LEU B 1 553 ? 43.126 15.016 69.971 1.00 12.52 553 LEU B N 1
ATOM 11032 C CA . LEU B 1 553 ? 43.134 14.125 71.131 1.00 13.20 553 LEU B CA 1
ATOM 11033 C C . LEU B 1 553 ? 41.754 13.859 71.730 1.00 12.76 553 LEU B C 1
ATOM 11034 O O . LEU B 1 553 ? 41.511 12.876 72.408 1.00 16.14 553 LEU B O 1
ATOM 11039 N N . GLY B 1 554 ? 40.853 14.801 71.556 1.00 12.79 554 GLY B N 1
ATOM 11040 C CA . GLY B 1 554 ? 39.532 14.559 72.050 1.00 15.25 554 GLY B CA 1
ATOM 11041 C C . GLY B 1 554 ? 39.359 14.618 73.565 1.00 15.72 554 GLY B C 1
ATOM 11042 O O . GLY B 1 554 ? 38.449 14.010 74.094 1.00 17.54 554 GLY B O 1
ATOM 11043 N N . VAL B 1 555 ? 40.169 15.419 74.202 1.00 13.00 555 VAL B N 1
ATOM 11044 C CA . VAL B 1 555 ? 40.039 15.745 75.577 1.00 11.76 555 VAL B CA 1
ATOM 11045 C C . VAL B 1 555 ? 39.730 17.205 75.781 1.00 13.58 555 VAL B C 1
ATOM 11046 O O . VAL B 1 555 ? 39.843 18.026 74.856 1.00 16.61 555 VAL B O 1
ATOM 11050 N N . GLU B 1 556 ? 39.272 17.516 76.982 1.00 13.04 556 GLU B N 1
ATOM 11051 C CA . GLU B 1 556 ? 39.044 18.915 77.374 1.00 14.55 556 GLU B CA 1
ATOM 11052 C C . GLU B 1 556 ? 39.813 19.097 78.710 1.00 11.91 556 GLU B C 1
ATOM 11053 O O . GLU B 1 556 ? 39.763 18.261 79.579 1.00 13.79 556 GLU B O 1
ATOM 11059 N N . VAL B 1 557 ? 40.523 20.207 78.833 1.00 14.80 557 VAL B N 1
ATOM 11060 C CA . VAL B 1 557 ? 41.341 20.540 79.977 1.00 11.52 557 VAL B CA 1
ATOM 11061 C C . VAL B 1 557 ? 40.798 21.810 80.601 1.00 12.29 557 VAL B C 1
ATOM 11062 O O . VAL B 1 557 ? 40.667 22.848 79.955 1.00 15.94 557 VAL B O 1
ATOM 11066 N N . GLU B 1 558 ? 40.512 21.749 81.876 1.00 11.12 558 GLU B N 1
ATOM 11067 C CA . GLU B 1 558 ? 40.011 22.919 82.613 1.00 12.41 558 GLU B CA 1
ATOM 11068 C C . GLU B 1 558 ? 40.942 24.096 82.540 1.00 10.93 558 GLU B C 1
ATOM 11069 O O . GLU B 1 558 ? 42.147 23.959 82.530 1.00 12.64 558 GLU B O 1
ATOM 11075 N N . ARG B 1 559 ? 40.358 25.292 82.523 1.00 13.29 559 ARG B N 1
ATOM 11076 C CA . ARG B 1 559 ? 41.126 26.502 82.504 1.00 13.90 559 ARG B CA 1
ATOM 11077 C C . ARG B 1 559 ? 41.368 26.958 83.983 1.00 16.07 559 ARG B C 1
ATOM 11078 O O . ARG B 1 559 ? 40.417 27.100 84.765 1.00 19.94 559 ARG B O 1
ATOM 11086 N N . GLU B 1 560 ? 42.612 27.130 84.313 1.00 14.24 560 GLU B N 1
ATOM 11087 C CA . GLU B 1 560 ? 42.972 27.524 85.671 1.00 15.39 560 GLU B CA 1
ATOM 11088 C C . GLU B 1 560 ? 44.302 28.199 85.628 1.00 14.05 560 GLU B C 1
ATOM 11089 O O . GLU B 1 560 ? 45.178 27.710 84.973 1.00 20.80 560 GLU B O 1
ATOM 11095 N N . LYS B 1 561 ? 44.468 29.239 86.436 1.00 12.28 561 LYS B N 1
ATOM 11096 C CA . LYS B 1 561 ? 45.718 29.965 86.396 1.00 11.40 561 LYS B CA 1
ATOM 11097 C C . LYS B 1 561 ? 46.696 29.365 87.454 1.00 11.85 561 LYS B C 1
ATOM 11098 O O . LYS B 1 561 ? 46.345 29.177 88.619 1.00 13.75 561 LYS B O 1
ATOM 11104 N N . ALA B 1 562 ? 47.914 29.167 87.023 1.00 9.55 562 ALA B N 1
ATOM 11105 C CA . ALA B 1 562 ? 48.960 28.790 87.934 1.00 9.34 562 ALA B CA 1
ATOM 11106 C C . ALA B 1 562 ? 49.367 30.014 88.789 1.00 10.02 562 ALA B C 1
ATOM 11107 O O . ALA B 1 562 ? 49.338 31.138 88.356 1.00 11.11 562 ALA B O 1
ATOM 11109 N N . ARG B 1 563 ? 49.755 29.751 90.014 1.00 11.01 563 ARG B N 1
ATOM 11110 C CA . ARG B 1 563 ? 50.221 30.767 90.982 1.00 13.93 563 ARG B CA 1
ATOM 11111 C C . ARG B 1 563 ? 51.688 30.952 91.008 1.00 12.24 563 ARG B C 1
ATOM 11112 O O . ARG B 1 563 ? 52.432 30.053 90.619 1.00 12.30 563 ARG B O 1
ATOM 11120 N N . ARG B 1 564 ? 52.101 32.179 91.399 1.00 13.63 564 ARG B N 1
ATOM 11121 C CA . ARG B 1 564 ? 53.500 32.586 91.545 1.00 15.02 564 ARG B CA 1
ATOM 11122 C C . ARG B 1 564 ? 53.856 32.905 92.947 1.00 12.67 564 ARG B C 1
ATOM 11123 O O . ARG B 1 564 ? 55.021 32.731 93.295 1.00 16.70 564 ARG B O 1
ATOM 11131 N N . ASN B 1 565 ? 52.910 33.369 93.790 1.00 14.13 565 ASN B N 1
ATOM 11132 C CA . ASN B 1 565 ? 53.292 33.662 95.193 1.00 10.95 565 ASN B CA 1
ATOM 11133 C C . ASN B 1 565 ? 53.537 32.375 95.964 1.00 10.86 565 ASN B C 1
ATOM 11134 O O . ASN B 1 565 ? 52.657 31.554 96.058 1.00 11.73 565 ASN B O 1
ATOM 11139 N N . PRO B 1 566 ? 54.773 32.155 96.458 1.00 12.28 566 PRO B N 1
ATOM 11140 C CA . PRO B 1 566 ? 55.086 30.865 97.076 1.00 12.62 566 PRO B CA 1
ATOM 11141 C C . PRO B 1 566 ? 54.155 30.465 98.180 1.00 9.14 566 PRO B C 1
ATOM 11142 O O . PRO B 1 566 ? 53.916 29.257 98.402 1.00 13.29 566 PRO B O 1
ATOM 11146 N N . ARG B 1 567 ? 53.637 31.443 98.939 1.00 9.99 567 ARG B N 1
ATOM 11147 C CA . ARG B 1 567 ? 52.732 31.093 100.051 1.00 9.59 567 ARG B CA 1
ATOM 11148 C C . ARG B 1 567 ? 51.414 30.552 99.547 1.00 8.87 567 ARG B C 1
ATOM 11149 O O . ARG B 1 567 ? 50.684 29.890 100.274 1.00 10.03 567 ARG B O 1
ATOM 11157 N N . LEU B 1 568 ? 51.062 30.896 98.318 1.00 8.32 568 LEU B N 1
ATOM 11158 C CA . LEU B 1 568 ? 49.760 30.540 97.698 1.00 8.55 568 LEU B CA 1
ATOM 11159 C C . LEU B 1 568 ? 49.817 29.352 96.777 1.00 7.96 568 LEU B C 1
ATOM 11160 O O . LEU B 1 568 ? 48.769 28.931 96.304 1.00 10.79 568 LEU B O 1
ATOM 11165 N N . ILE B 1 569 ? 51.030 28.911 96.435 1.00 8.88 569 ILE B N 1
ATOM 11166 C CA . ILE B 1 569 ? 51.149 27.747 95.568 1.00 8.31 569 ILE B CA 1
ATOM 11167 C C . ILE B 1 569 ? 50.675 26.459 96.298 1.00 8.73 569 ILE B C 1
ATOM 11168 O O . ILE B 1 569 ? 51.210 26.155 97.373 1.00 9.31 569 ILE B O 1
ATOM 11173 N N . GLN B 1 570 ? 49.694 25.763 95.706 1.00 9.25 570 GLN B N 1
ATOM 11174 C CA . GLN B 1 570 ? 49.034 24.647 96.374 1.00 9.72 570 GLN B CA 1
ATOM 11175 C C . GLN B 1 570 ? 50.032 23.464 96.523 1.00 8.89 570 GLN B C 1
ATOM 11176 O O . GLN B 1 570 ? 50.914 23.267 95.735 1.00 9.15 570 GLN B O 1
ATOM 11182 N N . PHE B 1 571 ? 49.723 22.672 97.567 1.00 8.81 571 PHE B N 1
ATOM 11183 C CA . PHE B 1 571 ? 50.234 21.331 97.750 1.00 9.96 571 PHE B CA 1
ATOM 11184 C C . PHE B 1 571 ? 49.068 20.348 97.630 1.00 8.91 571 PHE B C 1
ATOM 11185 O O . PHE B 1 571 ? 48.108 20.475 98.477 1.00 14.78 571 PHE B O 1
ATOM 11193 N N . LEU B 1 572 ? 49.047 19.536 96.574 1.00 8.77 572 LEU B N 1
ATOM 11194 C CA . LEU B 1 572 ? 47.910 18.685 96.289 1.00 9.68 572 LEU B CA 1
ATOM 11195 C C . LEU B 1 572 ? 48.385 17.267 96.109 1.00 10.01 572 LEU B C 1
ATOM 11196 O O . LEU B 1 572 ? 49.584 17.030 95.962 1.00 11.11 572 LEU B O 1
ATOM 11201 N N . SER B 1 573 ? 47.472 16.289 96.150 1.00 10.64 573 SER B N 1
ATOM 11202 C CA . SER B 1 573 ? 47.815 14.895 96.062 1.00 8.77 573 SER B CA 1
ATOM 11203 C C . SER B 1 573 ? 47.052 14.246 94.881 1.00 8.94 573 SER B C 1
ATOM 11204 O O . SER B 1 573 ? 45.818 14.379 94.872 1.00 13.01 573 SER B O 1
ATOM 11207 N N . VAL B 1 574 ? 47.727 13.597 93.932 1.00 8.49 574 VAL B N 1
ATOM 11208 C CA . VAL B 1 574 ? 47.128 12.945 92.773 1.00 9.49 574 VAL B CA 1
ATOM 11209 C C . VAL B 1 574 ? 47.304 11.458 92.956 1.00 8.21 574 VAL B C 1
ATOM 11210 O O . VAL B 1 574 ? 48.388 10.956 93.325 1.00 9.21 574 VAL B O 1
ATOM 11214 N N . SER B 1 575 ? 46.227 10.695 92.675 1.00 10.12 575 SER B N 1
ATOM 11215 C CA . SER B 1 575 ? 46.302 9.233 92.683 1.00 10.92 575 SER B CA 1
ATOM 11216 C C . SER B 1 575 ? 46.094 8.574 91.323 1.00 10.68 575 SER B C 1
ATOM 11217 O O . SER B 1 575 ? 45.508 9.124 90.457 1.00 11.84 575 SER B O 1
ATOM 11220 N N . ALA B 1 576 ? 46.607 7.367 91.225 1.00 11.97 576 ALA B N 1
ATOM 11221 C CA . ALA B 1 576 ? 46.475 6.565 90.026 1.00 13.21 576 ALA B CA 1
ATOM 11222 C C . ALA B 1 576 ? 46.593 5.136 90.470 1.00 14.08 576 ALA B C 1
ATOM 11223 O O . ALA B 1 576 ? 46.835 4.827 91.640 1.00 12.42 576 ALA B O 1
ATOM 11225 N N . GLU B 1 577 ? 46.515 4.229 89.511 1.00 18.74 577 GLU B N 1
ATOM 11226 C CA . GLU B 1 577 ? 46.585 2.885 89.851 1.00 21.27 577 GLU B CA 1
ATOM 11227 C C . GLU B 1 577 ? 47.990 2.567 90.339 1.00 20.66 577 GLU B C 1
ATOM 11228 O O . GLU B 1 577 ? 48.981 2.973 89.725 1.00 21.83 577 GLU B O 1
ATOM 11234 N N . GLY B 1 578 ? 48.080 2.067 91.575 1.00 18.06 578 GLY B N 1
ATOM 11235 C CA . GLY B 1 578 ? 49.419 1.836 92.153 1.00 17.32 578 GLY B CA 1
ATOM 11236 C C . GLY B 1 578 ? 50.078 3.011 92.863 1.00 14.63 578 GLY B C 1
ATOM 11237 O O . GLY B 1 578 ? 51.147 2.925 93.393 1.00 17.82 578 GLY B O 1
ATOM 11238 N N . ILE B 1 579 ? 49.360 4.123 92.893 1.00 12.81 579 ILE B N 1
ATOM 11239 C CA . ILE B 1 579 ? 49.965 5.425 93.174 1.00 12.69 579 ILE B CA 1
ATOM 11240 C C . ILE B 1 579 ? 48.956 6.148 94.108 1.00 10.94 579 ILE B C 1
ATOM 11241 O O . ILE B 1 579 ? 47.975 6.756 93.673 1.00 12.06 579 ILE B O 1
ATOM 11246 N N . ASP B 1 580 ? 49.197 6.036 95.435 1.00 9.02 580 ASP B N 1
ATOM 11247 C CA . ASP B 1 580 ? 48.254 6.594 96.448 1.00 10.17 580 ASP B CA 1
ATOM 11248 C C . ASP B 1 580 ? 48.800 7.977 96.939 1.00 10.20 580 ASP B C 1
ATOM 11249 O O . ASP B 1 580 ? 49.709 8.070 97.738 1.00 9.45 580 ASP B O 1
ATOM 11254 N N . ARG B 1 581 ? 48.239 9.042 96.405 1.00 9.75 581 ARG B N 1
ATOM 11255 C CA . ARG B 1 581 ? 48.530 10.396 96.888 1.00 8.04 581 ARG B CA 1
ATOM 11256 C C . ARG B 1 581 ? 49.980 10.842 96.631 1.00 8.77 581 ARG B C 1
ATOM 11257 O O . ARG B 1 581 ? 50.779 11.113 97.565 1.00 8.58 581 ARG B O 1
ATOM 11265 N N . MET B 1 582 ? 50.318 10.946 95.342 1.00 8.64 582 MET B N 1
ATOM 11266 C CA . MET B 1 582 ? 51.589 11.524 94.928 1.00 8.19 582 MET B CA 1
ATOM 11267 C C . MET B 1 582 ? 51.490 13.050 94.989 1.00 8.18 582 MET B C 1
ATOM 11268 O O . MET B 1 582 ? 50.593 13.665 94.452 1.00 9.85 582 MET B O 1
ATOM 11273 N N . LEU B 1 583 ? 52.488 13.688 95.610 1.00 7.59 583 LEU B N 1
ATOM 11274 C CA . LEU B 1 583 ? 52.531 15.142 95.720 1.00 8.08 583 LEU B CA 1
ATOM 11275 C C . LEU B 1 583 ? 52.600 15.766 94.327 1.00 7.60 583 LEU B C 1
ATOM 11276 O O . LEU B 1 583 ? 53.533 15.464 93.566 1.00 9.21 583 LEU B O 1
ATOM 11281 N N . VAL B 1 584 ? 51.763 16.803 94.120 1.00 7.61 584 VAL B N 1
ATOM 11282 C CA . VAL B 1 584 ? 51.971 17.816 93.041 1.00 9.09 584 VAL B CA 1
ATOM 11283 C C . VAL B 1 584 ? 51.869 19.207 93.597 1.00 8.13 584 VAL B C 1
ATOM 11284 O O . VAL B 1 584 ? 51.136 19.411 94.597 1.00 9.17 584 VAL B O 1
ATOM 11288 N N . ARG B 1 585 ? 52.531 20.103 92.923 1.00 8.22 585 ARG B N 1
ATOM 11289 C CA . ARG B 1 585 ? 52.466 21.508 93.285 1.00 7.78 585 ARG B CA 1
ATOM 11290 C C . ARG B 1 585 ? 51.739 22.313 92.277 1.00 8.51 585 ARG B C 1
ATOM 11291 O O . ARG B 1 585 ? 51.883 22.095 91.073 1.00 9.95 585 ARG B O 1
ATOM 11299 N N . ASN B 1 586 ? 51.123 23.413 92.786 1.00 7.41 586 ASN B N 1
ATOM 11300 C CA . ASN B 1 586 ? 50.494 24.416 91.935 1.00 6.87 586 ASN B CA 1
ATOM 11301 C C . ASN B 1 586 ? 49.227 23.849 91.315 1.00 8.85 586 ASN B C 1
ATOM 11302 O O . ASN B 1 586 ? 48.814 22.756 91.570 1.00 10.36 586 ASN B O 1
ATOM 11307 N N . THR B 1 587 ? 48.576 24.671 90.502 1.00 9.63 587 THR B N 1
ATOM 11308 C CA . THR B 1 587 ? 47.214 24.383 90.038 1.00 11.75 587 THR B CA 1
ATOM 11309 C C . THR B 1 587 ? 47.173 23.023 89.277 1.00 12.24 587 THR B C 1
ATOM 11310 O O . THR B 1 587 ? 48.097 22.649 88.499 1.00 16.41 587 THR B O 1
ATOM 11314 N N . VAL B 1 588 ? 46.079 22.319 89.552 1.00 10.62 588 VAL B N 1
ATOM 11315 C CA . VAL B 1 588 ? 45.792 21.080 88.917 1.00 12.83 588 VAL B CA 1
ATOM 11316 C C . VAL B 1 588 ? 44.515 21.180 88.058 1.00 12.23 588 VAL B C 1
ATOM 11317 O O . VAL B 1 588 ? 43.513 21.689 88.592 1.00 14.65 588 VAL B O 1
ATOM 11321 N N . ARG B 1 589 ? 44.572 20.831 86.787 1.00 10.29 589 ARG B N 1
ATOM 11322 C CA . ARG B 1 589 ? 43.476 20.982 85.822 1.00 8.92 589 ARG B CA 1
ATOM 11323 C C . ARG B 1 589 ? 42.786 19.615 85.616 1.00 11.43 589 ARG B C 1
ATOM 11324 O O . ARG B 1 589 ? 43.512 18.609 85.416 1.00 12.06 589 ARG B O 1
ATOM 11332 N N . GLY B 1 590 ? 41.450 19.548 85.743 1.00 11.77 590 GLY B N 1
ATOM 11333 C CA . GLY B 1 590 ? 40.736 18.408 85.243 1.00 12.05 590 GLY B CA 1
ATOM 11334 C C . GLY B 1 590 ? 41.034 18.178 83.727 1.00 10.34 590 GLY B C 1
ATOM 11335 O O . GLY B 1 590 ? 41.207 19.120 82.954 1.00 12.51 590 GLY B O 1
ATOM 11336 N N . VAL B 1 591 ? 41.051 16.908 83.408 1.00 10.84 591 VAL B N 1
ATOM 11337 C CA . VAL B 1 591 ? 41.212 16.423 82.022 1.00 10.69 591 VAL B CA 1
ATOM 11338 C C . VAL B 1 591 ? 40.017 15.469 81.838 1.00 11.56 591 VAL B C 1
ATOM 11339 O O . VAL B 1 591 ? 39.973 14.358 82.436 1.00 14.71 591 VAL B O 1
ATOM 11343 N N A ARG B 1 592 ? 39.043 15.888 81.002 0.50 12.22 592 ARG B N 1
ATOM 11344 N N B ARG B 1 592 ? 39.073 15.878 80.983 0.50 12.22 592 ARG B N 1
ATOM 11345 C CA A ARG B 1 592 ? 37.824 15.145 80.664 0.50 13.72 592 ARG B CA 1
ATOM 11346 C CA B ARG B 1 592 ? 37.885 15.131 80.659 0.50 13.68 592 ARG B CA 1
ATOM 11347 C C A ARG B 1 592 ? 37.977 14.502 79.294 0.50 12.05 592 ARG B C 1
ATOM 11348 C C B ARG B 1 592 ? 37.985 14.501 79.283 0.50 11.98 592 ARG B C 1
ATOM 11349 O O A ARG B 1 592 ? 38.458 15.112 78.352 0.50 15.90 592 ARG B O 1
ATOM 11350 O O B ARG B 1 592 ? 38.455 15.109 78.334 0.50 15.91 592 ARG B O 1
ATOM 11365 N N . GLY B 1 593 ? 37.547 13.231 79.175 1.00 14.07 593 GLY B N 1
ATOM 11366 C CA . GLY B 1 593 ? 37.681 12.486 77.945 1.00 14.23 593 GLY B CA 1
ATOM 11367 C C . GLY B 1 593 ? 38.732 11.444 78.009 1.00 13.50 593 GLY B C 1
ATOM 11368 O O . GLY B 1 593 ? 39.553 11.447 78.883 1.00 14.98 593 GLY B O 1
ATOM 11369 N N . GLY B 1 594 ? 38.705 10.498 77.109 1.00 16.02 594 GLY B N 1
ATOM 11370 C CA . GLY B 1 594 ? 39.661 9.436 77.074 1.00 14.35 594 GLY B CA 1
ATOM 11371 C C . GLY B 1 594 ? 39.514 8.484 78.284 1.00 15.79 594 GLY B C 1
ATOM 11372 O O . GLY B 1 594 ? 38.474 8.428 78.957 1.00 17.13 594 GLY B O 1
ATOM 11373 N N . GLU B 1 595 ? 40.558 7.743 78.603 1.00 13.00 595 GLU B N 1
ATOM 11374 C CA . GLU B 1 595 ? 40.568 6.822 79.747 1.00 15.53 595 GLU B CA 1
ATOM 11375 C C . GLU B 1 595 ? 41.205 7.613 80.890 1.00 11.61 595 GLU B C 1
ATOM 11376 O O . GLU B 1 595 ? 42.373 7.905 80.844 1.00 11.90 595 GLU B O 1
ATOM 11382 N N . PRO B 1 596 ? 40.474 7.819 81.976 1.00 12.93 596 PRO B N 1
ATOM 11383 C CA . PRO B 1 596 ? 41.056 8.508 83.148 1.00 13.52 596 PRO B CA 1
ATOM 11384 C C . PRO B 1 596 ? 42.141 7.667 83.779 1.00 14.97 596 PRO B C 1
ATOM 11385 O O . PRO B 1 596 ? 41.901 6.480 84.022 1.00 16.15 596 PRO B O 1
ATOM 11389 N N . ILE B 1 597 ? 43.307 8.265 84.051 1.00 11.66 597 ILE B N 1
ATOM 11390 C CA . ILE B 1 597 ? 44.410 7.555 84.652 1.00 13.30 597 ILE B CA 1
ATOM 11391 C C . ILE B 1 597 ? 44.985 8.174 85.881 1.00 13.51 597 ILE B C 1
ATOM 11392 O O . ILE B 1 597 ? 45.801 7.553 86.529 1.00 16.94 597 ILE B O 1
ATOM 11397 N N . ALA B 1 598 ? 44.604 9.408 86.184 1.00 11.06 598 ALA B N 1
ATOM 11398 C CA . ALA B 1 598 ? 45.087 10.070 87.354 1.00 10.84 598 ALA B CA 1
ATOM 11399 C C . ALA B 1 598 ? 43.971 10.965 87.888 1.00 9.20 598 ALA B C 1
ATOM 11400 O O . ALA B 1 598 ? 43.166 11.524 87.118 1.00 9.91 598 ALA B O 1
ATOM 11402 N N . PHE B 1 599 ? 43.893 11.107 89.240 1.00 9.76 599 PHE B N 1
ATOM 11403 C CA . PHE B 1 599 ? 42.710 11.690 89.896 1.00 11.94 599 PHE B CA 1
ATOM 11404 C C . PHE B 1 599 ? 43.104 12.578 91.015 1.00 11.51 599 PHE B C 1
ATOM 11405 O O . PHE B 1 599 ? 44.067 12.282 91.750 1.00 12.30 599 PHE B O 1
ATOM 11413 N N . LEU B 1 600 ? 42.365 13.659 91.171 1.00 11.88 600 LEU B N 1
ATOM 11414 C CA . LEU B 1 600 ? 42.539 14.560 92.337 1.00 12.68 600 LEU B CA 1
ATOM 11415 C C . LEU B 1 600 ? 41.189 14.311 93.043 1.00 16.13 600 LEU B C 1
ATOM 11416 O O . LEU B 1 600 ? 40.100 14.728 92.573 1.00 15.56 600 LEU B O 1
ATOM 11421 N N . GLY B 1 601 ? 41.228 13.564 94.117 1.00 16.16 601 GLY B N 1
ATOM 11422 C CA . GLY B 1 601 ? 39.971 13.063 94.698 1.00 18.39 601 GLY B CA 1
ATOM 11423 C C . GLY B 1 601 ? 39.238 12.204 93.635 1.00 19.90 601 GLY B C 1
ATOM 11424 O O . GLY B 1 601 ? 39.805 11.265 93.051 1.00 19.14 601 GLY B O 1
ATOM 11425 N N . GLU B 1 602 ? 37.999 12.521 93.322 1.00 18.98 602 GLU B N 1
ATOM 11426 C CA . GLU B 1 602 ? 37.234 11.843 92.250 1.00 23.13 602 GLU B CA 1
ATOM 11427 C C . GLU B 1 602 ? 37.385 12.418 90.874 1.00 18.00 602 GLU B C 1
ATOM 11428 O O . GLU B 1 602 ? 36.898 11.796 89.939 1.00 20.71 602 GLU B O 1
ATOM 11434 N N . LYS B 1 603 ? 38.117 13.541 90.756 1.00 16.60 603 LYS B N 1
ATOM 11435 C CA . LYS B 1 603 ? 38.205 14.258 89.459 1.00 17.76 603 LYS B CA 1
ATOM 11436 C C . LYS B 1 603 ? 39.308 13.705 88.619 1.00 12.50 603 LYS B C 1
ATOM 11437 O O . LYS B 1 603 ? 40.502 13.852 89.031 1.00 12.68 603 LYS B O 1
ATOM 11443 N N . PRO B 1 604 ? 39.045 13.253 87.399 1.00 12.85 604 PRO B N 1
ATOM 11444 C CA . PRO B 1 604 ? 40.167 12.945 86.518 1.00 12.58 604 PRO B CA 1
ATOM 11445 C C . PRO B 1 604 ? 41.018 14.161 86.204 1.00 11.46 604 PRO B C 1
ATOM 11446 O O . PRO B 1 604 ? 40.454 15.179 85.770 1.00 11.73 604 PRO B O 1
ATOM 11450 N N . VAL B 1 605 ? 42.341 14.011 86.348 1.00 9.48 605 VAL B N 1
ATOM 11451 C CA . VAL B 1 605 ? 43.295 15.052 86.043 1.00 10.25 605 VAL B CA 1
ATOM 11452 C C . VAL B 1 605 ? 44.429 14.552 85.173 1.00 9.18 605 VAL B C 1
ATOM 11453 O O . VAL B 1 605 ? 45.419 15.242 84.966 1.00 10.01 605 VAL B O 1
ATOM 11457 N N . GLY B 1 606 ? 44.263 13.402 84.591 1.00 9.06 606 GLY B N 1
ATOM 11458 C CA . GLY B 1 606 ? 45.161 12.844 83.594 1.00 9.12 606 GLY B CA 1
ATOM 11459 C C . GLY B 1 606 ? 44.413 11.780 82.815 1.00 9.88 606 GLY B C 1
ATOM 11460 O O . GLY B 1 606 ? 43.624 11.001 83.363 1.00 10.88 606 GLY B O 1
ATOM 11461 N N . ALA B 1 607 ? 44.640 11.767 81.506 1.00 10.26 607 ALA B N 1
ATOM 11462 C CA . ALA B 1 607 ? 43.895 10.831 80.629 1.00 10.57 607 ALA B CA 1
ATOM 11463 C C . ALA B 1 607 ? 44.824 10.165 79.661 1.00 10.19 607 ALA B C 1
ATOM 11464 O O . ALA B 1 607 ? 45.839 10.796 79.288 1.00 10.39 607 ALA B O 1
ATOM 11466 N N . PHE B 1 608 ? 44.419 8.978 79.179 1.00 11.02 608 PHE B N 1
ATOM 11467 C CA . PHE B 1 608 ? 45.144 8.287 78.167 1.00 10.72 608 PHE B CA 1
ATOM 11468 C C . PHE B 1 608 ? 44.226 8.129 76.973 1.00 12.00 608 PHE B C 1
ATOM 11469 O O . PHE B 1 608 ? 43.067 7.629 77.138 1.00 12.54 608 PHE B O 1
ATOM 11477 N N . VAL B 1 609 ? 44.706 8.465 75.814 1.00 9.88 609 VAL B N 1
ATOM 11478 C CA . VAL B 1 609 ? 43.932 8.341 74.548 1.00 10.51 609 VAL B CA 1
ATOM 11479 C C . VAL B 1 609 ? 44.693 7.560 73.522 1.00 11.57 609 VAL B C 1
ATOM 11480 O O . VAL B 1 609 ? 45.952 7.698 73.441 1.00 10.88 609 VAL B O 1
ATOM 11484 N N . ARG B 1 610 ? 43.976 6.870 72.664 1.00 12.56 610 ARG B N 1
ATOM 11485 C CA . ARG B 1 610 ? 44.567 6.180 71.517 1.00 12.48 610 ARG B CA 1
ATOM 11486 C C . ARG B 1 610 ? 43.928 6.835 70.274 1.00 15.28 610 ARG B C 1
ATOM 11487 O O . ARG B 1 610 ? 42.699 6.854 70.149 1.00 15.53 610 ARG B O 1
ATOM 11495 N N . LYS B 1 611 ? 44.729 7.436 69.458 1.00 11.84 611 LYS B N 1
ATOM 11496 C CA . LYS B 1 611 ? 44.256 8.175 68.288 1.00 11.19 611 LYS B CA 1
ATOM 11497 C C . LYS B 1 611 ? 45.187 7.890 67.095 1.00 11.45 611 LYS B C 1
ATOM 11498 O O . LYS B 1 611 ? 46.415 7.819 67.286 1.00 11.74 611 LYS B O 1
ATOM 11504 N N . GLY B 1 612 ? 44.596 7.665 65.928 1.00 13.60 612 GLY B N 1
ATOM 11505 C CA . GLY B 1 612 ? 45.384 7.172 64.763 1.00 13.61 612 GLY B CA 1
ATOM 11506 C C . GLY B 1 612 ? 46.130 5.912 65.210 1.00 13.26 612 GLY B C 1
ATOM 11507 O O . GLY B 1 612 ? 45.572 5.045 65.898 1.00 13.22 612 GLY B O 1
ATOM 11508 N N . GLY B 1 613 ? 47.390 5.813 64.883 1.00 11.94 613 GLY B N 1
ATOM 11509 C CA . GLY B 1 613 ? 48.153 4.631 65.323 1.00 11.64 613 GLY B CA 1
ATOM 11510 C C . GLY B 1 613 ? 48.865 4.793 66.668 1.00 10.57 613 GLY B C 1
ATOM 11511 O O . GLY B 1 613 ? 49.499 3.810 67.106 1.00 12.57 613 GLY B O 1
ATOM 11512 N N . GLY B 1 614 ? 48.749 5.968 67.285 1.00 10.99 614 GLY B N 1
ATOM 11513 C CA . GLY B 1 614 ? 49.560 6.224 68.472 1.00 10.02 614 GLY B CA 1
ATOM 11514 C C . GLY B 1 614 ? 48.746 6.447 69.741 1.00 10.37 614 GLY B C 1
ATOM 11515 O O . GLY B 1 614 ? 47.520 6.053 69.840 1.00 10.91 614 GLY B O 1
ATOM 11516 N N . SER B 1 615 ? 49.393 7.097 70.668 1.00 9.31 615 SER B N 1
ATOM 11517 C CA . SER B 1 615 ? 48.738 7.365 71.951 1.00 8.36 615 SER B CA 1
ATOM 11518 C C . SER B 1 615 ? 49.222 8.606 72.584 1.00 9.30 615 SER B C 1
ATOM 11519 O O . SER B 1 615 ? 50.319 9.138 72.284 1.00 10.07 615 SER B O 1
ATOM 11522 N N . ALA B 1 616 ? 48.465 9.112 73.564 1.00 9.87 616 ALA B N 1
ATOM 11523 C CA . ALA B 1 616 ? 48.895 10.324 74.283 1.00 9.05 616 ALA B CA 1
ATOM 11524 C C . ALA B 1 616 ? 48.398 10.206 75.689 1.00 8.46 616 ALA B C 1
ATOM 11525 O O . ALA B 1 616 ? 47.233 9.801 75.965 1.00 10.37 616 ALA B O 1
ATOM 11527 N N . VAL B 1 617 ? 49.252 10.577 76.602 1.00 8.51 617 VAL B N 1
ATOM 11528 C CA . VAL B 1 617 ? 48.926 10.790 78.010 1.00 8.41 617 VAL B CA 1
ATOM 11529 C C . VAL B 1 617 ? 48.895 12.312 78.178 1.00 8.07 617 VAL B C 1
ATOM 11530 O O . VAL B 1 617 ? 49.868 13.013 77.920 1.00 8.77 617 VAL B O 1
ATOM 11534 N N . VAL B 1 618 ? 47.747 12.863 78.652 1.00 9.86 618 VAL B N 1
ATOM 11535 C CA . VAL B 1 618 ? 47.557 14.272 78.925 1.00 8.66 618 VAL B CA 1
ATOM 11536 C C . VAL B 1 618 ? 47.399 14.457 80.425 1.00 7.89 618 VAL B C 1
ATOM 11537 O O . VAL B 1 618 ? 46.487 13.940 80.940 1.00 9.23 618 VAL B O 1
ATOM 11541 N N . LEU B 1 619 ? 48.338 15.216 80.996 1.00 7.62 619 LEU B N 1
ATOM 11542 C CA . LEU B 1 619 ? 48.315 15.455 82.440 1.00 6.59 619 LEU B CA 1
ATOM 11543 C C . LEU B 1 619 ? 47.996 16.923 82.663 1.00 8.14 619 LEU B C 1
ATOM 11544 O O . LEU B 1 619 ? 48.637 17.817 82.142 1.00 9.26 619 LEU B O 1
ATOM 11549 N N . GLY B 1 620 ? 47.088 17.183 83.629 1.00 8.06 620 GLY B N 1
ATOM 11550 C CA . GLY B 1 620 ? 46.726 18.507 84.077 1.00 8.16 620 GLY B CA 1
ATOM 11551 C C . GLY B 1 620 ? 47.483 18.972 85.283 1.00 8.93 620 GLY B C 1
ATOM 11552 O O . GLY B 1 620 ? 47.046 19.881 85.981 1.00 10.68 620 GLY B O 1
ATOM 11553 N N . PHE B 1 621 ? 48.699 18.487 85.460 1.00 8.58 621 PHE B N 1
ATOM 11554 C CA . PHE B 1 621 ? 49.512 18.849 86.612 1.00 7.85 621 PHE B CA 1
ATOM 11555 C C . PHE B 1 621 ? 51.004 18.706 86.177 1.00 8.23 621 PHE B C 1
ATOM 11556 O O . PHE B 1 621 ? 51.369 18.112 85.147 1.00 8.47 621 PHE B O 1
ATOM 11564 N N A ARG B 1 622 ? 51.839 19.322 87.021 0.50 7.52 622 ARG B N 1
ATOM 11565 N N B ARG B 1 622 ? 51.845 19.311 87.007 0.50 7.59 622 ARG B N 1
ATOM 11566 C CA A ARG B 1 622 ? 53.300 19.387 86.889 0.50 8.53 622 ARG B CA 1
ATOM 11567 C CA B ARG B 1 622 ? 53.281 19.314 86.779 0.50 8.62 622 ARG B CA 1
ATOM 11568 C C A ARG B 1 622 ? 53.860 18.211 87.632 0.50 9.06 622 ARG B C 1
ATOM 11569 C C B ARG B 1 622 ? 53.903 18.242 87.614 0.50 9.18 622 ARG B C 1
ATOM 11570 O O A ARG B 1 622 ? 53.684 18.064 88.825 0.50 17.35 622 ARG B O 1
ATOM 11571 O O B ARG B 1 622 ? 53.856 18.220 88.820 0.50 16.54 622 ARG B O 1
ATOM 11586 N N . LEU B 1 623 ? 54.530 17.323 86.935 1.00 8.02 623 LEU B N 1
ATOM 11587 C CA . LEU B 1 623 ? 55.197 16.132 87.542 1.00 7.84 623 LEU B CA 1
ATOM 11588 C C . LEU B 1 623 ? 56.656 16.498 87.820 1.00 7.52 623 LEU B C 1
ATOM 11589 O O . LEU B 1 623 ? 57.365 16.869 86.923 1.00 8.27 623 LEU B O 1
ATOM 11594 N N . GLN B 1 624 ? 57.034 16.337 89.108 1.00 6.61 624 GLN B N 1
ATOM 11595 C CA . GLN B 1 624 ? 58.308 16.786 89.582 1.00 7.36 624 GLN B CA 1
ATOM 11596 C C . GLN B 1 624 ? 59.132 15.713 90.285 1.00 7.10 624 GLN B C 1
ATOM 11597 O O . GLN B 1 624 ? 58.594 14.666 90.671 1.00 6.75 624 GLN B O 1
ATOM 11603 N N . TYR B 1 625 ? 60.425 16.031 90.433 1.00 6.75 625 TYR B N 1
ATOM 11604 C CA . TYR B 1 625 ? 61.274 15.094 91.215 1.00 7.68 625 TYR B CA 1
ATOM 11605 C C . TYR B 1 625 ? 61.190 15.405 92.705 1.00 6.08 625 TYR B C 1
ATOM 11606 O O . TYR B 1 625 ? 61.851 16.298 93.258 1.00 7.47 625 TYR B O 1
ATOM 11615 N N . TYR B 1 626 ? 60.387 14.576 93.345 1.00 8.38 626 TYR B N 1
ATOM 11616 C CA . TYR B 1 626 ? 60.349 14.397 94.781 1.00 8.76 626 TYR B CA 1
ATOM 11617 C C . TYR B 1 626 ? 60.675 12.933 95.016 1.00 8.89 626 TYR B C 1
ATOM 11618 O O . TYR B 1 626 ? 60.239 12.094 94.220 1.00 11.60 626 TYR B O 1
ATOM 11627 N N . THR B 1 627 ? 61.394 12.651 96.084 1.00 9.43 627 THR B N 1
ATOM 11628 C CA . THR B 1 627 ? 61.620 11.286 96.470 1.00 9.62 627 THR B CA 1
ATOM 11629 C C . THR B 1 627 ? 61.427 11.115 97.990 1.00 8.14 627 THR B C 1
ATOM 11630 O O . THR B 1 627 ? 61.297 12.046 98.744 1.00 9.19 627 THR B O 1
ATOM 11634 N N . SER B 1 628 ? 61.270 9.861 98.358 1.00 6.80 628 SER B N 1
ATOM 11635 C CA . SER B 1 628 ? 60.884 9.413 99.666 1.00 7.77 628 SER B CA 1
ATOM 11636 C C . SER B 1 628 ? 60.900 7.879 99.659 1.00 7.23 628 SER B C 1
ATOM 11637 O O . SER B 1 628 ? 61.101 7.226 98.668 1.00 8.59 628 SER B O 1
ATOM 11640 N N . HIS B 1 629 ? 60.583 7.299 100.826 1.00 8.12 629 HIS B N 1
ATOM 11641 C CA . HIS B 1 629 ? 60.395 5.887 100.875 1.00 8.13 629 HIS B CA 1
ATOM 11642 C C . HIS B 1 629 ? 59.402 5.350 99.882 1.00 8.55 629 HIS B C 1
ATOM 11643 O O . HIS B 1 629 ? 59.612 4.371 99.216 1.00 9.96 629 HIS B O 1
ATOM 11650 N N . HIS B 1 630 ? 58.279 6.068 99.746 1.00 8.14 630 HIS B N 1
ATOM 11651 C CA . HIS B 1 630 ? 57.172 5.667 98.855 1.00 8.52 630 HIS B CA 1
ATOM 11652 C C . HIS B 1 630 ? 57.519 5.834 97.425 1.00 8.04 630 HIS B C 1
ATOM 11653 O O . HIS B 1 630 ? 57.094 5.073 96.563 1.00 9.45 630 HIS B O 1
ATOM 11660 N N . ASP B 1 631 ? 58.320 6.888 97.145 1.00 7.35 631 ASP B N 1
ATOM 11661 C CA . ASP B 1 631 ? 58.871 7.038 95.799 1.00 7.63 631 ASP B CA 1
ATOM 11662 C C . ASP B 1 631 ? 57.903 7.116 94.673 1.00 7.41 631 ASP B C 1
ATOM 11663 O O . ASP B 1 631 ? 58.159 6.568 93.598 1.00 7.43 631 ASP B O 1
ATOM 11668 N N . LEU B 1 632 ? 56.807 7.840 94.915 1.00 7.94 632 LEU B N 1
ATOM 11669 C CA . LEU B 1 632 ? 55.709 7.745 93.988 1.00 7.42 632 LEU B CA 1
ATOM 11670 C C . LEU B 1 632 ? 55.967 8.487 92.701 1.00 6.59 632 LEU B C 1
ATOM 11671 O O . LEU B 1 632 ? 55.325 8.140 91.689 1.00 8.90 632 LEU B O 1
ATOM 11676 N N . HIS B 1 633 ? 56.841 9.482 92.680 1.00 6.96 633 HIS B N 1
ATOM 11677 C CA . HIS B 1 633 ? 57.050 10.224 91.426 1.00 6.57 633 HIS B CA 1
ATOM 11678 C C . HIS B 1 633 ? 57.845 9.365 90.412 1.00 6.23 633 HIS B C 1
ATOM 11679 O O . HIS B 1 633 ? 57.440 9.245 89.259 1.00 7.41 633 HIS B O 1
ATOM 11686 N N . ARG B 1 634 ? 58.898 8.689 90.901 1.00 6.26 634 ARG B N 1
ATOM 11687 C CA . ARG B 1 634 ? 59.603 7.721 90.024 1.00 7.11 634 ARG B CA 1
ATOM 11688 C C . ARG B 1 634 ? 58.637 6.570 89.594 1.00 7.06 634 ARG B C 1
ATOM 11689 O O . ARG B 1 634 ? 58.637 6.173 88.462 1.00 8.21 634 ARG B O 1
ATOM 11697 N N . LYS B 1 635 ? 57.807 6.110 90.556 1.00 7.29 635 LYS B N 1
ATOM 11698 C CA . LYS B 1 635 ? 56.900 5.035 90.237 1.00 8.43 635 LYS B CA 1
ATOM 11699 C C . LYS B 1 635 ? 55.911 5.467 89.176 1.00 6.44 635 LYS B C 1
ATOM 11700 O O . LYS B 1 635 ? 55.480 4.701 88.344 1.00 8.68 635 LYS B O 1
ATOM 11706 N N . PHE B 1 636 ? 55.469 6.726 89.263 1.00 8.22 636 PHE B N 1
ATOM 11707 C CA . PHE B 1 636 ? 54.530 7.227 88.221 1.00 7.23 636 PHE B CA 1
ATOM 11708 C C . PHE B 1 636 ? 55.138 7.295 86.809 1.00 6.76 636 PHE B C 1
ATOM 11709 O O . PHE B 1 636 ? 54.549 6.901 85.838 1.00 8.78 636 PHE B O 1
ATOM 11717 N N . VAL B 1 637 ? 56.422 7.695 86.748 1.00 7.42 637 VAL B N 1
ATOM 11718 C CA . VAL B 1 637 ? 57.150 7.619 85.474 1.00 8.22 637 VAL B CA 1
ATOM 11719 C C . VAL B 1 637 ? 57.185 6.197 84.957 1.00 8.52 637 VAL B C 1
ATOM 11720 O O . VAL B 1 637 ? 56.902 5.935 83.801 1.00 9.17 637 VAL B O 1
ATOM 11724 N N . TRP B 1 638 ? 57.535 5.264 85.821 1.00 7.55 638 TRP B N 1
ATOM 11725 C CA . TRP B 1 638 ? 57.621 3.863 85.469 1.00 7.95 638 TRP B CA 1
ATOM 11726 C C . TRP B 1 638 ? 56.279 3.324 84.937 1.00 8.93 638 TRP B C 1
ATOM 11727 O O . TRP B 1 638 ? 56.213 2.605 83.951 1.00 10.60 638 TRP B O 1
ATOM 11738 N N . LYS B 1 639 ? 55.198 3.821 85.566 1.00 8.77 639 LYS B N 1
ATOM 11739 C CA . LYS B 1 639 ? 53.855 3.406 85.150 1.00 10.39 639 LYS B CA 1
ATOM 11740 C C . LYS B 1 639 ? 53.531 3.933 83.760 1.00 9.02 639 LYS B C 1
ATOM 11741 O O . LYS B 1 639 ? 52.946 3.235 82.892 1.00 11.37 639 LYS B O 1
ATOM 11747 N N . LEU B 1 640 ? 53.907 5.204 83.513 1.00 8.49 640 LEU B N 1
ATOM 11748 C CA . LEU B 1 640 ? 53.638 5.777 82.178 1.00 9.72 640 LEU B CA 1
ATOM 11749 C C . LEU B 1 640 ? 54.491 5.083 81.102 1.00 8.94 640 LEU B C 1
ATOM 11750 O O . LEU B 1 640 ? 54.041 4.875 79.941 1.00 10.53 640 LEU B O 1
ATOM 11755 N N . LYS B 1 641 ? 55.727 4.753 81.427 1.00 10.06 641 LYS B N 1
ATOM 11756 C CA . LYS B 1 641 ? 56.556 4.049 80.482 1.00 10.32 641 LYS B CA 1
ATOM 11757 C C . LYS B 1 641 ? 55.954 2.712 80.085 1.00 11.66 641 LYS B C 1
ATOM 11758 O O . LYS B 1 641 ? 55.903 2.330 78.933 1.00 14.11 641 LYS B O 1
ATOM 11764 N N . GLU B 1 642 ? 55.476 1.981 81.107 1.00 10.56 642 GLU B N 1
ATOM 11765 C CA . GLU B 1 642 ? 54.815 0.715 80.898 1.00 13.74 642 GLU B CA 1
ATOM 11766 C C . GLU B 1 642 ? 53.567 0.872 80.050 1.00 11.93 642 GLU B C 1
ATOM 11767 O O . GLU B 1 642 ? 53.323 0.089 79.082 1.00 14.74 642 GLU B O 1
ATOM 11773 N N . LEU B 1 643 ? 52.747 1.861 80.410 1.00 12.96 643 LEU B N 1
ATOM 11774 C CA . LEU B 1 643 ? 51.576 2.103 79.668 1.00 15.59 643 LEU B CA 1
ATOM 11775 C C . LEU B 1 643 ? 51.776 2.276 78.149 1.00 13.63 643 LEU B C 1
ATOM 11776 O O . LEU B 1 643 ? 51.003 1.806 77.317 1.00 15.80 643 LEU B O 1
ATOM 11781 N N . GLN B 1 644 ? 52.829 2.995 77.805 1.00 10.91 644 GLN B N 1
ATOM 11782 C CA . GLN B 1 644 ? 53.143 3.294 76.420 1.00 11.48 644 GLN B CA 1
ATOM 11783 C C . GLN B 1 644 ? 54.216 2.319 75.810 1.00 10.89 644 GLN B C 1
ATOM 11784 O O . GLN B 1 644 ? 54.573 2.484 74.678 1.00 16.62 644 GLN B O 1
ATOM 11790 N N . GLY B 1 645 ? 54.549 1.233 76.550 1.00 11.97 645 GLY B N 1
ATOM 11791 C CA . GLY B 1 645 ? 55.407 0.191 76.046 1.00 12.58 645 GLY B CA 1
ATOM 11792 C C . GLY B 1 645 ? 56.893 0.525 75.938 1.00 13.28 645 GLY B C 1
ATOM 11793 O O . GLY B 1 645 ? 57.588 -0.018 75.047 1.00 16.60 645 GLY B O 1
ATOM 11794 N N . VAL B 1 646 ? 57.370 1.484 76.687 1.00 10.59 646 VAL B N 1
ATOM 11795 C CA . VAL B 1 646 ? 58.805 1.917 76.616 1.00 12.61 646 VAL B CA 1
ATOM 11796 C C . VAL B 1 646 ? 59.621 0.980 77.507 1.00 13.90 646 VAL B C 1
ATOM 11797 O O . VAL B 1 646 ? 59.370 0.881 78.742 1.00 18.86 646 VAL B O 1
ATOM 11801 N N . ARG B 1 647 ? 60.594 0.340 76.939 1.00 13.81 647 ARG B N 1
ATOM 11802 C CA . ARG B 1 647 ? 61.429 -0.621 77.677 1.00 15.65 647 ARG B CA 1
ATOM 11803 C C . ARG B 1 647 ? 62.860 -0.240 77.391 1.00 12.95 647 ARG B C 1
ATOM 11804 O O . ARG B 1 647 ? 63.272 -0.144 76.241 1.00 15.89 647 ARG B O 1
ATOM 11812 N N . GLU B 1 648 ? 63.545 0.069 78.429 1.00 10.75 648 GLU B N 1
ATOM 11813 C CA . GLU B 1 648 ? 64.983 0.320 78.325 1.00 11.90 648 GLU B CA 1
ATOM 11814 C C . GLU B 1 648 ? 65.753 -1.010 77.952 1.00 13.25 648 GLU B C 1
ATOM 11815 O O . GLU B 1 648 ? 65.235 -2.090 78.151 1.00 13.82 648 GLU B O 1
ATOM 11821 N N . ASP B 1 649 ? 66.983 -0.854 77.468 1.00 14.59 649 ASP B N 1
ATOM 11822 C CA . ASP B 1 649 ? 67.823 -1.998 77.195 1.00 14.71 649 ASP B CA 1
ATOM 11823 C C . ASP B 1 649 ? 68.452 -2.630 78.445 1.00 15.89 649 ASP B C 1
ATOM 11824 O O . ASP B 1 649 ? 69.028 -3.684 78.343 1.00 18.47 649 ASP B O 1
ATOM 11829 N N . PHE B 1 650 ? 68.313 -2.051 79.592 1.00 12.30 650 PHE B N 1
ATOM 11830 C CA . PHE B 1 650 ? 68.839 -2.515 80.828 1.00 11.65 650 PHE B CA 1
ATOM 11831 C C . PHE B 1 650 ? 67.743 -2.600 81.864 1.00 10.39 650 PHE B C 1
ATOM 11832 O O . PHE B 1 650 ? 66.700 -1.936 81.711 1.00 12.55 650 PHE B O 1
ATOM 11840 N N . GLU B 1 651 ? 67.977 -3.377 82.905 1.00 11.48 651 GLU B N 1
ATOM 11841 C CA . GLU B 1 651 ? 67.227 -3.302 84.116 1.00 14.10 651 GLU B CA 1
ATOM 11842 C C . GLU B 1 651 ? 68.224 -3.239 85.239 1.00 11.47 651 GLU B C 1
ATOM 11843 O O . GLU B 1 651 ? 69.387 -3.781 85.140 1.00 12.51 651 GLU B O 1
ATOM 11849 N N . VAL B 1 652 ? 67.868 -2.629 86.329 1.00 11.65 652 VAL B N 1
ATOM 11850 C CA . VAL B 1 652 ? 68.655 -2.522 87.509 1.00 11.44 652 VAL B CA 1
ATOM 11851 C C . VAL B 1 652 ? 67.827 -2.767 88.734 1.00 11.40 652 VAL B C 1
ATOM 11852 O O . VAL B 1 652 ? 66.669 -2.273 88.786 1.00 16.19 652 VAL B O 1
ATOM 11856 N N . THR B 1 653 ? 68.376 -3.456 89.708 1.00 11.45 653 THR B N 1
ATOM 11857 C CA . THR B 1 653 ? 67.654 -3.728 90.906 1.00 12.80 653 THR B CA 1
ATOM 11858 C C . THR B 1 653 ? 67.608 -2.576 91.888 1.00 11.51 653 THR B C 1
ATOM 11859 O O . THR B 1 653 ? 66.657 -2.503 92.686 1.00 18.03 653 THR B O 1
ATOM 11863 N N . ASN B 1 654 ? 68.539 -1.661 91.872 1.00 9.61 654 ASN B N 1
ATOM 11864 C CA . ASN B 1 654 ? 68.567 -0.509 92.754 1.00 9.29 654 ASN B CA 1
ATOM 11865 C C . ASN B 1 654 ? 68.294 0.709 91.955 1.00 10.01 654 ASN B C 1
ATOM 11866 O O . ASN B 1 654 ? 69.053 1.090 91.029 1.00 9.24 654 ASN B O 1
ATOM 11871 N N . PRO B 1 655 ? 67.191 1.421 92.231 1.00 10.44 655 PRO B N 1
ATOM 11872 C CA . PRO B 1 655 ? 66.830 2.507 91.418 1.00 9.99 655 PRO B CA 1
ATOM 11873 C C . PRO B 1 655 ? 67.754 3.781 91.531 1.00 8.27 655 PRO B C 1
ATOM 11874 O O . PRO B 1 655 ? 67.639 4.709 90.768 1.00 9.56 655 PRO B O 1
ATOM 11878 N N . ASP B 1 656 ? 68.656 3.778 92.501 1.00 7.45 656 ASP B N 1
ATOM 11879 C CA . ASP B 1 656 ? 69.626 4.825 92.640 1.00 8.44 656 ASP B CA 1
ATOM 11880 C C . ASP B 1 656 ? 70.871 4.564 91.855 1.00 7.39 656 ASP B C 1
ATOM 11881 O O . ASP B 1 656 ? 71.755 5.420 91.791 1.00 8.03 656 ASP B O 1
ATOM 11886 N N . MET B 1 657 ? 70.972 3.399 91.189 1.00 8.09 657 MET B N 1
ATOM 11887 C CA . MET B 1 657 ? 72.102 3.098 90.325 1.00 6.84 657 MET B CA 1
ATOM 11888 C C . MET B 1 657 ? 71.672 3.506 88.924 1.00 7.56 657 MET B C 1
ATOM 11889 O O . MET B 1 657 ? 70.873 2.875 88.269 1.00 8.15 657 MET B O 1
ATOM 11894 N N . ILE B 1 658 ? 72.275 4.649 88.531 1.00 6.67 658 ILE B N 1
ATOM 11895 C CA . ILE B 1 658 ? 71.847 5.264 87.252 1.00 7.41 658 ILE B CA 1
ATOM 11896 C C . ILE B 1 658 ? 72.768 4.704 86.165 1.00 6.65 658 ILE B C 1
ATOM 11897 O O . ILE B 1 658 ? 73.996 4.758 86.264 1.00 8.75 658 ILE B O 1
ATOM 11902 N N . VAL B 1 659 ? 72.178 4.210 85.098 1.00 6.53 659 VAL B N 1
ATOM 11903 C CA . VAL B 1 659 ? 72.863 3.457 84.019 1.00 8.10 659 VAL B CA 1
ATOM 11904 C C . VAL B 1 659 ? 72.652 4.145 82.678 1.00 8.62 659 VAL B C 1
ATOM 11905 O O . VAL B 1 659 ? 71.502 4.416 82.281 1.00 8.74 659 VAL B O 1
ATOM 11909 N N . LEU B 1 660 ? 73.746 4.497 82.021 1.00 6.87 660 LEU B N 1
ATOM 11910 C CA . LEU B 1 660 ? 73.689 5.124 80.698 1.00 7.01 660 LEU B CA 1
ATOM 11911 C C . LEU B 1 660 ? 74.471 4.260 79.676 1.00 7.59 660 LEU B C 1
ATOM 11912 O O . LEU B 1 660 ? 75.669 4.190 79.700 1.00 8.85 660 LEU B O 1
ATOM 11917 N N . PRO B 1 661 ? 73.789 3.511 78.816 1.00 7.02 661 PRO B N 1
ATOM 11918 C CA . PRO B 1 661 ? 74.513 2.600 77.911 1.00 7.72 661 PRO B CA 1
ATOM 11919 C C . PRO B 1 661 ? 75.129 3.370 76.694 1.00 7.58 661 PRO B C 1
ATOM 11920 O O . PRO B 1 661 ? 74.451 4.080 76.033 1.00 11.66 661 PRO B O 1
ATOM 11924 N N . MET B 1 662 ? 76.425 3.217 76.525 1.00 8.18 662 MET B N 1
ATOM 11925 C CA . MET B 1 662 ? 77.177 3.790 75.424 1.00 8.59 662 MET B CA 1
ATOM 11926 C C . MET B 1 662 ? 77.423 2.726 74.388 1.00 10.36 662 MET B C 1
ATOM 11927 O O . MET B 1 662 ? 78.248 1.828 74.606 1.00 9.31 662 MET B O 1
ATOM 11932 N N . GLU B 1 663 ? 76.642 2.737 73.327 1.00 8.63 663 GLU B N 1
ATOM 11933 C CA . GLU B 1 663 ? 76.644 1.621 72.369 1.00 9.03 663 GLU B CA 1
ATOM 11934 C C . GLU B 1 663 ? 77.645 1.844 71.254 1.00 9.24 663 GLU B C 1
ATOM 11935 O O . GLU B 1 663 ? 77.692 2.912 70.664 1.00 9.80 663 GLU B O 1
ATOM 11941 N N . GLY B 1 664 ? 78.449 0.811 71.002 1.00 8.41 664 GLY B N 1
ATOM 11942 C CA . GLY B 1 664 ? 79.396 0.819 69.952 1.00 9.67 664 GLY B CA 1
ATOM 11943 C C . GLY B 1 664 ? 78.995 -0.189 68.872 1.00 8.68 664 GLY B C 1
ATOM 11944 O O . GLY B 1 664 ? 78.018 -0.924 68.941 1.00 11.89 664 GLY B O 1
ATOM 11945 N N . LYS B 1 665 ? 79.863 -0.324 67.924 1.00 8.85 665 LYS B N 1
ATOM 11946 C CA . LYS B 1 665 ? 79.763 -1.368 66.834 1.00 10.51 665 LYS B CA 1
ATOM 11947 C C . LYS B 1 665 ? 80.395 -2.639 67.329 1.00 9.34 665 LYS B C 1
ATOM 11948 O O . LYS B 1 665 ? 81.618 -2.807 67.333 1.00 12.05 665 LYS B O 1
ATOM 11954 N N . GLY B 1 666 ? 79.565 -3.546 67.853 1.00 9.88 666 GLY B N 1
ATOM 11955 C CA . GLY B 1 666 ? 80.024 -4.819 68.381 1.00 10.87 666 GLY B CA 1
ATOM 11956 C C . GLY B 1 666 ? 80.424 -4.873 69.828 1.00 12.25 666 GLY B C 1
ATOM 11957 O O . GLY B 1 666 ? 80.959 -5.885 70.276 1.00 12.06 666 GLY B O 1
ATOM 11958 N N . TYR B 1 667 ? 80.201 -3.806 70.570 1.00 8.86 667 TYR B N 1
ATOM 11959 C CA . TYR B 1 667 ? 80.551 -3.688 71.984 1.00 8.52 667 TYR B CA 1
ATOM 11960 C C . TYR B 1 667 ? 79.682 -2.550 72.583 1.00 7.93 667 TYR B C 1
ATOM 11961 O O . TYR B 1 667 ? 79.072 -1.756 71.795 1.00 8.62 667 TYR B O 1
ATOM 11970 N N . ALA B 1 668 ? 79.739 -2.475 73.904 1.00 7.43 668 ALA B N 1
ATOM 11971 C CA . ALA B 1 668 ? 79.152 -1.322 74.566 1.00 8.25 668 ALA B CA 1
ATOM 11972 C C . ALA B 1 668 ? 79.946 -1.045 75.834 1.00 8.90 668 ALA B C 1
ATOM 11973 O O . ALA B 1 668 ? 80.631 -1.950 76.309 1.00 9.45 668 ALA B O 1
ATOM 11975 N N . TYR B 1 669 ? 79.750 0.144 76.375 1.00 9.92 669 TYR B N 1
ATOM 11976 C CA . TYR B 1 669 ? 80.210 0.489 77.742 1.00 8.81 669 TYR B CA 1
ATOM 11977 C C . TYR B 1 669 ? 79.026 0.982 78.519 1.00 10.23 669 TYR B C 1
ATOM 11978 O O . TYR B 1 669 ? 78.337 1.886 78.039 1.00 13.23 669 TYR B O 1
ATOM 11987 N N . LEU B 1 670 ? 78.817 0.469 79.690 1.00 8.49 670 LEU B N 1
ATOM 11988 C CA . LEU B 1 670 ? 77.695 0.921 80.503 1.00 8.28 670 LEU B CA 1
ATOM 11989 C C . LEU B 1 670 ? 78.221 1.883 81.534 1.00 7.17 670 LEU B C 1
ATOM 11990 O O . LEU B 1 670 ? 79.012 1.487 82.389 1.00 8.34 670 LEU B O 1
ATOM 11995 N N . ALA B 1 671 ? 77.820 3.134 81.397 1.00 7.01 671 ALA B N 1
ATOM 11996 C CA . ALA B 1 671 ? 78.155 4.066 82.490 1.00 6.54 671 ALA B CA 1
ATOM 11997 C C . ALA B 1 671 ? 77.220 3.726 83.687 1.00 7.25 671 ALA B C 1
ATOM 11998 O O . ALA B 1 671 ? 76.021 3.738 83.493 1.00 10.27 671 ALA B O 1
ATOM 12000 N N . VAL B 1 672 ? 77.822 3.488 84.868 1.00 6.52 672 VAL B N 1
ATOM 12001 C CA . VAL B 1 672 ? 77.081 3.133 86.032 1.00 6.05 672 VAL B CA 1
ATOM 12002 C C . VAL B 1 672 ? 77.468 4.151 87.083 1.00 6.05 672 VAL B C 1
ATOM 12003 O O . VAL B 1 672 ? 78.661 4.233 87.454 1.00 6.33 672 VAL B O 1
ATOM 12007 N N . THR B 1 673 ? 76.521 4.913 87.628 1.00 5.87 673 THR B N 1
ATOM 12008 C CA . THR B 1 673 ? 76.835 6.009 88.486 1.00 5.79 673 THR B CA 1
ATOM 12009 C C . THR B 1 673 ? 75.966 6.067 89.736 1.00 6.36 673 THR B C 1
ATOM 12010 O O . THR B 1 673 ? 74.838 5.531 89.760 1.00 6.95 673 THR B O 1
ATOM 12014 N N . ASN B 1 674 ? 76.510 6.676 90.787 1.00 6.61 674 ASN B N 1
ATOM 12015 C CA . ASN B 1 674 ? 75.780 6.846 92.071 1.00 5.60 674 ASN B CA 1
ATOM 12016 C C . ASN B 1 674 ? 75.696 8.318 92.431 1.00 6.40 674 ASN B C 1
ATOM 12017 O O . ASN B 1 674 ? 76.455 8.814 93.223 1.00 7.75 674 ASN B O 1
ATOM 12022 N N . PRO B 1 675 ? 74.746 9.009 91.792 1.00 6.52 675 PRO B N 1
ATOM 12023 C CA . PRO B 1 675 ? 74.715 10.455 92.022 1.00 7.35 675 PRO B CA 1
ATOM 12024 C C . PRO B 1 675 ? 74.293 10.901 93.430 1.00 5.83 675 PRO B C 1
ATOM 12025 O O . PRO B 1 675 ? 74.759 11.945 93.920 1.00 7.18 675 PRO B O 1
ATOM 12029 N N . ARG B 1 676 ? 73.453 10.071 94.056 1.00 5.73 676 ARG B N 1
ATOM 12030 C CA . ARG B 1 676 ? 73.041 10.455 95.441 1.00 6.46 676 ARG B CA 1
ATOM 12031 C C . ARG B 1 676 ? 74.164 10.268 96.419 1.00 7.54 676 ARG B C 1
ATOM 12032 O O . ARG B 1 676 ? 74.165 10.916 97.481 1.00 7.77 676 ARG B O 1
ATOM 12040 N N . GLY B 1 677 ? 75.091 9.353 96.155 1.00 6.93 677 GLY B N 1
ATOM 12041 C CA . GLY B 1 677 ? 76.275 9.232 96.929 1.00 7.25 677 GLY B CA 1
ATOM 12042 C C . GLY B 1 677 ? 76.226 8.400 98.139 1.00 8.28 677 GLY B C 1
ATOM 12043 O O . GLY B 1 677 ? 77.294 8.052 98.687 1.00 10.09 677 GLY B O 1
ATOM 12044 N N . HIS B 1 678 ? 75.042 7.935 98.532 1.00 8.42 678 HIS B N 1
ATOM 12045 C CA . HIS B 1 678 ? 74.993 6.989 99.618 1.00 7.83 678 HIS B CA 1
ATOM 12046 C C . HIS B 1 678 ? 75.400 5.566 99.096 1.00 7.21 678 HIS B C 1
ATOM 12047 O O . HIS B 1 678 ? 75.272 5.329 97.913 1.00 8.60 678 HIS B O 1
ATOM 12054 N N . PRO B 1 679 ? 75.881 4.680 99.970 1.00 8.76 679 PRO B N 1
ATOM 12055 C CA . PRO B 1 679 ? 76.313 3.429 99.479 1.00 9.39 679 PRO B CA 1
ATOM 12056 C C . PRO B 1 679 ? 75.151 2.664 98.873 1.00 10.74 679 PRO B C 1
ATOM 12057 O O . PRO B 1 679 ? 74.041 2.620 99.452 1.00 12.64 679 PRO B O 1
ATOM 12061 N N . ILE B 1 680 ? 75.381 2.103 97.684 1.00 9.47 680 ILE B N 1
ATOM 12062 C CA . ILE B 1 680 ? 74.322 1.386 96.935 1.00 10.55 680 ILE B CA 1
ATOM 12063 C C . ILE B 1 680 ? 74.918 0.046 96.489 1.00 11.25 680 ILE B C 1
ATOM 12064 O O . ILE B 1 680 ? 76.098 -0.028 96.196 1.00 12.85 680 ILE B O 1
ATOM 12069 N N . LYS B 1 681 ? 74.087 -0.987 96.458 1.00 10.52 681 LYS B N 1
ATOM 12070 C CA . LYS B 1 681 ? 74.342 -2.263 95.916 1.00 12.14 681 LYS B CA 1
ATOM 12071 C C . LYS B 1 681 ? 73.238 -2.652 94.959 1.00 11.33 681 LYS B C 1
ATOM 12072 O O . LYS B 1 681 ? 72.059 -2.426 95.249 1.00 15.04 681 LYS B O 1
ATOM 12078 N N . GLY B 1 682 ? 73.567 -3.217 93.847 1.00 12.49 682 GLY B N 1
ATOM 12079 C CA . GLY B 1 682 ? 72.595 -3.783 93.012 1.00 16.11 682 GLY B CA 1
ATOM 12080 C C . GLY B 1 682 ? 73.117 -4.635 91.879 1.00 12.18 682 GLY B C 1
ATOM 12081 O O . GLY B 1 682 ? 74.317 -4.741 91.698 1.00 14.35 682 GLY B O 1
ATOM 12082 N N . ARG B 1 683 ? 72.243 -5.189 91.096 1.00 10.79 683 ARG B N 1
ATOM 12083 C CA . ARG B 1 683 ? 72.566 -6.066 89.930 1.00 10.54 683 ARG B CA 1
ATOM 12084 C C . ARG B 1 683 ? 72.042 -5.391 88.638 1.00 10.00 683 ARG B C 1
ATOM 12085 O O . ARG B 1 683 ? 71.055 -4.598 88.717 1.00 13.29 683 ARG B O 1
ATOM 12093 N N . ILE B 1 684 ? 72.638 -5.703 87.508 1.00 11.15 684 ILE B N 1
ATOM 12094 C CA . ILE B 1 684 ? 72.209 -5.098 86.228 1.00 10.55 684 ILE B CA 1
ATOM 12095 C C . ILE B 1 684 ? 71.896 -6.199 85.250 1.00 11.45 684 ILE B C 1
ATOM 12096 O O . ILE B 1 684 ? 72.665 -7.225 85.203 1.00 14.28 684 ILE B O 1
ATOM 12101 N N . SER B 1 685 ? 70.883 -6.034 84.467 1.00 10.48 685 SER B N 1
ATOM 12102 C CA . SER B 1 685 ? 70.656 -6.928 83.366 1.00 11.65 685 SER B CA 1
ATOM 12103 C C . SER B 1 685 ? 70.871 -6.130 82.139 1.00 11.44 685 SER B C 1
ATOM 12104 O O . SER B 1 685 ? 70.259 -5.069 81.993 1.00 12.74 685 SER B O 1
ATOM 12107 N N . TYR B 1 686 ? 71.641 -6.642 81.203 1.00 11.17 686 TYR B N 1
ATOM 12108 C CA . TYR B 1 686 ? 71.994 -5.869 79.966 1.00 11.41 686 TYR B CA 1
ATOM 12109 C C . TYR B 1 686 ? 72.553 -6.824 78.917 1.00 13.83 686 TYR B C 1
ATOM 12110 O O . TYR B 1 686 ? 73.343 -7.774 79.289 1.00 14.59 686 TYR B O 1
ATOM 12119 N N . ARG B 1 687 ? 72.156 -6.711 77.678 1.00 15.81 687 ARG B N 1
ATOM 12120 C CA . ARG B 1 687 ? 72.653 -7.543 76.546 1.00 15.38 687 ARG B CA 1
ATOM 12121 C C . ARG B 1 687 ? 72.535 -9.078 76.811 1.00 21.56 687 ARG B C 1
ATOM 12122 O O . ARG B 1 687 ? 73.400 -9.807 76.426 1.00 24.77 687 ARG B O 1
ATOM 12130 N N . GLY B 1 688 ? 71.508 -9.478 77.553 1.00 23.17 688 GLY B N 1
ATOM 12131 C CA . GLY B 1 688 ? 71.189 -10.847 77.796 1.00 21.28 688 GLY B CA 1
ATOM 12132 C C . GLY B 1 688 ? 71.965 -11.429 78.910 1.00 17.03 688 GLY B C 1
ATOM 12133 O O . GLY B 1 688 ? 71.789 -12.612 79.227 1.00 23.67 688 GLY B O 1
ATOM 12134 N N . LEU B 1 689 ? 72.731 -10.591 79.576 1.00 16.66 689 LEU B N 1
ATOM 12135 C CA . LEU B 1 689 ? 73.595 -10.971 80.656 1.00 16.25 689 LEU B CA 1
ATOM 12136 C C . LEU B 1 689 ? 73.053 -10.456 81.990 1.00 15.15 689 LEU B C 1
ATOM 12137 O O . LEU B 1 689 ? 72.380 -9.407 82.092 1.00 17.82 689 LEU B O 1
ATOM 12142 N N . GLU B 1 690 ? 73.408 -11.189 83.024 1.00 17.56 690 GLU B N 1
ATOM 12143 C CA . GLU B 1 690 ? 73.206 -10.849 84.391 1.00 16.13 690 GLU B CA 1
ATOM 12144 C C . GLU B 1 690 ? 74.504 -10.457 85.011 1.00 16.99 690 GLU B C 1
ATOM 12145 O O . GLU B 1 690 ? 75.489 -11.262 84.939 1.00 19.85 690 GLU B O 1
ATOM 12151 N N . VAL B 1 691 ? 74.565 -9.279 85.643 1.00 12.84 691 VAL B N 1
ATOM 12152 C CA . VAL B 1 691 ? 75.861 -8.826 86.142 1.00 13.15 691 VAL B CA 1
ATOM 12153 C C . VAL B 1 691 ? 75.717 -8.365 87.547 1.00 12.17 691 VAL B C 1
ATOM 12154 O O . VAL B 1 691 ? 74.799 -7.563 87.813 1.00 16.86 691 VAL B O 1
ATOM 12158 N N . PRO B 1 692 ? 76.487 -8.823 88.489 1.00 10.67 692 PRO B N 1
ATOM 12159 C CA . PRO B 1 692 ? 77.375 -9.946 88.383 1.00 11.63 692 PRO B CA 1
ATOM 12160 C C . PRO B 1 692 ? 76.676 -11.300 88.431 1.00 11.69 692 PRO B C 1
ATOM 12161 O O . PRO B 1 692 ? 75.481 -11.360 88.673 1.00 15.55 692 PRO B O 1
ATOM 12165 N N . VAL B 1 693 ? 77.436 -12.402 88.344 1.00 13.96 693 VAL B N 1
ATOM 12166 C CA . VAL B 1 693 ? 76.987 -13.791 88.451 1.00 16.27 693 VAL B CA 1
ATOM 12167 C C . VAL B 1 693 ? 77.447 -14.406 89.805 1.00 17.77 693 VAL B C 1
ATOM 12168 O O . VAL B 1 693 ? 76.693 -15.166 90.400 1.00 21.00 693 VAL B O 1
ATOM 12172 N N . LEU B 1 694 ? 78.673 -14.148 90.214 1.00 13.86 694 LEU B N 1
ATOM 12173 C CA . LEU B 1 694 ? 79.220 -14.729 91.387 1.00 14.26 694 LEU B CA 1
ATOM 12174 C C . LEU B 1 694 ? 79.285 -13.833 92.592 1.00 13.68 694 LEU B C 1
ATOM 12175 O O . LEU B 1 694 ? 79.038 -14.217 93.756 1.00 16.01 694 LEU B O 1
ATOM 12180 N N . LEU B 1 695 ? 79.634 -12.580 92.304 1.00 16.55 695 LEU B N 1
ATOM 12181 C CA . LEU B 1 695 ? 79.777 -11.630 93.296 1.00 15.07 695 LEU B CA 1
ATOM 12182 C C . LEU B 1 695 ? 78.430 -11.177 93.686 1.00 15.89 695 LEU B C 1
ATOM 12183 O O . LEU B 1 695 ? 77.419 -11.123 92.909 1.00 16.28 695 LEU B O 1
ATOM 12188 N N . ASP B 1 696 ? 78.340 -10.860 94.997 1.00 20.53 696 ASP B N 1
ATOM 12189 C CA . ASP B 1 696 ? 77.178 -10.402 95.621 1.00 27.39 696 ASP B CA 1
ATOM 12190 C C . ASP B 1 696 ? 76.771 -8.922 95.279 1.00 22.01 696 ASP B C 1
ATOM 12191 O O . ASP B 1 696 ? 76.822 -8.136 96.129 1.00 31.90 696 ASP B O 1
ATOM 12196 N N . GLY B 1 697 ? 76.423 -8.634 93.994 1.00 15.35 697 GLY B N 1
ATOM 12197 C CA . GLY B 1 697 ? 75.971 -7.369 93.542 1.00 13.04 697 GLY B CA 1
ATOM 12198 C C . GLY B 1 697 ? 77.181 -6.431 93.253 1.00 12.40 697 GLY B C 1
ATOM 12199 O O . GLY B 1 697 ? 78.327 -6.721 93.658 1.00 15.36 697 GLY B O 1
ATOM 12200 N N . ILE B 1 698 ? 76.947 -5.424 92.420 1.00 14.04 698 ILE B N 1
ATOM 12201 C CA . ILE B 1 698 ? 77.864 -4.282 92.228 1.00 13.36 698 ILE B CA 1
ATOM 12202 C C . ILE B 1 698 ? 77.639 -3.281 93.332 1.00 13.45 698 ILE B C 1
ATOM 12203 O O . ILE B 1 698 ? 76.492 -2.876 93.598 1.00 14.77 698 ILE B O 1
ATOM 12208 N N . GLU B 1 699 ? 78.683 -2.944 94.119 1.00 13.51 699 GLU B N 1
ATOM 12209 C CA . GLU B 1 699 ? 78.643 -1.979 95.144 1.00 12.23 699 GLU B CA 1
ATOM 12210 C C . GLU B 1 699 ? 79.285 -0.669 94.727 1.00 10.48 699 GLU B C 1
ATOM 12211 O O . GLU B 1 699 ? 80.466 -0.733 94.407 1.00 12.83 699 GLU B O 1
ATOM 12217 N N . LEU B 1 700 ? 78.587 0.441 94.893 1.00 9.89 700 LEU B N 1
ATOM 12218 C CA . LEU B 1 700 ? 79.169 1.766 94.733 1.00 8.70 700 LEU B CA 1
ATOM 12219 C C . LEU B 1 700 ? 79.147 2.424 96.064 1.00 8.97 700 LEU B C 1
ATOM 12220 O O . LEU B 1 700 ? 78.069 2.811 96.529 1.00 9.80 700 LEU B O 1
ATOM 12225 N N . LYS B 1 701 ? 80.252 2.494 96.741 1.00 8.86 701 LYS B N 1
ATOM 12226 C CA . LYS B 1 701 ? 80.301 2.943 98.127 1.00 10.85 701 LYS B CA 1
ATOM 12227 C C . LYS B 1 701 ? 80.096 4.432 98.298 1.00 9.98 701 LYS B C 1
ATOM 12228 O O . LYS B 1 701 ? 79.803 4.837 99.421 1.00 10.17 701 LYS B O 1
ATOM 12234 N N . ARG B 1 702 ? 80.268 5.206 97.228 1.00 9.02 702 ARG B N 1
ATOM 12235 C CA . ARG B 1 702 ? 80.190 6.682 97.324 1.00 7.32 702 ARG B CA 1
ATOM 12236 C C . ARG B 1 702 ? 79.901 7.155 95.924 1.00 6.77 702 ARG B C 1
ATOM 12237 O O . ARG B 1 702 ? 79.729 6.365 94.991 1.00 7.68 702 ARG B O 1
ATOM 12245 N N . ARG B 1 703 ? 79.731 8.470 95.802 1.00 7.09 703 ARG B N 1
ATOM 12246 C CA . ARG B 1 703 ? 79.473 9.074 94.546 1.00 7.43 703 ARG B CA 1
ATOM 12247 C C . ARG B 1 703 ? 80.633 8.895 93.592 1.00 5.68 703 ARG B C 1
ATOM 12248 O O . ARG B 1 703 ? 81.763 9.168 93.964 1.00 7.60 703 ARG B O 1
ATOM 12256 N N . GLY B 1 704 ? 80.300 8.429 92.366 1.00 7.92 704 GLY B N 1
ATOM 12257 C CA . GLY B 1 704 ? 81.268 8.242 91.334 1.00 6.50 704 GLY B CA 1
ATOM 12258 C C . GLY B 1 704 ? 80.698 7.372 90.263 1.00 6.21 704 GLY B C 1
ATOM 12259 O O . GLY B 1 704 ? 79.528 7.020 90.273 1.00 7.57 704 GLY B O 1
ATOM 12260 N N . THR B 1 705 ? 81.506 7.071 89.252 1.00 7.88 705 THR B N 1
ATOM 12261 C CA . THR B 1 705 ? 81.045 6.457 88.055 1.00 7.10 705 THR B CA 1
ATOM 12262 C C . THR B 1 705 ? 82.057 5.398 87.547 1.00 7.18 705 THR B C 1
ATOM 12263 O O . THR B 1 705 ? 83.275 5.609 87.584 1.00 8.76 705 THR B O 1
ATOM 12267 N N . LEU B 1 706 ? 81.530 4.271 87.077 1.00 5.62 706 LEU B N 1
ATOM 12268 C CA . LEU B 1 706 ? 82.313 3.227 86.390 1.00 6.08 706 LEU B CA 1
ATOM 12269 C C . LEU B 1 706 ? 81.879 3.172 84.914 1.00 6.20 706 LEU B C 1
ATOM 12270 O O . LEU B 1 706 ? 80.719 3.477 84.608 1.00 6.25 706 LEU B O 1
ATOM 12275 N N . TYR B 1 707 ? 82.748 2.785 84.002 1.00 6.27 707 TYR B N 1
ATOM 12276 C CA . TYR B 1 707 ? 82.350 2.498 82.610 1.00 6.25 707 TYR B CA 1
ATOM 12277 C C . TYR B 1 707 ? 82.589 1.065 82.403 1.00 6.24 707 TYR B C 1
ATOM 12278 O O . TYR B 1 707 ? 83.711 0.590 82.235 1.00 7.69 707 TYR B O 1
ATOM 12287 N N . LEU B 1 708 ? 81.602 0.232 82.492 1.00 5.61 708 LEU B N 1
ATOM 12288 C CA . LEU B 1 708 ? 81.716 -1.218 82.438 1.00 5.75 708 LEU B CA 1
ATOM 12289 C C . LEU B 1 708 ? 81.716 -1.712 80.999 1.00 6.75 708 LEU B C 1
ATOM 12290 O O . LEU B 1 708 ? 80.816 -1.411 80.225 1.00 7.38 708 LEU B O 1
ATOM 12295 N N . PRO B 1 709 ? 82.743 -2.523 80.670 1.00 6.92 709 PRO B N 1
ATOM 12296 C CA . PRO B 1 709 ? 82.843 -3.021 79.290 1.00 7.97 709 PRO B CA 1
ATOM 12297 C C . PRO B 1 709 ? 81.884 -4.177 79.074 1.00 7.86 709 PRO B C 1
ATOM 12298 O O . PRO B 1 709 ? 81.789 -5.037 79.946 1.00 9.15 709 PRO B O 1
ATOM 12302 N N . PHE B 1 710 ? 81.304 -4.209 77.902 1.00 8.75 710 PHE B N 1
ATOM 12303 C CA . PHE B 1 710 ? 80.501 -5.331 77.409 1.00 9.96 710 PHE B CA 1
ATOM 12304 C C . PHE B 1 710 ? 80.907 -5.647 75.957 1.00 9.69 710 PHE B C 1
ATOM 12305 O O . PHE B 1 710 ? 80.663 -4.891 75.010 1.00 12.35 710 PHE B O 1
ATOM 12313 N N . GLY B 1 711 ? 81.527 -6.808 75.811 1.00 10.01 711 GLY B N 1
ATOM 12314 C CA . GLY B 1 711 ? 81.890 -7.174 74.440 1.00 12.51 711 GLY B CA 1
ATOM 12315 C C . GLY B 1 711 ? 83.142 -6.590 73.870 1.00 11.14 711 GLY B C 1
ATOM 12316 O O . GLY B 1 711 ? 83.399 -6.742 72.685 1.00 14.26 711 GLY B O 1
ATOM 12317 N N . VAL B 1 712 ? 83.935 -5.941 74.703 1.00 11.53 712 VAL B N 1
ATOM 12318 C CA . VAL B 1 712 ? 85.189 -5.353 74.244 1.00 12.82 712 VAL B CA 1
ATOM 12319 C C . VAL B 1 712 ? 86.207 -6.451 73.982 1.00 11.51 712 VAL B C 1
ATOM 12320 O O . VAL B 1 712 ? 86.329 -7.421 74.758 1.00 11.62 712 VAL B O 1
ATOM 12324 N N . ARG B 1 713 ? 86.747 -6.413 72.777 1.00 13.76 713 ARG B N 1
ATOM 12325 C CA . ARG B 1 713 ? 87.496 -7.499 72.327 1.00 13.18 713 ARG B CA 1
ATOM 12326 C C . ARG B 1 713 ? 88.686 -7.204 71.512 1.00 13.72 713 ARG B C 1
ATOM 12327 O O . ARG B 1 713 ? 88.780 -6.154 70.940 1.00 14.24 713 ARG B O 1
ATOM 12335 N N . LYS B 1 714 ? 89.605 -8.194 71.492 1.00 13.39 714 LYS B N 1
ATOM 12336 C CA . LYS B 1 714 ? 90.779 -8.120 70.603 1.00 14.62 714 LYS B CA 1
ATOM 12337 C C . LYS B 1 714 ? 90.923 -9.562 70.067 1.00 16.90 714 LYS B C 1
ATOM 12338 O O . LYS B 1 714 ? 91.174 -10.529 70.847 1.00 16.98 714 LYS B O 1
ATOM 12344 N N . GLY B 1 715 ? 90.603 -9.745 68.794 1.00 20.71 715 GLY B N 1
ATOM 12345 C CA . GLY B 1 715 ? 90.693 -11.094 68.258 1.00 23.83 715 GLY B CA 1
ATOM 12346 C C . GLY B 1 715 ? 89.689 -12.035 68.871 1.00 19.37 715 GLY B C 1
ATOM 12347 O O . GLY B 1 715 ? 88.548 -11.676 69.082 1.00 22.27 715 GLY B O 1
ATOM 12348 N N . ASP B 1 716 ? 90.122 -13.218 69.238 1.00 16.66 716 ASP B N 1
ATOM 12349 C CA . ASP B 1 716 ? 89.248 -14.198 69.827 1.00 17.99 716 ASP B CA 1
ATOM 12350 C C . ASP B 1 716 ? 88.942 -13.941 71.278 1.00 15.14 716 ASP B C 1
ATOM 12351 O O . ASP B 1 716 ? 88.132 -14.703 71.919 1.00 20.12 716 ASP B O 1
ATOM 12356 N N . VAL B 1 717 ? 89.641 -13.033 71.920 1.00 14.18 717 VAL B N 1
ATOM 12357 C CA . VAL B 1 717 ? 89.377 -12.822 73.333 1.00 14.92 717 VAL B CA 1
ATOM 12358 C C . VAL B 1 717 ? 88.471 -11.663 73.550 1.00 13.65 717 VAL B C 1
ATOM 12359 O O . VAL B 1 717 ? 88.620 -10.595 72.941 1.00 16.83 717 VAL B O 1
ATOM 12363 N N . GLU B 1 718 ? 87.497 -11.882 74.418 1.00 13.55 718 GLU B N 1
ATOM 12364 C CA . GLU B 1 718 ? 86.494 -10.886 74.627 1.00 14.47 718 GLU B CA 1
ATOM 12365 C C . GLU B 1 718 ? 86.178 -10.747 76.115 1.00 12.55 718 GLU B C 1
ATOM 12366 O O . GLU B 1 718 ? 86.030 -11.747 76.828 1.00 12.24 718 GLU B O 1
ATOM 12372 N N . VAL B 1 719 ? 86.019 -9.498 76.555 1.00 9.16 719 VAL B N 1
ATOM 12373 C CA . VAL B 1 719 ? 85.506 -9.180 77.867 1.00 9.70 719 VAL B CA 1
ATOM 12374 C C . VAL B 1 719 ? 83.988 -9.202 77.716 1.00 10.25 719 VAL B C 1
ATOM 12375 O O . VAL B 1 719 ? 83.392 -8.253 77.188 1.00 11.02 719 VAL B O 1
ATOM 12379 N N . ALA B 1 720 ? 83.376 -10.297 78.215 1.00 12.07 720 ALA B N 1
ATOM 12380 C CA . ALA B 1 720 ? 81.908 -10.372 78.149 1.00 11.64 720 ALA B CA 1
ATOM 12381 C C . ALA B 1 720 ? 81.278 -9.266 78.969 1.00 10.78 720 ALA B C 1
ATOM 12382 O O . ALA B 1 720 ? 80.383 -8.600 78.481 1.00 10.78 720 ALA B O 1
ATOM 12384 N N . TYR B 1 721 ? 81.791 -9.117 80.199 1.00 7.98 721 TYR B N 1
ATOM 12385 C CA . TYR B 1 721 ? 81.497 -7.980 81.031 1.00 9.08 721 TYR B CA 1
ATOM 12386 C C . TYR B 1 721 ? 82.498 -7.892 82.133 1.00 7.99 721 TYR B C 1
ATOM 12387 O O . TYR B 1 721 ? 83.275 -8.850 82.344 1.00 8.07 721 TYR B O 1
ATOM 12396 N N . ALA B 1 722 ? 82.573 -6.732 82.765 1.00 7.69 722 ALA B N 1
ATOM 12397 C CA . ALA B 1 722 ? 83.293 -6.620 84.027 1.00 7.82 722 ALA B CA 1
ATOM 12398 C C . ALA B 1 722 ? 82.604 -5.671 84.900 1.00 8.06 722 ALA B C 1
ATOM 12399 O O . ALA B 1 722 ? 81.816 -4.788 84.420 1.00 8.95 722 ALA B O 1
ATOM 12401 N N . THR B 1 723 ? 82.834 -5.748 86.201 1.00 7.39 723 THR B N 1
ATOM 12402 C CA . THR B 1 723 ? 82.260 -4.791 87.132 1.00 7.34 723 THR B CA 1
ATOM 12403 C C . THR B 1 723 ? 83.276 -3.738 87.589 1.00 7.01 723 THR B C 1
ATOM 12404 O O . THR B 1 723 ? 83.042 -2.948 88.486 1.00 8.14 723 THR B O 1
ATOM 12408 N N . ALA B 1 724 ? 84.413 -3.669 86.891 1.00 7.38 724 ALA B N 1
ATOM 12409 C CA . ALA B 1 724 ? 85.397 -2.590 86.985 1.00 7.65 724 ALA B CA 1
ATOM 12410 C C . ALA B 1 724 ? 85.542 -1.929 85.616 1.00 7.22 724 ALA B C 1
ATOM 12411 O O . ALA B 1 724 ? 85.287 -2.564 84.601 1.00 7.90 724 ALA B O 1
ATOM 12413 N N . THR B 1 725 ? 85.985 -0.671 85.603 1.00 7.23 725 THR B N 1
ATOM 12414 C CA . THR B 1 725 ? 86.293 -0.005 84.338 1.00 8.01 725 THR B CA 1
ATOM 12415 C C . THR B 1 725 ? 87.515 -0.679 83.749 1.00 6.70 725 THR B C 1
ATOM 12416 O O . THR B 1 725 ? 88.539 -0.774 84.436 1.00 7.99 725 THR B O 1
ATOM 12420 N N . LEU B 1 726 ? 87.439 -1.073 82.467 1.00 7.78 726 LEU B N 1
ATOM 12421 C CA . LEU B 1 726 ? 88.650 -1.438 81.729 1.00 7.97 726 LEU B CA 1
ATOM 12422 C C . LEU B 1 726 ? 89.287 -0.159 81.170 1.00 8.37 726 LEU B C 1
ATOM 12423 O O . LEU B 1 726 ? 88.741 0.480 80.302 1.00 10.15 726 LEU B O 1
ATOM 12428 N N . VAL B 1 727 ? 90.390 0.273 81.780 1.00 8.51 727 VAL B N 1
ATOM 12429 C CA . VAL B 1 727 ? 91.066 1.542 81.429 1.00 9.88 727 VAL B CA 1
ATOM 12430 C C . VAL B 1 727 ? 91.891 1.338 80.189 1.00 9.94 727 VAL B C 1
ATOM 12431 O O . VAL B 1 727 ? 91.895 2.205 79.345 1.00 13.53 727 VAL B O 1
ATOM 12435 N N . MET B 1 728 ? 92.575 0.212 80.063 1.00 9.57 728 MET B N 1
ATOM 12436 C CA A MET B 1 728 ? 93.413 -0.064 78.896 0.50 10.76 728 MET B CA 1
ATOM 12437 C CA B MET B 1 728 ? 93.387 -0.071 78.883 0.50 10.77 728 MET B CA 1
ATOM 12438 C C . MET B 1 728 ? 93.673 -1.533 78.764 1.00 9.99 728 MET B C 1
ATOM 12439 O O . MET B 1 728 ? 93.645 -2.277 79.686 1.00 11.61 728 MET B O 1
ATOM 12448 N N . TRP B 1 729 ? 93.960 -1.890 77.526 1.00 10.90 729 TRP B N 1
ATOM 12449 C CA . TRP B 1 729 ? 94.339 -3.269 77.180 1.00 11.33 729 TRP B CA 1
ATOM 12450 C C . TRP B 1 729 ? 95.529 -3.163 76.215 1.00 10.87 729 TRP B C 1
ATOM 12451 O O . TRP B 1 729 ? 95.372 -2.680 75.109 1.00 15.15 729 TRP B O 1
ATOM 12462 N N . GLU B 1 730 ? 96.684 -3.530 76.721 1.00 14.38 730 GLU B N 1
ATOM 12463 C CA . GLU B 1 730 ? 97.954 -3.372 75.985 1.00 21.25 730 GLU B CA 1
ATOM 12464 C C . GLU B 1 730 ? 98.574 -4.746 75.936 1.00 20.16 730 GLU B C 1
ATOM 12465 O O . GLU B 1 730 ? 98.807 -5.352 76.984 1.00 19.03 730 GLU B O 1
ATOM 12471 N N . GLY B 1 731 ? 98.882 -5.258 74.750 1.00 24.40 731 GLY B N 1
ATOM 12472 C CA . GLY B 1 731 ? 99.347 -6.601 74.692 1.00 25.03 731 GLY B CA 1
ATOM 12473 C C . GLY B 1 731 ? 98.303 -7.541 75.338 1.00 22.12 731 GLY B C 1
ATOM 12474 O O . GLY B 1 731 ? 97.105 -7.487 75.076 1.00 26.55 731 GLY B O 1
ATOM 12475 N N . ASP B 1 732 ? 98.782 -8.426 76.218 1.00 18.66 732 ASP B N 1
ATOM 12476 C CA . ASP B 1 732 ? 97.898 -9.330 76.919 1.00 15.22 732 ASP B CA 1
ATOM 12477 C C . ASP B 1 732 ? 97.517 -8.809 78.314 1.00 12.33 732 ASP B C 1
ATOM 12478 O O . ASP B 1 732 ? 97.029 -9.645 79.113 1.00 13.03 732 ASP B O 1
ATOM 12483 N N . VAL B 1 733 ? 97.805 -7.570 78.660 1.00 12.46 733 VAL B N 1
ATOM 12484 C CA . VAL B 1 733 ? 97.514 -7.005 79.940 1.00 12.06 733 VAL B CA 1
ATOM 12485 C C . VAL B 1 733 ? 96.317 -6.081 79.879 1.00 9.93 733 VAL B C 1
ATOM 12486 O O . VAL B 1 733 ? 96.273 -5.041 79.205 1.00 10.91 733 VAL B O 1
ATOM 12490 N N . LEU B 1 734 ? 95.299 -6.469 80.690 1.00 9.73 734 LEU B N 1
ATOM 12491 C CA . LEU B 1 734 ? 94.108 -5.665 80.875 1.00 9.60 734 LEU B CA 1
ATOM 12492 C C . LEU B 1 734 ? 94.233 -4.916 82.195 1.00 9.12 734 LEU B C 1
ATOM 12493 O O . LEU B 1 734 ? 94.435 -5.573 83.211 1.00 10.45 734 LEU B O 1
ATOM 12498 N N . THR B 1 735 ? 94.115 -3.600 82.204 1.00 9.33 735 THR B N 1
ATOM 12499 C CA . THR B 1 735 ? 94.197 -2.813 83.400 1.00 7.60 735 THR B CA 1
ATOM 12500 C C . THR B 1 735 ? 92.775 -2.348 83.773 1.00 6.92 735 THR B C 1
ATOM 12501 O O . THR B 1 735 ? 92.112 -1.653 82.949 1.00 8.47 735 THR B O 1
ATOM 12505 N N . PHE B 1 736 ? 92.331 -2.727 84.972 1.00 6.24 736 PHE B N 1
ATOM 12506 C CA . PHE B 1 736 ? 91.025 -2.344 85.490 1.00 8.07 736 PHE B CA 1
ATOM 12507 C C . PHE B 1 736 ? 91.161 -1.322 86.624 1.00 7.51 736 PHE B C 1
ATOM 12508 O O . PHE B 1 736 ? 92.115 -1.341 87.382 1.00 8.50 736 PHE B O 1
ATOM 12516 N N . ARG B 1 737 ? 90.087 -0.546 86.803 1.00 7.60 737 ARG B N 1
ATOM 12517 C CA . ARG B 1 737 ? 89.945 0.400 87.895 1.00 8.65 737 ARG B CA 1
ATOM 12518 C C . ARG B 1 737 ? 88.564 0.206 88.509 1.00 7.76 737 ARG B C 1
ATOM 12519 O O . ARG B 1 737 ? 87.556 0.365 87.845 1.00 7.61 737 ARG B O 1
ATOM 12527 N N . ASN B 1 738 ? 88.548 -0.036 89.812 1.00 6.75 738 ASN B N 1
ATOM 12528 C CA . ASN B 1 738 ? 87.278 0.057 90.547 1.00 7.66 738 ASN B CA 1
ATOM 12529 C C . ASN B 1 738 ? 87.665 0.748 91.831 1.00 8.28 738 ASN B C 1
ATOM 12530 O O . ASN B 1 738 ? 88.133 0.099 92.790 1.00 8.39 738 ASN B O 1
ATOM 12535 N N . HIS B 1 739 ? 87.330 2.032 91.904 1.00 7.95 739 HIS B N 1
ATOM 12536 C CA . HIS B 1 739 ? 87.633 2.877 93.057 1.00 8.69 739 HIS B CA 1
ATOM 12537 C C . HIS B 1 739 ? 86.447 3.022 94.017 1.00 8.49 739 HIS B C 1
ATOM 12538 O O . HIS B 1 739 ? 86.484 3.780 94.966 1.00 10.90 739 HIS B O 1
ATOM 12545 N N . LEU B 1 740 ? 85.390 2.230 93.748 1.00 7.13 740 LEU B N 1
ATOM 12546 C CA . LEU B 1 740 ? 84.065 2.344 94.432 1.00 8.23 740 LEU B CA 1
ATOM 12547 C C . LEU B 1 740 ? 83.708 1.136 95.282 1.00 7.97 740 LEU B C 1
ATOM 12548 O O . LEU B 1 740 ? 82.713 1.182 96.056 1.00 10.20 740 LEU B O 1
ATOM 12553 N N . SER B 1 741 ? 84.472 0.033 95.169 1.00 7.39 741 SER B N 1
ATOM 12554 C CA . SER B 1 741 ? 84.384 -1.044 96.055 1.00 8.62 741 SER B CA 1
ATOM 12555 C C . SER B 1 741 ? 85.707 -1.796 95.974 1.00 8.81 741 SER B C 1
ATOM 12556 O O . SER B 1 741 ? 86.603 -1.474 95.176 1.00 10.62 741 SER B O 1
ATOM 12559 N N . GLY B 1 742 ? 85.812 -2.818 96.847 1.00 10.22 742 GLY B N 1
ATOM 12560 C CA . GLY B 1 742 ? 87.099 -3.575 97.004 1.00 11.39 742 GLY B CA 1
ATOM 12561 C C . GLY B 1 742 ? 87.105 -4.891 96.268 1.00 9.62 742 GLY B C 1
ATOM 12562 O O . GLY B 1 742 ? 88.019 -5.693 96.485 1.00 11.74 742 GLY B O 1
ATOM 12563 N N . HIS B 1 743 ? 86.075 -5.159 95.451 1.00 9.14 743 HIS B N 1
ATOM 12564 C CA A HIS B 1 743 ? 85.864 -6.456 94.727 0.50 10.54 743 HIS B CA 1
ATOM 12565 C CA B HIS B 1 743 ? 86.095 -6.375 94.681 0.50 10.17 743 HIS B CA 1
ATOM 12566 C C . HIS B 1 743 ? 85.389 -6.173 93.327 1.00 8.05 743 HIS B C 1
ATOM 12567 O O . HIS B 1 743 ? 84.545 -5.257 93.194 1.00 9.18 743 HIS B O 1
ATOM 12580 N N . SER B 1 744 ? 85.806 -6.968 92.342 1.00 7.57 744 SER B N 1
ATOM 12581 C CA . SER B 1 744 ? 85.327 -6.813 91.017 1.00 8.00 744 SER B CA 1
ATOM 12582 C C . SER B 1 744 ? 85.188 -8.174 90.372 1.00 8.01 744 SER B C 1
ATOM 12583 O O . SER B 1 744 ? 86.009 -9.072 90.659 1.00 9.62 744 SER B O 1
ATOM 12586 N N . GLU B 1 745 ? 84.206 -8.339 89.489 1.00 7.89 745 GLU B N 1
ATOM 12587 C CA . GLU B 1 745 ? 84.037 -9.580 88.711 1.00 8.16 745 GLU B CA 1
ATOM 12588 C C . GLU B 1 745 ? 84.334 -9.301 87.253 1.00 7.22 745 GLU B C 1
ATOM 12589 O O . GLU B 1 745 ? 83.935 -8.334 86.686 1.00 8.75 745 GLU B O 1
ATOM 12595 N N . ILE B 1 746 ? 85.182 -10.190 86.682 1.00 8.09 746 ILE B N 1
ATOM 12596 C CA . ILE B 1 746 ? 85.556 -10.212 85.315 1.00 7.99 746 ILE B CA 1
ATOM 12597 C C . ILE B 1 746 ? 85.010 -11.442 84.637 1.00 8.50 746 ILE B C 1
ATOM 12598 O O . ILE B 1 746 ? 85.206 -12.554 85.174 1.00 10.08 746 ILE B O 1
ATOM 12603 N N . ALA B 1 747 ? 84.544 -11.296 83.424 1.00 8.73 747 ALA B N 1
ATOM 12604 C CA . ALA B 1 747 ? 84.032 -12.412 82.602 1.00 8.72 747 ALA B CA 1
ATOM 12605 C C . ALA B 1 747 ? 84.590 -12.319 81.240 1.00 8.52 747 ALA B C 1
ATOM 12606 O O . ALA B 1 747 ? 84.385 -11.368 80.514 1.00 10.84 747 ALA B O 1
ATOM 12608 N N . LEU B 1 748 ? 85.416 -13.354 80.924 1.00 10.06 748 LEU B N 1
ATOM 12609 C CA . LEU B 1 748 ? 86.137 -13.455 79.701 1.00 9.69 748 LEU B CA 1
ATOM 12610 C C . LEU B 1 748 ? 85.752 -14.640 78.855 1.00 10.60 748 LEU B C 1
ATOM 12611 O O . LEU B 1 748 ? 85.569 -15.737 79.372 1.00 12.07 748 LEU B O 1
ATOM 12616 N N . LYS B 1 749 ? 85.758 -14.452 77.548 1.00 12.16 749 LYS B N 1
ATOM 12617 C CA . LYS B 1 749 ? 85.595 -15.550 76.632 1.00 12.57 749 LYS B CA 1
ATOM 12618 C C . LYS B 1 749 ? 86.863 -15.629 75.753 1.00 12.87 749 LYS B C 1
ATOM 12619 O O . LYS B 1 749 ? 87.507 -14.642 75.438 1.00 14.35 749 LYS B O 1
ATOM 12625 N N . GLY B 1 750 ? 87.199 -16.836 75.391 1.00 12.00 750 GLY B N 1
ATOM 12626 C CA . GLY B 1 750 ? 88.321 -17.093 74.555 1.00 14.54 750 GLY B CA 1
ATOM 12627 C C . GLY B 1 750 ? 89.664 -17.311 75.267 1.00 14.06 750 GLY B C 1
ATOM 12628 O O . GLY B 1 750 ? 90.717 -17.328 74.680 1.00 18.54 750 GLY B O 1
ATOM 12629 N N . VAL B 1 751 ? 89.647 -17.301 76.547 1.00 13.14 751 VAL B N 1
ATOM 12630 C CA . VAL B 1 751 ? 90.838 -17.437 77.403 1.00 17.44 751 VAL B CA 1
ATOM 12631 C C . VAL B 1 751 ? 90.536 -18.420 78.528 1.00 15.88 751 VAL B C 1
ATOM 12632 O O . VAL B 1 751 ? 89.479 -18.406 79.170 1.00 19.98 751 VAL B O 1
ATOM 12636 N N . GLU B 1 752 ? 91.464 -19.294 78.762 1.00 22.10 752 GLU B N 1
ATOM 12637 C CA . GLU B 1 752 ? 91.300 -20.359 79.724 1.00 28.42 752 GLU B CA 1
ATOM 12638 C C . GLU B 1 752 ? 91.705 -19.980 81.192 1.00 21.05 752 GLU B C 1
ATOM 12639 O O . GLU B 1 752 ? 91.090 -20.437 82.216 1.00 17.47 752 GLU B O 1
ATOM 12645 N N . SER B 1 753 ? 92.741 -19.175 81.377 1.00 19.77 753 SER B N 1
ATOM 12646 C CA . SER B 1 753 ? 93.227 -18.847 82.686 1.00 16.53 753 SER B CA 1
ATOM 12647 C C . SER B 1 753 ? 93.937 -17.473 82.533 1.00 13.77 753 SER B C 1
ATOM 12648 O O . SER B 1 753 ? 94.181 -16.996 81.430 1.00 14.95 753 SER B O 1
ATOM 12651 N N . VAL B 1 754 ? 94.164 -16.835 83.686 1.00 12.93 754 VAL B N 1
ATOM 12652 C CA . VAL B 1 754 ? 94.776 -15.473 83.771 1.00 11.95 754 VAL B CA 1
ATOM 12653 C C . VAL B 1 754 ? 95.735 -15.423 84.906 1.00 10.71 754 VAL B C 1
ATOM 12654 O O . VAL B 1 754 ? 95.624 -16.241 85.851 1.00 13.45 754 VAL B O 1
ATOM 12658 N N . LYS B 1 755 ? 96.584 -14.400 84.909 1.00 10.54 755 LYS B N 1
ATOM 12659 C CA . LYS B 1 755 ? 97.382 -14.035 86.061 1.00 8.43 755 LYS B CA 1
ATOM 12660 C C . LYS B 1 755 ? 96.876 -12.638 86.542 1.00 9.99 755 LYS B C 1
ATOM 12661 O O . LYS B 1 755 ? 96.684 -11.698 85.736 1.00 13.09 755 LYS B O 1
ATOM 12667 N N . VAL B 1 756 ? 96.652 -12.551 87.828 1.00 7.72 756 VAL B N 1
ATOM 12668 C CA . VAL B 1 756 ? 96.173 -11.257 88.418 1.00 7.95 756 VAL B CA 1
ATOM 12669 C C . VAL B 1 756 ? 97.306 -10.604 89.158 1.00 8.91 756 VAL B C 1
ATOM 12670 O O . VAL B 1 756 ? 98.052 -11.303 89.856 1.00 8.46 756 VAL B O 1
ATOM 12674 N N . SER B 1 757 ? 97.372 -9.306 89.094 1.00 8.60 757 SER B N 1
ATOM 12675 C CA . SER B 1 757 ? 98.324 -8.456 89.849 1.00 9.26 757 SER B CA 1
ATOM 12676 C C . SER B 1 757 ? 97.461 -7.382 90.524 1.00 8.87 757 SER B C 1
ATOM 12677 O O . SER B 1 757 ? 96.564 -6.860 89.913 1.00 10.11 757 SER B O 1
ATOM 12680 N N . GLY B 1 758 ? 97.790 -7.098 91.732 1.00 8.82 758 GLY B N 1
ATOM 12681 C CA . GLY B 1 758 ? 96.982 -6.088 92.445 1.00 9.21 758 GLY B CA 1
ATOM 12682 C C . GLY B 1 758 ? 95.775 -6.562 93.155 1.00 10.59 758 GLY B C 1
ATOM 12683 O O . GLY B 1 758 ? 94.922 -5.807 93.562 1.00 10.38 758 GLY B O 1
ATOM 12684 N N . GLY B 1 759 ? 95.630 -7.863 93.215 1.00 10.85 759 GLY B N 1
ATOM 12685 C CA . GLY B 1 759 ? 94.492 -8.446 93.842 1.00 11.42 759 GLY B CA 1
ATOM 12686 C C . GLY B 1 759 ? 94.603 -9.957 93.934 1.00 10.09 759 GLY B C 1
ATOM 12687 O O . GLY B 1 759 ? 95.536 -10.563 93.444 1.00 11.24 759 GLY B O 1
ATOM 12688 N N . LYS B 1 760 ? 93.590 -10.567 94.513 1.00 11.01 760 LYS B N 1
ATOM 12689 C CA . LYS B 1 760 ? 93.582 -12.049 94.744 1.00 11.15 760 LYS B CA 1
ATOM 12690 C C . LYS B 1 760 ? 92.226 -12.547 94.233 1.00 10.12 760 LYS B C 1
ATOM 12691 O O . LYS B 1 760 ? 91.168 -11.945 94.490 1.00 10.77 760 LYS B O 1
ATOM 12697 N N . ILE B 1 761 ? 92.215 -13.665 93.544 1.00 9.83 761 ILE B N 1
ATOM 12698 C CA . ILE B 1 761 ? 91.060 -14.341 93.098 1.00 10.86 761 ILE B CA 1
ATOM 12699 C C . ILE B 1 761 ? 90.434 -15.017 94.307 1.00 12.54 761 ILE B C 1
ATOM 12700 O O . ILE B 1 761 ? 91.070 -15.890 94.928 1.00 15.49 761 ILE B O 1
ATOM 12705 N N . VAL B 1 762 ? 89.168 -14.693 94.568 1.00 10.86 762 VAL B N 1
ATOM 12706 C CA . VAL B 1 762 ? 88.475 -15.274 95.720 1.00 13.43 762 VAL B CA 1
ATOM 12707 C C . VAL B 1 762 ? 87.228 -16.102 95.332 1.00 14.59 762 VAL B C 1
ATOM 12708 O O . VAL B 1 762 ? 86.625 -16.802 96.215 1.00 17.10 762 VAL B O 1
ATOM 12712 N N . ASP B 1 763 ? 86.849 -16.138 94.046 1.00 12.25 763 ASP B N 1
ATOM 12713 C CA . ASP B 1 763 ? 85.880 -17.004 93.547 1.00 13.66 763 ASP B CA 1
ATOM 12714 C C . ASP B 1 763 ? 86.018 -16.996 92.038 1.00 11.76 763 ASP B C 1
ATOM 12715 O O . ASP B 1 763 ? 86.690 -16.164 91.420 1.00 11.82 763 ASP B O 1
ATOM 12720 N N . GLY B 1 764 ? 85.424 -18.005 91.413 1.00 12.85 764 GLY B N 1
ATOM 12721 C CA . GLY B 1 764 ? 85.438 -18.127 89.973 1.00 15.21 764 GLY B CA 1
ATOM 12722 C C . GLY B 1 764 ? 84.641 -19.276 89.476 1.00 16.02 764 GLY B C 1
ATOM 12723 O O . GLY B 1 764 ? 84.139 -20.103 90.203 1.00 18.08 764 GLY B O 1
ATOM 12724 N N . SER B 1 765 ? 84.500 -19.257 88.161 1.00 14.57 765 SER B N 1
ATOM 12725 C CA . SER B 1 765 ? 83.813 -20.378 87.464 1.00 17.99 765 SER B CA 1
ATOM 12726 C C . SER B 1 765 ? 84.278 -20.436 85.973 1.00 15.49 765 SER B C 1
ATOM 12727 O O . SER B 1 765 ? 84.920 -19.512 85.457 1.00 17.44 765 SER B O 1
ATOM 12730 N N . ASP B 1 766 ? 83.967 -21.522 85.304 1.00 21.45 766 ASP B N 1
ATOM 12731 C CA . ASP B 1 766 ? 84.184 -21.592 83.849 1.00 20.61 766 ASP B CA 1
ATOM 12732 C C . ASP B 1 766 ? 82.926 -22.250 83.183 1.00 29.32 766 ASP B C 1
ATOM 12733 O O . ASP B 1 766 ? 82.193 -22.946 83.847 1.00 32.29 766 ASP B O 1
ATOM 12738 N N . GLY B 1 767 ? 82.694 -22.200 81.886 1.00 27.50 767 GLY B N 1
ATOM 12739 C CA . GLY B 1 767 ? 83.446 -22.940 80.868 1.00 38.51 767 GLY B CA 1
ATOM 12740 C C . GLY B 1 767 ? 83.635 -22.385 79.472 1.00 30.81 767 GLY B C 1
ATOM 12741 O O . GLY B 1 767 ? 84.798 -22.220 78.963 1.00 45.08 767 GLY B O 1
ATOM 12742 N N . GLU B 1 768 ? 82.509 -22.084 78.843 1.00 30.58 768 GLU B N 1
ATOM 12743 C CA . GLU B 1 768 ? 82.619 -21.184 77.770 1.00 38.05 768 GLU B CA 1
ATOM 12744 C C . GLU B 1 768 ? 82.934 -19.811 78.351 1.00 21.44 768 GLU B C 1
ATOM 12745 O O . GLU B 1 768 ? 83.340 -19.024 77.543 1.00 33.63 768 GLU B O 1
ATOM 12751 N N . VAL B 1 769 ? 82.755 -19.488 79.679 1.00 19.50 769 VAL B N 1
ATOM 12752 C CA . VAL B 1 769 ? 83.006 -18.169 80.177 1.00 16.43 769 VAL B CA 1
ATOM 12753 C C . VAL B 1 769 ? 83.823 -18.262 81.435 1.00 14.92 769 VAL B C 1
ATOM 12754 O O . VAL B 1 769 ? 83.405 -18.871 82.412 1.00 17.71 769 VAL B O 1
ATOM 12758 N N . LEU B 1 770 ? 84.993 -17.706 81.411 1.00 14.21 770 LEU B N 1
ATOM 12759 C CA . LEU B 1 770 ? 85.827 -17.609 82.602 1.00 13.75 770 LEU B CA 1
ATOM 12760 C C . LEU B 1 770 ? 85.411 -16.434 83.419 1.00 12.28 770 LEU B C 1
ATOM 12761 O O . LEU B 1 770 ? 85.480 -15.294 82.936 1.00 15.21 770 LEU B O 1
ATOM 12766 N N . ARG B 1 771 ? 84.947 -16.713 84.622 1.00 11.31 771 ARG B N 1
ATOM 12767 C CA . ARG B 1 771 ? 84.478 -15.682 85.539 1.00 11.30 771 ARG B CA 1
ATOM 12768 C C . ARG B 1 771 ? 85.432 -15.744 86.728 1.00 10.22 771 ARG B C 1
ATOM 12769 O O . ARG B 1 771 ? 85.680 -16.807 87.273 1.00 11.83 771 ARG B O 1
ATOM 12777 N N . ILE B 1 772 ? 85.922 -14.585 87.110 1.00 10.68 772 ILE B N 1
ATOM 12778 C CA . ILE B 1 772 ? 86.765 -14.463 88.319 1.00 10.29 772 ILE B CA 1
ATOM 12779 C C . ILE B 1 772 ? 86.251 -13.257 89.126 1.00 8.53 772 ILE B C 1
ATOM 12780 O O . ILE B 1 772 ? 85.942 -12.213 88.609 1.00 10.57 772 ILE B O 1
ATOM 12785 N N . VAL B 1 773 ? 86.264 -13.454 90.439 1.00 9.39 773 VAL B N 1
ATOM 12786 C CA . VAL B 1 773 ? 86.051 -12.377 91.407 1.00 9.70 773 VAL B CA 1
ATOM 12787 C C . VAL B 1 773 ? 87.378 -12.040 92.080 1.00 10.53 773 VAL B C 1
ATOM 12788 O O . VAL B 1 773 ? 88.029 -12.956 92.598 1.00 9.57 773 VAL B O 1
ATOM 12792 N N . ILE B 1 774 ? 87.820 -10.773 91.955 1.00 8.56 774 ILE B N 1
ATOM 12793 C CA . ILE B 1 774 ? 89.091 -10.321 92.448 1.00 9.35 774 ILE B CA 1
ATOM 12794 C C . ILE B 1 774 ? 88.817 -9.402 93.617 1.00 8.39 774 ILE B C 1
ATOM 12795 O O . ILE B 1 774 ? 88.025 -8.432 93.492 1.00 10.08 774 ILE B O 1
ATOM 12800 N N . GLU B 1 775 ? 89.481 -9.671 94.761 1.00 9.33 775 GLU B N 1
ATOM 12801 C CA . GLU B 1 775 ? 89.592 -8.705 95.945 1.00 10.33 775 GLU B CA 1
ATOM 12802 C C . GLU B 1 775 ? 90.839 -7.919 95.732 1.00 8.61 775 GLU B C 1
ATOM 12803 O O . GLU B 1 775 ? 91.899 -8.557 95.723 1.00 10.97 775 GLU B O 1
ATOM 12809 N N . HIS B 1 776 ? 90.719 -6.599 95.625 1.00 10.18 776 HIS B N 1
ATOM 12810 C CA . HIS B 1 776 ? 91.889 -5.710 95.363 1.00 9.75 776 HIS B CA 1
ATOM 12811 C C . HIS B 1 776 ? 91.920 -4.685 96.432 1.00 8.54 776 HIS B C 1
ATOM 12812 O O . HIS B 1 776 ? 90.934 -3.960 96.653 1.00 10.82 776 HIS B O 1
ATOM 12819 N N . PRO B 1 777 ? 93.074 -4.485 97.003 1.00 11.62 777 PRO B N 1
ATOM 12820 C CA . PRO B 1 777 ? 93.221 -3.475 98.074 1.00 11.42 777 PRO B CA 1
ATOM 12821 C C . PRO B 1 777 ? 93.353 -2.025 97.635 1.00 10.93 777 PRO B C 1
ATOM 12822 O O . PRO B 1 777 ? 93.240 -1.166 98.475 1.00 15.16 777 PRO B O 1
ATOM 12826 N N . GLY B 1 778 ? 93.679 -1.834 96.370 1.00 11.35 778 GLY B N 1
ATOM 12827 C CA . GLY B 1 778 ? 93.696 -0.519 95.772 1.00 11.98 778 GLY B CA 1
ATOM 12828 C C . GLY B 1 778 ? 92.686 -0.494 94.610 1.00 10.61 778 GLY B C 1
ATOM 12829 O O . GLY B 1 778 ? 91.925 -1.408 94.399 1.00 12.33 778 GLY B O 1
ATOM 12830 N N . GLU B 1 779 ? 92.652 0.678 93.999 1.00 10.09 779 GLU B N 1
ATOM 12831 C CA . GLU B 1 779 ? 91.709 0.882 92.911 1.00 9.44 779 GLU B CA 1
ATOM 12832 C C . GLU B 1 779 ? 92.028 0.152 91.636 1.00 8.52 779 GLU B C 1
ATOM 12833 O O . GLU B 1 779 ? 91.146 -0.121 90.867 1.00 10.22 779 GLU B O 1
ATOM 12839 N N . TYR B 1 780 ? 93.271 -0.041 91.361 1.00 9.62 780 TYR B N 1
ATOM 12840 C CA . TYR B 1 780 ? 93.715 -0.592 90.065 1.00 9.38 780 TYR B CA 1
ATOM 12841 C C . TYR B 1 780 ? 94.242 -2.036 90.264 1.00 9.72 780 TYR B C 1
ATOM 12842 O O . TYR B 1 780 ? 94.813 -2.375 91.254 1.00 8.55 780 TYR B O 1
ATOM 12851 N N . PHE B 1 781 ? 93.972 -2.825 89.260 1.00 7.96 781 PHE B N 1
ATOM 12852 C CA . PHE B 1 781 ? 94.502 -4.147 89.209 1.00 8.44 781 PHE B CA 1
ATOM 12853 C C . PHE B 1 781 ? 94.599 -4.583 87.743 1.00 7.15 781 PHE B C 1
ATOM 12854 O O . PHE B 1 781 ? 94.046 -3.994 86.858 1.00 8.64 781 PHE B O 1
ATOM 12862 N N . GLU B 1 782 ? 95.410 -5.642 87.538 1.00 7.74 782 GLU B N 1
ATOM 12863 C CA . GLU B 1 782 ? 95.676 -6.095 86.198 1.00 9.12 782 GLU B CA 1
ATOM 12864 C C . GLU B 1 782 ? 95.346 -7.531 86.064 1.00 8.09 782 GLU B C 1
ATOM 12865 O O . GLU B 1 782 ? 95.507 -8.352 86.981 1.00 8.49 782 GLU B O 1
ATOM 12871 N N . VAL B 1 783 ? 94.852 -7.864 84.902 1.00 8.66 783 VAL B N 1
ATOM 12872 C CA . VAL B 1 783 ? 94.541 -9.252 84.473 1.00 8.12 783 VAL B CA 1
ATOM 12873 C C . VAL B 1 783 ? 95.310 -9.507 83.186 1.00 8.52 783 VAL B C 1
ATOM 12874 O O . VAL B 1 783 ? 95.078 -8.840 82.200 1.00 11.01 783 VAL B O 1
ATOM 12878 N N . GLU B 1 784 ? 96.200 -10.518 83.274 1.00 10.00 784 GLU B N 1
ATOM 12879 C CA . GLU B 1 784 ? 97.053 -10.885 82.148 1.00 10.57 784 GLU B CA 1
ATOM 12880 C C . GLU B 1 784 ? 96.486 -12.160 81.520 1.00 10.22 784 GLU B C 1
ATOM 12881 O O . GLU B 1 784 ? 96.356 -13.157 82.242 1.00 11.20 784 GLU B O 1
ATOM 12887 N N . LEU B 1 785 ? 96.298 -12.189 80.223 1.00 12.55 785 LEU B N 1
ATOM 12888 C CA . LEU B 1 785 ? 95.756 -13.351 79.576 1.00 14.36 785 LEU B CA 1
ATOM 12889 C C . LEU B 1 785 ? 96.824 -14.423 79.324 1.00 17.12 785 LEU B C 1
ATOM 12890 O O . LEU B 1 785 ? 97.951 -14.146 78.883 1.00 18.40 785 LEU B O 1
ATOM 12895 N N . LEU B 1 786 ? 96.483 -15.668 79.717 1.00 17.89 786 LEU B N 1
ATOM 12896 C CA . LEU B 1 786 ? 97.374 -16.804 79.589 1.00 19.33 786 LEU B CA 1
ATOM 12897 C C . LEU B 1 786 ? 96.900 -17.686 78.447 1.00 26.12 786 LEU B C 1
ATOM 12898 O O . LEU B 1 786 ? 97.760 -18.489 78.020 1.00 28.75 786 LEU B O 1
#

Sequence (1572 aa):
MGKVEFSGKRYVIDGEPVTIAGGTLQFFRVPADAWKDRLLKMREAGLNTVDTYVAWNWHEPEKGSFDFKGETHPQRNLVGFLELADELGFYVIIRPGPYICGEWRNGGIPDWLIDEHPEILAKGPNGPLPRDIYYPPITYLHPTYLEAVGEWYNAVFPVIRKYLYTNGGPIISVSIDDEPSYWETIFFQPFLTDYNEIITKPGGLWEKWLEQNYTLEDLRRRYKGDFKDYSEIKVPTSFSEPLPKLIDWHHFKLWMINEYVRWIYERMAREFDVPISILDPYLLQVAWRHFFTYMREHNLKIHVWTEFWYSFYRSSDFFKEDKLGHIIYYKTGIYRYHVRKAGTPPLSIETQSSLAHTIDPTEAELLYSILPPLGIPNINYYLFVGGENPEGYESHNGITWDVYSPVGLDGSERPHFGVIKALSETMTSAEGLADAELRPKVAVGLYEPYEALNLWGYEGLEESTDLNEYLLGERGLFTLLAMSNTPFDAVDLEDVTLDELLSYDQLWVYSLDFMSREVQDKLVEFVARGGNLVILPMLPRYDENLEPYSSLKDFLGVEVEEREKARRNPRLIQFLSVSAEGIDRMLVRNTVRGVRGGEPIAFLGEKPVGAFVRKGGGSAVVLGFRRLQYYTSHHDLHRKFVWKLKELQGVREDFEVTNPDMIVLPMEGKGYAYLAVTNPRGHPIKGRISYRGLEVPVLLDGIELKRRGTLYLPFGVRKGDVEVAYATATLVMMWEGDVLTFRNHLSGHSEIALKGVESVKVSSGGKIVDGSDGEVLRIVIEHPGEYFEVELLMGKVEFSGKRYVIDGEPVTIAGGTLQFFRVPADAWKDRLLKMREAGLNTVDTYVAWNWHEPEKGSFDFKGETHPQRNLVGFLELADELGFYVIIRPGPYICGEWRNGGIPDWLIDEHPEILAKGPNGPLPRDIYYPPITYLHPTYLEAVGEWYNAVFPVIRKYLYTNGGPIISVSIDDEPSYWETIFQPFLTDYNEIITKPGGLWEKWLEQNYTLEDLRRRYKGDFKDYSEIKVPTSFSEPLPKLIDWHHFKLWMINEYVRWIYERMAREFDVPIISILDPYLLQVAWRHFFTYMMREHNLKIHVWTEFWYSFYRSSDFFKEDKLGHIIYYKTGIYRYHVRKAGTPPLSIETQSSLAHTIDPTEAELLYSILPPLGIPNINYYLFVGGENPEGYESHNGITWDVYSPVGLDGSERPHFGVIKALSETMTSAEGLADAELRPKVAVGLYEPYEALNLWGYEGLEESTDLNEYLLGERGLFTLLAMSNTPFDAVDLEDVTLDELLSYDQLWVYSLDFMSREVQDKLVEFVARGGNLVILPMLPRYDENLEPYSSLKDFLGVEVEREKARRNPRLIQFLSVSAEGIDRMLVRNTVRGVRRGGEPIAFLGEKPVGAFVRKGGGSAVVLGFRRLQYYTSHHDLHRKFVWKLKELQGVREDFEVTNPDMIVLPMEGKGYAYLAVTNPRGHPIKGRISYRGLEVPVLLDGIELKRRGTLYLPFGVRKGDVEVAYATATLVMMWEGDVLTFRNHLSGHHSEIALKGVESVKVSGGKIVDGSDGEVLRIVIEHPGEYFEVELL

Secondary structure (DSSP, 8-state):
---EEEETTEEEETTEE---EEEE--GGGS-GGGHHHHHHHHHHTT--EEEEE--HHHH-SBTTB--SSSSS-GGG-HHHHHHHHHHTT-EEEEE--S---TTBGGGG--HHHHHH-GGGB-EETTEEPPSSSSS--B-TT-HHHHHHHHHHHHHHHHHHHHTBGGGTSSEEEEE-SSS-STTTTTTSTTTS---HHHHSTTSHHHHHHHHH--HHHHHHHHT---SSGGGSPPP-STTS-HHHHHHHHHHHHHHHHHHHHHHHHHHHHH--S-EEEE-GGG-STTHHHHHHHHHHTT--EEEEEEE----SS----SGGGHHHHHHHHHHHHHHHHHHT---EEEEEE-SSSSS--HHHHHHHHHHTTTTT--EEEEET-B-EEPPTT-B-TTTTEE-SS-SB-TTS-B-HHHHHHHHHHHHHHHSTTTTT-EE--SEEEEE-HHHHHHHHHT---SSS---HIIIIISTT-HHHHHHHTT--EEEEETTT--HHHHHTSSEEEEE--SB--HHHHHHHHHHHHTT-EEEEES----B-TTS-B--HHHHHHT-EE---PPP-SGGGS-EEEEEETTEEEEEEES----EESSEEEEEETTEEEEEEEEETTEEEEEESSB------SS-HHHHHHHHHHHHTT---SEEESSTTSEEEEEE-SS-EEEEEE-TT-S-EEE-EEETTEEE-SSSS-EEE-SS-EEEEEESEEETTEEEEEESSEEEEEETTEEEEE--SSSEEEEEEES-S-EEEESSEEEEEE-SSSEEEEEE-SSSEEEEEE-/---EEEETTEEEETTEE---EEEE--GGGS-GGGHHHHHHHHHHTT--EEEEE--HHHH-SBTTB--SSSSS-GGG-HHHHHHHHHHTT-EEEEE--S---TTBGGGG--HHHHHH-GGGB-B-SSSBPPSSSSS--B-TT-HHHHHHHHHHHHHHHHHHHHTBGGGTSSEEEEE-SSS-STTTTTTSTTTS---HHHHSTTSHHHHHHHHH--HHHHHHHHT---SSGGGSPPP-SSSS-HHHHHHHHHHHHHHHHHHHHHHHHHHHHH--S-EEEESGGG-STTHHHHHHHHHHHT--EEEEEEE----SS----SGGGHHHHHHHHHHHHHHHHHHTS--EEEEEE-SSSSS--HHHHHHHHHHTTTTT--EEEEET-B-EEPPTT-B-TTTTEE-SS-SB-TTSPBPHHHHHHHHHHHHHHHSTTTTT-B---SEEEEE-HHHHHHHHHT--SSSS---HIIIIISTT-HHHHHHHTT--EEEEETTT--HHHHHTSSEEEEE--SB--HHHHHHHHHHHHTT-EEEEES----B-TTS-B--HHHHHHT-EE---PPP--TTTS-EEEEEETTEEEEEEES----EESSEEEEEETTEEEEEEEEETTEEEEEESS------SSS-HHHHHHHHHHHHHT---SEEESSTTSEEEEEE-SS-EEEEEE-SS-S-EEE-EEETTEEE-SSSS-EEE-SS-EEEEEESEEETTEEEEEESSEEEEEETTEEEEE--S-SEEEEEEES-S-EEEESSEEEEEE-SSSEEEEEE-SSSEEEEEE-

B-factor: mean 14.94, std 10.77, range [4.07, 127.69]